Protein 2N50 (pdb70)

Nearest PDB structures (foldseek):
  2n50-assembly1_A  TM=1.007E+00  e=6.236E-12  Enterococcus faecalis V583
  2x2b-assembly1_A-2  TM=8.682E-01  e=6.413E-05  Bacillus subtilis subsp. subtilis str. 168
  2l0q-assembly1_A  TM=7.944E-01  e=1.481E-04  Vibrio harveyi 1DA3
  2n57-assembly1_A  TM=8.287E-01  e=3.223E-04  Brucella melitensis bv. 3 str. Ether
  2koq-assembly1_A  TM=7.714E-01  e=3.857E-04  Streptomyces coelicolor

Structure (mmCIF, N/CA/C/O backbone):
data_2N50
#
_entry.id   2N50
#
loop_
_atom_site.group_PDB
_atom_site.id
_atom_site.type_symbol
_atom_site.label_atom_id
_atom_site.label_alt_id
_atom_site.label_comp_id
_atom_site.label_asym_id
_atom_site.label_entity_id
_atom_site.label_seq_id
_atom_site.pdbx_PDB_ins_code
_atom_site.Cartn_x
_atom_site.Cartn_y
_atom_site.Cartn_z
_atom_site.occupancy
_atom_site.B_iso_or_equiv
_atom_site.auth_seq_id
_atom_site.auth_comp_id
_atom_site.auth_asym_id
_atom_site.auth_atom_id
_atom_site.pdbx_PDB_model_num
ATOM 1 N N . MET A 1 1 ? 1.329 0.000 0.000 1.00 0.00 1 MET A N 1
ATOM 2 C CA . MET A 1 1 ? 2.093 -0.001 -1.242 1.00 52.33 1 MET A CA 1
ATOM 3 C C . MET A 1 1 ? 1.432 0.893 -2.287 1.00 43.20 1 MET A C 1
ATOM 4 O O . MET A 1 1 ? 2.110 1.514 -3.107 1.00 23.40 1 MET A O 1
ATOM 18 N N . THR A 1 2 ? 0.105 0.955 -2.253 1.00 13.03 2 THR A N 1
ATOM 19 C CA . THR A 1 2 ? -0.647 1.772 -3.197 1.00 70.42 2 THR A CA 1
ATOM 20 C C . THR A 1 2 ? -0.834 3.190 -2.670 1.00 75.33 2 THR A C 1
ATOM 21 O O . THR A 1 2 ? -0.482 3.490 -1.529 1.00 75.33 2 THR A O 1
ATOM 32 N N . ARG A 1 3 ? -1.391 4.058 -3.508 1.00 14.42 3 ARG A N 1
ATOM 33 C CA . ARG A 1 3 ? -1.625 5.446 -3.126 1.00 31.23 3 ARG A CA 1
ATOM 34 C C . ARG A 1 3 ? -2.544 5.528 -1.910 1.00 63.41 3 ARG A C 1
ATOM 35 O O . ARG A 1 3 ? -2.386 6.402 -1.059 1.00 43.32 3 ARG A O 1
ATOM 56 N N . GLU A 1 4 ? -3.503 4.611 -1.837 1.00 74.41 4 GLU A N 1
ATOM 57 C CA . GLU A 1 4 ? -4.448 4.581 -0.726 1.00 63.23 4 GLU A CA 1
ATOM 58 C C . GLU A 1 4 ? -3.732 4.285 0.588 1.00 21.35 4 GLU A C 1
ATOM 59 O O . GLU A 1 4 ? -3.723 5.110 1.501 1.00 1.00 4 GLU A O 1
ATOM 71 N N . GLU A 1 5 ? -3.134 3.101 0.676 1.00 22.34 5 GLU A N 1
ATOM 72 C CA . GLU A 1 5 ? -2.417 2.695 1.880 1.00 41.33 5 GLU A CA 1
ATOM 73 C C . GLU A 1 5 ? -1.416 3.766 2.303 1.00 1.35 5 GLU A C 1
ATOM 74 O O . GLU A 1 5 ? -1.354 4.146 3.473 1.00 51.32 5 GLU A O 1
ATOM 86 N N . VAL A 1 6 ? -0.633 4.249 1.344 1.00 64.20 6 VAL A N 1
ATOM 87 C CA . VAL A 1 6 ? 0.366 5.276 1.616 1.00 15.12 6 VAL A CA 1
ATOM 88 C C . VAL A 1 6 ? -0.288 6.558 2.120 1.00 33.22 6 VAL A C 1
ATOM 89 O O . VAL A 1 6 ? 0.058 7.066 3.187 1.00 14.25 6 VAL A O 1
ATOM 102 N N . LEU A 1 7 ? -1.236 7.076 1.346 1.00 24.23 7 LEU A N 1
ATOM 103 C CA . LEU A 1 7 ? -1.940 8.299 1.714 1.00 1.31 7 LEU A CA 1
ATOM 104 C C . LEU A 1 7 ? -2.498 8.202 3.130 1.00 30.43 7 LEU A C 1
ATOM 105 O O . LEU A 1 7 ? -2.340 9.120 3.934 1.00 54.32 7 LEU A O 1
ATOM 121 N N . GLN A 1 8 ? -3.148 7.082 3.429 1.00 73.54 8 GLN A N 1
ATOM 122 C CA . GLN A 1 8 ? -3.728 6.864 4.749 1.00 71.24 8 GLN A CA 1
ATOM 123 C C . GLN A 1 8 ? -2.652 6.900 5.829 1.00 62.14 8 GLN A C 1
ATOM 124 O O . GLN A 1 8 ? -2.688 7.739 6.729 1.00 50.02 8 GLN A O 1
ATOM 138 N N . LYS A 1 9 ? -1.694 5.984 5.733 1.00 32.33 9 LYS A N 1
ATOM 139 C CA . LYS A 1 9 ? -0.606 5.910 6.701 1.00 50.10 9 LYS A CA 1
ATOM 140 C C . LYS A 1 9 ? -0.006 7.290 6.951 1.00 13.03 9 LYS A C 1
ATOM 141 O O . LYS A 1 9 ? -0.009 7.784 8.079 1.00 54.00 9 LYS A O 1
ATOM 160 N N . VAL A 1 10 ? 0.507 7.908 5.892 1.00 13.43 10 VAL A N 1
ATOM 161 C CA . VAL A 1 10 ? 1.107 9.233 5.997 1.00 25.21 10 VAL A CA 1
ATOM 162 C C . VAL A 1 10 ? 0.186 10.198 6.734 1.00 34.32 10 VAL A C 1
ATOM 163 O O . VAL A 1 10 ? 0.616 10.917 7.636 1.00 74.35 10 VAL A O 1
ATOM 176 N N . ALA A 1 11 ? -1.085 10.207 6.345 1.00 50.53 11 ALA A N 1
ATOM 177 C CA . ALA A 1 11 ? -2.069 11.082 6.970 1.00 10.21 11 ALA A CA 1
ATOM 178 C C . ALA A 1 11 ? -2.242 10.746 8.447 1.00 33.14 11 ALA A C 1
ATOM 179 O O . ALA A 1 11 ? -2.474 11.629 9.273 1.00 3.32 11 ALA A O 1
ATOM 186 N N . LYS A 1 12 ? -2.130 9.463 8.774 1.00 4.04 12 LYS A N 1
ATOM 187 C CA . LYS A 1 12 ? -2.273 9.009 10.152 1.00 31.25 12 LYS A CA 1
ATOM 188 C C . LYS A 1 12 ? -1.040 9.369 10.975 1.00 32.02 12 LYS A C 1
ATOM 189 O O . LYS A 1 12 ? -1.129 10.119 11.947 1.00 11.44 12 LYS A O 1
ATOM 208 N N . ILE A 1 13 ? 0.108 8.831 10.579 1.00 60.25 13 ILE A N 1
ATOM 209 C CA . ILE A 1 13 ? 1.358 9.098 11.278 1.00 4.32 13 ILE A CA 1
ATOM 210 C C . ILE A 1 13 ? 1.583 10.597 11.450 1.00 71.25 13 ILE A C 1
ATOM 211 O O . ILE A 1 13 ? 2.099 11.044 12.474 1.00 44.11 13 ILE A O 1
ATOM 227 N N . ILE A 1 14 ? 1.190 11.367 10.441 1.00 51.41 14 ILE A N 1
ATOM 228 C CA . ILE A 1 14 ? 1.346 12.816 10.481 1.00 14.14 14 ILE A CA 1
ATOM 229 C C . ILE A 1 14 ? 0.325 13.453 11.419 1.00 24.42 14 ILE A C 1
ATOM 230 O O . ILE A 1 14 ? 0.674 14.272 12.269 1.00 65.11 14 ILE A O 1
ATOM 246 N N . SER A 1 15 ? -0.937 13.069 11.260 1.00 71.52 15 SER A N 1
ATOM 247 C CA . SER A 1 15 ? -2.009 13.603 12.091 1.00 14.00 15 SER A CA 1
ATOM 248 C C . SER A 1 15 ? -1.859 13.139 13.537 1.00 72.35 15 SER A C 1
ATOM 249 O O . SER A 1 15 ? -2.503 13.669 14.440 1.00 12.34 15 SER A O 1
ATOM 257 N N . ASN A 1 16 ? -1.003 12.144 13.746 1.00 74.52 16 ASN A N 1
ATOM 258 C CA . ASN A 1 16 ? -0.768 11.606 15.081 1.00 42.01 16 ASN A CA 1
ATOM 259 C C . ASN A 1 16 ? 0.445 12.268 15.728 1.00 52.32 16 ASN A C 1
ATOM 260 O O . ASN A 1 16 ? 0.424 12.606 16.912 1.00 75.30 16 ASN A O 1
ATOM 271 N N . HIS A 1 17 ? 1.501 12.452 14.942 1.00 3.12 17 HIS A N 1
ATOM 272 C CA . HIS A 1 17 ? 2.723 13.075 15.438 1.00 43.42 17 HIS A CA 1
ATOM 273 C C . HIS A 1 17 ? 2.492 14.550 15.753 1.00 52.23 17 HIS A C 1
ATOM 274 O O . HIS A 1 17 ? 2.881 15.037 16.814 1.00 12.35 17 HIS A O 1
ATOM 288 N N . PHE A 1 18 ? 1.857 15.256 14.823 1.00 51.20 18 PHE A N 1
ATOM 289 C CA . PHE A 1 18 ? 1.575 16.676 15.001 1.00 63.13 18 PHE A CA 1
ATOM 290 C C . PHE A 1 18 ? 0.153 16.889 15.511 1.00 22.55 18 PHE A C 1
ATOM 291 O O . PHE A 1 18 ? -0.551 15.932 15.834 1.00 34.03 18 PHE A O 1
ATOM 308 N N . ASP A 1 19 ? -0.261 18.149 15.582 1.00 31.34 19 ASP A N 1
ATOM 309 C CA . ASP A 1 19 ? -1.599 18.488 16.053 1.00 2.33 19 ASP A CA 1
ATOM 310 C C . ASP A 1 19 ? -2.516 18.832 14.884 1.00 43.35 19 ASP A C 1
ATOM 311 O O . ASP A 1 19 ? -3.520 19.524 15.052 1.00 13.14 19 ASP A O 1
ATOM 320 N N . ILE A 1 20 ? -2.162 18.346 13.699 1.00 73.13 20 ILE A N 1
ATOM 321 C CA . ILE A 1 20 ? -2.953 18.602 12.502 1.00 54.05 20 ILE A CA 1
ATOM 322 C C . ILE A 1 20 ? -4.137 17.645 12.410 1.00 70.04 20 ILE A C 1
ATOM 323 O O . ILE A 1 20 ? -4.140 16.585 13.035 1.00 53.30 20 ILE A O 1
ATOM 339 N N . GLU A 1 21 ? -5.140 18.026 11.624 1.00 24.01 21 GLU A N 1
ATOM 340 C CA . GLU A 1 21 ? -6.329 17.200 11.450 1.00 43.33 21 GLU A CA 1
ATOM 341 C C . GLU A 1 21 ? -6.148 16.223 10.292 1.00 65.02 21 GLU A C 1
ATOM 342 O O . GLU A 1 21 ? -5.852 16.625 9.167 1.00 54.02 21 GLU A O 1
ATOM 354 N N . ALA A 1 22 ? -6.326 14.937 10.577 1.00 1.21 22 ALA A N 1
ATOM 355 C CA . ALA A 1 22 ? -6.184 13.902 9.560 1.00 2.45 22 ALA A CA 1
ATOM 356 C C . ALA A 1 22 ? -7.151 14.133 8.404 1.00 64.51 22 ALA A C 1
ATOM 357 O O . ALA A 1 22 ? -6.967 13.593 7.313 1.00 55.05 22 ALA A O 1
ATOM 364 N N . ASP A 1 23 ? -8.180 14.936 8.650 1.00 24.32 23 ASP A N 1
ATOM 365 C CA . ASP A 1 23 ? -9.176 15.237 7.629 1.00 44.54 23 ASP A CA 1
ATOM 366 C C . ASP A 1 23 ? -8.852 16.552 6.925 1.00 24.22 23 ASP A C 1
ATOM 367 O O . ASP A 1 23 ? -9.183 16.738 5.755 1.00 62.44 23 ASP A O 1
ATOM 376 N N . GLN A 1 24 ? -8.204 17.460 7.648 1.00 64.32 24 GLN A N 1
ATOM 377 C CA . GLN A 1 24 ? -7.837 18.757 7.093 1.00 41.22 24 GLN A CA 1
ATOM 378 C C . GLN A 1 24 ? -6.580 18.647 6.235 1.00 14.14 24 GLN A C 1
ATOM 379 O O . GLN A 1 24 ? -6.415 19.381 5.261 1.00 41.10 24 GLN A O 1
ATOM 393 N N . VAL A 1 25 ? -5.697 17.725 6.605 1.00 44.41 25 VAL A N 1
ATOM 394 C CA . VAL A 1 25 ? -4.455 17.519 5.869 1.00 21.52 25 VAL A CA 1
ATOM 395 C C . VAL A 1 25 ? -4.708 17.467 4.367 1.00 74.42 25 VAL A C 1
ATOM 396 O O . VAL A 1 25 ? -5.221 16.475 3.846 1.00 51.53 25 VAL A O 1
ATOM 409 N N . THR A 1 26 ? -4.345 18.541 3.673 1.00 12.23 26 THR A N 1
ATOM 410 C CA . THR A 1 26 ? -4.533 18.619 2.230 1.00 15.13 26 THR A CA 1
ATOM 411 C C . THR A 1 26 ? -3.215 18.898 1.518 1.00 1.10 26 THR A C 1
ATOM 412 O O . THR A 1 26 ? -2.245 19.336 2.137 1.00 64.42 26 THR A O 1
ATOM 423 N N . ASP A 1 27 ? -3.187 18.643 0.215 1.00 45.14 27 ASP A N 1
ATOM 424 C CA . ASP A 1 27 ? -1.987 18.869 -0.583 1.00 25.33 27 ASP A CA 1
ATOM 425 C C . ASP A 1 27 ? -1.617 20.349 -0.601 1.00 62.42 27 ASP A C 1
ATOM 426 O O . ASP A 1 27 ? -0.489 20.712 -0.935 1.00 31.54 27 ASP A O 1
ATOM 435 N N . GLN A 1 28 ? -2.575 21.197 -0.242 1.00 44.21 28 GLN A N 1
ATOM 436 C CA . GLN A 1 28 ? -2.349 22.638 -0.220 1.00 33.45 28 GLN A CA 1
ATOM 437 C C . GLN A 1 28 ? -2.035 23.117 1.194 1.00 54.53 28 GLN A C 1
ATOM 438 O O . GLN A 1 28 ? -2.092 24.314 1.481 1.00 31.25 28 GLN A O 1
ATOM 452 N N . LEU A 1 29 ? -1.705 22.178 2.072 1.00 23.43 29 LEU A N 1
ATOM 453 C CA . LEU A 1 29 ? -1.382 22.504 3.457 1.00 43.31 29 LEU A CA 1
ATOM 454 C C . LEU A 1 29 ? -0.143 21.745 3.921 1.00 60.21 29 LEU A C 1
ATOM 455 O O . LEU A 1 29 ? -0.242 20.775 4.672 1.00 53.35 29 LEU A O 1
ATOM 471 N N . ASN A 1 30 ? 1.024 22.194 3.470 1.00 12.20 30 ASN A N 1
ATOM 472 C CA . ASN A 1 30 ? 2.283 21.558 3.840 1.00 33.24 30 ASN A CA 1
ATOM 473 C C . ASN A 1 30 ? 2.430 21.486 5.357 1.00 22.32 30 ASN A C 1
ATOM 474 O O . ASN A 1 30 ? 2.326 22.499 6.050 1.00 70.52 30 ASN A O 1
ATOM 485 N N . ILE A 1 31 ? 2.674 20.283 5.866 1.00 73.31 31 ILE A N 1
ATOM 486 C CA . ILE A 1 31 ? 2.837 20.079 7.300 1.00 63.01 31 ILE A CA 1
ATOM 487 C C . ILE A 1 31 ? 4.112 20.743 7.808 1.00 45.45 31 ILE A C 1
ATOM 488 O O . ILE A 1 31 ? 4.114 21.393 8.854 1.00 73.43 31 ILE A O 1
ATOM 504 N N . LYS A 1 32 ? 5.197 20.578 7.059 1.00 45.44 32 LYS A N 1
ATOM 505 C CA . LYS A 1 32 ? 6.480 21.164 7.429 1.00 2.15 32 LYS A CA 1
ATOM 506 C C . LYS A 1 32 ? 6.318 22.631 7.814 1.00 55.44 32 LYS A C 1
ATOM 507 O O . LYS A 1 32 ? 6.882 23.089 8.808 1.00 73.33 32 LYS A O 1
ATOM 526 N N . ASP A 1 33 ? 5.543 23.363 7.021 1.00 55.22 33 ASP A N 1
ATOM 527 C CA . ASP A 1 33 ? 5.304 24.778 7.280 1.00 54.34 33 ASP A CA 1
ATOM 528 C C . ASP A 1 33 ? 4.121 24.966 8.224 1.00 33.24 33 ASP A C 1
ATOM 529 O O . ASP A 1 33 ? 4.253 25.571 9.288 1.00 1.12 33 ASP A O 1
ATOM 538 N N . ASP A 1 34 ? 2.965 24.444 7.828 1.00 22.11 34 ASP A N 1
ATOM 539 C CA . ASP A 1 34 ? 1.758 24.554 8.639 1.00 24.43 34 ASP A CA 1
ATOM 540 C C . ASP A 1 34 ? 2.052 24.220 10.099 1.00 44.14 34 ASP A C 1
ATOM 541 O O . ASP A 1 34 ? 1.811 25.032 10.993 1.00 72.00 34 ASP A O 1
ATOM 550 N N . LEU A 1 35 ? 2.574 23.021 10.333 1.00 72.14 35 LEU A N 1
ATOM 551 C CA . LEU A 1 35 ? 2.900 22.579 11.684 1.00 61.10 35 LEU A CA 1
ATOM 552 C C . LEU A 1 35 ? 4.238 23.154 12.137 1.00 64.13 35 LEU A C 1
ATOM 553 O O . LEU A 1 35 ? 4.535 23.196 13.330 1.00 42.12 35 LEU A O 1
ATOM 569 N N . ASN A 1 36 ? 5.042 23.597 11.175 1.00 13.42 36 ASN A N 1
ATOM 570 C CA . ASN A 1 36 ? 6.348 24.172 11.475 1.00 22.12 36 ASN A CA 1
ATOM 571 C C . ASN A 1 36 ? 7.289 23.115 12.046 1.00 42.15 36 ASN A C 1
ATOM 572 O O . ASN A 1 36 ? 8.200 23.429 12.811 1.00 32.45 36 ASN A O 1
ATOM 583 N N . ALA A 1 37 ? 7.062 21.862 11.666 1.00 63.21 37 ALA A N 1
ATOM 584 C CA . ALA A 1 37 ? 7.891 20.759 12.137 1.00 52.01 37 ALA A CA 1
ATOM 585 C C . ALA A 1 37 ? 9.373 21.083 11.986 1.00 23.22 37 ALA A C 1
ATOM 586 O O . ALA A 1 37 ? 9.783 21.723 11.018 1.00 42.22 37 ALA A O 1
ATOM 593 N N . ASP A 1 38 ? 10.172 20.637 12.949 1.00 2.34 38 ASP A N 1
ATOM 594 C CA . ASP A 1 38 ? 11.610 20.880 12.923 1.00 20.44 38 ASP A CA 1
ATOM 595 C C . ASP A 1 38 ? 12.247 20.237 11.695 1.00 2.32 38 ASP A C 1
ATOM 596 O O . ASP A 1 38 ? 11.588 19.514 10.949 1.00 63.44 38 ASP A O 1
ATOM 605 N N . SER A 1 39 ? 13.533 20.508 11.492 1.00 75.03 39 SER A N 1
ATOM 606 C CA . SER A 1 39 ? 14.258 19.960 10.351 1.00 13.52 39 SER A CA 1
ATOM 607 C C . SER A 1 39 ? 14.693 18.524 10.623 1.00 74.51 39 SER A C 1
ATOM 608 O O . SER A 1 39 ? 14.469 17.631 9.805 1.00 60.22 39 SER A O 1
ATOM 616 N N . ILE A 1 40 ? 15.315 18.309 11.777 1.00 31.31 40 ILE A N 1
ATOM 617 C CA . ILE A 1 40 ? 15.780 16.981 12.158 1.00 64.02 40 ILE A CA 1
ATOM 618 C C . ILE A 1 40 ? 14.673 15.944 12.000 1.00 3.22 40 ILE A C 1
ATOM 619 O O . ILE A 1 40 ? 14.898 14.858 11.467 1.00 74.25 40 ILE A O 1
ATOM 635 N N . SER A 1 41 ? 13.477 16.288 12.467 1.00 41.13 41 SER A N 1
ATOM 636 C CA . SER A 1 41 ? 12.334 15.386 12.379 1.00 5.44 41 SER A CA 1
ATOM 637 C C . SER A 1 41 ? 12.164 14.861 10.957 1.00 3.22 41 SER A C 1
ATOM 638 O O . SER A 1 41 ? 11.787 13.708 10.750 1.00 71.22 41 SER A O 1
ATOM 646 N N . VAL A 1 42 ? 12.446 15.717 9.979 1.00 35.25 42 VAL A N 1
ATOM 647 C CA . VAL A 1 42 ? 12.325 15.340 8.576 1.00 1.40 42 VAL A CA 1
ATOM 648 C C . VAL A 1 42 ? 13.133 14.083 8.273 1.00 15.20 42 VAL A C 1
ATOM 649 O O . VAL A 1 42 ? 12.702 13.228 7.500 1.00 51.45 42 VAL A O 1
ATOM 662 N N . MET A 1 43 ? 14.306 13.977 8.888 1.00 13.45 43 MET A N 1
ATOM 663 C CA . MET A 1 43 ? 15.173 12.823 8.686 1.00 62.23 43 MET A CA 1
ATOM 664 C C . MET A 1 43 ? 14.495 11.543 9.164 1.00 23.20 43 MET A C 1
ATOM 665 O O . MET A 1 43 ? 14.811 10.450 8.694 1.00 1.40 43 MET A O 1
ATOM 679 N N . GLU A 1 44 ? 13.563 11.686 10.101 1.00 3.40 44 GLU A N 1
ATOM 680 C CA . GLU A 1 44 ? 12.843 10.540 10.643 1.00 53.33 44 GLU A CA 1
ATOM 681 C C . GLU A 1 44 ? 11.634 10.199 9.777 1.00 75.14 44 GLU A C 1
ATOM 682 O O . GLU A 1 44 ? 11.451 9.051 9.371 1.00 34.12 44 GLU A O 1
ATOM 694 N N . PHE A 1 45 ? 10.810 11.204 9.497 1.00 4.24 45 PHE A N 1
ATOM 695 C CA . PHE A 1 45 ? 9.618 11.011 8.681 1.00 14.30 45 PHE A CA 1
ATOM 696 C C . PHE A 1 45 ? 9.984 10.469 7.303 1.00 72.14 45 PHE A C 1
ATOM 697 O O . PHE A 1 45 ? 9.323 9.571 6.781 1.00 60.32 45 PHE A O 1
ATOM 714 N N . VAL A 1 46 ? 11.042 11.022 6.718 1.00 73.44 46 VAL A N 1
ATOM 715 C CA . VAL A 1 46 ? 11.497 10.594 5.400 1.00 22.03 46 VAL A CA 1
ATOM 716 C C . VAL A 1 46 ? 11.998 9.155 5.433 1.00 65.44 46 VAL A C 1
ATOM 717 O O . VAL A 1 46 ? 12.051 8.480 4.403 1.00 11.40 46 VAL A O 1
ATOM 730 N N . LEU A 1 47 ? 12.366 8.689 6.621 1.00 33.41 47 LEU A N 1
ATOM 731 C CA . LEU A 1 47 ? 12.863 7.327 6.789 1.00 51.41 47 LEU A CA 1
ATOM 732 C C . LEU A 1 47 ? 11.709 6.333 6.871 1.00 24.33 47 LEU A C 1
ATOM 733 O O . LEU A 1 47 ? 11.641 5.382 6.093 1.00 50.10 47 LEU A O 1
ATOM 749 N N . GLU A 1 48 ? 10.805 6.561 7.818 1.00 34.52 48 GLU A N 1
ATOM 750 C CA . GLU A 1 48 ? 9.653 5.684 8.000 1.00 3.44 48 GLU A CA 1
ATOM 751 C C . GLU A 1 48 ? 8.923 5.463 6.679 1.00 44.34 48 GLU A C 1
ATOM 752 O O . GLU A 1 48 ? 8.585 4.333 6.325 1.00 52.13 48 GLU A O 1
ATOM 764 N N . LEU A 1 49 ? 8.683 6.550 5.953 1.00 5.03 49 LEU A N 1
ATOM 765 C CA . LEU A 1 49 ? 7.993 6.476 4.670 1.00 1.52 49 LEU A CA 1
ATOM 766 C C . LEU A 1 49 ? 8.795 5.653 3.667 1.00 54.30 49 LEU A C 1
ATOM 767 O O . LEU A 1 49 ? 8.228 4.904 2.872 1.00 43.32 49 LEU A O 1
ATOM 783 N N . GLU A 1 50 ? 10.115 5.797 3.712 1.00 25.35 50 GLU A N 1
ATOM 784 C CA . GLU A 1 50 ? 10.994 5.065 2.808 1.00 62.21 50 GLU A CA 1
ATOM 785 C C . GLU A 1 50 ? 11.058 3.588 3.187 1.00 12.14 50 GLU A C 1
ATOM 786 O O . GLU A 1 50 ? 11.280 2.727 2.337 1.00 62.54 50 GLU A O 1
ATOM 798 N N . ASP A 1 51 ? 10.861 3.304 4.470 1.00 5.22 51 ASP A N 1
ATOM 799 C CA . ASP A 1 51 ? 10.896 1.932 4.964 1.00 53.43 51 ASP A CA 1
ATOM 800 C C . ASP A 1 51 ? 9.553 1.242 4.743 1.00 24.12 51 ASP A C 1
ATOM 801 O O . ASP A 1 51 ? 9.471 0.237 4.038 1.00 32.44 51 ASP A O 1
ATOM 810 N N . GLU A 1 52 ? 8.505 1.788 5.352 1.00 44.43 52 GLU A N 1
ATOM 811 C CA . GLU A 1 52 ? 7.168 1.223 5.223 1.00 75.13 52 GLU A CA 1
ATOM 812 C C . GLU A 1 52 ? 6.814 0.992 3.756 1.00 33.55 52 GLU A C 1
ATOM 813 O O . GLU A 1 52 ? 6.547 -0.136 3.341 1.00 31.42 52 GLU A O 1
ATOM 825 N N . PHE A 1 53 ? 6.813 2.068 2.977 1.00 21.11 53 PHE A N 1
ATOM 826 C CA . PHE A 1 53 ? 6.491 1.984 1.557 1.00 33.35 53 PHE A CA 1
ATOM 827 C C . PHE A 1 53 ? 7.604 1.279 0.788 1.00 41.43 53 PHE A C 1
ATOM 828 O O . PHE A 1 53 ? 7.363 0.663 -0.249 1.00 41.14 53 PHE A O 1
ATOM 845 N N . GLY A 1 54 ? 8.826 1.377 1.304 1.00 34.41 54 GLY A N 1
ATOM 846 C CA . GLY A 1 54 ? 9.959 0.745 0.653 1.00 54.31 54 GLY A CA 1
ATOM 847 C C . GLY A 1 54 ? 10.390 1.480 -0.600 1.00 45.44 54 GLY A C 1
ATOM 848 O O . GLY A 1 54 ? 10.442 0.899 -1.685 1.00 22.44 54 GLY A O 1
ATOM 852 N N . THR A 1 55 ? 10.701 2.765 -0.454 1.00 74.12 55 THR A N 1
ATOM 853 C CA . THR A 1 55 ? 11.127 3.581 -1.583 1.00 42.54 55 THR A CA 1
ATOM 854 C C . THR A 1 55 ? 12.285 4.494 -1.196 1.00 13.55 55 THR A C 1
ATOM 855 O O . THR A 1 55 ? 12.363 4.963 -0.061 1.00 3.24 55 THR A O 1
ATOM 866 N N . GLU A 1 56 ? 13.180 4.743 -2.146 1.00 5.12 56 GLU A N 1
ATOM 867 C CA . GLU A 1 56 ? 14.334 5.601 -1.902 1.00 22.34 56 GLU A CA 1
ATOM 868 C C . GLU A 1 56 ? 13.977 7.068 -2.121 1.00 45.12 56 GLU A C 1
ATOM 869 O O . GLU A 1 56 ? 13.522 7.452 -3.199 1.00 13.33 56 GLU A O 1
ATOM 881 N N . ILE A 1 57 ? 14.188 7.882 -1.092 1.00 53.34 57 ILE A N 1
ATOM 882 C CA . ILE A 1 57 ? 13.889 9.307 -1.173 1.00 21.33 57 ILE A CA 1
ATOM 883 C C . ILE A 1 57 ? 15.168 10.132 -1.261 1.00 41.43 57 ILE A C 1
ATOM 884 O O . ILE A 1 57 ? 16.006 10.096 -0.360 1.00 42.14 57 ILE A O 1
ATOM 900 N N . SER A 1 58 ? 15.310 10.878 -2.353 1.00 25.34 58 SER A N 1
ATOM 901 C CA . SER A 1 58 ? 16.488 11.712 -2.560 1.00 64.23 58 SER A CA 1
ATOM 902 C C . SER A 1 58 ? 16.702 12.653 -1.379 1.00 44.41 58 SER A C 1
ATOM 903 O O . SER A 1 58 ? 15.800 12.865 -0.568 1.00 65.22 58 SER A O 1
ATOM 911 N N . ASP A 1 59 ? 17.903 13.216 -1.289 1.00 75.12 59 ASP A N 1
ATOM 912 C CA . ASP A 1 59 ? 18.237 14.136 -0.208 1.00 55.14 59 ASP A CA 1
ATOM 913 C C . ASP A 1 59 ? 17.707 15.536 -0.504 1.00 4.13 59 ASP A C 1
ATOM 914 O O . ASP A 1 59 ? 17.399 16.299 0.411 1.00 23.25 59 ASP A O 1
ATOM 923 N N . GLU A 1 60 ? 17.606 15.867 -1.787 1.00 62.54 60 GLU A N 1
ATOM 924 C CA . GLU A 1 60 ? 17.116 17.176 -2.202 1.00 63.22 60 GLU A CA 1
ATOM 925 C C . GLU A 1 60 ? 15.591 17.213 -2.194 1.00 53.42 60 GLU A C 1
ATOM 926 O O . GLU A 1 60 ? 14.982 17.993 -1.460 1.00 62.55 60 GLU A O 1
ATOM 938 N N . ASP A 1 61 ? 14.980 16.367 -3.016 1.00 32.35 61 ASP A N 1
ATOM 939 C CA . ASP A 1 61 ? 13.526 16.302 -3.104 1.00 34.24 61 ASP A CA 1
ATOM 940 C C . ASP A 1 61 ? 12.907 16.091 -1.725 1.00 54.24 61 ASP A C 1
ATOM 941 O O . ASP A 1 61 ? 11.779 16.513 -1.470 1.00 21.34 61 ASP A O 1
ATOM 950 N N . ALA A 1 62 ? 13.652 15.435 -0.842 1.00 13.34 62 ALA A N 1
ATOM 951 C CA . ALA A 1 62 ? 13.177 15.170 0.510 1.00 35.55 62 ALA A CA 1
ATOM 952 C C . ALA A 1 62 ? 12.813 16.464 1.229 1.00 2.52 62 ALA A C 1
ATOM 953 O O . ALA A 1 62 ? 12.095 16.449 2.228 1.00 3.44 62 ALA A O 1
ATOM 960 N N . GLU A 1 63 ? 13.314 17.583 0.714 1.00 64.32 63 GLU A N 1
ATOM 961 C CA . GLU A 1 63 ? 13.043 18.886 1.309 1.00 72.02 63 GLU A CA 1
ATOM 962 C C . GLU A 1 63 ? 11.741 19.470 0.768 1.00 13.14 63 GLU A C 1
ATOM 963 O O . GLU A 1 63 ? 11.113 20.315 1.408 1.00 60.35 63 GLU A O 1
ATOM 975 N N . LYS A 1 64 ? 11.341 19.014 -0.414 1.00 14.42 64 LYS A N 1
ATOM 976 C CA . LYS A 1 64 ? 10.114 19.489 -1.042 1.00 55.40 64 LYS A CA 1
ATOM 977 C C . LYS A 1 64 ? 8.951 18.547 -0.748 1.00 22.35 64 LYS A C 1
ATOM 978 O O . LYS A 1 64 ? 7.846 18.989 -0.432 1.00 22.25 64 LYS A O 1
ATOM 997 N N . ILE A 1 65 ? 9.208 17.247 -0.852 1.00 3.23 65 ILE A N 1
ATOM 998 C CA . ILE A 1 65 ? 8.184 16.243 -0.594 1.00 14.22 65 ILE A CA 1
ATOM 999 C C . ILE A 1 65 ? 7.907 16.111 0.900 1.00 52.50 65 ILE A C 1
ATOM 1000 O O . ILE A 1 65 ? 8.096 15.045 1.484 1.00 4.32 65 ILE A O 1
ATOM 1016 N N . GLU A 1 66 ? 7.456 17.202 1.511 1.00 15.42 66 GLU A N 1
ATOM 1017 C CA . GLU A 1 66 ? 7.151 17.208 2.937 1.00 24.43 66 GLU A CA 1
ATOM 1018 C C . GLU A 1 66 ? 5.698 17.603 3.182 1.00 30.22 66 GLU A C 1
ATOM 1019 O O . GLU A 1 66 ? 5.313 17.934 4.304 1.00 54.41 66 GLU A O 1
ATOM 1031 N N . THR A 1 67 ? 4.894 17.566 2.124 1.00 62.42 67 THR A N 1
ATOM 1032 C CA . THR A 1 67 ? 3.484 17.921 2.222 1.00 22.10 67 THR A CA 1
ATOM 1033 C C . THR A 1 67 ? 2.593 16.713 1.958 1.00 20.43 67 THR A C 1
ATOM 1034 O O . THR A 1 67 ? 3.041 15.707 1.408 1.00 72.50 67 THR A O 1
ATOM 1045 N N . VAL A 1 68 ? 1.328 16.818 2.354 1.00 44.21 68 VAL A N 1
ATOM 1046 C CA . VAL A 1 68 ? 0.373 15.734 2.158 1.00 2.25 68 VAL A CA 1
ATOM 1047 C C . VAL A 1 68 ? 0.410 15.221 0.723 1.00 25.14 68 VAL A C 1
ATOM 1048 O O . VAL A 1 68 ? 0.493 14.017 0.486 1.00 63.33 68 VAL A O 1
ATOM 1061 N N . GLY A 1 69 ? 0.349 16.144 -0.231 1.00 42.25 69 GLY A N 1
ATOM 1062 C CA . GLY A 1 69 ? 0.378 15.766 -1.632 1.00 73.32 69 GLY A CA 1
ATOM 1063 C C . GLY A 1 69 ? 1.786 15.524 -2.139 1.00 53.40 69 GLY A C 1
ATOM 1064 O O . GLY A 1 69 ? 2.033 14.566 -2.871 1.00 5.44 69 GLY A O 1
ATOM 1068 N N . ALA A 1 70 ? 2.710 16.397 -1.751 1.00 23.42 70 ALA A N 1
ATOM 1069 C CA . ALA A 1 70 ? 4.101 16.273 -2.170 1.00 53.44 70 ALA A CA 1
ATOM 1070 C C . ALA A 1 70 ? 4.700 14.952 -1.702 1.00 65.10 70 ALA A C 1
ATOM 1071 O O . ALA A 1 70 ? 5.735 14.516 -2.206 1.00 21.12 70 ALA A O 1
ATOM 1078 N N . ALA A 1 71 ? 4.044 14.319 -0.735 1.00 2.42 71 ALA A N 1
ATOM 1079 C CA . ALA A 1 71 ? 4.512 13.047 -0.200 1.00 24.03 71 ALA A CA 1
ATOM 1080 C C . ALA A 1 71 ? 3.974 11.877 -1.016 1.00 32.34 71 ALA A C 1
ATOM 1081 O O . ALA A 1 71 ? 4.733 11.160 -1.668 1.00 50.44 71 ALA A O 1
ATOM 1088 N N . VAL A 1 72 ? 2.659 11.688 -0.974 1.00 33.42 72 VAL A N 1
ATOM 1089 C CA . VAL A 1 72 ? 2.018 10.604 -1.710 1.00 3.02 72 VAL A CA 1
ATOM 1090 C C . VAL A 1 72 ? 2.359 10.672 -3.194 1.00 71.42 72 VAL A C 1
ATOM 1091 O O . VAL A 1 72 ? 2.605 9.648 -3.832 1.00 63.03 72 VAL A O 1
ATOM 1104 N N . ASP A 1 73 ? 2.372 11.884 -3.738 1.00 35.40 73 ASP A N 1
ATOM 1105 C CA . ASP A 1 73 ? 2.684 12.086 -5.148 1.00 72.20 73 ASP A CA 1
ATOM 1106 C C . ASP A 1 73 ? 4.083 11.573 -5.474 1.00 2.34 73 ASP A C 1
ATOM 1107 O O . ASP A 1 73 ? 4.380 11.235 -6.620 1.00 23.45 73 ASP A O 1
ATOM 1116 N N . TYR A 1 74 ? 4.939 11.520 -4.459 1.00 50.31 74 TYR A N 1
ATOM 1117 C CA . TYR A 1 74 ? 6.308 11.053 -4.638 1.00 64.40 74 TYR A CA 1
ATOM 1118 C C . TYR A 1 74 ? 6.399 9.543 -4.439 1.00 72.33 74 TYR A C 1
ATOM 1119 O O . TYR A 1 74 ? 6.899 8.821 -5.302 1.00 61.14 74 TYR A O 1
ATOM 1137 N N . ILE A 1 75 ? 5.911 9.073 -3.296 1.00 74.23 75 ILE A N 1
ATOM 1138 C CA . ILE A 1 75 ? 5.934 7.649 -2.984 1.00 41.31 75 ILE A CA 1
ATOM 1139 C C . ILE A 1 75 ? 5.203 6.840 -4.050 1.00 50.42 75 ILE A C 1
ATOM 1140 O O . ILE A 1 75 ? 5.670 5.782 -4.471 1.00 43.22 75 ILE A O 1
ATOM 1156 N N . VAL A 1 76 ? 4.053 7.347 -4.485 1.00 22.25 76 VAL A N 1
ATOM 1157 C CA . VAL A 1 76 ? 3.258 6.673 -5.504 1.00 40.33 76 VAL A CA 1
ATOM 1158 C C . VAL A 1 76 ? 3.948 6.725 -6.863 1.00 3.14 76 VAL A C 1
ATOM 1159 O O . VAL A 1 76 ? 4.273 5.691 -7.445 1.00 70.43 76 VAL A O 1
ATOM 1172 N N . SER A 1 77 ? 4.170 7.937 -7.362 1.00 23.14 77 SER A N 1
ATOM 1173 C CA . SER A 1 77 ? 4.820 8.124 -8.654 1.00 13.33 77 SER A CA 1
ATOM 1174 C C . SER A 1 77 ? 6.129 7.343 -8.722 1.00 55.43 77 SER A C 1
ATOM 1175 O O . SER A 1 77 ? 6.551 6.911 -9.794 1.00 14.30 77 SER A O 1
ATOM 1183 N N . ASN A 1 78 ? 6.766 7.167 -7.570 1.00 21.15 78 ASN A N 1
ATOM 1184 C CA . ASN A 1 78 ? 8.028 6.439 -7.497 1.00 74.34 78 ASN A CA 1
ATOM 1185 C C . ASN A 1 78 ? 7.784 4.935 -7.420 1.00 71.32 78 ASN A C 1
ATOM 1186 O O . ASN A 1 78 ? 8.533 4.144 -7.993 1.00 61.23 78 ASN A O 1
ATOM 1197 N N . SER A 1 79 ? 6.731 4.547 -6.708 1.00 55.21 79 SER A N 1
ATOM 1198 C CA . SER A 1 79 ? 6.389 3.138 -6.553 1.00 22.01 79 SER A CA 1
ATOM 1199 C C . SER A 1 79 ? 7.501 2.387 -5.826 1.00 72.35 79 SER A C 1
ATOM 1200 O O . SER A 1 79 ? 8.503 2.042 -6.450 1.00 44.21 79 SER A O 1
ATOM 1208 N N . MET A 1 1 ? 2.160 0.240 0.711 1.00 24.43 1 MET A N 2
ATOM 1209 C CA . MET A 1 1 ? 2.719 -0.095 -0.594 1.00 12.13 1 MET A CA 2
ATOM 1210 C C . MET A 1 1 ? 1.995 0.660 -1.704 1.00 61.23 1 MET A C 2
ATOM 1211 O O . MET A 1 1 ? 2.626 1.269 -2.569 1.00 60.31 1 MET A O 2
ATOM 1225 N N . THR A 1 2 ? 0.667 0.616 -1.676 1.00 34.25 2 THR A N 2
ATOM 1226 C CA . THR A 1 2 ? -0.142 1.294 -2.680 1.00 75.13 2 THR A CA 2
ATOM 1227 C C . THR A 1 2 ? -0.450 2.727 -2.263 1.00 2.42 2 THR A C 2
ATOM 1228 O O . THR A 1 2 ? -0.154 3.134 -1.139 1.00 31.41 2 THR A O 2
ATOM 1239 N N . ARG A 1 3 ? -1.045 3.489 -3.174 1.00 53.54 3 ARG A N 2
ATOM 1240 C CA . ARG A 1 3 ? -1.392 4.879 -2.900 1.00 73.31 3 ARG A CA 2
ATOM 1241 C C . ARG A 1 3 ? -2.311 4.980 -1.686 1.00 51.22 3 ARG A C 2
ATOM 1242 O O . ARG A 1 3 ? -2.230 5.934 -0.913 1.00 52.12 3 ARG A O 2
ATOM 1263 N N . GLU A 1 4 ? -3.184 3.990 -1.527 1.00 10.34 4 GLU A N 2
ATOM 1264 C CA . GLU A 1 4 ? -4.119 3.970 -0.408 1.00 24.24 4 GLU A CA 2
ATOM 1265 C C . GLU A 1 4 ? -3.377 3.830 0.919 1.00 64.55 4 GLU A C 2
ATOM 1266 O O . GLU A 1 4 ? -3.435 4.715 1.771 1.00 55.35 4 GLU A O 2
ATOM 1278 N N . GLU A 1 5 ? -2.680 2.710 1.084 1.00 23.34 5 GLU A N 2
ATOM 1279 C CA . GLU A 1 5 ? -1.928 2.453 2.307 1.00 64.21 5 GLU A CA 2
ATOM 1280 C C . GLU A 1 5 ? -1.026 3.635 2.649 1.00 5.13 5 GLU A C 2
ATOM 1281 O O . GLU A 1 5 ? -0.935 4.047 3.806 1.00 24.50 5 GLU A O 2
ATOM 1293 N N . VAL A 1 6 ? -0.359 4.177 1.635 1.00 74.04 6 VAL A N 2
ATOM 1294 C CA . VAL A 1 6 ? 0.535 5.312 1.827 1.00 44.03 6 VAL A CA 2
ATOM 1295 C C . VAL A 1 6 ? -0.225 6.532 2.334 1.00 33.33 6 VAL A C 2
ATOM 1296 O O . VAL A 1 6 ? 0.134 7.121 3.355 1.00 74.40 6 VAL A O 2
ATOM 1309 N N . LEU A 1 7 ? -1.278 6.906 1.616 1.00 13.33 7 LEU A N 2
ATOM 1310 C CA . LEU A 1 7 ? -2.092 8.057 1.994 1.00 62.21 7 LEU A CA 2
ATOM 1311 C C . LEU A 1 7 ? -2.550 7.947 3.445 1.00 42.22 7 LEU A C 2
ATOM 1312 O O . LEU A 1 7 ? -2.452 8.906 4.210 1.00 25.11 7 LEU A O 2
ATOM 1328 N N . GLN A 1 8 ? -3.048 6.772 3.815 1.00 10.14 8 GLN A N 2
ATOM 1329 C CA . GLN A 1 8 ? -3.519 6.537 5.175 1.00 14.41 8 GLN A CA 2
ATOM 1330 C C . GLN A 1 8 ? -2.392 6.731 6.183 1.00 4.43 8 GLN A C 2
ATOM 1331 O O . GLN A 1 8 ? -2.471 7.590 7.062 1.00 21.13 8 GLN A O 2
ATOM 1345 N N . LYS A 1 9 ? -1.342 5.928 6.051 1.00 44.11 9 LYS A N 2
ATOM 1346 C CA . LYS A 1 9 ? -0.196 6.011 6.949 1.00 31.02 9 LYS A CA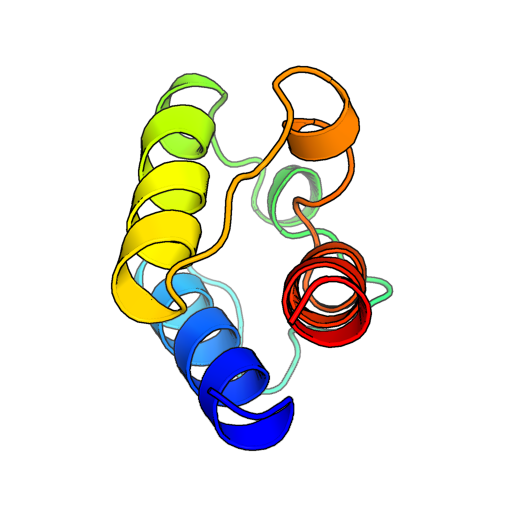 2
ATOM 1347 C C . LYS A 1 9 ? 0.254 7.458 7.125 1.00 34.23 9 LYS A C 2
ATOM 1348 O O . LYS A 1 9 ? 0.252 7.988 8.236 1.00 25.14 9 LYS A O 2
ATOM 1367 N N . VAL A 1 10 ? 0.636 8.092 6.022 1.00 45.42 10 VAL A N 2
ATOM 1368 C CA . VAL A 1 10 ? 1.086 9.479 6.054 1.00 21.12 10 VAL A CA 2
ATOM 1369 C C . VAL A 1 10 ? 0.101 10.358 6.816 1.00 50.41 10 VAL A C 2
ATOM 1370 O O . VAL A 1 10 ? 0.496 11.171 7.651 1.00 42.41 10 VAL A O 2
ATOM 1383 N N . ALA A 1 11 ? -1.184 10.189 6.523 1.00 51.35 11 ALA A N 2
ATOM 1384 C CA . ALA A 1 11 ? -2.227 10.966 7.182 1.00 62.24 11 ALA A CA 2
ATOM 1385 C C . ALA A 1 11 ? -2.261 10.680 8.679 1.00 24.11 11 ALA A C 2
ATOM 1386 O O . ALA A 1 11 ? -2.512 11.574 9.487 1.00 5.32 11 ALA A O 2
ATOM 1393 N N . LYS A 1 12 ? -2.007 9.428 9.043 1.00 31.45 12 LYS A N 2
ATOM 1394 C CA . LYS A 1 12 ? -2.008 9.023 10.444 1.00 23.32 12 LYS A CA 2
ATOM 1395 C C . LYS A 1 12 ? -0.765 9.541 11.161 1.00 51.20 12 LYS A C 2
ATOM 1396 O O . LYS A 1 12 ? -0.864 10.318 12.111 1.00 34.35 12 LYS A O 2
ATOM 1415 N N . ILE A 1 13 ? 0.403 9.108 10.699 1.00 51.44 13 ILE A N 2
ATOM 1416 C CA . ILE A 1 13 ? 1.664 9.532 11.295 1.00 60.45 13 ILE A CA 2
ATOM 1417 C C . ILE A 1 13 ? 1.729 11.050 11.424 1.00 33.43 13 ILE A C 2
ATOM 1418 O O . ILE A 1 13 ? 2.226 11.577 12.420 1.00 62.23 13 ILE A O 2
ATOM 1434 N N . ILE A 1 14 ? 1.221 11.746 10.413 1.00 3.41 14 ILE A N 2
ATOM 1435 C CA . ILE A 1 14 ? 1.219 13.204 10.416 1.00 72.03 14 ILE A CA 2
ATOM 1436 C C . ILE A 1 14 ? 0.192 13.750 11.402 1.00 53.24 14 ILE A C 2
ATOM 1437 O O . ILE A 1 14 ? 0.492 14.640 12.197 1.00 10.13 14 ILE A O 2
ATOM 1453 N N . SER A 1 15 ? -1.021 13.210 11.344 1.00 33.33 15 SER A N 2
ATOM 1454 C CA . SER A 1 15 ? -2.094 13.644 12.231 1.00 54.11 15 SER A CA 2
ATOM 1455 C C . SER A 1 15 ? -1.776 13.295 13.681 1.00 25.34 15 SER A C 2
ATOM 1456 O O . SER A 1 15 ? -2.384 13.828 14.608 1.00 40.31 15 SER A O 2
ATOM 1464 N N . ASN A 1 16 ? -0.816 12.394 13.869 1.00 13.04 16 ASN A N 2
ATOM 1465 C CA . ASN A 1 16 ? -0.416 11.972 15.207 1.00 62.23 16 ASN A CA 2
ATOM 1466 C C . ASN A 1 16 ? 0.770 12.793 15.704 1.00 12.02 16 ASN A C 2
ATOM 1467 O O . ASN A 1 16 ? 0.786 13.250 16.848 1.00 42.25 16 ASN A O 2
ATOM 1478 N N . HIS A 1 17 ? 1.761 12.977 14.837 1.00 14.03 17 HIS A N 2
ATOM 1479 C CA . HIS A 1 17 ? 2.950 13.744 15.188 1.00 45.52 17 HIS A CA 2
ATOM 1480 C C . HIS A 1 17 ? 2.609 15.219 15.379 1.00 40.24 17 HIS A C 2
ATOM 1481 O O . HIS A 1 17 ? 3.019 15.840 16.360 1.00 42.04 17 HIS A O 2
ATOM 1495 N N . PHE A 1 18 ? 1.857 15.774 14.434 1.00 14.34 18 PHE A N 2
ATOM 1496 C CA . PHE A 1 18 ? 1.462 17.177 14.498 1.00 75.43 18 PHE A CA 2
ATOM 1497 C C . PHE A 1 18 ? 0.078 17.324 15.124 1.00 1.23 18 PHE A C 2
ATOM 1498 O O . PHE A 1 18 ? -0.526 16.344 15.560 1.00 62.33 18 PHE A O 2
ATOM 1515 N N . ASP A 1 19 ? -0.417 18.556 15.167 1.00 51.24 19 ASP A N 2
ATOM 1516 C CA . ASP A 1 19 ? -1.729 18.834 15.739 1.00 33.42 19 ASP A CA 2
ATOM 1517 C C . ASP A 1 19 ? -2.774 19.013 14.642 1.00 20.11 19 ASP A C 2
ATOM 1518 O O . ASP A 1 19 ? -3.817 19.631 14.860 1.00 64.14 19 ASP A O 2
ATOM 1527 N N . ILE A 1 20 ? -2.487 18.470 13.464 1.00 24.31 20 ILE A N 2
ATOM 1528 C CA . ILE A 1 20 ? -3.401 18.570 12.334 1.00 73.13 20 ILE A CA 2
ATOM 1529 C C . ILE A 1 20 ? -4.496 17.512 12.417 1.00 14.12 20 ILE A C 2
ATOM 1530 O O . ILE A 1 20 ? -4.349 16.507 13.111 1.00 74.50 20 ILE A O 2
ATOM 1546 N N . GLU A 1 21 ? -5.593 17.746 11.704 1.00 54.13 21 GLU A N 2
ATOM 1547 C CA . GLU A 1 21 ? -6.713 16.812 11.697 1.00 51.01 21 GLU A CA 2
ATOM 1548 C C . GLU A 1 21 ? -6.547 15.772 10.592 1.00 13.15 21 GLU A C 2
ATOM 1549 O O . GLU A 1 21 ? -6.388 16.115 9.421 1.00 32.14 21 GLU A O 2
ATOM 1561 N N . ALA A 1 22 ? -6.585 14.500 10.975 1.00 33.12 22 ALA A N 2
ATOM 1562 C CA . ALA A 1 22 ? -6.441 13.410 10.019 1.00 61.34 22 ALA A CA 2
ATOM 1563 C C . ALA A 1 22 ? -7.502 13.493 8.927 1.00 75.00 22 ALA A C 2
ATOM 1564 O O . ALA A 1 22 ? -7.356 12.898 7.859 1.00 51.51 22 ALA A O 2
ATOM 1571 N N . ASP A 1 23 ? -8.571 14.233 9.202 1.00 4.24 23 ASP A N 2
ATOM 1572 C CA . ASP A 1 23 ? -9.657 14.394 8.243 1.00 11.42 23 ASP A CA 2
ATOM 1573 C C . ASP A 1 23 ? -9.476 15.669 7.426 1.00 44.54 23 ASP A C 2
ATOM 1574 O O . ASP A 1 23 ? -9.894 15.742 6.271 1.00 61.55 23 ASP A O 2
ATOM 1583 N N . GLN A 1 24 ? -8.850 16.672 8.034 1.00 53.32 24 GLN A N 2
ATOM 1584 C CA . GLN A 1 24 ? -8.616 17.945 7.362 1.00 4.02 24 GLN A CA 2
ATOM 1585 C C . GLN A 1 24 ? -7.397 17.862 6.449 1.00 3.13 24 GLN A C 2
ATOM 1586 O O . GLN A 1 24 ? -7.341 18.520 5.410 1.00 64.51 24 GLN A O 2
ATOM 1600 N N . VAL A 1 25 ? -6.421 17.050 6.845 1.00 74.13 25 VAL A N 2
ATOM 1601 C CA . VAL A 1 25 ? -5.203 16.880 6.062 1.00 52.33 25 VAL A CA 2
ATOM 1602 C C . VAL A 1 25 ? -5.523 16.683 4.584 1.00 24.22 25 VAL A C 2
ATOM 1603 O O . VAL A 1 25 ? -6.013 15.629 4.178 1.00 31.54 25 VAL A O 2
ATOM 1616 N N . THR A 1 26 ? -5.241 17.705 3.782 1.00 61.44 26 THR A N 2
ATOM 1617 C CA . THR A 1 26 ? -5.498 17.644 2.348 1.00 14.44 26 THR A CA 2
ATOM 1618 C C . THR A 1 26 ? -4.273 18.075 1.551 1.00 65.40 26 THR A C 2
ATOM 1619 O O . THR A 1 26 ? -3.339 18.662 2.098 1.00 53.40 26 THR A O 2
ATOM 1630 N N . ASP A 1 27 ? -4.281 17.779 0.256 1.00 74.20 27 ASP A N 2
ATOM 1631 C CA . ASP A 1 27 ? -3.170 18.137 -0.618 1.00 31.12 27 ASP A CA 2
ATOM 1632 C C . ASP A 1 27 ? -3.011 19.652 -0.702 1.00 33.21 27 ASP A C 2
ATOM 1633 O O . ASP A 1 27 ? -1.977 20.153 -1.142 1.00 30.22 27 ASP A O 2
ATOM 1642 N N . GLN A 1 28 ? -4.043 20.374 -0.278 1.00 53.32 28 GLN A N 2
ATOM 1643 C CA . GLN A 1 28 ? -4.018 21.832 -0.308 1.00 32.13 28 GLN A CA 2
ATOM 1644 C C . GLN A 1 28 ? -3.634 22.397 1.055 1.00 3.45 28 GLN A C 2
ATOM 1645 O O . GLN A 1 28 ? -3.820 23.586 1.321 1.00 23.34 28 GLN A O 2
ATOM 1659 N N . LEU A 1 29 ? -3.097 21.540 1.916 1.00 32.52 29 LEU A N 2
ATOM 1660 C CA . LEU A 1 29 ? -2.686 21.953 3.253 1.00 13.44 29 LEU A CA 2
ATOM 1661 C C . LEU A 1 29 ? -1.303 21.406 3.592 1.00 35.10 29 LEU A C 2
ATOM 1662 O O . LEU A 1 29 ? -1.174 20.448 4.353 1.00 3.21 29 LEU A O 2
ATOM 1678 N N . ASN A 1 30 ? -0.273 22.023 3.023 1.00 61.53 30 ASN A N 2
ATOM 1679 C CA . ASN A 1 30 ? 1.101 21.598 3.266 1.00 60.14 30 ASN A CA 2
ATOM 1680 C C . ASN A 1 30 ? 1.449 21.704 4.747 1.00 3.12 30 ASN A C 2
ATOM 1681 O O . ASN A 1 30 ? 1.428 22.792 5.324 1.00 50.04 30 ASN A O 2
ATOM 1692 N N . ILE A 1 31 ? 1.770 20.568 5.357 1.00 61.12 31 ILE A N 2
ATOM 1693 C CA . ILE A 1 31 ? 2.125 20.534 6.770 1.00 34.42 31 ILE A CA 2
ATOM 1694 C C . ILE A 1 31 ? 3.367 21.374 7.046 1.00 70.21 31 ILE A C 2
ATOM 1695 O O . ILE A 1 31 ? 3.476 22.018 8.089 1.00 14.24 31 ILE A O 2
ATOM 1711 N N . LYS A 1 32 ? 4.302 21.364 6.102 1.00 4.03 32 LYS A N 2
ATOM 1712 C CA . LYS A 1 32 ? 5.537 22.127 6.240 1.00 1.23 32 LYS A CA 2
ATOM 1713 C C . LYS A 1 32 ? 5.243 23.573 6.627 1.00 14.01 32 LYS A C 2
ATOM 1714 O O . LYS A 1 32 ? 5.785 24.086 7.606 1.00 12.30 32 LYS A O 2
ATOM 1733 N N . ASP A 1 33 ? 4.380 24.224 5.854 1.00 64.42 33 ASP A N 2
ATOM 1734 C CA . ASP A 1 33 ? 4.012 25.610 6.117 1.00 31.33 33 ASP A CA 2
ATOM 1735 C C . ASP A 1 33 ? 2.852 25.685 7.105 1.00 11.31 33 ASP A C 2
ATOM 1736 O O . ASP A 1 33 ? 2.960 26.315 8.157 1.00 13.24 33 ASP A O 2
ATOM 1745 N N . ASP A 1 34 ? 1.744 25.040 6.758 1.00 15.34 34 ASP A N 2
ATOM 1746 C CA . ASP A 1 34 ? 0.563 25.034 7.614 1.00 11.35 34 ASP A CA 2
ATOM 1747 C C . ASP A 1 34 ? 0.946 24.768 9.067 1.00 42.02 34 ASP A C 2
ATOM 1748 O O . ASP A 1 34 ? 0.632 25.559 9.958 1.00 65.41 34 ASP A O 2
ATOM 1757 N N . LEU A 1 35 ? 1.625 23.650 9.299 1.00 71.13 35 LEU A N 2
ATOM 1758 C CA . LEU A 1 35 ? 2.051 23.278 10.644 1.00 55.14 35 LEU A CA 2
ATOM 1759 C C . LEU A 1 35 ? 3.350 23.983 11.018 1.00 43.31 35 LEU A C 2
ATOM 1760 O O . LEU A 1 35 ? 3.711 24.059 12.192 1.00 51.35 35 LEU A O 2
ATOM 1776 N N . ASN A 1 36 ? 4.048 24.499 10.012 1.00 44.44 36 ASN A N 2
ATOM 1777 C CA . ASN A 1 36 ? 5.308 25.200 10.235 1.00 13.32 36 ASN A CA 2
ATOM 1778 C C . ASN A 1 36 ? 6.376 24.245 10.758 1.00 3.34 36 ASN A C 2
ATOM 1779 O O . ASN A 1 36 ? 7.319 24.661 11.432 1.00 72.04 36 ASN A O 2
ATOM 1790 N N . ALA A 1 37 ? 6.222 22.963 10.443 1.00 2.50 37 ALA A N 2
ATOM 1791 C CA . ALA A 1 37 ? 7.175 21.950 10.879 1.00 73.24 37 ALA A CA 2
ATOM 1792 C C . ALA A 1 37 ? 8.608 22.385 10.595 1.00 42.52 37 ALA A C 2
ATOM 1793 O O . ALA A 1 37 ? 8.878 23.055 9.597 1.00 33.23 37 ALA A O 2
ATOM 1800 N N . ASP A 1 38 ? 9.524 22.002 11.478 1.00 53.51 38 ASP A N 2
ATOM 1801 C CA . ASP A 1 38 ? 10.930 22.354 11.322 1.00 65.50 38 ASP A CA 2
ATOM 1802 C C . ASP A 1 38 ? 11.518 21.702 10.074 1.00 21.43 38 ASP A C 2
ATOM 1803 O O . ASP A 1 38 ? 10.895 20.833 9.464 1.00 64.12 38 ASP A O 2
ATOM 1812 N N . SER A 1 39 ? 12.720 22.128 9.701 1.00 64.25 39 SER A N 2
ATOM 1813 C CA . SER A 1 39 ? 13.390 21.589 8.523 1.00 43.14 39 SER A CA 2
ATOM 1814 C C . SER A 1 39 ? 14.022 20.235 8.829 1.00 63.31 39 SER A C 2
ATOM 1815 O O . SER A 1 39 ? 13.827 19.266 8.094 1.00 0.10 39 SER A O 2
ATOM 1823 N N . ILE A 1 40 ? 14.780 20.176 9.918 1.00 24.35 40 ILE A N 2
ATOM 1824 C CA . ILE A 1 40 ? 15.441 18.941 10.323 1.00 34.32 40 ILE A CA 2
ATOM 1825 C C . ILE A 1 40 ? 14.454 17.778 10.365 1.00 44.42 40 ILE A C 2
ATOM 1826 O O . ILE A 1 40 ? 14.756 16.678 9.902 1.00 53.43 40 ILE A O 2
ATOM 1842 N N . SER A 1 41 ? 13.274 18.031 10.921 1.00 31.42 41 SER A N 2
ATOM 1843 C CA . SER A 1 41 ? 12.243 17.005 11.025 1.00 30.42 41 SER A CA 2
ATOM 1844 C C . SER A 1 41 ? 12.005 16.334 9.675 1.00 4.44 41 SER A C 2
ATOM 1845 O O . SER A 1 41 ? 11.745 15.134 9.603 1.00 75.53 41 SER A O 2
ATOM 1853 N N . VAL A 1 42 ? 12.098 17.120 8.607 1.00 14.32 42 VAL A N 2
ATOM 1854 C CA . VAL A 1 42 ? 11.894 16.605 7.259 1.00 61.42 42 VAL A CA 2
ATOM 1855 C C . VAL A 1 42 ? 12.797 15.407 6.986 1.00 30.34 42 VAL A C 2
ATOM 1856 O O . VAL A 1 42 ? 12.393 14.449 6.327 1.00 12.33 42 VAL A O 2
ATOM 1869 N N . MET A 1 43 ? 14.022 15.467 7.499 1.00 53.31 43 MET A N 2
ATOM 1870 C CA . MET A 1 43 ? 14.982 14.386 7.312 1.00 21.12 43 MET A CA 2
ATOM 1871 C C . MET A 1 43 ? 14.472 13.092 7.938 1.00 71.41 43 MET A C 2
ATOM 1872 O O . MET A 1 43 ? 14.837 11.998 7.508 1.00 44.33 43 MET A O 2
ATOM 1886 N N . GLU A 1 44 ? 13.626 13.224 8.955 1.00 3.30 44 GLU A N 2
ATOM 1887 C CA . GLU A 1 44 ? 13.068 12.064 9.640 1.00 52.25 44 GLU A CA 2
ATOM 1888 C C . GLU A 1 44 ? 11.815 11.563 8.927 1.00 63.44 44 GLU A C 2
ATOM 1889 O O . GLU A 1 44 ? 11.706 10.381 8.597 1.00 12.42 44 GLU A O 2
ATOM 1901 N N . PHE A 1 45 ? 10.872 12.469 8.692 1.00 2.01 45 PHE A N 2
ATOM 1902 C CA . PHE A 1 45 ? 9.626 12.120 8.020 1.00 62.51 45 PHE A CA 2
ATOM 1903 C C . PHE A 1 45 ? 9.901 11.496 6.654 1.00 0.35 45 PHE A C 2
ATOM 1904 O O . PHE A 1 45 ? 9.208 10.571 6.231 1.00 51.43 45 PHE A O 2
ATOM 1921 N N . VAL A 1 46 ? 10.918 12.011 5.970 1.00 73.33 46 VAL A N 2
ATOM 1922 C CA . VAL A 1 46 ? 11.286 11.505 4.653 1.00 53.45 46 VAL A CA 2
ATOM 1923 C C . VAL A 1 46 ? 11.900 10.113 4.750 1.00 55.33 46 VAL A C 2
ATOM 1924 O O . VAL A 1 46 ? 11.909 9.358 3.777 1.00 64.21 46 VAL A O 2
ATOM 1937 N N . LEU A 1 47 ? 12.411 9.779 5.929 1.00 12.44 47 LEU A N 2
ATOM 1938 C CA . LEU A 1 47 ? 13.027 8.476 6.155 1.00 11.51 47 LEU A CA 2
ATOM 1939 C C . LEU A 1 47 ? 11.968 7.415 6.436 1.00 63.20 47 LEU A C 2
ATOM 1940 O O . LEU A 1 47 ? 11.970 6.347 5.825 1.00 71.21 47 LEU A O 2
ATOM 1956 N N . GLU A 1 48 ? 11.065 7.718 7.363 1.00 30.20 48 GLU A N 2
ATOM 1957 C CA . GLU A 1 48 ? 10.000 6.789 7.723 1.00 12.31 48 GLU A CA 2
ATOM 1958 C C . GLU A 1 48 ? 9.164 6.420 6.501 1.00 62.41 48 GLU A C 2
ATOM 1959 O O . GLU A 1 48 ? 8.803 5.257 6.310 1.00 45.43 48 GLU A O 2
ATOM 1971 N N . LEU A 1 49 ? 8.859 7.416 5.677 1.00 63.12 49 LEU A N 2
ATOM 1972 C CA . LEU A 1 49 ? 8.066 7.197 4.473 1.00 55.14 49 LEU A CA 2
ATOM 1973 C C . LEU A 1 49 ? 8.826 6.337 3.468 1.00 34.43 49 LEU A C 2
ATOM 1974 O O . LEU A 1 49 ? 8.352 5.276 3.062 1.00 52.21 49 LEU A O 2
ATOM 1990 N N . GLU A 1 50 ? 10.008 6.800 3.074 1.00 15.43 50 GLU A N 2
ATOM 1991 C CA . GLU A 1 50 ? 10.833 6.072 2.119 1.00 63.34 50 GLU A CA 2
ATOM 1992 C C . GLU A 1 50 ? 11.185 4.685 2.650 1.00 42.12 50 GLU A C 2
ATOM 1993 O O . GLU A 1 50 ? 11.535 3.786 1.885 1.00 75.21 50 GLU A O 2
ATOM 2005 N N . ASP A 1 51 ? 11.091 4.520 3.965 1.00 51.44 51 ASP A N 2
ATOM 2006 C CA . ASP A 1 51 ? 11.398 3.244 4.599 1.00 4.03 51 ASP A CA 2
ATOM 2007 C C . ASP A 1 51 ? 10.189 2.315 4.566 1.00 14.35 51 ASP A C 2
ATOM 2008 O O . ASP A 1 51 ? 10.225 1.256 3.942 1.00 60.21 51 ASP A O 2
ATOM 2017 N N . GLU A 1 52 ? 9.119 2.721 5.244 1.00 22.42 52 GLU A N 2
ATOM 2018 C CA . GLU A 1 52 ? 7.899 1.923 5.294 1.00 65.05 52 GLU A CA 2
ATOM 2019 C C . GLU A 1 52 ? 7.439 1.545 3.889 1.00 44.15 52 GLU A C 2
ATOM 2020 O O . GLU A 1 52 ? 7.251 0.368 3.580 1.00 11.05 52 GLU A O 2
ATOM 2032 N N . PHE A 1 53 ? 7.260 2.552 3.040 1.00 12.12 53 PHE A N 2
ATOM 2033 C CA . PHE A 1 53 ? 6.820 2.327 1.668 1.00 22.12 53 PHE A CA 2
ATOM 2034 C C . PHE A 1 53 ? 7.876 1.558 0.878 1.00 14.32 53 PHE A C 2
ATOM 2035 O O . PHE A 1 53 ? 7.558 0.845 -0.072 1.00 71.13 53 PHE A O 2
ATOM 2052 N N . GLY A 1 54 ? 9.134 1.711 1.279 1.00 21.45 54 GLY A N 2
ATOM 2053 C CA . GLY A 1 54 ? 10.218 1.026 0.599 1.00 53.13 54 GLY A CA 2
ATOM 2054 C C . GLY A 1 54 ? 10.523 1.629 -0.758 1.00 55.12 54 GLY A C 2
ATOM 2055 O O . GLY A 1 54 ? 10.490 0.937 -1.776 1.00 71.40 54 GLY A O 2
ATOM 2059 N N . THR A 1 55 ? 10.819 2.925 -0.775 1.00 53.13 55 THR A N 2
ATOM 2060 C CA . THR A 1 55 ? 11.128 3.622 -2.017 1.00 54.23 55 THR A CA 2
ATOM 2061 C C . THR A 1 55 ? 12.278 4.604 -1.825 1.00 63.54 55 THR A C 2
ATOM 2062 O O . THR A 1 55 ? 12.660 4.913 -0.697 1.00 53.13 55 THR A O 2
ATOM 2073 N N . GLU A 1 56 ? 12.827 5.090 -2.935 1.00 34.34 56 GLU A N 2
ATOM 2074 C CA . GLU A 1 56 ? 13.935 6.037 -2.887 1.00 35.54 56 GLU A CA 2
ATOM 2075 C C . GLU A 1 56 ? 13.441 7.464 -3.106 1.00 74.42 56 GLU A C 2
ATOM 2076 O O . GLU A 1 56 ? 12.834 7.771 -4.133 1.00 65.53 56 GLU A O 2
ATOM 2088 N N . ILE A 1 57 ? 13.704 8.331 -2.134 1.00 74.53 57 ILE A N 2
ATOM 2089 C CA . ILE A 1 57 ? 13.287 9.725 -2.221 1.00 73.52 57 ILE A CA 2
ATOM 2090 C C . ILE A 1 57 ? 14.475 10.637 -2.508 1.00 74.31 57 ILE A C 2
ATOM 2091 O O . ILE A 1 57 ? 15.393 10.751 -1.696 1.00 71.14 57 ILE A O 2
ATOM 2107 N N . SER A 1 58 ? 14.449 11.286 -3.668 1.00 33.14 58 SER A N 2
ATOM 2108 C CA . SER A 1 58 ? 15.524 12.187 -4.063 1.00 45.32 58 SER A CA 2
ATOM 2109 C C . SER A 1 58 ? 15.757 13.255 -2.999 1.00 2.41 58 SER A C 2
ATOM 2110 O O . SER A 1 58 ? 14.906 13.488 -2.140 1.00 71.23 58 SER A O 2
ATOM 2118 N N . ASP A 1 59 ? 16.916 13.902 -3.062 1.00 71.12 59 ASP A N 2
ATOM 2119 C CA . ASP A 1 59 ? 17.262 14.947 -2.105 1.00 71.43 59 ASP A CA 2
ATOM 2120 C C . ASP A 1 59 ? 16.624 16.276 -2.498 1.00 22.35 59 ASP A C 2
ATOM 2121 O O . ASP A 1 59 ? 16.485 17.176 -1.670 1.00 70.31 59 ASP A O 2
ATOM 2130 N N . GLU A 1 60 ? 16.240 16.391 -3.765 1.00 31.20 60 GLU A N 2
ATOM 2131 C CA . GLU A 1 60 ? 15.619 17.611 -4.266 1.00 51.14 60 GLU A CA 2
ATOM 2132 C C . GLU A 1 60 ? 14.114 17.598 -4.016 1.00 74.13 60 GLU A C 2
ATOM 2133 O O . GLU A 1 60 ? 13.585 18.450 -3.302 1.00 32.32 60 GLU A O 2
ATOM 2145 N N . ASP A 1 61 ? 13.430 16.626 -4.610 1.00 52.12 61 ASP A N 2
ATOM 2146 C CA . ASP A 1 61 ? 11.986 16.501 -4.452 1.00 75.33 61 ASP A CA 2
ATOM 2147 C C . ASP A 1 61 ? 11.610 16.359 -2.981 1.00 0.45 61 ASP A C 2
ATOM 2148 O O . ASP A 1 61 ? 10.485 16.662 -2.585 1.00 52.21 61 ASP A O 2
ATOM 2157 N N . ALA A 1 62 ? 12.560 15.896 -2.175 1.00 10.44 62 ALA A N 2
ATOM 2158 C CA . ALA A 1 62 ? 12.329 15.716 -0.747 1.00 22.23 62 ALA A CA 2
ATOM 2159 C C . ALA A 1 62 ? 11.759 16.983 -0.118 1.00 74.42 62 ALA A C 2
ATOM 2160 O O . ALA A 1 62 ? 11.123 16.932 0.934 1.00 22.42 62 ALA A O 2
ATOM 2167 N N . GLU A 1 63 ? 11.991 18.118 -0.770 1.00 73.54 63 GLU A N 2
ATOM 2168 C CA . GLU A 1 63 ? 11.500 19.398 -0.273 1.00 22.50 63 GLU A CA 2
ATOM 2169 C C . GLU A 1 63 ? 10.089 19.675 -0.784 1.00 3.22 63 GLU A C 2
ATOM 2170 O O . GLU A 1 63 ? 9.289 20.324 -0.110 1.00 11.12 63 GLU A O 2
ATOM 2182 N N . LYS A 1 64 ? 9.791 19.180 -1.980 1.00 64.30 64 LYS A N 2
ATOM 2183 C CA . LYS A 1 64 ? 8.478 19.372 -2.583 1.00 40.42 64 LYS A CA 2
ATOM 2184 C C . LYS A 1 64 ? 7.627 18.113 -2.449 1.00 4.45 64 LYS A C 2
ATOM 2185 O O . LYS A 1 64 ? 6.833 17.793 -3.333 1.00 20.51 64 LYS A O 2
ATOM 2204 N N . ILE A 1 65 ? 7.798 17.405 -1.337 1.00 44.51 65 ILE A N 2
ATOM 2205 C CA . ILE A 1 65 ? 7.044 16.184 -1.087 1.00 21.42 65 ILE A CA 2
ATOM 2206 C C . ILE A 1 65 ? 6.774 16.000 0.403 1.00 72.13 65 ILE A C 2
ATOM 2207 O O . ILE A 1 65 ? 6.779 14.879 0.910 1.00 21.03 65 ILE A O 2
ATOM 2223 N N . GLU A 1 66 ? 6.536 17.109 1.097 1.00 62.53 66 GLU A N 2
ATOM 2224 C CA . GLU A 1 66 ? 6.263 17.069 2.528 1.00 35.24 66 GLU A CA 2
ATOM 2225 C C . GLU A 1 66 ? 4.778 17.291 2.805 1.00 63.30 66 GLU A C 2
ATOM 2226 O O . GLU A 1 66 ? 4.328 17.205 3.948 1.00 73.21 66 GLU A O 2
ATOM 2238 N N . THR A 1 67 ? 4.022 17.578 1.750 1.00 61.42 67 THR A N 2
ATOM 2239 C CA . THR A 1 67 ? 2.590 17.814 1.878 1.00 74.14 67 THR A CA 2
ATOM 2240 C C . THR A 1 67 ? 1.798 16.533 1.642 1.00 71.21 67 THR A C 2
ATOM 2241 O O . THR A 1 67 ? 2.304 15.577 1.054 1.00 44.35 67 THR A O 2
ATOM 2252 N N . VAL A 1 68 ? 0.552 16.519 2.104 1.00 14.21 68 VAL A N 2
ATOM 2253 C CA . VAL A 1 68 ? -0.311 15.355 1.942 1.00 54.33 68 VAL A CA 2
ATOM 2254 C C . VAL A 1 68 ? -0.320 14.875 0.495 1.00 41.23 68 VAL A C 2
ATOM 2255 O O . VAL A 1 68 ? -0.171 13.684 0.224 1.00 53.41 68 VAL A O 2
ATOM 2268 N N . GLY A 1 69 ? -0.495 15.812 -0.433 1.00 23.40 69 GLY A N 2
ATOM 2269 C CA . GLY A 1 69 ? -0.519 15.465 -1.842 1.00 31.31 69 GLY A CA 2
ATOM 2270 C C . GLY A 1 69 ? 0.872 15.313 -2.426 1.00 15.22 69 GLY A C 2
ATOM 2271 O O . GLY A 1 69 ? 1.152 14.348 -3.136 1.00 51.43 69 GLY A O 2
ATOM 2275 N N . ALA A 1 70 ? 1.744 16.270 -2.127 1.00 64.12 70 ALA A N 2
ATOM 2276 C CA . ALA A 1 70 ? 3.113 16.238 -2.627 1.00 41.33 70 ALA A CA 2
ATOM 2277 C C . ALA A 1 70 ? 3.834 14.973 -2.175 1.00 73.33 70 ALA A C 2
ATOM 2278 O O . ALA A 1 70 ? 4.861 14.598 -2.739 1.00 25.54 70 ALA A O 2
ATOM 2285 N N . ALA A 1 71 ? 3.288 14.319 -1.155 1.00 1.12 71 ALA A N 2
ATOM 2286 C CA . ALA A 1 71 ? 3.879 13.095 -0.628 1.00 75.13 71 ALA A CA 2
ATOM 2287 C C . ALA A 1 71 ? 3.376 11.872 -1.388 1.00 41.04 71 ALA A C 2
ATOM 2288 O O . ALA A 1 71 ? 4.141 11.202 -2.081 1.00 64.44 71 ALA A O 2
ATOM 2295 N N . VAL A 1 72 ? 2.085 11.586 -1.253 1.00 51.34 72 VAL A N 2
ATOM 2296 C CA . VAL A 1 72 ? 1.480 10.444 -1.928 1.00 21.12 72 VAL A CA 2
ATOM 2297 C C . VAL A 1 72 ? 1.716 10.506 -3.433 1.00 11.23 72 VAL A C 2
ATOM 2298 O O . VAL A 1 72 ? 1.968 9.486 -4.075 1.00 1.43 72 VAL A O 2
ATOM 2311 N N . ASP A 1 73 ? 1.633 11.709 -3.990 1.00 13.44 73 ASP A N 2
ATOM 2312 C CA . ASP A 1 73 ? 1.839 11.906 -5.420 1.00 32.12 73 ASP A CA 2
ATOM 2313 C C . ASP A 1 73 ? 3.264 11.538 -5.819 1.00 44.11 73 ASP A C 2
ATOM 2314 O O . ASP A 1 73 ? 3.527 11.190 -6.970 1.00 42.05 73 ASP A O 2
ATOM 2323 N N . TYR A 1 74 ? 4.181 11.619 -4.861 1.00 31.40 74 TYR A N 2
ATOM 2324 C CA . TYR A 1 74 ? 5.581 11.298 -5.113 1.00 73.33 74 TYR A CA 2
ATOM 2325 C C . TYR A 1 74 ? 5.852 9.816 -4.872 1.00 72.25 74 TYR A C 2
ATOM 2326 O O . TYR A 1 74 ? 6.394 9.125 -5.735 1.00 64.42 74 TYR A O 2
ATOM 2344 N N . ILE A 1 75 ? 5.470 9.335 -3.694 1.00 54.12 75 ILE A N 2
ATOM 2345 C CA . ILE A 1 75 ? 5.669 7.935 -3.340 1.00 3.44 75 ILE A CA 2
ATOM 2346 C C . ILE A 1 75 ? 4.986 7.011 -4.342 1.00 13.53 75 ILE A C 2
ATOM 2347 O O . ILE A 1 75 ? 5.546 5.992 -4.745 1.00 52.11 75 ILE A O 2
ATOM 2363 N N . VAL A 1 76 ? 3.771 7.376 -4.742 1.00 24.24 76 VAL A N 2
ATOM 2364 C CA . VAL A 1 76 ? 3.012 6.582 -5.699 1.00 75.54 76 VAL A CA 2
ATOM 2365 C C . VAL A 1 76 ? 3.619 6.674 -7.095 1.00 10.14 76 VAL A C 2
ATOM 2366 O O . VAL A 1 76 ? 4.037 5.669 -7.669 1.00 32.31 76 VAL A O 2
ATOM 2379 N N . SER A 1 77 ? 3.665 7.888 -7.635 1.00 21.24 77 SER A N 2
ATOM 2380 C CA . SER A 1 77 ? 4.219 8.112 -8.965 1.00 12.01 77 SER A CA 2
ATOM 2381 C C . SER A 1 77 ? 5.601 7.479 -9.092 1.00 2.23 77 SER A C 2
ATOM 2382 O O . SER A 1 77 ? 6.004 7.054 -10.173 1.00 61.33 77 SER A O 2
ATOM 2390 N N . ASN A 1 78 ? 6.323 7.421 -7.977 1.00 41.42 78 ASN A N 2
ATOM 2391 C CA . ASN A 1 78 ? 7.661 6.841 -7.962 1.00 41.44 78 ASN A CA 2
ATOM 2392 C C . ASN A 1 78 ? 7.595 5.325 -7.806 1.00 40.23 78 ASN A C 2
ATOM 2393 O O . ASN A 1 78 ? 8.416 4.597 -8.364 1.00 2.12 78 ASN A O 2
ATOM 2404 N N . SER A 1 79 ? 6.612 4.856 -7.045 1.00 13.53 79 SER A N 2
ATOM 2405 C CA . SER A 1 79 ? 6.440 3.427 -6.812 1.00 53.22 79 SER A CA 2
ATOM 2406 C C . SER A 1 79 ? 7.701 2.820 -6.207 1.00 25.41 79 SER A C 2
ATOM 2407 O O . SER A 1 79 ? 8.015 1.666 -6.497 1.00 54.12 79 SER A O 2
ATOM 2415 N N . MET A 1 1 ? 2.185 0.569 0.258 1.00 44.45 1 MET A N 3
ATOM 2416 C CA . MET A 1 1 ? 2.882 0.484 -1.021 1.00 12.01 1 MET A CA 3
ATOM 2417 C C . MET A 1 1 ? 2.153 1.289 -2.092 1.00 13.11 1 MET A C 3
ATOM 2418 O O . MET A 1 1 ? 2.779 1.940 -2.929 1.00 23.20 1 MET A O 3
ATOM 2432 N N . THR A 1 2 ? 0.824 1.241 -2.061 1.00 24.23 2 THR A N 3
ATOM 2433 C CA . THR A 1 2 ? 0.010 1.964 -3.029 1.00 43.13 2 THR A CA 3
ATOM 2434 C C . THR A 1 2 ? -0.291 3.378 -2.547 1.00 14.30 2 THR A C 3
ATOM 2435 O O . THR A 1 2 ? 0.022 3.737 -1.412 1.00 11.13 2 THR A O 3
ATOM 2446 N N . ARG A 1 3 ? -0.902 4.177 -3.416 1.00 0.31 3 ARG A N 3
ATOM 2447 C CA . ARG A 1 3 ? -1.246 5.553 -3.078 1.00 4.21 3 ARG A CA 3
ATOM 2448 C C . ARG A 1 3 ? -2.164 5.601 -1.860 1.00 71.33 3 ARG A C 3
ATOM 2449 O O . ARG A 1 3 ? -2.078 6.515 -1.042 1.00 4.33 3 ARG A O 3
ATOM 2470 N N . GLU A 1 4 ? -3.043 4.609 -1.749 1.00 41.41 4 GLU A N 3
ATOM 2471 C CA . GLU A 1 4 ? -3.978 4.540 -0.632 1.00 62.13 4 GLU A CA 3
ATOM 2472 C C . GLU A 1 4 ? -3.236 4.341 0.687 1.00 51.55 4 GLU A C 3
ATOM 2473 O O . GLU A 1 4 ? -3.293 5.190 1.576 1.00 50.24 4 GLU A O 3
ATOM 2485 N N . GLU A 1 5 ? -2.542 3.214 0.804 1.00 3.04 5 GLU A N 3
ATOM 2486 C CA . GLU A 1 5 ? -1.790 2.904 2.015 1.00 72.42 5 GLU A CA 3
ATOM 2487 C C . GLU A 1 5 ? -0.887 4.069 2.408 1.00 25.41 5 GLU A C 3
ATOM 2488 O O . GLU A 1 5 ? -0.822 4.452 3.576 1.00 24.12 5 GLU A O 3
ATOM 2500 N N . VAL A 1 6 ? -0.190 4.628 1.424 1.00 63.22 6 VAL A N 3
ATOM 2501 C CA . VAL A 1 6 ? 0.710 5.749 1.665 1.00 2.35 6 VAL A CA 3
ATOM 2502 C C . VAL A 1 6 ? -0.050 6.960 2.194 1.00 14.04 6 VAL A C 3
ATOM 2503 O O . VAL A 1 6 ? 0.302 7.524 3.231 1.00 33.24 6 VAL A O 3
ATOM 2516 N N . LEU A 1 7 ? -1.095 7.355 1.476 1.00 54.32 7 LEU A N 3
ATOM 2517 C CA . LEU A 1 7 ? -1.908 8.500 1.873 1.00 41.13 7 LEU A CA 3
ATOM 2518 C C . LEU A 1 7 ? -2.399 8.348 3.309 1.00 60.43 7 LEU A C 3
ATOM 2519 O O . LEU A 1 7 ? -2.318 9.283 4.104 1.00 23.25 7 LEU A O 3
ATOM 2535 N N . GLN A 1 8 ? -2.906 7.163 3.633 1.00 71.54 8 GLN A N 3
ATOM 2536 C CA . GLN A 1 8 ? -3.409 6.888 4.974 1.00 64.25 8 GLN A CA 3
ATOM 2537 C C . GLN A 1 8 ? -2.305 7.056 6.013 1.00 34.32 8 GLN A C 3
ATOM 2538 O O . GLN A 1 8 ? -2.407 7.889 6.913 1.00 14.44 8 GLN A O 3
ATOM 2552 N N . LYS A 1 9 ? -1.251 6.258 5.884 1.00 42.04 9 LYS A N 3
ATOM 2553 C CA . LYS A 1 9 ? -0.127 6.318 6.811 1.00 70.13 9 LYS A CA 3
ATOM 2554 C C . LYS A 1 9 ? 0.316 7.760 7.036 1.00 21.02 9 LYS A C 3
ATOM 2555 O O . LYS A 1 9 ? 0.293 8.258 8.162 1.00 55.54 9 LYS A O 3
ATOM 2574 N N . VAL A 1 10 ? 0.719 8.426 5.959 1.00 53.05 10 VAL A N 3
ATOM 2575 C CA . VAL A 1 10 ? 1.165 9.812 6.039 1.00 75.14 10 VAL A CA 3
ATOM 2576 C C . VAL A 1 10 ? 0.163 10.668 6.806 1.00 24.34 10 VAL A C 3
ATOM 2577 O O . VAL A 1 10 ? 0.541 11.456 7.673 1.00 30.41 10 VAL A O 3
ATOM 2590 N N . ALA A 1 11 ? -1.115 10.507 6.482 1.00 34.13 11 ALA A N 3
ATOM 2591 C CA . ALA A 1 11 ? -2.172 11.263 7.143 1.00 21.02 11 ALA A CA 3
ATOM 2592 C C . ALA A 1 11 ? -2.240 10.927 8.629 1.00 32.01 11 ALA A C 3
ATOM 2593 O O . ALA A 1 11 ? -2.511 11.794 9.461 1.00 71.44 11 ALA A O 3
ATOM 2600 N N . LYS A 1 12 ? -1.994 9.663 8.957 1.00 5.20 12 LYS A N 3
ATOM 2601 C CA . LYS A 1 12 ? -2.026 9.212 10.343 1.00 32.40 12 LYS A CA 3
ATOM 2602 C C . LYS A 1 12 ? -0.807 9.716 11.108 1.00 22.54 12 LYS A C 3
ATOM 2603 O O . LYS A 1 12 ? -0.937 10.461 12.080 1.00 61.21 12 LYS A O 3
ATOM 2622 N N . ILE A 1 13 ? 0.376 9.305 10.664 1.00 42.43 13 ILE A N 3
ATOM 2623 C CA . ILE A 1 13 ? 1.618 9.718 11.306 1.00 70.02 13 ILE A CA 3
ATOM 2624 C C . ILE A 1 13 ? 1.675 11.233 11.470 1.00 32.15 13 ILE A C 3
ATOM 2625 O O . ILE A 1 13 ? 2.145 11.739 12.490 1.00 40.23 13 ILE A O 3
ATOM 2641 N N . ILE A 1 14 ? 1.191 11.951 10.462 1.00 23.42 14 ILE A N 3
ATOM 2642 C CA . ILE A 1 14 ? 1.184 13.408 10.497 1.00 64.22 14 ILE A CA 3
ATOM 2643 C C . ILE A 1 14 ? 0.137 13.929 11.475 1.00 43.50 14 ILE A C 3
ATOM 2644 O O . ILE A 1 14 ? 0.415 14.816 12.283 1.00 74.03 14 ILE A O 3
ATOM 2660 N N . SER A 1 15 ? -1.067 13.372 11.397 1.00 22.14 15 SER A N 3
ATOM 2661 C CA . SER A 1 15 ? -2.157 13.782 12.275 1.00 50.13 15 SER A CA 3
ATOM 2662 C C . SER A 1 15 ? -1.866 13.393 13.721 1.00 51.30 15 SER A C 3
ATOM 2663 O O . SER A 1 15 ? -2.490 13.904 14.650 1.00 50.21 15 SER A O 3
ATOM 2671 N N . ASN A 1 16 ? -0.913 12.485 13.903 1.00 72.34 16 ASN A N 3
ATOM 2672 C CA . ASN A 1 16 ? -0.539 12.026 15.235 1.00 23.33 16 ASN A CA 3
ATOM 2673 C C . ASN A 1 16 ? 0.662 12.805 15.762 1.00 44.44 16 ASN A C 3
ATOM 2674 O O . ASN A 1 16 ? 0.684 13.227 16.919 1.00 63.34 16 ASN A O 3
ATOM 2685 N N . HIS A 1 17 ? 1.660 12.994 14.904 1.00 43.40 17 HIS A N 3
ATOM 2686 C CA . HIS A 1 17 ? 2.865 13.725 15.282 1.00 60.22 17 HIS A CA 3
ATOM 2687 C C . HIS A 1 17 ? 2.556 15.201 15.510 1.00 41.43 17 HIS A C 3
ATOM 2688 O O . HIS A 1 17 ? 2.973 15.786 16.510 1.00 41.22 17 HIS A O 3
ATOM 2702 N N . PHE A 1 18 ? 1.824 15.799 14.576 1.00 73.24 18 PHE A N 3
ATOM 2703 C CA . PHE A 1 18 ? 1.461 17.208 14.674 1.00 75.32 18 PHE A CA 3
ATOM 2704 C C . PHE A 1 18 ? 0.063 17.369 15.264 1.00 54.13 18 PHE A C 3
ATOM 2705 O O . PHE A 1 18 ? -0.572 16.392 15.660 1.00 32.33 18 PHE A O 3
ATOM 2722 N N . ASP A 1 19 ? -0.410 18.609 15.318 1.00 11.45 19 ASP A N 3
ATOM 2723 C CA . ASP A 1 19 ? -1.733 18.900 15.859 1.00 2.43 19 ASP A CA 3
ATOM 2724 C C . ASP A 1 19 ? -2.734 19.158 14.737 1.00 1.14 19 ASP A C 3
ATOM 2725 O O . ASP A 1 19 ? -3.767 19.794 14.948 1.00 33.55 19 ASP A O 3
ATOM 2734 N N . ILE A 1 20 ? -2.420 18.662 13.546 1.00 63.15 20 ILE A N 3
ATOM 2735 C CA . ILE A 1 20 ? -3.292 18.839 12.391 1.00 23.30 20 ILE A CA 3
ATOM 2736 C C . ILE A 1 20 ? -4.418 17.811 12.391 1.00 73.05 20 ILE A C 3
ATOM 2737 O O . ILE A 1 20 ? -4.330 16.779 13.056 1.00 53.54 20 ILE A O 3
ATOM 2753 N N . GLU A 1 21 ? -5.475 18.100 11.638 1.00 14.01 21 GLU A N 3
ATOM 2754 C CA . GLU A 1 21 ? -6.619 17.200 11.550 1.00 31.45 21 GLU A CA 3
ATOM 2755 C C . GLU A 1 21 ? -6.443 16.206 10.406 1.00 50.35 21 GLU A C 3
ATOM 2756 O O . GLU A 1 21 ? -6.214 16.596 9.261 1.00 1.31 21 GLU A O 3
ATOM 2768 N N . ALA A 1 22 ? -6.551 14.920 10.724 1.00 54.53 22 ALA A N 3
ATOM 2769 C CA . ALA A 1 22 ? -6.406 13.871 9.723 1.00 62.03 22 ALA A CA 3
ATOM 2770 C C . ALA A 1 22 ? -7.408 14.052 8.587 1.00 4.54 22 ALA A C 3
ATOM 2771 O O . ALA A 1 22 ? -7.228 13.512 7.496 1.00 45.53 22 ALA A O 3
ATOM 2778 N N . ASP A 1 23 ? -8.463 14.815 8.852 1.00 22.31 23 ASP A N 3
ATOM 2779 C CA . ASP A 1 23 ? -9.494 15.068 7.852 1.00 64.41 23 ASP A CA 3
ATOM 2780 C C . ASP A 1 23 ? -9.238 16.386 7.129 1.00 4.42 23 ASP A C 3
ATOM 2781 O O . ASP A 1 23 ? -9.617 16.553 5.970 1.00 11.25 23 ASP A O 3
ATOM 2790 N N . GLN A 1 24 ? -8.593 17.320 7.822 1.00 21.41 24 GLN A N 3
ATOM 2791 C CA . GLN A 1 24 ? -8.288 18.624 7.246 1.00 13.01 24 GLN A CA 3
ATOM 2792 C C . GLN A 1 24 ? -7.056 18.549 6.351 1.00 50.43 24 GLN A C 3
ATOM 2793 O O . GLN A 1 24 ? -6.949 19.276 5.363 1.00 61.15 24 GLN A O 3
ATOM 2807 N N . VAL A 1 25 ? -6.127 17.666 6.703 1.00 0.41 25 VAL A N 3
ATOM 2808 C CA . VAL A 1 25 ? -4.902 17.496 5.931 1.00 1.20 25 VAL A CA 3
ATOM 2809 C C . VAL A 1 25 ? -5.201 17.407 4.439 1.00 42.43 25 VAL A C 3
ATOM 2810 O O . VAL A 1 25 ? -5.694 16.389 3.952 1.00 52.30 25 VAL A O 3
ATOM 2823 N N . THR A 1 26 ? -4.898 18.481 3.715 1.00 32.21 26 THR A N 3
ATOM 2824 C CA . THR A 1 26 ? -5.135 18.525 2.278 1.00 43.13 26 THR A CA 3
ATOM 2825 C C . THR A 1 26 ? -3.866 18.906 1.523 1.00 30.02 26 THR A C 3
ATOM 2826 O O . THR A 1 26 ? -2.918 19.430 2.108 1.00 20.25 26 THR A O 3
ATOM 2837 N N . ASP A 1 27 ? -3.855 18.640 0.222 1.00 52.43 27 ASP A N 3
ATOM 2838 C CA . ASP A 1 27 ? -2.703 18.957 -0.614 1.00 3.32 27 ASP A CA 3
ATOM 2839 C C . ASP A 1 27 ? -2.461 20.463 -0.657 1.00 62.15 27 ASP A C 3
ATOM 2840 O O . ASP A 1 27 ? -1.384 20.916 -1.044 1.00 52.54 27 ASP A O 3
ATOM 2849 N N . GLN A 1 28 ? -3.470 21.231 -0.259 1.00 43.03 28 GLN A N 3
ATOM 2850 C CA . GLN A 1 28 ? -3.366 22.685 -0.255 1.00 54.41 28 GLN A CA 3
ATOM 2851 C C . GLN A 1 28 ? -3.035 23.204 1.141 1.00 72.45 28 GLN A C 3
ATOM 2852 O O . GLN A 1 28 ? -3.188 24.392 1.425 1.00 2.34 28 GLN A O 3
ATOM 2866 N N . LEU A 1 29 ? -2.582 22.305 2.007 1.00 3.15 29 LEU A N 3
ATOM 2867 C CA . LEU A 1 29 ? -2.229 22.671 3.375 1.00 42.32 29 LEU A CA 3
ATOM 2868 C C . LEU A 1 29 ? -0.907 22.030 3.786 1.00 12.53 29 LEU A C 3
ATOM 2869 O O . LEU A 1 29 ? -0.886 21.061 4.543 1.00 5.14 29 LEU A O 3
ATOM 2885 N N . ASN A 1 30 ? 0.193 22.581 3.284 1.00 62.35 30 ASN A N 3
ATOM 2886 C CA . ASN A 1 30 ? 1.520 22.064 3.600 1.00 34.43 30 ASN A CA 3
ATOM 2887 C C . ASN A 1 30 ? 1.750 22.043 5.108 1.00 14.34 30 ASN A C 3
ATOM 2888 O O . ASN A 1 30 ? 1.590 23.060 5.784 1.00 3.24 30 ASN A O 3
ATOM 2899 N N . ILE A 1 31 ? 2.125 20.880 5.628 1.00 23.24 31 ILE A N 3
ATOM 2900 C CA . ILE A 1 31 ? 2.379 20.728 7.056 1.00 71.23 31 ILE A CA 3
ATOM 2901 C C . ILE A 1 31 ? 3.624 21.501 7.478 1.00 34.33 31 ILE A C 3
ATOM 2902 O O . ILE A 1 31 ? 3.632 22.170 8.512 1.00 73.04 31 ILE A O 3
ATOM 2918 N N . LYS A 1 32 ? 4.675 21.406 6.671 1.00 32.51 32 LYS A N 3
ATOM 2919 C CA . LYS A 1 32 ? 5.926 22.098 6.958 1.00 35.21 32 LYS A CA 3
ATOM 2920 C C . LYS A 1 32 ? 5.668 23.555 7.326 1.00 5.54 32 LYS A C 3
ATOM 2921 O O . LYS A 1 32 ? 6.252 24.078 8.277 1.00 72.44 32 LYS A O 3
ATOM 2940 N N . ASP A 1 33 ? 4.792 24.206 6.570 1.00 54.21 33 ASP A N 3
ATOM 2941 C CA . ASP A 1 33 ? 4.455 25.603 6.819 1.00 44.33 33 ASP A CA 3
ATOM 2942 C C . ASP A 1 33 ? 3.314 25.717 7.825 1.00 64.22 33 ASP A C 3
ATOM 2943 O O . ASP A 1 33 ? 3.454 26.357 8.867 1.00 10.00 33 ASP A O 3
ATOM 2952 N N . ASP A 1 34 ? 2.186 25.092 7.505 1.00 43.40 34 ASP A N 3
ATOM 2953 C CA . ASP A 1 34 ? 1.021 25.123 8.381 1.00 53.13 34 ASP A CA 3
ATOM 2954 C C . ASP A 1 34 ? 1.420 24.844 9.826 1.00 34.34 34 ASP A C 3
ATOM 2955 O O . ASP A 1 34 ? 1.161 25.651 10.720 1.00 20.11 34 ASP A O 3
ATOM 2964 N N . LEU A 1 35 ? 2.049 23.696 10.049 1.00 24.54 35 LEU A N 3
ATOM 2965 C CA . LEU A 1 35 ? 2.484 23.308 11.387 1.00 14.43 35 LEU A CA 3
ATOM 2966 C C . LEU A 1 35 ? 3.798 23.992 11.752 1.00 34.54 35 LEU A C 3
ATOM 2967 O O . LEU A 1 35 ? 4.160 24.076 12.925 1.00 34.10 35 LEU A O 3
ATOM 2983 N N . ASN A 1 36 ? 4.506 24.480 10.739 1.00 22.44 36 ASN A N 3
ATOM 2984 C CA . ASN A 1 36 ? 5.780 25.157 10.954 1.00 54.40 36 ASN A CA 3
ATOM 2985 C C . ASN A 1 36 ? 6.832 24.185 11.477 1.00 21.24 36 ASN A C 3
ATOM 2986 O O . ASN A 1 36 ? 7.767 24.581 12.173 1.00 40.15 36 ASN A O 3
ATOM 2997 N N . ALA A 1 37 ? 6.673 22.910 11.138 1.00 73.23 37 ALA A N 3
ATOM 2998 C CA . ALA A 1 37 ? 7.610 21.881 11.571 1.00 70.03 37 ALA A CA 3
ATOM 2999 C C . ALA A 1 37 ? 9.051 22.312 11.322 1.00 65.31 37 ALA A C 3
ATOM 3000 O O . ALA A 1 37 ? 9.340 23.020 10.357 1.00 61.51 37 ALA A O 3
ATOM 3007 N N . ASP A 1 38 ? 9.952 21.881 12.198 1.00 2.02 38 ASP A N 3
ATOM 3008 C CA . ASP A 1 38 ? 11.365 22.222 12.073 1.00 15.12 38 ASP A CA 3
ATOM 3009 C C . ASP A 1 38 ? 11.956 21.631 10.797 1.00 35.43 38 ASP A C 3
ATOM 3010 O O . ASP A 1 38 ? 11.383 20.718 10.201 1.00 1.41 38 ASP A O 3
ATOM 3019 N N . SER A 1 39 ? 13.104 22.157 10.384 1.00 72.04 39 SER A N 3
ATOM 3020 C CA . SER A 1 39 ? 13.770 21.684 9.176 1.00 41.54 39 SER A CA 3
ATOM 3021 C C . SER A 1 39 ? 14.374 20.300 9.394 1.00 14.41 39 SER A C 3
ATOM 3022 O O . SER A 1 39 ? 14.148 19.382 8.606 1.00 70.41 39 SER A O 3
ATOM 3030 N N . ILE A 1 40 ? 15.142 20.160 10.469 1.00 35.23 40 ILE A N 3
ATOM 3031 C CA . ILE A 1 40 ? 15.777 18.888 10.793 1.00 51.53 40 ILE A CA 3
ATOM 3032 C C . ILE A 1 40 ? 14.760 17.752 10.800 1.00 1.03 40 ILE A C 3
ATOM 3033 O O . ILE A 1 40 ? 15.041 16.651 10.327 1.00 52.02 40 ILE A O 3
ATOM 3049 N N . SER A 1 41 ? 13.577 18.028 11.340 1.00 71.52 41 SER A N 3
ATOM 3050 C CA . SER A 1 41 ? 12.518 17.028 11.411 1.00 71.40 41 SER A CA 3
ATOM 3051 C C . SER A 1 41 ? 12.283 16.387 10.046 1.00 14.43 41 SER A C 3
ATOM 3052 O O . SER A 1 41 ? 11.988 15.196 9.949 1.00 13.10 41 SER A O 3
ATOM 3060 N N . VAL A 1 42 ? 12.415 17.188 8.993 1.00 22.23 42 VAL A N 3
ATOM 3061 C CA . VAL A 1 42 ? 12.219 16.701 7.633 1.00 35.22 42 VAL A CA 3
ATOM 3062 C C . VAL A 1 42 ? 13.080 15.473 7.359 1.00 10.21 42 VAL A C 3
ATOM 3063 O O . VAL A 1 42 ? 12.652 14.542 6.678 1.00 62.03 42 VAL A O 3
ATOM 3076 N N . MET A 1 43 ? 14.296 15.479 7.895 1.00 21.11 43 MET A N 3
ATOM 3077 C CA . MET A 1 43 ? 15.218 14.364 7.709 1.00 12.24 43 MET A CA 3
ATOM 3078 C C . MET A 1 43 ? 14.642 13.079 8.296 1.00 1.21 43 MET A C 3
ATOM 3079 O O . MET A 1 43 ? 14.972 11.981 7.850 1.00 71.02 43 MET A O 3
ATOM 3093 N N . GLU A 1 44 ? 13.781 13.225 9.298 1.00 10.23 44 GLU A N 3
ATOM 3094 C CA . GLU A 1 44 ? 13.161 12.075 9.946 1.00 62.13 44 GLU A CA 3
ATOM 3095 C C . GLU A 1 44 ? 11.905 11.640 9.196 1.00 11.44 44 GLU A C 3
ATOM 3096 O O . GLU A 1 44 ? 11.756 10.472 8.837 1.00 51.45 44 GLU A O 3
ATOM 3108 N N . PHE A 1 45 ? 11.003 12.589 8.965 1.00 22.23 45 PHE A N 3
ATOM 3109 C CA . PHE A 1 45 ? 9.759 12.305 8.261 1.00 75.15 45 PHE A CA 3
ATOM 3110 C C . PHE A 1 45 ? 10.037 11.694 6.890 1.00 14.02 45 PHE A C 3
ATOM 3111 O O . PHE A 1 45 ? 9.295 10.830 6.421 1.00 44.41 45 PHE A O 3
ATOM 3128 N N . VAL A 1 46 ? 11.110 12.150 6.253 1.00 65.53 46 VAL A N 3
ATOM 3129 C CA . VAL A 1 46 ? 11.488 11.649 4.937 1.00 60.45 46 VAL A CA 3
ATOM 3130 C C . VAL A 1 46 ? 12.078 10.246 5.031 1.00 42.11 46 VAL A C 3
ATOM 3131 O O . VAL A 1 46 ? 12.095 9.500 4.051 1.00 42.44 46 VAL A O 3
ATOM 3144 N N . LEU A 1 47 ? 12.561 9.892 6.217 1.00 43.23 47 LEU A N 3
ATOM 3145 C CA . LEU A 1 47 ? 13.153 8.578 6.441 1.00 72.45 47 LEU A CA 3
ATOM 3146 C C . LEU A 1 47 ? 12.072 7.529 6.686 1.00 5.24 47 LEU A C 3
ATOM 3147 O O . LEU A 1 47 ? 12.130 6.426 6.144 1.00 5.22 47 LEU A O 3
ATOM 3163 N N . GLU A 1 48 ? 11.087 7.883 7.506 1.00 62.13 48 GLU A N 3
ATOM 3164 C CA . GLU A 1 48 ? 9.993 6.972 7.822 1.00 41.14 48 GLU A CA 3
ATOM 3165 C C . GLU A 1 48 ? 9.179 6.645 6.573 1.00 44.44 48 GLU A C 3
ATOM 3166 O O . GLU A 1 48 ? 8.755 5.506 6.374 1.00 4.04 48 GLU A O 3
ATOM 3178 N N . LEU A 1 49 ? 8.965 7.653 5.734 1.00 73.34 49 LEU A N 3
ATOM 3179 C CA . LEU A 1 49 ? 8.201 7.474 4.503 1.00 3.23 49 LEU A CA 3
ATOM 3180 C C . LEU A 1 49 ? 8.987 6.649 3.490 1.00 63.43 49 LEU A C 3
ATOM 3181 O O . LEU A 1 49 ? 8.493 5.646 2.976 1.00 61.23 49 LEU A O 3
ATOM 3197 N N . GLU A 1 50 ? 10.214 7.077 3.209 1.00 22.24 50 GLU A N 3
ATOM 3198 C CA . GLU A 1 50 ? 11.069 6.376 2.258 1.00 34.53 50 GLU A CA 3
ATOM 3199 C C . GLU A 1 50 ? 11.352 4.952 2.729 1.00 64.13 50 GLU A C 3
ATOM 3200 O O . GLU A 1 50 ? 11.674 4.074 1.927 1.00 15.32 50 GLU A O 3
ATOM 3212 N N . ASP A 1 51 ? 11.232 4.731 4.033 1.00 0.31 51 ASP A N 3
ATOM 3213 C CA . ASP A 1 51 ? 11.475 3.415 4.612 1.00 72.24 51 ASP A CA 3
ATOM 3214 C C . ASP A 1 51 ? 10.226 2.543 4.522 1.00 0.21 51 ASP A C 3
ATOM 3215 O O . ASP A 1 51 ? 10.228 1.507 3.859 1.00 30.53 51 ASP A O 3
ATOM 3224 N N . GLU A 1 52 ? 9.162 2.971 5.195 1.00 42.33 52 GLU A N 3
ATOM 3225 C CA . GLU A 1 52 ? 7.908 2.228 5.192 1.00 53.01 52 GLU A CA 3
ATOM 3226 C C . GLU A 1 52 ? 7.477 1.893 3.767 1.00 71.02 52 GLU A C 3
ATOM 3227 O O . GLU A 1 52 ? 7.285 0.727 3.423 1.00 74.45 52 GLU A O 3
ATOM 3239 N N . PHE A 1 53 ? 7.327 2.924 2.942 1.00 13.45 53 PHE A N 3
ATOM 3240 C CA . PHE A 1 53 ? 6.917 2.741 1.555 1.00 22.20 53 PHE A CA 3
ATOM 3241 C C . PHE A 1 53 ? 7.985 1.986 0.768 1.00 35.22 53 PHE A C 3
ATOM 3242 O O . PHE A 1 53 ? 7.683 1.300 -0.208 1.00 21.14 53 PHE A O 3
ATOM 3259 N N . GLY A 1 54 ? 9.235 2.118 1.201 1.00 51.32 54 GLY A N 3
ATOM 3260 C CA . GLY A 1 54 ? 10.329 1.444 0.526 1.00 53.31 54 GLY A CA 3
ATOM 3261 C C . GLY A 1 54 ? 10.666 2.079 -0.809 1.00 11.35 54 GLY A C 3
ATOM 3262 O O . GLY A 1 54 ? 10.651 1.413 -1.844 1.00 70.20 54 GLY A O 3
ATOM 3266 N N . THR A 1 55 ? 10.970 3.373 -0.787 1.00 11.45 55 THR A N 3
ATOM 3267 C CA . THR A 1 55 ? 11.309 4.100 -2.004 1.00 23.53 55 THR A CA 3
ATOM 3268 C C . THR A 1 55 ? 12.462 5.067 -1.763 1.00 42.32 55 THR A C 3
ATOM 3269 O O . THR A 1 55 ? 12.792 5.381 -0.620 1.00 50.51 55 THR A O 3
ATOM 3280 N N . GLU A 1 56 ? 13.071 5.537 -2.848 1.00 32.12 56 GLU A N 3
ATOM 3281 C CA . GLU A 1 56 ? 14.188 6.470 -2.753 1.00 33.43 56 GLU A CA 3
ATOM 3282 C C . GLU A 1 56 ? 13.711 7.909 -2.928 1.00 62.30 56 GLU A C 3
ATOM 3283 O O . GLU A 1 56 ? 13.138 8.262 -3.959 1.00 1.51 56 GLU A O 3
ATOM 3295 N N . ILE A 1 57 ? 13.952 8.733 -1.914 1.00 71.11 57 ILE A N 3
ATOM 3296 C CA . ILE A 1 57 ? 13.548 10.133 -1.956 1.00 63.10 57 ILE A CA 3
ATOM 3297 C C . ILE A 1 57 ? 14.744 11.042 -2.221 1.00 75.13 57 ILE A C 3
ATOM 3298 O O . ILE A 1 57 ? 15.648 11.153 -1.393 1.00 54.34 57 ILE A O 3
ATOM 3314 N N . SER A 1 58 ? 14.740 11.692 -3.381 1.00 21.40 58 SER A N 3
ATOM 3315 C CA . SER A 1 58 ? 15.825 12.590 -3.757 1.00 2.31 58 SER A CA 3
ATOM 3316 C C . SER A 1 58 ? 16.042 13.657 -2.688 1.00 41.00 58 SER A C 3
ATOM 3317 O O . SER A 1 58 ? 15.181 13.883 -1.837 1.00 44.13 58 SER A O 3
ATOM 3325 N N . ASP A 1 59 ? 17.198 14.309 -2.739 1.00 2.44 59 ASP A N 3
ATOM 3326 C CA . ASP A 1 59 ? 17.530 15.354 -1.776 1.00 74.40 59 ASP A CA 3
ATOM 3327 C C . ASP A 1 59 ? 16.888 16.680 -2.171 1.00 33.05 59 ASP A C 3
ATOM 3328 O O . ASP A 1 59 ? 16.639 17.536 -1.322 1.00 74.23 59 ASP A O 3
ATOM 3337 N N . GLU A 1 60 ? 16.624 16.843 -3.463 1.00 72.33 60 GLU A N 3
ATOM 3338 C CA . GLU A 1 60 ? 16.013 18.066 -3.969 1.00 53.14 60 GLU A CA 3
ATOM 3339 C C . GLU A 1 60 ? 14.506 18.062 -3.728 1.00 30.10 60 GLU A C 3
ATOM 3340 O O . GLU A 1 60 ? 13.978 18.917 -3.017 1.00 40.54 60 GLU A O 3
ATOM 3352 N N . ASP A 1 61 ? 13.820 17.093 -4.325 1.00 0.33 61 ASP A N 3
ATOM 3353 C CA . ASP A 1 61 ? 12.374 16.976 -4.175 1.00 1.40 61 ASP A CA 3
ATOM 3354 C C . ASP A 1 61 ? 11.989 16.850 -2.704 1.00 54.14 61 ASP A C 3
ATOM 3355 O O . ASP A 1 61 ? 10.861 17.158 -2.320 1.00 31.43 61 ASP A O 3
ATOM 3364 N N . ALA A 1 62 ? 12.933 16.395 -1.887 1.00 73.24 62 ALA A N 3
ATOM 3365 C CA . ALA A 1 62 ? 12.692 16.229 -0.459 1.00 62.34 62 ALA A CA 3
ATOM 3366 C C . ALA A 1 62 ? 12.098 17.495 0.148 1.00 34.31 62 ALA A C 3
ATOM 3367 O O . ALA A 1 62 ? 11.439 17.445 1.186 1.00 1.13 62 ALA A O 3
ATOM 3374 N N . GLU A 1 63 ? 12.335 18.627 -0.506 1.00 2.51 63 GLU A N 3
ATOM 3375 C CA . GLU A 1 63 ? 11.823 19.906 -0.028 1.00 5.52 63 GLU A CA 3
ATOM 3376 C C . GLU A 1 63 ? 10.418 20.165 -0.564 1.00 22.14 63 GLU A C 3
ATOM 3377 O O . GLU A 1 63 ? 9.592 20.789 0.103 1.00 60.05 63 GLU A O 3
ATOM 3389 N N . LYS A 1 64 ? 10.154 19.681 -1.773 1.00 22.14 64 LYS A N 3
ATOM 3390 C CA . LYS A 1 64 ? 8.850 19.858 -2.400 1.00 31.51 64 LYS A CA 3
ATOM 3391 C C . LYS A 1 64 ? 8.002 18.598 -2.256 1.00 61.45 64 LYS A C 3
ATOM 3392 O O . LYS A 1 64 ? 7.222 18.259 -3.147 1.00 31.22 64 LYS A O 3
ATOM 3411 N N . ILE A 1 65 ? 8.159 17.909 -1.131 1.00 4.10 65 ILE A N 3
ATOM 3412 C CA . ILE A 1 65 ? 7.406 16.689 -0.871 1.00 61.41 65 ILE A CA 3
ATOM 3413 C C . ILE A 1 65 ? 7.113 16.530 0.617 1.00 71.11 65 ILE A C 3
ATOM 3414 O O . ILE A 1 65 ? 7.096 15.416 1.140 1.00 15.53 65 ILE A O 3
ATOM 3430 N N . GLU A 1 66 ? 6.881 17.652 1.292 1.00 64.41 66 GLU A N 3
ATOM 3431 C CA . GLU A 1 66 ? 6.588 17.636 2.720 1.00 14.11 66 GLU A CA 3
ATOM 3432 C C . GLU A 1 66 ? 5.107 17.906 2.974 1.00 4.40 66 GLU A C 3
ATOM 3433 O O . GLU A 1 66 ? 4.652 17.912 4.118 1.00 2.04 66 GLU A O 3
ATOM 3445 N N . THR A 1 67 ? 4.360 18.131 1.898 1.00 54.20 67 THR A N 3
ATOM 3446 C CA . THR A 1 67 ? 2.932 18.404 2.003 1.00 51.12 67 THR A CA 3
ATOM 3447 C C . THR A 1 67 ? 2.111 17.145 1.749 1.00 23.44 67 THR A C 3
ATOM 3448 O O . THR A 1 67 ? 2.601 16.180 1.161 1.00 10.42 67 THR A O 3
ATOM 3459 N N . VAL A 1 68 ? 0.860 17.159 2.197 1.00 54.44 68 VAL A N 3
ATOM 3460 C CA . VAL A 1 68 ? -0.030 16.019 2.016 1.00 31.54 68 VAL A CA 3
ATOM 3461 C C . VAL A 1 68 ? -0.016 15.534 0.571 1.00 33.41 68 VAL A C 3
ATOM 3462 O O . VAL A 1 68 ? 0.120 14.340 0.307 1.00 34.21 68 VAL A O 3
ATOM 3475 N N . GLY A 1 69 ? -0.158 16.469 -0.363 1.00 4.41 69 GLY A N 3
ATOM 3476 C CA . GLY A 1 69 ? -0.158 16.118 -1.771 1.00 13.01 69 GLY A CA 3
ATOM 3477 C C . GLY A 1 69 ? 1.242 15.951 -2.327 1.00 52.15 69 GLY A C 3
ATOM 3478 O O . GLY A 1 69 ? 1.518 14.999 -3.057 1.00 34.04 69 GLY A O 3
ATOM 3482 N N . ALA A 1 70 ? 2.128 16.880 -1.984 1.00 51.34 70 ALA A N 3
ATOM 3483 C CA . ALA A 1 70 ? 3.507 16.831 -2.455 1.00 12.45 70 ALA A CA 3
ATOM 3484 C C . ALA A 1 70 ? 4.193 15.545 -2.009 1.00 63.33 70 ALA A C 3
ATOM 3485 O O . ALA A 1 70 ? 5.228 15.162 -2.554 1.00 23.21 70 ALA A O 3
ATOM 3492 N N . ALA A 1 71 ? 3.611 14.882 -1.016 1.00 34.14 71 ALA A N 3
ATOM 3493 C CA . ALA A 1 71 ? 4.166 13.637 -0.498 1.00 50.43 71 ALA A CA 3
ATOM 3494 C C . ALA A 1 71 ? 3.662 12.439 -1.295 1.00 23.53 71 ALA A C 3
ATOM 3495 O O . ALA A 1 71 ? 4.434 11.766 -1.979 1.00 40.51 71 ALA A O 3
ATOM 3502 N N . VAL A 1 72 ? 2.363 12.175 -1.201 1.00 12.14 72 VAL A N 3
ATOM 3503 C CA . VAL A 1 72 ? 1.756 11.057 -1.913 1.00 32.02 72 VAL A CA 3
ATOM 3504 C C . VAL A 1 72 ? 2.029 11.145 -3.410 1.00 5.51 72 VAL A C 3
ATOM 3505 O O . VAL A 1 72 ? 2.297 10.137 -4.063 1.00 64.11 72 VAL A O 3
ATOM 3518 N N . ASP A 1 73 ? 1.961 12.358 -3.947 1.00 53.35 73 ASP A N 3
ATOM 3519 C CA . ASP A 1 73 ? 2.203 12.580 -5.368 1.00 73.34 73 ASP A CA 3
ATOM 3520 C C . ASP A 1 73 ? 3.632 12.201 -5.742 1.00 23.43 73 ASP A C 3
ATOM 3521 O O . ASP A 1 73 ? 3.921 11.890 -6.898 1.00 23.04 73 ASP A O 3
ATOM 3530 N N . TYR A 1 74 ? 4.523 12.229 -4.757 1.00 12.25 74 TYR A N 3
ATOM 3531 C CA . TYR A 1 74 ? 5.923 11.892 -4.982 1.00 63.01 74 TYR A CA 3
ATOM 3532 C C . TYR A 1 74 ? 6.163 10.398 -4.785 1.00 55.13 74 TYR A C 3
ATOM 3533 O O . TYR A 1 74 ? 6.708 9.725 -5.660 1.00 42.22 74 TYR A O 3
ATOM 3551 N N . ILE A 1 75 ? 5.750 9.887 -3.631 1.00 34.35 75 ILE A N 3
ATOM 3552 C CA . ILE A 1 75 ? 5.917 8.473 -3.319 1.00 33.34 75 ILE A CA 3
ATOM 3553 C C . ILE A 1 75 ? 5.231 7.595 -4.360 1.00 41.12 75 ILE A C 3
ATOM 3554 O O . ILE A 1 75 ? 5.781 6.582 -4.794 1.00 12.54 75 ILE A O 3
ATOM 3570 N N . VAL A 1 76 ? 4.027 7.992 -4.760 1.00 32.51 76 VAL A N 3
ATOM 3571 C CA . VAL A 1 76 ? 3.266 7.243 -5.753 1.00 43.14 76 VAL A CA 3
ATOM 3572 C C . VAL A 1 76 ? 3.903 7.359 -7.134 1.00 34.40 76 VAL A C 3
ATOM 3573 O O . VAL A 1 76 ? 4.307 6.359 -7.728 1.00 3.31 76 VAL A O 3
ATOM 3586 N N . SER A 1 77 ? 3.988 8.585 -7.639 1.00 42.03 77 SER A N 3
ATOM 3587 C CA . SER A 1 77 ? 4.573 8.832 -8.952 1.00 73.33 77 SER A CA 3
ATOM 3588 C C . SER A 1 77 ? 5.945 8.176 -9.068 1.00 22.51 77 SER A C 3
ATOM 3589 O O . SER A 1 77 ? 6.365 7.777 -10.153 1.00 71.43 77 SER A O 3
ATOM 3597 N N . ASN A 1 78 ? 6.639 8.068 -7.940 1.00 25.33 78 ASN A N 3
ATOM 3598 C CA . ASN A 1 78 ? 7.965 7.461 -7.913 1.00 63.43 78 ASN A CA 3
ATOM 3599 C C . ASN A 1 78 ? 7.866 5.943 -7.793 1.00 23.01 78 ASN A C 3
ATOM 3600 O O . ASN A 1 78 ? 8.701 5.212 -8.326 1.00 71.03 78 ASN A O 3
ATOM 3611 N N . SER A 1 79 ? 6.840 5.476 -7.089 1.00 51.31 79 SER A N 3
ATOM 3612 C CA . SER A 1 79 ? 6.633 4.046 -6.896 1.00 20.23 79 SER A CA 3
ATOM 3613 C C . SER A 1 79 ? 6.615 3.314 -8.234 1.00 62.31 79 SER A C 3
ATOM 3614 O O . SER A 1 79 ? 6.138 3.872 -9.221 1.00 0.12 79 SER A O 3
ATOM 3622 N N . MET A 1 1 ? 1.724 -1.059 -0.716 1.00 64.25 1 MET A N 4
ATOM 3623 C CA . MET A 1 1 ? 2.472 0.148 -1.048 1.00 41.11 1 MET A CA 4
ATOM 3624 C C . MET A 1 1 ? 1.706 1.003 -2.053 1.00 2.02 1 MET A C 4
ATOM 3625 O O . MET A 1 1 ? 2.303 1.686 -2.885 1.00 44.53 1 MET A O 4
ATOM 3639 N N . THR A 1 2 ? 0.380 0.960 -1.970 1.00 50.42 2 THR A N 4
ATOM 3640 C CA . THR A 1 2 ? -0.467 1.730 -2.873 1.00 31.42 2 THR A CA 4
ATOM 3641 C C . THR A 1 2 ? -0.727 3.128 -2.325 1.00 11.12 2 THR A C 4
ATOM 3642 O O . THR A 1 2 ? -0.330 3.450 -1.205 1.00 21.22 2 THR A O 4
ATOM 3653 N N . ARG A 1 3 ? -1.397 3.955 -3.121 1.00 3.53 3 ARG A N 4
ATOM 3654 C CA . ARG A 1 3 ? -1.709 5.320 -2.715 1.00 11.44 3 ARG A CA 4
ATOM 3655 C C . ARG A 1 3 ? -2.551 5.330 -1.442 1.00 70.20 3 ARG A C 4
ATOM 3656 O O . ARG A 1 3 ? -2.370 6.182 -0.574 1.00 1.45 3 ARG A O 4
ATOM 3677 N N . GLU A 1 4 ? -3.472 4.376 -1.340 1.00 45.04 4 GLU A N 4
ATOM 3678 C CA . GLU A 1 4 ? -4.342 4.276 -0.175 1.00 3.34 4 GLU A CA 4
ATOM 3679 C C . GLU A 1 4 ? -3.529 4.012 1.090 1.00 52.22 4 GLU A C 4
ATOM 3680 O O . GLU A 1 4 ? -3.519 4.825 2.014 1.00 62.14 4 GLU A O 4
ATOM 3692 N N . GLU A 1 5 ? -2.851 2.870 1.122 1.00 24.52 5 GLU A N 4
ATOM 3693 C CA . GLU A 1 5 ? -2.037 2.498 2.274 1.00 64.35 5 GLU A CA 4
ATOM 3694 C C . GLU A 1 5 ? -1.099 3.635 2.667 1.00 1.41 5 GLU A C 4
ATOM 3695 O O . GLU A 1 5 ? -1.003 3.999 3.840 1.00 71.45 5 GLU A O 4
ATOM 3707 N N . VAL A 1 6 ? -0.408 4.194 1.678 1.00 20.13 6 VAL A N 4
ATOM 3708 C CA . VAL A 1 6 ? 0.522 5.291 1.920 1.00 60.42 6 VAL A CA 4
ATOM 3709 C C . VAL A 1 6 ? -0.197 6.503 2.500 1.00 10.20 6 VAL A C 4
ATOM 3710 O O . VAL A 1 6 ? 0.179 7.016 3.555 1.00 21.20 6 VAL A O 4
ATOM 3723 N N . LEU A 1 7 ? -1.234 6.958 1.805 1.00 62.31 7 LEU A N 4
ATOM 3724 C CA . LEU A 1 7 ? -2.008 8.111 2.251 1.00 4.11 7 LEU A CA 4
ATOM 3725 C C . LEU A 1 7 ? -2.491 7.921 3.685 1.00 21.23 7 LEU A C 4
ATOM 3726 O O . LEU A 1 7 ? -2.388 8.828 4.510 1.00 4.30 7 LEU A O 4
ATOM 3742 N N . GLN A 1 8 ? -3.016 6.735 3.975 1.00 73.22 8 GLN A N 4
ATOM 3743 C CA . GLN A 1 8 ? -3.514 6.426 5.310 1.00 23.41 8 GLN A CA 4
ATOM 3744 C C . GLN A 1 8 ? -2.404 6.554 6.348 1.00 44.41 8 GLN A C 4
ATOM 3745 O O . GLN A 1 8 ? -2.494 7.362 7.273 1.00 34.41 8 GLN A O 4
ATOM 3759 N N . LYS A 1 9 ? -1.356 5.753 6.189 1.00 43.25 9 LYS A N 4
ATOM 3760 C CA . LYS A 1 9 ? -0.226 5.777 7.111 1.00 54.24 9 LYS A CA 4
ATOM 3761 C C . LYS A 1 9 ? 0.220 7.209 7.387 1.00 50.30 9 LYS A C 4
ATOM 3762 O O . LYS A 1 9 ? 0.207 7.664 8.531 1.00 41.42 9 LYS A O 4
ATOM 3781 N N . VAL A 1 10 ? 0.613 7.916 6.332 1.00 63.10 10 VAL A N 4
ATOM 3782 C CA . VAL A 1 10 ? 1.061 9.297 6.461 1.00 40.50 10 VAL A CA 4
ATOM 3783 C C . VAL A 1 10 ? 0.069 10.123 7.272 1.00 1.14 10 VAL A C 4
ATOM 3784 O O . VAL A 1 10 ? 0.456 10.867 8.173 1.00 13.12 10 VAL A O 4
ATOM 3797 N N . ALA A 1 11 ? -1.212 9.986 6.947 1.00 52.20 11 ALA A N 4
ATOM 3798 C CA . ALA A 1 11 ? -2.261 10.718 7.647 1.00 24.53 11 ALA A CA 4
ATOM 3799 C C . ALA A 1 11 ? -2.324 10.314 9.116 1.00 32.34 11 ALA A C 4
ATOM 3800 O O . ALA A 1 11 ? -2.618 11.135 9.985 1.00 43.40 11 ALA A O 4
ATOM 3807 N N . LYS A 1 12 ? -2.048 9.043 9.388 1.00 31.23 12 LYS A N 4
ATOM 3808 C CA . LYS A 1 12 ? -2.073 8.529 10.753 1.00 71.25 12 LYS A CA 4
ATOM 3809 C C . LYS A 1 12 ? -0.850 8.999 11.533 1.00 21.54 12 LYS A C 4
ATOM 3810 O O . LYS A 1 12 ? -0.975 9.703 12.536 1.00 60.22 12 LYS A O 4
ATOM 3829 N N . ILE A 1 13 ? 0.331 8.606 11.067 1.00 33.43 13 ILE A N 4
ATOM 3830 C CA . ILE A 1 13 ? 1.576 8.989 11.721 1.00 13.22 13 ILE A CA 4
ATOM 3831 C C . ILE A 1 13 ? 1.641 10.497 11.937 1.00 1.34 13 ILE A C 4
ATOM 3832 O O . ILE A 1 13 ? 2.148 10.967 12.957 1.00 72.22 13 ILE A O 4
ATOM 3848 N N . ILE A 1 14 ? 1.124 11.251 10.973 1.00 72.31 14 ILE A N 4
ATOM 3849 C CA . ILE A 1 14 ? 1.121 12.706 11.059 1.00 32.34 14 ILE A CA 4
ATOM 3850 C C . ILE A 1 14 ? 0.087 13.194 12.068 1.00 2.35 14 ILE A C 4
ATOM 3851 O O . ILE A 1 14 ? 0.404 13.969 12.971 1.00 13.20 14 ILE A O 4
ATOM 3867 N N . SER A 1 15 ? -1.150 12.734 11.910 1.00 2.51 15 SER A N 4
ATOM 3868 C CA . SER A 1 15 ? -2.231 13.126 12.806 1.00 15.12 15 SER A CA 4
ATOM 3869 C C . SER A 1 15 ? -1.944 12.674 14.235 1.00 72.24 15 SER A C 4
ATOM 3870 O O . SER A 1 15 ? -2.542 13.172 15.187 1.00 13.11 15 SER A O 4
ATOM 3878 N N . ASN A 1 16 ? -1.024 11.725 14.374 1.00 4.34 16 ASN A N 4
ATOM 3879 C CA . ASN A 1 16 ? -0.656 11.204 15.686 1.00 12.21 16 ASN A CA 4
ATOM 3880 C C . ASN A 1 16 ? 0.566 11.931 16.237 1.00 5.34 16 ASN A C 4
ATOM 3881 O O . ASN A 1 16 ? 0.596 12.322 17.405 1.00 70.11 16 ASN A O 4
ATOM 3892 N N . HIS A 1 17 ? 1.574 12.110 15.389 1.00 2.31 17 HIS A N 4
ATOM 3893 C CA . HIS A 1 17 ? 2.800 12.792 15.791 1.00 74.13 17 HIS A CA 4
ATOM 3894 C C . HIS A 1 17 ? 2.536 14.271 16.057 1.00 64.01 17 HIS A C 4
ATOM 3895 O O . HIS A 1 17 ? 2.968 14.816 17.073 1.00 33.43 17 HIS A O 4
ATOM 3909 N N . PHE A 1 18 ? 1.827 14.916 15.137 1.00 72.33 18 PHE A N 4
ATOM 3910 C CA . PHE A 1 18 ? 1.508 16.332 15.271 1.00 13.22 18 PHE A CA 4
ATOM 3911 C C . PHE A 1 18 ? 0.129 16.522 15.896 1.00 12.24 18 PHE A C 4
ATOM 3912 O O . PHE A 1 18 ? -0.525 15.556 16.290 1.00 25.22 18 PHE A O 4
ATOM 3929 N N . ASP A 1 19 ? -0.307 17.774 15.984 1.00 3.15 19 ASP A N 4
ATOM 3930 C CA . ASP A 1 19 ? -1.608 18.092 16.561 1.00 2.21 19 ASP A CA 4
ATOM 3931 C C . ASP A 1 19 ? -2.625 18.405 15.468 1.00 2.30 19 ASP A C 4
ATOM 3932 O O . ASP A 1 19 ? -3.634 19.065 15.717 1.00 53.24 19 ASP A O 4
ATOM 3941 N N . ILE A 1 20 ? -2.351 17.929 14.258 1.00 31.44 20 ILE A N 4
ATOM 3942 C CA . ILE A 1 20 ? -3.242 18.158 13.128 1.00 72.21 20 ILE A CA 4
ATOM 3943 C C . ILE A 1 20 ? -4.396 17.161 13.127 1.00 54.22 20 ILE A C 4
ATOM 3944 O O . ILE A 1 20 ? -4.319 16.107 13.756 1.00 64.52 20 ILE A O 4
ATOM 3960 N N . GLU A 1 21 ? -5.466 17.503 12.414 1.00 25.14 21 GLU A N 4
ATOM 3961 C CA . GLU A 1 21 ? -6.636 16.637 12.331 1.00 64.32 21 GLU A CA 4
ATOM 3962 C C . GLU A 1 21 ? -6.511 15.665 11.161 1.00 40.24 21 GLU A C 4
ATOM 3963 O O . GLU A 1 21 ? -6.311 16.076 10.018 1.00 75.12 21 GLU A O 4
ATOM 3975 N N . ALA A 1 22 ? -6.630 14.375 11.455 1.00 25.24 22 ALA A N 4
ATOM 3976 C CA . ALA A 1 22 ? -6.532 13.345 10.429 1.00 62.41 22 ALA A CA 4
ATOM 3977 C C . ALA A 1 22 ? -7.562 13.568 9.327 1.00 31.11 22 ALA A C 4
ATOM 3978 O O . ALA A 1 22 ? -7.426 13.044 8.222 1.00 72.45 22 ALA A O 4
ATOM 3985 N N . ASP A 1 23 ? -8.592 14.348 9.636 1.00 20.01 23 ASP A N 4
ATOM 3986 C CA . ASP A 1 23 ? -9.646 14.641 8.672 1.00 63.15 23 ASP A CA 4
ATOM 3987 C C . ASP A 1 23 ? -9.377 15.962 7.957 1.00 22.32 23 ASP A C 4
ATOM 3988 O O . ASP A 1 23 ? -9.764 16.144 6.803 1.00 20.53 23 ASP A O 4
ATOM 3997 N N . GLN A 1 24 ? -8.712 16.880 8.652 1.00 74.32 24 GLN A N 4
ATOM 3998 C CA . GLN A 1 24 ? -8.394 18.184 8.084 1.00 42.23 24 GLN A CA 4
ATOM 3999 C C . GLN A 1 24 ? -7.170 18.099 7.177 1.00 54.10 24 GLN A C 4
ATOM 4000 O O . GLN A 1 24 ? -7.063 18.829 6.192 1.00 50.33 24 GLN A O 4
ATOM 4014 N N . VAL A 1 25 ? -6.249 17.203 7.517 1.00 73.23 25 VAL A N 4
ATOM 4015 C CA . VAL A 1 25 ? -5.033 17.021 6.733 1.00 54.51 25 VAL A CA 4
ATOM 4016 C C . VAL A 1 25 ? -5.345 16.962 5.242 1.00 64.44 25 VAL A C 4
ATOM 4017 O O . VAL A 1 25 ? -5.926 15.991 4.755 1.00 12.13 25 VAL A O 4
ATOM 4030 N N . THR A 1 26 ? -4.953 18.006 4.518 1.00 0.24 26 THR A N 4
ATOM 4031 C CA . THR A 1 26 ? -5.190 18.074 3.082 1.00 33.41 26 THR A CA 4
ATOM 4032 C C . THR A 1 26 ? -3.927 18.485 2.335 1.00 51.32 26 THR A C 4
ATOM 4033 O O . THR A 1 26 ? -2.987 19.012 2.929 1.00 4.23 26 THR A O 4
ATOM 4044 N N . ASP A 1 27 ? -3.912 18.242 1.029 1.00 54.42 27 ASP A N 4
ATOM 4045 C CA . ASP A 1 27 ? -2.764 18.590 0.199 1.00 34.04 27 ASP A CA 4
ATOM 4046 C C . ASP A 1 27 ? -2.535 20.098 0.193 1.00 54.21 27 ASP A C 4
ATOM 4047 O O . ASP A 1 27 ? -1.458 20.570 -0.170 1.00 72.21 27 ASP A O 4
ATOM 4056 N N . GLN A 1 28 ? -3.556 20.848 0.596 1.00 41.32 28 GLN A N 4
ATOM 4057 C CA . GLN A 1 28 ? -3.466 22.303 0.634 1.00 3.13 28 GLN A CA 4
ATOM 4058 C C . GLN A 1 28 ? -3.097 22.789 2.032 1.00 25.21 28 GLN A C 4
ATOM 4059 O O . GLN A 1 28 ? -3.229 23.973 2.344 1.00 23.04 28 GLN A O 4
ATOM 4073 N N . LEU A 1 29 ? -2.634 21.868 2.870 1.00 62.41 29 LEU A N 4
ATOM 4074 C CA . LEU A 1 29 ? -2.245 22.202 4.236 1.00 74.32 29 LEU A CA 4
ATOM 4075 C C . LEU A 1 29 ? -0.923 21.536 4.604 1.00 12.32 29 LEU A C 4
ATOM 4076 O O . LEU A 1 29 ? -0.897 20.553 5.342 1.00 22.54 29 LEU A O 4
ATOM 4092 N N . ASN A 1 30 ? 0.172 22.082 4.086 1.00 24.21 30 ASN A N 4
ATOM 4093 C CA . ASN A 1 30 ? 1.499 21.542 4.362 1.00 72.20 30 ASN A CA 4
ATOM 4094 C C . ASN A 1 30 ? 1.755 21.470 5.864 1.00 3.12 30 ASN A C 4
ATOM 4095 O O . ASN A 1 30 ? 1.623 22.467 6.575 1.00 42.12 30 ASN A O 4
ATOM 4106 N N . ILE A 1 31 ? 2.123 20.285 6.340 1.00 12.32 31 ILE A N 4
ATOM 4107 C CA . ILE A 1 31 ? 2.399 20.084 7.757 1.00 5.21 31 ILE A CA 4
ATOM 4108 C C . ILE A 1 31 ? 3.653 20.839 8.185 1.00 43.40 31 ILE A C 4
ATOM 4109 O O . ILE A 1 31 ? 3.678 21.479 9.236 1.00 12.45 31 ILE A O 4
ATOM 4125 N N . LYS A 1 32 ? 4.694 20.762 7.362 1.00 14.00 32 LYS A N 4
ATOM 4126 C CA . LYS A 1 32 ? 5.951 21.440 7.652 1.00 3.30 32 LYS A CA 4
ATOM 4127 C C . LYS A 1 32 ? 5.705 22.886 8.073 1.00 65.31 32 LYS A C 4
ATOM 4128 O O . LYS A 1 32 ? 6.302 23.372 9.033 1.00 3.54 32 LYS A O 4
ATOM 4147 N N . ASP A 1 33 ? 4.823 23.566 7.349 1.00 30.35 33 ASP A N 4
ATOM 4148 C CA . ASP A 1 33 ? 4.496 24.955 7.650 1.00 64.13 33 ASP A CA 4
ATOM 4149 C C . ASP A 1 33 ? 3.367 25.039 8.672 1.00 73.15 33 ASP A C 4
ATOM 4150 O O . ASP A 1 33 ? 3.523 25.637 9.736 1.00 33.13 33 ASP A O 4
ATOM 4159 N N . ASP A 1 34 ? 2.230 24.437 8.340 1.00 51.14 34 ASP A N 4
ATOM 4160 C CA . ASP A 1 34 ? 1.074 24.444 9.228 1.00 34.32 34 ASP A CA 4
ATOM 4161 C C . ASP A 1 34 ? 1.486 24.114 10.659 1.00 21.33 34 ASP A C 4
ATOM 4162 O O . ASP A 1 34 ? 1.246 24.894 11.582 1.00 41.14 34 ASP A O 4
ATOM 4171 N N . LEU A 1 35 ? 2.107 22.953 10.838 1.00 74.32 35 LEU A N 4
ATOM 4172 C CA . LEU A 1 35 ? 2.552 22.518 12.157 1.00 11.12 35 LEU A CA 4
ATOM 4173 C C . LEU A 1 35 ? 3.872 23.184 12.533 1.00 14.22 35 LEU A C 4
ATOM 4174 O O . LEU A 1 35 ? 4.241 23.234 13.706 1.00 51.44 35 LEU A O 4
ATOM 4190 N N . ASN A 1 36 ? 4.577 23.696 11.530 1.00 41.31 36 ASN A N 4
ATOM 4191 C CA . ASN A 1 36 ? 5.855 24.361 11.756 1.00 43.35 36 ASN A CA 4
ATOM 4192 C C . ASN A 1 36 ? 6.904 23.370 12.251 1.00 0.33 36 ASN A C 4
ATOM 4193 O O . ASN A 1 36 ? 7.837 23.742 12.962 1.00 2.30 36 ASN A O 4
ATOM 4204 N N . ALA A 1 37 ? 6.743 22.107 11.870 1.00 4.23 37 ALA A N 4
ATOM 4205 C CA . ALA A 1 37 ? 7.677 21.063 12.273 1.00 2.25 37 ALA A CA 4
ATOM 4206 C C . ALA A 1 37 ? 9.120 21.500 12.047 1.00 65.15 37 ALA A C 4
ATOM 4207 O O . ALA A 1 37 ? 9.423 22.200 11.080 1.00 75.01 37 ALA A O 4
ATOM 4214 N N . ASP A 1 38 ? 10.008 21.083 12.943 1.00 14.12 38 ASP A N 4
ATOM 4215 C CA . ASP A 1 38 ? 11.420 21.431 12.840 1.00 0.33 38 ASP A CA 4
ATOM 4216 C C . ASP A 1 38 ? 12.040 20.821 11.587 1.00 24.35 38 ASP A C 4
ATOM 4217 O O . ASP A 1 38 ? 11.390 20.064 10.866 1.00 1.23 38 ASP A O 4
ATOM 4226 N N . SER A 1 39 ? 13.302 21.156 11.334 1.00 35.32 39 SER A N 4
ATOM 4227 C CA . SER A 1 39 ? 14.008 20.644 10.166 1.00 43.43 39 SER A CA 4
ATOM 4228 C C . SER A 1 39 ? 14.507 19.223 10.411 1.00 53.40 39 SER A C 4
ATOM 4229 O O . SER A 1 39 ? 14.275 18.325 9.602 1.00 62.43 39 SER A O 4
ATOM 4237 N N . ILE A 1 40 ? 15.192 19.029 11.533 1.00 72.13 40 ILE A N 4
ATOM 4238 C CA . ILE A 1 40 ? 15.722 17.718 11.886 1.00 62.13 40 ILE A CA 4
ATOM 4239 C C . ILE A 1 40 ? 14.644 16.644 11.788 1.00 51.21 40 ILE A C 4
ATOM 4240 O O . ILE A 1 40 ? 14.878 15.562 11.251 1.00 62.33 40 ILE A O 4
ATOM 4256 N N . SER A 1 41 ? 13.461 16.952 12.309 1.00 13.24 41 SER A N 4
ATOM 4257 C CA . SER A 1 41 ? 12.346 16.013 12.283 1.00 73.21 41 SER A CA 4
ATOM 4258 C C . SER A 1 41 ? 12.130 15.466 10.875 1.00 33.31 41 SER A C 4
ATOM 4259 O O . SER A 1 41 ? 11.778 14.300 10.697 1.00 72.51 41 SER A O 4
ATOM 4267 N N . VAL A 1 42 ? 12.343 16.317 9.877 1.00 41.21 42 VAL A N 4
ATOM 4268 C CA . VAL A 1 42 ? 12.173 15.921 8.484 1.00 23.42 42 VAL A CA 4
ATOM 4269 C C . VAL A 1 42 ? 13.009 14.688 8.158 1.00 42.10 42 VAL A C 4
ATOM 4270 O O . VAL A 1 42 ? 12.569 13.803 7.425 1.00 53.31 42 VAL A O 4
ATOM 4283 N N . MET A 1 43 ? 14.218 14.637 8.708 1.00 11.20 43 MET A N 4
ATOM 4284 C CA . MET A 1 43 ? 15.116 13.511 8.477 1.00 54.43 43 MET A CA 4
ATOM 4285 C C . MET A 1 43 ? 14.508 12.214 9.001 1.00 15.53 43 MET A C 4
ATOM 4286 O O . MET A 1 43 ? 14.849 11.127 8.537 1.00 15.13 43 MET A O 4
ATOM 4300 N N . GLU A 1 44 ? 13.606 12.338 9.971 1.00 43.23 44 GLU A N 4
ATOM 4301 C CA . GLU A 1 44 ? 12.953 11.175 10.558 1.00 34.40 44 GLU A CA 4
ATOM 4302 C C . GLU A 1 44 ? 11.727 10.770 9.743 1.00 23.14 44 GLU A C 4
ATOM 4303 O O . GLU A 1 44 ? 11.585 9.612 9.349 1.00 14.23 44 GLU A O 4
ATOM 4315 N N . PHE A 1 45 ? 10.845 11.732 9.495 1.00 0.11 45 PHE A N 4
ATOM 4316 C CA . PHE A 1 45 ? 9.631 11.477 8.729 1.00 33.11 45 PHE A CA 4
ATOM 4317 C C . PHE A 1 45 ? 9.966 10.921 7.348 1.00 53.20 45 PHE A C 4
ATOM 4318 O O . PHE A 1 45 ? 9.335 9.975 6.877 1.00 33.44 45 PHE A O 4
ATOM 4335 N N . VAL A 1 46 ? 10.963 11.517 6.703 1.00 44.42 46 VAL A N 4
ATOM 4336 C CA . VAL A 1 46 ? 11.384 11.083 5.376 1.00 34.20 46 VAL A CA 4
ATOM 4337 C C . VAL A 1 46 ? 11.956 9.670 5.416 1.00 53.31 46 VAL A C 4
ATOM 4338 O O . VAL A 1 46 ? 12.001 8.978 4.398 1.00 30.12 46 VAL A O 4
ATOM 4351 N N . LEU A 1 47 ? 12.391 9.248 6.598 1.00 64.34 47 LEU A N 4
ATOM 4352 C CA . LEU A 1 47 ? 12.961 7.916 6.771 1.00 32.15 47 LEU A CA 4
ATOM 4353 C C . LEU A 1 47 ? 11.862 6.868 6.917 1.00 54.45 47 LEU A C 4
ATOM 4354 O O . LEU A 1 47 ? 11.851 5.865 6.205 1.00 75.41 47 LEU A O 4
ATOM 4370 N N . GLU A 1 48 ? 10.938 7.111 7.841 1.00 1.24 48 GLU A N 4
ATOM 4371 C CA . GLU A 1 48 ? 9.834 6.189 8.078 1.00 72.31 48 GLU A CA 4
ATOM 4372 C C . GLU A 1 48 ? 9.026 5.968 6.802 1.00 1.41 48 GLU A C 4
ATOM 4373 O O . GLU A 1 48 ? 8.611 4.848 6.502 1.00 13.22 48 GLU A O 4
ATOM 4385 N N . LEU A 1 49 ? 8.807 7.045 6.055 1.00 73.41 49 LEU A N 4
ATOM 4386 C CA . LEU A 1 49 ? 8.048 6.971 4.811 1.00 62.31 49 LEU A CA 4
ATOM 4387 C C . LEU A 1 49 ? 8.814 6.184 3.752 1.00 42.41 49 LEU A C 4
ATOM 4388 O O . LEU A 1 49 ? 8.322 5.183 3.232 1.00 4.35 49 LEU A O 4
ATOM 4404 N N . GLU A 1 50 ? 10.022 6.644 3.439 1.00 53.21 50 GLU A N 4
ATOM 4405 C CA . GLU A 1 50 ? 10.856 5.982 2.443 1.00 52.22 50 GLU A CA 4
ATOM 4406 C C . GLU A 1 50 ? 11.146 4.540 2.848 1.00 23.11 50 GLU A C 4
ATOM 4407 O O . GLU A 1 50 ? 11.477 3.702 2.008 1.00 13.53 50 GLU A O 4
ATOM 4419 N N . ASP A 1 51 ? 11.021 4.258 4.140 1.00 3.32 51 ASP A N 4
ATOM 4420 C CA . ASP A 1 51 ? 11.270 2.918 4.658 1.00 34.12 51 ASP A CA 4
ATOM 4421 C C . ASP A 1 51 ? 10.025 2.046 4.528 1.00 71.32 51 ASP A C 4
ATOM 4422 O O . ASP A 1 51 ? 10.029 1.046 3.810 1.00 13.22 51 ASP A O 4
ATOM 4431 N N . GLU A 1 52 ? 8.962 2.431 5.228 1.00 43.34 52 GLU A N 4
ATOM 4432 C CA . GLU A 1 52 ? 7.712 1.683 5.191 1.00 74.52 52 GLU A CA 4
ATOM 4433 C C . GLU A 1 52 ? 7.270 1.431 3.752 1.00 62.11 52 GLU A C 4
ATOM 4434 O O . GLU A 1 52 ? 7.064 0.287 3.345 1.00 14.41 52 GLU A O 4
ATOM 4446 N N . PHE A 1 53 ? 7.127 2.508 2.986 1.00 20.33 53 PHE A N 4
ATOM 4447 C CA . PHE A 1 53 ? 6.709 2.405 1.593 1.00 13.01 53 PHE A CA 4
ATOM 4448 C C . PHE A 1 53 ? 7.763 1.682 0.760 1.00 5.44 53 PHE A C 4
ATOM 4449 O O . PHE A 1 53 ? 7.450 1.056 -0.251 1.00 33.32 53 PHE A O 4
ATOM 4466 N N . GLY A 1 54 ? 9.017 1.776 1.194 1.00 62.34 54 GLY A N 4
ATOM 4467 C CA . GLY A 1 54 ? 10.100 1.127 0.477 1.00 52.40 54 GLY A CA 4
ATOM 4468 C C . GLY A 1 54 ? 10.435 1.828 -0.825 1.00 2.35 54 GLY A C 4
ATOM 4469 O O . GLY A 1 54 ? 10.407 1.217 -1.893 1.00 40.45 54 GLY A O 4
ATOM 4473 N N . THR A 1 55 ? 10.753 3.116 -0.737 1.00 14.44 55 THR A N 4
ATOM 4474 C CA . THR A 1 55 ? 11.092 3.902 -1.916 1.00 52.22 55 THR A CA 4
ATOM 4475 C C . THR A 1 55 ? 12.271 4.828 -1.640 1.00 13.14 55 THR A C 4
ATOM 4476 O O . THR A 1 55 ? 12.607 5.091 -0.486 1.00 11.24 55 THR A O 4
ATOM 4487 N N . GLU A 1 56 ? 12.894 5.320 -2.706 1.00 21.31 56 GLU A N 4
ATOM 4488 C CA . GLU A 1 56 ? 14.036 6.217 -2.576 1.00 63.11 56 GLU A CA 4
ATOM 4489 C C . GLU A 1 56 ? 13.601 7.674 -2.706 1.00 63.22 56 GLU A C 4
ATOM 4490 O O . GLU A 1 56 ? 13.067 8.083 -3.737 1.00 74.02 56 GLU A O 4
ATOM 4502 N N . ILE A 1 57 ? 13.834 8.451 -1.654 1.00 21.32 57 ILE A N 4
ATOM 4503 C CA . ILE A 1 57 ? 13.467 9.861 -1.650 1.00 41.43 57 ILE A CA 4
ATOM 4504 C C . ILE A 1 57 ? 14.702 10.751 -1.752 1.00 74.21 57 ILE A C 4
ATOM 4505 O O . ILE A 1 57 ? 15.582 10.710 -0.892 1.00 75.22 57 ILE A O 4
ATOM 4521 N N . SER A 1 58 ? 14.759 11.556 -2.808 1.00 71.44 58 SER A N 4
ATOM 4522 C CA . SER A 1 58 ? 15.887 12.455 -3.024 1.00 74.52 58 SER A CA 4
ATOM 4523 C C . SER A 1 58 ? 16.107 13.351 -1.809 1.00 61.24 58 SER A C 4
ATOM 4524 O O . SER A 1 58 ? 15.227 13.492 -0.961 1.00 14.53 58 SER A O 4
ATOM 4532 N N . ASP A 1 59 ? 17.288 13.954 -1.734 1.00 25.54 59 ASP A N 4
ATOM 4533 C CA . ASP A 1 59 ? 17.626 14.837 -0.624 1.00 1.50 59 ASP A CA 4
ATOM 4534 C C . ASP A 1 59 ? 17.043 16.230 -0.842 1.00 11.22 59 ASP A C 4
ATOM 4535 O O . ASP A 1 59 ? 16.765 16.953 0.114 1.00 35.35 59 ASP A O 4
ATOM 4544 N N . GLU A 1 60 ? 16.862 16.600 -2.106 1.00 22.40 60 GLU A N 4
ATOM 4545 C CA . GLU A 1 60 ? 16.314 17.907 -2.448 1.00 60.32 60 GLU A CA 4
ATOM 4546 C C . GLU A 1 60 ? 14.790 17.895 -2.371 1.00 20.20 60 GLU A C 4
ATOM 4547 O O . GLU A 1 60 ? 14.192 18.627 -1.582 1.00 61.12 60 GLU A O 4
ATOM 4559 N N . ASP A 1 61 ? 14.168 17.059 -3.196 1.00 5.05 61 ASP A N 4
ATOM 4560 C CA . ASP A 1 61 ? 12.714 16.950 -3.221 1.00 44.52 61 ASP A CA 4
ATOM 4561 C C . ASP A 1 61 ? 12.165 16.677 -1.824 1.00 41.55 61 ASP A C 4
ATOM 4562 O O . ASP A 1 61 ? 11.055 17.092 -1.491 1.00 62.45 61 ASP A O 4
ATOM 4571 N N . ALA A 1 62 ? 12.950 15.977 -1.012 1.00 73.11 62 ALA A N 4
ATOM 4572 C CA . ALA A 1 62 ? 12.542 15.649 0.349 1.00 43.45 62 ALA A CA 4
ATOM 4573 C C . ALA A 1 62 ? 12.231 16.911 1.147 1.00 30.40 62 ALA A C 4
ATOM 4574 O O . ALA A 1 62 ? 11.571 16.852 2.184 1.00 54.04 62 ALA A O 4
ATOM 4581 N N . GLU A 1 63 ? 12.712 18.049 0.657 1.00 14.34 63 GLU A N 4
ATOM 4582 C CA . GLU A 1 63 ? 12.485 19.324 1.328 1.00 51.33 63 GLU A CA 4
ATOM 4583 C C . GLU A 1 63 ? 11.162 19.943 0.887 1.00 55.02 63 GLU A C 4
ATOM 4584 O O . GLU A 1 63 ? 10.587 20.776 1.589 1.00 65.31 63 GLU A O 4
ATOM 4596 N N . LYS A 1 64 ? 10.683 19.530 -0.282 1.00 14.41 64 LYS A N 4
ATOM 4597 C CA . LYS A 1 64 ? 9.427 20.042 -0.818 1.00 61.15 64 LYS A CA 4
ATOM 4598 C C . LYS A 1 64 ? 8.277 19.086 -0.518 1.00 22.21 64 LYS A C 4
ATOM 4599 O O . LYS A 1 64 ? 7.192 19.511 -0.120 1.00 3.01 64 LYS A O 4
ATOM 4618 N N . ILE A 1 65 ? 8.522 17.794 -0.709 1.00 45.14 65 ILE A N 4
ATOM 4619 C CA . ILE A 1 65 ? 7.508 16.779 -0.456 1.00 31.30 65 ILE A CA 4
ATOM 4620 C C . ILE A 1 65 ? 7.300 16.571 1.040 1.00 20.33 65 ILE A C 4
ATOM 4621 O O . ILE A 1 65 ? 7.531 15.481 1.563 1.00 5.11 65 ILE A O 4
ATOM 4637 N N . GLU A 1 66 ? 6.860 17.623 1.723 1.00 2.21 66 GLU A N 4
ATOM 4638 C CA . GLU A 1 66 ? 6.620 17.555 3.160 1.00 70.23 66 GLU A CA 4
ATOM 4639 C C . GLU A 1 66 ? 5.156 17.843 3.481 1.00 62.21 66 GLU A C 4
ATOM 4640 O O . GLU A 1 66 ? 4.808 18.155 4.620 1.00 33.32 66 GLU A O 4
ATOM 4652 N N . THR A 1 67 ? 4.302 17.737 2.468 1.00 60.44 67 THR A N 4
ATOM 4653 C CA . THR A 1 67 ? 2.877 17.987 2.640 1.00 33.11 67 THR A CA 4
ATOM 4654 C C . THR A 1 67 ? 2.064 16.718 2.408 1.00 13.52 67 THR A C 4
ATOM 4655 O O . THR A 1 67 ? 2.548 15.760 1.806 1.00 21.15 67 THR A O 4
ATOM 4666 N N . VAL A 1 68 ? 0.824 16.719 2.889 1.00 43.32 68 VAL A N 4
ATOM 4667 C CA . VAL A 1 68 ? -0.057 15.569 2.732 1.00 72.51 68 VAL A CA 4
ATOM 4668 C C . VAL A 1 68 ? -0.069 15.078 1.289 1.00 64.34 68 VAL A C 4
ATOM 4669 O O . VAL A 1 68 ? 0.098 13.888 1.025 1.00 21.42 68 VAL A O 4
ATOM 4682 N N . GLY A 1 69 ? -0.266 16.004 0.356 1.00 53.24 69 GLY A N 4
ATOM 4683 C CA . GLY A 1 69 ? -0.295 15.647 -1.051 1.00 35.54 69 GLY A CA 4
ATOM 4684 C C . GLY A 1 69 ? 1.093 15.524 -1.646 1.00 71.35 69 GLY A C 4
ATOM 4685 O O . GLY A 1 69 ? 1.369 14.597 -2.408 1.00 0.21 69 GLY A O 4
ATOM 4689 N N . ALA A 1 70 ? 1.969 16.462 -1.301 1.00 35.21 70 ALA A N 4
ATOM 4690 C CA . ALA A 1 70 ? 3.336 16.454 -1.807 1.00 14.24 70 ALA A CA 4
ATOM 4691 C C . ALA A 1 70 ? 4.061 15.173 -1.409 1.00 1.42 70 ALA A C 4
ATOM 4692 O O . ALA A 1 70 ? 5.090 14.826 -1.988 1.00 74.12 70 ALA A O 4
ATOM 4699 N N . ALA A 1 71 ? 3.519 14.476 -0.416 1.00 71.41 71 ALA A N 4
ATOM 4700 C CA . ALA A 1 71 ? 4.114 13.232 0.058 1.00 2.51 71 ALA A CA 4
ATOM 4701 C C . ALA A 1 71 ? 3.613 12.041 -0.750 1.00 64.55 71 ALA A C 4
ATOM 4702 O O . ALA A 1 71 ? 4.380 11.398 -1.469 1.00 10.44 71 ALA A O 4
ATOM 4709 N N . VAL A 1 72 ? 2.322 11.749 -0.629 1.00 2.14 72 VAL A N 4
ATOM 4710 C CA . VAL A 1 72 ? 1.719 10.634 -1.349 1.00 12.14 72 VAL A CA 4
ATOM 4711 C C . VAL A 1 72 ? 1.954 10.757 -2.850 1.00 3.43 72 VAL A C 4
ATOM 4712 O O . VAL A 1 72 ? 2.237 9.769 -3.527 1.00 45.33 72 VAL A O 4
ATOM 4725 N N . ASP A 1 73 ? 1.836 11.977 -3.363 1.00 73.22 73 ASP A N 4
ATOM 4726 C CA . ASP A 1 73 ? 2.037 12.231 -4.785 1.00 63.41 73 ASP A CA 4
ATOM 4727 C C . ASP A 1 73 ? 3.453 11.853 -5.209 1.00 43.20 73 ASP A C 4
ATOM 4728 O O . ASP A 1 73 ? 3.705 11.561 -6.378 1.00 51.24 73 ASP A O 4
ATOM 4737 N N . TYR A 1 74 ? 4.374 11.862 -4.252 1.00 1.42 74 TYR A N 4
ATOM 4738 C CA . TYR A 1 74 ? 5.766 11.525 -4.526 1.00 74.55 74 TYR A CA 4
ATOM 4739 C C . TYR A 1 74 ? 6.004 10.026 -4.366 1.00 43.24 74 TYR A C 4
ATOM 4740 O O . TYR A 1 74 ? 6.510 9.367 -5.275 1.00 73.51 74 TYR A O 4
ATOM 4758 N N . ILE A 1 75 ? 5.636 9.496 -3.205 1.00 4.00 75 ILE A N 4
ATOM 4759 C CA . ILE A 1 75 ? 5.808 8.076 -2.925 1.00 62.25 75 ILE A CA 4
ATOM 4760 C C . ILE A 1 75 ? 5.078 7.221 -3.956 1.00 22.45 75 ILE A C 4
ATOM 4761 O O . ILE A 1 75 ? 5.612 6.223 -4.441 1.00 44.53 75 ILE A O 4
ATOM 4777 N N . VAL A 1 76 ? 3.854 7.618 -4.286 1.00 53.41 76 VAL A N 4
ATOM 4778 C CA . VAL A 1 76 ? 3.051 6.890 -5.261 1.00 55.41 76 VAL A CA 4
ATOM 4779 C C . VAL A 1 76 ? 3.638 7.018 -6.662 1.00 62.31 76 VAL A C 4
ATOM 4780 O O . VAL A 1 76 ? 4.012 6.022 -7.282 1.00 43.32 76 VAL A O 4
ATOM 4793 N N . SER A 1 77 ? 3.717 8.249 -7.155 1.00 41.52 77 SER A N 4
ATOM 4794 C CA . SER A 1 77 ? 4.257 8.507 -8.485 1.00 54.41 77 SER A CA 4
ATOM 4795 C C . SER A 1 77 ? 5.621 7.847 -8.655 1.00 62.33 77 SER A C 4
ATOM 4796 O O . SER A 1 77 ? 6.003 7.461 -9.759 1.00 73.14 77 SER A O 4
ATOM 4804 N N . ASN A 1 78 ? 6.352 7.720 -7.552 1.00 50.14 78 ASN A N 4
ATOM 4805 C CA . ASN A 1 78 ? 7.675 7.107 -7.578 1.00 71.23 78 ASN A CA 4
ATOM 4806 C C . ASN A 1 78 ? 7.569 5.585 -7.564 1.00 63.21 78 ASN A C 4
ATOM 4807 O O . ASN A 1 78 ? 8.320 4.894 -8.252 1.00 62.23 78 ASN A O 4
ATOM 4818 N N . SER A 1 79 ? 6.631 5.070 -6.776 1.00 23.53 79 SER A N 4
ATOM 4819 C CA . SER A 1 79 ? 6.429 3.629 -6.669 1.00 11.40 79 SER A CA 4
ATOM 4820 C C . SER A 1 79 ? 5.147 3.207 -7.380 1.00 62.25 79 SER A C 4
ATOM 4821 O O . SER A 1 79 ? 5.053 2.064 -7.825 1.00 33.33 79 SER A O 4
ATOM 4829 N N . MET A 1 1 ? 2.303 1.280 0.029 1.00 31.31 1 MET A N 5
ATOM 4830 C CA . MET A 1 1 ? 2.451 0.711 -1.306 1.00 11.33 1 MET A CA 5
ATOM 4831 C C . MET A 1 1 ? 1.740 1.572 -2.345 1.00 35.20 1 MET A C 5
ATOM 4832 O O . MET A 1 1 ? 2.380 2.227 -3.168 1.00 0.23 1 MET A O 5
ATOM 4846 N N . THR A 1 2 ? 0.411 1.566 -2.303 1.00 33.31 2 THR A N 5
ATOM 4847 C CA . THR A 1 2 ? -0.387 2.344 -3.242 1.00 13.25 2 THR A CA 5
ATOM 4848 C C . THR A 1 2 ? -0.631 3.755 -2.718 1.00 21.00 2 THR A C 5
ATOM 4849 O O . THR A 1 2 ? -0.295 4.070 -1.576 1.00 52.02 2 THR A O 5
ATOM 4860 N N . ARG A 1 3 ? -1.217 4.600 -3.559 1.00 53.33 3 ARG A N 5
ATOM 4861 C CA . ARG A 1 3 ? -1.505 5.978 -3.181 1.00 14.43 3 ARG A CA 5
ATOM 4862 C C . ARG A 1 3 ? -2.400 6.027 -1.945 1.00 44.33 3 ARG A C 5
ATOM 4863 O O . ARG A 1 3 ? -2.263 6.915 -1.104 1.00 33.20 3 ARG A O 5
ATOM 4884 N N . GLU A 1 4 ? -3.314 5.068 -1.845 1.00 31.44 4 GLU A N 5
ATOM 4885 C CA . GLU A 1 4 ? -4.231 5.003 -0.713 1.00 31.13 4 GLU A CA 5
ATOM 4886 C C . GLU A 1 4 ? -3.475 4.740 0.586 1.00 25.02 4 GLU A C 5
ATOM 4887 O O . GLU A 1 4 ? -3.483 5.565 1.499 1.00 52.11 4 GLU A O 5
ATOM 4899 N N . GLU A 1 5 ? -2.822 3.584 0.660 1.00 3.34 5 GLU A N 5
ATOM 4900 C CA . GLU A 1 5 ? -2.061 3.212 1.848 1.00 75.03 5 GLU A CA 5
ATOM 4901 C C . GLU A 1 5 ? -1.114 4.335 2.261 1.00 32.44 5 GLU A C 5
ATOM 4902 O O . GLU A 1 5 ? -1.009 4.670 3.441 1.00 2.12 5 GLU A O 5
ATOM 4914 N N . VAL A 1 6 ? -0.426 4.911 1.281 1.00 0.53 6 VAL A N 5
ATOM 4915 C CA . VAL A 1 6 ? 0.512 5.997 1.542 1.00 64.40 6 VAL A CA 5
ATOM 4916 C C . VAL A 1 6 ? -0.199 7.207 2.137 1.00 64.13 6 VAL A C 5
ATOM 4917 O O . VAL A 1 6 ? 0.191 7.714 3.189 1.00 12.25 6 VAL A O 5
ATOM 4930 N N . LEU A 1 7 ? -1.243 7.665 1.456 1.00 14.55 7 LEU A N 5
ATOM 4931 C CA . LEU A 1 7 ? -2.011 8.817 1.918 1.00 41.34 7 LEU A CA 5
ATOM 4932 C C . LEU A 1 7 ? -2.503 8.607 3.346 1.00 40.20 7 LEU A C 5
ATOM 4933 O O . LEU A 1 7 ? -2.404 9.503 4.184 1.00 54.11 7 LEU A O 5
ATOM 4949 N N . GLN A 1 8 ? -3.031 7.418 3.616 1.00 64.53 8 GLN A N 5
ATOM 4950 C CA . GLN A 1 8 ? -3.536 7.090 4.943 1.00 34.04 8 GLN A CA 5
ATOM 4951 C C . GLN A 1 8 ? -2.429 7.187 5.987 1.00 4.32 8 GLN A C 5
ATOM 4952 O O . GLN A 1 8 ? -2.514 7.978 6.927 1.00 32.33 8 GLN A O 5
ATOM 4966 N N . LYS A 1 9 ? -1.389 6.378 5.816 1.00 4.31 9 LYS A N 5
ATOM 4967 C CA . LYS A 1 9 ? -0.262 6.373 6.742 1.00 34.12 9 LYS A CA 5
ATOM 4968 C C . LYS A 1 9 ? 0.198 7.795 7.047 1.00 63.21 9 LYS A C 5
ATOM 4969 O O . LYS A 1 9 ? 0.180 8.231 8.198 1.00 31.31 9 LYS A O 5
ATOM 4988 N N . VAL A 1 10 ? 0.610 8.514 6.008 1.00 40.23 10 VAL A N 5
ATOM 4989 C CA . VAL A 1 10 ? 1.073 9.888 6.164 1.00 31.12 10 VAL A CA 5
ATOM 4990 C C . VAL A 1 10 ? 0.075 10.716 6.966 1.00 22.02 10 VAL A C 5
ATOM 4991 O O . VAL A 1 10 ? 0.455 11.462 7.868 1.00 44.01 10 VAL A O 5
ATOM 5004 N N . ALA A 1 11 ? -1.204 10.579 6.632 1.00 64.44 11 ALA A N 5
ATOM 5005 C CA . ALA A 1 11 ? -2.257 11.312 7.322 1.00 0.04 11 ALA A CA 5
ATOM 5006 C C . ALA A 1 11 ? -2.318 10.927 8.797 1.00 42.33 11 ALA A C 5
ATOM 5007 O O . ALA A 1 11 ? -2.539 11.775 9.662 1.00 64.01 11 ALA A O 5
ATOM 5014 N N . LYS A 1 12 ? -2.121 9.643 9.077 1.00 52.41 12 LYS A N 5
ATOM 5015 C CA . LYS A 1 12 ? -2.153 9.145 10.447 1.00 41.22 12 LYS A CA 5
ATOM 5016 C C . LYS A 1 12 ? -0.915 9.592 11.217 1.00 3.42 12 LYS A C 5
ATOM 5017 O O . LYS A 1 12 ? -1.018 10.302 12.218 1.00 40.51 12 LYS A O 5
ATOM 5036 N N . ILE A 1 13 ? 0.254 9.174 10.744 1.00 62.21 13 ILE A N 5
ATOM 5037 C CA . ILE A 1 13 ? 1.511 9.534 11.387 1.00 5.04 13 ILE A CA 5
ATOM 5038 C C . ILE A 1 13 ? 1.591 11.036 11.636 1.00 2.40 13 ILE A C 5
ATOM 5039 O O . ILE A 1 13 ? 2.099 11.479 12.667 1.00 72.11 13 ILE A O 5
ATOM 5055 N N . ILE A 1 14 ? 1.085 11.815 10.686 1.00 0.30 14 ILE A N 5
ATOM 5056 C CA . ILE A 1 14 ? 1.096 13.268 10.804 1.00 43.25 14 ILE A CA 5
ATOM 5057 C C . ILE A 1 14 ? 0.031 13.749 11.783 1.00 21.31 14 ILE A C 5
ATOM 5058 O O . ILE A 1 14 ? 0.266 14.664 12.572 1.00 24.55 14 ILE A O 5
ATOM 5074 N N . SER A 1 15 ? -1.141 13.124 11.728 1.00 50.34 15 SER A N 5
ATOM 5075 C CA . SER A 1 15 ? -2.244 13.489 12.609 1.00 51.32 15 SER A CA 5
ATOM 5076 C C . SER A 1 15 ? -1.930 13.117 14.055 1.00 53.13 15 SER A C 5
ATOM 5077 O O . SER A 1 15 ? -2.503 13.676 14.989 1.00 30.11 15 SER A O 5
ATOM 5085 N N . ASN A 1 16 ? -1.016 12.169 14.230 1.00 61.41 16 ASN A N 5
ATOM 5086 C CA . ASN A 1 16 ? -0.625 11.720 15.561 1.00 13.15 16 ASN A CA 5
ATOM 5087 C C . ASN A 1 16 ? 0.579 12.507 16.069 1.00 1.10 16 ASN A C 5
ATOM 5088 O O . ASN A 1 16 ? 0.604 12.953 17.217 1.00 65.42 16 ASN A O 5
ATOM 5099 N N . HIS A 1 17 ? 1.576 12.675 15.206 1.00 70.02 17 HIS A N 5
ATOM 5100 C CA . HIS A 1 17 ? 2.784 13.410 15.566 1.00 74.51 17 HIS A CA 5
ATOM 5101 C C . HIS A 1 17 ? 2.479 14.891 15.766 1.00 50.14 17 HIS A C 5
ATOM 5102 O O . HIS A 1 17 ? 2.902 15.495 16.752 1.00 73.21 17 HIS A O 5
ATOM 5116 N N . PHE A 1 18 ? 1.744 15.471 14.823 1.00 53.41 18 PHE A N 5
ATOM 5117 C CA . PHE A 1 18 ? 1.384 16.883 14.895 1.00 61.25 18 PHE A CA 5
ATOM 5118 C C . PHE A 1 18 ? 0.009 17.062 15.531 1.00 51.12 18 PHE A C 5
ATOM 5119 O O . PHE A 1 18 ? -0.645 16.089 15.907 1.00 62.24 18 PHE A O 5
ATOM 5136 N N . ASP A 1 19 ? -0.423 18.313 15.648 1.00 32.35 19 ASP A N 5
ATOM 5137 C CA . ASP A 1 19 ? -1.721 18.621 16.239 1.00 43.14 19 ASP A CA 5
ATOM 5138 C C . ASP A 1 19 ? -2.766 18.868 15.155 1.00 45.31 19 ASP A C 5
ATOM 5139 O O . ASP A 1 19 ? -3.815 19.458 15.414 1.00 32.32 19 ASP A O 5
ATOM 5148 N N . ILE A 1 20 ? -2.470 18.415 13.941 1.00 14.32 20 ILE A N 5
ATOM 5149 C CA . ILE A 1 20 ? -3.384 18.588 12.819 1.00 73.51 20 ILE A CA 5
ATOM 5150 C C . ILE A 1 20 ? -4.468 17.515 12.823 1.00 13.11 20 ILE A C 5
ATOM 5151 O O . ILE A 1 20 ? -4.311 16.462 13.440 1.00 4.33 20 ILE A O 5
ATOM 5167 N N . GLU A 1 21 ? -5.568 17.790 12.129 1.00 50.14 21 GLU A N 5
ATOM 5168 C CA . GLU A 1 21 ? -6.678 16.847 12.052 1.00 40.50 21 GLU A CA 5
ATOM 5169 C C . GLU A 1 21 ? -6.506 15.900 10.868 1.00 32.23 21 GLU A C 5
ATOM 5170 O O . GLU A 1 21 ? -6.278 16.334 9.740 1.00 52.32 21 GLU A O 5
ATOM 5182 N N . ALA A 1 22 ? -6.617 14.603 11.136 1.00 62.35 22 ALA A N 5
ATOM 5183 C CA . ALA A 1 22 ? -6.475 13.593 10.094 1.00 53.34 22 ALA A CA 5
ATOM 5184 C C . ALA A 1 22 ? -7.497 13.805 8.982 1.00 50.35 22 ALA A C 5
ATOM 5185 O O . ALA A 1 22 ? -7.338 13.292 7.874 1.00 55.12 22 ALA A O 5
ATOM 5192 N N . ASP A 1 23 ? -8.545 14.563 9.284 1.00 11.42 23 ASP A N 5
ATOM 5193 C CA . ASP A 1 23 ? -9.593 14.843 8.310 1.00 51.54 23 ASP A CA 5
ATOM 5194 C C . ASP A 1 23 ? -9.338 16.172 7.604 1.00 62.53 23 ASP A C 5
ATOM 5195 O O . ASP A 1 23 ? -9.759 16.370 6.465 1.00 61.05 23 ASP A O 5
ATOM 5204 N N . GLN A 1 24 ? -8.647 17.077 8.289 1.00 62.21 24 GLN A N 5
ATOM 5205 C CA . GLN A 1 24 ? -8.338 18.386 7.727 1.00 4.54 24 GLN A CA 5
ATOM 5206 C C . GLN A 1 24 ? -7.112 18.315 6.823 1.00 41.23 24 GLN A C 5
ATOM 5207 O O . GLN A 1 24 ? -7.011 19.047 5.838 1.00 42.20 24 GLN A O 5
ATOM 5221 N N . VAL A 1 25 ? -6.182 17.429 7.163 1.00 24.13 25 VAL A N 5
ATOM 5222 C CA . VAL A 1 25 ? -4.962 17.261 6.381 1.00 14.44 25 VAL A CA 5
ATOM 5223 C C . VAL A 1 25 ? -5.275 17.147 4.894 1.00 71.43 25 VAL A C 5
ATOM 5224 O O . VAL A 1 25 ? -5.748 16.111 4.425 1.00 74.21 25 VAL A O 5
ATOM 5237 N N . THR A 1 26 ? -5.007 18.218 4.154 1.00 50.22 26 THR A N 5
ATOM 5238 C CA . THR A 1 26 ? -5.260 18.239 2.719 1.00 71.23 26 THR A CA 5
ATOM 5239 C C . THR A 1 26 ? -4.046 18.753 1.954 1.00 70.04 26 THR A C 5
ATOM 5240 O O . THR A 1 26 ? -3.135 19.340 2.538 1.00 71.10 26 THR A O 5
ATOM 5251 N N . ASP A 1 27 ? -4.040 18.530 0.644 1.00 22.21 27 ASP A N 5
ATOM 5252 C CA . ASP A 1 27 ? -2.938 18.973 -0.202 1.00 25.42 27 ASP A CA 5
ATOM 5253 C C . ASP A 1 27 ? -2.837 20.495 -0.211 1.00 72.20 27 ASP A C 5
ATOM 5254 O O . ASP A 1 27 ? -1.823 21.056 -0.623 1.00 42.24 27 ASP A O 5
ATOM 5263 N N . GLN A 1 28 ? -3.897 21.155 0.245 1.00 5.31 28 GLN A N 5
ATOM 5264 C CA . GLN A 1 28 ? -3.928 22.612 0.287 1.00 4.53 28 GLN A CA 5
ATOM 5265 C C . GLN A 1 28 ? -3.548 23.125 1.673 1.00 53.24 28 GLN A C 5
ATOM 5266 O O . GLN A 1 28 ? -3.731 24.304 1.982 1.00 72.53 28 GLN A O 5
ATOM 5280 N N . LEU A 1 29 ? -3.020 22.234 2.504 1.00 61.33 29 LEU A N 5
ATOM 5281 C CA . LEU A 1 29 ? -2.615 22.596 3.858 1.00 62.25 29 LEU A CA 5
ATOM 5282 C C . LEU A 1 29 ? -1.249 22.006 4.193 1.00 21.33 29 LEU A C 5
ATOM 5283 O O . LEU A 1 29 ? -1.150 21.023 4.927 1.00 43.13 29 LEU A O 5
ATOM 5299 N N . ASN A 1 30 ? -0.198 22.614 3.653 1.00 51.22 30 ASN A N 5
ATOM 5300 C CA . ASN A 1 30 ? 1.163 22.150 3.896 1.00 32.15 30 ASN A CA 5
ATOM 5301 C C . ASN A 1 30 ? 1.446 22.056 5.393 1.00 51.52 30 ASN A C 5
ATOM 5302 O O . ASN A 1 30 ? 1.353 23.049 6.115 1.00 13.15 30 ASN A O 5
ATOM 5313 N N . ILE A 1 31 ? 1.792 20.858 5.850 1.00 64.01 31 ILE A N 5
ATOM 5314 C CA . ILE A 1 31 ? 2.091 20.635 7.259 1.00 12.52 31 ILE A CA 5
ATOM 5315 C C . ILE A 1 31 ? 3.378 21.344 7.667 1.00 11.12 31 ILE A C 5
ATOM 5316 O O . ILE A 1 31 ? 3.454 21.952 8.735 1.00 13.21 31 ILE A O 5
ATOM 5332 N N . LYS A 1 32 ? 4.389 21.263 6.809 1.00 52.33 32 LYS A N 5
ATOM 5333 C CA . LYS A 1 32 ? 5.673 21.899 7.077 1.00 44.15 32 LYS A CA 5
ATOM 5334 C C . LYS A 1 32 ? 5.482 23.344 7.527 1.00 70.21 32 LYS A C 5
ATOM 5335 O O . LYS A 1 32 ? 6.109 23.793 8.486 1.00 4.21 32 LYS A O 5
ATOM 5354 N N . ASP A 1 33 ? 4.611 24.065 6.830 1.00 43.51 33 ASP A N 5
ATOM 5355 C CA . ASP A 1 33 ? 4.335 25.459 7.160 1.00 63.10 33 ASP A CA 5
ATOM 5356 C C . ASP A 1 33 ? 3.233 25.561 8.209 1.00 35.31 33 ASP A C 5
ATOM 5357 O O . ASP A 1 33 ? 3.421 26.164 9.265 1.00 11.25 33 ASP A O 5
ATOM 5366 N N . ASP A 1 34 ? 2.082 24.968 7.910 1.00 60.12 34 ASP A N 5
ATOM 5367 C CA . ASP A 1 34 ? 0.948 24.992 8.827 1.00 64.31 34 ASP A CA 5
ATOM 5368 C C . ASP A 1 34 ? 1.390 24.645 10.245 1.00 34.44 34 ASP A C 5
ATOM 5369 O O . ASP A 1 34 ? 1.185 25.422 11.178 1.00 1.44 34 ASP A O 5
ATOM 5378 N N . LEU A 1 35 ? 1.994 23.472 10.401 1.00 45.20 35 LEU A N 5
ATOM 5379 C CA . LEU A 1 35 ? 2.464 23.021 11.706 1.00 21.13 35 LEU A CA 5
ATOM 5380 C C . LEU A 1 35 ? 3.813 23.647 12.046 1.00 32.02 35 LEU A C 5
ATOM 5381 O O . LEU A 1 35 ? 4.224 23.667 13.205 1.00 2.33 35 LEU A O 5
ATOM 5397 N N . ASN A 1 36 ? 4.495 24.159 11.027 1.00 24.21 36 ASN A N 5
ATOM 5398 C CA . ASN A 1 36 ? 5.797 24.787 11.218 1.00 4.51 36 ASN A CA 5
ATOM 5399 C C . ASN A 1 36 ? 6.839 23.760 11.652 1.00 40.52 36 ASN A C 5
ATOM 5400 O O . ASN A 1 36 ? 7.774 24.081 12.385 1.00 14.13 36 ASN A O 5
ATOM 5411 N N . ALA A 1 37 ? 6.671 22.525 11.192 1.00 33.24 37 ALA A N 5
ATOM 5412 C CA . ALA A 1 37 ? 7.597 21.451 11.530 1.00 1.42 37 ALA A CA 5
ATOM 5413 C C . ALA A 1 37 ? 9.044 21.897 11.347 1.00 10.02 37 ALA A C 5
ATOM 5414 O O . ALA A 1 37 ? 9.387 22.528 10.348 1.00 43.54 37 ALA A O 5
ATOM 5421 N N . ASP A 1 38 ? 9.888 21.565 12.318 1.00 15.12 38 ASP A N 5
ATOM 5422 C CA . ASP A 1 38 ? 11.298 21.931 12.264 1.00 41.12 38 ASP A CA 5
ATOM 5423 C C . ASP A 1 38 ? 11.975 21.305 11.048 1.00 4.45 38 ASP A C 5
ATOM 5424 O O . ASP A 1 38 ? 11.338 20.605 10.262 1.00 32.03 38 ASP A O 5
ATOM 5433 N N . SER A 1 39 ? 13.271 21.564 10.901 1.00 53.24 39 SER A N 5
ATOM 5434 C CA . SER A 1 39 ? 14.034 21.031 9.778 1.00 34.53 39 SER A CA 5
ATOM 5435 C C . SER A 1 39 ? 14.505 19.609 10.069 1.00 71.22 39 SER A C 5
ATOM 5436 O O . SER A 1 39 ? 14.298 18.699 9.266 1.00 71.43 39 SER A O 5
ATOM 5444 N N . ILE A 1 40 ? 15.139 19.427 11.222 1.00 63.31 40 ILE A N 5
ATOM 5445 C CA . ILE A 1 40 ? 15.639 18.117 11.620 1.00 63.44 40 ILE A CA 5
ATOM 5446 C C . ILE A 1 40 ? 14.552 17.054 11.501 1.00 13.15 40 ILE A C 5
ATOM 5447 O O . ILE A 1 40 ? 14.787 15.966 10.976 1.00 51.21 40 ILE A O 5
ATOM 5463 N N . SER A 1 41 ? 13.360 17.378 11.993 1.00 52.15 41 SER A N 5
ATOM 5464 C CA . SER A 1 41 ? 12.235 16.451 11.944 1.00 24.10 41 SER A CA 5
ATOM 5465 C C . SER A 1 41 ? 12.040 15.907 10.532 1.00 42.21 41 SER A C 5
ATOM 5466 O O . SER A 1 41 ? 11.655 14.753 10.346 1.00 32.34 41 SER A O 5
ATOM 5474 N N . VAL A 1 42 ? 12.309 16.748 9.538 1.00 0.23 42 VAL A N 5
ATOM 5475 C CA . VAL A 1 42 ? 12.165 16.353 8.142 1.00 15.42 42 VAL A CA 5
ATOM 5476 C C . VAL A 1 42 ? 13.010 15.124 7.828 1.00 2.34 42 VAL A C 5
ATOM 5477 O O . VAL A 1 42 ? 12.587 14.241 7.083 1.00 11.22 42 VAL A O 5
ATOM 5490 N N . MET A 1 43 ? 14.208 15.075 8.403 1.00 73.55 43 MET A N 5
ATOM 5491 C CA . MET A 1 43 ? 15.113 13.952 8.185 1.00 32.12 43 MET A CA 5
ATOM 5492 C C . MET A 1 43 ? 14.496 12.651 8.688 1.00 31.23 43 MET A C 5
ATOM 5493 O O . MET A 1 43 ? 14.841 11.568 8.217 1.00 30.34 43 MET A O 5
ATOM 5507 N N . GLU A 1 44 ? 13.583 12.766 9.647 1.00 15.04 44 GLU A N 5
ATOM 5508 C CA . GLU A 1 44 ? 12.919 11.598 10.214 1.00 24.51 44 GLU A CA 5
ATOM 5509 C C . GLU A 1 44 ? 11.698 11.210 9.385 1.00 23.52 44 GLU A C 5
ATOM 5510 O O . GLU A 1 44 ? 11.554 10.058 8.973 1.00 42.41 44 GLU A O 5
ATOM 5522 N N . PHE A 1 45 ? 10.821 12.179 9.145 1.00 21.54 45 PHE A N 5
ATOM 5523 C CA . PHE A 1 45 ? 9.611 11.939 8.367 1.00 2.24 45 PHE A CA 5
ATOM 5524 C C . PHE A 1 45 ? 9.953 11.397 6.983 1.00 44.44 45 PHE A C 5
ATOM 5525 O O . PHE A 1 45 ? 9.319 10.462 6.495 1.00 34.12 45 PHE A O 5
ATOM 5542 N N . VAL A 1 46 ? 10.961 11.993 6.353 1.00 25.02 46 VAL A N 5
ATOM 5543 C CA . VAL A 1 46 ? 11.389 11.571 5.025 1.00 65.02 46 VAL A CA 5
ATOM 5544 C C . VAL A 1 46 ? 11.940 10.150 5.051 1.00 71.55 46 VAL A C 5
ATOM 5545 O O . VAL A 1 46 ? 11.984 9.470 4.024 1.00 55.21 46 VAL A O 5
ATOM 5558 N N . LEU A 1 47 ? 12.359 9.705 6.230 1.00 70.30 47 LEU A N 5
ATOM 5559 C CA . LEU A 1 47 ? 12.907 8.362 6.391 1.00 52.23 47 LEU A CA 5
ATOM 5560 C C . LEU A 1 47 ? 11.791 7.330 6.518 1.00 12.33 47 LEU A C 5
ATOM 5561 O O . LEU A 1 47 ? 11.763 6.340 5.789 1.00 73.30 47 LEU A O 5
ATOM 5577 N N . GLU A 1 48 ? 10.872 7.572 7.448 1.00 21.44 48 GLU A N 5
ATOM 5578 C CA . GLU A 1 48 ? 9.753 6.663 7.670 1.00 41.23 48 GLU A CA 5
ATOM 5579 C C . GLU A 1 48 ? 8.952 6.464 6.386 1.00 22.22 48 GLU A C 5
ATOM 5580 O O . GLU A 1 48 ? 8.518 5.353 6.078 1.00 63.12 48 GLU A O 5
ATOM 5592 N N . LEU A 1 49 ? 8.759 7.547 5.642 1.00 44.10 49 LEU A N 5
ATOM 5593 C CA . LEU A 1 49 ? 8.010 7.493 4.391 1.00 22.14 49 LEU A CA 5
ATOM 5594 C C . LEU A 1 49 ? 8.768 6.692 3.337 1.00 14.11 49 LEU A C 5
ATOM 5595 O O . LEU A 1 49 ? 8.267 5.691 2.827 1.00 74.13 49 LEU A O 5
ATOM 5611 N N . GLU A 1 50 ? 9.978 7.140 3.018 1.00 60.31 50 GLU A N 5
ATOM 5612 C CA . GLU A 1 50 ? 10.805 6.463 2.025 1.00 13.23 50 GLU A CA 5
ATOM 5613 C C . GLU A 1 50 ? 11.071 5.017 2.434 1.00 41.15 50 GLU A C 5
ATOM 5614 O O . GLU A 1 50 ? 11.387 4.172 1.595 1.00 2.55 50 GLU A O 5
ATOM 5626 N N . ASP A 1 51 ? 10.942 4.740 3.726 1.00 12.43 51 ASP A N 5
ATOM 5627 C CA . ASP A 1 51 ? 11.168 3.397 4.247 1.00 12.10 51 ASP A CA 5
ATOM 5628 C C . ASP A 1 51 ? 9.909 2.545 4.116 1.00 24.33 51 ASP A C 5
ATOM 5629 O O . ASP A 1 51 ? 9.898 1.545 3.399 1.00 31.23 51 ASP A O 5
ATOM 5638 N N . GLU A 1 52 ? 8.853 2.948 4.815 1.00 34.51 52 GLU A N 5
ATOM 5639 C CA . GLU A 1 52 ? 7.590 2.219 4.778 1.00 61.21 52 GLU A CA 5
ATOM 5640 C C . GLU A 1 52 ? 7.152 1.962 3.339 1.00 41.53 52 GLU A C 5
ATOM 5641 O O . GLU A 1 52 ? 6.942 0.818 2.936 1.00 24.03 52 GLU A O 5
ATOM 5653 N N . PHE A 1 53 ? 7.015 3.036 2.568 1.00 3.40 53 PHE A N 5
ATOM 5654 C CA . PHE A 1 53 ? 6.601 2.929 1.174 1.00 14.11 53 PHE A CA 5
ATOM 5655 C C . PHE A 1 53 ? 7.655 2.199 0.348 1.00 62.14 53 PHE A C 5
ATOM 5656 O O . PHE A 1 53 ? 7.342 1.569 -0.662 1.00 21.03 53 PHE A O 5
ATOM 5673 N N . GLY A 1 54 ? 8.908 2.289 0.784 1.00 11.32 54 GLY A N 5
ATOM 5674 C CA . GLY A 1 54 ? 9.990 1.634 0.074 1.00 62.33 54 GLY A CA 5
ATOM 5675 C C . GLY A 1 54 ? 10.329 2.325 -1.232 1.00 60.11 54 GLY A C 5
ATOM 5676 O O . GLY A 1 54 ? 10.300 1.707 -2.297 1.00 24.20 54 GLY A O 5
ATOM 5680 N N . THR A 1 55 ? 10.650 3.613 -1.153 1.00 32.34 55 THR A N 5
ATOM 5681 C CA . THR A 1 55 ? 10.993 4.390 -2.337 1.00 75.41 55 THR A CA 5
ATOM 5682 C C . THR A 1 55 ? 12.180 5.306 -2.069 1.00 3.45 55 THR A C 5
ATOM 5683 O O . THR A 1 55 ? 12.535 5.555 -0.917 1.00 3.40 55 THR A O 5
ATOM 5694 N N . GLU A 1 56 ? 12.790 5.806 -3.139 1.00 2.22 56 GLU A N 5
ATOM 5695 C CA . GLU A 1 56 ? 13.939 6.696 -3.017 1.00 11.13 56 GLU A CA 5
ATOM 5696 C C . GLU A 1 56 ? 13.514 8.155 -3.155 1.00 41.22 56 GLU A C 5
ATOM 5697 O O . GLU A 1 56 ? 12.969 8.559 -4.183 1.00 31.20 56 GLU A O 5
ATOM 5709 N N . ILE A 1 57 ? 13.767 8.940 -2.114 1.00 1.34 57 ILE A N 5
ATOM 5710 C CA . ILE A 1 57 ? 13.412 10.354 -2.119 1.00 34.21 57 ILE A CA 5
ATOM 5711 C C . ILE A 1 57 ? 14.654 11.233 -2.220 1.00 73.44 57 ILE A C 5
ATOM 5712 O O . ILE A 1 57 ? 15.544 11.167 -1.373 1.00 64.43 57 ILE A O 5
ATOM 5728 N N . SER A 1 58 ? 14.705 12.057 -3.262 1.00 63.20 58 SER A N 5
ATOM 5729 C CA . SER A 1 58 ? 15.839 12.948 -3.476 1.00 2.31 58 SER A CA 5
ATOM 5730 C C . SER A 1 58 ? 16.086 13.818 -2.247 1.00 31.01 58 SER A C 5
ATOM 5731 O O . SER A 1 58 ? 15.280 13.840 -1.316 1.00 60.24 58 SER A O 5
ATOM 5739 N N . ASP A 1 59 ? 17.205 14.533 -2.251 1.00 43.23 59 ASP A N 5
ATOM 5740 C CA . ASP A 1 59 ? 17.559 15.406 -1.138 1.00 43.11 59 ASP A CA 5
ATOM 5741 C C . ASP A 1 59 ? 16.819 16.736 -1.234 1.00 11.41 59 ASP A C 5
ATOM 5742 O O . ASP A 1 59 ? 16.205 17.186 -0.267 1.00 55.12 59 ASP A O 5
ATOM 5751 N N . GLU A 1 60 ? 16.883 17.361 -2.406 1.00 24.13 60 GLU A N 5
ATOM 5752 C CA . GLU A 1 60 ? 16.220 18.641 -2.626 1.00 63.30 60 GLU A CA 5
ATOM 5753 C C . GLU A 1 60 ? 14.704 18.473 -2.635 1.00 14.33 60 GLU A C 5
ATOM 5754 O O . GLU A 1 60 ? 13.981 19.232 -1.989 1.00 11.25 60 GLU A O 5
ATOM 5766 N N . ASP A 1 61 ? 14.229 17.475 -3.372 1.00 12.24 61 ASP A N 5
ATOM 5767 C CA . ASP A 1 61 ? 12.798 17.207 -3.465 1.00 25.21 61 ASP A CA 5
ATOM 5768 C C . ASP A 1 61 ? 12.196 16.985 -2.081 1.00 72.42 61 ASP A C 5
ATOM 5769 O O . ASP A 1 61 ? 11.143 17.533 -1.757 1.00 30.33 61 ASP A O 5
ATOM 5778 N N . ALA A 1 62 ? 12.871 16.176 -1.270 1.00 54.14 62 ALA A N 5
ATOM 5779 C CA . ALA A 1 62 ? 12.402 15.882 0.078 1.00 3.23 62 ALA A CA 5
ATOM 5780 C C . ALA A 1 62 ? 12.261 17.159 0.901 1.00 75.54 62 ALA A C 5
ATOM 5781 O O . ALA A 1 62 ? 11.599 17.168 1.938 1.00 53.52 62 ALA A O 5
ATOM 5788 N N . GLU A 1 63 ? 12.887 18.233 0.430 1.00 20.34 63 GLU A N 5
ATOM 5789 C CA . GLU A 1 63 ? 12.831 19.514 1.125 1.00 71.24 63 GLU A CA 5
ATOM 5790 C C . GLU A 1 63 ? 11.586 20.298 0.719 1.00 2.13 63 GLU A C 5
ATOM 5791 O O . GLU A 1 63 ? 11.191 21.250 1.393 1.00 43.12 63 GLU A O 5
ATOM 5803 N N . LYS A 1 64 ? 10.972 19.892 -0.387 1.00 23.22 64 LYS A N 5
ATOM 5804 C CA . LYS A 1 64 ? 9.772 20.554 -0.884 1.00 1.13 64 LYS A CA 5
ATOM 5805 C C . LYS A 1 64 ? 8.539 19.685 -0.661 1.00 31.43 64 LYS A C 5
ATOM 5806 O O . LYS A 1 64 ? 7.506 20.165 -0.193 1.00 20.31 64 LYS A O 5
ATOM 5825 N N . ILE A 1 65 ? 8.655 18.404 -0.997 1.00 13.32 65 ILE A N 5
ATOM 5826 C CA . ILE A 1 65 ? 7.550 17.468 -0.830 1.00 53.44 65 ILE A CA 5
ATOM 5827 C C . ILE A 1 65 ? 7.304 17.164 0.644 1.00 65.14 65 ILE A C 5
ATOM 5828 O O . ILE A 1 65 ? 7.609 16.071 1.120 1.00 11.12 65 ILE A O 5
ATOM 5844 N N . GLU A 1 66 ? 6.751 18.138 1.359 1.00 34.33 66 GLU A N 5
ATOM 5845 C CA . GLU A 1 66 ? 6.464 17.973 2.779 1.00 35.54 66 GLU A CA 5
ATOM 5846 C C . GLU A 1 66 ? 4.970 18.121 3.053 1.00 34.22 66 GLU A C 5
ATOM 5847 O O . GLU A 1 66 ? 4.499 17.848 4.158 1.00 14.30 66 GLU A O 5
ATOM 5859 N N . THR A 1 67 ? 4.228 18.556 2.039 1.00 62.30 67 THR A N 5
ATOM 5860 C CA . THR A 1 67 ? 2.789 18.742 2.169 1.00 12.54 67 THR A CA 5
ATOM 5861 C C . THR A 1 67 ? 2.038 17.449 1.877 1.00 73.41 67 THR A C 5
ATOM 5862 O O . THR A 1 67 ? 2.555 16.558 1.202 1.00 34.24 67 THR A O 5
ATOM 5873 N N . VAL A 1 68 ? 0.814 17.351 2.388 1.00 5.30 68 VAL A N 5
ATOM 5874 C CA . VAL A 1 68 ? -0.009 16.166 2.180 1.00 40.22 68 VAL A CA 5
ATOM 5875 C C . VAL A 1 68 ? -0.042 15.772 0.708 1.00 72.24 68 VAL A C 5
ATOM 5876 O O . VAL A 1 68 ? 0.092 14.598 0.365 1.00 31.24 68 VAL A O 5
ATOM 5889 N N . GLY A 1 69 ? -0.222 16.762 -0.161 1.00 44.51 69 GLY A N 5
ATOM 5890 C CA . GLY A 1 69 ? -0.269 16.499 -1.587 1.00 61.14 69 GLY A CA 5
ATOM 5891 C C . GLY A 1 69 ? 1.111 16.335 -2.193 1.00 21.53 69 GLY A C 5
ATOM 5892 O O . GLY A 1 69 ? 1.353 15.403 -2.960 1.00 54.52 69 GLY A O 5
ATOM 5896 N N . ALA A 1 70 ? 2.019 17.242 -1.848 1.00 54.20 70 ALA A N 5
ATOM 5897 C CA . ALA A 1 70 ? 3.382 17.193 -2.362 1.00 55.35 70 ALA A CA 5
ATOM 5898 C C . ALA A 1 70 ? 4.068 15.887 -1.976 1.00 54.41 70 ALA A C 5
ATOM 5899 O O . ALA A 1 70 ? 5.078 15.508 -2.567 1.00 61.30 70 ALA A O 5
ATOM 5906 N N . ALA A 1 71 ? 3.512 15.205 -0.980 1.00 62.43 71 ALA A N 5
ATOM 5907 C CA . ALA A 1 71 ? 4.070 13.941 -0.516 1.00 63.43 71 ALA A CA 5
ATOM 5908 C C . ALA A 1 71 ? 3.526 12.769 -1.327 1.00 53.50 71 ALA A C 5
ATOM 5909 O O . ALA A 1 71 ? 4.265 12.111 -2.059 1.00 32.22 71 ALA A O 5
ATOM 5916 N N . VAL A 1 72 ? 2.228 12.514 -1.192 1.00 1.54 72 VAL A N 5
ATOM 5917 C CA . VAL A 1 72 ? 1.584 11.423 -1.912 1.00 63.41 72 VAL A CA 5
ATOM 5918 C C . VAL A 1 72 ? 1.818 11.542 -3.414 1.00 24.42 72 VAL A C 5
ATOM 5919 O O . VAL A 1 72 ? 2.027 10.542 -4.101 1.00 62.21 72 VAL A O 5
ATOM 5932 N N . ASP A 1 73 ? 1.783 12.771 -3.917 1.00 33.42 73 ASP A N 5
ATOM 5933 C CA . ASP A 1 73 ? 1.993 13.021 -5.338 1.00 14.50 73 ASP A CA 5
ATOM 5934 C C . ASP A 1 73 ? 3.408 12.633 -5.755 1.00 53.31 73 ASP A C 5
ATOM 5935 O O . ASP A 1 73 ? 3.659 12.321 -6.919 1.00 71.42 73 ASP A O 5
ATOM 5944 N N . TYR A 1 74 ? 4.328 12.657 -4.798 1.00 24.31 74 TYR A N 5
ATOM 5945 C CA . TYR A 1 74 ? 5.719 12.311 -5.066 1.00 61.34 74 TYR A CA 5
ATOM 5946 C C . TYR A 1 74 ? 5.954 10.815 -4.879 1.00 62.13 74 TYR A C 5
ATOM 5947 O O . TYR A 1 74 ? 6.484 10.143 -5.765 1.00 3.21 74 TYR A O 5
ATOM 5965 N N . ILE A 1 75 ? 5.556 10.300 -3.721 1.00 15.40 75 ILE A N 5
ATOM 5966 C CA . ILE A 1 75 ? 5.721 8.884 -3.417 1.00 53.44 75 ILE A CA 5
ATOM 5967 C C . ILE A 1 75 ? 5.015 8.014 -4.452 1.00 50.41 75 ILE A C 5
ATOM 5968 O O . ILE A 1 75 ? 5.548 6.994 -4.889 1.00 41.40 75 ILE A O 5
ATOM 5984 N N . VAL A 1 76 ? 3.812 8.426 -4.842 1.00 24.52 76 VAL A N 5
ATOM 5985 C CA . VAL A 1 76 ? 3.034 7.686 -5.828 1.00 30.31 76 VAL A CA 5
ATOM 5986 C C . VAL A 1 76 ? 3.642 7.817 -7.219 1.00 45.25 76 VAL A C 5
ATOM 5987 O O . VAL A 1 76 ? 4.029 6.824 -7.836 1.00 14.03 76 VAL A O 5
ATOM 6000 N N . SER A 1 77 ? 3.725 9.050 -7.709 1.00 43.20 77 SER A N 5
ATOM 6001 C CA . SER A 1 77 ? 4.284 9.312 -9.030 1.00 42.12 77 SER A CA 5
ATOM 6002 C C . SER A 1 77 ? 5.651 8.652 -9.182 1.00 62.04 77 SER A C 5
ATOM 6003 O O . SER A 1 77 ? 6.048 8.267 -10.281 1.00 52.35 77 SER A O 5
ATOM 6011 N N . ASN A 1 78 ? 6.367 8.525 -8.070 1.00 20.33 78 ASN A N 5
ATOM 6012 C CA . ASN A 1 78 ? 7.690 7.912 -8.078 1.00 64.22 78 ASN A CA 5
ATOM 6013 C C . ASN A 1 78 ? 7.588 6.395 -7.949 1.00 2.13 78 ASN A C 5
ATOM 6014 O O . ASN A 1 78 ? 8.402 5.658 -8.505 1.00 3.11 78 ASN A O 5
ATOM 6025 N N . SER A 1 79 ? 6.582 5.936 -7.211 1.00 62.03 79 SER A N 5
ATOM 6026 C CA . SER A 1 79 ? 6.375 4.507 -7.006 1.00 12.32 79 SER A CA 5
ATOM 6027 C C . SER A 1 79 ? 7.562 3.885 -6.277 1.00 42.32 79 SER A C 5
ATOM 6028 O O . SER A 1 79 ? 8.566 4.565 -6.071 1.00 25.23 79 SER A O 5
ATOM 6036 N N . MET A 1 1 ? 1.760 1.056 -0.060 1.00 64.21 1 MET A N 6
ATOM 6037 C CA . MET A 1 1 ? 2.129 0.522 -1.366 1.00 73.41 1 MET A CA 6
ATOM 6038 C C . MET A 1 1 ? 1.669 1.452 -2.484 1.00 14.34 1 MET A C 6
ATOM 6039 O O . MET A 1 1 ? 2.486 2.012 -3.215 1.00 55.55 1 MET A O 6
ATOM 6053 N N . THR A 1 2 ? 0.355 1.613 -2.611 1.00 0.43 2 THR A N 6
ATOM 6054 C CA . THR A 1 2 ? -0.213 2.475 -3.640 1.00 34.23 2 THR A CA 6
ATOM 6055 C C . THR A 1 2 ? -0.329 3.914 -3.150 1.00 21.20 2 THR A C 6
ATOM 6056 O O . THR A 1 2 ? -0.059 4.206 -1.985 1.00 13.41 2 THR A O 6
ATOM 6067 N N . ARG A 1 3 ? -0.732 4.808 -4.046 1.00 42.43 3 ARG A N 6
ATOM 6068 C CA . ARG A 1 3 ? -0.883 6.218 -3.705 1.00 25.33 3 ARG A CA 6
ATOM 6069 C C . ARG A 1 3 ? -1.888 6.398 -2.571 1.00 22.20 3 ARG A C 6
ATOM 6070 O O . ARG A 1 3 ? -1.702 7.239 -1.693 1.00 12.43 3 ARG A O 6
ATOM 6091 N N . GLU A 1 4 ? -2.952 5.602 -2.598 1.00 70.35 4 GLU A N 6
ATOM 6092 C CA . GLU A 1 4 ? -3.987 5.675 -1.574 1.00 3.04 4 GLU A CA 6
ATOM 6093 C C . GLU A 1 4 ? -3.419 5.324 -0.201 1.00 71.43 4 GLU A C 6
ATOM 6094 O O . GLU A 1 4 ? -3.413 6.151 0.709 1.00 12.31 4 GLU A O 6
ATOM 6106 N N . GLU A 1 5 ? -2.944 4.090 -0.062 1.00 64.03 5 GLU A N 6
ATOM 6107 C CA . GLU A 1 5 ? -2.375 3.629 1.199 1.00 74.31 5 GLU A CA 6
ATOM 6108 C C . GLU A 1 5 ? -1.340 4.620 1.724 1.00 73.50 5 GLU A C 6
ATOM 6109 O O . GLU A 1 5 ? -1.353 4.983 2.900 1.00 21.22 5 GLU A O 6
ATOM 6121 N N . VAL A 1 6 ? -0.444 5.053 0.843 1.00 71.41 6 VAL A N 6
ATOM 6122 C CA . VAL A 1 6 ? 0.598 6.002 1.216 1.00 21.51 6 VAL A CA 6
ATOM 6123 C C . VAL A 1 6 ? -0.003 7.326 1.674 1.00 23.44 6 VAL A C 6
ATOM 6124 O O . VAL A 1 6 ? 0.278 7.799 2.776 1.00 1.22 6 VAL A O 6
ATOM 6137 N N . LEU A 1 7 ? -0.831 7.919 0.822 1.00 14.15 7 LEU A N 6
ATOM 6138 C CA . LEU A 1 7 ? -1.474 9.190 1.140 1.00 62.14 7 LEU A CA 6
ATOM 6139 C C . LEU A 1 7 ? -2.182 9.120 2.489 1.00 53.24 7 LEU A C 6
ATOM 6140 O O . LEU A 1 7 ? -2.061 10.027 3.311 1.00 0.51 7 LEU A O 6
ATOM 6156 N N . GLN A 1 8 ? -2.920 8.037 2.709 1.00 62.55 8 GLN A N 6
ATOM 6157 C CA . GLN A 1 8 ? -3.646 7.848 3.959 1.00 52.33 8 GLN A CA 6
ATOM 6158 C C . GLN A 1 8 ? -2.690 7.830 5.147 1.00 42.14 8 GLN A C 6
ATOM 6159 O O . GLN A 1 8 ? -2.783 8.666 6.046 1.00 50.25 8 GLN A O 6
ATOM 6173 N N . LYS A 1 9 ? -1.770 6.871 5.145 1.00 52.13 9 LYS A N 6
ATOM 6174 C CA . LYS A 1 9 ? -0.795 6.743 6.221 1.00 11.21 9 LYS A CA 6
ATOM 6175 C C . LYS A 1 9 ? -0.167 8.094 6.550 1.00 73.02 9 LYS A C 6
ATOM 6176 O O . LYS A 1 9 ? -0.270 8.580 7.676 1.00 30.12 9 LYS A O 6
ATOM 6195 N N . VAL A 1 10 ? 0.482 8.697 5.559 1.00 70.43 10 VAL A N 6
ATOM 6196 C CA . VAL A 1 10 ? 1.124 9.993 5.742 1.00 21.31 10 VAL A CA 6
ATOM 6197 C C . VAL A 1 10 ? 0.170 10.993 6.386 1.00 71.45 10 VAL A C 6
ATOM 6198 O O . VAL A 1 10 ? 0.537 11.703 7.321 1.00 20.20 10 VAL A O 6
ATOM 6211 N N . ALA A 1 11 ? -1.057 11.042 5.878 1.00 53.02 11 ALA A N 6
ATOM 6212 C CA . ALA A 1 11 ? -2.066 11.953 6.405 1.00 42.15 11 ALA A CA 6
ATOM 6213 C C . ALA A 1 11 ? -2.400 11.623 7.855 1.00 4.14 11 ALA A C 6
ATOM 6214 O O . ALA A 1 11 ? -2.657 12.516 8.663 1.00 4.11 11 ALA A O 6
ATOM 6221 N N . LYS A 1 12 ? -2.395 10.335 8.180 1.00 23.34 12 LYS A N 6
ATOM 6222 C CA . LYS A 1 12 ? -2.696 9.886 9.534 1.00 33.44 12 LYS A CA 6
ATOM 6223 C C . LYS A 1 12 ? -1.534 10.181 10.477 1.00 14.53 12 LYS A C 6
ATOM 6224 O O . LYS A 1 12 ? -1.682 10.932 11.442 1.00 21.14 12 LYS A O 6
ATOM 6243 N N . ILE A 1 13 ? -0.380 9.589 10.191 1.00 73.32 13 ILE A N 6
ATOM 6244 C CA . ILE A 1 13 ? 0.807 9.792 11.012 1.00 33.42 13 ILE A CA 6
ATOM 6245 C C . ILE A 1 13 ? 1.081 11.276 11.225 1.00 14.51 13 ILE A C 6
ATOM 6246 O O . ILE A 1 13 ? 1.499 11.692 12.306 1.00 30.12 13 ILE A O 6
ATOM 6262 N N . ILE A 1 14 ? 0.840 12.071 10.188 1.00 44.41 14 ILE A N 6
ATOM 6263 C CA . ILE A 1 14 ? 1.058 13.511 10.263 1.00 64.34 14 ILE A CA 6
ATOM 6264 C C . ILE A 1 14 ? -0.023 14.188 11.098 1.00 62.10 14 ILE A C 6
ATOM 6265 O O . ILE A 1 14 ? 0.273 14.995 11.979 1.00 45.01 14 ILE A O 6
ATOM 6281 N N . SER A 1 15 ? -1.278 13.852 10.816 1.00 4.13 15 SER A N 6
ATOM 6282 C CA . SER A 1 15 ? -2.404 14.429 11.540 1.00 12.14 15 SER A CA 6
ATOM 6283 C C . SER A 1 15 ? -2.389 13.996 13.003 1.00 1.23 15 SER A C 6
ATOM 6284 O O . SER A 1 15 ? -3.044 14.604 13.849 1.00 43.33 15 SER A O 6
ATOM 6292 N N . ASN A 1 16 ? -1.636 12.940 13.293 1.00 2.24 16 ASN A N 6
ATOM 6293 C CA . ASN A 1 16 ? -1.535 12.424 14.654 1.00 44.13 16 ASN A CA 6
ATOM 6294 C C . ASN A 1 16 ? -0.296 12.975 15.354 1.00 14.50 16 ASN A C 6
ATOM 6295 O O . ASN A 1 16 ? -0.362 13.411 16.504 1.00 34.00 16 ASN A O 6
ATOM 6306 N N . HIS A 1 17 ? 0.832 12.954 14.652 1.00 5.14 17 HIS A N 6
ATOM 6307 C CA . HIS A 1 17 ? 2.086 13.453 15.206 1.00 3.10 17 HIS A CA 6
ATOM 6308 C C . HIS A 1 17 ? 2.033 14.966 15.395 1.00 13.03 17 HIS A C 6
ATOM 6309 O O . HIS A 1 17 ? 2.402 15.483 16.450 1.00 51.53 17 HIS A O 6
ATOM 6323 N N . PHE A 1 18 ? 1.571 15.670 14.367 1.00 44.10 18 PHE A N 6
ATOM 6324 C CA . PHE A 1 18 ? 1.471 17.124 14.419 1.00 2.04 18 PHE A CA 6
ATOM 6325 C C . PHE A 1 18 ? 0.067 17.558 14.830 1.00 22.03 18 PHE A C 6
ATOM 6326 O O . PHE A 1 18 ? -0.806 16.724 15.073 1.00 43.40 18 PHE A O 6
ATOM 6343 N N . ASP A 1 19 ? -0.142 18.868 14.907 1.00 61.43 19 ASP A N 6
ATOM 6344 C CA . ASP A 1 19 ? -1.439 19.414 15.288 1.00 73.24 19 ASP A CA 6
ATOM 6345 C C . ASP A 1 19 ? -2.225 19.857 14.057 1.00 22.13 19 ASP A C 6
ATOM 6346 O O . ASP A 1 19 ? -3.144 20.670 14.156 1.00 41.54 19 ASP A O 6
ATOM 6355 N N . ILE A 1 20 ? -1.856 19.317 12.900 1.00 11.53 20 ILE A N 6
ATOM 6356 C CA . ILE A 1 20 ? -2.526 19.658 11.651 1.00 33.54 20 ILE A CA 6
ATOM 6357 C C . ILE A 1 20 ? -3.810 18.853 11.480 1.00 60.55 20 ILE A C 6
ATOM 6358 O O . ILE A 1 20 ? -3.988 17.809 12.107 1.00 63.24 20 ILE A O 6
ATOM 6374 N N . GLU A 1 21 ? -4.701 19.345 10.624 1.00 23.32 21 GLU A N 6
ATOM 6375 C CA . GLU A 1 21 ? -5.968 18.670 10.369 1.00 21.33 21 GLU A CA 6
ATOM 6376 C C . GLU A 1 21 ? -5.820 17.636 9.257 1.00 45.04 21 GLU A C 6
ATOM 6377 O O . GLU A 1 21 ? -5.371 17.954 8.155 1.00 35.14 21 GLU A O 6
ATOM 6389 N N . ALA A 1 22 ? -6.199 16.397 9.553 1.00 4.34 22 ALA A N 6
ATOM 6390 C CA . ALA A 1 22 ? -6.109 15.317 8.579 1.00 75.01 22 ALA A CA 6
ATOM 6391 C C . ALA A 1 22 ? -6.896 15.651 7.316 1.00 72.41 22 ALA A C 6
ATOM 6392 O O . ALA A 1 22 ? -6.665 15.067 6.257 1.00 44.43 22 ALA A O 6
ATOM 6399 N N . ASP A 1 23 ? -7.827 16.591 7.435 1.00 2.04 23 ASP A N 6
ATOM 6400 C CA . ASP A 1 23 ? -8.648 17.003 6.303 1.00 61.53 23 ASP A CA 6
ATOM 6401 C C . ASP A 1 23 ? -8.058 18.235 5.623 1.00 33.43 23 ASP A C 6
ATOM 6402 O O . ASP A 1 23 ? -8.226 18.431 4.420 1.00 33.11 23 ASP A O 6
ATOM 6411 N N . GLN A 1 24 ? -7.369 19.061 6.403 1.00 24.00 24 GLN A N 6
ATOM 6412 C CA . GLN A 1 24 ? -6.756 20.275 5.876 1.00 31.22 24 GLN A CA 6
ATOM 6413 C C . GLN A 1 24 ? -5.438 19.960 5.176 1.00 30.25 24 GLN A C 6
ATOM 6414 O O . GLN A 1 24 ? -5.055 20.633 4.219 1.00 32.51 24 GLN A O 6
ATOM 6428 N N . VAL A 1 25 ? -4.747 18.933 5.661 1.00 71.20 25 VAL A N 6
ATOM 6429 C CA . VAL A 1 25 ? -3.472 18.528 5.082 1.00 62.03 25 VAL A CA 6
ATOM 6430 C C . VAL A 1 25 ? -3.559 18.448 3.562 1.00 74.22 25 VAL A C 6
ATOM 6431 O O . VAL A 1 25 ? -4.144 17.515 3.010 1.00 24.52 25 VAL A O 6
ATOM 6444 N N . THR A 1 26 ? -2.974 19.433 2.888 1.00 41.01 26 THR A N 6
ATOM 6445 C CA . THR A 1 26 ? -2.986 19.475 1.431 1.00 1.11 26 THR A CA 6
ATOM 6446 C C . THR A 1 26 ? -1.579 19.664 0.875 1.00 72.31 26 THR A C 6
ATOM 6447 O O . THR A 1 26 ? -0.663 20.055 1.598 1.00 41.41 26 THR A O 6
ATOM 6458 N N . ASP A 1 27 ? -1.415 19.383 -0.413 1.00 40.31 27 ASP A N 6
ATOM 6459 C CA . ASP A 1 27 ? -0.119 19.524 -1.067 1.00 71.01 27 ASP A CA 6
ATOM 6460 C C . ASP A 1 27 ? 0.343 20.978 -1.051 1.00 75.13 27 ASP A C 6
ATOM 6461 O O . ASP A 1 27 ? 1.519 21.267 -1.267 1.00 50.15 27 ASP A O 6
ATOM 6470 N N . GLN A 1 28 ? -0.592 21.887 -0.795 1.00 51.51 28 GLN A N 6
ATOM 6471 C CA . GLN A 1 28 ? -0.281 23.311 -0.753 1.00 45.32 28 GLN A CA 6
ATOM 6472 C C . GLN A 1 28 ? -0.017 23.769 0.677 1.00 25.14 28 GLN A C 6
ATOM 6473 O O . GLN A 1 28 ? -0.001 24.967 0.964 1.00 22.35 28 GLN A O 6
ATOM 6487 N N . LEU A 1 29 ? 0.190 22.809 1.572 1.00 61.43 29 LEU A N 6
ATOM 6488 C CA . LEU A 1 29 ? 0.453 23.113 2.974 1.00 24.20 29 LEU A CA 6
ATOM 6489 C C . LEU A 1 29 ? 1.599 22.261 3.510 1.00 23.32 29 LEU A C 6
ATOM 6490 O O . LEU A 1 29 ? 1.380 21.301 4.248 1.00 74.03 29 LEU A O 6
ATOM 6506 N N . ASN A 1 30 ? 2.823 22.620 3.136 1.00 52.35 30 ASN A N 6
ATOM 6507 C CA . ASN A 1 30 ? 4.004 21.889 3.580 1.00 10.52 30 ASN A CA 6
ATOM 6508 C C . ASN A 1 30 ? 4.070 21.837 5.104 1.00 52.34 30 ASN A C 6
ATOM 6509 O O . ASN A 1 30 ? 4.166 22.871 5.766 1.00 31.34 30 ASN A O 6
ATOM 6520 N N . ILE A 1 31 ? 4.018 20.628 5.651 1.00 22.04 31 ILE A N 6
ATOM 6521 C CA . ILE A 1 31 ? 4.074 20.441 7.096 1.00 52.20 31 ILE A CA 6
ATOM 6522 C C . ILE A 1 31 ? 5.376 20.987 7.671 1.00 25.30 31 ILE A C 6
ATOM 6523 O O . ILE A 1 31 ? 5.398 21.549 8.766 1.00 34.12 31 ILE A O 6
ATOM 6539 N N . LYS A 1 32 ? 6.463 20.819 6.924 1.00 34.43 32 LYS A N 6
ATOM 6540 C CA . LYS A 1 32 ? 7.770 21.296 7.357 1.00 45.32 32 LYS A CA 6
ATOM 6541 C C . LYS A 1 32 ? 7.681 22.726 7.882 1.00 63.32 32 LYS A C 6
ATOM 6542 O O . LYS A 1 32 ? 8.101 23.012 9.003 1.00 0.51 32 LYS A O 6
ATOM 6561 N N . ASP A 1 33 ? 7.131 23.618 7.065 1.00 24.43 33 ASP A N 6
ATOM 6562 C CA . ASP A 1 33 ? 6.985 25.017 7.449 1.00 72.03 33 ASP A CA 6
ATOM 6563 C C . ASP A 1 33 ? 5.680 25.239 8.207 1.00 74.14 33 ASP A C 6
ATOM 6564 O O . ASP A 1 33 ? 5.671 25.826 9.289 1.00 72.41 33 ASP A O 6
ATOM 6573 N N . ASP A 1 34 ? 4.580 24.767 7.630 1.00 14.15 34 ASP A N 6
ATOM 6574 C CA . ASP A 1 34 ? 3.268 24.914 8.251 1.00 22.14 34 ASP A CA 6
ATOM 6575 C C . ASP A 1 34 ? 3.322 24.543 9.730 1.00 25.11 34 ASP A C 6
ATOM 6576 O O . ASP A 1 34 ? 2.967 25.344 10.596 1.00 44.14 34 ASP A O 6
ATOM 6585 N N . LEU A 1 35 ? 3.768 23.324 10.013 1.00 71.32 35 LEU A N 6
ATOM 6586 C CA . LEU A 1 35 ? 3.868 22.845 11.387 1.00 11.43 35 LEU A CA 6
ATOM 6587 C C . LEU A 1 35 ? 5.201 23.249 12.009 1.00 51.31 35 LEU A C 6
ATOM 6588 O O . LEU A 1 35 ? 5.367 23.206 13.227 1.00 65.20 35 LEU A O 6
ATOM 6604 N N . ASN A 1 36 ? 6.147 23.644 11.163 1.00 50.11 36 ASN A N 6
ATOM 6605 C CA . ASN A 1 36 ? 7.465 24.058 11.629 1.00 23.25 36 ASN A CA 6
ATOM 6606 C C . ASN A 1 36 ? 8.224 22.879 12.230 1.00 25.43 36 ASN A C 6
ATOM 6607 O O . ASN A 1 36 ? 9.060 23.052 13.117 1.00 42.23 36 ASN A O 6
ATOM 6618 N N . ALA A 1 37 ? 7.927 21.679 11.741 1.00 45.43 37 ALA A N 6
ATOM 6619 C CA . ALA A 1 37 ? 8.583 20.472 12.227 1.00 63.11 37 ALA A CA 6
ATOM 6620 C C . ALA A 1 37 ? 10.095 20.658 12.296 1.00 43.13 37 ALA A C 6
ATOM 6621 O O . ALA A 1 37 ? 10.700 21.244 11.397 1.00 14.24 37 ALA A O 6
ATOM 6628 N N . ASP A 1 38 ? 10.700 20.157 13.367 1.00 61.21 38 ASP A N 6
ATOM 6629 C CA . ASP A 1 38 ? 12.142 20.268 13.553 1.00 63.23 38 ASP A CA 6
ATOM 6630 C C . ASP A 1 38 ? 12.891 19.642 12.380 1.00 50.41 38 ASP A C 6
ATOM 6631 O O . ASP A 1 38 ? 12.304 18.933 11.563 1.00 32.11 38 ASP A O 6
ATOM 6640 N N . SER A 1 39 ? 14.190 19.911 12.303 1.00 44.43 39 SER A N 6
ATOM 6641 C CA . SER A 1 39 ? 15.019 19.379 11.227 1.00 14.10 39 SER A CA 6
ATOM 6642 C C . SER A 1 39 ? 15.294 17.893 11.438 1.00 53.34 39 SER A C 6
ATOM 6643 O O . SER A 1 39 ? 14.975 17.065 10.584 1.00 50.01 39 SER A O 6
ATOM 6651 N N . ILE A 1 40 ? 15.887 17.564 12.580 1.00 43.12 40 ILE A N 6
ATOM 6652 C CA . ILE A 1 40 ? 16.205 16.179 12.904 1.00 75.23 40 ILE A CA 6
ATOM 6653 C C . ILE A 1 40 ? 14.982 15.282 12.738 1.00 24.13 40 ILE A C 6
ATOM 6654 O O . ILE A 1 40 ? 15.106 14.101 12.412 1.00 13.34 40 ILE A O 6
ATOM 6670 N N . SER A 1 41 ? 13.803 15.851 12.964 1.00 74.04 41 SER A N 6
ATOM 6671 C CA . SER A 1 41 ? 12.557 15.103 12.842 1.00 61.55 41 SER A CA 6
ATOM 6672 C C . SER A 1 41 ? 12.447 14.452 11.466 1.00 71.10 41 SER A C 6
ATOM 6673 O O . SER A 1 41 ? 12.002 13.311 11.340 1.00 61.11 41 SER A O 6
ATOM 6681 N N . VAL A 1 42 ? 12.856 15.187 10.436 1.00 35.43 42 VAL A N 6
ATOM 6682 C CA . VAL A 1 42 ? 12.804 14.682 9.069 1.00 4.32 42 VAL A CA 6
ATOM 6683 C C . VAL A 1 42 ? 13.524 13.344 8.950 1.00 63.20 42 VAL A C 6
ATOM 6684 O O . VAL A 1 42 ? 13.192 12.523 8.096 1.00 74.31 42 VAL A O 6
ATOM 6697 N N . MET A 1 43 ? 14.512 13.131 9.813 1.00 65.33 43 MET A N 6
ATOM 6698 C CA . MET A 1 43 ? 15.279 11.890 9.805 1.00 31.01 43 MET A CA 6
ATOM 6699 C C . MET A 1 43 ? 14.406 10.709 10.217 1.00 54.03 43 MET A C 6
ATOM 6700 O O . MET A 1 43 ? 14.625 9.581 9.777 1.00 50.02 43 MET A O 6
ATOM 6714 N N . GLU A 1 44 ? 13.416 10.977 11.063 1.00 71.11 44 GLU A N 6
ATOM 6715 C CA . GLU A 1 44 ? 12.511 9.935 11.534 1.00 62.22 44 GLU A CA 6
ATOM 6716 C C . GLU A 1 44 ? 11.352 9.740 10.560 1.00 25.43 44 GLU A C 6
ATOM 6717 O O . GLU A 1 44 ? 11.032 8.614 10.177 1.00 41.44 44 GLU A O 6
ATOM 6729 N N . PHE A 1 45 ? 10.727 10.844 10.165 1.00 62.40 45 PHE A N 6
ATOM 6730 C CA . PHE A 1 45 ? 9.603 10.795 9.238 1.00 71.04 45 PHE A CA 6
ATOM 6731 C C . PHE A 1 45 ? 10.014 10.150 7.917 1.00 4.52 45 PHE A C 6
ATOM 6732 O O . PHE A 1 45 ? 9.255 9.384 7.324 1.00 22.02 45 PHE A O 6
ATOM 6749 N N . VAL A 1 46 ? 11.222 10.468 7.462 1.00 63.32 46 VAL A N 6
ATOM 6750 C CA . VAL A 1 46 ? 11.736 9.920 6.212 1.00 4.12 46 VAL A CA 6
ATOM 6751 C C . VAL A 1 46 ? 12.017 8.427 6.341 1.00 41.13 46 VAL A C 6
ATOM 6752 O O . VAL A 1 46 ? 12.069 7.706 5.344 1.00 71.24 46 VAL A O 6
ATOM 6765 N N . LEU A 1 47 ? 12.197 7.969 7.574 1.00 22.24 47 LEU A N 6
ATOM 6766 C CA . LEU A 1 47 ? 12.472 6.560 7.835 1.00 44.03 47 LEU A CA 6
ATOM 6767 C C . LEU A 1 47 ? 11.184 5.744 7.830 1.00 31.30 47 LEU A C 6
ATOM 6768 O O . LEU A 1 47 ? 11.095 4.711 7.167 1.00 24.22 47 LEU A O 6
ATOM 6784 N N . GLU A 1 48 ? 10.187 6.216 8.572 1.00 3.03 48 GLU A N 6
ATOM 6785 C CA . GLU A 1 48 ? 8.903 5.530 8.652 1.00 62.32 48 GLU A CA 6
ATOM 6786 C C . GLU A 1 48 ? 8.270 5.399 7.270 1.00 72.34 48 GLU A C 6
ATOM 6787 O O . GLU A 1 48 ? 7.699 4.361 6.931 1.00 21.25 48 GLU A O 6
ATOM 6799 N N . LEU A 1 49 ? 8.374 6.458 6.475 1.00 51.10 49 LEU A N 6
ATOM 6800 C CA . LEU A 1 49 ? 7.811 6.463 5.129 1.00 3.20 49 LEU A CA 6
ATOM 6801 C C . LEU A 1 49 ? 8.579 5.514 4.214 1.00 33.25 49 LEU A C 6
ATOM 6802 O O . LEU A 1 49 ? 7.997 4.614 3.611 1.00 73.55 49 LEU A O 6
ATOM 6818 N N . GLU A 1 50 ? 9.888 5.721 4.120 1.00 44.02 50 GLU A N 6
ATOM 6819 C CA . GLU A 1 50 ? 10.735 4.882 3.280 1.00 40.02 50 GLU A CA 6
ATOM 6820 C C . GLU A 1 50 ? 10.678 3.426 3.732 1.00 34.30 50 GLU A C 6
ATOM 6821 O O . GLU A 1 50 ? 10.957 2.512 2.956 1.00 52.04 50 GLU A O 6
ATOM 6833 N N . ASP A 1 51 ? 10.314 3.218 4.993 1.00 63.02 51 ASP A N 6
ATOM 6834 C CA . ASP A 1 51 ? 10.219 1.873 5.550 1.00 44.55 51 ASP A CA 6
ATOM 6835 C C . ASP A 1 51 ? 8.862 1.251 5.238 1.00 62.23 51 ASP A C 6
ATOM 6836 O O . ASP A 1 51 ? 8.779 0.234 4.549 1.00 0.32 51 ASP A O 6
ATOM 6845 N N . GLU A 1 52 ? 7.802 1.867 5.750 1.00 11.54 52 GLU A N 6
ATOM 6846 C CA . GLU A 1 52 ? 6.449 1.372 5.528 1.00 72.44 52 GLU A CA 6
ATOM 6847 C C . GLU A 1 52 ? 6.197 1.126 4.043 1.00 51.23 52 GLU A C 6
ATOM 6848 O O . GLU A 1 52 ? 5.867 0.013 3.633 1.00 12.02 52 GLU A O 6
ATOM 6860 N N . PHE A 1 53 ? 6.354 2.174 3.241 1.00 44.22 53 PHE A N 6
ATOM 6861 C CA . PHE A 1 53 ? 6.143 2.074 1.801 1.00 12.15 53 PHE A CA 6
ATOM 6862 C C . PHE A 1 53 ? 7.176 1.151 1.163 1.00 43.03 53 PHE A C 6
ATOM 6863 O O . PHE A 1 53 ? 6.921 0.538 0.127 1.00 44.21 53 PHE A O 6
ATOM 6880 N N . GLY A 1 54 ? 8.345 1.058 1.789 1.00 25.11 54 GLY A N 6
ATOM 6881 C CA . GLY A 1 54 ? 9.401 0.209 1.268 1.00 73.21 54 GLY A CA 6
ATOM 6882 C C . GLY A 1 54 ? 10.051 0.788 0.027 1.00 31.31 54 GLY A C 6
ATOM 6883 O O . GLY A 1 54 ? 10.091 0.143 -1.021 1.00 72.24 54 GLY A O 6
ATOM 6887 N N . THR A 1 55 ? 10.562 2.010 0.143 1.00 34.35 55 THR A N 6
ATOM 6888 C CA . THR A 1 55 ? 11.210 2.677 -0.978 1.00 24.10 55 THR A CA 6
ATOM 6889 C C . THR A 1 55 ? 12.470 3.409 -0.528 1.00 71.34 55 THR A C 6
ATOM 6890 O O . THR A 1 55 ? 12.683 3.619 0.665 1.00 63.10 55 THR A O 6
ATOM 6901 N N . GLU A 1 56 ? 13.300 3.795 -1.492 1.00 64.31 56 GLU A N 6
ATOM 6902 C CA . GLU A 1 56 ? 14.539 4.503 -1.193 1.00 43.33 56 GLU A CA 6
ATOM 6903 C C . GLU A 1 56 ? 14.380 6.002 -1.433 1.00 63.13 56 GLU A C 6
ATOM 6904 O O . GLU A 1 56 ? 14.029 6.431 -2.533 1.00 1.23 56 GLU A O 6
ATOM 6916 N N . ILE A 1 57 ? 14.641 6.792 -0.397 1.00 74.21 57 ILE A N 6
ATOM 6917 C CA . ILE A 1 57 ? 14.527 8.242 -0.495 1.00 21.31 57 ILE A CA 6
ATOM 6918 C C . ILE A 1 57 ? 15.901 8.904 -0.471 1.00 33.51 57 ILE A C 6
ATOM 6919 O O . ILE A 1 57 ? 16.662 8.744 0.483 1.00 35.25 57 ILE A O 6
ATOM 6935 N N . SER A 1 58 ? 16.211 9.649 -1.527 1.00 31.21 58 SER A N 6
ATOM 6936 C CA . SER A 1 58 ? 17.494 10.334 -1.628 1.00 50.24 58 SER A CA 6
ATOM 6937 C C . SER A 1 58 ? 17.736 11.218 -0.409 1.00 13.24 58 SER A C 6
ATOM 6938 O O . SER A 1 58 ? 16.807 11.541 0.332 1.00 55.13 58 SER A O 6
ATOM 6946 N N . ASP A 1 59 ? 18.990 11.606 -0.206 1.00 61.13 59 ASP A N 6
ATOM 6947 C CA . ASP A 1 59 ? 19.356 12.453 0.923 1.00 53.53 59 ASP A CA 6
ATOM 6948 C C . ASP A 1 59 ? 19.060 13.919 0.620 1.00 12.10 59 ASP A C 6
ATOM 6949 O O . ASP A 1 59 ? 18.839 14.718 1.530 1.00 64.23 59 ASP A O 6
ATOM 6958 N N . GLU A 1 60 ? 19.058 14.264 -0.664 1.00 11.43 60 GLU A N 6
ATOM 6959 C CA . GLU A 1 60 ? 18.791 15.635 -1.085 1.00 70.31 60 GLU A CA 6
ATOM 6960 C C . GLU A 1 60 ? 17.291 15.882 -1.215 1.00 33.42 60 GLU A C 6
ATOM 6961 O O . GLU A 1 60 ? 16.728 16.728 -0.521 1.00 11.43 60 GLU A O 6
ATOM 6973 N N . ASP A 1 61 ? 16.650 15.137 -2.109 1.00 32.44 61 ASP A N 6
ATOM 6974 C CA . ASP A 1 61 ? 15.215 15.273 -2.330 1.00 51.31 61 ASP A CA 6
ATOM 6975 C C . ASP A 1 61 ? 14.448 15.147 -1.017 1.00 60.55 61 ASP A C 6
ATOM 6976 O O . ASP A 1 61 ? 13.388 15.748 -0.846 1.00 21.21 61 ASP A O 6
ATOM 6985 N N . ALA A 1 62 ? 14.991 14.359 -0.095 1.00 11.35 62 ALA A N 6
ATOM 6986 C CA . ALA A 1 62 ? 14.358 14.154 1.203 1.00 45.44 62 ALA A CA 6
ATOM 6987 C C . ALA A 1 62 ? 14.159 15.479 1.932 1.00 70.24 62 ALA A C 6
ATOM 6988 O O . ALA A 1 62 ? 13.365 15.569 2.867 1.00 32.31 62 ALA A O 6
ATOM 6995 N N . GLU A 1 63 ? 14.885 16.504 1.497 1.00 65.32 63 GLU A N 6
ATOM 6996 C CA . GLU A 1 63 ? 14.788 17.823 2.110 1.00 22.13 63 GLU A CA 6
ATOM 6997 C C . GLU A 1 63 ? 13.659 18.634 1.481 1.00 63.14 63 GLU A C 6
ATOM 6998 O O . GLU A 1 63 ? 13.150 19.581 2.080 1.00 32.24 63 GLU A O 6
ATOM 7010 N N . LYS A 1 64 ? 13.273 18.256 0.267 1.00 44.14 64 LYS A N 6
ATOM 7011 C CA . LYS A 1 64 ? 12.205 18.946 -0.446 1.00 72.14 64 LYS A CA 6
ATOM 7012 C C . LYS A 1 64 ? 10.881 18.204 -0.292 1.00 52.42 64 LYS A C 6
ATOM 7013 O O . LYS A 1 64 ? 9.839 18.818 -0.057 1.00 62.33 64 LYS A O 6
ATOM 7032 N N . ILE A 1 65 ? 10.929 16.883 -0.424 1.00 50.23 65 ILE A N 6
ATOM 7033 C CA . ILE A 1 65 ? 9.733 16.059 -0.297 1.00 5.12 65 ILE A CA 6
ATOM 7034 C C . ILE A 1 65 ? 9.296 15.946 1.160 1.00 43.43 65 ILE A C 6
ATOM 7035 O O . ILE A 1 65 ? 9.264 14.854 1.725 1.00 24.11 65 ILE A O 6
ATOM 7051 N N . GLU A 1 66 ? 8.959 17.083 1.760 1.00 15.33 66 GLU A N 6
ATOM 7052 C CA . GLU A 1 66 ? 8.522 17.111 3.151 1.00 11.13 66 GLU A CA 6
ATOM 7053 C C . GLU A 1 66 ? 7.107 17.671 3.266 1.00 10.12 66 GLU A C 6
ATOM 7054 O O . GLU A 1 66 ? 6.721 18.206 4.306 1.00 53.51 66 GLU A O 6
ATOM 7066 N N . THR A 1 67 ? 6.337 17.544 2.190 1.00 43.34 67 THR A N 6
ATOM 7067 C CA . THR A 1 67 ? 4.966 18.038 2.168 1.00 44.43 67 THR A CA 6
ATOM 7068 C C . THR A 1 67 ? 3.987 16.928 1.805 1.00 64.34 67 THR A C 6
ATOM 7069 O O . THR A 1 67 ? 4.380 15.890 1.272 1.00 62.23 67 THR A O 6
ATOM 7080 N N . VAL A 1 68 ? 2.710 17.153 2.096 1.00 70.43 68 VAL A N 6
ATOM 7081 C CA . VAL A 1 68 ? 1.674 16.171 1.798 1.00 52.00 68 VAL A CA 6
ATOM 7082 C C . VAL A 1 68 ? 1.783 15.675 0.360 1.00 3.25 68 VAL A C 6
ATOM 7083 O O . VAL A 1 68 ? 1.768 14.472 0.105 1.00 62.02 68 VAL A O 6
ATOM 7096 N N . GLY A 1 69 ? 1.894 16.612 -0.576 1.00 41.43 69 GLY A N 6
ATOM 7097 C CA . GLY A 1 69 ? 2.005 16.251 -1.977 1.00 50.25 69 GLY A CA 6
ATOM 7098 C C . GLY A 1 69 ? 3.421 15.879 -2.370 1.00 41.30 69 GLY A C 6
ATOM 7099 O O . GLY A 1 69 ? 3.638 14.901 -3.084 1.00 74.13 69 GLY A O 6
ATOM 7103 N N . ALA A 1 70 ? 4.388 16.663 -1.904 1.00 31.25 70 ALA A N 6
ATOM 7104 C CA . ALA A 1 70 ? 5.790 16.410 -2.210 1.00 4.31 70 ALA A CA 6
ATOM 7105 C C . ALA A 1 70 ? 6.223 15.036 -1.710 1.00 12.22 70 ALA A C 6
ATOM 7106 O O . ALA A 1 70 ? 7.248 14.505 -2.135 1.00 61.10 70 ALA A O 6
ATOM 7113 N N . ALA A 1 71 ? 5.435 14.466 -0.804 1.00 13.30 71 ALA A N 6
ATOM 7114 C CA . ALA A 1 71 ? 5.736 13.153 -0.247 1.00 51.41 71 ALA A CA 6
ATOM 7115 C C . ALA A 1 71 ? 5.156 12.042 -1.116 1.00 12.42 71 ALA A C 6
ATOM 7116 O O . ALA A 1 71 ? 5.894 11.263 -1.719 1.00 35.11 71 ALA A O 6
ATOM 7123 N N . VAL A 1 72 ? 3.830 11.975 -1.175 1.00 14.02 72 VAL A N 6
ATOM 7124 C CA . VAL A 1 72 ? 3.150 10.959 -1.970 1.00 43.32 72 VAL A CA 6
ATOM 7125 C C . VAL A 1 72 ? 3.614 10.998 -3.422 1.00 72.51 72 VAL A C 6
ATOM 7126 O O . VAL A 1 72 ? 3.822 9.957 -4.046 1.00 31.54 72 VAL A O 6
ATOM 7139 N N . ASP A 1 73 ? 3.774 12.204 -3.954 1.00 60.05 73 ASP A N 6
ATOM 7140 C CA . ASP A 1 73 ? 4.215 12.379 -5.334 1.00 31.35 73 ASP A CA 6
ATOM 7141 C C . ASP A 1 73 ? 5.587 11.747 -5.550 1.00 13.33 73 ASP A C 6
ATOM 7142 O O . ASP A 1 73 ? 5.940 11.375 -6.669 1.00 24.34 73 ASP A O 6
ATOM 7151 N N . TYR A 1 74 ? 6.355 11.631 -4.472 1.00 40.34 74 TYR A N 6
ATOM 7152 C CA . TYR A 1 74 ? 7.690 11.048 -4.545 1.00 15.34 74 TYR A CA 6
ATOM 7153 C C . TYR A 1 74 ? 7.637 9.538 -4.334 1.00 54.21 74 TYR A C 6
ATOM 7154 O O . TYR A 1 74 ? 8.132 8.768 -5.157 1.00 73.14 74 TYR A O 6
ATOM 7172 N N . ILE A 1 75 ? 7.032 9.123 -3.226 1.00 61.11 75 ILE A N 6
ATOM 7173 C CA . ILE A 1 75 ? 6.912 7.706 -2.907 1.00 62.33 75 ILE A CA 6
ATOM 7174 C C . ILE A 1 75 ? 6.185 6.952 -4.016 1.00 44.32 75 ILE A C 6
ATOM 7175 O O . ILE A 1 75 ? 6.585 5.853 -4.400 1.00 21.02 75 ILE A O 6
ATOM 7191 N N . VAL A 1 76 ? 5.116 7.552 -4.529 1.00 51.32 76 VAL A N 6
ATOM 7192 C CA . VAL A 1 76 ? 4.334 6.940 -5.597 1.00 22.13 76 VAL A CA 6
ATOM 7193 C C . VAL A 1 76 ? 5.117 6.912 -6.905 1.00 0.44 76 VAL A C 6
ATOM 7194 O O . VAL A 1 76 ? 5.388 5.845 -7.456 1.00 12.44 76 VAL A O 6
ATOM 7207 N N . SER A 1 77 ? 5.479 8.093 -7.397 1.00 14.15 77 SER A N 6
ATOM 7208 C CA . SER A 1 77 ? 6.228 8.205 -8.642 1.00 42.13 77 SER A CA 6
ATOM 7209 C C . SER A 1 77 ? 7.466 7.313 -8.614 1.00 12.43 77 SER A C 6
ATOM 7210 O O . SER A 1 77 ? 7.922 6.833 -9.650 1.00 72.32 77 SER A O 6
ATOM 7218 N N . ASN A 1 78 ? 8.004 7.097 -7.418 1.00 3.41 78 ASN A N 6
ATOM 7219 C CA . ASN A 1 78 ? 9.190 6.264 -7.253 1.00 13.13 78 ASN A CA 6
ATOM 7220 C C . ASN A 1 78 ? 8.813 4.787 -7.196 1.00 74.21 78 ASN A C 6
ATOM 7221 O O . ASN A 1 78 ? 9.515 3.935 -7.740 1.00 42.02 78 ASN A O 6
ATOM 7232 N N . SER A 1 79 ? 7.698 4.491 -6.534 1.00 45.04 79 SER A N 6
ATOM 7233 C CA . SER A 1 79 ? 7.229 3.117 -6.404 1.00 21.43 79 SER A CA 6
ATOM 7234 C C . SER A 1 79 ? 6.386 2.714 -7.610 1.00 32.44 79 SER A C 6
ATOM 7235 O O . SER A 1 79 ? 6.924 2.149 -8.560 1.00 61.25 79 SER A O 6
ATOM 7243 N N . MET A 1 1 ? 2.366 1.030 0.404 1.00 72.03 1 MET A N 7
ATOM 7244 C CA . MET A 1 1 ? 2.819 0.557 -0.899 1.00 61.31 1 MET A CA 7
ATOM 7245 C C . MET A 1 1 ? 2.174 1.360 -2.024 1.00 1.31 1 MET A C 7
ATOM 7246 O O . MET A 1 1 ? 2.865 1.960 -2.848 1.00 62.45 1 MET A O 7
ATOM 7260 N N . THR A 1 2 ? 0.845 1.369 -2.053 1.00 30.34 2 THR A N 7
ATOM 7261 C CA . THR A 1 2 ? 0.107 2.097 -3.077 1.00 2.12 2 THR A CA 7
ATOM 7262 C C . THR A 1 2 ? -0.177 3.529 -2.636 1.00 72.53 2 THR A C 7
ATOM 7263 O O . THR A 1 2 ? 0.068 3.894 -1.487 1.00 13.44 2 THR A O 7
ATOM 7274 N N . ARG A 1 3 ? -0.696 4.334 -3.557 1.00 41.13 3 ARG A N 7
ATOM 7275 C CA . ARG A 1 3 ? -1.013 5.726 -3.263 1.00 52.42 3 ARG A CA 7
ATOM 7276 C C . ARG A 1 3 ? -1.991 5.826 -2.096 1.00 53.33 3 ARG A C 7
ATOM 7277 O O . ARG A 1 3 ? -1.934 6.767 -1.306 1.00 14.52 3 ARG A O 7
ATOM 7298 N N . GLU A 1 4 ? -2.888 4.849 -1.997 1.00 5.53 4 GLU A N 7
ATOM 7299 C CA . GLU A 1 4 ? -3.879 4.829 -0.927 1.00 44.22 4 GLU A CA 7
ATOM 7300 C C . GLU A 1 4 ? -3.210 4.631 0.430 1.00 32.52 4 GLU A C 7
ATOM 7301 O O . GLU A 1 4 ? -3.285 5.495 1.302 1.00 11.32 4 GLU A O 7
ATOM 7313 N N . GLU A 1 5 ? -2.558 3.485 0.600 1.00 22.30 5 GLU A N 7
ATOM 7314 C CA . GLU A 1 5 ? -1.878 3.172 1.851 1.00 3.04 5 GLU A CA 7
ATOM 7315 C C . GLU A 1 5 ? -0.958 4.315 2.271 1.00 13.34 5 GLU A C 7
ATOM 7316 O O . GLU A 1 5 ? -0.905 4.685 3.445 1.00 63.25 5 GLU A O 7
ATOM 7328 N N . VAL A 1 6 ? -0.235 4.871 1.304 1.00 14.34 6 VAL A N 7
ATOM 7329 C CA . VAL A 1 6 ? 0.682 5.973 1.572 1.00 33.34 6 VAL A CA 7
ATOM 7330 C C . VAL A 1 6 ? -0.067 7.202 2.075 1.00 34.41 6 VAL A C 7
ATOM 7331 O O . VAL A 1 6 ? 0.266 7.761 3.121 1.00 41.14 6 VAL A O 7
ATOM 7344 N N . LEU A 1 7 ? -1.082 7.617 1.325 1.00 43.22 7 LEU A N 7
ATOM 7345 C CA . LEU A 1 7 ? -1.880 8.781 1.694 1.00 33.12 7 LEU A CA 7
ATOM 7346 C C . LEU A 1 7 ? -2.417 8.644 3.115 1.00 32.13 7 LEU A C 7
ATOM 7347 O O . LEU A 1 7 ? -2.330 9.576 3.914 1.00 51.32 7 LEU A O 7
ATOM 7363 N N . GLN A 1 8 ? -2.970 7.475 3.423 1.00 10.25 8 GLN A N 7
ATOM 7364 C CA . GLN A 1 8 ? -3.519 7.216 4.749 1.00 14.41 8 GLN A CA 7
ATOM 7365 C C . GLN A 1 8 ? -2.441 7.347 5.820 1.00 15.31 8 GLN A C 7
ATOM 7366 O O . GLN A 1 8 ? -2.542 8.183 6.719 1.00 72.22 8 GLN A O 7
ATOM 7380 N N . LYS A 1 9 ? -1.410 6.516 5.719 1.00 42.21 9 LYS A N 7
ATOM 7381 C CA . LYS A 1 9 ? -0.312 6.539 6.678 1.00 64.43 9 LYS A CA 7
ATOM 7382 C C . LYS A 1 9 ? 0.169 7.966 6.922 1.00 73.34 9 LYS A C 7
ATOM 7383 O O . LYS A 1 9 ? 0.126 8.462 8.047 1.00 13.03 9 LYS A O 7
ATOM 7402 N N . VAL A 1 10 ? 0.625 8.621 5.859 1.00 11.41 10 VAL A N 7
ATOM 7403 C CA . VAL A 1 10 ? 1.111 9.993 5.957 1.00 32.45 10 VAL A CA 7
ATOM 7404 C C . VAL A 1 10 ? 0.108 10.880 6.687 1.00 25.32 10 VAL A C 7
ATOM 7405 O O . VAL A 1 10 ? 0.479 11.665 7.559 1.00 50.52 10 VAL A O 7
ATOM 7418 N N . ALA A 1 11 ? -1.163 10.748 6.325 1.00 35.11 11 ALA A N 7
ATOM 7419 C CA . ALA A 1 11 ? -2.220 11.536 6.947 1.00 34.31 11 ALA A CA 7
ATOM 7420 C C . ALA A 1 11 ? -2.334 11.223 8.435 1.00 14.43 11 ALA A C 7
ATOM 7421 O O . ALA A 1 11 ? -2.563 12.116 9.252 1.00 34.20 11 ALA A O 7
ATOM 7428 N N . LYS A 1 12 ? -2.174 9.951 8.782 1.00 30.20 12 LYS A N 7
ATOM 7429 C CA . LYS A 1 12 ? -2.258 9.520 10.172 1.00 33.43 12 LYS A CA 7
ATOM 7430 C C . LYS A 1 12 ? -1.039 9.986 10.961 1.00 22.53 12 LYS A C 7
ATOM 7431 O O . LYS A 1 12 ? -1.164 10.742 11.925 1.00 24.31 12 LYS A O 7
ATOM 7450 N N . ILE A 1 13 ? 0.138 9.531 10.545 1.00 24.14 13 ILE A N 7
ATOM 7451 C CA . ILE A 1 13 ? 1.380 9.904 11.212 1.00 33.12 13 ILE A CA 7
ATOM 7452 C C . ILE A 1 13 ? 1.477 11.416 11.387 1.00 31.44 13 ILE A C 7
ATOM 7453 O O . ILE A 1 13 ? 1.932 11.903 12.423 1.00 61.53 13 ILE A O 7
ATOM 7469 N N . ILE A 1 14 ? 1.045 12.153 10.370 1.00 73.53 14 ILE A N 7
ATOM 7470 C CA . ILE A 1 14 ? 1.080 13.609 10.413 1.00 43.14 14 ILE A CA 7
ATOM 7471 C C . ILE A 1 14 ? 0.005 14.158 11.344 1.00 3.04 14 ILE A C 7
ATOM 7472 O O . ILE A 1 14 ? 0.247 15.096 12.104 1.00 45.13 14 ILE A O 7
ATOM 7488 N N . SER A 1 15 ? -1.183 13.566 11.282 1.00 21.41 15 SER A N 7
ATOM 7489 C CA . SER A 1 15 ? -2.297 13.996 12.119 1.00 3.41 15 SER A CA 7
ATOM 7490 C C . SER A 1 15 ? -2.055 13.624 13.579 1.00 42.42 15 SER A C 7
ATOM 7491 O O . SER A 1 15 ? -2.705 14.151 14.481 1.00 42.13 15 SER A O 7
ATOM 7499 N N . ASN A 1 16 ? -1.114 12.712 13.802 1.00 14.24 16 ASN A N 7
ATOM 7500 C CA . ASN A 1 16 ? -0.786 12.268 15.152 1.00 1.12 16 ASN A CA 7
ATOM 7501 C C . ASN A 1 16 ? 0.408 13.042 15.704 1.00 34.21 16 ASN A C 7
ATOM 7502 O O . ASN A 1 16 ? 0.390 13.498 16.848 1.00 65.02 16 ASN A O 7
ATOM 7513 N N . HIS A 1 17 ? 1.443 13.186 14.883 1.00 1.21 17 HIS A N 7
ATOM 7514 C CA . HIS A 1 17 ? 2.645 13.906 15.288 1.00 23.03 17 HIS A CA 7
ATOM 7515 C C . HIS A 1 17 ? 2.355 15.393 15.464 1.00 13.35 17 HIS A C 7
ATOM 7516 O O . HIS A 1 17 ? 2.744 15.998 16.464 1.00 52.33 17 HIS A O 7
ATOM 7530 N N . PHE A 1 18 ? 1.669 15.977 14.487 1.00 1.12 18 PHE A N 7
ATOM 7531 C CA . PHE A 1 18 ? 1.328 17.394 14.533 1.00 11.24 18 PHE A CA 7
ATOM 7532 C C . PHE A 1 18 ? -0.074 17.598 15.101 1.00 63.20 18 PHE A C 7
ATOM 7533 O O . PHE A 1 18 ? -0.762 16.636 15.445 1.00 42.45 18 PHE A O 7
ATOM 7550 N N . ASP A 1 19 ? -0.489 18.856 15.197 1.00 75.12 19 ASP A N 7
ATOM 7551 C CA . ASP A 1 19 ? -1.809 19.187 15.722 1.00 1.21 19 ASP A CA 7
ATOM 7552 C C . ASP A 1 19 ? -2.802 19.422 14.588 1.00 1.22 19 ASP A C 7
ATOM 7553 O O . ASP A 1 19 ? -3.846 20.045 14.784 1.00 71.13 19 ASP A O 7
ATOM 7562 N N . ILE A 1 20 ? -2.469 18.921 13.404 1.00 42.15 20 ILE A N 7
ATOM 7563 C CA . ILE A 1 20 ? -3.331 19.077 12.239 1.00 74.21 20 ILE A CA 7
ATOM 7564 C C . ILE A 1 20 ? -4.441 18.030 12.233 1.00 45.35 20 ILE A C 7
ATOM 7565 O O . ILE A 1 20 ? -4.340 17.001 12.899 1.00 5.24 20 ILE A O 7
ATOM 7581 N N . GLU A 1 21 ? -5.498 18.301 11.473 1.00 65.21 21 GLU A N 7
ATOM 7582 C CA . GLU A 1 21 ? -6.625 17.381 11.379 1.00 13.22 21 GLU A CA 7
ATOM 7583 C C . GLU A 1 21 ? -6.450 16.423 10.205 1.00 63.22 21 GLU A C 7
ATOM 7584 O O . GLU A 1 21 ? -6.168 16.844 9.083 1.00 34.32 21 GLU A O 7
ATOM 7596 N N . ALA A 1 22 ? -6.617 15.132 10.472 1.00 34.22 22 ALA A N 7
ATOM 7597 C CA . ALA A 1 22 ? -6.479 14.113 9.439 1.00 51.44 22 ALA A CA 7
ATOM 7598 C C . ALA A 1 22 ? -7.458 14.356 8.295 1.00 62.24 22 ALA A C 7
ATOM 7599 O O . ALA A 1 22 ? -7.286 13.828 7.196 1.00 43.55 22 ALA A O 7
ATOM 7606 N N . ASP A 1 23 ? -8.485 15.156 8.560 1.00 24.33 23 ASP A N 7
ATOM 7607 C CA . ASP A 1 23 ? -9.491 15.468 7.552 1.00 11.24 23 ASP A CA 7
ATOM 7608 C C . ASP A 1 23 ? -9.168 16.784 6.851 1.00 24.20 23 ASP A C 7
ATOM 7609 O O . ASP A 1 23 ? -9.523 16.982 5.690 1.00 63.25 23 ASP A O 7
ATOM 7618 N N . GLN A 1 24 ? -8.493 17.679 7.565 1.00 12.03 24 GLN A N 7
ATOM 7619 C CA . GLN A 1 24 ? -8.124 18.976 7.011 1.00 1.22 24 GLN A CA 7
ATOM 7620 C C . GLN A 1 24 ? -6.882 18.860 6.134 1.00 24.12 24 GLN A C 7
ATOM 7621 O O . GLN A 1 24 ? -6.732 19.586 5.152 1.00 54.35 24 GLN A O 7
ATOM 7635 N N . VAL A 1 25 ? -5.991 17.941 6.496 1.00 15.43 25 VAL A N 7
ATOM 7636 C CA . VAL A 1 25 ? -4.762 17.729 5.742 1.00 1.30 25 VAL A CA 7
ATOM 7637 C C . VAL A 1 25 ? -5.044 17.634 4.247 1.00 61.51 25 VAL A C 7
ATOM 7638 O O . VAL A 1 25 ? -5.548 16.620 3.762 1.00 60.11 25 VAL A O 7
ATOM 7651 N N . THR A 1 26 ? -4.715 18.696 3.519 1.00 41.22 26 THR A N 7
ATOM 7652 C CA . THR A 1 26 ? -4.933 18.733 2.078 1.00 11.13 26 THR A CA 7
ATOM 7653 C C . THR A 1 26 ? -3.643 19.061 1.335 1.00 12.01 26 THR A C 7
ATOM 7654 O O . THR A 1 26 ? -2.687 19.564 1.925 1.00 43.44 26 THR A O 7
ATOM 7665 N N . ASP A 1 27 ? -3.624 18.773 0.038 1.00 2.53 27 ASP A N 7
ATOM 7666 C CA . ASP A 1 27 ? -2.451 19.040 -0.786 1.00 61.14 27 ASP A CA 7
ATOM 7667 C C . ASP A 1 27 ? -2.157 20.536 -0.846 1.00 72.44 27 ASP A C 7
ATOM 7668 O O . ASP A 1 27 ? -1.064 20.947 -1.233 1.00 41.34 27 ASP A O 7
ATOM 7677 N N . GLN A 1 28 ? -3.141 21.343 -0.462 1.00 22.40 28 GLN A N 7
ATOM 7678 C CA . GLN A 1 28 ? -2.987 22.793 -0.474 1.00 74.41 28 GLN A CA 7
ATOM 7679 C C . GLN A 1 28 ? -2.674 23.319 0.923 1.00 63.53 28 GLN A C 7
ATOM 7680 O O . GLN A 1 28 ? -2.820 24.511 1.196 1.00 32.41 28 GLN A O 7
ATOM 7694 N N . LEU A 1 29 ? -2.242 22.423 1.803 1.00 30.34 29 LEU A N 7
ATOM 7695 C CA . LEU A 1 29 ? -1.907 22.796 3.173 1.00 15.34 29 LEU A CA 7
ATOM 7696 C C . LEU A 1 29 ? -0.598 22.148 3.610 1.00 3.12 29 LEU A C 7
ATOM 7697 O O . LEU A 1 29 ? -0.596 21.184 4.374 1.00 65.31 29 LEU A O 7
ATOM 7713 N N . ASN A 1 30 ? 0.515 22.686 3.121 1.00 11.43 30 ASN A N 7
ATOM 7714 C CA . ASN A 1 30 ? 1.832 22.161 3.463 1.00 50.34 30 ASN A CA 7
ATOM 7715 C C . ASN A 1 30 ? 2.058 22.197 4.971 1.00 12.40 30 ASN A C 7
ATOM 7716 O O . ASN A 1 30 ? 2.026 23.263 5.588 1.00 34.52 30 ASN A O 7
ATOM 7727 N N . ILE A 1 31 ? 2.287 21.027 5.558 1.00 53.44 31 ILE A N 7
ATOM 7728 C CA . ILE A 1 31 ? 2.520 20.926 6.993 1.00 73.51 31 ILE A CA 7
ATOM 7729 C C . ILE A 1 31 ? 3.793 21.662 7.397 1.00 74.42 31 ILE A C 7
ATOM 7730 O O . ILE A 1 31 ? 3.861 22.265 8.468 1.00 40.34 31 ILE A O 7
ATOM 7746 N N . LYS A 1 32 ? 4.800 21.609 6.532 1.00 54.04 32 LYS A N 7
ATOM 7747 C CA . LYS A 1 32 ? 6.071 22.273 6.795 1.00 12.01 32 LYS A CA 7
ATOM 7748 C C . LYS A 1 32 ? 5.849 23.712 7.249 1.00 40.30 32 LYS A C 7
ATOM 7749 O O . LYS A 1 32 ? 6.368 24.134 8.282 1.00 5.24 32 LYS A O 7
ATOM 7768 N N . ASP A 1 33 ? 5.074 24.460 6.471 1.00 1.24 33 ASP A N 7
ATOM 7769 C CA . ASP A 1 33 ? 4.781 25.852 6.795 1.00 24.31 33 ASP A CA 7
ATOM 7770 C C . ASP A 1 33 ? 3.579 25.951 7.729 1.00 51.15 33 ASP A C 7
ATOM 7771 O O . ASP A 1 33 ? 3.631 26.630 8.754 1.00 1.11 33 ASP A O 7
ATOM 7780 N N . ASP A 1 34 ? 2.497 25.271 7.366 1.00 41.05 34 ASP A N 7
ATOM 7781 C CA . ASP A 1 34 ? 1.281 25.283 8.170 1.00 30.43 34 ASP A CA 7
ATOM 7782 C C . ASP A 1 34 ? 1.600 25.033 9.641 1.00 2.20 34 ASP A C 7
ATOM 7783 O O . ASP A 1 34 ? 1.249 25.834 10.508 1.00 13.22 34 ASP A O 7
ATOM 7792 N N . LEU A 1 35 ? 2.267 23.918 9.915 1.00 21.43 35 LEU A N 7
ATOM 7793 C CA . LEU A 1 35 ? 2.633 23.561 11.282 1.00 43.42 35 LEU A CA 7
ATOM 7794 C C . LEU A 1 35 ? 3.963 24.197 11.672 1.00 5.45 35 LEU A C 7
ATOM 7795 O O . LEU A 1 35 ? 4.306 24.269 12.852 1.00 54.21 35 LEU A O 7
ATOM 7811 N N . ASN A 1 36 ? 4.709 24.659 10.674 1.00 54.54 36 ASN A N 7
ATOM 7812 C CA . ASN A 1 36 ? 6.001 25.291 10.913 1.00 51.50 36 ASN A CA 7
ATOM 7813 C C . ASN A 1 36 ? 7.008 24.282 11.456 1.00 70.04 36 ASN A C 7
ATOM 7814 O O . ASN A 1 36 ? 7.932 24.642 12.185 1.00 75.11 36 ASN A O 7
ATOM 7825 N N . ALA A 1 37 ? 6.823 23.017 11.094 1.00 73.33 37 ALA A N 7
ATOM 7826 C CA . ALA A 1 37 ? 7.716 21.955 11.542 1.00 51.43 37 ALA A CA 7
ATOM 7827 C C . ALA A 1 37 ? 9.176 22.343 11.334 1.00 61.31 37 ALA A C 7
ATOM 7828 O O . ALA A 1 37 ? 9.518 23.011 10.358 1.00 22.21 37 ALA A O 7
ATOM 7835 N N . ASP A 1 38 ? 10.032 21.920 12.257 1.00 25.22 38 ASP A N 7
ATOM 7836 C CA . ASP A 1 38 ? 11.457 22.222 12.175 1.00 53.22 38 ASP A CA 7
ATOM 7837 C C . ASP A 1 38 ? 12.085 21.553 10.956 1.00 13.13 38 ASP A C 7
ATOM 7838 O O . ASP A 1 38 ? 11.451 20.736 10.289 1.00 31.51 38 ASP A O 7
ATOM 7847 N N . SER A 1 39 ? 13.334 21.907 10.671 1.00 31.24 39 SER A N 7
ATOM 7848 C CA . SER A 1 39 ? 14.046 21.344 9.530 1.00 3.31 39 SER A CA 7
ATOM 7849 C C . SER A 1 39 ? 14.545 19.936 9.841 1.00 1.52 39 SER A C 7
ATOM 7850 O O . SER A 1 39 ? 14.345 19.008 9.057 1.00 10.14 39 SER A O 7
ATOM 7858 N N . ILE A 1 40 ? 15.195 19.787 10.990 1.00 23.52 40 ILE A N 7
ATOM 7859 C CA . ILE A 1 40 ? 15.722 18.493 11.406 1.00 20.41 40 ILE A CA 7
ATOM 7860 C C . ILE A 1 40 ? 14.653 17.409 11.314 1.00 64.31 40 ILE A C 7
ATOM 7861 O O . ILE A 1 40 ? 14.909 16.311 10.819 1.00 41.11 40 ILE A O 7
ATOM 7877 N N . SER A 1 41 ? 13.454 17.725 11.792 1.00 4.25 41 SER A N 7
ATOM 7878 C CA . SER A 1 41 ? 12.346 16.778 11.766 1.00 24.40 41 SER A CA 7
ATOM 7879 C C . SER A 1 41 ? 12.170 16.187 10.370 1.00 31.15 41 SER A C 7
ATOM 7880 O O . SER A 1 41 ? 11.825 15.015 10.219 1.00 61.12 41 SER A O 7
ATOM 7888 N N . VAL A 1 42 ? 12.409 17.008 9.353 1.00 71.13 42 VAL A N 7
ATOM 7889 C CA . VAL A 1 42 ? 12.278 16.568 7.969 1.00 51.23 42 VAL A CA 7
ATOM 7890 C C . VAL A 1 42 ? 13.103 15.313 7.711 1.00 63.34 42 VAL A C 7
ATOM 7891 O O . VAL A 1 42 ? 12.668 14.407 7.000 1.00 22.13 42 VAL A O 7
ATOM 7904 N N . MET A 1 43 ? 14.297 15.266 8.293 1.00 61.02 43 MET A N 7
ATOM 7905 C CA . MET A 1 43 ? 15.183 14.120 8.127 1.00 64.21 43 MET A CA 7
ATOM 7906 C C . MET A 1 43 ? 14.536 12.849 8.668 1.00 50.10 43 MET A C 7
ATOM 7907 O O . MET A 1 43 ? 14.845 11.746 8.220 1.00 61.33 43 MET A O 7
ATOM 7921 N N . GLU A 1 44 ? 13.637 13.013 9.634 1.00 61.03 44 GLU A N 7
ATOM 7922 C CA . GLU A 1 44 ? 12.948 11.878 10.236 1.00 71.45 44 GLU A CA 7
ATOM 7923 C C . GLU A 1 44 ? 11.706 11.506 9.431 1.00 51.14 44 GLU A C 7
ATOM 7924 O O . GLU A 1 44 ? 11.523 10.350 9.049 1.00 53.02 44 GLU A O 7
ATOM 7936 N N . PHE A 1 45 ? 10.855 12.495 9.177 1.00 70.22 45 PHE A N 7
ATOM 7937 C CA . PHE A 1 45 ? 9.629 12.273 8.419 1.00 61.32 45 PHE A CA 7
ATOM 7938 C C . PHE A 1 45 ? 9.936 11.656 7.057 1.00 13.21 45 PHE A C 7
ATOM 7939 O O . PHE A 1 45 ? 9.157 10.859 6.535 1.00 61.54 45 PHE A O 7
ATOM 7956 N N . VAL A 1 46 ? 11.076 12.032 6.487 1.00 2.41 46 VAL A N 7
ATOM 7957 C CA . VAL A 1 46 ? 11.487 11.517 5.187 1.00 43.14 46 VAL A CA 7
ATOM 7958 C C . VAL A 1 46 ? 12.058 10.109 5.309 1.00 22.21 46 VAL A C 7
ATOM 7959 O O . VAL A 1 46 ? 12.096 9.355 4.335 1.00 13.34 46 VAL A O 7
ATOM 7972 N N . LEU A 1 47 ? 12.502 9.759 6.511 1.00 32.13 47 LEU A N 7
ATOM 7973 C CA . LEU A 1 47 ? 13.071 8.439 6.763 1.00 41.44 47 LEU A CA 7
ATOM 7974 C C . LEU A 1 47 ? 11.972 7.406 6.988 1.00 61.04 47 LEU A C 7
ATOM 7975 O O . LEU A 1 47 ? 12.091 6.257 6.563 1.00 43.32 47 LEU A O 7
ATOM 7991 N N . GLU A 1 48 ? 10.902 7.824 7.657 1.00 71.34 48 GLU A N 7
ATOM 7992 C CA . GLU A 1 48 ? 9.781 6.934 7.936 1.00 22.32 48 GLU A CA 7
ATOM 7993 C C . GLU A 1 48 ? 9.009 6.614 6.660 1.00 72.24 48 GLU A C 7
ATOM 7994 O O . GLU A 1 48 ? 8.560 5.484 6.458 1.00 3.42 48 GLU A O 7
ATOM 8006 N N . LEU A 1 49 ? 8.857 7.616 5.801 1.00 71.44 49 LEU A N 7
ATOM 8007 C CA . LEU A 1 49 ? 8.138 7.443 4.543 1.00 63.32 49 LEU A CA 7
ATOM 8008 C C . LEU A 1 49 ? 8.947 6.595 3.566 1.00 51.11 49 LEU A C 7
ATOM 8009 O O . LEU A 1 49 ? 8.437 5.629 2.999 1.00 24.25 49 LEU A O 7
ATOM 8025 N N . GLU A 1 50 ? 10.210 6.963 3.376 1.00 40.33 50 GLU A N 7
ATOM 8026 C CA . GLU A 1 50 ? 11.089 6.235 2.468 1.00 11.11 50 GLU A CA 7
ATOM 8027 C C . GLU A 1 50 ? 11.299 4.802 2.948 1.00 61.34 50 GLU A C 7
ATOM 8028 O O . GLU A 1 50 ? 11.564 3.902 2.150 1.00 24.25 50 GLU A O 7
ATOM 8040 N N . ASP A 1 51 ? 11.179 4.598 4.255 1.00 42.12 51 ASP A N 7
ATOM 8041 C CA . ASP A 1 51 ? 11.355 3.275 4.842 1.00 63.22 51 ASP A CA 7
ATOM 8042 C C . ASP A 1 51 ? 10.061 2.471 4.768 1.00 61.34 51 ASP A C 7
ATOM 8043 O O . ASP A 1 51 ? 10.022 1.394 4.173 1.00 10.11 51 ASP A O 7
ATOM 8052 N N . GLU A 1 52 ? 9.005 3.001 5.376 1.00 11.21 52 GLU A N 7
ATOM 8053 C CA . GLU A 1 52 ? 7.710 2.331 5.380 1.00 51.00 52 GLU A CA 7
ATOM 8054 C C . GLU A 1 52 ? 7.296 1.939 3.964 1.00 11.05 52 GLU A C 7
ATOM 8055 O O . GLU A 1 52 ? 7.087 0.762 3.670 1.00 20.13 52 GLU A O 7
ATOM 8067 N N . PHE A 1 53 ? 7.179 2.934 3.092 1.00 53.23 53 PHE A N 7
ATOM 8068 C CA . PHE A 1 53 ? 6.788 2.695 1.707 1.00 21.12 53 PHE A CA 7
ATOM 8069 C C . PHE A 1 53 ? 7.859 1.896 0.970 1.00 2.03 53 PHE A C 7
ATOM 8070 O O . PHE A 1 53 ? 7.566 1.174 0.018 1.00 11.32 53 PHE A O 7
ATOM 8087 N N . GLY A 1 54 ? 9.104 2.032 1.419 1.00 73.24 54 GLY A N 7
ATOM 8088 C CA . GLY A 1 54 ? 10.200 1.318 0.791 1.00 43.23 54 GLY A CA 7
ATOM 8089 C C . GLY A 1 54 ? 10.588 1.913 -0.548 1.00 42.34 54 GLY A C 7
ATOM 8090 O O . GLY A 1 54 ? 10.588 1.222 -1.568 1.00 1.13 54 GLY A O 7
ATOM 8094 N N . THR A 1 55 ? 10.919 3.201 -0.549 1.00 12.14 55 THR A N 7
ATOM 8095 C CA . THR A 1 55 ? 11.307 3.890 -1.773 1.00 4.14 55 THR A CA 7
ATOM 8096 C C . THR A 1 55 ? 12.443 4.873 -1.513 1.00 50.42 55 THR A C 7
ATOM 8097 O O . THR A 1 55 ? 12.699 5.252 -0.371 1.00 14.23 55 THR A O 7
ATOM 8108 N N . GLU A 1 56 ? 13.120 5.283 -2.581 1.00 44.30 56 GLU A N 7
ATOM 8109 C CA . GLU A 1 56 ? 14.229 6.223 -2.467 1.00 3.31 56 GLU A CA 7
ATOM 8110 C C . GLU A 1 56 ? 13.756 7.655 -2.702 1.00 35.25 56 GLU A C 7
ATOM 8111 O O . GLU A 1 56 ? 13.116 7.950 -3.712 1.00 4.33 56 GLU A O 7
ATOM 8123 N N . ILE A 1 57 ? 14.073 8.538 -1.761 1.00 41.33 57 ILE A N 7
ATOM 8124 C CA . ILE A 1 57 ? 13.681 9.938 -1.866 1.00 13.34 57 ILE A CA 7
ATOM 8125 C C . ILE A 1 57 ? 14.894 10.833 -2.096 1.00 55.41 57 ILE A C 7
ATOM 8126 O O . ILE A 1 57 ? 15.797 10.898 -1.263 1.00 2.52 57 ILE A O 7
ATOM 8142 N N . SER A 1 58 ? 14.905 11.524 -3.232 1.00 65.50 58 SER A N 7
ATOM 8143 C CA . SER A 1 58 ? 16.008 12.414 -3.574 1.00 3.33 58 SER A CA 7
ATOM 8144 C C . SER A 1 58 ? 16.241 13.440 -2.468 1.00 72.23 58 SER A C 7
ATOM 8145 O O . SER A 1 58 ? 15.421 13.589 -1.562 1.00 55.25 58 SER A O 7
ATOM 8153 N N . ASP A 1 59 ? 17.364 14.144 -2.550 1.00 65.40 59 ASP A N 7
ATOM 8154 C CA . ASP A 1 59 ? 17.706 15.156 -1.558 1.00 2.40 59 ASP A CA 7
ATOM 8155 C C . ASP A 1 59 ? 16.980 16.467 -1.847 1.00 25.31 59 ASP A C 7
ATOM 8156 O O . ASP A 1 59 ? 16.376 17.062 -0.955 1.00 62.43 59 ASP A O 7
ATOM 8165 N N . GLU A 1 60 ? 17.046 16.910 -3.098 1.00 41.34 60 GLU A N 7
ATOM 8166 C CA . GLU A 1 60 ? 16.397 18.151 -3.503 1.00 55.42 60 GLU A CA 7
ATOM 8167 C C . GLU A 1 60 ? 14.882 18.047 -3.353 1.00 34.14 60 GLU A C 7
ATOM 8168 O O . GLU A 1 60 ? 14.243 18.925 -2.773 1.00 54.31 60 GLU A O 7
ATOM 8180 N N . ASP A 1 61 ? 14.314 16.967 -3.879 1.00 11.32 61 ASP A N 7
ATOM 8181 C CA . ASP A 1 61 ? 12.874 16.746 -3.803 1.00 44.52 61 ASP A CA 7
ATOM 8182 C C . ASP A 1 61 ? 12.410 16.680 -2.351 1.00 65.35 61 ASP A C 7
ATOM 8183 O O . ASP A 1 61 ? 11.274 17.030 -2.036 1.00 73.12 61 ASP A O 7
ATOM 8192 N N . ALA A 1 62 ? 13.298 16.227 -1.472 1.00 61.42 62 ALA A N 7
ATOM 8193 C CA . ALA A 1 62 ? 12.980 16.115 -0.054 1.00 71.41 62 ALA A CA 7
ATOM 8194 C C . ALA A 1 62 ? 12.414 17.423 0.486 1.00 15.24 62 ALA A C 7
ATOM 8195 O O . ALA A 1 62 ? 11.719 17.436 1.502 1.00 2.32 62 ALA A O 7
ATOM 8202 N N . GLU A 1 63 ? 12.716 18.521 -0.199 1.00 55.51 63 GLU A N 7
ATOM 8203 C CA . GLU A 1 63 ? 12.237 19.835 0.215 1.00 52.24 63 GLU A CA 7
ATOM 8204 C C . GLU A 1 63 ? 10.863 20.126 -0.382 1.00 12.31 63 GLU A C 7
ATOM 8205 O O . GLU A 1 63 ? 10.043 20.817 0.224 1.00 23.35 63 GLU A O 7
ATOM 8217 N N . LYS A 1 64 ? 10.618 19.595 -1.575 1.00 13.11 64 LYS A N 7
ATOM 8218 C CA . LYS A 1 64 ? 9.344 19.796 -2.255 1.00 72.22 64 LYS A CA 7
ATOM 8219 C C . LYS A 1 64 ? 8.448 18.570 -2.105 1.00 40.35 64 LYS A C 7
ATOM 8220 O O . LYS A 1 64 ? 7.688 18.231 -3.013 1.00 13.42 64 LYS A O 7
ATOM 8239 N N . ILE A 1 65 ? 8.542 17.911 -0.956 1.00 1.34 65 ILE A N 7
ATOM 8240 C CA . ILE A 1 65 ? 7.738 16.726 -0.687 1.00 61.53 65 ILE A CA 7
ATOM 8241 C C . ILE A 1 65 ? 7.400 16.615 0.796 1.00 72.35 65 ILE A C 7
ATOM 8242 O O . ILE A 1 65 ? 7.345 15.517 1.349 1.00 44.11 65 ILE A O 7
ATOM 8258 N N . GLU A 1 66 ? 7.172 17.759 1.432 1.00 14.31 66 GLU A N 7
ATOM 8259 C CA . GLU A 1 66 ? 6.837 17.790 2.851 1.00 22.11 66 GLU A CA 7
ATOM 8260 C C . GLU A 1 66 ? 5.374 18.172 3.057 1.00 22.22 66 GLU A C 7
ATOM 8261 O O . GLU A 1 66 ? 4.984 18.626 4.133 1.00 2.04 66 GLU A O 7
ATOM 8273 N N . THR A 1 67 ? 4.568 17.985 2.017 1.00 34.30 67 THR A N 7
ATOM 8274 C CA . THR A 1 67 ? 3.149 18.311 2.082 1.00 74.40 67 THR A CA 7
ATOM 8275 C C . THR A 1 67 ? 2.289 17.090 1.771 1.00 45.43 67 THR A C 7
ATOM 8276 O O . THR A 1 67 ? 2.769 16.110 1.202 1.00 62.40 67 THR A O 7
ATOM 8287 N N . VAL A 1 68 ? 1.016 17.158 2.146 1.00 21.53 68 VAL A N 7
ATOM 8288 C CA . VAL A 1 68 ? 0.089 16.058 1.905 1.00 0.33 68 VAL A CA 7
ATOM 8289 C C . VAL A 1 68 ? 0.167 15.580 0.460 1.00 45.12 68 VAL A C 7
ATOM 8290 O O . VAL A 1 68 ? 0.305 14.386 0.196 1.00 13.34 68 VAL A O 7
ATOM 8303 N N . GLY A 1 69 ? 0.080 16.522 -0.475 1.00 73.40 69 GLY A N 7
ATOM 8304 C CA . GLY A 1 69 ? 0.143 16.177 -1.883 1.00 62.13 69 GLY A CA 7
ATOM 8305 C C . GLY A 1 69 ? 1.567 16.002 -2.374 1.00 33.02 69 GLY A C 7
ATOM 8306 O O . GLY A 1 69 ? 1.868 15.056 -3.101 1.00 52.12 69 GLY A O 7
ATOM 8310 N N . ALA A 1 70 ? 2.445 16.917 -1.976 1.00 54.23 70 ALA A N 7
ATOM 8311 C CA . ALA A 1 70 ? 3.844 16.859 -2.380 1.00 10.41 70 ALA A CA 7
ATOM 8312 C C . ALA A 1 70 ? 4.489 15.550 -1.938 1.00 42.32 70 ALA A C 7
ATOM 8313 O O . ALA A 1 70 ? 5.540 15.162 -2.448 1.00 53.02 70 ALA A O 7
ATOM 8320 N N . ALA A 1 71 ? 3.854 14.874 -0.986 1.00 52.44 71 ALA A N 7
ATOM 8321 C CA . ALA A 1 71 ? 4.366 13.608 -0.477 1.00 53.22 71 ALA A CA 7
ATOM 8322 C C . ALA A 1 71 ? 3.871 12.437 -1.320 1.00 45.51 71 ALA A C 7
ATOM 8323 O O . ALA A 1 71 ? 4.656 11.771 -1.995 1.00 71.41 71 ALA A O 7
ATOM 8330 N N . VAL A 1 72 ? 2.566 12.192 -1.276 1.00 52.11 72 VAL A N 7
ATOM 8331 C CA . VAL A 1 72 ? 1.967 11.102 -2.036 1.00 72.43 72 VAL A CA 7
ATOM 8332 C C . VAL A 1 72 ? 2.298 11.219 -3.520 1.00 22.02 72 VAL A C 7
ATOM 8333 O O . VAL A 1 72 ? 2.602 10.225 -4.179 1.00 61.40 72 VAL A O 7
ATOM 8346 N N . ASP A 1 73 ? 2.238 12.440 -4.039 1.00 10.32 73 ASP A N 7
ATOM 8347 C CA . ASP A 1 73 ? 2.533 12.689 -5.445 1.00 64.11 73 ASP A CA 7
ATOM 8348 C C . ASP A 1 73 ? 3.966 12.286 -5.779 1.00 5.33 73 ASP A C 7
ATOM 8349 O O . ASP A 1 73 ? 4.285 11.982 -6.929 1.00 11.24 73 ASP A O 7
ATOM 8358 N N . TYR A 1 74 ? 4.827 12.288 -4.767 1.00 33.24 74 TYR A N 7
ATOM 8359 C CA . TYR A 1 74 ? 6.227 11.926 -4.953 1.00 11.20 74 TYR A CA 7
ATOM 8360 C C . TYR A 1 74 ? 6.432 10.427 -4.762 1.00 24.41 74 TYR A C 7
ATOM 8361 O O . TYR A 1 74 ? 6.991 9.751 -5.626 1.00 25.50 74 TYR A O 7
ATOM 8379 N N . ILE A 1 75 ? 5.976 9.914 -3.624 1.00 73.24 75 ILE A N 7
ATOM 8380 C CA . ILE A 1 75 ? 6.107 8.495 -3.320 1.00 23.53 75 ILE A CA 7
ATOM 8381 C C . ILE A 1 75 ? 5.435 7.638 -4.388 1.00 10.44 75 ILE A C 7
ATOM 8382 O O . ILE A 1 75 ? 5.967 6.606 -4.797 1.00 50.51 75 ILE A O 7
ATOM 8398 N N . VAL A 1 76 ? 4.262 8.075 -4.836 1.00 63.34 76 VAL A N 7
ATOM 8399 C CA . VAL A 1 76 ? 3.518 7.350 -5.859 1.00 52.25 76 VAL A CA 7
ATOM 8400 C C . VAL A 1 76 ? 4.196 7.468 -7.220 1.00 22.33 76 VAL A C 7
ATOM 8401 O O . VAL A 1 76 ? 4.600 6.467 -7.812 1.00 1.01 76 VAL A O 7
ATOM 8414 N N . SER A 1 77 ? 4.319 8.697 -7.710 1.00 13.35 77 SER A N 7
ATOM 8415 C CA . SER A 1 77 ? 4.946 8.946 -9.002 1.00 53.13 77 SER A CA 7
ATOM 8416 C C . SER A 1 77 ? 6.309 8.266 -9.085 1.00 31.12 77 SER A C 7
ATOM 8417 O O . SER A 1 77 ? 6.751 7.867 -10.161 1.00 63.11 77 SER A O 7
ATOM 8425 N N . ASN A 1 78 ? 6.970 8.138 -7.939 1.00 35.33 78 ASN A N 7
ATOM 8426 C CA . ASN A 1 78 ? 8.283 7.506 -7.880 1.00 50.51 78 ASN A CA 7
ATOM 8427 C C . ASN A 1 78 ? 8.153 5.992 -7.749 1.00 63.02 78 ASN A C 7
ATOM 8428 O O . ASN A 1 78 ? 8.989 5.241 -8.252 1.00 3.30 78 ASN A O 7
ATOM 8439 N N . SER A 1 79 ? 7.099 5.550 -7.071 1.00 0.21 79 SER A N 7
ATOM 8440 C CA . SER A 1 79 ? 6.861 4.126 -6.871 1.00 30.42 79 SER A CA 7
ATOM 8441 C C . SER A 1 79 ? 6.885 3.379 -8.201 1.00 21.30 79 SER A C 7
ATOM 8442 O O . SER A 1 79 ? 6.676 3.997 -9.244 1.00 35.34 79 SER A O 7
ATOM 8450 N N . MET A 1 1 ? 2.241 0.752 1.128 1.00 53.33 1 MET A N 8
ATOM 8451 C CA . MET A 1 1 ? 2.554 0.018 -0.093 1.00 33.44 1 MET A CA 8
ATOM 8452 C C . MET A 1 1 ? 1.989 0.731 -1.317 1.00 5.52 1 MET A C 8
ATOM 8453 O O . MET A 1 1 ? 2.738 1.223 -2.162 1.00 61.44 1 MET A O 8
ATOM 8467 N N . THR A 1 2 ? 0.664 0.786 -1.406 1.00 61.35 2 THR A N 8
ATOM 8468 C CA . THR A 1 2 ? 0.000 1.438 -2.528 1.00 31.02 2 THR A CA 8
ATOM 8469 C C . THR A 1 2 ? -0.278 2.906 -2.224 1.00 61.30 2 THR A C 8
ATOM 8470 O O . THR A 1 2 ? -0.059 3.370 -1.105 1.00 34.21 2 THR A O 8
ATOM 8481 N N . ARG A 1 3 ? -0.761 3.632 -3.227 1.00 34.51 3 ARG A N 8
ATOM 8482 C CA . ARG A 1 3 ? -1.069 5.048 -3.066 1.00 63.43 3 ARG A CA 8
ATOM 8483 C C . ARG A 1 3 ? -2.027 5.267 -1.899 1.00 43.11 3 ARG A C 8
ATOM 8484 O O . ARG A 1 3 ? -1.848 6.187 -1.102 1.00 4.11 3 ARG A O 8
ATOM 8505 N N . GLU A 1 4 ? -3.044 4.416 -1.807 1.00 23.23 4 GLU A N 8
ATOM 8506 C CA . GLU A 1 4 ? -4.030 4.518 -0.738 1.00 11.53 4 GLU A CA 8
ATOM 8507 C C . GLU A 1 4 ? -3.367 4.381 0.630 1.00 60.43 4 GLU A C 8
ATOM 8508 O O . GLU A 1 4 ? -3.432 5.290 1.456 1.00 32.34 4 GLU A O 8
ATOM 8520 N N . GLU A 1 5 ? -2.730 3.237 0.859 1.00 21.43 5 GLU A N 8
ATOM 8521 C CA . GLU A 1 5 ? -2.056 2.979 2.127 1.00 53.33 5 GLU A CA 8
ATOM 8522 C C . GLU A 1 5 ? -1.142 4.142 2.503 1.00 62.43 5 GLU A C 8
ATOM 8523 O O . GLU A 1 5 ? -1.077 4.544 3.664 1.00 5.32 5 GLU A O 8
ATOM 8535 N N . VAL A 1 6 ? -0.436 4.676 1.511 1.00 12.52 6 VAL A N 8
ATOM 8536 C CA . VAL A 1 6 ? 0.474 5.793 1.736 1.00 24.33 6 VAL A CA 8
ATOM 8537 C C . VAL A 1 6 ? -0.271 7.011 2.270 1.00 22.21 6 VAL A C 8
ATOM 8538 O O . VAL A 1 6 ? 0.099 7.577 3.300 1.00 71.41 6 VAL A O 8
ATOM 8551 N N . LEU A 1 7 ? -1.323 7.410 1.564 1.00 43.12 7 LEU A N 8
ATOM 8552 C CA . LEU A 1 7 ? -2.122 8.562 1.967 1.00 51.14 7 LEU A CA 8
ATOM 8553 C C . LEU A 1 7 ? -2.625 8.402 3.398 1.00 50.33 7 LEU A C 8
ATOM 8554 O O . LEU A 1 7 ? -2.557 9.336 4.197 1.00 63.41 7 LEU A O 8
ATOM 8570 N N . GLN A 1 8 ? -3.128 7.213 3.713 1.00 2.25 8 GLN A N 8
ATOM 8571 C CA . GLN A 1 8 ? -3.641 6.931 5.049 1.00 4.41 8 GLN A CA 8
ATOM 8572 C C . GLN A 1 8 ? -2.541 7.074 6.096 1.00 43.52 8 GLN A C 8
ATOM 8573 O O . GLN A 1 8 ? -2.630 7.910 6.996 1.00 61.12 8 GLN A O 8
ATOM 8587 N N . LYS A 1 9 ? -1.503 6.254 5.973 1.00 72.44 9 LYS A N 8
ATOM 8588 C CA . LYS A 1 9 ? -0.384 6.288 6.907 1.00 53.11 9 LYS A CA 8
ATOM 8589 C C . LYS A 1 9 ? 0.120 7.715 7.099 1.00 30.23 9 LYS A C 8
ATOM 8590 O O . LYS A 1 9 ? 0.198 8.210 8.224 1.00 50.03 9 LYS A O 8
ATOM 8609 N N . VAL A 1 10 ? 0.460 8.371 5.995 1.00 41.53 10 VAL A N 8
ATOM 8610 C CA . VAL A 1 10 ? 0.954 9.742 6.042 1.00 43.41 10 VAL A CA 8
ATOM 8611 C C . VAL A 1 10 ? 0.044 10.626 6.887 1.00 53.11 10 VAL A C 8
ATOM 8612 O O . VAL A 1 10 ? 0.492 11.268 7.836 1.00 34.15 10 VAL A O 8
ATOM 8625 N N . ALA A 1 11 ? -1.238 10.654 6.535 1.00 64.31 11 ALA A N 8
ATOM 8626 C CA . ALA A 1 11 ? -2.213 11.457 7.262 1.00 25.35 11 ALA A CA 8
ATOM 8627 C C . ALA A 1 11 ? -2.272 11.050 8.731 1.00 74.11 11 ALA A C 8
ATOM 8628 O O . ALA A 1 11 ? -2.353 11.899 9.619 1.00 44.24 11 ALA A O 8
ATOM 8635 N N . LYS A 1 12 ? -2.234 9.745 8.981 1.00 41.44 12 LYS A N 8
ATOM 8636 C CA . LYS A 1 12 ? -2.283 9.225 10.342 1.00 72.33 12 LYS A CA 8
ATOM 8637 C C . LYS A 1 12 ? -1.087 9.710 11.154 1.00 44.14 12 LYS A C 8
ATOM 8638 O O . LYS A 1 12 ? -1.247 10.409 12.155 1.00 24.50 12 LYS A O 8
ATOM 8657 N N . ILE A 1 13 ? 0.111 9.337 10.715 1.00 72.02 13 ILE A N 8
ATOM 8658 C CA . ILE A 1 13 ? 1.334 9.737 11.400 1.00 74.01 13 ILE A CA 8
ATOM 8659 C C . ILE A 1 13 ? 1.424 11.254 11.523 1.00 14.21 13 ILE A C 8
ATOM 8660 O O . ILE A 1 13 ? 2.021 11.776 12.465 1.00 43.23 13 ILE A O 8
ATOM 8676 N N . ILE A 1 14 ? 0.825 11.956 10.567 1.00 12.42 14 ILE A N 8
ATOM 8677 C CA . ILE A 1 14 ? 0.835 13.414 10.570 1.00 32.04 14 ILE A CA 8
ATOM 8678 C C . ILE A 1 14 ? -0.133 13.968 11.610 1.00 13.11 14 ILE A C 8
ATOM 8679 O O . ILE A 1 14 ? 0.198 14.894 12.350 1.00 12.32 14 ILE A O 8
ATOM 8695 N N . SER A 1 15 ? -1.331 13.393 11.661 1.00 3.34 15 SER A N 8
ATOM 8696 C CA . SER A 1 15 ? -2.349 13.831 12.609 1.00 24.25 15 SER A CA 8
ATOM 8697 C C . SER A 1 15 ? -1.941 13.491 14.040 1.00 43.12 15 SER A C 8
ATOM 8698 O O . SER A 1 15 ? -2.359 14.152 14.990 1.00 60.35 15 SER A O 8
ATOM 8706 N N . ASN A 1 16 ? -1.121 12.455 14.184 1.00 4.23 16 ASN A N 8
ATOM 8707 C CA . ASN A 1 16 ? -0.656 12.026 15.498 1.00 5.13 16 ASN A CA 8
ATOM 8708 C C . ASN A 1 16 ? 0.599 12.791 15.908 1.00 64.03 16 ASN A C 8
ATOM 8709 O O . ASN A 1 16 ? 0.719 13.245 17.046 1.00 1.31 16 ASN A O 8
ATOM 8720 N N . HIS A 1 17 ? 1.533 12.930 14.972 1.00 51.24 17 HIS A N 8
ATOM 8721 C CA . HIS A 1 17 ? 2.779 13.641 15.234 1.00 10.43 17 HIS A CA 8
ATOM 8722 C C . HIS A 1 17 ? 2.523 15.133 15.429 1.00 34.33 17 HIS A C 8
ATOM 8723 O O . HIS A 1 17 ? 3.017 15.739 16.380 1.00 34.34 17 HIS A O 8
ATOM 8737 N N . PHE A 1 18 ? 1.748 15.719 14.522 1.00 21.43 18 PHE A N 8
ATOM 8738 C CA . PHE A 1 18 ? 1.428 17.139 14.594 1.00 53.54 18 PHE A CA 8
ATOM 8739 C C . PHE A 1 18 ? 0.061 17.357 15.237 1.00 42.22 18 PHE A C 8
ATOM 8740 O O . PHE A 1 18 ? -0.604 16.405 15.644 1.00 72.34 18 PHE A O 8
ATOM 8757 N N . ASP A 1 19 ? -0.350 18.617 15.325 1.00 10.33 19 ASP A N 8
ATOM 8758 C CA . ASP A 1 19 ? -1.637 18.962 15.918 1.00 31.43 19 ASP A CA 8
ATOM 8759 C C . ASP A 1 19 ? -2.699 19.152 14.840 1.00 62.03 19 ASP A C 8
ATOM 8760 O O . ASP A 1 19 ? -3.765 19.711 15.097 1.00 53.22 19 ASP A O 8
ATOM 8769 N N . ILE A 1 20 ? -2.399 18.684 13.633 1.00 50.44 20 ILE A N 8
ATOM 8770 C CA . ILE A 1 20 ? -3.328 18.803 12.516 1.00 42.45 20 ILE A CA 8
ATOM 8771 C C . ILE A 1 20 ? -4.375 17.696 12.551 1.00 33.22 20 ILE A C 8
ATOM 8772 O O . ILE A 1 20 ? -4.166 16.651 13.166 1.00 35.23 20 ILE A O 8
ATOM 8788 N N . GLU A 1 21 ? -5.502 17.932 11.886 1.00 43.32 21 GLU A N 8
ATOM 8789 C CA . GLU A 1 21 ? -6.581 16.953 11.841 1.00 55.40 21 GLU A CA 8
ATOM 8790 C C . GLU A 1 21 ? -6.329 15.914 10.752 1.00 11.42 21 GLU A C 8
ATOM 8791 O O . GLU A 1 21 ? -6.079 16.258 9.597 1.00 0.24 21 GLU A O 8
ATOM 8803 N N . ALA A 1 22 ? -6.396 14.642 11.130 1.00 73.02 22 ALA A N 8
ATOM 8804 C CA . ALA A 1 22 ? -6.177 13.553 10.187 1.00 62.44 22 ALA A CA 8
ATOM 8805 C C . ALA A 1 22 ? -7.088 13.686 8.972 1.00 53.45 22 ALA A C 8
ATOM 8806 O O . ALA A 1 22 ? -6.796 13.150 7.902 1.00 12.54 22 ALA A O 8
ATOM 8813 N N . ASP A 1 23 ? -8.193 14.404 9.143 1.00 33.40 23 ASP A N 8
ATOM 8814 C CA . ASP A 1 23 ? -9.148 14.608 8.060 1.00 41.13 23 ASP A CA 8
ATOM 8815 C C . ASP A 1 23 ? -8.854 15.906 7.314 1.00 0.11 23 ASP A C 8
ATOM 8816 O O . ASP A 1 23 ? -9.176 16.041 6.134 1.00 63.10 23 ASP A O 8
ATOM 8825 N N . GLN A 1 24 ? -8.242 16.858 8.012 1.00 72.23 24 GLN A N 8
ATOM 8826 C CA . GLN A 1 24 ? -7.907 18.146 7.415 1.00 20.55 24 GLN A CA 8
ATOM 8827 C C . GLN A 1 24 ? -6.637 18.043 6.578 1.00 44.42 24 GLN A C 8
ATOM 8828 O O . GLN A 1 24 ? -6.490 18.730 5.567 1.00 52.51 24 GLN A O 8
ATOM 8842 N N . VAL A 1 25 ? -5.719 17.181 7.005 1.00 15.33 25 VAL A N 8
ATOM 8843 C CA . VAL A 1 25 ? -4.461 16.989 6.294 1.00 32.53 25 VAL A CA 8
ATOM 8844 C C . VAL A 1 25 ? -4.705 16.588 4.844 1.00 55.33 25 VAL A C 8
ATOM 8845 O O . VAL A 1 25 ? -5.278 15.534 4.566 1.00 14.02 25 VAL A O 8
ATOM 8858 N N . THR A 1 26 ? -4.267 17.437 3.919 1.00 5.03 26 THR A N 8
ATOM 8859 C CA . THR A 1 26 ? -4.438 17.173 2.496 1.00 24.13 26 THR A CA 8
ATOM 8860 C C . THR A 1 26 ? -3.287 17.759 1.686 1.00 31.10 26 THR A C 8
ATOM 8861 O O . THR A 1 26 ? -2.425 18.453 2.226 1.00 55.21 26 THR A O 8
ATOM 8872 N N . ASP A 1 27 ? -3.279 17.476 0.388 1.00 33.12 27 ASP A N 8
ATOM 8873 C CA . ASP A 1 27 ? -2.235 17.977 -0.498 1.00 23.15 27 ASP A CA 8
ATOM 8874 C C . ASP A 1 27 ? -2.280 19.499 -0.584 1.00 43.31 27 ASP A C 8
ATOM 8875 O O . ASP A 1 27 ? -1.289 20.139 -0.935 1.00 51.43 27 ASP A O 8
ATOM 8884 N N . GLN A 1 28 ? -3.436 20.071 -0.263 1.00 4.34 28 GLN A N 8
ATOM 8885 C CA . GLN A 1 28 ? -3.609 21.518 -0.306 1.00 54.41 28 GLN A CA 8
ATOM 8886 C C . GLN A 1 28 ? -3.167 22.159 1.005 1.00 43.50 28 GLN A C 8
ATOM 8887 O O . GLN A 1 28 ? -3.363 23.356 1.221 1.00 53.24 28 GLN A O 8
ATOM 8901 N N . LEU A 1 29 ? -2.569 21.356 1.878 1.00 2.51 29 LEU A N 8
ATOM 8902 C CA . LEU A 1 29 ? -2.098 21.845 3.169 1.00 10.34 29 LEU A CA 8
ATOM 8903 C C . LEU A 1 29 ? -0.712 21.294 3.488 1.00 43.53 29 LEU A C 8
ATOM 8904 O O . LEU A 1 29 ? -0.567 20.381 4.299 1.00 13.43 29 LEU A O 8
ATOM 8920 N N . ASN A 1 30 ? 0.305 21.858 2.844 1.00 64.22 30 ASN A N 8
ATOM 8921 C CA . ASN A 1 30 ? 1.681 21.424 3.060 1.00 40.14 30 ASN A CA 8
ATOM 8922 C C . ASN A 1 30 ? 2.043 21.481 4.541 1.00 63.25 30 ASN A C 8
ATOM 8923 O O . ASN A 1 30 ? 2.144 22.560 5.124 1.00 14.43 30 ASN A O 8
ATOM 8934 N N . ILE A 1 31 ? 2.239 20.312 5.141 1.00 31.03 31 ILE A N 8
ATOM 8935 C CA . ILE A 1 31 ? 2.592 20.229 6.553 1.00 32.11 31 ILE A CA 8
ATOM 8936 C C . ILE A 1 31 ? 3.783 21.125 6.876 1.00 70.43 31 ILE A C 8
ATOM 8937 O O . ILE A 1 31 ? 3.840 21.743 7.939 1.00 74.30 31 ILE A O 8
ATOM 8953 N N . LYS A 1 32 ? 4.734 21.192 5.950 1.00 75.33 32 LYS A N 8
ATOM 8954 C CA . LYS A 1 32 ? 5.923 22.014 6.132 1.00 5.33 32 LYS A CA 8
ATOM 8955 C C . LYS A 1 32 ? 5.556 23.388 6.684 1.00 11.01 32 LYS A C 8
ATOM 8956 O O . LYS A 1 32 ? 5.999 23.772 7.767 1.00 65.44 32 LYS A O 8
ATOM 8975 N N . ASP A 1 33 ? 4.743 24.123 5.934 1.00 15.31 33 ASP A N 8
ATOM 8976 C CA . ASP A 1 33 ? 4.313 25.454 6.350 1.00 62.43 33 ASP A CA 8
ATOM 8977 C C . ASP A 1 33 ? 3.068 25.373 7.227 1.00 12.30 33 ASP A C 8
ATOM 8978 O O . ASP A 1 33 ? 3.013 25.973 8.301 1.00 62.21 33 ASP A O 8
ATOM 8987 N N . ASP A 1 34 ? 2.070 24.630 6.762 1.00 52.11 34 ASP A N 8
ATOM 8988 C CA . ASP A 1 34 ? 0.825 24.471 7.504 1.00 55.21 34 ASP A CA 8
ATOM 8989 C C . ASP A 1 34 ? 1.102 24.192 8.978 1.00 70.23 34 ASP A C 8
ATOM 8990 O O . ASP A 1 34 ? 0.626 24.911 9.857 1.00 34.54 34 ASP A O 8
ATOM 8999 N N . LEU A 1 35 ? 1.874 23.143 9.241 1.00 41.25 35 LEU A N 8
ATOM 9000 C CA . LEU A 1 35 ? 2.215 22.767 10.608 1.00 14.54 35 LEU A CA 8
ATOM 9001 C C . LEU A 1 35 ? 3.496 23.461 11.061 1.00 54.02 35 LEU A C 8
ATOM 9002 O O . LEU A 1 35 ? 3.827 23.463 12.245 1.00 30.45 35 LEU A O 8
ATOM 9018 N N . ASN A 1 36 ? 4.211 24.051 10.109 1.00 53.44 36 ASN A N 8
ATOM 9019 C CA . ASN A 1 36 ? 5.455 24.750 10.410 1.00 51.34 36 ASN A CA 8
ATOM 9020 C C . ASN A 1 36 ? 6.532 23.771 10.866 1.00 1.34 36 ASN A C 8
ATOM 9021 O O . ASN A 1 36 ? 7.438 24.135 11.615 1.00 25.11 36 ASN A O 8
ATOM 9032 N N . ALA A 1 37 ? 6.426 22.528 10.410 1.00 72.33 37 ALA A N 8
ATOM 9033 C CA . ALA A 1 37 ? 7.392 21.497 10.769 1.00 73.10 37 ALA A CA 8
ATOM 9034 C C . ALA A 1 37 ? 8.821 21.998 10.592 1.00 50.10 37 ALA A C 8
ATOM 9035 O O . ALA A 1 37 ? 9.121 22.724 9.644 1.00 3.43 37 ALA A O 8
ATOM 9042 N N . ASP A 1 38 ? 9.698 21.607 11.510 1.00 60.33 38 ASP A N 8
ATOM 9043 C CA . ASP A 1 38 ? 11.097 22.016 11.455 1.00 54.34 38 ASP A CA 8
ATOM 9044 C C . ASP A 1 38 ? 11.794 21.407 10.243 1.00 60.44 38 ASP A C 8
ATOM 9045 O O . ASP A 1 38 ? 11.188 20.658 9.477 1.00 73.43 38 ASP A O 8
ATOM 9054 N N . SER A 1 39 ? 13.071 21.734 10.075 1.00 63.34 39 SER A N 8
ATOM 9055 C CA . SER A 1 39 ? 13.850 21.222 8.953 1.00 42.32 39 SER A CA 8
ATOM 9056 C C . SER A 1 39 ? 14.390 19.828 9.257 1.00 0.10 39 SER A C 8
ATOM 9057 O O . SER A 1 39 ? 14.169 18.886 8.496 1.00 32.42 39 SER A O 8
ATOM 9065 N N . ILE A 1 40 ? 15.099 19.706 10.374 1.00 32.13 40 ILE A N 8
ATOM 9066 C CA . ILE A 1 40 ? 15.669 18.428 10.780 1.00 25.42 40 ILE A CA 8
ATOM 9067 C C . ILE A 1 40 ? 14.614 17.327 10.770 1.00 25.44 40 ILE A C 8
ATOM 9068 O O . ILE A 1 40 ? 14.876 16.206 10.333 1.00 20.14 40 ILE A O 8
ATOM 9084 N N . SER A 1 41 ? 13.420 17.654 11.254 1.00 44.45 41 SER A N 8
ATOM 9085 C CA . SER A 1 41 ? 12.325 16.693 11.302 1.00 22.23 41 SER A CA 8
ATOM 9086 C C . SER A 1 41 ? 12.129 16.024 9.945 1.00 31.34 41 SER A C 8
ATOM 9087 O O . SER A 1 41 ? 11.809 14.838 9.866 1.00 73.45 41 SER A O 8
ATOM 9095 N N . VAL A 1 42 ? 12.323 16.794 8.879 1.00 24.43 42 VAL A N 8
ATOM 9096 C CA . VAL A 1 42 ? 12.169 16.277 7.525 1.00 62.33 42 VAL A CA 8
ATOM 9097 C C . VAL A 1 42 ? 13.010 15.022 7.316 1.00 12.12 42 VAL A C 8
ATOM 9098 O O . VAL A 1 42 ? 12.584 14.082 6.646 1.00 30.11 42 VAL A O 8
ATOM 9111 N N . MET A 1 43 ? 14.206 15.015 7.895 1.00 31.15 43 MET A N 8
ATOM 9112 C CA . MET A 1 43 ? 15.106 13.874 7.774 1.00 3.14 43 MET A CA 8
ATOM 9113 C C . MET A 1 43 ? 14.470 12.615 8.355 1.00 0.32 43 MET A C 8
ATOM 9114 O O . MET A 1 43 ? 14.789 11.501 7.942 1.00 41.11 43 MET A O 8
ATOM 9128 N N . GLU A 1 44 ? 13.570 12.801 9.315 1.00 15.53 44 GLU A N 8
ATOM 9129 C CA . GLU A 1 44 ? 12.890 11.680 9.953 1.00 63.54 44 GLU A CA 8
ATOM 9130 C C . GLU A 1 44 ? 11.659 11.264 9.153 1.00 32.11 44 GLU A C 8
ATOM 9131 O O . GLU A 1 44 ? 11.514 10.101 8.775 1.00 15.12 44 GLU A O 8
ATOM 9143 N N . PHE A 1 45 ? 10.774 12.222 8.900 1.00 50.44 45 PHE A N 8
ATOM 9144 C CA . PHE A 1 45 ? 9.554 11.957 8.147 1.00 73.24 45 PHE A CA 8
ATOM 9145 C C . PHE A 1 45 ? 9.874 11.314 6.800 1.00 24.35 45 PHE A C 8
ATOM 9146 O O . PHE A 1 45 ? 9.173 10.409 6.349 1.00 34.42 45 PHE A O 8
ATOM 9163 N N . VAL A 1 46 ? 10.940 11.789 6.163 1.00 31.23 46 VAL A N 8
ATOM 9164 C CA . VAL A 1 46 ? 11.355 11.261 4.869 1.00 21.01 46 VAL A CA 8
ATOM 9165 C C . VAL A 1 46 ? 11.858 9.827 4.996 1.00 51.40 46 VAL A C 8
ATOM 9166 O O . VAL A 1 46 ? 11.878 9.076 4.020 1.00 0.11 46 VAL A O 8
ATOM 9179 N N . LEU A 1 47 ? 12.263 9.453 6.205 1.00 41.35 47 LEU A N 8
ATOM 9180 C CA . LEU A 1 47 ? 12.766 8.108 6.461 1.00 42.15 47 LEU A CA 8
ATOM 9181 C C . LEU A 1 47 ? 11.617 7.128 6.670 1.00 73.42 47 LEU A C 8
ATOM 9182 O O . LEU A 1 47 ? 11.556 6.082 6.025 1.00 60.44 47 LEU A O 8
ATOM 9198 N N . GLU A 1 48 ? 10.707 7.475 7.574 1.00 35.14 48 GLU A N 8
ATOM 9199 C CA . GLU A 1 48 ? 9.558 6.625 7.867 1.00 42.12 48 GLU A CA 8
ATOM 9200 C C . GLU A 1 48 ? 8.757 6.339 6.600 1.00 34.22 48 GLU A C 8
ATOM 9201 O O . GLU A 1 48 ? 8.245 5.234 6.412 1.00 14.41 48 GLU A O 8
ATOM 9213 N N . LEU A 1 49 ? 8.651 7.341 5.735 1.00 43.22 49 LEU A N 8
ATOM 9214 C CA . LEU A 1 49 ? 7.912 7.199 4.485 1.00 33.25 49 LEU A CA 8
ATOM 9215 C C . LEU A 1 49 ? 8.645 6.272 3.521 1.00 20.12 49 LEU A C 8
ATOM 9216 O O . LEU A 1 49 ? 8.117 5.236 3.119 1.00 55.11 49 LEU A O 8
ATOM 9232 N N . GLU A 1 50 ? 9.866 6.651 3.157 1.00 52.54 50 GLU A N 8
ATOM 9233 C CA . GLU A 1 50 ? 10.672 5.853 2.241 1.00 74.24 50 GLU A CA 8
ATOM 9234 C C . GLU A 1 50 ? 10.889 4.446 2.792 1.00 51.52 50 GLU A C 8
ATOM 9235 O O . GLU A 1 50 ? 11.161 3.509 2.041 1.00 11.23 50 GLU A O 8
ATOM 9247 N N . ASP A 1 51 ? 10.767 4.308 4.107 1.00 22.13 51 ASP A N 8
ATOM 9248 C CA . ASP A 1 51 ? 10.950 3.017 4.760 1.00 35.32 51 ASP A CA 8
ATOM 9249 C C . ASP A 1 51 ? 9.657 2.207 4.734 1.00 52.12 51 ASP A C 8
ATOM 9250 O O . ASP A 1 51 ? 9.595 1.139 4.126 1.00 50.35 51 ASP A O 8
ATOM 9259 N N . GLU A 1 52 ? 8.628 2.723 5.399 1.00 53.03 52 GLU A N 8
ATOM 9260 C CA . GLU A 1 52 ? 7.337 2.046 5.452 1.00 2.24 52 GLU A CA 8
ATOM 9261 C C . GLU A 1 52 ? 6.865 1.663 4.053 1.00 51.53 52 GLU A C 8
ATOM 9262 O O . GLU A 1 52 ? 6.540 0.505 3.790 1.00 45.22 52 GLU A O 8
ATOM 9274 N N . PHE A 1 53 ? 6.829 2.645 3.158 1.00 55.31 53 PHE A N 8
ATOM 9275 C CA . PHE A 1 53 ? 6.395 2.413 1.785 1.00 14.02 53 PHE A CA 8
ATOM 9276 C C . PHE A 1 53 ? 7.364 1.486 1.058 1.00 72.40 53 PHE A C 8
ATOM 9277 O O . PHE A 1 53 ? 6.998 0.826 0.086 1.00 31.23 53 PHE A O 8
ATOM 9294 N N . GLY A 1 54 ? 8.604 1.442 1.537 1.00 74.24 54 GLY A N 8
ATOM 9295 C CA . GLY A 1 54 ? 9.607 0.594 0.920 1.00 21.44 54 GLY A CA 8
ATOM 9296 C C . GLY A 1 54 ? 10.095 1.142 -0.406 1.00 12.12 54 GLY A C 8
ATOM 9297 O O . GLY A 1 54 ? 10.022 0.465 -1.432 1.00 35.22 54 GLY A O 8
ATOM 9301 N N . THR A 1 55 ? 10.593 2.374 -0.388 1.00 4.44 55 THR A N 8
ATOM 9302 C CA . THR A 1 55 ? 11.092 3.015 -1.598 1.00 4.02 55 THR A CA 8
ATOM 9303 C C . THR A 1 55 ? 12.250 3.956 -1.285 1.00 11.24 55 THR A C 8
ATOM 9304 O O . THR A 1 55 ? 12.530 4.244 -0.121 1.00 54.14 55 THR A O 8
ATOM 9315 N N . GLU A 1 56 ? 12.919 4.433 -2.330 1.00 33.30 56 GLU A N 8
ATOM 9316 C CA . GLU A 1 56 ? 14.047 5.342 -2.164 1.00 74.04 56 GLU A CA 8
ATOM 9317 C C . GLU A 1 56 ? 13.650 6.771 -2.523 1.00 44.33 56 GLU A C 8
ATOM 9318 O O . GLU A 1 56 ? 12.963 7.005 -3.518 1.00 64.32 56 GLU A O 8
ATOM 9330 N N . ILE A 1 57 ? 14.088 7.723 -1.706 1.00 40.11 57 ILE A N 8
ATOM 9331 C CA . ILE A 1 57 ? 13.780 9.129 -1.937 1.00 71.12 57 ILE A CA 8
ATOM 9332 C C . ILE A 1 57 ? 15.054 9.950 -2.107 1.00 14.23 57 ILE A C 8
ATOM 9333 O O . ILE A 1 57 ? 15.889 10.012 -1.205 1.00 64.52 57 ILE A O 8
ATOM 9349 N N . SER A 1 58 ? 15.194 10.582 -3.268 1.00 31.41 58 SER A N 8
ATOM 9350 C CA . SER A 1 58 ? 16.367 11.398 -3.557 1.00 13.50 58 SER A CA 8
ATOM 9351 C C . SER A 1 58 ? 16.559 12.470 -2.489 1.00 11.54 58 SER A C 8
ATOM 9352 O O . SER A 1 58 ? 15.663 12.730 -1.685 1.00 75.25 58 SER A O 8
ATOM 9360 N N . ASP A 1 59 ? 17.734 13.090 -2.486 1.00 21.22 59 ASP A N 8
ATOM 9361 C CA . ASP A 1 59 ? 18.045 14.135 -1.518 1.00 23.15 59 ASP A CA 8
ATOM 9362 C C . ASP A 1 59 ? 17.467 15.475 -1.960 1.00 43.52 59 ASP A C 8
ATOM 9363 O O . ASP A 1 59 ? 17.232 16.361 -1.139 1.00 51.44 59 ASP A O 8
ATOM 9372 N N . GLU A 1 60 ? 17.242 15.616 -3.263 1.00 4.22 60 GLU A N 8
ATOM 9373 C CA . GLU A 1 60 ? 16.694 16.850 -3.814 1.00 31.22 60 GLU A CA 8
ATOM 9374 C C . GLU A 1 60 ? 15.181 16.904 -3.626 1.00 35.12 60 GLU A C 8
ATOM 9375 O O . GLU A 1 60 ? 14.659 17.795 -2.956 1.00 10.42 60 GLU A O 8
ATOM 9387 N N . ASP A 1 61 ? 14.482 15.945 -4.222 1.00 73.54 61 ASP A N 8
ATOM 9388 C CA . ASP A 1 61 ? 13.028 15.882 -4.121 1.00 63.51 61 ASP A CA 8
ATOM 9389 C C . ASP A 1 61 ? 12.588 15.816 -2.662 1.00 75.01 61 ASP A C 8
ATOM 9390 O O . ASP A 1 61 ? 11.459 16.174 -2.328 1.00 13.31 61 ASP A O 8
ATOM 9399 N N . ALA A 1 62 ? 13.486 15.355 -1.798 1.00 71.01 62 ALA A N 8
ATOM 9400 C CA . ALA A 1 62 ? 13.190 15.243 -0.375 1.00 41.32 62 ALA A CA 8
ATOM 9401 C C . ALA A 1 62 ? 12.616 16.546 0.170 1.00 14.40 62 ALA A C 8
ATOM 9402 O O . ALA A 1 62 ? 11.918 16.551 1.183 1.00 35.03 62 ALA A O 8
ATOM 9409 N N . GLU A 1 63 ? 12.915 17.650 -0.509 1.00 32.43 63 GLU A N 8
ATOM 9410 C CA . GLU A 1 63 ? 12.428 18.959 -0.090 1.00 24.10 63 GLU A CA 8
ATOM 9411 C C . GLU A 1 63 ? 11.056 19.247 -0.691 1.00 51.33 63 GLU A C 8
ATOM 9412 O O . GLU A 1 63 ? 10.227 19.922 -0.080 1.00 52.15 63 GLU A O 8
ATOM 9424 N N . LYS A 1 64 ? 10.823 18.732 -1.893 1.00 60.55 64 LYS A N 8
ATOM 9425 C CA . LYS A 1 64 ? 9.552 18.932 -2.579 1.00 70.53 64 LYS A CA 8
ATOM 9426 C C . LYS A 1 64 ? 8.655 17.707 -2.430 1.00 72.04 64 LYS A C 8
ATOM 9427 O O . LYS A 1 64 ? 7.900 17.365 -3.341 1.00 61.32 64 LYS A O 8
ATOM 9446 N N . ILE A 1 65 ? 8.741 17.053 -1.277 1.00 63.52 65 ILE A N 8
ATOM 9447 C CA . ILE A 1 65 ? 7.935 15.868 -1.009 1.00 41.13 65 ILE A CA 8
ATOM 9448 C C . ILE A 1 65 ? 7.565 15.777 0.467 1.00 4.23 65 ILE A C 8
ATOM 9449 O O . ILE A 1 65 ? 7.478 14.686 1.029 1.00 71.22 65 ILE A O 8
ATOM 9465 N N . GLU A 1 66 ? 7.348 16.932 1.089 1.00 31.35 66 GLU A N 8
ATOM 9466 C CA . GLU A 1 66 ? 6.986 16.982 2.501 1.00 23.42 66 GLU A CA 8
ATOM 9467 C C . GLU A 1 66 ? 5.485 17.194 2.671 1.00 34.51 66 GLU A C 8
ATOM 9468 O O . GLU A 1 66 ? 4.949 17.074 3.774 1.00 62.43 66 GLU A O 8
ATOM 9480 N N . THR A 1 67 ? 4.809 17.510 1.571 1.00 43.34 67 THR A N 8
ATOM 9481 C CA . THR A 1 67 ? 3.371 17.741 1.597 1.00 54.15 67 THR A CA 8
ATOM 9482 C C . THR A 1 67 ? 2.602 16.455 1.314 1.00 3.04 67 THR A C 8
ATOM 9483 O O . THR A 1 67 ? 3.136 15.519 0.719 1.00 60.00 67 THR A O 8
ATOM 9494 N N . VAL A 1 68 ? 1.345 16.415 1.745 1.00 3.41 68 VAL A N 8
ATOM 9495 C CA . VAL A 1 68 ? 0.502 15.244 1.537 1.00 45.00 68 VAL A CA 8
ATOM 9496 C C . VAL A 1 68 ? 0.539 14.792 0.081 1.00 25.05 68 VAL A C 8
ATOM 9497 O O . VAL A 1 68 ? 0.696 13.606 -0.208 1.00 14.45 68 VAL A O 8
ATOM 9510 N N . GLY A 1 69 ? 0.395 15.746 -0.833 1.00 0.40 69 GLY A N 8
ATOM 9511 C CA . GLY A 1 69 ? 0.415 15.427 -2.248 1.00 61.24 69 GLY A CA 8
ATOM 9512 C C . GLY A 1 69 ? 1.821 15.223 -2.777 1.00 2.12 69 GLY A C 8
ATOM 9513 O O . GLY A 1 69 ? 2.095 14.244 -3.471 1.00 12.33 69 GLY A O 8
ATOM 9517 N N . ALA A 1 70 ? 2.715 16.151 -2.449 1.00 71.44 70 ALA A N 8
ATOM 9518 C CA . ALA A 1 70 ? 4.100 16.068 -2.896 1.00 21.15 70 ALA A CA 8
ATOM 9519 C C . ALA A 1 70 ? 4.758 14.781 -2.409 1.00 74.11 70 ALA A C 8
ATOM 9520 O O . ALA A 1 70 ? 5.790 14.364 -2.933 1.00 3.14 70 ALA A O 8
ATOM 9527 N N . ALA A 1 71 ? 4.153 14.156 -1.404 1.00 52.20 71 ALA A N 8
ATOM 9528 C CA . ALA A 1 71 ? 4.679 12.916 -0.848 1.00 62.10 71 ALA A CA 8
ATOM 9529 C C . ALA A 1 71 ? 4.145 11.705 -1.605 1.00 64.32 71 ALA A C 8
ATOM 9530 O O . ALA A 1 71 ? 4.899 10.996 -2.273 1.00 34.44 71 ALA A O 8
ATOM 9537 N N . VAL A 1 72 ? 2.841 11.472 -1.497 1.00 0.43 72 VAL A N 8
ATOM 9538 C CA . VAL A 1 72 ? 2.206 10.347 -2.172 1.00 22.34 72 VAL A CA 8
ATOM 9539 C C . VAL A 1 72 ? 2.491 10.372 -3.669 1.00 51.21 72 VAL A C 8
ATOM 9540 O O . VAL A 1 72 ? 2.752 9.335 -4.279 1.00 44.55 72 VAL A O 8
ATOM 9553 N N . ASP A 1 73 ? 2.439 11.563 -4.255 1.00 52.23 73 ASP A N 8
ATOM 9554 C CA . ASP A 1 73 ? 2.693 11.725 -5.682 1.00 72.22 73 ASP A CA 8
ATOM 9555 C C . ASP A 1 73 ? 4.114 11.295 -6.033 1.00 52.13 73 ASP A C 8
ATOM 9556 O O . ASP A 1 73 ? 4.397 10.924 -7.173 1.00 3.24 73 ASP A O 8
ATOM 9565 N N . TYR A 1 74 ? 5.003 11.349 -5.048 1.00 31.20 74 TYR A N 8
ATOM 9566 C CA . TYR A 1 74 ? 6.395 10.969 -5.254 1.00 25.54 74 TYR A CA 8
ATOM 9567 C C . TYR A 1 74 ? 6.599 9.481 -4.985 1.00 62.42 74 TYR A C 8
ATOM 9568 O O . TYR A 1 74 ? 7.128 8.754 -5.827 1.00 22.44 74 TYR A O 8
ATOM 9586 N N . ILE A 1 75 ? 6.175 9.035 -3.807 1.00 40.14 75 ILE A N 8
ATOM 9587 C CA . ILE A 1 75 ? 6.309 7.634 -3.428 1.00 13.21 75 ILE A CA 8
ATOM 9588 C C . ILE A 1 75 ? 5.598 6.724 -4.424 1.00 45.44 75 ILE A C 8
ATOM 9589 O O . ILE A 1 75 ? 6.127 5.685 -4.819 1.00 21.11 75 ILE A O 8
ATOM 9605 N N . VAL A 1 76 ? 4.397 7.124 -4.830 1.00 20.42 76 VAL A N 8
ATOM 9606 C CA . VAL A 1 76 ? 3.615 6.346 -5.783 1.00 55.12 76 VAL A CA 8
ATOM 9607 C C . VAL A 1 76 ? 4.250 6.374 -7.168 1.00 44.35 76 VAL A C 8
ATOM 9608 O O . VAL A 1 76 ? 4.623 5.335 -7.713 1.00 40.20 76 VAL A O 8
ATOM 9621 N N . SER A 1 77 ? 4.372 7.571 -7.734 1.00 12.34 77 SER A N 8
ATOM 9622 C CA . SER A 1 77 ? 4.960 7.735 -9.058 1.00 10.32 77 SER A CA 8
ATOM 9623 C C . SER A 1 77 ? 6.315 7.040 -9.140 1.00 64.31 77 SER A C 8
ATOM 9624 O O . SER A 1 77 ? 6.726 6.580 -10.205 1.00 14.21 77 SER A O 8
ATOM 9632 N N . ASN A 1 78 ? 7.006 6.967 -8.007 1.00 32.12 78 ASN A N 8
ATOM 9633 C CA . ASN A 1 78 ? 8.316 6.328 -7.949 1.00 53.25 78 ASN A CA 8
ATOM 9634 C C . ASN A 1 78 ? 8.178 4.818 -7.785 1.00 34.32 78 ASN A C 8
ATOM 9635 O O . ASN A 1 78 ? 8.956 4.048 -8.347 1.00 61.13 78 ASN A O 8
ATOM 9646 N N . SER A 1 79 ? 7.181 4.401 -7.010 1.00 41.01 79 SER A N 8
ATOM 9647 C CA . SER A 1 79 ? 6.942 2.983 -6.768 1.00 63.14 79 SER A CA 8
ATOM 9648 C C . SER A 1 79 ? 5.497 2.740 -6.345 1.00 72.21 79 SER A C 8
ATOM 9649 O O . SER A 1 79 ? 4.885 1.780 -6.811 1.00 23.42 79 SER A O 8
ATOM 9657 N N . MET A 1 1 ? 1.640 0.927 0.160 1.00 71.20 1 MET A N 9
ATOM 9658 C CA . MET A 1 1 ? 2.004 0.368 -1.137 1.00 54.52 1 MET A CA 9
ATOM 9659 C C . MET A 1 1 ? 1.495 1.252 -2.271 1.00 53.35 1 MET A C 9
ATOM 9660 O O . MET A 1 1 ? 2.279 1.780 -3.061 1.00 75.25 1 MET A O 9
ATOM 9674 N N . THR A 1 2 ? 0.177 1.410 -2.347 1.00 52.32 2 THR A N 9
ATOM 9675 C CA . THR A 1 2 ? -0.436 2.229 -3.385 1.00 74.25 2 THR A CA 9
ATOM 9676 C C . THR A 1 2 ? -0.550 3.683 -2.943 1.00 54.24 2 THR A C 9
ATOM 9677 O O . THR A 1 2 ? -0.252 4.019 -1.797 1.00 64.42 2 THR A O 9
ATOM 9688 N N . ARG A 1 3 ? -0.985 4.543 -3.859 1.00 61.20 3 ARG A N 9
ATOM 9689 C CA . ARG A 1 3 ? -1.138 5.962 -3.563 1.00 2.11 3 ARG A CA 9
ATOM 9690 C C . ARG A 1 3 ? -2.113 6.175 -2.409 1.00 33.30 3 ARG A C 9
ATOM 9691 O O . ARG A 1 3 ? -1.914 7.053 -1.570 1.00 35.51 3 ARG A O 9
ATOM 9712 N N . GLU A 1 4 ? -3.167 5.365 -2.375 1.00 54.30 4 GLU A N 9
ATOM 9713 C CA . GLU A 1 4 ? -4.174 5.467 -1.325 1.00 21.42 4 GLU A CA 9
ATOM 9714 C C . GLU A 1 4 ? -3.564 5.177 0.043 1.00 24.15 4 GLU A C 9
ATOM 9715 O O . GLU A 1 4 ? -3.542 6.040 0.920 1.00 54.42 4 GLU A O 9
ATOM 9727 N N . GLU A 1 5 ? -3.069 3.955 0.218 1.00 40.32 5 GLU A N 9
ATOM 9728 C CA . GLU A 1 5 ? -2.460 3.551 1.480 1.00 43.54 5 GLU A CA 9
ATOM 9729 C C . GLU A 1 5 ? -1.419 4.572 1.932 1.00 21.52 5 GLU A C 9
ATOM 9730 O O . GLU A 1 5 ? -1.397 4.979 3.094 1.00 43.14 5 GLU A O 9
ATOM 9742 N N . VAL A 1 6 ? -0.557 4.980 1.006 1.00 21.51 6 VAL A N 9
ATOM 9743 C CA . VAL A 1 6 ? 0.487 5.952 1.308 1.00 34.14 6 VAL A CA 9
ATOM 9744 C C . VAL A 1 6 ? -0.113 7.284 1.743 1.00 52.51 6 VAL A C 9
ATOM 9745 O O . VAL A 1 6 ? 0.217 7.809 2.807 1.00 32.25 6 VAL A O 9
ATOM 9758 N N . LEU A 1 7 ? -0.997 7.828 0.913 1.00 64.12 7 LEU A N 9
ATOM 9759 C CA . LEU A 1 7 ? -1.644 9.101 1.211 1.00 74.40 7 LEU A CA 9
ATOM 9760 C C . LEU A 1 7 ? -2.310 9.065 2.583 1.00 61.50 7 LEU A C 9
ATOM 9761 O O . LEU A 1 7 ? -2.181 10.002 3.370 1.00 22.41 7 LEU A O 9
ATOM 9777 N N . GLN A 1 8 ? -3.020 7.976 2.862 1.00 4.13 8 GLN A N 9
ATOM 9778 C CA . GLN A 1 8 ? -3.704 7.818 4.140 1.00 22.12 8 GLN A CA 9
ATOM 9779 C C . GLN A 1 8 ? -2.711 7.854 5.297 1.00 10.13 8 GLN A C 9
ATOM 9780 O O . GLN A 1 8 ? -2.788 8.720 6.169 1.00 34.12 8 GLN A O 9
ATOM 9794 N N . LYS A 1 9 ? -1.778 6.908 5.300 1.00 72.12 9 LYS A N 9
ATOM 9795 C CA . LYS A 1 9 ? -0.769 6.831 6.349 1.00 64.21 9 LYS A CA 9
ATOM 9796 C C . LYS A 1 9 ? -0.155 8.202 6.615 1.00 21.32 9 LYS A C 9
ATOM 9797 O O . LYS A 1 9 ? -0.236 8.724 7.727 1.00 24.42 9 LYS A O 9
ATOM 9816 N N . VAL A 1 10 ? 0.457 8.781 5.587 1.00 23.12 10 VAL A N 9
ATOM 9817 C CA . VAL A 1 10 ? 1.082 10.092 5.710 1.00 42.43 10 VAL A CA 9
ATOM 9818 C C . VAL A 1 10 ? 0.128 11.099 6.343 1.00 70.21 10 VAL A C 9
ATOM 9819 O O . VAL A 1 10 ? 0.508 11.850 7.240 1.00 1.32 10 VAL A O 9
ATOM 9832 N N . ALA A 1 11 ? -1.114 11.107 5.870 1.00 42.25 11 ALA A N 9
ATOM 9833 C CA . ALA A 1 11 ? -2.124 12.020 6.391 1.00 61.50 11 ALA A CA 9
ATOM 9834 C C . ALA A 1 11 ? -2.406 11.743 7.864 1.00 63.21 11 ALA A C 9
ATOM 9835 O O . ALA A 1 11 ? -2.652 12.663 8.644 1.00 43.45 11 ALA A O 9
ATOM 9842 N N . LYS A 1 12 ? -2.369 10.469 8.239 1.00 20.32 12 LYS A N 9
ATOM 9843 C CA . LYS A 1 12 ? -2.620 10.070 9.619 1.00 63.50 12 LYS A CA 9
ATOM 9844 C C . LYS A 1 12 ? -1.430 10.414 10.510 1.00 73.23 12 LYS A C 9
ATOM 9845 O O . LYS A 1 12 ? -1.555 11.198 11.451 1.00 45.12 12 LYS A O 9
ATOM 9864 N N . ILE A 1 13 ? -0.279 9.824 10.206 1.00 51.12 13 ILE A N 9
ATOM 9865 C CA . ILE A 1 13 ? 0.932 10.071 10.978 1.00 44.33 13 ILE A CA 9
ATOM 9866 C C . ILE A 1 13 ? 1.189 11.566 11.135 1.00 53.21 13 ILE A C 9
ATOM 9867 O O . ILE A 1 13 ? 1.644 12.021 12.185 1.00 55.11 13 ILE A O 9
ATOM 9883 N N . ILE A 1 14 ? 0.892 12.325 10.085 1.00 3.24 14 ILE A N 9
ATOM 9884 C CA . ILE A 1 14 ? 1.088 13.769 10.108 1.00 11.51 14 ILE A CA 9
ATOM 9885 C C . ILE A 1 14 ? 0.016 14.456 10.948 1.00 51.25 14 ILE A C 9
ATOM 9886 O O . ILE A 1 14 ? 0.319 15.304 11.787 1.00 52.00 14 ILE A O 9
ATOM 9902 N N . SER A 1 15 ? -1.239 14.083 10.716 1.00 24.10 15 SER A N 9
ATOM 9903 C CA . SER A 1 15 ? -2.357 14.664 11.450 1.00 41.15 15 SER A CA 9
ATOM 9904 C C . SER A 1 15 ? -2.277 14.310 12.931 1.00 11.45 15 SER A C 9
ATOM 9905 O O . SER A 1 15 ? -2.886 14.971 13.772 1.00 4.20 15 SER A O 9
ATOM 9913 N N . ASN A 1 16 ? -1.522 13.262 13.243 1.00 5.44 16 ASN A N 9
ATOM 9914 C CA . ASN A 1 16 ? -1.362 12.819 14.624 1.00 44.14 16 ASN A CA 9
ATOM 9915 C C . ASN A 1 16 ? -0.115 13.435 15.252 1.00 61.34 16 ASN A C 9
ATOM 9916 O O . ASN A 1 16 ? -0.152 13.924 16.381 1.00 35.43 16 ASN A O 9
ATOM 9927 N N . HIS A 1 17 ? 0.989 13.408 14.511 1.00 31.34 17 HIS A N 9
ATOM 9928 C CA . HIS A 1 17 ? 2.247 13.964 14.995 1.00 4.21 17 HIS A CA 9
ATOM 9929 C C . HIS A 1 17 ? 2.160 15.483 15.114 1.00 31.20 17 HIS A C 9
ATOM 9930 O O . HIS A 1 17 ? 2.555 16.060 16.127 1.00 3.21 17 HIS A O 9
ATOM 9944 N N . PHE A 1 18 ? 1.640 16.124 14.073 1.00 42.14 18 PHE A N 9
ATOM 9945 C CA . PHE A 1 18 ? 1.502 17.576 14.060 1.00 65.23 18 PHE A CA 9
ATOM 9946 C C . PHE A 1 18 ? 0.103 17.993 14.501 1.00 12.33 18 PHE A C 9
ATOM 9947 O O . PHE A 1 18 ? -0.725 17.153 14.852 1.00 35.24 18 PHE A O 9
ATOM 9964 N N . ASP A 1 19 ? -0.153 19.297 14.481 1.00 30.42 19 ASP A N 9
ATOM 9965 C CA . ASP A 1 19 ? -1.452 19.827 14.879 1.00 40.13 19 ASP A CA 9
ATOM 9966 C C . ASP A 1 19 ? -2.289 20.189 13.655 1.00 23.25 19 ASP A C 9
ATOM 9967 O O . ASP A 1 19 ? -3.229 20.979 13.746 1.00 30.42 19 ASP A O 9
ATOM 9976 N N . ILE A 1 20 ? -1.939 19.607 12.513 1.00 35.01 20 ILE A N 9
ATOM 9977 C CA . ILE A 1 20 ? -2.658 19.868 11.272 1.00 14.34 20 ILE A CA 9
ATOM 9978 C C . ILE A 1 20 ? -3.920 19.017 11.178 1.00 11.03 20 ILE A C 9
ATOM 9979 O O . ILE A 1 20 ? -4.049 18.004 11.864 1.00 21.34 20 ILE A O 9
ATOM 9995 N N . GLU A 1 21 ? -4.847 19.436 10.323 1.00 75.43 21 GLU A N 9
ATOM 9996 C CA . GLU A 1 21 ? -6.099 18.710 10.138 1.00 1.24 21 GLU A CA 9
ATOM 9997 C C . GLU A 1 21 ? -5.963 17.662 9.037 1.00 14.52 21 GLU A C 9
ATOM 9998 O O . GLU A 1 21 ? -5.560 17.973 7.917 1.00 61.21 21 GLU A O 9
ATOM 10010 N N . ALA A 1 22 ? -6.303 16.420 9.366 1.00 52.35 22 ALA A N 9
ATOM 10011 C CA . ALA A 1 22 ? -6.221 15.327 8.405 1.00 32.22 22 ALA A CA 9
ATOM 10012 C C . ALA A 1 22 ? -7.056 15.623 7.164 1.00 64.24 22 ALA A C 9
ATOM 10013 O O . ALA A 1 22 ? -6.847 15.026 6.107 1.00 34.33 22 ALA A O 9
ATOM 10020 N N . ASP A 1 23 ? -8.000 16.547 7.298 1.00 33.01 23 ASP A N 9
ATOM 10021 C CA . ASP A 1 23 ? -8.866 16.922 6.186 1.00 14.45 23 ASP A CA 9
ATOM 10022 C C . ASP A 1 23 ? -8.329 18.159 5.473 1.00 51.03 23 ASP A C 9
ATOM 10023 O O . ASP A 1 23 ? -8.554 18.343 4.277 1.00 51.11 23 ASP A O 9
ATOM 10032 N N . GLN A 1 24 ? -7.620 19.003 6.215 1.00 64.11 24 GLN A N 9
ATOM 10033 C CA . GLN A 1 24 ? -7.052 20.223 5.653 1.00 73.24 24 GLN A CA 9
ATOM 10034 C C . GLN A 1 24 ? -5.761 19.925 4.898 1.00 3.13 24 GLN A C 9
ATOM 10035 O O . GLN A 1 24 ? -5.437 20.590 3.914 1.00 73.43 24 GLN A O 9
ATOM 10049 N N . VAL A 1 25 ? -5.025 18.922 5.367 1.00 72.10 25 VAL A N 9
ATOM 10050 C CA . VAL A 1 25 ? -3.769 18.535 4.736 1.00 3.53 25 VAL A CA 9
ATOM 10051 C C . VAL A 1 25 ? -3.921 18.436 3.223 1.00 52.53 25 VAL A C 9
ATOM 10052 O O . VAL A 1 25 ? -4.511 17.486 2.707 1.00 1.12 25 VAL A O 9
ATOM 10065 N N . THR A 1 26 ? -3.385 19.425 2.513 1.00 31.13 26 THR A N 9
ATOM 10066 C CA . THR A 1 26 ? -3.462 19.450 1.058 1.00 3.22 26 THR A CA 9
ATOM 10067 C C . THR A 1 26 ? -2.079 19.613 0.438 1.00 61.35 26 THR A C 9
ATOM 10068 O O . THR A 1 26 ? -1.130 20.019 1.109 1.00 34.33 26 THR A O 9
ATOM 10079 N N . ASP A 1 27 ? -1.971 19.294 -0.848 1.00 13.24 27 ASP A N 9
ATOM 10080 C CA . ASP A 1 27 ? -0.704 19.407 -1.560 1.00 23.12 27 ASP A CA 9
ATOM 10081 C C . ASP A 1 27 ? -0.238 20.859 -1.615 1.00 35.43 27 ASP A C 9
ATOM 10082 O O . ASP A 1 27 ? 0.927 21.136 -1.898 1.00 74.00 27 ASP A O 9
ATOM 10091 N N . GLN A 1 28 ? -1.157 21.780 -1.343 1.00 32.20 28 GLN A N 9
ATOM 10092 C CA . GLN A 1 28 ? -0.841 23.203 -1.364 1.00 4.04 28 GLN A CA 9
ATOM 10093 C C . GLN A 1 28 ? -0.568 23.721 0.045 1.00 33.50 28 GLN A C 9
ATOM 10094 O O . GLN A 1 28 ? -0.565 24.929 0.284 1.00 31.11 28 GLN A O 9
ATOM 10108 N N . LEU A 1 29 ? -0.341 22.799 0.975 1.00 44.25 29 LEU A N 9
ATOM 10109 C CA . LEU A 1 29 ? -0.067 23.162 2.361 1.00 54.32 29 LEU A CA 9
ATOM 10110 C C . LEU A 1 29 ? 1.096 22.349 2.918 1.00 65.45 29 LEU A C 9
ATOM 10111 O O . LEU A 1 29 ? 0.899 21.417 3.696 1.00 31.11 29 LEU A O 9
ATOM 10127 N N . ASN A 1 30 ? 2.310 22.709 2.514 1.00 44.21 30 ASN A N 9
ATOM 10128 C CA . ASN A 1 30 ? 3.507 22.013 2.974 1.00 52.51 30 ASN A CA 9
ATOM 10129 C C . ASN A 1 30 ? 3.578 22.003 4.498 1.00 50.01 30 ASN A C 9
ATOM 10130 O O . ASN A 1 30 ? 3.504 23.051 5.140 1.00 52.22 30 ASN A O 9
ATOM 10141 N N . ILE A 1 31 ? 3.723 20.812 5.070 1.00 53.53 31 ILE A N 9
ATOM 10142 C CA . ILE A 1 31 ? 3.806 20.666 6.518 1.00 53.04 31 ILE A CA 9
ATOM 10143 C C . ILE A 1 31 ? 5.097 21.270 7.058 1.00 3.00 31 ILE A C 9
ATOM 10144 O O . ILE A 1 31 ? 5.094 21.965 8.075 1.00 75.44 31 ILE A O 9
ATOM 10160 N N . LYS A 1 32 ? 6.202 21.002 6.370 1.00 2.23 32 LYS A N 9
ATOM 10161 C CA . LYS A 1 32 ? 7.502 21.521 6.778 1.00 4.20 32 LYS A CA 9
ATOM 10162 C C . LYS A 1 32 ? 7.418 23.011 7.096 1.00 24.41 32 LYS A C 9
ATOM 10163 O O . LYS A 1 32 ? 7.969 23.474 8.095 1.00 32.42 32 LYS A O 9
ATOM 10182 N N . ASP A 1 33 ? 6.726 23.755 6.241 1.00 14.14 33 ASP A N 9
ATOM 10183 C CA . ASP A 1 33 ? 6.567 25.192 6.433 1.00 4.11 33 ASP A CA 9
ATOM 10184 C C . ASP A 1 33 ? 5.355 25.493 7.309 1.00 41.33 33 ASP A C 9
ATOM 10185 O O . ASP A 1 33 ? 5.475 26.136 8.352 1.00 33.31 33 ASP A O 9
ATOM 10194 N N . ASP A 1 34 ? 4.189 25.026 6.876 1.00 0.25 34 ASP A N 9
ATOM 10195 C CA . ASP A 1 34 ? 2.954 25.245 7.621 1.00 43.42 34 ASP A CA 9
ATOM 10196 C C . ASP A 1 34 ? 3.156 24.957 9.105 1.00 31.41 34 ASP A C 9
ATOM 10197 O O . ASP A 1 34 ? 2.926 25.820 9.953 1.00 23.23 34 ASP A O 9
ATOM 10206 N N . LEU A 1 35 ? 3.585 23.738 9.412 1.00 23.42 35 LEU A N 9
ATOM 10207 C CA . LEU A 1 35 ? 3.817 23.334 10.795 1.00 61.23 35 LEU A CA 9
ATOM 10208 C C . LEU A 1 35 ? 5.168 23.840 11.291 1.00 71.24 35 LEU A C 9
ATOM 10209 O O . LEU A 1 35 ? 5.410 23.914 12.494 1.00 22.44 35 LEU A O 9
ATOM 10225 N N . ASN A 1 36 ? 6.043 24.189 10.354 1.00 44.24 36 ASN A N 9
ATOM 10226 C CA . ASN A 1 36 ? 7.370 24.690 10.696 1.00 53.35 36 ASN A CA 9
ATOM 10227 C C . ASN A 1 36 ? 8.208 23.602 11.358 1.00 24.40 36 ASN A C 9
ATOM 10228 O O . ASN A 1 36 ? 9.099 23.890 12.157 1.00 34.24 36 ASN A O 9
ATOM 10239 N N . ALA A 1 37 ? 7.918 22.350 11.019 1.00 32.11 37 ALA A N 9
ATOM 10240 C CA . ALA A 1 37 ? 8.646 21.218 11.578 1.00 4.15 37 ALA A CA 9
ATOM 10241 C C . ALA A 1 37 ? 10.152 21.448 11.512 1.00 24.02 37 ALA A C 9
ATOM 10242 O O . ALA A 1 37 ? 10.657 22.053 10.566 1.00 73.22 37 ALA A O 9
ATOM 10249 N N . ASP A 1 38 ? 10.865 20.963 12.523 1.00 62.53 38 ASP A N 9
ATOM 10250 C CA . ASP A 1 38 ? 12.314 21.115 12.579 1.00 64.11 38 ASP A CA 9
ATOM 10251 C C . ASP A 1 38 ? 12.985 20.360 11.435 1.00 31.25 38 ASP A C 9
ATOM 10252 O O . ASP A 1 38 ? 12.317 19.705 10.635 1.00 42.21 38 ASP A O 9
ATOM 10261 N N . SER A 1 39 ? 14.309 20.457 11.365 1.00 33.30 39 SER A N 9
ATOM 10262 C CA . SER A 1 39 ? 15.069 19.787 10.317 1.00 64.14 39 SER A CA 9
ATOM 10263 C C . SER A 1 39 ? 15.324 18.327 10.679 1.00 72.35 39 SER A C 9
ATOM 10264 O O . SER A 1 39 ? 15.046 17.423 9.890 1.00 40.04 39 SER A O 9
ATOM 10272 N N . ILE A 1 40 ? 15.854 18.104 11.877 1.00 52.55 40 ILE A N 9
ATOM 10273 C CA . ILE A 1 40 ? 16.145 16.755 12.344 1.00 30.10 40 ILE A CA 9
ATOM 10274 C C . ILE A 1 40 ? 14.936 15.841 12.174 1.00 51.42 40 ILE A C 9
ATOM 10275 O O . ILE A 1 40 ? 15.062 14.706 11.714 1.00 3.52 40 ILE A O 9
ATOM 10291 N N . SER A 1 41 ? 13.764 16.345 12.546 1.00 35.01 41 SER A N 9
ATOM 10292 C CA . SER A 1 41 ? 12.531 15.574 12.437 1.00 72.34 41 SER A CA 9
ATOM 10293 C C . SER A 1 41 ? 12.382 14.983 11.038 1.00 50.12 41 SER A C 9
ATOM 10294 O O . SER A 1 41 ? 11.885 13.869 10.871 1.00 15.42 41 SER A O 9
ATOM 10302 N N . VAL A 1 42 ? 12.817 15.738 10.034 1.00 1.21 42 VAL A N 9
ATOM 10303 C CA . VAL A 1 42 ? 12.734 15.291 8.649 1.00 71.21 42 VAL A CA 9
ATOM 10304 C C . VAL A 1 42 ? 13.413 13.938 8.467 1.00 73.12 42 VAL A C 9
ATOM 10305 O O . VAL A 1 42 ? 12.929 13.085 7.724 1.00 60.44 42 VAL A O 9
ATOM 10318 N N . MET A 1 43 ? 14.536 13.749 9.151 1.00 64.01 43 MET A N 9
ATOM 10319 C CA . MET A 1 43 ? 15.281 12.498 9.066 1.00 43.12 43 MET A CA 9
ATOM 10320 C C . MET A 1 43 ? 14.445 11.331 9.580 1.00 14.01 43 MET A C 9
ATOM 10321 O O . MET A 1 43 ? 14.675 10.181 9.209 1.00 34.41 43 MET A O 9
ATOM 10335 N N . GLU A 1 44 ? 13.474 11.636 10.436 1.00 41.01 44 GLU A N 9
ATOM 10336 C CA . GLU A 1 44 ? 12.605 10.611 11.001 1.00 32.21 44 GLU A CA 9
ATOM 10337 C C . GLU A 1 44 ? 11.424 10.329 10.077 1.00 71.43 44 GLU A C 9
ATOM 10338 O O . GLU A 1 44 ? 11.152 9.178 9.732 1.00 40.40 44 GLU A O 9
ATOM 10350 N N . PHE A 1 45 ? 10.725 11.387 9.679 1.00 22.24 45 PHE A N 9
ATOM 10351 C CA . PHE A 1 45 ? 9.572 11.254 8.796 1.00 3.14 45 PHE A CA 9
ATOM 10352 C C . PHE A 1 45 ? 9.965 10.575 7.487 1.00 0.35 45 PHE A C 9
ATOM 10353 O O . PHE A 1 45 ? 9.248 9.711 6.984 1.00 72.24 45 PHE A O 9
ATOM 10370 N N . VAL A 1 46 ? 11.109 10.974 6.941 1.00 25.12 46 VAL A N 9
ATOM 10371 C CA . VAL A 1 46 ? 11.599 10.405 5.691 1.00 21.34 46 VAL A CA 9
ATOM 10372 C C . VAL A 1 46 ? 11.953 8.931 5.860 1.00 53.42 46 VAL A C 9
ATOM 10373 O O . VAL A 1 46 ? 12.005 8.179 4.886 1.00 20.20 46 VAL A O 9
ATOM 10386 N N . LEU A 1 47 ? 12.194 8.525 7.101 1.00 24.12 47 LEU A N 9
ATOM 10387 C CA . LEU A 1 47 ? 12.543 7.140 7.399 1.00 71.14 47 LEU A CA 9
ATOM 10388 C C . LEU A 1 47 ? 11.294 6.268 7.470 1.00 33.54 47 LEU A C 9
ATOM 10389 O O . LEU A 1 47 ? 11.212 5.230 6.814 1.00 54.13 47 LEU A O 9
ATOM 10405 N N . GLU A 1 48 ? 10.323 6.697 8.271 1.00 41.22 48 GLU A N 9
ATOM 10406 C CA . GLU A 1 48 ? 9.078 5.955 8.426 1.00 14.14 48 GLU A CA 9
ATOM 10407 C C . GLU A 1 48 ? 8.391 5.756 7.078 1.00 20.32 48 GLU A C 9
ATOM 10408 O O . GLU A 1 48 ? 7.856 4.683 6.794 1.00 54.41 48 GLU A O 9
ATOM 10420 N N . LEU A 1 49 ? 8.410 6.796 6.252 1.00 61.41 49 LEU A N 9
ATOM 10421 C CA . LEU A 1 49 ? 7.789 6.736 4.933 1.00 3.41 49 LEU A CA 9
ATOM 10422 C C . LEU A 1 49 ? 8.542 5.774 4.020 1.00 74.22 49 LEU A C 9
ATOM 10423 O O . LEU A 1 49 ? 7.969 4.811 3.511 1.00 31.35 49 LEU A O 9
ATOM 10439 N N . GLU A 1 50 ? 9.828 6.041 3.818 1.00 23.34 50 GLU A N 9
ATOM 10440 C CA . GLU A 1 50 ? 10.659 5.197 2.967 1.00 33.34 50 GLU A CA 9
ATOM 10441 C C . GLU A 1 50 ? 10.692 3.763 3.489 1.00 12.13 50 GLU A C 9
ATOM 10442 O O . GLU A 1 50 ? 10.982 2.827 2.745 1.00 64.42 50 GLU A O 9
ATOM 10454 N N . ASP A 1 51 ? 10.393 3.600 4.773 1.00 14.33 51 ASP A N 9
ATOM 10455 C CA . ASP A 1 51 ? 10.387 2.282 5.396 1.00 62.30 51 ASP A CA 9
ATOM 10456 C C . ASP A 1 51 ? 9.050 1.582 5.174 1.00 20.45 51 ASP A C 9
ATOM 10457 O O . ASP A 1 51 ? 8.985 0.539 4.524 1.00 3.10 51 ASP A O 9
ATOM 10466 N N . GLU A 1 52 ? 7.986 2.162 5.721 1.00 22.10 52 GLU A N 9
ATOM 10467 C CA . GLU A 1 52 ? 6.651 1.592 5.584 1.00 21.21 52 GLU A CA 9
ATOM 10468 C C . GLU A 1 52 ? 6.337 1.288 4.122 1.00 33.42 52 GLU A C 9
ATOM 10469 O O . GLU A 1 52 ? 6.023 0.151 3.766 1.00 10.53 52 GLU A O 9
ATOM 10481 N N . PHE A 1 53 ? 6.422 2.311 3.279 1.00 5.43 53 PHE A N 9
ATOM 10482 C CA . PHE A 1 53 ? 6.146 2.155 1.856 1.00 11.31 53 PHE A CA 9
ATOM 10483 C C . PHE A 1 53 ? 7.178 1.245 1.198 1.00 25.30 53 PHE A C 9
ATOM 10484 O O . PHE A 1 53 ? 6.894 0.586 0.199 1.00 62.22 53 PHE A O 9
ATOM 10501 N N . GLY A 1 54 ? 8.380 1.214 1.767 1.00 40.33 54 GLY A N 9
ATOM 10502 C CA . GLY A 1 54 ? 9.438 0.383 1.222 1.00 35.24 54 GLY A CA 9
ATOM 10503 C C . GLY A 1 54 ? 10.000 0.934 -0.073 1.00 33.10 54 GLY A C 9
ATOM 10504 O O . GLY A 1 54 ? 10.005 0.250 -1.097 1.00 44.44 54 GLY A O 9
ATOM 10508 N N . THR A 1 55 ? 10.473 2.175 -0.030 1.00 43.41 55 THR A N 9
ATOM 10509 C CA . THR A 1 55 ? 11.037 2.819 -1.209 1.00 45.45 55 THR A CA 9
ATOM 10510 C C . THR A 1 55 ? 12.309 3.586 -0.862 1.00 72.54 55 THR A C 9
ATOM 10511 O O . THR A 1 55 ? 12.572 3.871 0.305 1.00 43.40 55 THR A O 9
ATOM 10522 N N . GLU A 1 56 ? 13.093 3.916 -1.884 1.00 30.40 56 GLU A N 9
ATOM 10523 C CA . GLU A 1 56 ? 14.337 4.649 -1.685 1.00 4.10 56 GLU A CA 9
ATOM 10524 C C . GLU A 1 56 ? 14.140 6.139 -1.952 1.00 34.53 56 GLU A C 9
ATOM 10525 O O . GLU A 1 56 ? 13.794 6.540 -3.063 1.00 41.13 56 GLU A O 9
ATOM 10537 N N . ILE A 1 57 ? 14.361 6.952 -0.925 1.00 34.14 57 ILE A N 9
ATOM 10538 C CA . ILE A 1 57 ? 14.207 8.396 -1.048 1.00 3.23 57 ILE A CA 9
ATOM 10539 C C . ILE A 1 57 ? 15.563 9.095 -1.051 1.00 31.43 57 ILE A C 9
ATOM 10540 O O . ILE A 1 57 ? 16.331 8.985 -0.095 1.00 42.02 57 ILE A O 9
ATOM 10556 N N . SER A 1 58 ? 15.849 9.814 -2.131 1.00 3.32 58 SER A N 9
ATOM 10557 C CA . SER A 1 58 ? 17.113 10.530 -2.260 1.00 24.25 58 SER A CA 9
ATOM 10558 C C . SER A 1 58 ? 17.335 11.460 -1.071 1.00 15.04 58 SER A C 9
ATOM 10559 O O . SER A 1 58 ? 16.435 11.669 -0.256 1.00 63.02 58 SER A O 9
ATOM 10567 N N . ASP A 1 59 ? 18.538 12.016 -0.978 1.00 74.43 59 ASP A N 9
ATOM 10568 C CA . ASP A 1 59 ? 18.878 12.925 0.110 1.00 65.32 59 ASP A CA 9
ATOM 10569 C C . ASP A 1 59 ? 18.353 14.329 -0.170 1.00 54.05 59 ASP A C 9
ATOM 10570 O O . ASP A 1 59 ? 17.704 14.940 0.678 1.00 20.44 59 ASP A O 9
ATOM 10579 N N . GLU A 1 60 ? 18.638 14.835 -1.366 1.00 62.23 60 GLU A N 9
ATOM 10580 C CA . GLU A 1 60 ? 18.195 16.168 -1.757 1.00 2.03 60 GLU A CA 9
ATOM 10581 C C . GLU A 1 60 ? 16.679 16.211 -1.921 1.00 53.11 60 GLU A C 9
ATOM 10582 O O . GLU A 1 60 ? 16.014 17.116 -1.416 1.00 43.33 60 GLU A O 9
ATOM 10594 N N . ASP A 1 61 ? 16.139 15.227 -2.631 1.00 74.20 61 ASP A N 9
ATOM 10595 C CA . ASP A 1 61 ? 14.701 15.151 -2.862 1.00 73.24 61 ASP A CA 9
ATOM 10596 C C . ASP A 1 61 ? 13.939 15.109 -1.541 1.00 42.03 61 ASP A C 9
ATOM 10597 O O . ASP A 1 61 ? 12.922 15.782 -1.378 1.00 51.05 61 ASP A O 9
ATOM 10606 N N . ALA A 1 62 ? 14.438 14.313 -0.601 1.00 45.32 62 ALA A N 9
ATOM 10607 C CA . ALA A 1 62 ? 13.806 14.184 0.706 1.00 51.44 62 ALA A CA 9
ATOM 10608 C C . ALA A 1 62 ? 13.707 15.537 1.403 1.00 21.45 62 ALA A C 9
ATOM 10609 O O . ALA A 1 62 ? 12.941 15.701 2.352 1.00 32.41 62 ALA A O 9
ATOM 10616 N N . GLU A 1 63 ? 14.488 16.502 0.928 1.00 71.45 63 GLU A N 9
ATOM 10617 C CA . GLU A 1 63 ? 14.488 17.839 1.508 1.00 2.22 63 GLU A CA 9
ATOM 10618 C C . GLU A 1 63 ? 13.391 18.701 0.890 1.00 33.23 63 GLU A C 9
ATOM 10619 O O . GLU A 1 63 ? 12.988 19.716 1.459 1.00 61.11 63 GLU A O 9
ATOM 10631 N N . LYS A 1 64 ? 12.911 18.289 -0.278 1.00 73.22 64 LYS A N 9
ATOM 10632 C CA . LYS A 1 64 ? 11.860 19.021 -0.975 1.00 35.51 64 LYS A CA 9
ATOM 10633 C C . LYS A 1 64 ? 10.511 18.329 -0.805 1.00 14.15 64 LYS A C 9
ATOM 10634 O O . LYS A 1 64 ? 9.501 18.978 -0.529 1.00 31.45 64 LYS A O 9
ATOM 10653 N N . ILE A 1 65 ? 10.502 17.011 -0.969 1.00 72.42 65 ILE A N 9
ATOM 10654 C CA . ILE A 1 65 ? 9.277 16.232 -0.831 1.00 2.23 65 ILE A CA 9
ATOM 10655 C C . ILE A 1 65 ? 8.854 16.129 0.631 1.00 54.15 65 ILE A C 9
ATOM 10656 O O . ILE A 1 65 ? 8.879 15.049 1.219 1.00 31.11 65 ILE A O 9
ATOM 10672 N N . GLU A 1 66 ? 8.463 17.261 1.209 1.00 31.50 66 GLU A N 9
ATOM 10673 C CA . GLU A 1 66 ? 8.032 17.297 2.602 1.00 64.53 66 GLU A CA 9
ATOM 10674 C C . GLU A 1 66 ? 6.597 17.803 2.715 1.00 45.42 66 GLU A C 9
ATOM 10675 O O . GLU A 1 66 ? 6.158 18.225 3.785 1.00 13.01 66 GLU A O 9
ATOM 10687 N N . THR A 1 67 ? 5.871 17.760 1.602 1.00 22.31 67 THR A N 9
ATOM 10688 C CA . THR A 1 67 ? 4.487 18.215 1.574 1.00 2.54 67 THR A CA 9
ATOM 10689 C C . THR A 1 67 ? 3.534 17.061 1.289 1.00 73.13 67 THR A C 9
ATOM 10690 O O . THR A 1 67 ? 3.942 16.017 0.779 1.00 54.32 67 THR A O 9
ATOM 10701 N N . VAL A 1 68 ? 2.261 17.255 1.620 1.00 60.40 68 VAL A N 9
ATOM 10702 C CA . VAL A 1 68 ? 1.248 16.229 1.397 1.00 5.51 68 VAL A CA 9
ATOM 10703 C C . VAL A 1 68 ? 1.329 15.677 -0.021 1.00 60.24 68 VAL A C 9
ATOM 10704 O O . VAL A 1 68 ? 1.324 14.464 -0.228 1.00 25.15 68 VAL A O 9
ATOM 10717 N N . GLY A 1 69 ? 1.403 16.576 -0.998 1.00 43.10 69 GLY A N 9
ATOM 10718 C CA . GLY A 1 69 ? 1.484 16.159 -2.386 1.00 3.33 69 GLY A CA 9
ATOM 10719 C C . GLY A 1 69 ? 2.896 15.792 -2.799 1.00 74.13 69 GLY A C 9
ATOM 10720 O O . GLY A 1 69 ? 3.108 14.791 -3.483 1.00 5.11 69 GLY A O 9
ATOM 10724 N N . ALA A 1 70 ? 3.862 16.605 -2.385 1.00 63.54 70 ALA A N 9
ATOM 10725 C CA . ALA A 1 70 ? 5.260 16.359 -2.717 1.00 4.42 70 ALA A CA 9
ATOM 10726 C C . ALA A 1 70 ? 5.723 15.009 -2.180 1.00 4.44 70 ALA A C 9
ATOM 10727 O O . ALA A 1 70 ? 6.743 14.475 -2.614 1.00 24.14 70 ALA A O 9
ATOM 10734 N N . ALA A 1 71 ? 4.967 14.464 -1.233 1.00 25.25 71 ALA A N 9
ATOM 10735 C CA . ALA A 1 71 ? 5.300 13.176 -0.637 1.00 61.42 71 ALA A CA 9
ATOM 10736 C C . ALA A 1 71 ? 4.716 12.027 -1.453 1.00 21.15 71 ALA A C 9
ATOM 10737 O O . ALA A 1 71 ? 5.451 11.238 -2.047 1.00 73.02 71 ALA A O 9
ATOM 10744 N N . VAL A 1 72 ? 3.390 11.938 -1.476 1.00 30.03 72 VAL A N 9
ATOM 10745 C CA . VAL A 1 72 ? 2.707 10.885 -2.219 1.00 2.54 72 VAL A CA 9
ATOM 10746 C C . VAL A 1 72 ? 3.135 10.879 -3.682 1.00 4.23 72 VAL A C 9
ATOM 10747 O O . VAL A 1 72 ? 3.326 9.820 -4.279 1.00 34.40 72 VAL A O 9
ATOM 10760 N N . ASP A 1 73 ? 3.286 12.069 -4.253 1.00 73.24 73 ASP A N 9
ATOM 10761 C CA . ASP A 1 73 ? 3.693 12.201 -5.647 1.00 43.33 73 ASP A CA 9
ATOM 10762 C C . ASP A 1 73 ? 5.073 11.589 -5.871 1.00 12.55 73 ASP A C 9
ATOM 10763 O O . ASP A 1 73 ? 5.405 11.171 -6.980 1.00 4.32 73 ASP A O 9
ATOM 10772 N N . TYR A 1 74 ? 5.871 11.541 -4.810 1.00 45.43 74 TYR A N 9
ATOM 10773 C CA . TYR A 1 74 ? 7.216 10.984 -4.891 1.00 44.11 74 TYR A CA 9
ATOM 10774 C C . TYR A 1 74 ? 7.203 9.485 -4.610 1.00 75.43 74 TYR A C 9
ATOM 10775 O O . TYR A 1 74 ? 7.707 8.689 -5.403 1.00 24.12 74 TYR A O 9
ATOM 10793 N N . ILE A 1 75 ? 6.620 9.107 -3.477 1.00 44.01 75 ILE A N 9
ATOM 10794 C CA . ILE A 1 75 ? 6.539 7.704 -3.092 1.00 35.34 75 ILE A CA 9
ATOM 10795 C C . ILE A 1 75 ? 5.813 6.884 -4.153 1.00 33.43 75 ILE A C 9
ATOM 10796 O O . ILE A 1 75 ? 6.229 5.775 -4.488 1.00 61.23 75 ILE A O 9
ATOM 10812 N N . VAL A 1 76 ? 4.725 7.437 -4.679 1.00 50.34 76 VAL A N 9
ATOM 10813 C CA . VAL A 1 76 ? 3.942 6.759 -5.705 1.00 70.12 76 VAL A CA 9
ATOM 10814 C C . VAL A 1 76 ? 4.702 6.698 -7.026 1.00 35.13 76 VAL A C 9
ATOM 10815 O O . VAL A 1 76 ? 4.992 5.617 -7.537 1.00 23.40 76 VAL A O 9
ATOM 10828 N N . SER A 1 77 ? 5.021 7.866 -7.573 1.00 13.40 77 SER A N 9
ATOM 10829 C CA . SER A 1 77 ? 5.744 7.946 -8.836 1.00 43.45 77 SER A CA 9
ATOM 10830 C C . SER A 1 77 ? 7.002 7.084 -8.798 1.00 4.34 77 SER A C 9
ATOM 10831 O O . SER A 1 77 ? 7.444 6.565 -9.822 1.00 1.33 77 SER A O 9
ATOM 10839 N N . ASN A 1 78 ? 7.575 6.937 -7.607 1.00 74.01 78 ASN A N 9
ATOM 10840 C CA . ASN A 1 78 ? 8.783 6.139 -7.433 1.00 74.42 78 ASN A CA 9
ATOM 10841 C C . ASN A 1 78 ? 8.438 4.664 -7.248 1.00 31.11 78 ASN A C 9
ATOM 10842 O O . ASN A 1 78 ? 9.191 3.783 -7.663 1.00 31.01 78 ASN A O 9
ATOM 10853 N N . SER A 1 79 ? 7.295 4.403 -6.622 1.00 55.13 79 SER A N 9
ATOM 10854 C CA . SER A 1 79 ? 6.851 3.035 -6.379 1.00 0.51 79 SER A CA 9
ATOM 10855 C C . SER A 1 79 ? 7.855 2.285 -5.509 1.00 1.41 79 SER A C 9
ATOM 10856 O O . SER A 1 79 ? 8.848 1.782 -6.031 1.00 62.25 79 SER A O 9
ATOM 10864 N N . MET A 1 1 ? 1.836 0.550 0.267 1.00 52.11 1 MET A N 10
ATOM 10865 C CA . MET A 1 1 ? 2.166 0.008 -1.046 1.00 32.40 1 MET A CA 10
ATOM 10866 C C . MET A 1 1 ? 1.663 0.926 -2.156 1.00 32.54 1 MET A C 10
ATOM 10867 O O . MET A 1 1 ? 2.450 1.464 -2.935 1.00 73.01 1 MET A O 10
ATOM 10881 N N . THR A 1 2 ? 0.347 1.100 -2.222 1.00 55.12 2 THR A N 10
ATOM 10882 C CA . THR A 1 2 ? -0.261 1.951 -3.237 1.00 52.40 2 THR A CA 10
ATOM 10883 C C . THR A 1 2 ? -0.381 3.390 -2.748 1.00 11.21 2 THR A C 10
ATOM 10884 O O . THR A 1 2 ? -0.096 3.687 -1.588 1.00 11.14 2 THR A O 10
ATOM 10895 N N . ARG A 1 3 ? -0.805 4.280 -3.639 1.00 50.04 3 ARG A N 10
ATOM 10896 C CA . ARG A 1 3 ? -0.962 5.689 -3.298 1.00 31.42 3 ARG A CA 10
ATOM 10897 C C . ARG A 1 3 ? -1.950 5.862 -2.148 1.00 1.22 3 ARG A C 10
ATOM 10898 O O . ARG A 1 3 ? -1.768 6.721 -1.286 1.00 12.50 3 ARG A O 10
ATOM 10919 N N . GLU A 1 4 ? -2.995 5.041 -2.143 1.00 30.41 4 GLU A N 10
ATOM 10920 C CA . GLU A 1 4 ? -4.012 5.105 -1.100 1.00 3.14 4 GLU A CA 10
ATOM 10921 C C . GLU A 1 4 ? -3.413 4.775 0.265 1.00 41.13 4 GLU A C 10
ATOM 10922 O O . GLU A 1 4 ? -3.402 5.611 1.167 1.00 13.23 4 GLU A O 10
ATOM 10934 N N . GLU A 1 5 ? -2.916 3.550 0.406 1.00 53.02 5 GLU A N 10
ATOM 10935 C CA . GLU A 1 5 ? -2.317 3.109 1.660 1.00 13.10 5 GLU A CA 10
ATOM 10936 C C . GLU A 1 5 ? -1.279 4.115 2.150 1.00 35.44 5 GLU A C 10
ATOM 10937 O O . GLU A 1 5 ? -1.254 4.474 3.328 1.00 74.14 5 GLU A O 10
ATOM 10949 N N . VAL A 1 6 ? -0.423 4.565 1.239 1.00 74.14 6 VAL A N 10
ATOM 10950 C CA . VAL A 1 6 ? 0.617 5.529 1.577 1.00 53.12 6 VAL A CA 10
ATOM 10951 C C . VAL A 1 6 ? 0.012 6.850 2.040 1.00 62.22 6 VAL A C 10
ATOM 10952 O O . VAL A 1 6 ? 0.324 7.341 3.126 1.00 53.25 6 VAL A O 10
ATOM 10965 N N . LEU A 1 7 ? -0.854 7.420 1.210 1.00 14.42 7 LEU A N 10
ATOM 10966 C CA . LEU A 1 7 ? -1.505 8.685 1.534 1.00 5.53 7 LEU A CA 10
ATOM 10967 C C . LEU A 1 7 ? -2.193 8.611 2.893 1.00 15.22 7 LEU A C 10
ATOM 10968 O O . LEU A 1 7 ? -2.052 9.511 3.721 1.00 60.03 7 LEU A O 10
ATOM 10984 N N . GLN A 1 8 ? -2.937 7.532 3.116 1.00 50.33 8 GLN A N 10
ATOM 10985 C CA . GLN A 1 8 ? -3.646 7.340 4.375 1.00 13.52 8 GLN A CA 10
ATOM 10986 C C . GLN A 1 8 ? -2.672 7.298 5.548 1.00 41.13 8 GLN A C 10
ATOM 10987 O O . GLN A 1 8 ? -2.742 8.124 6.458 1.00 54.42 8 GLN A O 10
ATOM 11001 N N . LYS A 1 9 ? -1.763 6.330 5.520 1.00 24.32 9 LYS A N 10
ATOM 11002 C CA . LYS A 1 9 ? -0.772 6.179 6.580 1.00 74.12 9 LYS A CA 10
ATOM 11003 C C . LYS A 1 9 ? -0.135 7.521 6.924 1.00 15.43 9 LYS A C 10
ATOM 11004 O O . LYS A 1 9 ? -0.223 7.988 8.060 1.00 23.12 9 LYS A O 10
ATOM 11023 N N . VAL A 1 10 ? 0.504 8.139 5.936 1.00 20.10 10 VAL A N 10
ATOM 11024 C CA . VAL A 1 10 ? 1.153 9.429 6.134 1.00 3.32 10 VAL A CA 10
ATOM 11025 C C . VAL A 1 10 ? 0.205 10.426 6.791 1.00 4.23 10 VAL A C 10
ATOM 11026 O O . VAL A 1 10 ? 0.578 11.124 7.734 1.00 21.32 10 VAL A O 10
ATOM 11039 N N . ALA A 1 11 ? -1.023 10.488 6.287 1.00 64.41 11 ALA A N 10
ATOM 11040 C CA . ALA A 1 11 ? -2.025 11.397 6.826 1.00 15.44 11 ALA A CA 10
ATOM 11041 C C . ALA A 1 11 ? -2.326 11.079 8.287 1.00 11.32 11 ALA A C 10
ATOM 11042 O O . ALA A 1 11 ? -2.541 11.980 9.098 1.00 4.34 11 ALA A O 10
ATOM 11049 N N . LYS A 1 12 ? -2.341 9.792 8.617 1.00 41.24 12 LYS A N 10
ATOM 11050 C CA . LYS A 1 12 ? -2.615 9.354 9.980 1.00 23.00 12 LYS A CA 10
ATOM 11051 C C . LYS A 1 12 ? -1.420 9.625 10.889 1.00 12.40 12 LYS A C 10
ATOM 11052 O O . LYS A 1 12 ? -1.526 10.374 11.861 1.00 21.11 12 LYS A O 10
ATOM 11071 N N . ILE A 1 13 ? -0.286 9.014 10.566 1.00 44.22 13 ILE A N 10
ATOM 11072 C CA . ILE A 1 13 ? 0.929 9.193 11.352 1.00 34.22 13 ILE A CA 10
ATOM 11073 C C . ILE A 1 13 ? 1.205 10.670 11.609 1.00 41.33 13 ILE A C 10
ATOM 11074 O O . ILE A 1 13 ? 1.662 11.048 12.688 1.00 14.40 13 ILE A O 10
ATOM 11090 N N . ILE A 1 14 ? 0.924 11.501 10.611 1.00 50.14 14 ILE A N 10
ATOM 11091 C CA . ILE A 1 14 ? 1.140 12.938 10.729 1.00 34.34 14 ILE A CA 10
ATOM 11092 C C . ILE A 1 14 ? 0.045 13.591 11.566 1.00 34.41 14 ILE A C 10
ATOM 11093 O O . ILE A 1 14 ? 0.321 14.433 12.420 1.00 53.21 14 ILE A O 10
ATOM 11109 N N . SER A 1 15 ? -1.199 13.194 11.316 1.00 13.40 15 SER A N 10
ATOM 11110 C CA . SER A 1 15 ? -2.337 13.742 12.045 1.00 52.31 15 SER A CA 10
ATOM 11111 C C . SER A 1 15 ? -2.272 13.361 13.521 1.00 61.44 15 SER A C 10
ATOM 11112 O O . SER A 1 15 ? -2.853 14.031 14.373 1.00 52.14 15 SER A O 10
ATOM 11120 N N . ASN A 1 16 ? -1.559 12.278 13.814 1.00 34.32 16 ASN A N 10
ATOM 11121 C CA . ASN A 1 16 ? -1.418 11.805 15.187 1.00 64.04 16 ASN A CA 10
ATOM 11122 C C . ASN A 1 16 ? -0.173 12.398 15.840 1.00 32.14 16 ASN A C 10
ATOM 11123 O O . ASN A 1 16 ? -0.207 12.817 16.998 1.00 44.12 16 ASN A O 10
ATOM 11134 N N . HIS A 1 17 ? 0.924 12.430 15.091 1.00 41.22 17 HIS A N 10
ATOM 11135 C CA . HIS A 1 17 ? 2.180 12.973 15.597 1.00 51.03 17 HIS A CA 10
ATOM 11136 C C . HIS A 1 17 ? 2.074 14.480 15.810 1.00 53.13 17 HIS A C 10
ATOM 11137 O O . HIS A 1 17 ? 2.472 14.999 16.853 1.00 52.54 17 HIS A O 10
ATOM 11151 N N . PHE A 1 18 ? 1.535 15.177 14.815 1.00 70.13 18 PHE A N 10
ATOM 11152 C CA . PHE A 1 18 ? 1.378 16.625 14.892 1.00 21.44 18 PHE A CA 10
ATOM 11153 C C . PHE A 1 18 ? -0.025 16.995 15.364 1.00 2.15 18 PHE A C 10
ATOM 11154 O O . PHE A 1 18 ? -0.819 16.127 15.726 1.00 74.25 18 PHE A O 10
ATOM 11171 N N . ASP A 1 19 ? -0.321 18.290 15.359 1.00 34.01 19 ASP A N 10
ATOM 11172 C CA . ASP A 1 19 ? -1.628 18.777 15.786 1.00 31.20 19 ASP A CA 10
ATOM 11173 C C . ASP A 1 19 ? -2.502 19.114 14.582 1.00 12.11 19 ASP A C 10
ATOM 11174 O O . ASP A 1 19 ? -3.475 19.860 14.699 1.00 71.12 19 ASP A O 10
ATOM 11183 N N . ILE A 1 20 ? -2.148 18.561 13.427 1.00 12.00 20 ILE A N 10
ATOM 11184 C CA . ILE A 1 20 ? -2.901 18.803 12.202 1.00 5.53 20 ILE A CA 10
ATOM 11185 C C . ILE A 1 20 ? -4.126 17.899 12.121 1.00 25.15 20 ILE A C 10
ATOM 11186 O O . ILE A 1 20 ? -4.199 16.876 12.802 1.00 54.24 20 ILE A O 10
ATOM 11202 N N . GLU A 1 21 ? -5.084 18.283 11.284 1.00 64.24 21 GLU A N 10
ATOM 11203 C CA . GLU A 1 21 ? -6.305 17.505 11.113 1.00 13.03 21 GLU A CA 10
ATOM 11204 C C . GLU A 1 21 ? -6.160 16.507 9.968 1.00 42.20 21 GLU A C 10
ATOM 11205 O O . GLU A 1 21 ? -5.809 16.878 8.848 1.00 3.24 21 GLU A O 10
ATOM 11217 N N . ALA A 1 22 ? -6.432 15.239 10.258 1.00 42.02 22 ALA A N 10
ATOM 11218 C CA . ALA A 1 22 ? -6.333 14.188 9.253 1.00 21.30 22 ALA A CA 10
ATOM 11219 C C . ALA A 1 22 ? -7.228 14.487 8.055 1.00 10.03 22 ALA A C 10
ATOM 11220 O O . ALA A 1 22 ? -7.037 13.934 6.972 1.00 34.42 22 ALA A O 10
ATOM 11227 N N . ASP A 1 23 ? -8.205 15.365 8.257 1.00 24.43 23 ASP A N 10
ATOM 11228 C CA . ASP A 1 23 ? -9.129 15.738 7.193 1.00 34.33 23 ASP A CA 10
ATOM 11229 C C . ASP A 1 23 ? -8.678 17.023 6.507 1.00 41.02 23 ASP A C 10
ATOM 11230 O O . ASP A 1 23 ? -8.945 17.232 5.324 1.00 62.13 23 ASP A O 10
ATOM 11239 N N . GLN A 1 24 ? -7.994 17.880 7.258 1.00 51.33 24 GLN A N 10
ATOM 11240 C CA . GLN A 1 24 ? -7.508 19.146 6.721 1.00 25.22 24 GLN A CA 10
ATOM 11241 C C . GLN A 1 24 ? -6.223 18.941 5.924 1.00 13.43 24 GLN A C 10
ATOM 11242 O O . GLN A 1 24 ? -5.965 19.650 4.951 1.00 70.40 24 GLN A O 10
ATOM 11256 N N . VAL A 1 25 ? -5.421 17.968 6.344 1.00 43.41 25 VAL A N 10
ATOM 11257 C CA . VAL A 1 25 ? -4.163 17.670 5.669 1.00 52.10 25 VAL A CA 10
ATOM 11258 C C . VAL A 1 25 ? -4.344 17.649 4.155 1.00 24.43 25 VAL A C 10
ATOM 11259 O O . VAL A 1 25 ? -5.016 16.772 3.611 1.00 63.03 25 VAL A O 10
ATOM 11272 N N . THR A 1 26 ? -3.738 18.620 3.479 1.00 73.03 26 THR A N 10
ATOM 11273 C CA . THR A 1 26 ? -3.832 18.714 2.027 1.00 32.34 26 THR A CA 10
ATOM 11274 C C . THR A 1 26 ? -2.466 18.975 1.404 1.00 41.12 26 THR A C 10
ATOM 11275 O O . THR A 1 26 ? -1.532 19.396 2.086 1.00 23.14 26 THR A O 10
ATOM 11286 N N . ASP A 1 27 ? -2.356 18.724 0.104 1.00 74.00 27 ASP A N 10
ATOM 11287 C CA . ASP A 1 27 ? -1.104 18.934 -0.612 1.00 43.24 27 ASP A CA 10
ATOM 11288 C C . ASP A 1 27 ? -0.707 20.407 -0.593 1.00 1.04 27 ASP A C 10
ATOM 11289 O O . ASP A 1 27 ? 0.448 20.751 -0.841 1.00 4.15 27 ASP A O 10
ATOM 11298 N N . GLN A 1 28 ? -1.673 21.271 -0.297 1.00 63.11 28 GLN A N 10
ATOM 11299 C CA . GLN A 1 28 ? -1.424 22.707 -0.247 1.00 64.30 28 GLN A CA 10
ATOM 11300 C C . GLN A 1 28 ? -1.190 23.169 1.187 1.00 14.15 28 GLN A C 10
ATOM 11301 O O . GLN A 1 28 ? -1.255 24.363 1.484 1.00 24.25 28 GLN A O 10
ATOM 11315 N N . LEU A 1 29 ? -0.920 22.217 2.074 1.00 42.32 29 LEU A N 10
ATOM 11316 C CA . LEU A 1 29 ? -0.677 22.527 3.479 1.00 70.34 29 LEU A CA 10
ATOM 11317 C C . LEU A 1 29 ? 0.525 21.751 4.007 1.00 5.21 29 LEU A C 10
ATOM 11318 O O . LEU A 1 29 ? 0.373 20.775 4.740 1.00 4.34 29 LEU A O 10
ATOM 11334 N N . ASN A 1 30 ? 1.721 22.194 3.631 1.00 53.14 30 ASN A N 10
ATOM 11335 C CA . ASN A 1 30 ? 2.950 21.543 4.068 1.00 31.51 30 ASN A CA 10
ATOM 11336 C C . ASN A 1 30 ? 3.019 21.478 5.591 1.00 44.52 30 ASN A C 10
ATOM 11337 O O . ASN A 1 30 ? 2.898 22.498 6.271 1.00 22.31 30 ASN A O 10
ATOM 11348 N N . ILE A 1 31 ? 3.216 20.275 6.118 1.00 33.15 31 ILE A N 10
ATOM 11349 C CA . ILE A 1 31 ? 3.303 20.078 7.560 1.00 1.41 31 ILE A CA 10
ATOM 11350 C C . ILE A 1 31 ? 4.597 20.663 8.117 1.00 32.21 31 ILE A C 10
ATOM 11351 O O . ILE A 1 31 ? 4.588 21.371 9.124 1.00 4.31 31 ILE A O 10
ATOM 11367 N N . LYS A 1 32 ? 5.709 20.363 7.454 1.00 34.34 32 LYS A N 10
ATOM 11368 C CA . LYS A 1 32 ? 7.011 20.860 7.880 1.00 45.01 32 LYS A CA 10
ATOM 11369 C C . LYS A 1 32 ? 6.959 22.360 8.152 1.00 41.14 32 LYS A C 10
ATOM 11370 O O . LYS A 1 32 ? 7.554 22.848 9.113 1.00 61.42 32 LYS A O 10
ATOM 11389 N N . ASP A 1 33 ? 6.243 23.086 7.300 1.00 10.12 33 ASP A N 10
ATOM 11390 C CA . ASP A 1 33 ? 6.111 24.531 7.450 1.00 32.42 33 ASP A CA 10
ATOM 11391 C C . ASP A 1 33 ? 4.948 24.877 8.375 1.00 30.20 33 ASP A C 10
ATOM 11392 O O . ASP A 1 33 ? 5.131 25.534 9.400 1.00 43.24 33 ASP A O 10
ATOM 11401 N N . ASP A 1 34 ? 3.752 24.431 8.006 1.00 63.11 34 ASP A N 10
ATOM 11402 C CA . ASP A 1 34 ? 2.559 24.693 8.802 1.00 1.41 34 ASP A CA 10
ATOM 11403 C C . ASP A 1 34 ? 2.810 24.386 10.275 1.00 22.40 34 ASP A C 10
ATOM 11404 O O . ASP A 1 34 ? 2.642 25.248 11.138 1.00 10.20 34 ASP A O 10
ATOM 11413 N N . LEU A 1 35 ? 3.212 23.151 10.556 1.00 44.02 35 LEU A N 10
ATOM 11414 C CA . LEU A 1 35 ? 3.486 22.728 11.925 1.00 52.30 35 LEU A CA 10
ATOM 11415 C C . LEU A 1 35 ? 4.866 23.197 12.374 1.00 22.21 35 LEU A C 10
ATOM 11416 O O . LEU A 1 35 ? 5.169 23.214 13.566 1.00 22.53 35 LEU A O 10
ATOM 11432 N N . ASN A 1 36 ? 5.698 23.579 11.411 1.00 63.34 36 ASN A N 10
ATOM 11433 C CA . ASN A 1 36 ? 7.046 24.049 11.707 1.00 4.52 36 ASN A CA 10
ATOM 11434 C C . ASN A 1 36 ? 7.909 22.918 12.256 1.00 25.51 36 ASN A C 10
ATOM 11435 O O . ASN A 1 36 ? 8.806 23.144 13.068 1.00 14.54 36 ASN A O 10
ATOM 11446 N N . ALA A 1 37 ? 7.633 21.698 11.806 1.00 52.11 37 ALA A N 10
ATOM 11447 C CA . ALA A 1 37 ? 8.385 20.531 12.249 1.00 1.14 37 ALA A CA 10
ATOM 11448 C C . ALA A 1 37 ? 9.887 20.785 12.173 1.00 31.52 37 ALA A C 10
ATOM 11449 O O . ALA A 1 37 ? 10.374 21.403 11.227 1.00 43.20 37 ALA A O 10
ATOM 11456 N N . ASP A 1 38 ? 10.615 20.303 13.175 1.00 52.51 38 ASP A N 10
ATOM 11457 C CA . ASP A 1 38 ? 12.062 20.478 13.221 1.00 71.21 38 ASP A CA 10
ATOM 11458 C C . ASP A 1 38 ? 12.733 19.758 12.055 1.00 3.04 38 ASP A C 10
ATOM 11459 O O . ASP A 1 38 ? 12.085 19.025 11.309 1.00 55.43 38 ASP A O 10
ATOM 11468 N N . SER A 1 39 ? 14.036 19.973 11.905 1.00 24.14 39 SER A N 10
ATOM 11469 C CA . SER A 1 39 ? 14.795 19.349 10.828 1.00 60.42 39 SER A CA 10
ATOM 11470 C C . SER A 1 39 ? 15.128 17.899 11.167 1.00 5.02 39 SER A C 10
ATOM 11471 O O . SER A 1 39 ? 14.902 16.994 10.363 1.00 4.22 39 SER A O 10
ATOM 11479 N N . ILE A 1 40 ? 15.667 17.687 12.363 1.00 3.01 40 ILE A N 10
ATOM 11480 C CA . ILE A 1 40 ? 16.031 16.348 12.810 1.00 42.20 40 ILE A CA 10
ATOM 11481 C C . ILE A 1 40 ? 14.873 15.373 12.626 1.00 41.44 40 ILE A C 10
ATOM 11482 O O . ILE A 1 40 ? 15.060 14.254 12.149 1.00 24.13 40 ILE A O 10
ATOM 11498 N N . SER A 1 41 ? 13.675 15.808 13.004 1.00 23.55 41 SER A N 10
ATOM 11499 C CA . SER A 1 41 ? 12.486 14.973 12.883 1.00 70.42 41 SER A CA 10
ATOM 11500 C C . SER A 1 41 ? 12.366 14.400 11.474 1.00 51.23 41 SER A C 10
ATOM 11501 O O . SER A 1 41 ? 11.922 13.267 11.287 1.00 13.31 41 SER A O 10
ATOM 11509 N N . VAL A 1 42 ? 12.765 15.192 10.484 1.00 44.41 42 VAL A N 10
ATOM 11510 C CA . VAL A 1 42 ? 12.704 14.766 9.091 1.00 22.30 42 VAL A CA 10
ATOM 11511 C C . VAL A 1 42 ? 13.443 13.448 8.887 1.00 32.31 42 VAL A C 10
ATOM 11512 O O . VAL A 1 42 ? 13.000 12.588 8.127 1.00 73.35 42 VAL A O 10
ATOM 11525 N N . MET A 1 43 ? 14.571 13.296 9.572 1.00 4.03 43 MET A N 10
ATOM 11526 C CA . MET A 1 43 ? 15.371 12.081 9.467 1.00 1.15 43 MET A CA 10
ATOM 11527 C C . MET A 1 43 ? 14.577 10.865 9.934 1.00 53.31 43 MET A C 10
ATOM 11528 O O . MET A 1 43 ? 14.828 9.743 9.496 1.00 43.54 43 MET A O 10
ATOM 11542 N N . GLU A 1 44 ? 13.618 11.097 10.825 1.00 33.21 44 GLU A N 10
ATOM 11543 C CA . GLU A 1 44 ? 12.788 10.019 11.351 1.00 61.02 44 GLU A CA 10
ATOM 11544 C C . GLU A 1 44 ? 11.591 9.760 10.440 1.00 2.03 44 GLU A C 10
ATOM 11545 O O . GLU A 1 44 ? 11.337 8.624 10.038 1.00 2.51 44 GLU A O 10
ATOM 11557 N N . PHE A 1 45 ? 10.859 10.821 10.120 1.00 54.42 45 PHE A N 10
ATOM 11558 C CA . PHE A 1 45 ? 9.687 10.710 9.258 1.00 23.03 45 PHE A CA 10
ATOM 11559 C C . PHE A 1 45 ? 10.063 10.116 7.904 1.00 72.11 45 PHE A C 10
ATOM 11560 O O . PHE A 1 45 ? 9.310 9.330 7.328 1.00 65.01 45 PHE A O 10
ATOM 11577 N N . VAL A 1 46 ? 11.232 10.498 7.400 1.00 2.15 46 VAL A N 10
ATOM 11578 C CA . VAL A 1 46 ? 11.709 10.004 6.114 1.00 22.24 46 VAL A CA 10
ATOM 11579 C C . VAL A 1 46 ? 12.071 8.525 6.194 1.00 5.11 46 VAL A C 10
ATOM 11580 O O . VAL A 1 46 ? 12.103 7.827 5.180 1.00 71.31 46 VAL A O 10
ATOM 11593 N N . LEU A 1 47 ? 12.344 8.053 7.405 1.00 0.05 47 LEU A N 10
ATOM 11594 C CA . LEU A 1 47 ? 12.704 6.656 7.619 1.00 60.51 47 LEU A CA 10
ATOM 11595 C C . LEU A 1 47 ? 11.460 5.775 7.677 1.00 54.44 47 LEU A C 10
ATOM 11596 O O . LEU A 1 47 ? 11.353 4.788 6.950 1.00 35.14 47 LEU A O 10
ATOM 11612 N N . GLU A 1 48 ? 10.521 6.142 8.544 1.00 41.33 48 GLU A N 10
ATOM 11613 C CA . GLU A 1 48 ? 9.283 5.386 8.694 1.00 4.13 48 GLU A CA 10
ATOM 11614 C C . GLU A 1 48 ? 8.607 5.175 7.343 1.00 62.42 48 GLU A C 10
ATOM 11615 O O . GLU A 1 48 ? 8.109 4.087 7.048 1.00 1.23 48 GLU A O 10
ATOM 11627 N N . LEU A 1 49 ? 8.593 6.221 6.525 1.00 11.40 49 LEU A N 10
ATOM 11628 C CA . LEU A 1 49 ? 7.978 6.152 5.204 1.00 15.01 49 LEU A CA 10
ATOM 11629 C C . LEU A 1 49 ? 8.780 5.246 4.276 1.00 24.13 49 LEU A C 10
ATOM 11630 O O . LEU A 1 49 ? 8.214 4.523 3.457 1.00 22.02 49 LEU A O 10
ATOM 11646 N N . GLU A 1 50 ? 10.102 5.289 4.413 1.00 41.41 50 GLU A N 10
ATOM 11647 C CA . GLU A 1 50 ? 10.982 4.471 3.587 1.00 20.31 50 GLU A CA 10
ATOM 11648 C C . GLU A 1 50 ? 10.881 2.999 3.978 1.00 52.04 50 GLU A C 10
ATOM 11649 O O . GLU A 1 50 ? 11.019 2.112 3.136 1.00 73.55 50 GLU A O 10
ATOM 11661 N N . ASP A 1 51 ? 10.640 2.749 5.260 1.00 73.43 51 ASP A N 10
ATOM 11662 C CA . ASP A 1 51 ? 10.519 1.385 5.763 1.00 44.21 51 ASP A CA 10
ATOM 11663 C C . ASP A 1 51 ? 9.115 0.840 5.525 1.00 73.15 51 ASP A C 10
ATOM 11664 O O . ASP A 1 51 ? 8.943 -0.205 4.898 1.00 31.22 51 ASP A O 10
ATOM 11673 N N . GLU A 1 52 ? 8.114 1.555 6.029 1.00 21.14 52 GLU A N 10
ATOM 11674 C CA . GLU A 1 52 ? 6.725 1.141 5.872 1.00 31.34 52 GLU A CA 10
ATOM 11675 C C . GLU A 1 52 ? 6.408 0.842 4.410 1.00 62.22 52 GLU A C 10
ATOM 11676 O O . GLU A 1 52 ? 6.022 -0.274 4.062 1.00 32.32 52 GLU A O 10
ATOM 11688 N N . PHE A 1 53 ? 6.574 1.848 3.557 1.00 23.52 53 PHE A N 10
ATOM 11689 C CA . PHE A 1 53 ? 6.305 1.694 2.132 1.00 10.12 53 PHE A CA 10
ATOM 11690 C C . PHE A 1 53 ? 7.391 0.858 1.460 1.00 14.35 53 PHE A C 10
ATOM 11691 O O . PHE A 1 53 ? 7.146 0.197 0.453 1.00 74.24 53 PHE A O 10
ATOM 11708 N N . GLY A 1 54 ? 8.593 0.895 2.027 1.00 31.33 54 GLY A N 10
ATOM 11709 C CA . GLY A 1 54 ? 9.699 0.138 1.470 1.00 32.22 54 GLY A CA 10
ATOM 11710 C C . GLY A 1 54 ? 10.249 0.762 0.203 1.00 12.12 54 GLY A C 10
ATOM 11711 O O . GLY A 1 54 ? 10.300 0.117 -0.845 1.00 4.33 54 GLY A O 10
ATOM 11715 N N . THR A 1 55 ? 10.660 2.023 0.297 1.00 62.12 55 THR A N 10
ATOM 11716 C CA . THR A 1 55 ? 11.206 2.736 -0.851 1.00 63.10 55 THR A CA 10
ATOM 11717 C C . THR A 1 55 ? 12.382 3.617 -0.443 1.00 34.41 55 THR A C 10
ATOM 11718 O O . THR A 1 55 ? 12.465 4.064 0.700 1.00 4.22 55 THR A O 10
ATOM 11729 N N . GLU A 1 56 ? 13.287 3.862 -1.385 1.00 72.22 56 GLU A N 10
ATOM 11730 C CA . GLU A 1 56 ? 14.458 4.690 -1.122 1.00 32.23 56 GLU A CA 10
ATOM 11731 C C . GLU A 1 56 ? 14.142 6.166 -1.347 1.00 64.33 56 GLU A C 10
ATOM 11732 O O . GLU A 1 56 ? 13.636 6.549 -2.402 1.00 74.53 56 GLU A O 10
ATOM 11744 N N . ILE A 1 57 ? 14.445 6.989 -0.349 1.00 63.41 57 ILE A N 10
ATOM 11745 C CA . ILE A 1 57 ? 14.195 8.422 -0.438 1.00 70.25 57 ILE A CA 10
ATOM 11746 C C . ILE A 1 57 ? 15.500 9.201 -0.558 1.00 0.40 57 ILE A C 10
ATOM 11747 O O . ILE A 1 57 ? 16.313 9.217 0.366 1.00 31.43 57 ILE A O 10
ATOM 11763 N N . SER A 1 58 ? 15.693 9.850 -1.702 1.00 61.42 58 SER A N 10
ATOM 11764 C CA . SER A 1 58 ? 16.901 10.631 -1.944 1.00 74.40 58 SER A CA 10
ATOM 11765 C C . SER A 1 58 ? 17.106 11.668 -0.844 1.00 60.22 58 SER A C 10
ATOM 11766 O O . SER A 1 58 ? 16.186 11.976 -0.087 1.00 13.23 58 SER A O 10
ATOM 11774 N N . ASP A 1 59 ? 18.319 12.202 -0.763 1.00 45.21 59 ASP A N 10
ATOM 11775 C CA . ASP A 1 59 ? 18.647 13.206 0.243 1.00 63.21 59 ASP A CA 10
ATOM 11776 C C . ASP A 1 59 ? 18.185 14.590 -0.200 1.00 12.41 59 ASP A C 10
ATOM 11777 O O . ASP A 1 59 ? 17.910 15.457 0.629 1.00 44.41 59 ASP A O 10
ATOM 11786 N N . GLU A 1 60 ? 18.102 14.790 -1.512 1.00 21.23 60 GLU A N 10
ATOM 11787 C CA . GLU A 1 60 ? 17.675 16.070 -2.064 1.00 34.04 60 GLU A CA 10
ATOM 11788 C C . GLU A 1 60 ? 16.158 16.218 -1.982 1.00 41.51 60 GLU A C 10
ATOM 11789 O O . GLU A 1 60 ? 15.647 17.120 -1.318 1.00 52.42 60 GLU A O 10
ATOM 11801 N N . ASP A 1 61 ? 15.445 15.328 -2.662 1.00 61.43 61 ASP A N 10
ATOM 11802 C CA . ASP A 1 61 ? 13.987 15.358 -2.667 1.00 41.13 61 ASP A CA 10
ATOM 11803 C C . ASP A 1 61 ? 13.437 15.259 -1.248 1.00 74.30 61 ASP A C 10
ATOM 11804 O O . ASP A 1 61 ? 12.312 15.680 -0.977 1.00 25.51 61 ASP A O 10
ATOM 11813 N N . ALA A 1 62 ? 14.236 14.698 -0.347 1.00 3.34 62 ALA A N 10
ATOM 11814 C CA . ALA A 1 62 ? 13.830 14.544 1.045 1.00 53.43 62 ALA A CA 10
ATOM 11815 C C . ALA A 1 62 ? 13.317 15.862 1.616 1.00 45.21 62 ALA A C 10
ATOM 11816 O O . ALA A 1 62 ? 12.554 15.875 2.581 1.00 52.34 62 ALA A O 10
ATOM 11823 N N . GLU A 1 63 ? 13.744 16.968 1.014 1.00 12.32 63 GLU A N 10
ATOM 11824 C CA . GLU A 1 63 ? 13.328 18.291 1.465 1.00 4.25 63 GLU A CA 10
ATOM 11825 C C . GLU A 1 63 ? 12.024 18.710 0.794 1.00 14.22 63 GLU A C 10
ATOM 11826 O O . GLU A 1 63 ? 11.214 19.430 1.379 1.00 0.12 63 GLU A O 10
ATOM 11838 N N . LYS A 1 64 ? 11.826 18.255 -0.438 1.00 65.23 64 LYS A N 10
ATOM 11839 C CA . LYS A 1 64 ? 10.621 18.580 -1.191 1.00 51.31 64 LYS A CA 10
ATOM 11840 C C . LYS A 1 64 ? 9.630 17.421 -1.160 1.00 64.32 64 LYS A C 10
ATOM 11841 O O . LYS A 1 64 ? 8.915 17.177 -2.132 1.00 40.44 64 LYS A O 10
ATOM 11860 N N . ILE A 1 65 ? 9.594 16.710 -0.038 1.00 75.12 65 ILE A N 10
ATOM 11861 C CA . ILE A 1 65 ? 8.689 15.578 0.119 1.00 14.01 65 ILE A CA 10
ATOM 11862 C C . ILE A 1 65 ? 8.230 15.438 1.567 1.00 63.33 65 ILE A C 10
ATOM 11863 O O . ILE A 1 65 ? 8.041 14.328 2.063 1.00 71.43 65 ILE A O 10
ATOM 11879 N N . GLU A 1 66 ? 8.052 16.571 2.238 1.00 43.20 66 GLU A N 10
ATOM 11880 C CA . GLU A 1 66 ? 7.615 16.574 3.629 1.00 72.20 66 GLU A CA 10
ATOM 11881 C C . GLU A 1 66 ? 6.151 16.992 3.738 1.00 3.42 66 GLU A C 10
ATOM 11882 O O . GLU A 1 66 ? 5.578 17.011 4.828 1.00 60.00 66 GLU A O 10
ATOM 11894 N N . THR A 1 67 ? 5.552 17.329 2.600 1.00 35.34 67 THR A N 10
ATOM 11895 C CA . THR A 1 67 ? 4.156 17.749 2.567 1.00 64.21 67 THR A CA 10
ATOM 11896 C C . THR A 1 67 ? 3.241 16.586 2.202 1.00 14.03 67 THR A C 10
ATOM 11897 O O . THR A 1 67 ? 3.687 15.582 1.646 1.00 15.15 67 THR A O 10
ATOM 11908 N N . VAL A 1 68 ? 1.957 16.728 2.518 1.00 62.11 68 VAL A N 10
ATOM 11909 C CA . VAL A 1 68 ? 0.978 15.689 2.222 1.00 54.55 68 VAL A CA 10
ATOM 11910 C C . VAL A 1 68 ? 1.091 15.224 0.774 1.00 11.22 68 VAL A C 10
ATOM 11911 O O . VAL A 1 68 ? 1.131 14.026 0.498 1.00 41.14 68 VAL A O 10
ATOM 11924 N N . GLY A 1 69 ? 1.142 16.181 -0.147 1.00 45.43 69 GLY A N 10
ATOM 11925 C CA . GLY A 1 69 ? 1.251 15.850 -1.556 1.00 21.10 69 GLY A CA 10
ATOM 11926 C C . GLY A 1 69 ? 2.676 15.542 -1.971 1.00 42.50 69 GLY A C 10
ATOM 11927 O O . GLY A 1 69 ? 2.924 14.581 -2.698 1.00 44.21 69 GLY A O 10
ATOM 11931 N N . ALA A 1 70 ? 3.615 16.362 -1.509 1.00 62.04 70 ALA A N 10
ATOM 11932 C CA . ALA A 1 70 ? 5.023 16.172 -1.837 1.00 12.51 70 ALA A CA 10
ATOM 11933 C C . ALA A 1 70 ? 5.520 14.814 -1.355 1.00 65.01 70 ALA A C 10
ATOM 11934 O O . ALA A 1 70 ? 6.562 14.331 -1.798 1.00 40.23 70 ALA A O 10
ATOM 11941 N N . ALA A 1 71 ? 4.770 14.203 -0.445 1.00 34.32 71 ALA A N 10
ATOM 11942 C CA . ALA A 1 71 ? 5.134 12.899 0.096 1.00 42.20 71 ALA A CA 10
ATOM 11943 C C . ALA A 1 71 ? 4.595 11.772 -0.778 1.00 63.12 71 ALA A C 10
ATOM 11944 O O . ALA A 1 71 ? 5.361 11.029 -1.392 1.00 70.42 71 ALA A O 10
ATOM 11951 N N . VAL A 1 72 ? 3.273 11.650 -0.830 1.00 33.22 72 VAL A N 10
ATOM 11952 C CA . VAL A 1 72 ? 2.631 10.613 -1.629 1.00 62.13 72 VAL A CA 10
ATOM 11953 C C . VAL A 1 72 ? 3.075 10.689 -3.086 1.00 13.10 72 VAL A C 10
ATOM 11954 O O . VAL A 1 72 ? 3.295 9.665 -3.733 1.00 12.11 72 VAL A O 10
ATOM 11967 N N . ASP A 1 73 ? 3.204 11.909 -3.596 1.00 24.20 73 ASP A N 10
ATOM 11968 C CA . ASP A 1 73 ? 3.624 12.120 -4.977 1.00 34.43 73 ASP A CA 10
ATOM 11969 C C . ASP A 1 73 ? 5.032 11.580 -5.205 1.00 41.34 73 ASP A C 10
ATOM 11970 O O . ASP A 1 73 ? 5.407 11.253 -6.332 1.00 2.24 73 ASP A O 10
ATOM 11979 N N . TYR A 1 74 ? 5.808 11.491 -4.131 1.00 15.23 74 TYR A N 10
ATOM 11980 C CA . TYR A 1 74 ? 7.176 10.995 -4.215 1.00 30.05 74 TYR A CA 10
ATOM 11981 C C . TYR A 1 74 ? 7.218 9.480 -4.041 1.00 73.20 74 TYR A C 10
ATOM 11982 O O . TYR A 1 74 ? 7.770 8.763 -4.877 1.00 14.33 74 TYR A O 10
ATOM 12000 N N . ILE A 1 75 ? 6.630 8.999 -2.951 1.00 13.54 75 ILE A N 10
ATOM 12001 C CA . ILE A 1 75 ? 6.598 7.570 -2.667 1.00 55.04 75 ILE A CA 10
ATOM 12002 C C . ILE A 1 75 ? 5.939 6.799 -3.806 1.00 61.32 75 ILE A C 10
ATOM 12003 O O . ILE A 1 75 ? 6.431 5.752 -4.227 1.00 63.25 75 ILE A O 10
ATOM 12019 N N . VAL A 1 76 ? 4.823 7.324 -4.302 1.00 44.12 76 VAL A N 10
ATOM 12020 C CA . VAL A 1 76 ? 4.098 6.687 -5.395 1.00 23.01 76 VAL A CA 10
ATOM 12021 C C . VAL A 1 76 ? 4.895 6.749 -6.693 1.00 63.50 76 VAL A C 10
ATOM 12022 O O . VAL A 1 76 ? 5.246 5.718 -7.268 1.00 31.13 76 VAL A O 10
ATOM 12035 N N . SER A 1 77 ? 5.179 7.964 -7.150 1.00 10.12 77 SER A N 10
ATOM 12036 C CA . SER A 1 77 ? 5.932 8.161 -8.383 1.00 25.23 77 SER A CA 10
ATOM 12037 C C . SER A 1 77 ? 7.225 7.350 -8.365 1.00 12.12 77 SER A C 10
ATOM 12038 O O . SER A 1 77 ? 7.717 6.923 -9.408 1.00 51.22 77 SER A O 10
ATOM 12046 N N . ASN A 1 78 ? 7.769 7.143 -7.170 1.00 61.51 78 ASN A N 10
ATOM 12047 C CA . ASN A 1 78 ? 9.005 6.384 -7.015 1.00 32.33 78 ASN A CA 10
ATOM 12048 C C . ASN A 1 78 ? 8.726 4.884 -7.016 1.00 31.33 78 ASN A C 10
ATOM 12049 O O . ASN A 1 78 ? 9.520 4.095 -7.527 1.00 70.45 78 ASN A O 10
ATOM 12060 N N . SER A 1 79 ? 7.592 4.498 -6.439 1.00 70.25 79 SER A N 10
ATOM 12061 C CA . SER A 1 79 ? 7.209 3.092 -6.371 1.00 1.52 79 SER A CA 10
ATOM 12062 C C . SER A 1 79 ? 5.864 2.862 -7.052 1.00 53.03 79 SER A C 10
ATOM 12063 O O . SER A 1 79 ? 5.664 1.807 -7.652 1.00 63.13 79 SER A O 10
ATOM 12071 N N . MET A 1 1 ? 1.608 0.805 0.215 1.00 3.14 1 MET A N 11
ATOM 12072 C CA . MET A 1 1 ? 1.740 0.143 -1.077 1.00 42.34 1 MET A CA 11
ATOM 12073 C C . MET A 1 1 ? 1.234 1.041 -2.202 1.00 11.12 1 MET A C 11
ATOM 12074 O O . MET A 1 1 ? 2.019 1.572 -2.988 1.00 70.24 1 MET A O 11
ATOM 12088 N N . THR A 1 2 ? -0.083 1.207 -2.273 1.00 53.22 2 THR A N 11
ATOM 12089 C CA . THR A 1 2 ? -0.694 2.039 -3.302 1.00 51.30 2 THR A CA 11
ATOM 12090 C C . THR A 1 2 ? -0.750 3.499 -2.867 1.00 10.20 2 THR A C 11
ATOM 12091 O O . THR A 1 2 ? -0.412 3.831 -1.731 1.00 0.52 2 THR A O 11
ATOM 12102 N N . ARG A 1 3 ? -1.179 4.367 -3.777 1.00 53.13 3 ARG A N 11
ATOM 12103 C CA . ARG A 1 3 ? -1.279 5.792 -3.487 1.00 1.30 3 ARG A CA 11
ATOM 12104 C C . ARG A 1 3 ? -2.214 6.043 -2.308 1.00 34.22 3 ARG A C 11
ATOM 12105 O O . ARG A 1 3 ? -1.958 6.911 -1.474 1.00 53.03 3 ARG A O 11
ATOM 12126 N N . GLU A 1 4 ? -3.299 5.277 -2.246 1.00 60.52 4 GLU A N 11
ATOM 12127 C CA . GLU A 1 4 ? -4.273 5.417 -1.170 1.00 3.22 4 GLU A CA 11
ATOM 12128 C C . GLU A 1 4 ? -3.635 5.117 0.184 1.00 61.45 4 GLU A C 11
ATOM 12129 O O . GLU A 1 4 ? -3.565 5.984 1.054 1.00 61.41 4 GLU A O 11
ATOM 12141 N N . GLU A 1 5 ? -3.172 3.882 0.352 1.00 71.21 5 GLU A N 11
ATOM 12142 C CA . GLU A 1 5 ? -2.542 3.467 1.599 1.00 24.54 5 GLU A CA 11
ATOM 12143 C C . GLU A 1 5 ? -1.459 4.457 2.018 1.00 41.11 5 GLU A C 11
ATOM 12144 O O . GLU A 1 5 ? -1.399 4.877 3.174 1.00 40.04 5 GLU A O 11
ATOM 12156 N N . VAL A 1 6 ? -0.604 4.826 1.069 1.00 0.22 6 VAL A N 11
ATOM 12157 C CA . VAL A 1 6 ? 0.477 5.767 1.338 1.00 54.41 6 VAL A CA 11
ATOM 12158 C C . VAL A 1 6 ? -0.070 7.117 1.790 1.00 62.11 6 VAL A C 11
ATOM 12159 O O . VAL A 1 6 ? 0.246 7.593 2.881 1.00 2.21 6 VAL A O 11
ATOM 12172 N N . LEU A 1 7 ? -0.892 7.729 0.945 1.00 42.11 7 LEU A N 11
ATOM 12173 C CA . LEU A 1 7 ? -1.484 9.025 1.257 1.00 11.22 7 LEU A CA 11
ATOM 12174 C C . LEU A 1 7 ? -2.153 9.002 2.628 1.00 43.30 7 LEU A C 11
ATOM 12175 O O . LEU A 1 7 ? -1.969 9.914 3.433 1.00 2.44 7 LEU A O 11
ATOM 12191 N N . GLN A 1 8 ? -2.927 7.953 2.886 1.00 43.04 8 GLN A N 11
ATOM 12192 C CA . GLN A 1 8 ? -3.621 7.811 4.160 1.00 51.21 8 GLN A CA 11
ATOM 12193 C C . GLN A 1 8 ? -2.630 7.775 5.319 1.00 72.13 8 GLN A C 11
ATOM 12194 O O . GLN A 1 8 ? -2.668 8.625 6.209 1.00 61.50 8 GLN A O 11
ATOM 12208 N N . LYS A 1 9 ? -1.744 6.785 5.302 1.00 42.22 9 LYS A N 11
ATOM 12209 C CA . LYS A 1 9 ? -0.741 6.637 6.350 1.00 12.42 9 LYS A CA 11
ATOM 12210 C C . LYS A 1 9 ? -0.083 7.977 6.666 1.00 64.51 9 LYS A C 11
ATOM 12211 O O . LYS A 1 9 ? -0.152 8.463 7.795 1.00 60.03 9 LYS A O 11
ATOM 12230 N N . VAL A 1 10 ? 0.555 8.569 5.661 1.00 22.32 10 VAL A N 11
ATOM 12231 C CA . VAL A 1 10 ? 1.224 9.853 5.831 1.00 11.13 10 VAL A CA 11
ATOM 12232 C C . VAL A 1 10 ? 0.293 10.877 6.472 1.00 23.53 10 VAL A C 11
ATOM 12233 O O . VAL A 1 10 ? 0.681 11.589 7.398 1.00 72.20 10 VAL A O 11
ATOM 12246 N N . ALA A 1 11 ? -0.937 10.944 5.974 1.00 63.35 11 ALA A N 11
ATOM 12247 C CA . ALA A 1 11 ? -1.924 11.878 6.499 1.00 11.31 11 ALA A CA 11
ATOM 12248 C C . ALA A 1 11 ? -2.208 11.606 7.973 1.00 44.44 11 ALA A C 11
ATOM 12249 O O . ALA A 1 11 ? -2.352 12.534 8.769 1.00 32.24 11 ALA A O 11
ATOM 12256 N N . LYS A 1 12 ? -2.287 10.329 8.329 1.00 24.21 12 LYS A N 11
ATOM 12257 C CA . LYS A 1 12 ? -2.552 9.934 9.707 1.00 33.42 12 LYS A CA 11
ATOM 12258 C C . LYS A 1 12 ? -1.343 10.208 10.595 1.00 43.41 12 LYS A C 11
ATOM 12259 O O . LYS A 1 12 ? -1.424 10.985 11.547 1.00 44.31 12 LYS A O 11
ATOM 12278 N N . ILE A 1 13 ? -0.223 9.568 10.276 1.00 20.03 13 ILE A N 11
ATOM 12279 C CA . ILE A 1 13 ? 1.003 9.746 11.044 1.00 43.22 13 ILE A CA 11
ATOM 12280 C C . ILE A 1 13 ? 1.298 11.225 11.274 1.00 70.43 13 ILE A C 11
ATOM 12281 O O . ILE A 1 13 ? 1.764 11.616 12.344 1.00 30.33 13 ILE A O 11
ATOM 12297 N N . ILE A 1 14 ? 1.022 12.041 10.263 1.00 54.42 14 ILE A N 11
ATOM 12298 C CA . ILE A 1 14 ? 1.254 13.477 10.356 1.00 3.30 14 ILE A CA 11
ATOM 12299 C C . ILE A 1 14 ? 0.154 14.161 11.161 1.00 43.43 14 ILE A C 11
ATOM 12300 O O . ILE A 1 14 ? 0.417 15.088 11.927 1.00 14.20 14 ILE A O 11
ATOM 12316 N N . SER A 1 15 ? -1.078 13.697 10.982 1.00 31.42 15 SER A N 11
ATOM 12317 C CA . SER A 1 15 ? -2.219 14.265 11.690 1.00 33.32 15 SER A CA 11
ATOM 12318 C C . SER A 1 15 ? -2.143 13.954 13.182 1.00 62.31 15 SER A C 11
ATOM 12319 O O . SER A 1 15 ? -2.722 14.661 14.005 1.00 73.11 15 SER A O 11
ATOM 12327 N N . ASN A 1 16 ? -1.423 12.889 13.522 1.00 41.41 16 ASN A N 11
ATOM 12328 C CA . ASN A 1 16 ? -1.270 12.483 14.914 1.00 32.11 16 ASN A CA 11
ATOM 12329 C C . ASN A 1 16 ? -0.016 13.100 15.526 1.00 33.35 16 ASN A C 11
ATOM 12330 O O . ASN A 1 16 ? -0.037 13.579 16.660 1.00 14.45 16 ASN A O 11
ATOM 12341 N N . HIS A 1 17 ? 1.075 13.084 14.768 1.00 43.00 17 HIS A N 11
ATOM 12342 C CA . HIS A 1 17 ? 2.339 13.643 15.235 1.00 30.12 17 HIS A CA 11
ATOM 12343 C C . HIS A 1 17 ? 2.247 15.160 15.366 1.00 14.22 17 HIS A C 11
ATOM 12344 O O . HIS A 1 17 ? 2.654 15.732 16.378 1.00 52.14 17 HIS A O 11
ATOM 12358 N N . PHE A 1 18 ? 1.710 15.806 14.337 1.00 55.53 18 PHE A N 11
ATOM 12359 C CA . PHE A 1 18 ? 1.565 17.258 14.336 1.00 24.40 18 PHE A CA 11
ATOM 12360 C C . PHE A 1 18 ? 0.168 17.666 14.794 1.00 23.41 18 PHE A C 11
ATOM 12361 O O . PHE A 1 18 ? -0.643 16.822 15.175 1.00 71.55 18 PHE A O 11
ATOM 12378 N N . ASP A 1 19 ? -0.104 18.965 14.755 1.00 13.22 19 ASP A N 11
ATOM 12379 C CA . ASP A 1 19 ? -1.403 19.487 15.165 1.00 20.45 19 ASP A CA 11
ATOM 12380 C C . ASP A 1 19 ? -2.271 19.800 13.951 1.00 51.11 19 ASP A C 11
ATOM 12381 O O . ASP A 1 19 ? -3.235 20.561 14.044 1.00 3.04 19 ASP A O 11
ATOM 12390 N N . ILE A 1 20 ? -1.922 19.210 12.813 1.00 75.33 20 ILE A N 11
ATOM 12391 C CA . ILE A 1 20 ? -2.670 19.426 11.580 1.00 1.32 20 ILE A CA 11
ATOM 12392 C C . ILE A 1 20 ? -3.904 18.532 11.521 1.00 0.44 20 ILE A C 11
ATOM 12393 O O . ILE A 1 20 ? -3.991 17.531 12.231 1.00 63.20 20 ILE A O 11
ATOM 12409 N N . GLU A 1 21 ? -4.855 18.901 10.669 1.00 13.33 21 GLU A N 11
ATOM 12410 C CA . GLU A 1 21 ? -6.084 18.132 10.517 1.00 33.54 21 GLU A CA 11
ATOM 12411 C C . GLU A 1 21 ? -5.924 17.056 9.447 1.00 41.02 21 GLU A C 11
ATOM 12412 O O . GLU A 1 21 ? -5.555 17.348 8.309 1.00 34.44 21 GLU A O 11
ATOM 12424 N N . ALA A 1 22 ? -6.203 15.811 9.820 1.00 2.52 22 ALA A N 11
ATOM 12425 C CA . ALA A 1 22 ? -6.091 14.692 8.893 1.00 52.52 22 ALA A CA 11
ATOM 12426 C C . ALA A 1 22 ? -6.955 14.916 7.656 1.00 35.35 22 ALA A C 11
ATOM 12427 O O . ALA A 1 22 ? -6.737 14.297 6.615 1.00 40.23 22 ALA A O 11
ATOM 12434 N N . ASP A 1 23 ? -7.937 15.802 7.779 1.00 12.21 23 ASP A N 11
ATOM 12435 C CA . ASP A 1 23 ? -8.835 16.107 6.671 1.00 43.31 23 ASP A CA 11
ATOM 12436 C C . ASP A 1 23 ? -8.360 17.342 5.911 1.00 11.35 23 ASP A C 11
ATOM 12437 O O . ASP A 1 23 ? -8.605 17.477 4.713 1.00 14.21 23 ASP A O 11
ATOM 12446 N N . GLN A 1 24 ? -7.681 18.240 6.618 1.00 50.32 24 GLN A N 11
ATOM 12447 C CA . GLN A 1 24 ? -7.174 19.465 6.010 1.00 71.10 24 GLN A CA 11
ATOM 12448 C C . GLN A 1 24 ? -5.877 19.200 5.253 1.00 51.34 24 GLN A C 11
ATOM 12449 O O . GLN A 1 24 ? -5.590 19.849 4.247 1.00 41.43 24 GLN A O 11
ATOM 12463 N N . VAL A 1 25 ? -5.096 18.243 5.743 1.00 72.44 25 VAL A N 11
ATOM 12464 C CA . VAL A 1 25 ? -3.830 17.891 5.112 1.00 44.44 25 VAL A CA 11
ATOM 12465 C C . VAL A 1 25 ? -3.992 17.735 3.604 1.00 64.02 25 VAL A C 11
ATOM 12466 O O . VAL A 1 25 ? -4.546 16.744 3.126 1.00 4.05 25 VAL A O 11
ATOM 12479 N N . THR A 1 26 ? -3.504 18.720 2.856 1.00 3.32 26 THR A N 11
ATOM 12480 C CA . THR A 1 26 ? -3.595 18.693 1.402 1.00 45.11 26 THR A CA 11
ATOM 12481 C C . THR A 1 26 ? -2.234 18.943 0.761 1.00 21.53 26 THR A C 11
ATOM 12482 O O . THR A 1 26 ? -1.307 19.421 1.416 1.00 73.51 26 THR A O 11
ATOM 12493 N N . ASP A 1 27 ? -2.121 18.617 -0.521 1.00 63.35 27 ASP A N 11
ATOM 12494 C CA . ASP A 1 27 ? -0.873 18.807 -1.252 1.00 3.35 27 ASP A CA 11
ATOM 12495 C C . ASP A 1 27 ? -0.511 20.287 -1.332 1.00 41.11 27 ASP A C 11
ATOM 12496 O O . ASP A 1 27 ? 0.630 20.641 -1.630 1.00 35.01 27 ASP A O 11
ATOM 12505 N N . GLN A 1 28 ? -1.490 21.146 -1.066 1.00 21.20 28 GLN A N 11
ATOM 12506 C CA . GLN A 1 28 ? -1.274 22.587 -1.110 1.00 51.25 28 GLN A CA 11
ATOM 12507 C C . GLN A 1 28 ? -0.977 23.136 0.281 1.00 51.30 28 GLN A C 11
ATOM 12508 O O . GLN A 1 28 ? -1.007 24.348 0.501 1.00 24.12 28 GLN A O 11
ATOM 12522 N N . LEU A 1 29 ? -0.691 22.238 1.217 1.00 14.43 29 LEU A N 11
ATOM 12523 C CA . LEU A 1 29 ? -0.389 22.633 2.589 1.00 60.22 29 LEU A CA 11
ATOM 12524 C C . LEU A 1 29 ? 0.819 21.869 3.121 1.00 32.45 29 LEU A C 11
ATOM 12525 O O . LEU A 1 29 ? 0.677 20.942 3.918 1.00 3.14 29 LEU A O 11
ATOM 12541 N N . ASN A 1 30 ? 2.007 22.265 2.677 1.00 52.32 30 ASN A N 11
ATOM 12542 C CA . ASN A 1 30 ? 3.240 21.619 3.110 1.00 21.42 30 ASN A CA 11
ATOM 12543 C C . ASN A 1 30 ? 3.335 21.593 4.633 1.00 41.33 30 ASN A C 11
ATOM 12544 O O . ASN A 1 30 ? 3.321 22.639 5.283 1.00 63.11 30 ASN A O 11
ATOM 12555 N N . ILE A 1 31 ? 3.432 20.393 5.194 1.00 60.10 31 ILE A N 11
ATOM 12556 C CA . ILE A 1 31 ? 3.531 20.232 6.639 1.00 21.33 31 ILE A CA 11
ATOM 12557 C C . ILE A 1 31 ? 4.859 20.769 7.162 1.00 20.45 31 ILE A C 11
ATOM 12558 O O . ILE A 1 31 ? 4.908 21.437 8.195 1.00 12.13 31 ILE A O 11
ATOM 12574 N N . LYS A 1 32 ? 5.936 20.473 6.442 1.00 55.22 32 LYS A N 11
ATOM 12575 C CA . LYS A 1 32 ? 7.265 20.928 6.830 1.00 3.11 32 LYS A CA 11
ATOM 12576 C C . LYS A 1 32 ? 7.254 22.415 7.168 1.00 3.44 32 LYS A C 11
ATOM 12577 O O . LYS A 1 32 ? 7.828 22.838 8.172 1.00 23.43 32 LYS A O 11
ATOM 12596 N N . ASP A 1 33 ? 6.597 23.204 6.326 1.00 51.25 33 ASP A N 11
ATOM 12597 C CA . ASP A 1 33 ? 6.509 24.644 6.537 1.00 40.51 33 ASP A CA 11
ATOM 12598 C C . ASP A 1 33 ? 5.324 24.991 7.433 1.00 21.10 33 ASP A C 11
ATOM 12599 O O . ASP A 1 33 ? 5.486 25.624 8.476 1.00 4.23 33 ASP A O 11
ATOM 12608 N N . ASP A 1 34 ? 4.133 24.572 7.019 1.00 44.44 34 ASP A N 11
ATOM 12609 C CA . ASP A 1 34 ? 2.921 24.838 7.784 1.00 53.33 34 ASP A CA 11
ATOM 12610 C C . ASP A 1 34 ? 3.135 24.539 9.264 1.00 64.51 34 ASP A C 11
ATOM 12611 O O . ASP A 1 34 ? 2.949 25.407 10.118 1.00 71.34 34 ASP A O 11
ATOM 12620 N N . LEU A 1 35 ? 3.527 23.305 9.562 1.00 62.45 35 LEU A N 11
ATOM 12621 C CA . LEU A 1 35 ? 3.766 22.889 10.939 1.00 5.23 35 LEU A CA 11
ATOM 12622 C C . LEU A 1 35 ? 5.151 23.325 11.407 1.00 65.02 35 LEU A C 11
ATOM 12623 O O . LEU A 1 35 ? 5.429 23.365 12.605 1.00 53.34 35 LEU A O 11
ATOM 12639 N N . ASN A 1 36 ? 6.017 23.652 10.452 1.00 14.44 36 ASN A N 11
ATOM 12640 C CA . ASN A 1 36 ? 7.373 24.087 10.767 1.00 52.25 36 ASN A CA 11
ATOM 12641 C C . ASN A 1 36 ? 8.182 22.947 11.378 1.00 53.23 36 ASN A C 11
ATOM 12642 O O . ASN A 1 36 ? 9.034 23.169 12.237 1.00 63.30 36 ASN A O 11
ATOM 12653 N N . ALA A 1 37 ? 7.908 21.727 10.927 1.00 2.14 37 ALA A N 11
ATOM 12654 C CA . ALA A 1 37 ? 8.612 20.553 11.427 1.00 31.35 37 ALA A CA 11
ATOM 12655 C C . ALA A 1 37 ? 10.118 20.789 11.463 1.00 11.03 37 ALA A C 11
ATOM 12656 O O . ALA A 1 37 ? 10.703 21.273 10.494 1.00 1.34 37 ALA A O 11
ATOM 12663 N N . ASP A 1 38 ? 10.739 20.445 12.586 1.00 64.02 38 ASP A N 11
ATOM 12664 C CA . ASP A 1 38 ? 12.178 20.620 12.748 1.00 62.54 38 ASP A CA 11
ATOM 12665 C C . ASP A 1 38 ? 12.942 19.876 11.656 1.00 11.12 38 ASP A C 11
ATOM 12666 O O . ASP A 1 38 ? 12.344 19.229 10.797 1.00 35.30 38 ASP A O 11
ATOM 12675 N N . SER A 1 39 ? 14.267 19.975 11.696 1.00 32.30 39 SER A N 11
ATOM 12676 C CA . SER A 1 39 ? 15.112 19.316 10.708 1.00 64.24 39 SER A CA 11
ATOM 12677 C C . SER A 1 39 ? 15.360 17.859 11.089 1.00 54.34 39 SER A C 11
ATOM 12678 O O . SER A 1 39 ? 15.157 16.952 10.281 1.00 54.21 39 SER A O 11
ATOM 12686 N N . ILE A 1 40 ? 15.799 17.644 12.324 1.00 71.11 40 ILE A N 11
ATOM 12687 C CA . ILE A 1 40 ? 16.073 16.298 12.813 1.00 11.40 40 ILE A CA 11
ATOM 12688 C C . ILE A 1 40 ? 14.890 15.370 12.561 1.00 15.31 40 ILE A C 11
ATOM 12689 O O . ILE A 1 40 ? 15.058 14.249 12.083 1.00 70.32 40 ILE A O 11
ATOM 12705 N N . SER A 1 41 ? 13.692 15.847 12.885 1.00 75.43 41 SER A N 11
ATOM 12706 C CA . SER A 1 41 ? 12.479 15.059 12.695 1.00 21.14 41 SER A CA 11
ATOM 12707 C C . SER A 1 41 ? 12.413 14.495 11.279 1.00 23.34 41 SER A C 11
ATOM 12708 O O . SER A 1 41 ? 11.913 13.391 11.061 1.00 50.31 41 SER A O 11
ATOM 12716 N N . VAL A 1 42 ? 12.923 15.261 10.320 1.00 74.33 42 VAL A N 11
ATOM 12717 C CA . VAL A 1 42 ? 12.923 14.838 8.924 1.00 5.42 42 VAL A CA 11
ATOM 12718 C C . VAL A 1 42 ? 13.600 13.482 8.761 1.00 43.21 42 VAL A C 11
ATOM 12719 O O . VAL A 1 42 ? 13.137 12.634 7.999 1.00 45.13 42 VAL A O 11
ATOM 12732 N N . MET A 1 43 ? 14.699 13.284 9.483 1.00 53.55 43 MET A N 11
ATOM 12733 C CA . MET A 1 43 ? 15.439 12.030 9.419 1.00 71.43 43 MET A CA 11
ATOM 12734 C C . MET A 1 43 ? 14.569 10.862 9.873 1.00 22.24 43 MET A C 11
ATOM 12735 O O . MET A 1 43 ? 14.790 9.720 9.472 1.00 74.32 43 MET A O 11
ATOM 12749 N N . GLU A 1 44 ? 13.582 11.157 10.713 1.00 74.30 44 GLU A N 11
ATOM 12750 C CA . GLU A 1 44 ? 12.680 10.130 11.222 1.00 24.41 44 GLU A CA 11
ATOM 12751 C C . GLU A 1 44 ? 11.515 9.904 10.263 1.00 11.42 44 GLU A C 11
ATOM 12752 O O . GLU A 1 44 ? 11.203 8.769 9.903 1.00 11.13 44 GLU A O 11
ATOM 12764 N N . PHE A 1 45 ? 10.874 10.994 9.854 1.00 45.45 45 PHE A N 11
ATOM 12765 C CA . PHE A 1 45 ? 9.742 10.917 8.938 1.00 63.03 45 PHE A CA 11
ATOM 12766 C C . PHE A 1 45 ? 10.156 10.280 7.614 1.00 11.31 45 PHE A C 11
ATOM 12767 O O . PHE A 1 45 ? 9.439 9.445 7.063 1.00 54.31 45 PHE A O 11
ATOM 12784 N N . VAL A 1 46 ? 11.318 10.681 7.109 1.00 42.40 46 VAL A N 11
ATOM 12785 C CA . VAL A 1 46 ? 11.829 10.151 5.851 1.00 72.34 46 VAL A CA 11
ATOM 12786 C C . VAL A 1 46 ? 12.158 8.667 5.973 1.00 11.12 46 VAL A C 11
ATOM 12787 O O . VAL A 1 46 ? 12.217 7.949 4.974 1.00 25.55 46 VAL A O 11
ATOM 12800 N N . LEU A 1 47 ? 12.371 8.214 7.204 1.00 74.24 47 LEU A N 11
ATOM 12801 C CA . LEU A 1 47 ? 12.693 6.814 7.458 1.00 4.11 47 LEU A CA 11
ATOM 12802 C C . LEU A 1 47 ? 11.431 5.958 7.472 1.00 22.10 47 LEU A C 11
ATOM 12803 O O . L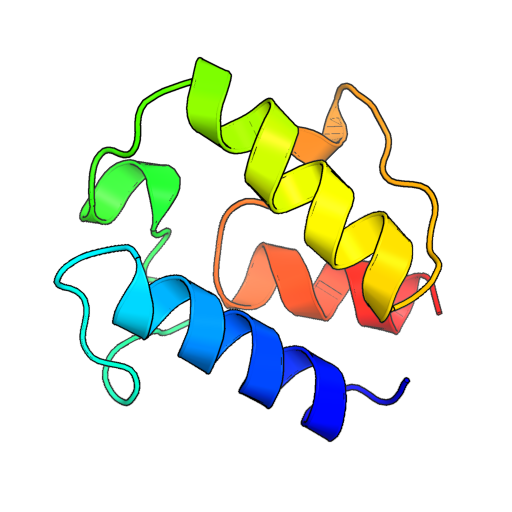EU A 1 47 ? 11.316 4.994 6.716 1.00 31.34 47 LEU A O 11
ATOM 12819 N N . GLU A 1 48 ? 10.487 6.319 8.335 1.00 12.12 48 GLU A N 11
ATOM 12820 C CA . GLU A 1 48 ? 9.232 5.584 8.446 1.00 63.04 48 GLU A CA 11
ATOM 12821 C C . GLU A 1 48 ? 8.596 5.384 7.073 1.00 64.41 48 GLU A C 11
ATOM 12822 O O . GLU A 1 48 ? 8.191 4.275 6.719 1.00 3.35 48 GLU A O 11
ATOM 12834 N N . LEU A 1 49 ? 8.512 6.463 6.304 1.00 54.33 49 LEU A N 11
ATOM 12835 C CA . LEU A 1 49 ? 7.925 6.408 4.969 1.00 33.23 49 LEU A CA 11
ATOM 12836 C C . LEU A 1 49 ? 8.686 5.430 4.080 1.00 42.44 49 LEU A C 11
ATOM 12837 O O . LEU A 1 49 ? 8.085 4.663 3.329 1.00 62.21 49 LEU A O 11
ATOM 12853 N N . GLU A 1 50 ? 10.012 5.464 4.172 1.00 60.13 50 GLU A N 11
ATOM 12854 C CA . GLU A 1 50 ? 10.855 4.580 3.376 1.00 71.43 50 GLU A CA 11
ATOM 12855 C C . GLU A 1 50 ? 10.709 3.131 3.833 1.00 11.25 50 GLU A C 11
ATOM 12856 O O . GLU A 1 50 ? 10.849 2.201 3.039 1.00 34.13 50 GLU A O 11
ATOM 12868 N N . ASP A 1 51 ? 10.428 2.949 5.119 1.00 72.10 51 ASP A N 11
ATOM 12869 C CA . ASP A 1 51 ? 10.262 1.615 5.684 1.00 62.33 51 ASP A CA 11
ATOM 12870 C C . ASP A 1 51 ? 8.879 1.057 5.364 1.00 71.14 51 ASP A C 11
ATOM 12871 O O . ASP A 1 51 ? 8.752 0.050 4.668 1.00 55.23 51 ASP A O 11
ATOM 12880 N N . GLU A 1 52 ? 7.846 1.718 5.877 1.00 23.04 52 GLU A N 11
ATOM 12881 C CA . GLU A 1 52 ? 6.473 1.286 5.647 1.00 13.22 52 GLU A CA 11
ATOM 12882 C C . GLU A 1 52 ? 6.222 1.037 4.163 1.00 42.24 52 GLU A C 11
ATOM 12883 O O . GLU A 1 52 ? 5.874 -0.072 3.758 1.00 71.12 52 GLU A O 11
ATOM 12895 N N . PHE A 1 53 ? 6.401 2.078 3.356 1.00 65.12 53 PHE A N 11
ATOM 12896 C CA . PHE A 1 53 ? 6.194 1.974 1.916 1.00 33.32 53 PHE A CA 11
ATOM 12897 C C . PHE A 1 53 ? 7.261 1.092 1.275 1.00 31.40 53 PHE A C 11
ATOM 12898 O O . PHE A 1 53 ? 7.028 0.471 0.239 1.00 65.14 53 PHE A O 11
ATOM 12915 N N . GLY A 1 54 ? 8.433 1.042 1.900 1.00 5.12 54 GLY A N 11
ATOM 12916 C CA . GLY A 1 54 ? 9.520 0.235 1.377 1.00 73.42 54 GLY A CA 11
ATOM 12917 C C . GLY A 1 54 ? 10.110 0.811 0.105 1.00 4.24 54 GLY A C 11
ATOM 12918 O O . GLY A 1 54 ? 10.155 0.142 -0.927 1.00 61.04 54 GLY A O 11
ATOM 12922 N N . THR A 1 55 ? 10.564 2.059 0.178 1.00 25.33 55 THR A N 11
ATOM 12923 C CA . THR A 1 55 ? 11.152 2.727 -0.976 1.00 25.42 55 THR A CA 11
ATOM 12924 C C . THR A 1 55 ? 12.349 3.578 -0.568 1.00 23.14 55 THR A C 11
ATOM 12925 O O . THR A 1 55 ? 12.418 4.067 0.559 1.00 3.32 55 THR A O 11
ATOM 12936 N N . GLU A 1 56 ? 13.289 3.751 -1.491 1.00 65.35 56 GLU A N 11
ATOM 12937 C CA . GLU A 1 56 ? 14.484 4.544 -1.226 1.00 20.32 56 GLU A CA 11
ATOM 12938 C C . GLU A 1 56 ? 14.247 6.014 -1.560 1.00 73.42 56 GLU A C 11
ATOM 12939 O O . GLU A 1 56 ? 13.834 6.349 -2.671 1.00 2.53 56 GLU A O 11
ATOM 12951 N N . ILE A 1 57 ? 14.510 6.884 -0.592 1.00 14.44 57 ILE A N 11
ATOM 12952 C CA . ILE A 1 57 ? 14.325 8.318 -0.783 1.00 24.41 57 ILE A CA 11
ATOM 12953 C C . ILE A 1 57 ? 15.665 9.045 -0.810 1.00 2.33 57 ILE A C 11
ATOM 12954 O O . ILE A 1 57 ? 16.452 8.954 0.133 1.00 54.41 57 ILE A O 11
ATOM 12970 N N . SER A 1 58 ? 15.918 9.769 -1.896 1.00 32.13 58 SER A N 11
ATOM 12971 C CA . SER A 1 58 ? 17.164 10.512 -2.047 1.00 34.52 58 SER A CA 11
ATOM 12972 C C . SER A 1 58 ? 17.386 11.447 -0.862 1.00 74.20 58 SER A C 11
ATOM 12973 O O . SER A 1 58 ? 16.493 11.645 -0.038 1.00 30.24 58 SER A O 11
ATOM 12981 N N . ASP A 1 59 ? 18.582 12.019 -0.784 1.00 70.14 59 ASP A N 11
ATOM 12982 C CA . ASP A 1 59 ? 18.923 12.935 0.298 1.00 32.53 59 ASP A CA 11
ATOM 12983 C C . ASP A 1 59 ? 18.374 14.331 0.022 1.00 33.23 59 ASP A C 11
ATOM 12984 O O . ASP A 1 59 ? 17.721 14.931 0.876 1.00 71.44 59 ASP A O 11
ATOM 12993 N N . GLU A 1 60 ? 18.644 14.842 -1.175 1.00 22.31 60 GLU A N 11
ATOM 12994 C CA . GLU A 1 60 ? 18.178 16.168 -1.562 1.00 4.25 60 GLU A CA 11
ATOM 12995 C C . GLU A 1 60 ? 16.661 16.187 -1.720 1.00 52.13 60 GLU A C 11
ATOM 12996 O O . GLU A 1 60 ? 15.983 17.076 -1.205 1.00 0.14 60 GLU A O 11
ATOM 13008 N N . ASP A 1 61 ? 16.135 15.200 -2.438 1.00 12.53 61 ASP A N 11
ATOM 13009 C CA . ASP A 1 61 ? 14.698 15.102 -2.665 1.00 14.32 61 ASP A CA 11
ATOM 13010 C C . ASP A 1 61 ? 13.945 14.991 -1.343 1.00 12.34 61 ASP A C 11
ATOM 13011 O O . ASP A 1 61 ? 12.864 15.557 -1.183 1.00 52.22 61 ASP A O 11
ATOM 13020 N N . ALA A 1 62 ? 14.524 14.257 -0.398 1.00 14.31 62 ALA A N 11
ATOM 13021 C CA . ALA A 1 62 ? 13.908 14.073 0.910 1.00 21.34 62 ALA A CA 11
ATOM 13022 C C . ALA A 1 62 ? 13.674 15.412 1.601 1.00 54.03 62 ALA A C 11
ATOM 13023 O O . ALA A 1 62 ? 12.894 15.503 2.548 1.00 3.45 62 ALA A O 11
ATOM 13030 N N . GLU A 1 63 ? 14.354 16.448 1.119 1.00 34.11 63 GLU A N 11
ATOM 13031 C CA . GLU A 1 63 ? 14.219 17.782 1.692 1.00 22.03 63 GLU A CA 11
ATOM 13032 C C . GLU A 1 63 ? 13.044 18.527 1.066 1.00 11.23 63 GLU A C 11
ATOM 13033 O O . GLU A 1 63 ? 12.538 19.498 1.630 1.00 41.13 63 GLU A O 11
ATOM 13045 N N . LYS A 1 64 ? 12.614 18.066 -0.103 1.00 42.25 64 LYS A N 11
ATOM 13046 C CA . LYS A 1 64 ? 11.499 18.687 -0.808 1.00 35.22 64 LYS A CA 11
ATOM 13047 C C . LYS A 1 64 ? 10.222 17.871 -0.631 1.00 60.30 64 LYS A C 11
ATOM 13048 O O . LYS A 1 64 ? 9.154 18.422 -0.366 1.00 15.40 64 LYS A O 11
ATOM 13067 N N . ILE A 1 65 ? 10.341 16.556 -0.778 1.00 31.50 65 ILE A N 11
ATOM 13068 C CA . ILE A 1 65 ? 9.197 15.664 -0.632 1.00 13.53 65 ILE A CA 11
ATOM 13069 C C . ILE A 1 65 ? 8.787 15.531 0.831 1.00 2.21 65 ILE A C 11
ATOM 13070 O O . ILE A 1 65 ? 8.893 14.456 1.419 1.00 23.35 65 ILE A O 11
ATOM 13086 N N . GLU A 1 66 ? 8.317 16.631 1.411 1.00 5.22 66 GLU A N 11
ATOM 13087 C CA . GLU A 1 66 ? 7.891 16.636 2.806 1.00 51.14 66 GLU A CA 11
ATOM 13088 C C . GLU A 1 66 ? 6.418 17.018 2.923 1.00 70.34 66 GLU A C 11
ATOM 13089 O O . GLU A 1 66 ? 5.817 16.903 3.992 1.00 45.13 66 GLU A O 11
ATOM 13101 N N . THR A 1 67 ? 5.841 17.473 1.815 1.00 72.11 67 THR A N 11
ATOM 13102 C CA . THR A 1 67 ? 4.440 17.873 1.792 1.00 14.42 67 THR A CA 11
ATOM 13103 C C . THR A 1 67 ? 3.532 16.683 1.506 1.00 61.44 67 THR A C 11
ATOM 13104 O O . THR A 1 67 ? 3.976 15.664 0.977 1.00 64.34 67 THR A O 11
ATOM 13115 N N . VAL A 1 68 ? 2.257 16.818 1.858 1.00 63.35 68 VAL A N 11
ATOM 13116 C CA . VAL A 1 68 ? 1.286 15.753 1.636 1.00 1.11 68 VAL A CA 11
ATOM 13117 C C . VAL A 1 68 ? 1.363 15.227 0.207 1.00 2.32 68 VAL A C 11
ATOM 13118 O O . VAL A 1 68 ? 1.378 14.018 -0.021 1.00 11.53 68 VAL A O 11
ATOM 13131 N N . GLY A 1 69 ? 1.413 16.145 -0.754 1.00 13.24 69 GLY A N 11
ATOM 13132 C CA . GLY A 1 69 ? 1.488 15.755 -2.149 1.00 61.23 69 GLY A CA 11
ATOM 13133 C C . GLY A 1 69 ? 2.898 15.395 -2.575 1.00 74.42 69 GLY A C 11
ATOM 13134 O O . GLY A 1 69 ? 3.109 14.397 -3.264 1.00 41.33 69 GLY A O 11
ATOM 13138 N N . ALA A 1 70 ? 3.864 16.209 -2.166 1.00 3.44 70 ALA A N 11
ATOM 13139 C CA . ALA A 1 70 ? 5.261 15.971 -2.509 1.00 13.22 70 ALA A CA 11
ATOM 13140 C C . ALA A 1 70 ? 5.737 14.626 -1.971 1.00 14.15 70 ALA A C 11
ATOM 13141 O O . ALA A 1 70 ? 6.759 14.099 -2.407 1.00 3.01 70 ALA A O 11
ATOM 13148 N N . ALA A 1 71 ? 4.988 14.076 -1.020 1.00 4.44 71 ALA A N 11
ATOM 13149 C CA . ALA A 1 71 ? 5.334 12.792 -0.423 1.00 15.11 71 ALA A CA 11
ATOM 13150 C C . ALA A 1 71 ? 4.752 11.637 -1.231 1.00 51.21 71 ALA A C 11
ATOM 13151 O O . ALA A 1 71 ? 5.488 10.848 -1.823 1.00 20.40 71 ALA A O 11
ATOM 13158 N N . VAL A 1 72 ? 3.426 11.544 -1.251 1.00 60.33 72 VAL A N 11
ATOM 13159 C CA . VAL A 1 72 ? 2.745 10.485 -1.987 1.00 44.04 72 VAL A CA 11
ATOM 13160 C C . VAL A 1 72 ? 3.167 10.476 -3.452 1.00 71.15 72 VAL A C 11
ATOM 13161 O O . VAL A 1 72 ? 3.379 9.416 -4.041 1.00 64.23 72 VAL A O 11
ATOM 13174 N N . ASP A 1 73 ? 3.286 11.664 -4.035 1.00 65.42 73 ASP A N 11
ATOM 13175 C CA . ASP A 1 73 ? 3.684 11.793 -5.432 1.00 45.32 73 ASP A CA 11
ATOM 13176 C C . ASP A 1 73 ? 5.063 11.183 -5.663 1.00 63.23 73 ASP A C 11
ATOM 13177 O O . ASP A 1 73 ? 5.397 10.783 -6.779 1.00 3.11 73 ASP A O 11
ATOM 13186 N N . TYR A 1 74 ? 5.860 11.115 -4.602 1.00 52.15 74 TYR A N 11
ATOM 13187 C CA . TYR A 1 74 ? 7.204 10.557 -4.690 1.00 71.33 74 TYR A CA 11
ATOM 13188 C C . TYR A 1 74 ? 7.188 9.054 -4.427 1.00 11.11 74 TYR A C 11
ATOM 13189 O O . TYR A 1 74 ? 7.678 8.266 -5.236 1.00 25.23 74 TYR A O 11
ATOM 13207 N N . ILE A 1 75 ? 6.620 8.665 -3.290 1.00 50.43 75 ILE A N 11
ATOM 13208 C CA . ILE A 1 75 ? 6.538 7.258 -2.920 1.00 52.02 75 ILE A CA 11
ATOM 13209 C C . ILE A 1 75 ? 5.804 6.451 -3.986 1.00 43.22 75 ILE A C 11
ATOM 13210 O O . ILE A 1 75 ? 6.197 5.331 -4.312 1.00 34.55 75 ILE A O 11
ATOM 13226 N N . VAL A 1 76 ? 4.737 7.030 -4.529 1.00 24.54 76 VAL A N 11
ATOM 13227 C CA . VAL A 1 76 ? 3.950 6.366 -5.561 1.00 31.03 76 VAL A CA 11
ATOM 13228 C C . VAL A 1 76 ? 4.705 6.321 -6.884 1.00 50.24 76 VAL A C 11
ATOM 13229 O O . VAL A 1 76 ? 4.994 5.246 -7.410 1.00 55.32 76 VAL A O 11
ATOM 13242 N N . SER A 1 77 ? 5.023 7.496 -7.418 1.00 51.40 77 SER A N 11
ATOM 13243 C CA . SER A 1 77 ? 5.742 7.592 -8.683 1.00 22.02 77 SER A CA 11
ATOM 13244 C C . SER A 1 77 ? 7.002 6.732 -8.658 1.00 31.52 77 SER A C 11
ATOM 13245 O O . SER A 1 77 ? 7.446 6.232 -9.690 1.00 74.55 77 SER A O 11
ATOM 13253 N N . ASN A 1 78 ? 7.573 6.564 -7.469 1.00 50.14 78 ASN A N 11
ATOM 13254 C CA . ASN A 1 78 ? 8.782 5.765 -7.308 1.00 62.23 78 ASN A CA 11
ATOM 13255 C C . ASN A 1 78 ? 8.438 4.292 -7.108 1.00 1.00 78 ASN A C 11
ATOM 13256 O O . ASN A 1 78 ? 9.186 3.407 -7.523 1.00 4.11 78 ASN A O 11
ATOM 13267 N N . SER A 1 79 ? 7.300 4.037 -6.470 1.00 3.33 79 SER A N 11
ATOM 13268 C CA . SER A 1 79 ? 6.858 2.672 -6.211 1.00 51.12 79 SER A CA 11
ATOM 13269 C C . SER A 1 79 ? 5.469 2.661 -5.580 1.00 52.44 79 SER A C 11
ATOM 13270 O O . SER A 1 79 ? 4.850 1.601 -5.501 1.00 43.15 79 SER A O 11
ATOM 13278 N N . MET A 1 1 ? 1.926 0.887 0.493 1.00 3.04 1 MET A N 12
ATOM 13279 C CA . MET A 1 1 ? 2.108 0.182 -0.770 1.00 42.33 1 MET A CA 12
ATOM 13280 C C . MET A 1 1 ? 1.586 1.015 -1.937 1.00 64.11 1 MET A C 12
ATOM 13281 O O . MET A 1 1 ? 2.361 1.506 -2.759 1.00 2.44 1 MET A O 12
ATOM 13295 N N . THR A 1 2 ? 0.268 1.170 -2.005 1.00 33.11 2 THR A N 12
ATOM 13296 C CA . THR A 1 2 ? -0.357 1.942 -3.072 1.00 33.53 2 THR A CA 12
ATOM 13297 C C . THR A 1 2 ? -0.488 3.410 -2.684 1.00 42.01 2 THR A C 12
ATOM 13298 O O . THR A 1 2 ? -0.201 3.790 -1.549 1.00 3.01 2 THR A O 12
ATOM 13309 N N . ARG A 1 3 ? -0.923 4.231 -3.634 1.00 11.41 3 ARG A N 12
ATOM 13310 C CA . ARG A 1 3 ? -1.091 5.659 -3.391 1.00 51.22 3 ARG A CA 12
ATOM 13311 C C . ARG A 1 3 ? -2.066 5.904 -2.243 1.00 41.52 3 ARG A C 12
ATOM 13312 O O . ARG A 1 3 ? -1.886 6.829 -1.451 1.00 73.13 3 ARG A O 12
ATOM 13333 N N . GLU A 1 4 ? -3.098 5.070 -2.161 1.00 43.23 4 GLU A N 12
ATOM 13334 C CA . GLU A 1 4 ? -4.101 5.198 -1.111 1.00 52.30 4 GLU A CA 12
ATOM 13335 C C . GLU A 1 4 ? -3.482 4.967 0.264 1.00 3.33 4 GLU A C 12
ATOM 13336 O O . GLU A 1 4 ? -3.470 5.862 1.109 1.00 44.34 4 GLU A O 12
ATOM 13348 N N . GLU A 1 5 ? -2.969 3.760 0.481 1.00 72.11 5 GLU A N 12
ATOM 13349 C CA . GLU A 1 5 ? -2.350 3.411 1.754 1.00 63.11 5 GLU A CA 12
ATOM 13350 C C . GLU A 1 5 ? -1.323 4.462 2.166 1.00 41.14 5 GLU A C 12
ATOM 13351 O O . GLU A 1 5 ? -1.281 4.887 3.320 1.00 33.34 5 GLU A O 12
ATOM 13363 N N . VAL A 1 6 ? -0.495 4.877 1.212 1.00 0.41 6 VAL A N 12
ATOM 13364 C CA . VAL A 1 6 ? 0.532 5.879 1.474 1.00 33.11 6 VAL A CA 12
ATOM 13365 C C . VAL A 1 6 ? -0.090 7.206 1.895 1.00 64.02 6 VAL A C 12
ATOM 13366 O O . VAL A 1 6 ? 0.268 7.771 2.929 1.00 14.23 6 VAL A O 12
ATOM 13379 N N . LEU A 1 7 ? -1.022 7.699 1.087 1.00 70.40 7 LEU A N 12
ATOM 13380 C CA . LEU A 1 7 ? -1.695 8.960 1.375 1.00 11.42 7 LEU A CA 12
ATOM 13381 C C . LEU A 1 7 ? -2.328 8.935 2.763 1.00 42.41 7 LEU A C 12
ATOM 13382 O O . LEU A 1 7 ? -2.195 9.886 3.533 1.00 43.33 7 LEU A O 12
ATOM 13398 N N . GLN A 1 8 ? -3.014 7.841 3.075 1.00 30.21 8 GLN A N 12
ATOM 13399 C CA . GLN A 1 8 ? -3.666 7.692 4.371 1.00 3.10 8 GLN A CA 12
ATOM 13400 C C . GLN A 1 8 ? -2.648 7.766 5.504 1.00 5.51 8 GLN A C 12
ATOM 13401 O O . GLN A 1 8 ? -2.722 8.645 6.364 1.00 73.41 8 GLN A O 12
ATOM 13415 N N . LYS A 1 9 ? -1.696 6.839 5.500 1.00 50.14 9 LYS A N 12
ATOM 13416 C CA . LYS A 1 9 ? -0.661 6.799 6.526 1.00 32.01 9 LYS A CA 12
ATOM 13417 C C . LYS A 1 9 ? -0.067 8.185 6.754 1.00 42.11 9 LYS A C 12
ATOM 13418 O O . LYS A 1 9 ? -0.133 8.726 7.858 1.00 51.34 9 LYS A O 12
ATOM 13437 N N . VAL A 1 10 ? 0.513 8.756 5.702 1.00 31.44 10 VAL A N 12
ATOM 13438 C CA . VAL A 1 10 ? 1.117 10.080 5.787 1.00 13.14 10 VAL A CA 12
ATOM 13439 C C . VAL A 1 10 ? 0.159 11.081 6.424 1.00 30.33 10 VAL A C 12
ATOM 13440 O O . VAL A 1 10 ? 0.548 11.863 7.291 1.00 44.13 10 VAL A O 12
ATOM 13453 N N . ALA A 1 11 ? -1.096 11.049 5.989 1.00 14.41 11 ALA A N 12
ATOM 13454 C CA . ALA A 1 11 ? -2.111 11.952 6.519 1.00 71.05 11 ALA A CA 12
ATOM 13455 C C . ALA A 1 11 ? -2.338 11.711 8.007 1.00 21.50 11 ALA A C 12
ATOM 13456 O O . ALA A 1 11 ? -2.539 12.651 8.776 1.00 72.12 11 ALA A O 12
ATOM 13463 N N . LYS A 1 12 ? -2.305 10.444 8.408 1.00 41.21 12 LYS A N 12
ATOM 13464 C CA . LYS A 1 12 ? -2.506 10.078 9.805 1.00 72.12 12 LYS A CA 12
ATOM 13465 C C . LYS A 1 12 ? -1.291 10.454 10.646 1.00 21.15 12 LYS A C 12
ATOM 13466 O O . LYS A 1 12 ? -1.391 11.259 11.573 1.00 32.52 12 LYS A O 12
ATOM 13485 N N . ILE A 1 13 ? -0.145 9.868 10.317 1.00 4.21 13 ILE A N 12
ATOM 13486 C CA . ILE A 1 13 ? 1.090 10.144 11.041 1.00 13.55 13 ILE A CA 12
ATOM 13487 C C . ILE A 1 13 ? 1.324 11.645 11.176 1.00 11.21 13 ILE A C 12
ATOM 13488 O O . ILE A 1 13 ? 1.786 12.121 12.213 1.00 25.25 13 ILE A O 12
ATOM 13504 N N . ILE A 1 14 ? 1.000 12.386 10.122 1.00 70.14 14 ILE A N 12
ATOM 13505 C CA . ILE A 1 14 ? 1.172 13.833 10.123 1.00 4.34 14 ILE A CA 12
ATOM 13506 C C . ILE A 1 14 ? 0.100 14.514 10.968 1.00 24.51 14 ILE A C 12
ATOM 13507 O O . ILE A 1 14 ? 0.391 15.428 11.739 1.00 32.13 14 ILE A O 12
ATOM 13523 N N . SER A 1 15 ? -1.140 14.060 10.818 1.00 22.31 15 SER A N 12
ATOM 13524 C CA . SER A 1 15 ? -2.257 14.626 11.566 1.00 65.42 15 SER A CA 12
ATOM 13525 C C . SER A 1 15 ? -2.109 14.345 13.058 1.00 3.52 15 SER A C 12
ATOM 13526 O O . SER A 1 15 ? -2.680 15.047 13.892 1.00 72.41 15 SER A O 12
ATOM 13534 N N . ASN A 1 16 ? -1.337 13.314 13.387 1.00 40.43 16 ASN A N 12
ATOM 13535 C CA . ASN A 1 16 ? -1.113 12.940 14.778 1.00 34.23 16 ASN A CA 12
ATOM 13536 C C . ASN A 1 16 ? 0.123 13.636 15.337 1.00 5.53 16 ASN A C 12
ATOM 13537 O O . ASN A 1 16 ? 0.096 14.185 16.439 1.00 34.15 16 ASN A O 12
ATOM 13548 N N . HIS A 1 17 ? 1.208 13.611 14.569 1.00 1.21 17 HIS A N 12
ATOM 13549 C CA . HIS A 1 17 ? 2.455 14.241 14.987 1.00 45.44 17 HIS A CA 12
ATOM 13550 C C . HIS A 1 17 ? 2.311 15.760 15.025 1.00 71.22 17 HIS A C 12
ATOM 13551 O O . HIS A 1 17 ? 2.706 16.407 15.995 1.00 45.15 17 HIS A O 12
ATOM 13565 N N . PHE A 1 18 ? 1.742 16.322 13.963 1.00 4.14 18 PHE A N 12
ATOM 13566 C CA . PHE A 1 18 ? 1.547 17.764 13.875 1.00 43.52 18 PHE A CA 12
ATOM 13567 C C . PHE A 1 18 ? 0.152 18.155 14.353 1.00 72.11 18 PHE A C 12
ATOM 13568 O O . PHE A 1 18 ? -0.659 17.297 14.702 1.00 20.14 18 PHE A O 12
ATOM 13585 N N . ASP A 1 19 ? -0.120 19.455 14.366 1.00 51.13 19 ASP A N 12
ATOM 13586 C CA . ASP A 1 19 ? -1.417 19.961 14.800 1.00 32.31 19 ASP A CA 12
ATOM 13587 C C . ASP A 1 19 ? -2.318 20.246 13.603 1.00 72.44 19 ASP A C 12
ATOM 13588 O O . ASP A 1 19 ? -3.287 20.998 13.708 1.00 53.02 19 ASP A O 12
ATOM 13597 N N . ILE A 1 20 ? -1.991 19.641 12.466 1.00 75.53 20 ILE A N 12
ATOM 13598 C CA . ILE A 1 20 ? -2.771 19.829 11.249 1.00 53.42 20 ILE A CA 12
ATOM 13599 C C . ILE A 1 20 ? -3.999 18.925 11.237 1.00 52.31 20 ILE A C 12
ATOM 13600 O O . ILE A 1 20 ? -4.055 17.928 11.956 1.00 5.51 20 ILE A O 12
ATOM 13616 N N . GLU A 1 21 ? -4.981 19.280 10.414 1.00 41.33 21 GLU A N 12
ATOM 13617 C CA . GLU A 1 21 ? -6.208 18.500 10.308 1.00 61.43 21 GLU A CA 12
ATOM 13618 C C . GLU A 1 21 ? -6.057 17.387 9.274 1.00 31.34 21 GLU A C 12
ATOM 13619 O O . GLU A 1 21 ? -5.717 17.640 8.119 1.00 23.13 21 GLU A O 12
ATOM 13631 N N . ALA A 1 22 ? -6.313 16.154 9.700 1.00 64.11 22 ALA A N 12
ATOM 13632 C CA . ALA A 1 22 ? -6.207 15.002 8.812 1.00 0.35 22 ALA A CA 12
ATOM 13633 C C . ALA A 1 22 ? -7.096 15.172 7.585 1.00 30.32 22 ALA A C 12
ATOM 13634 O O . ALA A 1 22 ? -6.887 14.521 6.561 1.00 12.01 22 ALA A O 12
ATOM 13641 N N . ASP A 1 23 ? -8.088 16.048 7.696 1.00 41.45 23 ASP A N 12
ATOM 13642 C CA . ASP A 1 23 ? -9.009 16.303 6.594 1.00 10.41 23 ASP A CA 12
ATOM 13643 C C . ASP A 1 23 ? -8.562 17.515 5.782 1.00 75.13 23 ASP A C 12
ATOM 13644 O O . ASP A 1 23 ? -8.846 17.612 4.588 1.00 22.40 23 ASP A O 12
ATOM 13653 N N . GLN A 1 24 ? -7.864 18.436 6.438 1.00 53.23 24 GLN A N 12
ATOM 13654 C CA . GLN A 1 24 ? -7.381 19.642 5.776 1.00 43.20 24 GLN A CA 12
ATOM 13655 C C . GLN A 1 24 ? -6.092 19.363 5.010 1.00 60.04 24 GLN A C 12
ATOM 13656 O O . GLN A 1 24 ? -5.827 19.976 3.975 1.00 34.12 24 GLN A O 12
ATOM 13670 N N . VAL A 1 25 ? -5.293 18.434 5.524 1.00 24.12 25 VAL A N 12
ATOM 13671 C CA . VAL A 1 25 ? -4.031 18.073 4.888 1.00 34.20 25 VAL A CA 12
ATOM 13672 C C . VAL A 1 25 ? -4.215 17.849 3.391 1.00 12.12 25 VAL A C 12
ATOM 13673 O O . VAL A 1 25 ? -4.758 16.828 2.966 1.00 3.41 25 VAL A O 12
ATOM 13686 N N . THR A 1 26 ? -3.759 18.811 2.594 1.00 31.52 26 THR A N 12
ATOM 13687 C CA . THR A 1 26 ? -3.873 18.720 1.144 1.00 35.42 26 THR A CA 12
ATOM 13688 C C . THR A 1 26 ? -2.543 19.029 0.467 1.00 12.12 26 THR A C 12
ATOM 13689 O O . THR A 1 26 ? -1.630 19.570 1.091 1.00 64.23 26 THR A O 12
ATOM 13700 N N . ASP A 1 27 ? -2.441 18.684 -0.811 1.00 60.24 27 ASP A N 12
ATOM 13701 C CA . ASP A 1 27 ? -1.222 18.927 -1.574 1.00 21.30 27 ASP A CA 12
ATOM 13702 C C . ASP A 1 27 ? -0.944 20.422 -1.692 1.00 25.02 27 ASP A C 12
ATOM 13703 O O . ASP A 1 27 ? 0.165 20.831 -2.035 1.00 24.31 27 ASP A O 12
ATOM 13712 N N . GLN A 1 28 ? -1.958 21.232 -1.406 1.00 61.10 28 GLN A N 12
ATOM 13713 C CA . GLN A 1 28 ? -1.822 22.682 -1.482 1.00 70.30 28 GLN A CA 12
ATOM 13714 C C . GLN A 1 28 ? -1.493 23.270 -0.114 1.00 11.10 28 GLN A C 12
ATOM 13715 O O . GLN A 1 28 ? -1.565 24.483 0.085 1.00 11.53 28 GLN A O 12
ATOM 13729 N N . LEU A 1 29 ? -1.133 22.403 0.826 1.00 44.40 29 LEU A N 12
ATOM 13730 C CA . LEU A 1 29 ? -0.793 22.837 2.177 1.00 44.03 29 LEU A CA 12
ATOM 13731 C C . LEU A 1 29 ? 0.469 22.137 2.672 1.00 11.10 29 LEU A C 12
ATOM 13732 O O . LEU A 1 29 ? 0.401 21.215 3.484 1.00 51.31 29 LEU A O 12
ATOM 13748 N N . ASN A 1 30 ? 1.620 22.583 2.179 1.00 55.34 30 ASN A N 12
ATOM 13749 C CA . ASN A 1 30 ? 2.897 22.001 2.572 1.00 22.44 30 ASN A CA 12
ATOM 13750 C C . ASN A 1 30 ? 3.056 22.014 4.090 1.00 64.33 30 ASN A C 12
ATOM 13751 O O . ASN A 1 30 ? 3.031 23.073 4.717 1.00 23.23 30 ASN A O 12
ATOM 13762 N N . ILE A 1 31 ? 3.221 20.831 4.672 1.00 34.30 31 ILE A N 12
ATOM 13763 C CA . ILE A 1 31 ? 3.386 20.706 6.115 1.00 53.41 31 ILE A CA 12
ATOM 13764 C C . ILE A 1 31 ? 4.710 21.309 6.571 1.00 41.34 31 ILE A C 12
ATOM 13765 O O . ILE A 1 31 ? 4.773 22.003 7.586 1.00 31.20 31 ILE A O 12
ATOM 13781 N N . LYS A 1 32 ? 5.768 21.042 5.812 1.00 33.11 32 LYS A N 12
ATOM 13782 C CA . LYS A 1 32 ? 7.092 21.560 6.135 1.00 71.23 32 LYS A CA 12
ATOM 13783 C C . LYS A 1 32 ? 7.030 23.050 6.455 1.00 62.03 32 LYS A C 12
ATOM 13784 O O . LYS A 1 32 ? 7.627 23.511 7.428 1.00 33.42 32 LYS A O 12
ATOM 13803 N N . ASP A 1 33 ? 6.305 23.798 5.631 1.00 75.33 33 ASP A N 12
ATOM 13804 C CA . ASP A 1 33 ? 6.163 25.236 5.828 1.00 72.32 33 ASP A CA 12
ATOM 13805 C C . ASP A 1 33 ? 4.995 25.544 6.759 1.00 32.04 33 ASP A C 12
ATOM 13806 O O . ASP A 1 33 ? 5.164 26.202 7.786 1.00 13.11 33 ASP A O 12
ATOM 13815 N N . ASP A 1 34 ? 3.811 25.065 6.394 1.00 51.23 34 ASP A N 12
ATOM 13816 C CA . ASP A 1 34 ? 2.614 25.290 7.197 1.00 63.55 34 ASP A CA 12
ATOM 13817 C C . ASP A 1 34 ? 2.893 25.025 8.673 1.00 50.21 34 ASP A C 12
ATOM 13818 O O . ASP A 1 34 ? 2.701 25.900 9.518 1.00 4.42 34 ASP A O 12
ATOM 13827 N N . LEU A 1 35 ? 3.345 23.814 8.977 1.00 60.45 35 LEU A N 12
ATOM 13828 C CA . LEU A 1 35 ? 3.649 23.433 10.352 1.00 64.15 35 LEU A CA 12
ATOM 13829 C C . LEU A 1 35 ? 5.026 23.943 10.766 1.00 52.31 35 LEU A C 12
ATOM 13830 O O . LEU A 1 35 ? 5.332 24.036 11.954 1.00 43.34 35 LEU A O 12
ATOM 13846 N N . ASN A 1 36 ? 5.850 24.275 9.778 1.00 65.23 36 ASN A N 12
ATOM 13847 C CA . ASN A 1 36 ? 7.194 24.778 10.040 1.00 61.22 36 ASN A CA 12
ATOM 13848 C C . ASN A 1 36 ? 8.062 23.701 10.684 1.00 40.11 36 ASN A C 12
ATOM 13849 O O . ASN A 1 36 ? 8.962 24.002 11.467 1.00 23.42 36 ASN A O 12
ATOM 13860 N N . ALA A 1 37 ? 7.785 22.446 10.347 1.00 32.45 37 ALA A N 12
ATOM 13861 C CA . ALA A 1 37 ? 8.541 21.324 10.890 1.00 4.45 37 ALA A CA 12
ATOM 13862 C C . ALA A 1 37 ? 10.041 21.590 10.823 1.00 45.22 37 ALA A C 12
ATOM 13863 O O . ALA A 1 37 ? 10.545 22.109 9.826 1.00 23.14 37 ALA A O 12
ATOM 13870 N N . ASP A 1 38 ? 10.750 21.232 11.888 1.00 15.43 38 ASP A N 12
ATOM 13871 C CA . ASP A 1 38 ? 12.193 21.432 11.950 1.00 52.15 38 ASP A CA 12
ATOM 13872 C C . ASP A 1 38 ? 12.894 20.674 10.827 1.00 24.53 38 ASP A C 12
ATOM 13873 O O . ASP A 1 38 ? 12.267 19.908 10.096 1.00 63.43 38 ASP A O 12
ATOM 13882 N N . SER A 1 39 ? 14.199 20.893 10.697 1.00 71.00 39 SER A N 12
ATOM 13883 C CA . SER A 1 39 ? 14.985 20.234 9.661 1.00 61.13 39 SER A CA 12
ATOM 13884 C C . SER A 1 39 ? 15.204 18.762 9.998 1.00 12.22 39 SER A C 12
ATOM 13885 O O . SER A 1 39 ? 14.838 17.876 9.225 1.00 4.11 39 SER A O 12
ATOM 13893 N N . ILE A 1 40 ? 15.802 18.510 11.157 1.00 2.25 40 ILE A N 12
ATOM 13894 C CA . ILE A 1 40 ? 16.069 17.147 11.598 1.00 31.34 40 ILE A CA 12
ATOM 13895 C C . ILE A 1 40 ? 14.811 16.288 11.522 1.00 50.14 40 ILE A C 12
ATOM 13896 O O . ILE A 1 40 ? 14.876 15.100 11.207 1.00 64.11 40 ILE A O 12
ATOM 13912 N N . SER A 1 41 ? 13.666 16.899 11.810 1.00 71.44 41 SER A N 12
ATOM 13913 C CA . SER A 1 41 ? 12.392 16.190 11.775 1.00 21.21 41 SER A CA 12
ATOM 13914 C C . SER A 1 41 ? 12.221 15.444 10.455 1.00 31.02 41 SER A C 12
ATOM 13915 O O . SER A 1 41 ? 11.724 14.318 10.425 1.00 61.02 41 SER A O 12
ATOM 13923 N N . VAL A 1 42 ? 12.636 16.081 9.365 1.00 62.22 42 VAL A N 12
ATOM 13924 C CA . VAL A 1 42 ? 12.531 15.479 8.041 1.00 34.20 42 VAL A CA 12
ATOM 13925 C C . VAL A 1 42 ? 13.327 14.181 7.962 1.00 12.04 42 VAL A C 12
ATOM 13926 O O . VAL A 1 42 ? 12.933 13.240 7.273 1.00 1.44 42 VAL A O 12
ATOM 13939 N N . MET A 1 43 ? 14.449 14.138 8.673 1.00 33.44 43 MET A N 12
ATOM 13940 C CA . MET A 1 43 ? 15.300 12.954 8.685 1.00 21.43 43 MET A CA 12
ATOM 13941 C C . MET A 1 43 ? 14.542 11.745 9.225 1.00 25.32 43 MET A C 12
ATOM 13942 O O . MET A 1 43 ? 14.822 10.607 8.848 1.00 4.34 43 MET A O 12
ATOM 13956 N N . GLU A 1 44 ? 13.583 12.000 10.109 1.00 30.44 44 GLU A N 12
ATOM 13957 C CA . GLU A 1 44 ? 12.787 10.931 10.701 1.00 32.20 44 GLU A CA 12
ATOM 13958 C C . GLU A 1 44 ? 11.588 10.593 9.819 1.00 1.31 44 GLU A C 12
ATOM 13959 O O . GLU A 1 44 ? 11.359 9.432 9.482 1.00 72.42 44 GLU A O 12
ATOM 13971 N N . PHE A 1 45 ? 10.826 11.617 9.450 1.00 50.34 45 PHE A N 12
ATOM 13972 C CA . PHE A 1 45 ? 9.650 11.430 8.608 1.00 14.34 45 PHE A CA 12
ATOM 13973 C C . PHE A 1 45 ? 10.020 10.731 7.303 1.00 14.25 45 PHE A C 12
ATOM 13974 O O . PHE A 1 45 ? 9.281 9.877 6.812 1.00 0.53 45 PHE A O 12
ATOM 13991 N N . VAL A 1 46 ? 11.169 11.100 6.746 1.00 13.44 46 VAL A N 12
ATOM 13992 C CA . VAL A 1 46 ? 11.638 10.509 5.499 1.00 2.50 46 VAL A CA 12
ATOM 13993 C C . VAL A 1 46 ? 12.010 9.044 5.691 1.00 23.43 46 VAL A C 12
ATOM 13994 O O . VAL A 1 46 ? 12.041 8.269 4.734 1.00 21.32 46 VAL A O 12
ATOM 14007 N N . LEU A 1 47 ? 12.292 8.669 6.934 1.00 31.41 47 LEU A N 12
ATOM 14008 C CA . LEU A 1 47 ? 12.662 7.294 7.253 1.00 13.04 47 LEU A CA 12
ATOM 14009 C C . LEU A 1 47 ? 11.423 6.413 7.383 1.00 3.13 47 LEU A C 12
ATOM 14010 O O . LEU A 1 47 ? 11.332 5.358 6.757 1.00 45.15 47 LEU A O 12
ATOM 14026 N N . GLU A 1 48 ? 10.472 6.855 8.199 1.00 13.35 48 GLU A N 12
ATOM 14027 C CA . GLU A 1 48 ? 9.238 6.107 8.410 1.00 60.23 48 GLU A CA 12
ATOM 14028 C C . GLU A 1 48 ? 8.518 5.862 7.087 1.00 61.13 48 GLU A C 12
ATOM 14029 O O . GLU A 1 48 ? 7.981 4.779 6.850 1.00 13.03 48 GLU A O 12
ATOM 14041 N N . LEU A 1 49 ? 8.511 6.875 6.228 1.00 51.23 49 LEU A N 12
ATOM 14042 C CA . LEU A 1 49 ? 7.857 6.772 4.928 1.00 72.42 49 LEU A CA 12
ATOM 14043 C C . LEU A 1 49 ? 8.586 5.779 4.029 1.00 63.33 49 LEU A C 12
ATOM 14044 O O . LEU A 1 49 ? 8.007 4.789 3.583 1.00 33.13 49 LEU A O 12
ATOM 14060 N N . GLU A 1 50 ? 9.861 6.050 3.768 1.00 4.02 50 GLU A N 12
ATOM 14061 C CA . GLU A 1 50 ? 10.670 5.179 2.923 1.00 32.13 50 GLU A CA 12
ATOM 14062 C C . GLU A 1 50 ? 10.729 3.766 3.497 1.00 12.22 50 GLU A C 12
ATOM 14063 O O . GLU A 1 50 ? 11.012 2.805 2.781 1.00 13.35 50 GLU A O 12
ATOM 14075 N N . ASP A 1 51 ? 10.460 3.649 4.793 1.00 64.11 51 ASP A N 12
ATOM 14076 C CA . ASP A 1 51 ? 10.482 2.354 5.464 1.00 1.41 51 ASP A CA 12
ATOM 14077 C C . ASP A 1 51 ? 9.148 1.634 5.299 1.00 55.12 51 ASP A C 12
ATOM 14078 O O . ASP A 1 51 ? 9.080 0.566 4.692 1.00 34.33 51 ASP A O 12
ATOM 14087 N N . GLU A 1 52 ? 8.089 2.227 5.843 1.00 25.34 52 GLU A N 12
ATOM 14088 C CA . GLU A 1 52 ? 6.757 1.640 5.757 1.00 24.33 52 GLU A CA 12
ATOM 14089 C C . GLU A 1 52 ? 6.412 1.284 4.314 1.00 30.22 52 GLU A C 12
ATOM 14090 O O . GLU A 1 52 ? 6.079 0.139 4.008 1.00 23.40 52 GLU A O 12
ATOM 14102 N N . PHE A 1 53 ? 6.493 2.274 3.431 1.00 32.33 53 PHE A N 12
ATOM 14103 C CA . PHE A 1 53 ? 6.187 2.067 2.020 1.00 24.35 53 PHE A CA 12
ATOM 14104 C C . PHE A 1 53 ? 7.195 1.116 1.380 1.00 52.43 53 PHE A C 12
ATOM 14105 O O . PHE A 1 53 ? 6.883 0.423 0.412 1.00 14.35 53 PHE A O 12
ATOM 14122 N N . GLY A 1 54 ? 8.406 1.091 1.927 1.00 24.31 54 GLY A N 12
ATOM 14123 C CA . GLY A 1 54 ? 9.442 0.223 1.396 1.00 11.44 54 GLY A CA 12
ATOM 14124 C C . GLY A 1 54 ? 9.991 0.719 0.073 1.00 21.33 54 GLY A C 12
ATOM 14125 O O . GLY A 1 54 ? 9.971 -0.002 -0.926 1.00 14.55 54 GLY A O 12
ATOM 14129 N N . THR A 1 55 ? 10.483 1.954 0.063 1.00 21.25 55 THR A N 12
ATOM 14130 C CA . THR A 1 55 ? 11.038 2.546 -1.147 1.00 54.12 55 THR A CA 12
ATOM 14131 C C . THR A 1 55 ? 12.278 3.376 -0.835 1.00 72.32 55 THR A C 12
ATOM 14132 O O . THR A 1 55 ? 12.554 3.684 0.324 1.00 74.43 55 THR A O 12
ATOM 14143 N N . GLU A 1 56 ? 13.021 3.735 -1.877 1.00 64.10 56 GLU A N 12
ATOM 14144 C CA . GLU A 1 56 ? 14.233 4.529 -1.712 1.00 51.52 56 GLU A CA 12
ATOM 14145 C C . GLU A 1 56 ? 13.973 5.994 -2.053 1.00 4.22 56 GLU A C 12
ATOM 14146 O O . GLU A 1 56 ? 13.533 6.317 -3.157 1.00 22.05 56 GLU A O 12
ATOM 14158 N N . ILE A 1 57 ? 14.249 6.875 -1.097 1.00 52.31 57 ILE A N 12
ATOM 14159 C CA . ILE A 1 57 ? 14.046 8.305 -1.296 1.00 11.05 57 ILE A CA 12
ATOM 14160 C C . ILE A 1 57 ? 15.378 9.044 -1.373 1.00 73.33 57 ILE A C 12
ATOM 14161 O O . ILE A 1 57 ? 16.184 8.991 -0.444 1.00 54.04 57 ILE A O 12
ATOM 14177 N N . SER A 1 58 ? 15.601 9.734 -2.487 1.00 63.42 58 SER A N 12
ATOM 14178 C CA . SER A 1 58 ? 16.837 10.482 -2.688 1.00 15.23 58 SER A CA 12
ATOM 14179 C C . SER A 1 58 ? 17.071 11.460 -1.540 1.00 43.25 58 SER A C 12
ATOM 14180 O O . SER A 1 58 ? 16.151 11.788 -0.791 1.00 71.14 58 SER A O 12
ATOM 14188 N N . ASP A 1 59 ? 18.310 11.922 -1.410 1.00 12.52 59 ASP A N 12
ATOM 14189 C CA . ASP A 1 59 ? 18.667 12.864 -0.355 1.00 42.01 59 ASP A CA 12
ATOM 14190 C C . ASP A 1 59 ? 18.291 14.289 -0.749 1.00 1.24 59 ASP A C 12
ATOM 14191 O O . ASP A 1 59 ? 18.053 15.138 0.110 1.00 24.54 59 ASP A O 12
ATOM 14200 N N . GLU A 1 60 ? 18.241 14.544 -2.052 1.00 54.13 60 GLU A N 12
ATOM 14201 C CA . GLU A 1 60 ? 17.895 15.867 -2.558 1.00 44.34 60 GLU A CA 12
ATOM 14202 C C . GLU A 1 60 ? 16.381 16.050 -2.617 1.00 25.50 60 GLU A C 12
ATOM 14203 O O . GLU A 1 60 ? 15.827 16.939 -1.972 1.00 2.45 60 GLU A O 12
ATOM 14215 N N . ASP A 1 61 ? 15.719 15.201 -3.395 1.00 62.14 61 ASP A N 12
ATOM 14216 C CA . ASP A 1 61 ? 14.269 15.267 -3.539 1.00 25.12 61 ASP A CA 12
ATOM 14217 C C . ASP A 1 61 ? 13.587 15.237 -2.175 1.00 74.10 61 ASP A C 12
ATOM 14218 O O . ASP A 1 61 ? 12.590 15.924 -1.954 1.00 2.34 61 ASP A O 12
ATOM 14227 N N . ALA A 1 62 ? 14.129 14.435 -1.265 1.00 22.22 62 ALA A N 12
ATOM 14228 C CA . ALA A 1 62 ? 13.573 14.316 0.077 1.00 20.23 62 ALA A CA 12
ATOM 14229 C C . ALA A 1 62 ? 13.527 15.671 0.775 1.00 42.23 62 ALA A C 12
ATOM 14230 O O . ALA A 1 62 ? 12.845 15.836 1.785 1.00 32.03 62 ALA A O 12
ATOM 14237 N N . GLU A 1 63 ? 14.258 16.638 0.228 1.00 23.25 63 GLU A N 12
ATOM 14238 C CA . GLU A 1 63 ? 14.301 17.978 0.801 1.00 42.34 63 GLU A CA 12
ATOM 14239 C C . GLU A 1 63 ? 13.143 18.828 0.284 1.00 22.52 63 GLU A C 12
ATOM 14240 O O . GLU A 1 63 ? 12.773 19.831 0.894 1.00 23.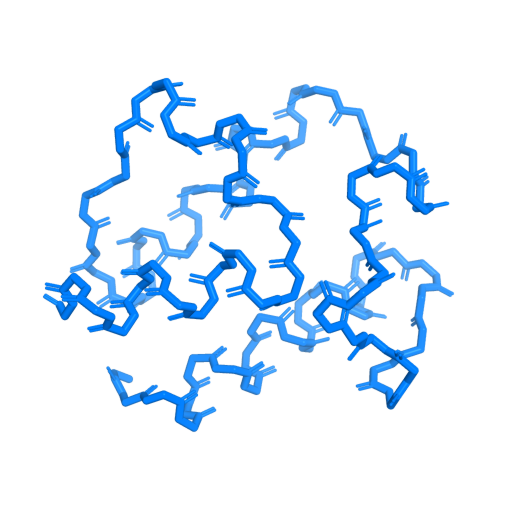14 63 GLU A O 12
ATOM 14252 N N . LYS A 1 64 ? 12.575 18.418 -0.845 1.00 11.40 64 LYS A N 12
ATOM 14253 C CA . LYS A 1 64 ? 11.459 19.139 -1.445 1.00 54.22 64 LYS A CA 12
ATOM 14254 C C . LYS A 1 64 ? 10.149 18.385 -1.237 1.00 0.21 64 LYS A C 12
ATOM 14255 O O . LYS A 1 64 ? 9.136 18.975 -0.861 1.00 12.15 64 LYS A O 12
ATOM 14274 N N . ILE A 1 65 ? 10.178 17.080 -1.482 1.00 72.34 65 ILE A N 12
ATOM 14275 C CA . ILE A 1 65 ? 8.993 16.246 -1.319 1.00 24.11 65 ILE A CA 12
ATOM 14276 C C . ILE A 1 65 ? 8.636 16.081 0.154 1.00 1.44 65 ILE A C 12
ATOM 14277 O O . ILE A 1 65 ? 8.823 15.011 0.732 1.00 3.43 65 ILE A O 12
ATOM 14293 N N . GLU A 1 66 ? 8.119 17.149 0.755 1.00 22.31 66 GLU A N 12
ATOM 14294 C CA . GLU A 1 66 ? 7.734 17.121 2.161 1.00 5.54 66 GLU A CA 12
ATOM 14295 C C . GLU A 1 66 ? 6.254 17.450 2.327 1.00 55.32 66 GLU A C 12
ATOM 14296 O O . GLU A 1 66 ? 5.691 17.309 3.413 1.00 23.43 66 GLU A O 12
ATOM 14308 N N . THR A 1 67 ? 5.626 17.891 1.241 1.00 43.33 67 THR A N 12
ATOM 14309 C CA . THR A 1 67 ? 4.212 18.242 1.264 1.00 10.24 67 THR A CA 12
ATOM 14310 C C . THR A 1 67 ? 3.338 17.019 1.012 1.00 13.25 67 THR A C 12
ATOM 14311 O O . THR A 1 67 ? 3.797 16.017 0.464 1.00 3.24 67 THR A O 12
ATOM 14322 N N . VAL A 1 68 ? 2.074 17.108 1.415 1.00 20.44 68 VAL A N 12
ATOM 14323 C CA . VAL A 1 68 ? 1.134 16.008 1.231 1.00 2.24 68 VAL A CA 12
ATOM 14324 C C . VAL A 1 68 ? 1.162 15.496 -0.204 1.00 62.31 68 VAL A C 12
ATOM 14325 O O . VAL A 1 68 ? 1.172 14.289 -0.444 1.00 12.14 68 VAL A O 12
ATOM 14338 N N . GLY A 1 69 ? 1.176 16.423 -1.158 1.00 34.55 69 GLY A N 12
ATOM 14339 C CA . GLY A 1 69 ? 1.203 16.045 -2.559 1.00 12.14 69 GLY A CA 12
ATOM 14340 C C . GLY A 1 69 ? 2.599 15.704 -3.040 1.00 60.21 69 GLY A C 12
ATOM 14341 O O . GLY A 1 69 ? 2.801 14.692 -3.711 1.00 43.43 69 GLY A O 12
ATOM 14345 N N . ALA A 1 70 ? 3.565 16.550 -2.698 1.00 53.41 70 ALA A N 12
ATOM 14346 C CA . ALA A 1 70 ? 4.949 16.333 -3.100 1.00 31.03 70 ALA A CA 12
ATOM 14347 C C . ALA A 1 70 ? 5.477 15.010 -2.556 1.00 32.31 70 ALA A C 12
ATOM 14348 O O . ALA A 1 70 ? 6.485 14.489 -3.034 1.00 14.54 70 ALA A O 12
ATOM 14355 N N . ALA A 1 71 ? 4.790 14.471 -1.554 1.00 30.21 71 ALA A N 12
ATOM 14356 C CA . ALA A 1 71 ? 5.189 13.208 -0.946 1.00 64.43 71 ALA A CA 12
ATOM 14357 C C . ALA A 1 71 ? 4.594 12.023 -1.700 1.00 41.32 71 ALA A C 12
ATOM 14358 O O . ALA A 1 71 ? 5.317 11.239 -2.315 1.00 32.11 71 ALA A O 12
ATOM 14365 N N . VAL A 1 72 ? 3.272 11.899 -1.648 1.00 74.13 72 VAL A N 12
ATOM 14366 C CA . VAL A 1 72 ? 2.579 10.810 -2.327 1.00 11.12 72 VAL A CA 12
ATOM 14367 C C . VAL A 1 72 ? 2.936 10.770 -3.808 1.00 64.12 72 VAL A C 12
ATOM 14368 O O . VAL A 1 72 ? 3.102 9.697 -4.389 1.00 34.24 72 VAL A O 12
ATOM 14381 N N . ASP A 1 73 ? 3.055 11.946 -4.415 1.00 32.15 73 ASP A N 12
ATOM 14382 C CA . ASP A 1 73 ? 3.395 12.046 -5.829 1.00 53.02 73 ASP A CA 12
ATOM 14383 C C . ASP A 1 73 ? 4.776 11.457 -6.099 1.00 52.32 73 ASP A C 12
ATOM 14384 O O . ASP A 1 73 ? 5.059 10.993 -7.204 1.00 52.31 73 ASP A O 12
ATOM 14393 N N . TYR A 1 74 ? 5.632 11.480 -5.084 1.00 11.42 74 TYR A N 12
ATOM 14394 C CA . TYR A 1 74 ? 6.985 10.952 -5.213 1.00 12.24 74 TYR A CA 12
ATOM 14395 C C . TYR A 1 74 ? 7.026 9.469 -4.859 1.00 25.24 74 TYR A C 12
ATOM 14396 O O . TYR A 1 74 ? 7.542 8.652 -5.622 1.00 31.50 74 TYR A O 12
ATOM 14414 N N . ILE A 1 75 ? 6.480 9.129 -3.696 1.00 53.22 75 ILE A N 12
ATOM 14415 C CA . ILE A 1 75 ? 6.452 7.745 -3.241 1.00 23.20 75 ILE A CA 12
ATOM 14416 C C . ILE A 1 75 ? 5.719 6.853 -4.237 1.00 15.02 75 ILE A C 12
ATOM 14417 O O . ILE A 1 75 ? 6.139 5.728 -4.507 1.00 4.12 75 ILE A O 12
ATOM 14433 N N . VAL A 1 76 ? 4.619 7.364 -4.782 1.00 61.10 76 VAL A N 12
ATOM 14434 C CA . VAL A 1 76 ? 3.827 6.615 -5.751 1.00 5.40 76 VAL A CA 12
ATOM 14435 C C . VAL A 1 76 ? 4.539 6.535 -7.097 1.00 12.00 76 VAL A C 12
ATOM 14436 O O . VAL A 1 76 ? 4.841 5.447 -7.587 1.00 74.02 76 VAL A O 12
ATOM 14449 N N . SER A 1 77 ? 4.805 7.695 -7.690 1.00 34.42 77 SER A N 12
ATOM 14450 C CA . SER A 1 77 ? 5.478 7.756 -8.982 1.00 22.13 77 SER A CA 12
ATOM 14451 C C . SER A 1 77 ? 6.763 6.933 -8.964 1.00 41.50 77 SER A C 12
ATOM 14452 O O . SER A 1 77 ? 7.183 6.396 -9.988 1.00 34.42 77 SER A O 12
ATOM 14460 N N . ASN A 1 78 ? 7.383 6.841 -7.792 1.00 0.20 78 ASN A N 12
ATOM 14461 C CA . ASN A 1 78 ? 8.621 6.085 -7.640 1.00 12.15 78 ASN A CA 12
ATOM 14462 C C . ASN A 1 78 ? 8.329 4.613 -7.368 1.00 32.51 78 ASN A C 12
ATOM 14463 O O . ASN A 1 78 ? 9.057 3.731 -7.822 1.00 62.55 78 ASN A O 12
ATOM 14474 N N . SER A 1 79 ? 7.258 4.355 -6.624 1.00 73.41 79 SER A N 12
ATOM 14475 C CA . SER A 1 79 ? 6.871 2.989 -6.289 1.00 14.30 79 SER A CA 12
ATOM 14476 C C . SER A 1 79 ? 7.983 2.282 -5.521 1.00 1.33 79 SER A C 12
ATOM 14477 O O . SER A 1 79 ? 8.012 1.053 -5.497 1.00 23.23 79 SER A O 12
ATOM 14485 N N . MET A 1 1 ? 2.174 0.599 0.215 1.00 1.24 1 MET A N 13
ATOM 14486 C CA . MET A 1 1 ? 2.388 0.121 -1.145 1.00 71.35 1 MET A CA 13
ATOM 14487 C C . MET A 1 1 ? 1.612 0.969 -2.148 1.00 72.42 1 MET A C 13
ATOM 14488 O O . MET A 1 1 ? 2.201 1.663 -2.977 1.00 54.42 1 MET A O 13
ATOM 14502 N N . THR A 1 2 ? 0.286 0.907 -2.068 1.00 1.33 2 THR A N 13
ATOM 14503 C CA . THR A 1 2 ? -0.570 1.668 -2.969 1.00 33.02 2 THR A CA 13
ATOM 14504 C C . THR A 1 2 ? -0.816 3.075 -2.436 1.00 52.14 2 THR A C 13
ATOM 14505 O O . THR A 1 2 ? -0.409 3.408 -1.323 1.00 71.41 2 THR A O 13
ATOM 14516 N N . ARG A 1 3 ? -1.485 3.898 -3.238 1.00 61.50 3 ARG A N 13
ATOM 14517 C CA . ARG A 1 3 ? -1.784 5.270 -2.847 1.00 35.31 3 ARG A CA 13
ATOM 14518 C C . ARG A 1 3 ? -2.603 5.302 -1.559 1.00 61.45 3 ARG A C 13
ATOM 14519 O O . ARG A 1 3 ? -2.378 6.144 -0.691 1.00 54.23 3 ARG A O 13
ATOM 14540 N N . GLU A 1 4 ? -3.553 4.378 -1.445 1.00 5.42 4 GLU A N 13
ATOM 14541 C CA . GLU A 1 4 ? -4.405 4.303 -0.264 1.00 62.31 4 GLU A CA 13
ATOM 14542 C C . GLU A 1 4 ? -3.575 4.044 0.990 1.00 31.31 4 GLU A C 13
ATOM 14543 O O . GLU A 1 4 ? -3.541 4.866 1.904 1.00 10.54 4 GLU A O 13
ATOM 14555 N N . GLU A 1 5 ? -2.908 2.894 1.025 1.00 53.14 5 GLU A N 13
ATOM 14556 C CA . GLU A 1 5 ? -2.080 2.526 2.167 1.00 51.20 5 GLU A CA 13
ATOM 14557 C C . GLU A 1 5 ? -1.134 3.664 2.542 1.00 34.42 5 GLU A C 13
ATOM 14558 O O . GLU A 1 5 ? -1.031 4.040 3.710 1.00 43.24 5 GLU A O 13
ATOM 14570 N N . VAL A 1 6 ? -0.446 4.207 1.543 1.00 23.43 6 VAL A N 13
ATOM 14571 C CA . VAL A 1 6 ? 0.491 5.301 1.767 1.00 42.11 6 VAL A CA 13
ATOM 14572 C C . VAL A 1 6 ? -0.215 6.517 2.355 1.00 1.52 6 VAL A C 13
ATOM 14573 O O . VAL A 1 6 ? 0.155 7.008 3.423 1.00 71.30 6 VAL A O 13
ATOM 14586 N N . LEU A 1 7 ? -1.234 7.000 1.653 1.00 44.45 7 LEU A N 13
ATOM 14587 C CA . LEU A 1 7 ? -1.994 8.160 2.105 1.00 3.42 7 LEU A CA 13
ATOM 14588 C C . LEU A 1 7 ? -2.478 7.968 3.539 1.00 54.34 7 LEU A C 13
ATOM 14589 O O . LEU A 1 7 ? -2.375 8.874 4.365 1.00 51.41 7 LEU A O 13
ATOM 14605 N N . GLN A 1 8 ? -3.005 6.782 3.826 1.00 51.23 8 GLN A N 13
ATOM 14606 C CA . GLN A 1 8 ? -3.504 6.471 5.160 1.00 11.41 8 GLN A CA 13
ATOM 14607 C C . GLN A 1 8 ? -2.394 6.593 6.199 1.00 43.05 8 GLN A C 13
ATOM 14608 O O . GLN A 1 8 ? -2.482 7.398 7.126 1.00 21.43 8 GLN A O 13
ATOM 14622 N N . LYS A 1 9 ? -1.349 5.789 6.037 1.00 64.22 9 LYS A N 13
ATOM 14623 C CA . LYS A 1 9 ? -0.219 5.806 6.959 1.00 34.11 9 LYS A CA 13
ATOM 14624 C C . LYS A 1 9 ? 0.228 7.236 7.245 1.00 61.13 9 LYS A C 13
ATOM 14625 O O . LYS A 1 9 ? 0.210 7.686 8.391 1.00 74.44 9 LYS A O 13
ATOM 14644 N N . VAL A 1 10 ? 0.629 7.947 6.195 1.00 33.33 10 VAL A N 13
ATOM 14645 C CA . VAL A 1 10 ? 1.078 9.327 6.333 1.00 23.24 10 VAL A CA 13
ATOM 14646 C C . VAL A 1 10 ? 0.076 10.154 7.130 1.00 11.21 10 VAL A C 13
ATOM 14647 O O . VAL A 1 10 ? 0.452 10.914 8.022 1.00 25.21 10 VAL A O 13
ATOM 14660 N N . ALA A 1 11 ? -1.203 10.001 6.802 1.00 2.10 11 ALA A N 13
ATOM 14661 C CA . ALA A 1 11 ? -2.260 10.732 7.489 1.00 54.23 11 ALA A CA 13
ATOM 14662 C C . ALA A 1 11 ? -2.313 10.362 8.967 1.00 1.21 11 ALA A C 13
ATOM 14663 O O . ALA A 1 11 ? -2.526 11.219 9.825 1.00 32.13 11 ALA A O 13
ATOM 14670 N N . LYS A 1 12 ? -2.118 9.081 9.259 1.00 63.32 12 LYS A N 13
ATOM 14671 C CA . LYS A 1 12 ? -2.142 8.596 10.634 1.00 51.13 12 LYS A CA 13
ATOM 14672 C C . LYS A 1 12 ? -0.909 9.067 11.398 1.00 32.05 12 LYS A C 13
ATOM 14673 O O . LYS A 1 12 ? -1.021 9.783 12.394 1.00 40.21 12 LYS A O 13
ATOM 14692 N N . ILE A 1 13 ? 0.265 8.662 10.926 1.00 32.44 13 ILE A N 13
ATOM 14693 C CA . ILE A 1 13 ? 1.518 9.045 11.565 1.00 71.32 13 ILE A CA 13
ATOM 14694 C C . ILE A 1 13 ? 1.576 10.550 11.803 1.00 34.24 13 ILE A C 13
ATOM 14695 O O . ILE A 1 13 ? 2.054 11.006 12.842 1.00 21.34 13 ILE A O 13
ATOM 14711 N N . ILE A 1 14 ? 1.084 11.316 10.836 1.00 74.13 14 ILE A N 13
ATOM 14712 C CA . ILE A 1 14 ? 1.077 12.770 10.942 1.00 75.40 14 ILE A CA 13
ATOM 14713 C C . ILE A 1 14 ? 0.007 13.244 11.920 1.00 2.11 14 ILE A C 13
ATOM 14714 O O . ILE A 1 14 ? 0.228 14.177 12.692 1.00 33.14 14 ILE A O 13
ATOM 14730 N N . SER A 1 15 ? -1.152 12.594 11.883 1.00 44.13 15 SER A N 13
ATOM 14731 C CA . SER A 1 15 ? -2.257 12.951 12.765 1.00 61.54 15 SER A CA 13
ATOM 14732 C C . SER A 1 15 ? -1.950 12.558 14.206 1.00 21.54 15 SER A C 13
ATOM 14733 O O . SER A 1 15 ? -2.577 13.051 15.143 1.00 74.44 15 SER A O 13
ATOM 14741 N N . ASN A 1 16 ? -0.979 11.665 14.376 1.00 13.41 16 ASN A N 13
ATOM 14742 C CA . ASN A 1 16 ? -0.588 11.205 15.703 1.00 33.44 16 ASN A CA 13
ATOM 14743 C C . ASN A 1 16 ? 0.596 12.008 16.231 1.00 2.42 16 ASN A C 13
ATOM 14744 O O . ASN A 1 16 ? 0.598 12.450 17.381 1.00 70.31 16 ASN A O 13
ATOM 14755 N N . HIS A 1 17 ? 1.603 12.195 15.383 1.00 14.21 17 HIS A N 13
ATOM 14756 C CA . HIS A 1 17 ? 2.793 12.947 15.763 1.00 2.24 17 HIS A CA 13
ATOM 14757 C C . HIS A 1 17 ? 2.462 14.423 15.966 1.00 21.32 17 HIS A C 13
ATOM 14758 O O . HIS A 1 17 ? 2.860 15.027 16.962 1.00 15.43 17 HIS A O 13
ATOM 14772 N N . PHE A 1 18 ? 1.733 14.997 15.015 1.00 32.41 18 PHE A N 13
ATOM 14773 C CA . PHE A 1 18 ? 1.350 16.402 15.089 1.00 72.25 18 PHE A CA 13
ATOM 14774 C C . PHE A 1 18 ? -0.034 16.557 15.714 1.00 65.44 18 PHE A C 13
ATOM 14775 O O . PHE A 1 18 ? -0.713 15.569 15.995 1.00 13.41 18 PHE A O 13
ATOM 14792 N N . ASP A 1 19 ? -0.443 17.802 15.928 1.00 20.13 19 ASP A N 13
ATOM 14793 C CA . ASP A 1 19 ? -1.745 18.087 16.520 1.00 51.44 19 ASP A CA 13
ATOM 14794 C C . ASP A 1 19 ? -2.801 18.291 15.437 1.00 23.32 19 ASP A C 13
ATOM 14795 O O . ASP A 1 19 ? -3.885 18.810 15.704 1.00 42.23 19 ASP A O 13
ATOM 14804 N N . ILE A 1 20 ? -2.476 17.879 14.216 1.00 23.14 20 ILE A N 13
ATOM 14805 C CA . ILE A 1 20 ? -3.396 18.016 13.094 1.00 20.04 20 ILE A CA 13
ATOM 14806 C C . ILE A 1 20 ? -4.413 16.880 13.075 1.00 21.25 20 ILE A C 13
ATOM 14807 O O . ILE A 1 20 ? -4.190 15.825 13.668 1.00 21.13 20 ILE A O 13
ATOM 14823 N N . GLU A 1 21 ? -5.529 17.103 12.389 1.00 51.31 21 GLU A N 13
ATOM 14824 C CA . GLU A 1 21 ? -6.580 16.097 12.292 1.00 0.01 21 GLU A CA 13
ATOM 14825 C C . GLU A 1 21 ? -6.423 15.267 11.021 1.00 13.20 21 GLU A C 13
ATOM 14826 O O . GLU A 1 21 ? -6.108 15.797 9.956 1.00 1.22 21 GLU A O 13
ATOM 14838 N N . ALA A 1 22 ? -6.646 13.963 11.142 1.00 23.41 22 ALA A N 13
ATOM 14839 C CA . ALA A 1 22 ? -6.531 13.059 10.004 1.00 41.32 22 ALA A CA 13
ATOM 14840 C C . ALA A 1 22 ? -7.607 13.349 8.963 1.00 61.43 22 ALA A C 13
ATOM 14841 O O . ALA A 1 22 ? -7.553 12.840 7.843 1.00 52.12 22 ALA A O 13
ATOM 14848 N N . ASP A 1 23 ? -8.583 14.167 9.339 1.00 1.24 23 ASP A N 13
ATOM 14849 C CA . ASP A 1 23 ? -9.672 14.524 8.438 1.00 41.43 23 ASP A CA 13
ATOM 14850 C C . ASP A 1 23 ? -9.392 15.856 7.749 1.00 51.44 23 ASP A C 13
ATOM 14851 O O . ASP A 1 23 ? -9.787 16.067 6.602 1.00 5.11 23 ASP A O 13
ATOM 14860 N N . GLN A 1 24 ? -8.710 16.751 8.456 1.00 14.34 24 GLN A N 13
ATOM 14861 C CA . GLN A 1 24 ? -8.380 18.063 7.913 1.00 40.31 24 GLN A CA 13
ATOM 14862 C C . GLN A 1 24 ? -7.171 17.980 6.987 1.00 3.22 24 GLN A C 13
ATOM 14863 O O . GLN A 1 24 ? -7.066 18.731 6.017 1.00 62.30 24 GLN A O 13
ATOM 14877 N N . VAL A 1 25 ? -6.259 17.063 7.294 1.00 62.12 25 VAL A N 13
ATOM 14878 C CA . VAL A 1 25 ? -5.057 16.881 6.489 1.00 3.00 25 VAL A CA 13
ATOM 14879 C C . VAL A 1 25 ? -5.393 16.830 5.003 1.00 42.51 25 VAL A C 13
ATOM 14880 O O . VAL A 1 25 ? -5.912 15.831 4.505 1.00 33.25 25 VAL A O 13
ATOM 14893 N N . THR A 1 26 ? -5.092 17.916 4.296 1.00 15.04 26 THR A N 13
ATOM 14894 C CA . THR A 1 26 ? -5.363 17.996 2.867 1.00 50.54 26 THR A CA 13
ATOM 14895 C C . THR A 1 26 ? -4.113 18.399 2.092 1.00 31.24 26 THR A C 13
ATOM 14896 O O . THR A 1 26 ? -3.163 18.934 2.664 1.00 51.54 26 THR A O 13
ATOM 14907 N N . ASP A 1 27 ? -4.120 18.138 0.790 1.00 54.22 27 ASP A N 13
ATOM 14908 C CA . ASP A 1 27 ? -2.987 18.475 -0.064 1.00 0.32 27 ASP A CA 13
ATOM 14909 C C . ASP A 1 27 ? -2.763 19.984 -0.099 1.00 24.24 27 ASP A C 13
ATOM 14910 O O . ASP A 1 27 ? -1.698 20.453 -0.500 1.00 72.34 27 ASP A O 13
ATOM 14919 N N . GLN A 1 28 ? -3.773 20.737 0.324 1.00 42.11 28 GLN A N 13
ATOM 14920 C CA . GLN A 1 28 ? -3.686 22.193 0.339 1.00 64.51 28 GLN A CA 13
ATOM 14921 C C . GLN A 1 28 ? -3.328 22.702 1.731 1.00 11.12 28 GLN A C 13
ATOM 14922 O O . GLN A 1 28 ? -3.482 23.888 2.028 1.00 31.55 28 GLN A O 13
ATOM 14936 N N . LEU A 1 29 ? -2.851 21.800 2.581 1.00 23.23 29 LEU A N 13
ATOM 14937 C CA . LEU A 1 29 ? -2.471 22.158 3.944 1.00 72.23 29 LEU A CA 13
ATOM 14938 C C . LEU A 1 29 ? -1.136 21.525 4.321 1.00 44.00 29 LEU A C 13
ATOM 14939 O O . LEU A 1 29 ? -1.089 20.549 5.068 1.00 32.03 29 LEU A O 13
ATOM 14955 N N . ASN A 1 30 ? -0.051 22.090 3.800 1.00 20.31 30 ASN A N 13
ATOM 14956 C CA . ASN A 1 30 ? 1.286 21.582 4.084 1.00 63.43 30 ASN A CA 13
ATOM 14957 C C . ASN A 1 30 ? 1.550 21.554 5.586 1.00 23.41 30 ASN A C 13
ATOM 14958 O O . ASN A 1 30 ? 1.410 22.568 6.270 1.00 22.00 30 ASN A O 13
ATOM 14969 N N . ILE A 1 31 ? 1.933 20.386 6.092 1.00 3.33 31 ILE A N 13
ATOM 14970 C CA . ILE A 1 31 ? 2.218 20.227 7.513 1.00 65.12 31 ILE A CA 13
ATOM 14971 C C . ILE A 1 31 ? 3.468 21.004 7.913 1.00 21.22 31 ILE A C 13
ATOM 14972 O O . ILE A 1 31 ? 3.501 21.652 8.959 1.00 3.14 31 ILE A O 13
ATOM 14988 N N . LYS A 1 32 ? 4.495 20.936 7.073 1.00 71.23 32 LYS A N 13
ATOM 14989 C CA . LYS A 1 32 ? 5.747 21.635 7.336 1.00 61.13 32 LYS A CA 13
ATOM 14990 C C . LYS A 1 32 ? 5.489 23.091 7.710 1.00 42.05 32 LYS A C 13
ATOM 14991 O O . LYS A 1 32 ? 6.082 23.614 8.654 1.00 73.33 32 LYS A O 13
ATOM 15010 N N . ASP A 1 33 ? 4.601 23.740 6.964 1.00 23.14 33 ASP A N 13
ATOM 15011 C CA . ASP A 1 33 ? 4.263 25.135 7.219 1.00 0.35 33 ASP A CA 13
ATOM 15012 C C . ASP A 1 33 ? 3.135 25.243 8.241 1.00 41.11 33 ASP A C 13
ATOM 15013 O O . ASP A 1 33 ? 3.295 25.861 9.294 1.00 54.03 33 ASP A O 13
ATOM 15022 N N . ASP A 1 34 ? 1.996 24.639 7.922 1.00 13.02 34 ASP A N 13
ATOM 15023 C CA . ASP A 1 34 ? 0.841 24.667 8.812 1.00 74.11 34 ASP A CA 13
ATOM 15024 C C . ASP A 1 34 ? 1.250 24.336 10.244 1.00 54.31 34 ASP A C 13
ATOM 15025 O O . ASP A 1 34 ? 1.022 25.124 11.163 1.00 25.24 34 ASP A O 13
ATOM 15034 N N . LEU A 1 35 ? 1.853 23.167 10.426 1.00 34.23 35 LEU A N 13
ATOM 15035 C CA . LEU A 1 35 ? 2.293 22.731 11.747 1.00 73.40 35 LEU A CA 13
ATOM 15036 C C . LEU A 1 35 ? 3.601 23.410 12.137 1.00 44.32 35 LEU A C 13
ATOM 15037 O O . LEU A 1 35 ? 3.955 23.469 13.313 1.00 23.35 35 LEU A O 13
ATOM 15053 N N . ASN A 1 36 ? 4.315 23.925 11.140 1.00 32.33 36 ASN A N 13
ATOM 15054 C CA . ASN A 1 36 ? 5.584 24.602 11.379 1.00 11.32 36 ASN A CA 13
ATOM 15055 C C . ASN A 1 36 ? 6.637 23.622 11.887 1.00 71.12 36 ASN A C 13
ATOM 15056 O O . ASN A 1 36 ? 7.563 24.005 12.602 1.00 74.44 36 ASN A O 13
ATOM 15067 N N . ALA A 1 37 ? 6.488 22.356 11.511 1.00 24.33 37 ALA A N 13
ATOM 15068 C CA . ALA A 1 37 ? 7.427 21.321 11.926 1.00 65.12 37 ALA A CA 13
ATOM 15069 C C . ALA A 1 37 ? 8.869 21.763 11.695 1.00 75.34 37 ALA A C 13
ATOM 15070 O O . ALA A 1 37 ? 9.171 22.433 10.707 1.00 5.14 37 ALA A O 13
ATOM 15077 N N . ASP A 1 38 ? 9.753 21.384 12.611 1.00 73.54 38 ASP A N 13
ATOM 15078 C CA . ASP A 1 38 ? 11.163 21.741 12.506 1.00 32.40 38 ASP A CA 13
ATOM 15079 C C . ASP A 1 38 ? 11.798 21.093 11.280 1.00 71.24 38 ASP A C 13
ATOM 15080 O O . ASP A 1 38 ? 11.149 20.332 10.561 1.00 5.02 38 ASP A O 13
ATOM 15089 N N . SER A 1 39 ? 13.070 21.401 11.046 1.00 73.43 39 SER A N 13
ATOM 15090 C CA . SER A 1 39 ? 13.791 20.852 9.903 1.00 2.33 39 SER A CA 13
ATOM 15091 C C . SER A 1 39 ? 14.292 19.443 10.203 1.00 62.32 39 SER A C 13
ATOM 15092 O O . SER A 1 39 ? 14.085 18.519 9.416 1.00 61.51 39 SER A O 13
ATOM 15100 N N . ILE A 1 40 ? 14.952 19.287 11.346 1.00 60.45 40 ILE A N 13
ATOM 15101 C CA . ILE A 1 40 ? 15.482 17.990 11.750 1.00 12.31 40 ILE A CA 13
ATOM 15102 C C . ILE A 1 40 ? 14.413 16.906 11.657 1.00 43.41 40 ILE A C 13
ATOM 15103 O O . ILE A 1 40 ? 14.664 15.816 11.144 1.00 21.44 40 ILE A O 13
ATOM 15119 N N . SER A 1 41 ? 13.220 17.215 12.154 1.00 0.04 41 SER A N 13
ATOM 15120 C CA . SER A 1 41 ? 12.113 16.266 12.129 1.00 13.52 41 SER A CA 13
ATOM 15121 C C . SER A 1 41 ? 11.918 15.695 10.728 1.00 44.41 41 SER A C 13
ATOM 15122 O O . SER A 1 41 ? 11.576 14.524 10.564 1.00 2.31 41 SER A O 13
ATOM 15130 N N . VAL A 1 42 ? 12.139 16.532 9.719 1.00 43.12 42 VAL A N 13
ATOM 15131 C CA . VAL A 1 42 ? 11.990 16.112 8.331 1.00 50.03 42 VAL A CA 13
ATOM 15132 C C . VAL A 1 42 ? 12.860 14.898 8.027 1.00 24.33 42 VAL A C 13
ATOM 15133 O O . VAL A 1 42 ? 12.453 13.997 7.295 1.00 35.52 42 VAL A O 13
ATOM 15146 N N . MET A 1 43 ? 14.062 14.881 8.596 1.00 74.32 43 MET A N 13
ATOM 15147 C CA . MET A 1 43 ? 14.990 13.775 8.387 1.00 14.33 43 MET A CA 13
ATOM 15148 C C . MET A 1 43 ? 14.408 12.469 8.919 1.00 52.30 43 MET A C 13
ATOM 15149 O O . MET A 1 43 ? 14.775 11.386 8.465 1.00 1.21 43 MET A O 13
ATOM 15163 N N . GLU A 1 44 ? 13.499 12.580 9.883 1.00 2.40 44 GLU A N 13
ATOM 15164 C CA . GLU A 1 44 ? 12.868 11.407 10.476 1.00 5.12 44 GLU A CA 13
ATOM 15165 C C . GLU A 1 44 ? 11.654 10.972 9.661 1.00 21.32 44 GLU A C 13
ATOM 15166 O O . GLU A 1 44 ? 11.537 9.809 9.274 1.00 33.10 44 GLU A O 13
ATOM 15178 N N . PHE A 1 45 ? 10.752 11.914 9.405 1.00 63.41 45 PHE A N 13
ATOM 15179 C CA . PHE A 1 45 ? 9.546 11.628 8.638 1.00 54.14 45 PHE A CA 13
ATOM 15180 C C . PHE A 1 45 ? 9.896 11.080 7.257 1.00 33.44 45 PHE A C 13
ATOM 15181 O O . PHE A 1 45 ? 9.283 10.123 6.783 1.00 21.23 45 PHE A O 13
ATOM 15198 N N . VAL A 1 46 ? 10.886 11.694 6.617 1.00 74.51 46 VAL A N 13
ATOM 15199 C CA . VAL A 1 46 ? 11.319 11.268 5.291 1.00 32.44 46 VAL A CA 13
ATOM 15200 C C . VAL A 1 46 ? 11.916 9.865 5.333 1.00 53.45 46 VAL A C 13
ATOM 15201 O O . VAL A 1 46 ? 11.976 9.174 4.315 1.00 55.02 46 VAL A O 13
ATOM 15214 N N . LEU A 1 47 ? 12.356 9.451 6.515 1.00 21.51 47 LEU A N 13
ATOM 15215 C CA . LEU A 1 47 ? 12.949 8.129 6.690 1.00 33.02 47 LEU A CA 13
ATOM 15216 C C . LEU A 1 47 ? 11.868 7.062 6.835 1.00 51.41 47 LEU A C 13
ATOM 15217 O O . LEU A 1 47 ? 11.873 6.060 6.121 1.00 11.13 47 LEU A O 13
ATOM 15233 N N . GLU A 1 48 ? 10.942 7.287 7.762 1.00 52.42 48 GLU A N 13
ATOM 15234 C CA . GLU A 1 48 ? 9.854 6.346 7.998 1.00 30.42 48 GLU A CA 13
ATOM 15235 C C . GLU A 1 48 ? 9.056 6.105 6.720 1.00 33.42 48 GLU A C 13
ATOM 15236 O O . GLU A 1 48 ? 8.677 4.973 6.415 1.00 30.22 48 GLU A O 13
ATOM 15248 N N . LEU A 1 49 ? 8.803 7.176 5.977 1.00 51.12 49 LEU A N 13
ATOM 15249 C CA . LEU A 1 49 ? 8.049 7.083 4.731 1.00 30.24 49 LEU A CA 13
ATOM 15250 C C . LEU A 1 49 ? 8.831 6.305 3.678 1.00 23.43 49 LEU A C 13
ATOM 15251 O O . LEU A 1 49 ? 8.362 5.288 3.169 1.00 73.31 49 LEU A O 13
ATOM 15267 N N . GLU A 1 50 ? 10.027 6.789 3.359 1.00 25.12 50 GLU A N 13
ATOM 15268 C CA . GLU A 1 50 ? 10.875 6.137 2.368 1.00 41.13 50 GLU A CA 13
ATOM 15269 C C . GLU A 1 50 ? 11.192 4.703 2.782 1.00 64.13 50 GLU A C 13
ATOM 15270 O O . GLU A 1 50 ? 11.543 3.868 1.948 1.00 61.03 50 GLU A O 13
ATOM 15282 N N . ASP A 1 51 ? 11.067 4.425 4.075 1.00 41.43 51 ASP A N 13
ATOM 15283 C CA . ASP A 1 51 ? 11.340 3.093 4.601 1.00 73.25 51 ASP A CA 13
ATOM 15284 C C . ASP A 1 51 ? 10.115 2.194 4.464 1.00 71.42 51 ASP A C 13
ATOM 15285 O O . ASP A 1 51 ? 10.146 1.191 3.751 1.00 43.20 51 ASP A O 13
ATOM 15294 N N . GLU A 1 52 ? 9.038 2.560 5.153 1.00 64.43 52 GLU A N 13
ATOM 15295 C CA . GLU A 1 52 ? 7.804 1.784 5.109 1.00 43.21 52 GLU A CA 13
ATOM 15296 C C . GLU A 1 52 ? 7.377 1.522 3.667 1.00 2.25 52 GLU A C 13
ATOM 15297 O O . GLU A 1 52 ? 7.192 0.375 3.262 1.00 65.52 52 GLU A O 13
ATOM 15309 N N . PHE A 1 53 ? 7.222 2.595 2.899 1.00 74.25 53 PHE A N 13
ATOM 15310 C CA . PHE A 1 53 ? 6.815 2.482 1.503 1.00 52.23 53 PHE A CA 13
ATOM 15311 C C . PHE A 1 53 ? 7.888 1.778 0.678 1.00 24.23 53 PHE A C 13
ATOM 15312 O O . PHE A 1 53 ? 7.593 1.144 -0.334 1.00 22.02 53 PHE A O 13
ATOM 15329 N N . GLY A 1 54 ? 9.137 1.895 1.120 1.00 61.20 54 GLY A N 13
ATOM 15330 C CA . GLY A 1 54 ? 10.236 1.265 0.412 1.00 44.41 54 GLY A CA 13
ATOM 15331 C C . GLY A 1 54 ? 10.563 1.966 -0.892 1.00 4.42 54 GLY A C 13
ATOM 15332 O O . GLY A 1 54 ? 10.553 1.349 -1.957 1.00 44.35 54 GLY A O 13
ATOM 15336 N N . THR A 1 55 ? 10.853 3.261 -0.809 1.00 50.34 55 THR A N 13
ATOM 15337 C CA . THR A 1 55 ? 11.181 4.048 -1.992 1.00 24.24 55 THR A CA 13
ATOM 15338 C C . THR A 1 55 ? 12.341 4.998 -1.715 1.00 61.22 55 THR A C 13
ATOM 15339 O O . THR A 1 55 ? 12.662 5.280 -0.561 1.00 62.24 55 THR A O 13
ATOM 15350 N N . GLU A 1 56 ? 12.965 5.488 -2.782 1.00 2.44 56 GLU A N 13
ATOM 15351 C CA . GLU A 1 56 ? 14.090 6.407 -2.652 1.00 10.31 56 GLU A CA 13
ATOM 15352 C C . GLU A 1 56 ? 13.628 7.855 -2.788 1.00 0.30 56 GLU A C 13
ATOM 15353 O O . GLU A 1 56 ? 13.105 8.256 -3.828 1.00 63.25 56 GLU A O 13
ATOM 15365 N N . ILE A 1 57 ? 13.824 8.635 -1.730 1.00 23.42 57 ILE A N 13
ATOM 15366 C CA . ILE A 1 57 ? 13.429 10.037 -1.731 1.00 13.51 57 ILE A CA 13
ATOM 15367 C C . ILE A 1 57 ? 14.644 10.951 -1.842 1.00 43.33 57 ILE A C 13
ATOM 15368 O O . ILE A 1 57 ? 15.523 10.941 -0.980 1.00 14.11 57 ILE A O 13
ATOM 15384 N N . SER A 1 58 ? 14.687 11.742 -2.910 1.00 4.33 58 SER A N 13
ATOM 15385 C CA . SER A 1 58 ? 15.796 12.662 -3.135 1.00 64.25 58 SER A CA 13
ATOM 15386 C C . SER A 1 58 ? 15.995 13.579 -1.932 1.00 63.25 58 SER A C 13
ATOM 15387 O O . SER A 1 58 ? 15.110 13.714 -1.088 1.00 31.33 58 SER A O 13
ATOM 15395 N N . ASP A 1 59 ? 17.164 14.207 -1.862 1.00 72.32 59 ASP A N 13
ATOM 15396 C CA . ASP A 1 59 ? 17.480 15.112 -0.764 1.00 3.32 59 ASP A CA 13
ATOM 15397 C C . ASP A 1 59 ? 16.868 16.489 -1.001 1.00 42.33 59 ASP A C 13
ATOM 15398 O O . ASP A 1 59 ? 16.561 17.213 -0.055 1.00 53.30 59 ASP A O 13
ATOM 15407 N N . GLU A 1 60 ? 16.696 16.844 -2.271 1.00 34.21 60 GLU A N 13
ATOM 15408 C CA . GLU A 1 60 ? 16.122 18.135 -2.632 1.00 1.05 60 GLU A CA 13
ATOM 15409 C C . GLU A 1 60 ? 14.598 18.093 -2.557 1.00 44.43 60 GLU A C 13
ATOM 15410 O O . GLU A 1 60 ? 13.984 18.823 -1.779 1.00 21.12 60 GLU A O 13
ATOM 15422 N N . ASP A 1 61 ? 13.996 17.235 -3.373 1.00 13.41 61 ASP A N 13
ATOM 15423 C CA . ASP A 1 61 ? 12.544 17.097 -3.400 1.00 42.33 61 ASP A CA 13
ATOM 15424 C C . ASP A 1 61 ? 11.997 16.832 -2.001 1.00 61.23 61 ASP A C 13
ATOM 15425 O O . ASP A 1 61 ? 10.876 17.222 -1.678 1.00 52.52 61 ASP A O 13
ATOM 15434 N N . ALA A 1 62 ? 12.796 16.164 -1.176 1.00 24.12 62 ALA A N 13
ATOM 15435 C CA . ALA A 1 62 ? 12.393 15.847 0.188 1.00 33.14 62 ALA A CA 13
ATOM 15436 C C . ALA A 1 62 ? 12.046 17.112 0.966 1.00 21.24 62 ALA A C 13
ATOM 15437 O O . ALA A 1 62 ? 11.383 17.052 2.001 1.00 10.21 62 ALA A O 13
ATOM 15444 N N . GLU A 1 63 ? 12.500 18.255 0.461 1.00 32.23 63 GLU A N 13
ATOM 15445 C CA . GLU A 1 63 ? 12.238 19.534 1.111 1.00 21.42 63 GLU A CA 13
ATOM 15446 C C . GLU A 1 63 ? 10.902 20.112 0.655 1.00 14.12 63 GLU A C 13
ATOM 15447 O O . GLU A 1 63 ? 10.303 20.939 1.343 1.00 14.11 63 GLU A O 13
ATOM 15459 N N . LYS A 1 64 ? 10.440 19.672 -0.510 1.00 71.33 64 LYS A N 13
ATOM 15460 C CA . LYS A 1 64 ? 9.175 20.144 -1.060 1.00 74.41 64 LYS A CA 13
ATOM 15461 C C . LYS A 1 64 ? 8.047 19.166 -0.746 1.00 14.01 64 LYS A C 13
ATOM 15462 O O . LYS A 1 64 ? 6.950 19.573 -0.360 1.00 61.41 64 LYS A O 13
ATOM 15481 N N . ILE A 1 65 ? 8.323 17.877 -0.912 1.00 43.20 65 ILE A N 13
ATOM 15482 C CA . ILE A 1 65 ? 7.332 16.843 -0.643 1.00 62.33 65 ILE A CA 13
ATOM 15483 C C . ILE A 1 65 ? 7.125 16.656 0.856 1.00 52.21 65 ILE A C 13
ATOM 15484 O O . ILE A 1 65 ? 7.379 15.581 1.398 1.00 10.31 65 ILE A O 13
ATOM 15500 N N . GLU A 1 66 ? 6.660 17.710 1.519 1.00 12.31 66 GLU A N 13
ATOM 15501 C CA . GLU A 1 66 ? 6.417 17.662 2.956 1.00 22.42 66 GLU A CA 13
ATOM 15502 C C . GLU A 1 66 ? 4.947 17.926 3.269 1.00 21.40 66 GLU A C 13
ATOM 15503 O O . GLU A 1 66 ? 4.588 18.240 4.404 1.00 22.45 66 GLU A O 13
ATOM 15515 N N . THR A 1 67 ? 4.099 17.797 2.253 1.00 64.30 67 THR A N 13
ATOM 15516 C CA . THR A 1 67 ? 2.669 18.023 2.418 1.00 61.34 67 THR A CA 13
ATOM 15517 C C . THR A 1 67 ? 1.881 16.736 2.203 1.00 31.30 67 THR A C 13
ATOM 15518 O O . THR A 1 67 ? 2.384 15.778 1.616 1.00 43.04 67 THR A O 13
ATOM 15529 N N . VAL A 1 68 ? 0.641 16.720 2.682 1.00 21.42 68 VAL A N 13
ATOM 15530 C CA . VAL A 1 68 ? -0.218 15.550 2.541 1.00 40.00 68 VAL A CA 13
ATOM 15531 C C . VAL A 1 68 ? -0.219 15.039 1.105 1.00 52.34 68 VAL A C 13
ATOM 15532 O O . VAL A 1 68 ? -0.034 13.848 0.858 1.00 54.21 68 VAL A O 13
ATOM 15545 N N . GLY A 1 69 ? -0.429 15.950 0.158 1.00 24.24 69 GLY A N 13
ATOM 15546 C CA . GLY A 1 69 ? -0.450 15.572 -1.243 1.00 4.43 69 GLY A CA 13
ATOM 15547 C C . GLY A 1 69 ? 0.942 15.463 -1.834 1.00 74.25 69 GLY A C 13
ATOM 15548 O O . GLY A 1 69 ? 1.233 14.530 -2.583 1.00 4.43 69 GLY A O 13
ATOM 15552 N N . ALA A 1 70 ? 1.802 16.419 -1.500 1.00 62.21 70 ALA A N 13
ATOM 15553 C CA . ALA A 1 70 ? 3.170 16.425 -2.003 1.00 42.34 70 ALA A CA 13
ATOM 15554 C C . ALA A 1 70 ? 3.916 15.163 -1.583 1.00 12.30 70 ALA A C 13
ATOM 15555 O O . ALA A 1 70 ? 4.953 14.825 -2.153 1.00 34.21 70 ALA A O 13
ATOM 15562 N N . ALA A 1 71 ? 3.381 14.472 -0.582 1.00 24.41 71 ALA A N 13
ATOM 15563 C CA . ALA A 1 71 ? 3.996 13.246 -0.086 1.00 51.33 71 ALA A CA 13
ATOM 15564 C C . ALA A 1 71 ? 3.521 12.034 -0.880 1.00 34.12 71 ALA A C 13
ATOM 15565 O O . ALA A 1 71 ? 4.302 11.395 -1.584 1.00 43.14 71 ALA A O 13
ATOM 15572 N N . VAL A 1 72 ? 2.234 11.721 -0.760 1.00 42.41 72 VAL A N 13
ATOM 15573 C CA . VAL A 1 72 ? 1.655 10.585 -1.467 1.00 15.33 72 VAL A CA 13
ATOM 15574 C C . VAL A 1 72 ? 1.895 10.692 -2.968 1.00 75.45 72 VAL A C 13
ATOM 15575 O O . VAL A 1 72 ? 2.203 9.700 -3.630 1.00 2.21 72 VAL A O 13
ATOM 15588 N N . ASP A 1 73 ? 1.751 11.900 -3.501 1.00 2.33 73 ASP A N 13
ATOM 15589 C CA . ASP A 1 73 ? 1.954 12.137 -4.925 1.00 50.42 73 ASP A CA 13
ATOM 15590 C C . ASP A 1 73 ? 3.379 11.781 -5.338 1.00 74.10 73 ASP A C 13
ATOM 15591 O O . ASP A 1 73 ? 3.642 11.481 -6.503 1.00 14.31 73 ASP A O 13
ATOM 15600 N N . TYR A 1 74 ? 4.294 11.817 -4.376 1.00 61.42 74 TYR A N 13
ATOM 15601 C CA . TYR A 1 74 ? 5.693 11.501 -4.640 1.00 71.13 74 TYR A CA 13
ATOM 15602 C C . TYR A 1 74 ? 5.957 10.009 -4.464 1.00 23.24 74 TYR A C 13
ATOM 15603 O O . TYR A 1 74 ? 6.476 9.348 -5.364 1.00 53.12 74 TYR A O 13
ATOM 15621 N N . ILE A 1 75 ? 5.597 9.485 -3.297 1.00 34.10 75 ILE A N 13
ATOM 15622 C CA . ILE A 1 75 ? 5.793 8.071 -3.002 1.00 13.13 75 ILE A CA 13
ATOM 15623 C C . ILE A 1 75 ? 5.081 7.192 -4.024 1.00 55.02 75 ILE A C 13
ATOM 15624 O O . ILE A 1 75 ? 5.635 6.202 -4.502 1.00 4.41 75 ILE A O 13
ATOM 15640 N N . VAL A 1 76 ? 3.848 7.561 -4.358 1.00 12.34 76 VAL A N 13
ATOM 15641 C CA . VAL A 1 76 ? 3.060 6.808 -5.326 1.00 52.41 76 VAL A CA 13
ATOM 15642 C C . VAL A 1 76 ? 3.650 6.928 -6.727 1.00 11.33 76 VAL A C 13
ATOM 15643 O O . VAL A 1 76 ? 4.042 5.932 -7.334 1.00 35.31 76 VAL A O 13
ATOM 15656 N N . SER A 1 77 ? 3.711 8.155 -7.234 1.00 51.31 77 SER A N 13
ATOM 15657 C CA . SER A 1 77 ? 4.251 8.406 -8.565 1.00 74.04 77 SER A CA 13
ATOM 15658 C C . SER A 1 77 ? 5.627 7.768 -8.723 1.00 23.54 77 SER A C 13
ATOM 15659 O O . SER A 1 77 ? 6.020 7.376 -9.821 1.00 1.13 77 SER A O 13
ATOM 15667 N N . ASN A 1 78 ? 6.356 7.667 -7.615 1.00 74.54 78 ASN A N 13
ATOM 15668 C CA . ASN A 1 78 ? 7.689 7.076 -7.629 1.00 42.41 78 ASN A CA 13
ATOM 15669 C C . ASN A 1 78 ? 7.612 5.555 -7.549 1.00 34.23 78 ASN A C 13
ATOM 15670 O O . ASN A 1 78 ? 8.425 4.849 -8.145 1.00 3.14 78 ASN A O 13
ATOM 15681 N N . SER A 1 79 ? 6.627 5.056 -6.808 1.00 52.22 79 SER A N 13
ATOM 15682 C CA . SER A 1 79 ? 6.444 3.619 -6.647 1.00 22.50 79 SER A CA 13
ATOM 15683 C C . SER A 1 79 ? 7.657 2.990 -5.968 1.00 61.40 79 SER A C 13
ATOM 15684 O O . SER A 1 79 ? 8.045 1.881 -6.332 1.00 71.35 79 SER A O 13
ATOM 15692 N N . MET A 1 1 ? 1.635 0.277 0.738 1.00 24.04 1 MET A N 14
ATOM 15693 C CA . MET A 1 1 ? 2.156 -0.153 -0.554 1.00 53.45 1 MET A CA 14
ATOM 15694 C C . MET A 1 1 ? 1.581 0.699 -1.682 1.00 71.10 1 MET A C 14
ATOM 15695 O O . MET A 1 1 ? 2.322 1.318 -2.447 1.00 33.41 1 MET A O 14
ATOM 15709 N N . THR A 1 2 ? 0.255 0.726 -1.780 1.00 43.43 2 THR A N 14
ATOM 15710 C CA . THR A 1 2 ? -0.419 1.501 -2.815 1.00 65.50 2 THR A CA 14
ATOM 15711 C C . THR A 1 2 ? -0.582 2.956 -2.394 1.00 3.51 2 THR A C 14
ATOM 15712 O O . THR A 1 2 ? -0.293 3.319 -1.253 1.00 64.34 2 THR A O 14
ATOM 15723 N N . ARG A 1 3 ? -1.047 3.787 -3.321 1.00 40.21 3 ARG A N 14
ATOM 15724 C CA . ARG A 1 3 ? -1.248 5.205 -3.045 1.00 71.43 3 ARG A CA 14
ATOM 15725 C C . ARG A 1 3 ? -2.200 5.400 -1.869 1.00 74.22 3 ARG A C 14
ATOM 15726 O O . ARG A 1 3 ? -2.029 6.316 -1.066 1.00 32.13 3 ARG A O 14
ATOM 15747 N N . GLU A 1 4 ? -3.204 4.532 -1.776 1.00 44.52 4 GLU A N 14
ATOM 15748 C CA . GLU A 1 4 ? -4.183 4.611 -0.699 1.00 53.31 4 GLU A CA 14
ATOM 15749 C C . GLU A 1 4 ? -3.523 4.372 0.656 1.00 60.34 4 GLU A C 14
ATOM 15750 O O . GLU A 1 4 ? -3.517 5.249 1.518 1.00 43.51 4 GLU A O 14
ATOM 15762 N N . GLU A 1 5 ? -2.969 3.176 0.834 1.00 11.53 5 GLU A N 14
ATOM 15763 C CA . GLU A 1 5 ? -2.308 2.821 2.084 1.00 23.12 5 GLU A CA 14
ATOM 15764 C C . GLU A 1 5 ? -1.302 3.894 2.492 1.00 61.22 5 GLU A C 14
ATOM 15765 O O . GLU A 1 5 ? -1.233 4.285 3.657 1.00 41.41 5 GLU A O 14
ATOM 15777 N N . VAL A 1 6 ? -0.523 4.365 1.523 1.00 23.23 6 VAL A N 14
ATOM 15778 C CA . VAL A 1 6 ? 0.479 5.392 1.780 1.00 43.42 6 VAL A CA 14
ATOM 15779 C C . VAL A 1 6 ? -0.169 6.681 2.275 1.00 62.55 6 VAL A C 14
ATOM 15780 O O . VAL A 1 6 ? 0.177 7.193 3.340 1.00 13.00 6 VAL A O 14
ATOM 15793 N N . LEU A 1 7 ? -1.111 7.200 1.495 1.00 62.42 7 LEU A N 14
ATOM 15794 C CA . LEU A 1 7 ? -1.809 8.429 1.853 1.00 12.15 7 LEU A CA 14
ATOM 15795 C C . LEU A 1 7 ? -2.412 8.325 3.251 1.00 52.03 7 LEU A C 14
ATOM 15796 O O . LEU A 1 7 ? -2.285 9.242 4.061 1.00 2.32 7 LEU A O 14
ATOM 15812 N N . GLN A 1 8 ? -3.067 7.201 3.525 1.00 4.20 8 GLN A N 14
ATOM 15813 C CA . GLN A 1 8 ? -3.688 6.977 4.825 1.00 5.31 8 GLN A CA 14
ATOM 15814 C C . GLN A 1 8 ? -2.647 7.019 5.940 1.00 53.13 8 GLN A C 14
ATOM 15815 O O . GLN A 1 8 ? -2.724 7.851 6.844 1.00 31.45 8 GLN A O 14
ATOM 15829 N N . LYS A 1 9 ? -1.675 6.117 5.869 1.00 62.53 9 LYS A N 14
ATOM 15830 C CA . LYS A 1 9 ? -0.618 6.050 6.871 1.00 64.24 9 LYS A CA 14
ATOM 15831 C C . LYS A 1 9 ? -0.064 7.439 7.170 1.00 25.03 9 LYS A C 14
ATOM 15832 O O . LYS A 1 9 ? -0.123 7.910 8.306 1.00 53.40 9 LYS A O 14
ATOM 15851 N N . VAL A 1 10 ? 0.474 8.091 6.144 1.00 24.32 10 VAL A N 14
ATOM 15852 C CA . VAL A 1 10 ? 1.037 9.427 6.297 1.00 13.24 10 VAL A CA 14
ATOM 15853 C C . VAL A 1 10 ? 0.054 10.360 6.996 1.00 30.03 10 VAL A C 14
ATOM 15854 O O . VAL A 1 10 ? 0.426 11.101 7.906 1.00 35.31 10 VAL A O 14
ATOM 15867 N N . ALA A 1 11 ? -1.202 10.318 6.565 1.00 73.20 11 ALA A N 14
ATOM 15868 C CA . ALA A 1 11 ? -2.240 11.157 7.151 1.00 42.41 11 ALA A CA 14
ATOM 15869 C C . ALA A 1 11 ? -2.413 10.859 8.636 1.00 13.44 11 ALA A C 14
ATOM 15870 O O . ALA A 1 11 ? -2.600 11.769 9.445 1.00 33.41 11 ALA A O 14
ATOM 15877 N N . LYS A 1 12 ? -2.351 9.580 8.990 1.00 42.04 12 LYS A N 14
ATOM 15878 C CA . LYS A 1 12 ? -2.500 9.161 10.378 1.00 33.11 12 LYS A CA 14
ATOM 15879 C C . LYS A 1 12 ? -1.264 9.526 11.193 1.00 44.31 12 LYS A C 14
ATOM 15880 O O . LYS A 1 12 ? -1.347 10.286 12.158 1.00 52.40 12 LYS A O 14
ATOM 15899 N N . ILE A 1 13 ? -0.118 8.982 10.797 1.00 30.43 13 ILE A N 14
ATOM 15900 C CA . ILE A 1 13 ? 1.136 9.253 11.490 1.00 74.02 13 ILE A CA 14
ATOM 15901 C C . ILE A 1 13 ? 1.320 10.748 11.727 1.00 32.15 13 ILE A C 14
ATOM 15902 O O . ILE A 1 13 ? 1.821 11.163 12.773 1.00 44.24 13 ILE A O 14
ATOM 15918 N N . ILE A 1 14 ? 0.910 11.551 10.752 1.00 15.41 14 ILE A N 14
ATOM 15919 C CA . ILE A 1 14 ? 1.027 13.001 10.857 1.00 73.44 14 ILE A CA 14
ATOM 15920 C C . ILE A 1 14 ? -0.077 13.579 11.735 1.00 55.53 14 ILE A C 14
ATOM 15921 O O . ILE A 1 14 ? 0.156 14.503 12.515 1.00 74.50 14 ILE A O 14
ATOM 15937 N N . SER A 1 15 ? -1.280 13.029 11.603 1.00 54.41 15 SER A N 14
ATOM 15938 C CA . SER A 1 15 ? -2.422 13.492 12.383 1.00 11.31 15 SER A CA 14
ATOM 15939 C C . SER A 1 15 ? -2.229 13.183 13.864 1.00 32.25 15 SER A C 14
ATOM 15940 O O . SER A 1 15 ? -2.796 13.851 14.728 1.00 32.41 15 SER A O 14
ATOM 15948 N N . ASN A 1 16 ? -1.424 12.165 14.150 1.00 70.52 16 ASN A N 14
ATOM 15949 C CA . ASN A 1 16 ? -1.156 11.765 15.527 1.00 62.25 16 ASN A CA 14
ATOM 15950 C C . ASN A 1 16 ? 0.088 12.467 16.064 1.00 33.42 16 ASN A C 14
ATOM 15951 O O . ASN A 1 16 ? 0.110 12.924 17.207 1.00 2.13 16 ASN A O 14
ATOM 15962 N N . HIS A 1 17 ? 1.121 12.548 15.232 1.00 51.41 17 HIS A N 14
ATOM 15963 C CA . HIS A 1 17 ? 2.368 13.196 15.623 1.00 62.41 17 HIS A CA 14
ATOM 15964 C C . HIS A 1 17 ? 2.170 14.699 15.793 1.00 20.24 17 HIS A C 14
ATOM 15965 O O . HIS A 1 17 ? 2.604 15.284 16.786 1.00 64.11 17 HIS A O 14
ATOM 15979 N N . PHE A 1 18 ? 1.512 15.318 14.819 1.00 2.30 18 PHE A N 14
ATOM 15980 C CA . PHE A 1 18 ? 1.258 16.754 14.861 1.00 62.35 18 PHE A CA 14
ATOM 15981 C C . PHE A 1 18 ? -0.139 17.043 15.402 1.00 3.31 18 PHE A C 14
ATOM 15982 O O . PHE A 1 18 ? -0.867 16.130 15.790 1.00 14.02 18 PHE A O 14
ATOM 15999 N N . ASP A 1 19 ? -0.504 18.320 15.425 1.00 14.13 19 ASP A N 14
ATOM 16000 C CA . ASP A 1 19 ? -1.814 18.732 15.919 1.00 63.44 19 ASP A CA 14
ATOM 16001 C C . ASP A 1 19 ? -2.769 19.005 14.761 1.00 10.22 19 ASP A C 14
ATOM 16002 O O . ASP A 1 19 ? -3.784 19.683 14.928 1.00 24.31 19 ASP A O 14
ATOM 16011 N N . ILE A 1 20 ? -2.437 18.475 13.589 1.00 52.01 20 ILE A N 14
ATOM 16012 C CA . ILE A 1 20 ? -3.266 18.662 12.404 1.00 3.34 20 ILE A CA 14
ATOM 16013 C C . ILE A 1 20 ? -4.427 17.674 12.384 1.00 64.34 20 ILE A C 14
ATOM 16014 O O . ILE A 1 20 ? -4.394 16.650 13.065 1.00 71.52 20 ILE A O 14
ATOM 16030 N N . GLU A 1 21 ? -5.450 17.988 11.596 1.00 72.23 21 GLU A N 14
ATOM 16031 C CA . GLU A 1 21 ? -6.621 17.126 11.486 1.00 72.23 21 GLU A CA 14
ATOM 16032 C C . GLU A 1 21 ? -6.426 16.079 10.392 1.00 4.34 21 GLU A C 14
ATOM 16033 O O . GLU A 1 21 ? -6.136 16.413 9.244 1.00 60.01 21 GLU A O 14
ATOM 16045 N N . ALA A 1 22 ? -6.586 14.812 10.759 1.00 3.01 22 ALA A N 14
ATOM 16046 C CA . ALA A 1 22 ? -6.428 13.717 9.811 1.00 75.55 22 ALA A CA 14
ATOM 16047 C C . ALA A 1 22 ? -7.372 13.879 8.624 1.00 60.54 22 ALA A C 14
ATOM 16048 O O . ALA A 1 22 ? -7.159 13.289 7.564 1.00 30.42 22 ALA A O 14
ATOM 16055 N N . ASP A 1 23 ? -8.415 14.680 8.808 1.00 2.50 23 ASP A N 14
ATOM 16056 C CA . ASP A 1 23 ? -9.391 14.920 7.752 1.00 53.23 23 ASP A CA 14
ATOM 16057 C C . ASP A 1 23 ? -9.059 16.196 6.984 1.00 13.01 23 ASP A C 14
ATOM 16058 O O . ASP A 1 23 ? -9.385 16.324 5.804 1.00 21.42 23 ASP A O 14
ATOM 16067 N N . GLN A 1 24 ? -8.411 17.137 7.663 1.00 42.12 24 GLN A N 14
ATOM 16068 C CA . GLN A 1 24 ? -8.037 18.404 7.044 1.00 22.54 24 GLN A CA 14
ATOM 16069 C C . GLN A 1 24 ? -6.769 18.249 6.211 1.00 73.25 24 GLN A C 14
ATOM 16070 O O . GLN A 1 24 ? -6.594 18.926 5.197 1.00 23.24 24 GLN A O 14
ATOM 16084 N N . VAL A 1 25 ? -5.887 17.353 6.644 1.00 54.43 25 VAL A N 14
ATOM 16085 C CA . VAL A 1 25 ? -4.636 17.109 5.937 1.00 41.12 25 VAL A CA 14
ATOM 16086 C C . VAL A 1 25 ? -4.875 16.932 4.442 1.00 62.15 25 VAL A C 14
ATOM 16087 O O . VAL A 1 25 ? -5.354 15.888 3.997 1.00 52.21 25 VAL A O 14
ATOM 16100 N N . THR A 1 26 ? -4.537 17.959 3.668 1.00 61.11 26 THR A N 14
ATOM 16101 C CA . THR A 1 26 ? -4.715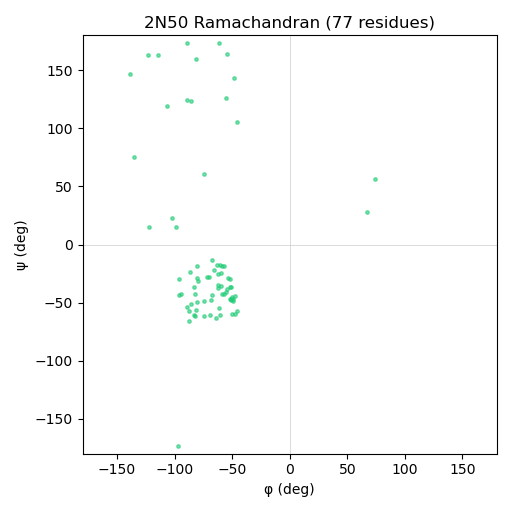 17.918 2.222 1.00 61.40 26 THR A CA 14
ATOM 16102 C C . THR A 1 26 ? -3.425 18.286 1.498 1.00 1.34 26 THR A C 14
ATOM 16103 O O . THR A 1 26 ? -2.488 18.806 2.105 1.00 13.13 26 THR A O 14
ATOM 16114 N N . ASP A 1 27 ? -3.383 18.015 0.199 1.00 62.33 27 ASP A N 14
ATOM 16115 C CA . ASP A 1 27 ? -2.207 18.320 -0.608 1.00 72.15 27 ASP A CA 14
ATOM 16116 C C . ASP A 1 27 ? -1.968 19.825 -0.673 1.00 11.11 27 ASP A C 14
ATOM 16117 O O . ASP A 1 27 ? -0.890 20.275 -1.060 1.00 52.22 27 ASP A O 14
ATOM 16126 N N . GLN A 1 28 ? -2.981 20.597 -0.292 1.00 61.10 28 GLN A N 14
ATOM 16127 C CA . GLN A 1 28 ? -2.881 22.051 -0.309 1.00 5.54 28 GLN A CA 14
ATOM 16128 C C . GLN A 1 28 ? -2.554 22.590 1.080 1.00 1.52 28 GLN A C 14
ATOM 16129 O O . GLN A 1 28 ? -2.671 23.790 1.336 1.00 74.32 28 GLN A O 14
ATOM 16143 N N . LEU A 1 29 ? -2.144 21.698 1.974 1.00 22.33 29 LEU A N 14
ATOM 16144 C CA . LEU A 1 29 ? -1.800 22.084 3.339 1.00 71.44 29 LEU A CA 14
ATOM 16145 C C . LEU A 1 29 ? -0.506 21.411 3.785 1.00 30.11 29 LEU A C 14
ATOM 16146 O O . LEU A 1 29 ? -0.527 20.452 4.555 1.00 33.22 29 LEU A O 14
ATOM 16162 N N . ASN A 1 30 ? 0.620 21.922 3.297 1.00 14.43 30 ASN A N 14
ATOM 16163 C CA . ASN A 1 30 ? 1.924 21.372 3.648 1.00 71.04 30 ASN A CA 14
ATOM 16164 C C . ASN A 1 30 ? 2.108 21.331 5.161 1.00 5.35 30 ASN A C 14
ATOM 16165 O O . ASN A 1 30 ? 2.032 22.360 5.834 1.00 63.00 30 ASN A O 14
ATOM 16176 N N . ILE A 1 31 ? 2.352 20.137 5.690 1.00 31.13 31 ILE A N 14
ATOM 16177 C CA . ILE A 1 31 ? 2.549 19.963 7.124 1.00 60.40 31 ILE A CA 14
ATOM 16178 C C . ILE A 1 31 ? 3.854 20.606 7.582 1.00 71.44 31 ILE A C 14
ATOM 16179 O O . ILE A 1 31 ? 3.899 21.282 8.609 1.00 12.32 31 ILE A O 14
ATOM 16195 N N . LYS A 1 32 ? 4.915 20.391 6.811 1.00 52.21 32 LYS A N 14
ATOM 16196 C CA . LYS A 1 32 ? 6.221 20.952 7.134 1.00 65.32 32 LYS A CA 14
ATOM 16197 C C . LYS A 1 32 ? 6.109 22.435 7.470 1.00 1.23 32 LYS A C 14
ATOM 16198 O O . LYS A 1 32 ? 6.719 22.912 8.428 1.00 53.13 32 LYS A O 14
ATOM 16217 N N . ASP A 1 33 ? 5.326 23.159 6.678 1.00 33.14 33 ASP A N 14
ATOM 16218 C CA . ASP A 1 33 ? 5.131 24.588 6.894 1.00 4.12 33 ASP A CA 14
ATOM 16219 C C . ASP A 1 33 ? 3.988 24.839 7.872 1.00 1.53 33 ASP A C 14
ATOM 16220 O O . ASP A 1 33 ? 4.175 25.472 8.912 1.00 50.44 33 ASP A O 14
ATOM 16229 N N . ASP A 1 34 ? 2.805 24.341 7.532 1.00 72.21 34 ASP A N 14
ATOM 16230 C CA . ASP A 1 34 ? 1.631 24.511 8.380 1.00 53.21 34 ASP A CA 14
ATOM 16231 C C . ASP A 1 34 ? 1.965 24.211 9.838 1.00 41.23 34 ASP A C 14
ATOM 16232 O O . ASP A 1 34 ? 1.779 25.056 10.715 1.00 63.30 34 ASP A O 14
ATOM 16241 N N . LEU A 1 35 ? 2.458 23.004 10.090 1.00 70.42 35 LEU A N 14
ATOM 16242 C CA . LEU A 1 35 ? 2.818 22.591 11.442 1.00 13.01 35 LEU A CA 14
ATOM 16243 C C . LEU A 1 35 ? 4.187 23.137 11.832 1.00 45.12 35 LEU A C 14
ATOM 16244 O O . LEU A 1 35 ? 4.533 23.189 13.011 1.00 22.13 35 LEU A O 14
ATOM 16260 N N . ASN A 1 36 ? 4.962 23.545 10.832 1.00 4.41 36 ASN A N 14
ATOM 16261 C CA . ASN A 1 36 ? 6.294 24.090 11.071 1.00 62.34 36 ASN A CA 14
ATOM 16262 C C . ASN A 1 36 ? 7.231 23.016 11.614 1.00 25.42 36 ASN A C 14
ATOM 16263 O O . ASN A 1 36 ? 8.120 23.301 12.416 1.00 30.13 36 ASN A O 14
ATOM 16274 N N . ALA A 1 37 ? 7.026 21.780 11.171 1.00 65.42 37 ALA A N 14
ATOM 16275 C CA . ALA A 1 37 ? 7.854 20.663 11.610 1.00 2.23 37 ALA A CA 14
ATOM 16276 C C . ALA A 1 37 ? 9.335 21.021 11.551 1.00 3.31 37 ALA A C 14
ATOM 16277 O O . ALA A 1 37 ? 9.812 21.570 10.557 1.00 13.44 37 ALA A O 14
ATOM 16284 N N . ASP A 1 38 ? 10.058 20.708 12.621 1.00 61.14 38 ASP A N 14
ATOM 16285 C CA . ASP A 1 38 ? 11.486 20.996 12.690 1.00 51.51 38 ASP A CA 14
ATOM 16286 C C . ASP A 1 38 ? 12.210 20.457 11.460 1.00 54.40 38 ASP A C 14
ATOM 16287 O O . ASP A 1 38 ? 11.708 19.567 10.773 1.00 44.40 38 ASP A O 14
ATOM 16296 N N . SER A 1 39 ? 13.390 21.003 11.188 1.00 45.42 39 SER A N 14
ATOM 16297 C CA . SER A 1 39 ? 14.181 20.581 10.038 1.00 62.13 39 SER A CA 14
ATOM 16298 C C . SER A 1 39 ? 14.621 19.128 10.186 1.00 65.45 39 SER A C 14
ATOM 16299 O O . SER A 1 39 ? 14.309 18.284 9.344 1.00 14.44 39 SER A O 14
ATOM 16307 N N . ILE A 1 40 ? 15.349 18.843 11.260 1.00 1.02 40 ILE A N 14
ATOM 16308 C CA . ILE A 1 40 ? 15.832 17.492 11.520 1.00 53.35 40 ILE A CA 14
ATOM 16309 C C . ILE A 1 40 ? 14.685 16.487 11.507 1.00 63.14 40 ILE A C 14
ATOM 16310 O O . ILE A 1 40 ? 14.877 15.316 11.180 1.00 30.43 40 ILE A O 14
ATOM 16326 N N . SER A 1 41 ? 13.492 16.953 11.862 1.00 5.22 41 SER A N 14
ATOM 16327 C CA . SER A 1 41 ? 12.314 16.094 11.893 1.00 3.55 41 SER A CA 14
ATOM 16328 C C . SER A 1 41 ? 12.134 15.370 10.563 1.00 44.32 41 SER A C 14
ATOM 16329 O O . SER A 1 41 ? 11.755 14.200 10.526 1.00 24.51 41 SER A O 14
ATOM 16337 N N . VAL A 1 42 ? 12.409 16.076 9.470 1.00 23.13 42 VAL A N 14
ATOM 16338 C CA . VAL A 1 42 ? 12.279 15.502 8.136 1.00 24.44 42 VAL A CA 14
ATOM 16339 C C . VAL A 1 42 ? 13.159 14.266 7.982 1.00 32.11 42 VAL A C 14
ATOM 16340 O O . VAL A 1 42 ? 12.851 13.366 7.201 1.00 14.03 42 VAL A O 14
ATOM 16353 N N . MET A 1 43 ? 14.255 14.229 8.732 1.00 1.14 43 MET A N 14
ATOM 16354 C CA . MET A 1 43 ? 15.179 13.102 8.680 1.00 1.11 43 MET A CA 14
ATOM 16355 C C . MET A 1 43 ? 14.520 11.834 9.212 1.00 32.50 43 MET A C 14
ATOM 16356 O O . MET A 1 43 ? 14.843 10.728 8.779 1.00 35.11 43 MET A O 14
ATOM 16370 N N . GLU A 1 44 ? 13.596 12.002 10.153 1.00 74.23 44 GLU A N 14
ATOM 16371 C CA . GLU A 1 44 ? 12.893 10.869 10.743 1.00 33.04 44 GLU A CA 14
ATOM 16372 C C . GLU A 1 44 ? 11.668 10.496 9.913 1.00 33.15 44 GLU A C 14
ATOM 16373 O O . GLU A 1 44 ? 11.460 9.328 9.583 1.00 41.21 44 GLU A O 14
ATOM 16385 N N . PHE A 1 45 ? 10.859 11.496 9.581 1.00 52.33 45 PHE A N 14
ATOM 16386 C CA . PHE A 1 45 ? 9.653 11.274 8.791 1.00 43.32 45 PHE A CA 14
ATOM 16387 C C . PHE A 1 45 ? 9.995 10.658 7.438 1.00 64.33 45 PHE A C 14
ATOM 16388 O O . PHE A 1 45 ? 9.268 9.804 6.930 1.00 52.43 45 PHE A O 14
ATOM 16405 N N . VAL A 1 46 ? 11.108 11.097 6.858 1.00 25.35 46 VAL A N 14
ATOM 16406 C CA . VAL A 1 46 ? 11.549 10.589 5.565 1.00 74.43 46 VAL A CA 14
ATOM 16407 C C . VAL A 1 46 ? 11.998 9.136 5.669 1.00 60.51 46 VAL A C 14
ATOM 16408 O O . VAL A 1 46 ? 12.009 8.405 4.677 1.00 32.24 46 VAL A O 14
ATOM 16421 N N . LEU A 1 47 ? 12.368 8.722 6.876 1.00 61.22 47 LEU A N 14
ATOM 16422 C CA . LEU A 1 47 ? 12.818 7.354 7.111 1.00 5.30 47 LEU A CA 14
ATOM 16423 C C . LEU A 1 47 ? 11.631 6.410 7.274 1.00 4.53 47 LEU A C 14
ATOM 16424 O O . LEU A 1 47 ? 11.532 5.398 6.583 1.00 64.44 47 LEU A O 14
ATOM 16440 N N . GLU A 1 48 ? 10.732 6.752 8.192 1.00 23.22 48 GLU A N 14
ATOM 16441 C CA . GLU A 1 48 ? 9.551 5.935 8.444 1.00 22.34 48 GLU A CA 14
ATOM 16442 C C . GLU A 1 48 ? 8.811 5.633 7.145 1.00 73.14 48 GLU A C 14
ATOM 16443 O O . GLU A 1 48 ? 8.374 4.505 6.913 1.00 62.40 48 GLU A O 14
ATOM 16455 N N . LEU A 1 49 ? 8.672 6.649 6.300 1.00 24.11 49 LEU A N 14
ATOM 16456 C CA . LEU A 1 49 ? 7.984 6.494 5.023 1.00 23.00 49 LEU A CA 14
ATOM 16457 C C . LEU A 1 49 ? 8.768 5.577 4.090 1.00 62.31 49 LEU A C 14
ATOM 16458 O O . LEU A 1 49 ? 8.188 4.754 3.383 1.00 63.44 49 LEU A O 14
ATOM 16474 N N . GLU A 1 50 ? 10.089 5.724 4.096 1.00 64.10 50 GLU A N 14
ATOM 16475 C CA . GLU A 1 50 ? 10.952 4.907 3.251 1.00 43.14 50 GLU A CA 14
ATOM 16476 C C . GLU A 1 50 ? 10.941 3.451 3.708 1.00 42.24 50 GLU A C 14
ATOM 16477 O O . GLU A 1 50 ? 11.063 2.534 2.896 1.00 72.32 50 GLU A O 14
ATOM 16489 N N . ASP A 1 51 ? 10.795 3.248 5.012 1.00 3.13 51 ASP A N 14
ATOM 16490 C CA . ASP A 1 51 ? 10.768 1.904 5.579 1.00 53.55 51 ASP A CA 14
ATOM 16491 C C . ASP A 1 51 ? 9.388 1.275 5.416 1.00 32.45 51 ASP A C 14
ATOM 16492 O O . ASP A 1 51 ? 9.249 0.208 4.819 1.00 31.24 51 ASP A O 14
ATOM 16501 N N . GLU A 1 52 ? 8.371 1.942 5.953 1.00 3.33 52 GLU A N 14
ATOM 16502 C CA . GLU A 1 52 ? 7.003 1.446 5.869 1.00 32.13 52 GLU A CA 14
ATOM 16503 C C . GLU A 1 52 ? 6.640 1.092 4.430 1.00 52.00 52 GLU A C 14
ATOM 16504 O O . GLU A 1 52 ? 6.306 -0.053 4.126 1.00 72.33 52 GLU A O 14
ATOM 16516 N N . PHE A 1 53 ? 6.707 2.084 3.548 1.00 22.11 53 PHE A N 14
ATOM 16517 C CA . PHE A 1 53 ? 6.384 1.879 2.141 1.00 64.11 53 PHE A CA 14
ATOM 16518 C C . PHE A 1 53 ? 7.466 1.054 1.449 1.00 1.33 53 PHE A C 14
ATOM 16519 O O . PHE A 1 53 ? 7.200 0.355 0.473 1.00 72.12 53 PHE A O 14
ATOM 16536 N N . GLY A 1 54 ? 8.689 1.143 1.964 1.00 61.24 54 GLY A N 14
ATOM 16537 C CA . GLY A 1 54 ? 9.793 0.401 1.383 1.00 3.14 54 GLY A CA 14
ATOM 16538 C C . GLY A 1 54 ? 10.253 0.985 0.062 1.00 20.31 54 GLY A C 14
ATOM 16539 O O . GLY A 1 54 ? 10.277 0.293 -0.957 1.00 12.23 54 GLY A O 14
ATOM 16543 N N . THR A 1 55 ? 10.618 2.263 0.076 1.00 24.15 55 THR A N 14
ATOM 16544 C CA . THR A 1 55 ? 11.077 2.940 -1.130 1.00 13.43 55 THR A CA 14
ATOM 16545 C C . THR A 1 55 ? 12.218 3.903 -0.820 1.00 73.30 55 THR A C 14
ATOM 16546 O O . THR A 1 55 ? 12.332 4.405 0.298 1.00 73.54 55 THR A O 14
ATOM 16557 N N . GLU A 1 56 ? 13.059 4.156 -1.817 1.00 65.23 56 GLU A N 14
ATOM 16558 C CA . GLU A 1 56 ? 14.192 5.059 -1.649 1.00 61.25 56 GLU A CA 14
ATOM 16559 C C . GLU A 1 56 ? 13.788 6.500 -1.948 1.00 31.33 56 GLU A C 14
ATOM 16560 O O . GLU A 1 56 ? 13.273 6.801 -3.025 1.00 70.41 56 GLU A O 14
ATOM 16572 N N . ILE A 1 57 ? 14.025 7.385 -0.986 1.00 15.41 57 ILE A N 14
ATOM 16573 C CA . ILE A 1 57 ? 13.686 8.794 -1.145 1.00 50.23 57 ILE A CA 14
ATOM 16574 C C . ILE A 1 57 ? 14.937 9.639 -1.364 1.00 74.34 57 ILE A C 14
ATOM 16575 O O . ILE A 1 57 ? 15.802 9.723 -0.493 1.00 32.12 57 ILE A O 14
ATOM 16591 N N . SER A 1 58 ? 15.024 10.264 -2.534 1.00 2.31 58 SER A N 14
ATOM 16592 C CA . SER A 1 58 ? 16.170 11.102 -2.869 1.00 21.41 58 SER A CA 14
ATOM 16593 C C . SER A 1 58 ? 16.384 12.179 -1.810 1.00 22.43 58 SER A C 14
ATOM 16594 O O . SER A 1 58 ? 15.491 12.467 -1.013 1.00 2.40 58 SER A O 14
ATOM 16602 N N . ASP A 1 59 ? 17.574 12.769 -1.808 1.00 23.24 59 ASP A N 14
ATOM 16603 C CA . ASP A 1 59 ? 17.907 13.815 -0.848 1.00 22.14 59 ASP A CA 14
ATOM 16604 C C . ASP A 1 59 ? 17.359 15.164 -1.302 1.00 71.02 59 ASP A C 14
ATOM 16605 O O . ASP A 1 59 ? 17.031 16.019 -0.481 1.00 11.42 59 ASP A O 14
ATOM 16614 N N . GLU A 1 60 ? 17.264 15.346 -2.616 1.00 11.44 60 GLU A N 14
ATOM 16615 C CA . GLU A 1 60 ? 16.757 16.593 -3.178 1.00 62.54 60 GLU A CA 14
ATOM 16616 C C . GLU A 1 60 ? 15.240 16.677 -3.035 1.00 4.31 60 GLU A C 14
ATOM 16617 O O . GLU A 1 60 ? 14.718 17.575 -2.374 1.00 31.24 60 GLU A O 14
ATOM 16629 N N . ASP A 1 61 ? 14.540 15.737 -3.659 1.00 53.23 61 ASP A N 14
ATOM 16630 C CA . ASP A 1 61 ? 13.083 15.704 -3.602 1.00 11.25 61 ASP A CA 14
ATOM 16631 C C . ASP A 1 61 ? 12.598 15.623 -2.157 1.00 60.44 61 ASP A C 14
ATOM 16632 O O . ASP A 1 61 ? 11.467 15.997 -1.850 1.00 51.21 61 ASP A O 14
ATOM 16641 N N . ALA A 1 62 ? 13.461 15.129 -1.276 1.00 4.33 62 ALA A N 14
ATOM 16642 C CA . ALA A 1 62 ? 13.122 14.999 0.136 1.00 54.32 62 ALA A CA 14
ATOM 16643 C C . ALA A 1 62 ? 12.576 16.310 0.692 1.00 54.00 62 ALA A C 14
ATOM 16644 O O . ALA A 1 62 ? 11.862 16.319 1.694 1.00 12.42 62 ALA A O 14
ATOM 16651 N N . GLU A 1 63 ? 12.917 17.414 0.035 1.00 1.21 63 GLU A N 14
ATOM 16652 C CA . GLU A 1 63 ? 12.461 18.731 0.466 1.00 24.54 63 GLU A CA 14
ATOM 16653 C C . GLU A 1 63 ? 11.102 19.062 -0.142 1.00 35.34 63 GLU A C 14
ATOM 16654 O O . GLU A 1 63 ? 10.287 19.754 0.469 1.00 1.04 63 GLU A O 14
ATOM 16666 N N . LYS A 1 64 ? 10.863 18.563 -1.350 1.00 31.33 64 LYS A N 14
ATOM 16667 C CA . LYS A 1 64 ? 9.603 18.804 -2.042 1.00 74.53 64 LYS A CA 14
ATOM 16668 C C . LYS A 1 64 ? 8.681 17.593 -1.931 1.00 51.23 64 LYS A C 14
ATOM 16669 O O . LYS A 1 64 ? 7.935 17.282 -2.861 1.00 3.24 64 LYS A O 14
ATOM 16688 N N . ILE A 1 65 ? 8.736 16.916 -0.790 1.00 25.33 65 ILE A N 14
ATOM 16689 C CA . ILE A 1 65 ? 7.905 15.742 -0.558 1.00 35.45 65 ILE A CA 14
ATOM 16690 C C . ILE A 1 65 ? 7.553 15.601 0.919 1.00 34.55 65 ILE A C 14
ATOM 16691 O O . ILE A 1 65 ? 7.509 14.493 1.454 1.00 71.13 65 ILE A O 14
ATOM 16707 N N . GLU A 1 66 ? 7.301 16.731 1.573 1.00 71.41 66 GLU A N 14
ATOM 16708 C CA . GLU A 1 66 ? 6.952 16.732 2.989 1.00 55.04 66 GLU A CA 14
ATOM 16709 C C . GLU A 1 66 ? 5.461 16.994 3.181 1.00 54.52 66 GLU A C 14
ATOM 16710 O O . GLU A 1 66 ? 4.917 16.789 4.266 1.00 35.04 66 GLU A O 14
ATOM 16722 N N . THR A 1 67 ? 4.804 17.451 2.119 1.00 62.15 67 THR A N 14
ATOM 16723 C CA . THR A 1 67 ? 3.377 17.744 2.169 1.00 24.44 67 THR A CA 14
ATOM 16724 C C . THR A 1 67 ? 2.550 16.496 1.883 1.00 53.14 67 THR A C 14
ATOM 16725 O O . THR A 1 67 ? 3.045 15.530 1.302 1.00 51.23 67 THR A O 14
ATOM 16736 N N . VAL A 1 68 ? 1.286 16.523 2.293 1.00 74.11 68 VAL A N 14
ATOM 16737 C CA . VAL A 1 68 ? 0.388 15.394 2.078 1.00 11.21 68 VAL A CA 14
ATOM 16738 C C . VAL A 1 68 ? 0.434 14.923 0.629 1.00 42.32 68 VAL A C 14
ATOM 16739 O O . VAL A 1 68 ? 0.551 13.729 0.356 1.00 4.45 68 VAL A O 14
ATOM 16752 N N . GLY A 1 69 ? 0.342 15.871 -0.299 1.00 54.21 69 GLY A N 14
ATOM 16753 C CA . GLY A 1 69 ? 0.375 15.534 -1.710 1.00 62.21 69 GLY A CA 14
ATOM 16754 C C . GLY A 1 69 ? 1.784 15.297 -2.216 1.00 62.32 69 GLY A C 14
ATOM 16755 O O . GLY A 1 69 ? 2.040 14.326 -2.928 1.00 40.11 69 GLY A O 14
ATOM 16759 N N . ALA A 1 70 ? 2.701 16.187 -1.849 1.00 74.44 70 ALA A N 14
ATOM 16760 C CA . ALA A 1 70 ? 4.091 16.069 -2.271 1.00 0.33 70 ALA A CA 14
ATOM 16761 C C . ALA A 1 70 ? 4.703 14.760 -1.785 1.00 61.31 70 ALA A C 14
ATOM 16762 O O . ALA A 1 70 ? 5.739 14.324 -2.287 1.00 12.00 70 ALA A O 14
ATOM 16769 N N . ALA A 1 71 ? 4.056 14.137 -0.805 1.00 43.12 71 ALA A N 14
ATOM 16770 C CA . ALA A 1 71 ? 4.537 12.877 -0.253 1.00 33.31 71 ALA A CA 14
ATOM 16771 C C . ALA A 1 71 ? 4.010 11.690 -1.053 1.00 43.44 71 ALA A C 14
ATOM 16772 O O . ALA A 1 71 ? 4.777 10.973 -1.697 1.00 11.42 71 ALA A O 14
ATOM 16779 N N . VAL A 1 72 ? 2.697 11.488 -1.009 1.00 42.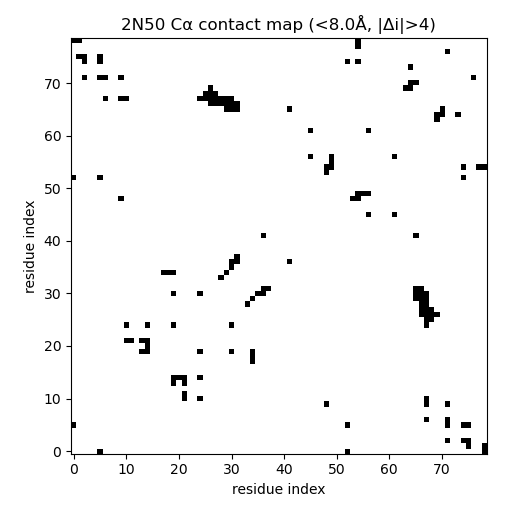20 72 VAL A N 14
ATOM 16780 C CA . VAL A 1 72 ? 2.068 10.389 -1.731 1.00 21.43 72 VAL A CA 14
ATOM 16781 C C . VAL A 1 72 ? 2.407 10.441 -3.216 1.00 52.22 72 VAL A C 14
ATOM 16782 O O . VAL A 1 72 ? 2.634 9.409 -3.849 1.00 12.55 72 VAL A O 14
ATOM 16795 N N . ASP A 1 73 ? 2.440 11.649 -3.767 1.00 55.44 73 ASP A N 14
ATOM 16796 C CA . ASP A 1 73 ? 2.752 11.838 -5.179 1.00 63.53 73 ASP A CA 14
ATOM 16797 C C . ASP A 1 73 ? 4.167 11.360 -5.491 1.00 22.23 73 ASP A C 14
ATOM 16798 O O . ASP A 1 73 ? 4.476 11.002 -6.627 1.00 62.45 73 ASP A O 14
ATOM 16807 N N . TYR A 1 74 ? 5.023 11.358 -4.474 1.00 54.25 74 TYR A N 14
ATOM 16808 C CA . TYR A 1 74 ? 6.406 10.928 -4.640 1.00 52.04 74 TYR A CA 14
ATOM 16809 C C . TYR A 1 74 ? 6.542 9.427 -4.403 1.00 53.12 74 TYR A C 14
ATOM 16810 O O . TYR A 1 74 ? 7.095 8.704 -5.232 1.00 40.14 74 TYR A O 14
ATOM 16828 N N . ILE A 1 75 ? 6.032 8.966 -3.266 1.00 4.11 75 ILE A N 14
ATOM 16829 C CA . ILE A 1 75 ? 6.095 7.552 -2.919 1.00 73.45 75 ILE A CA 14
ATOM 16830 C C . ILE A 1 75 ? 5.418 6.695 -3.984 1.00 33.43 75 ILE A C 14
ATOM 16831 O O . ILE A 1 75 ? 5.906 5.621 -4.335 1.00 23.53 75 ILE A O 14
ATOM 16847 N N . VAL A 1 76 ? 4.290 7.178 -4.495 1.00 70.35 76 VAL A N 14
ATOM 16848 C CA . VAL A 1 76 ? 3.546 6.458 -5.522 1.00 65.25 76 VAL A CA 14
ATOM 16849 C C . VAL A 1 76 ? 4.259 6.528 -6.868 1.00 45.01 76 VAL A C 14
ATOM 16850 O O . VAL A 1 76 ? 4.636 5.503 -7.437 1.00 2.41 76 VAL A O 14
ATOM 16863 N N . SER A 1 77 ? 4.442 7.744 -7.372 1.00 41.31 77 SER A N 14
ATOM 16864 C CA . SER A 1 77 ? 5.107 7.949 -8.653 1.00 64.15 77 SER A CA 14
ATOM 16865 C C . SER A 1 77 ? 6.445 7.216 -8.694 1.00 72.22 77 SER A C 14
ATOM 16866 O O . SER A 1 77 ? 6.899 6.790 -9.755 1.00 63.20 77 SER A O 14
ATOM 16874 N N . ASN A 1 78 ? 7.070 7.073 -7.530 1.00 11.10 78 ASN A N 14
ATOM 16875 C CA . ASN A 1 78 ? 8.356 6.392 -7.431 1.00 51.34 78 ASN A CA 14
ATOM 16876 C C . ASN A 1 78 ? 8.163 4.889 -7.259 1.00 25.34 78 ASN A C 14
ATOM 16877 O O . ASN A 1 78 ? 8.960 4.090 -7.751 1.00 23.11 78 ASN A O 14
ATOM 16888 N N . SER A 1 79 ? 7.100 4.510 -6.557 1.00 1.44 79 SER A N 14
ATOM 16889 C CA . SER A 1 79 ? 6.804 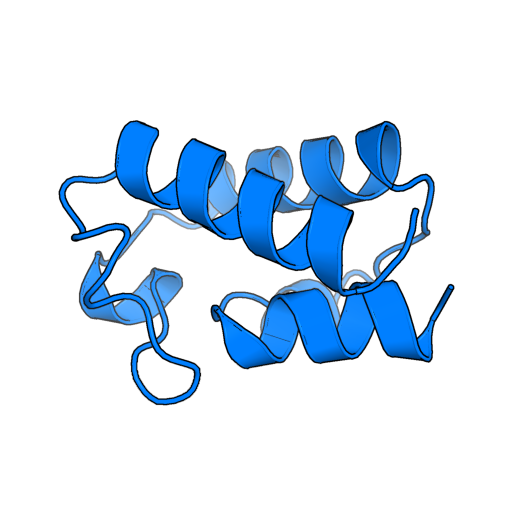3.103 -6.316 1.00 1.01 79 SER A CA 14
ATOM 16890 C C . SER A 1 79 ? 7.945 2.430 -5.559 1.00 61.42 79 SER A C 14
ATOM 16891 O O . SER A 1 79 ? 7.955 1.205 -5.449 1.00 24.43 79 SER A O 14
ATOM 16899 N N . MET A 1 1 ? 3.825 0.198 -1.340 1.00 51.50 1 MET A N 15
ATOM 16900 C CA . MET A 1 1 ? 2.418 0.488 -1.085 1.00 64.53 1 MET A CA 15
ATOM 16901 C C . MET A 1 1 ? 1.826 1.335 -2.207 1.00 11.14 1 MET A C 15
ATOM 16902 O O . MET A 1 1 ? 2.552 1.875 -3.041 1.00 44.34 1 MET A O 15
ATOM 16916 N N . THR A 1 2 ? 0.501 1.448 -2.221 1.00 22.33 2 THR A N 15
ATOM 16917 C CA . THR A 1 2 ? -0.189 2.228 -3.240 1.00 63.01 2 THR A CA 15
ATOM 16918 C C . THR A 1 2 ? -0.364 3.676 -2.799 1.00 15.45 2 THR A C 15
ATOM 16919 O O . THR A 1 2 ? -0.060 4.029 -1.659 1.00 43.11 2 THR A O 15
ATOM 16930 N N . ARG A 1 3 ? -0.858 4.511 -3.707 1.00 13.30 3 ARG A N 15
ATOM 16931 C CA . ARG A 1 3 ? -1.074 5.922 -3.410 1.00 52.35 3 ARG A CA 15
ATOM 16932 C C . ARG A 1 3 ? -2.017 6.090 -2.222 1.00 50.25 3 ARG A C 15
ATOM 16933 O O . ARG A 1 3 ? -1.815 6.960 -1.376 1.00 43.00 3 ARG A O 15
ATOM 16954 N N . GLU A 1 4 ? -3.047 5.252 -2.168 1.00 32.31 4 GLU A N 15
ATOM 16955 C CA . GLU A 1 4 ? -4.021 5.309 -1.084 1.00 53.04 4 GLU A CA 15
ATOM 16956 C C . GLU A 1 4 ? -3.353 5.051 0.263 1.00 45.42 4 GLU A C 15
ATOM 16957 O O . GLU A 1 4 ? -3.345 5.916 1.138 1.00 4.02 4 GLU A O 15
ATOM 16969 N N . GLU A 1 5 ? -2.793 3.856 0.420 1.00 31.32 5 GLU A N 15
ATOM 16970 C CA . GLU A 1 5 ? -2.123 3.484 1.661 1.00 73.22 5 GLU A CA 15
ATOM 16971 C C . GLU A 1 5 ? -1.123 4.556 2.082 1.00 44.45 5 GLU A C 15
ATOM 16972 O O . GLU A 1 5 ? -1.066 4.945 3.248 1.00 23.13 5 GLU A O 15
ATOM 16984 N N . VAL A 1 6 ? -0.334 5.031 1.122 1.00 31.32 6 VAL A N 15
ATOM 16985 C CA . VAL A 1 6 ? 0.664 6.058 1.392 1.00 44.44 6 VAL A CA 15
ATOM 16986 C C . VAL A 1 6 ? 0.009 7.348 1.873 1.00 4.21 6 VAL A C 15
ATOM 16987 O O . VAL A 1 6 ? 0.362 7.881 2.926 1.00 43.31 6 VAL A O 15
ATOM 17000 N N . LEU A 1 7 ? -0.947 7.845 1.096 1.00 3.22 7 LEU A N 15
ATOM 17001 C CA . LEU A 1 7 ? -1.653 9.074 1.443 1.00 31.43 7 LEU A CA 15
ATOM 17002 C C . LEU A 1 7 ? -2.259 8.977 2.840 1.00 42.42 7 LEU A C 15
ATOM 17003 O O . LEU A 1 7 ? -2.138 9.902 3.643 1.00 35.22 7 LEU A O 15
ATOM 17019 N N . GLN A 1 8 ? -2.908 7.852 3.122 1.00 42.34 8 GLN A N 15
ATOM 17020 C CA . GLN A 1 8 ? -3.531 7.635 4.422 1.00 43.40 8 GLN A CA 15
ATOM 17021 C C . GLN A 1 8 ? -2.495 7.701 5.539 1.00 22.24 8 GLN A C 15
ATOM 17022 O O . GLN A 1 8 ? -2.583 8.542 6.434 1.00 33.34 8 GLN A O 15
ATOM 17036 N N . LYS A 1 9 ? -1.513 6.808 5.482 1.00 22.41 9 LYS A N 15
ATOM 17037 C CA . LYS A 1 9 ? -0.458 6.763 6.488 1.00 14.32 9 LYS A CA 15
ATOM 17038 C C . LYS A 1 9 ? 0.089 8.160 6.765 1.00 60.05 9 LYS A C 15
ATOM 17039 O O . LYS A 1 9 ? 0.023 8.652 7.891 1.00 14.00 9 LYS A O 15
ATOM 17058 N N . VAL A 1 10 ? 0.629 8.795 5.729 1.00 72.32 10 VAL A N 15
ATOM 17059 C CA . VAL A 1 10 ? 1.185 10.136 5.860 1.00 42.04 10 VAL A CA 15
ATOM 17060 C C . VAL A 1 10 ? 0.202 11.074 6.551 1.00 21.22 10 VAL A C 15
ATOM 17061 O O . VAL A 1 10 ? 0.576 11.831 7.447 1.00 72.25 10 VAL A O 15
ATOM 17074 N N . ALA A 1 11 ? -1.057 11.017 6.130 1.00 51.52 11 ALA A N 15
ATOM 17075 C CA . ALA A 1 11 ? -2.095 11.860 6.710 1.00 33.13 11 ALA A CA 15
ATOM 17076 C C . ALA A 1 11 ? -2.278 11.562 8.195 1.00 70.24 11 ALA A C 15
ATOM 17077 O O . ALA A 1 11 ? -2.467 12.471 9.003 1.00 50.33 11 ALA A O 15
ATOM 17084 N N . LYS A 1 12 ? -2.221 10.282 8.548 1.00 53.14 12 LYS A N 15
ATOM 17085 C CA . LYS A 1 12 ? -2.380 9.863 9.935 1.00 21.11 12 LYS A CA 15
ATOM 17086 C C . LYS A 1 12 ? -1.158 10.248 10.763 1.00 51.11 12 LYS A C 15
ATOM 17087 O O . LYS A 1 12 ? -1.262 11.017 11.719 1.00 11.10 12 LYS A O 15
ATOM 17106 N N . ILE A 1 13 ? -0.002 9.710 10.389 1.00 51.43 13 ILE A N 15
ATOM 17107 C CA . ILE A 1 13 ? 1.239 10.001 11.096 1.00 62.35 13 ILE A CA 15
ATOM 17108 C C . ILE A 1 13 ? 1.425 11.502 11.287 1.00 14.10 13 ILE A C 15
ATOM 17109 O O . ILE A 1 13 ? 1.916 11.950 12.324 1.00 71.33 13 ILE A O 15
ATOM 17125 N N . ILE A 1 14 ? 1.027 12.275 10.282 1.00 71.31 14 ILE A N 15
ATOM 17126 C CA . ILE A 1 14 ? 1.147 13.726 10.341 1.00 15.10 14 ILE A CA 15
ATOM 17127 C C . ILE A 1 14 ? 0.049 14.333 11.208 1.00 52.31 14 ILE A C 15
ATOM 17128 O O . ILE A 1 14 ? 0.282 15.296 11.939 1.00 20.31 14 ILE A O 15
ATOM 17144 N N . SER A 1 15 ? -1.149 13.763 11.122 1.00 2.12 15 SER A N 15
ATOM 17145 C CA . SER A 1 15 ? -2.284 14.249 11.897 1.00 12.24 15 SER A CA 15
ATOM 17146 C C . SER A 1 15 ? -2.104 13.937 13.380 1.00 64.32 15 SER A C 15
ATOM 17147 O O . SER A 1 15 ? -2.700 14.585 14.239 1.00 64.31 15 SER A O 15
ATOM 17155 N N . ASN A 1 16 ? -1.276 12.938 13.671 1.00 52.11 16 ASN A N 15
ATOM 17156 C CA . ASN A 1 16 ? -1.016 12.538 15.049 1.00 34.11 16 ASN A CA 15
ATOM 17157 C C . ASN A 1 16 ? 0.215 13.250 15.599 1.00 4.25 16 ASN A C 15
ATOM 17158 O O . ASN A 1 16 ? 0.210 13.739 16.730 1.00 62.50 16 ASN A O 15
ATOM 17169 N N . HIS A 1 17 ? 1.270 13.306 14.792 1.00 11.21 17 HIS A N 15
ATOM 17170 C CA . HIS A 1 17 ? 2.509 13.960 15.197 1.00 2.15 17 HIS A CA 15
ATOM 17171 C C . HIS A 1 17 ? 2.312 15.468 15.322 1.00 63.01 17 HIS A C 15
ATOM 17172 O O . HIS A 1 17 ? 2.724 16.079 16.308 1.00 24.23 17 HIS A O 15
ATOM 17186 N N . PHE A 1 18 ? 1.681 16.062 14.315 1.00 52.40 18 PHE A N 15
ATOM 17187 C CA . PHE A 1 18 ? 1.431 17.499 14.311 1.00 40.11 18 PHE A CA 15
ATOM 17188 C C . PHE A 1 18 ? 0.038 17.810 14.849 1.00 13.44 18 PHE A C 15
ATOM 17189 O O . PHE A 1 18 ? -0.711 16.908 15.225 1.00 65.43 18 PHE A O 15
ATOM 17206 N N . ASP A 1 19 ? -0.303 19.094 14.885 1.00 70.13 19 ASP A N 15
ATOM 17207 C CA . ASP A 1 19 ? -1.606 19.526 15.377 1.00 72.23 19 ASP A CA 15
ATOM 17208 C C . ASP A 1 19 ? -2.562 19.795 14.219 1.00 51.23 19 ASP A C 15
ATOM 17209 O O . ASP A 1 19 ? -3.571 20.483 14.381 1.00 22.41 19 ASP A O 15
ATOM 17218 N N . ILE A 1 20 ? -2.237 19.251 13.051 1.00 33.51 20 ILE A N 15
ATOM 17219 C CA . ILE A 1 20 ? -3.067 19.432 11.867 1.00 52.43 20 ILE A CA 15
ATOM 17220 C C . ILE A 1 20 ? -4.237 18.454 11.860 1.00 51.43 20 ILE A C 15
ATOM 17221 O O . ILE A 1 20 ? -4.211 17.436 12.550 1.00 61.02 20 ILE A O 15
ATOM 17237 N N . GLU A 1 21 ? -5.261 18.771 11.073 1.00 33.25 21 GLU A N 15
ATOM 17238 C CA . GLU A 1 21 ? -6.440 17.919 10.976 1.00 35.41 21 GLU A CA 15
ATOM 17239 C C . GLU A 1 21 ? -6.258 16.859 9.893 1.00 30.13 21 GLU A C 15
ATOM 17240 O O . GLU A 1 21 ? -5.975 17.178 8.739 1.00 0.11 21 GLU A O 15
ATOM 17252 N N . ALA A 1 22 ? -6.422 15.597 10.276 1.00 62.45 22 ALA A N 15
ATOM 17253 C CA . ALA A 1 22 ? -6.277 14.490 9.338 1.00 22.33 22 ALA A CA 15
ATOM 17254 C C . ALA A 1 22 ? -7.212 14.655 8.145 1.00 44.02 22 ALA A C 15
ATOM 17255 O O . ALA A 1 22 ? -6.995 14.062 7.088 1.00 41.22 22 ALA A O 15
ATOM 17262 N N . ASP A 1 23 ? -8.251 15.463 8.321 1.00 11.01 23 ASP A N 15
ATOM 17263 C CA . ASP A 1 23 ? -9.219 15.706 7.258 1.00 52.41 23 ASP A CA 15
ATOM 17264 C C . ASP A 1 23 ? -8.874 16.979 6.490 1.00 75.41 23 ASP A C 15
ATOM 17265 O O . ASP A 1 23 ? -9.216 17.117 5.316 1.00 50.12 23 ASP A O 15
ATOM 17274 N N . GLN A 1 24 ? -8.197 17.904 7.162 1.00 52.23 24 GLN A N 15
ATOM 17275 C CA . GLN A 1 24 ? -7.808 19.166 6.542 1.00 34.51 24 GLN A CA 15
ATOM 17276 C C . GLN A 1 24 ? -6.532 19.000 5.724 1.00 21.42 24 GLN A C 15
ATOM 17277 O O . GLN A 1 24 ? -6.339 19.672 4.711 1.00 15.12 24 GLN A O 15
ATOM 17291 N N . VAL A 1 25 ? -5.661 18.100 6.171 1.00 75.41 25 VAL A N 15
ATOM 17292 C CA . VAL A 1 25 ? -4.403 17.845 5.480 1.00 71.40 25 VAL A CA 15
ATOM 17293 C C . VAL A 1 25 ? -4.623 17.681 3.980 1.00 1.13 25 VAL A C 15
ATOM 17294 O O . VAL A 1 25 ? -5.117 16.650 3.522 1.00 11.31 25 VAL A O 15
ATOM 17307 N N . THR A 1 26 ? -4.252 18.705 3.218 1.00 0.31 26 THR A N 15
ATOM 17308 C CA . THR A 1 26 ? -4.409 18.676 1.769 1.00 2.24 26 THR A CA 15
ATOM 17309 C C . THR A 1 26 ? -3.113 19.067 1.068 1.00 11.31 26 THR A C 15
ATOM 17310 O O . THR A 1 26 ? -2.210 19.635 1.683 1.00 30.32 26 THR A O 15
ATOM 17321 N N . ASP A 1 27 ? -3.028 18.761 -0.222 1.00 14.32 27 ASP A N 15
ATOM 17322 C CA . ASP A 1 27 ? -1.843 19.083 -1.008 1.00 22.23 27 ASP A CA 15
ATOM 17323 C C . ASP A 1 27 ? -1.637 20.592 -1.088 1.00 52.23 27 ASP A C 15
ATOM 17324 O O . ASP A 1 27 ? -0.554 21.062 -1.435 1.00 51.32 27 ASP A O 15
ATOM 17333 N N . GLN A 1 28 ? -2.684 21.345 -0.767 1.00 33.03 28 GLN A N 15
ATOM 17334 C CA . GLN A 1 28 ? -2.618 22.801 -0.805 1.00 13.12 28 GLN A CA 15
ATOM 17335 C C . GLN A 1 28 ? -2.287 23.367 0.572 1.00 14.21 28 GLN A C 15
ATOM 17336 O O . GLN A 1 28 ? -2.416 24.569 0.808 1.00 2.41 28 GLN A O 15
ATOM 17350 N N . LEU A 1 29 ? -1.861 22.494 1.478 1.00 14.33 29 LEU A N 15
ATOM 17351 C CA . LEU A 1 29 ? -1.512 22.907 2.833 1.00 1.02 29 LEU A CA 15
ATOM 17352 C C . LEU A 1 29 ? -0.209 22.254 3.282 1.00 5.22 29 LEU A C 15
ATOM 17353 O O . LEU A 1 29 ? -0.215 21.314 4.076 1.00 40.32 29 LEU A O 15
ATOM 17369 N N . ASN A 1 30 ? 0.908 22.761 2.770 1.00 3.21 30 ASN A N 15
ATOM 17370 C CA . ASN A 1 30 ? 2.220 22.228 3.120 1.00 41.42 30 ASN A CA 15
ATOM 17371 C C . ASN A 1 30 ? 2.409 22.197 4.633 1.00 35.25 30 ASN A C 15
ATOM 17372 O O . ASN A 1 30 ? 2.338 23.230 5.299 1.00 13.25 30 ASN A O 15
ATOM 17383 N N . ILE A 1 31 ? 2.649 21.005 5.169 1.00 2.14 31 ILE A N 15
ATOM 17384 C CA . ILE A 1 31 ? 2.850 20.839 6.604 1.00 54.43 31 ILE A CA 15
ATOM 17385 C C . ILE A 1 31 ? 4.159 21.479 7.053 1.00 31.13 31 ILE A C 15
ATOM 17386 O O . ILE A 1 31 ? 4.217 22.136 8.093 1.00 64.21 31 ILE A O 15
ATOM 17402 N N . LYS A 1 32 ? 5.208 21.284 6.262 1.00 24.11 32 LYS A N 15
ATOM 17403 C CA . LYS A 1 32 ? 6.518 21.844 6.575 1.00 32.44 32 LYS A CA 15
ATOM 17404 C C . LYS A 1 32 ? 6.405 23.320 6.942 1.00 60.02 32 LYS A C 15
ATOM 17405 O O . LYS A 1 32 ? 7.010 23.776 7.912 1.00 43.51 32 LYS A O 15
ATOM 17424 N N . ASP A 1 33 ? 5.626 24.061 6.161 1.00 20.43 33 ASP A N 15
ATOM 17425 C CA . ASP A 1 33 ? 5.432 25.485 6.405 1.00 12.15 33 ASP A CA 15
ATOM 17426 C C . ASP A 1 33 ? 4.283 25.717 7.382 1.00 5.45 33 ASP A C 15
ATOM 17427 O O . ASP A 1 33 ? 4.455 26.365 8.415 1.00 25.13 33 ASP A O 15
ATOM 17436 N N . ASP A 1 34 ? 3.113 25.186 7.048 1.00 32.14 34 ASP A N 15
ATOM 17437 C CA . ASP A 1 34 ? 1.936 25.335 7.896 1.00 14.11 34 ASP A CA 15
ATOM 17438 C C . ASP A 1 34 ? 2.273 25.032 9.353 1.00 52.14 34 ASP A C 15
ATOM 17439 O O . ASP A 1 34 ? 2.073 25.869 10.234 1.00 34.54 34 ASP A O 15
ATOM 17448 N N . LEU A 1 35 ? 2.784 23.831 9.598 1.00 3.05 35 LEU A N 15
ATOM 17449 C CA . LEU A 1 35 ? 3.149 23.416 10.949 1.00 53.42 35 LEU A CA 15
ATOM 17450 C C . LEU A 1 35 ? 4.518 23.965 11.336 1.00 43.00 35 LEU A C 15
ATOM 17451 O O . LEU A 1 35 ? 4.867 24.014 12.515 1.00 44.35 35 LEU A O 15
ATOM 17467 N N . ASN A 1 36 ? 5.289 24.378 10.335 1.00 0.31 36 ASN A N 15
ATOM 17468 C CA . ASN A 1 36 ? 6.620 24.925 10.571 1.00 1.41 36 ASN A CA 15
ATOM 17469 C C . ASN A 1 36 ? 7.562 23.852 11.108 1.00 62.03 36 ASN A C 15
ATOM 17470 O O . ASN A 1 36 ? 8.481 24.144 11.872 1.00 45.21 36 ASN A O 15
ATOM 17481 N N . ALA A 1 37 ? 7.327 22.609 10.701 1.00 33.21 37 ALA A N 15
ATOM 17482 C CA . ALA A 1 37 ? 8.155 21.492 11.138 1.00 2.24 37 ALA A CA 15
ATOM 17483 C C . ALA A 1 37 ? 9.638 21.826 11.012 1.00 12.10 37 ALA A C 15
ATOM 17484 O O . ALA A 1 37 ? 10.080 22.356 9.992 1.00 33.04 37 ALA A O 15
ATOM 17491 N N . ASP A 1 38 ? 10.401 21.514 12.054 1.00 75.22 38 ASP A N 15
ATOM 17492 C CA . ASP A 1 38 ? 11.834 21.781 12.059 1.00 22.30 38 ASP A CA 15
ATOM 17493 C C . ASP A 1 38 ? 12.529 21.038 10.922 1.00 24.23 38 ASP A C 15
ATOM 17494 O O . ASP A 1 38 ? 11.888 20.327 10.149 1.00 63.33 38 ASP A O 15
ATOM 17503 N N . SER A 1 39 ? 13.844 21.209 10.827 1.00 21.11 39 SER A N 15
ATOM 17504 C CA . SER A 1 39 ? 14.626 20.559 9.782 1.00 72.31 39 SER A CA 15
ATOM 17505 C C . SER A 1 39 ? 14.983 19.130 10.180 1.00 73.31 39 SER A C 15
ATOM 17506 O O . SER A 1 39 ? 14.775 18.190 9.412 1.00 64.13 39 SER A O 15
ATOM 17514 N N . ILE A 1 40 ? 15.520 18.975 11.385 1.00 23.20 40 ILE A N 15
ATOM 17515 C CA . ILE A 1 40 ? 15.905 17.661 11.886 1.00 2.21 40 ILE A CA 15
ATOM 17516 C C . ILE A 1 40 ? 14.763 16.661 11.740 1.00 25.03 40 ILE A C 15
ATOM 17517 O O . ILE A 1 40 ? 14.964 15.537 11.281 1.00 23.45 40 ILE A O 15
ATOM 17533 N N . SER A 1 41 ? 13.564 17.079 12.133 1.00 62.05 41 SER A N 15
ATOM 17534 C CA . SER A 1 41 ? 12.390 16.219 12.048 1.00 55.15 41 SER A CA 15
ATOM 17535 C C . SER A 1 41 ? 12.253 15.622 10.650 1.00 24.12 41 SER A C 15
ATOM 17536 O O . SER A 1 41 ? 11.808 14.486 10.489 1.00 74.23 41 SER A O 15
ATOM 17544 N N . VAL A 1 42 ? 12.641 16.397 9.642 1.00 71.20 42 VAL A N 15
ATOM 17545 C CA . VAL A 1 42 ? 12.564 15.946 8.258 1.00 72.43 42 VAL A CA 15
ATOM 17546 C C . VAL A 1 42 ? 13.349 14.655 8.056 1.00 61.41 42 VAL A C 15
ATOM 17547 O O . VAL A 1 42 ? 12.921 13.764 7.322 1.00 42.31 42 VAL A O 15
ATOM 17560 N N . MET A 1 43 ? 14.500 14.560 8.713 1.00 64.11 43 MET A N 15
ATOM 17561 C CA . MET A 1 43 ? 15.345 13.376 8.607 1.00 63.01 43 MET A CA 15
ATOM 17562 C C . MET A 1 43 ? 14.616 12.139 9.122 1.00 14.50 43 MET A C 15
ATOM 17563 O O . MET A 1 43 ? 14.910 11.018 8.710 1.00 3.02 43 MET A O 15
ATOM 17577 N N . GLU A 1 44 ? 13.663 12.353 10.025 1.00 62.24 44 GLU A N 15
ATOM 17578 C CA . GLU A 1 44 ? 12.893 11.254 10.596 1.00 42.11 44 GLU A CA 15
ATOM 17579 C C . GLU A 1 44 ? 11.691 10.918 9.718 1.00 62.11 44 GLU A C 15
ATOM 17580 O O . GLU A 1 44 ? 11.481 9.762 9.350 1.00 60.10 44 GLU A O 15
ATOM 17592 N N . PHE A 1 45 ? 10.905 11.937 9.386 1.00 32.53 45 PHE A N 15
ATOM 17593 C CA . PHE A 1 45 ? 9.723 11.750 8.553 1.00 13.00 45 PHE A CA 15
ATOM 17594 C C . PHE A 1 45 ? 10.095 11.119 7.214 1.00 11.05 45 PHE A C 15
ATOM 17595 O O . PHE A 1 45 ? 9.395 10.238 6.714 1.00 12.53 45 PHE A O 15
ATOM 17612 N N . VAL A 1 46 ? 11.202 11.577 6.639 1.00 63.42 46 VAL A N 15
ATOM 17613 C CA . VAL A 1 46 ? 11.669 11.058 5.359 1.00 71.43 46 VAL A CA 15
ATOM 17614 C C . VAL A 1 46 ? 12.105 9.602 5.482 1.00 70.01 46 VAL A C 15
ATOM 17615 O O . VAL A 1 46 ? 12.150 8.870 4.492 1.00 32.12 46 VAL A O 15
ATOM 17628 N N . LEU A 1 47 ? 12.425 9.188 6.703 1.00 63.44 47 LEU A N 15
ATOM 17629 C CA . LEU A 1 47 ? 12.858 7.818 6.957 1.00 72.44 47 LEU A CA 15
ATOM 17630 C C . LEU A 1 47 ? 11.660 6.880 7.070 1.00 53.45 47 LEU A C 15
ATOM 17631 O O . LEU A 1 47 ? 11.599 5.852 6.396 1.00 12.41 47 LEU A O 15
ATOM 17647 N N . GLU A 1 48 ? 10.708 7.244 7.924 1.00 45.51 48 GLU A N 15
ATOM 17648 C CA . GLU A 1 48 ? 9.511 6.436 8.123 1.00 4.01 48 GLU A CA 15
ATOM 17649 C C . GLU A 1 48 ? 8.778 6.215 6.803 1.00 10.42 48 GLU A C 15
ATOM 17650 O O . GLU A 1 48 ? 8.280 5.122 6.532 1.00 50.03 48 GLU A O 15
ATOM 17662 N N . LEU A 1 49 ? 8.715 7.261 5.986 1.00 0.25 49 LEU A N 15
ATOM 17663 C CA . LEU A 1 49 ? 8.042 7.183 4.694 1.00 2.44 49 LEU A CA 15
ATOM 17664 C C . LEU A 1 49 ? 8.800 6.265 3.740 1.00 15.25 49 LEU A C 15
ATOM 17665 O O . LEU A 1 49 ? 8.256 5.272 3.258 1.00 2.12 49 LEU A O 15
ATOM 17681 N N . GLU A 1 50 ? 10.057 6.604 3.475 1.00 24.20 50 GLU A N 15
ATOM 17682 C CA . GLU A 1 50 ? 10.889 5.808 2.580 1.00 42.22 50 GLU A CA 15
ATOM 17683 C C . GLU A 1 50 ? 11.020 4.376 3.089 1.00 62.55 50 GLU A C 15
ATOM 17684 O O . GLU A 1 50 ? 11.325 3.460 2.324 1.00 30.44 50 GLU A O 15
ATOM 17696 N N . ASP A 1 51 ? 10.789 4.190 4.383 1.00 15.44 51 ASP A N 15
ATOM 17697 C CA . ASP A 1 51 ? 10.880 2.870 4.995 1.00 32.14 51 ASP A CA 15
ATOM 17698 C C . ASP A 1 51 ? 9.572 2.102 4.829 1.00 41.21 51 ASP A C 15
ATOM 17699 O O . ASP A 1 51 ? 9.532 1.061 4.174 1.00 1.30 51 ASP A O 15
ATOM 17708 N N . GLU A 1 52 ? 8.505 2.623 5.427 1.00 5.43 52 GLU A N 15
ATOM 17709 C CA . GLU A 1 52 ? 7.197 1.985 5.346 1.00 11.12 52 GLU A CA 15
ATOM 17710 C C . GLU A 1 52 ? 6.836 1.665 3.898 1.00 2.44 52 GLU A C 15
ATOM 17711 O O . GLU A 1 52 ? 6.569 0.514 3.553 1.00 0.21 52 GLU A O 15
ATOM 17723 N N . PHE A 1 53 ? 6.830 2.693 3.056 1.00 63.14 53 PHE A N 15
ATOM 17724 C CA . PHE A 1 53 ? 6.501 2.523 1.645 1.00 20.12 53 PHE A CA 15
ATOM 17725 C C . PHE A 1 53 ? 7.550 1.667 0.941 1.00 1.31 53 PHE A C 15
ATOM 17726 O O . PHE A 1 53 ? 7.257 0.993 -0.045 1.00 50.24 53 PHE A O 15
ATOM 17743 N N . GLY A 1 54 ? 8.776 1.701 1.456 1.00 35.11 54 GLY A N 15
ATOM 17744 C CA . GLY A 1 54 ? 9.850 0.926 0.865 1.00 63.34 54 GLY A CA 15
ATOM 17745 C C . GLY A 1 54 ? 10.323 1.503 -0.455 1.00 24.03 54 GLY A C 15
ATOM 17746 O O . GLY A 1 54 ? 10.318 0.819 -1.479 1.00 15.11 54 GLY A O 15
ATOM 17750 N N . THR A 1 55 ? 10.734 2.767 -0.433 1.00 13.44 55 THR A N 15
ATOM 17751 C CA . THR A 1 55 ? 11.209 3.438 -1.636 1.00 64.31 55 THR A CA 15
ATOM 17752 C C . THR A 1 55 ? 12.429 4.303 -1.338 1.00 72.42 55 THR A C 15
ATOM 17753 O O . THR A 1 55 ? 12.727 4.592 -0.180 1.00 64.31 55 THR A O 15
ATOM 17764 N N . GLU A 1 56 ? 13.129 4.713 -2.391 1.00 61.11 56 GLU A N 15
ATOM 17765 C CA . GLU A 1 56 ? 14.317 5.545 -2.240 1.00 52.33 56 GLU A CA 15
ATOM 17766 C C . GLU A 1 56 ? 13.999 7.006 -2.545 1.00 45.53 56 GLU A C 15
ATOM 17767 O O . GLU A 1 56 ? 13.482 7.330 -3.615 1.00 33.22 56 GLU A O 15
ATOM 17779 N N . ILE A 1 57 ? 14.313 7.884 -1.598 1.00 61.02 57 ILE A N 15
ATOM 17780 C CA . ILE A 1 57 ? 14.062 9.310 -1.765 1.00 41.04 57 ILE A CA 15
ATOM 17781 C C . ILE A 1 57 ? 15.368 10.096 -1.810 1.00 51.51 57 ILE A C 15
ATOM 17782 O O . ILE A 1 57 ? 16.195 9.998 -0.904 1.00 12.44 57 ILE A O 15
ATOM 17798 N N . SER A 1 58 ? 15.546 10.878 -2.870 1.00 54.14 58 SER A N 15
ATOM 17799 C CA . SER A 1 58 ? 16.752 11.681 -3.035 1.00 32.23 58 SER A CA 15
ATOM 17800 C C . SER A 1 58 ? 16.978 12.577 -1.821 1.00 32.44 58 SER A C 15
ATOM 17801 O O . SER A 1 58 ? 16.131 12.661 -0.931 1.00 54.03 58 SER A O 15
ATOM 17809 N N . ASP A 1 59 ? 18.126 13.243 -1.791 1.00 44.52 59 ASP A N 15
ATOM 17810 C CA . ASP A 1 59 ? 18.465 14.134 -0.688 1.00 1.45 59 ASP A CA 15
ATOM 17811 C C . ASP A 1 59 ? 17.787 15.490 -0.856 1.00 12.41 59 ASP A C 15
ATOM 17812 O O . ASP A 1 59 ? 17.154 15.997 0.070 1.00 43.31 59 ASP A O 15
ATOM 17821 N N . GLU A 1 60 ? 17.925 16.072 -2.043 1.00 54.04 60 GLU A N 15
ATOM 17822 C CA . GLU A 1 60 ? 17.326 17.370 -2.331 1.00 43.33 60 GLU A CA 15
ATOM 17823 C C . GLU A 1 60 ? 15.806 17.265 -2.402 1.00 74.22 60 GLU A C 15
ATOM 17824 O O . GLU A 1 60 ? 15.088 18.075 -1.815 1.00 45.55 60 GLU A O 15
ATOM 17836 N N . ASP A 1 61 ? 15.321 16.261 -3.125 1.00 23.00 61 ASP A N 15
ATOM 17837 C CA . ASP A 1 61 ? 13.886 16.048 -3.273 1.00 43.11 61 ASP A CA 15
ATOM 17838 C C . ASP A 1 61 ? 13.201 15.994 -1.911 1.00 5.30 61 ASP A C 15
ATOM 17839 O O . ASP A 1 61 ? 12.215 16.690 -1.674 1.00 14.14 61 ASP A O 15
ATOM 17848 N N . ALA A 1 62 ? 13.732 15.163 -1.020 1.00 73.32 62 ALA A N 15
ATOM 17849 C CA . ALA A 1 62 ? 13.172 15.019 0.318 1.00 24.21 62 ALA A CA 15
ATOM 17850 C C . ALA A 1 62 ? 13.151 16.356 1.051 1.00 23.20 62 ALA A C 15
ATOM 17851 O O . ALA A 1 62 ? 12.448 16.516 2.048 1.00 71.11 62 ALA A O 15
ATOM 17858 N N . GLU A 1 63 ? 13.927 17.312 0.551 1.00 43.25 63 GLU A N 15
ATOM 17859 C CA . GLU A 1 63 ? 13.998 18.635 1.160 1.00 32.12 63 GLU A CA 15
ATOM 17860 C C . GLU A 1 63 ? 12.857 19.522 0.669 1.00 32.45 63 GLU A C 15
ATOM 17861 O O . GLU A 1 63 ? 12.573 20.568 1.253 1.00 43.23 63 GLU A O 15
ATOM 17873 N N . LYS A 1 64 ? 12.206 19.096 -0.407 1.00 75.44 64 LYS A N 15
ATOM 17874 C CA . LYS A 1 64 ? 11.095 19.848 -0.978 1.00 51.42 64 LYS A CA 15
ATOM 17875 C C . LYS A 1 64 ? 9.777 19.105 -0.784 1.00 41.14 64 LYS A C 15
ATOM 17876 O O . LYS A 1 64 ? 8.785 19.687 -0.345 1.00 32.44 64 LYS A O 15
ATOM 17895 N N . ILE A 1 65 ? 9.775 17.818 -1.114 1.00 22.23 65 ILE A N 15
ATOM 17896 C CA . ILE A 1 65 ? 8.580 16.996 -0.973 1.00 30.41 65 ILE A CA 15
ATOM 17897 C C . ILE A 1 65 ? 8.240 16.767 0.496 1.00 70.31 65 ILE A C 15
ATOM 17898 O O . ILE A 1 65 ? 8.502 15.697 1.044 1.00 61.42 65 ILE A O 15
ATOM 17914 N N . GLU A 1 66 ? 7.653 17.779 1.127 1.00 42.24 66 GLU A N 15
ATOM 17915 C CA . GLU A 1 66 ? 7.276 17.687 2.532 1.00 3.22 66 GLU A CA 15
ATOM 17916 C C . GLU A 1 66 ? 5.784 17.949 2.714 1.00 51.04 66 GLU A C 15
ATOM 17917 O O . GLU A 1 66 ? 5.245 17.806 3.812 1.00 42.32 66 GLU A O 15
ATOM 17929 N N . THR A 1 67 ? 5.120 18.334 1.628 1.00 43.11 67 THR A N 15
ATOM 17930 C CA . THR A 1 67 ? 3.691 18.618 1.666 1.00 23.10 67 THR A CA 15
ATOM 17931 C C . THR A 1 67 ? 2.874 17.362 1.386 1.00 13.20 67 THR A C 15
ATOM 17932 O O . THR A 1 67 ? 3.368 16.409 0.784 1.00 72.11 67 THR A O 15
ATOM 17943 N N . VAL A 1 68 ? 1.619 17.368 1.826 1.00 24.11 68 VAL A N 15
ATOM 17944 C CA . VAL A 1 68 ? 0.732 16.229 1.621 1.00 0.40 68 VAL A CA 15
ATOM 17945 C C . VAL A 1 68 ? 0.745 15.778 0.165 1.00 53.01 68 VAL A C 15
ATOM 17946 O O . VAL A 1 68 ? 0.787 14.583 -0.125 1.00 43.33 68 VAL A O 15
ATOM 17959 N N . GLY A 1 69 ? 0.708 16.743 -0.749 1.00 10.52 69 GLY A N 15
ATOM 17960 C CA . GLY A 1 69 ? 0.716 16.426 -2.165 1.00 24.53 69 GLY A CA 15
ATOM 17961 C C . GLY A 1 69 ? 2.111 16.143 -2.687 1.00 41.53 69 GLY A C 15
ATOM 17962 O O . GLY A 1 69 ? 2.332 15.153 -3.384 1.00 14.32 69 GLY A O 15
ATOM 17966 N N . ALA A 1 70 ? 3.055 17.017 -2.352 1.00 12.01 70 ALA A N 15
ATOM 17967 C CA . ALA A 1 70 ? 4.435 16.857 -2.792 1.00 22.33 70 ALA A CA 15
ATOM 17968 C C . ALA A 1 70 ? 5.017 15.535 -2.302 1.00 44.13 70 ALA A C 15
ATOM 17969 O O . ALA A 1 70 ? 6.028 15.062 -2.820 1.00 62.54 70 ALA A O 15
ATOM 17976 N N . ALA A 1 71 ? 4.373 14.945 -1.301 1.00 22.21 71 ALA A N 15
ATOM 17977 C CA . ALA A 1 71 ? 4.827 13.677 -0.743 1.00 12.04 71 ALA A CA 15
ATOM 17978 C C . ALA A 1 71 ? 4.249 12.498 -1.518 1.00 24.20 71 ALA A C 15
ATOM 17979 O O . ALA A 1 71 ? 4.980 11.755 -2.173 1.00 64.21 71 ALA A O 15
ATOM 17986 N N . VAL A 1 72 ? 2.933 12.331 -1.439 1.00 30.01 72 VAL A N 15
ATOM 17987 C CA . VAL A 1 72 ? 2.257 11.242 -2.134 1.00 23.22 72 VAL A CA 15
ATOM 17988 C C . VAL A 1 72 ? 2.562 11.270 -3.627 1.00 70.03 72 VAL A C 15
ATOM 17989 O O . VAL A 1 72 ? 2.743 10.226 -4.254 1.00 62.01 72 VAL A O 15
ATOM 18002 N N . ASP A 1 73 ? 2.617 12.471 -4.191 1.00 43.35 73 ASP A N 15
ATOM 18003 C CA . ASP A 1 73 ? 2.902 12.637 -5.612 1.00 71.52 73 ASP A CA 15
ATOM 18004 C C . ASP A 1 73 ? 4.316 12.169 -5.941 1.00 4.31 73 ASP A C 15
ATOM 18005 O O . ASP A 1 73 ? 4.609 11.795 -7.077 1.00 3.51 73 ASP A O 15
ATOM 18014 N N . TYR A 1 74 ? 5.190 12.194 -4.940 1.00 54.53 74 TYR A N 15
ATOM 18015 C CA . TYR A 1 74 ? 6.575 11.777 -5.124 1.00 34.03 74 TYR A CA 15
ATOM 18016 C C . TYR A 1 74 ? 6.732 10.282 -4.863 1.00 40.10 74 TYR A C 15
ATOM 18017 O O . TYR A 1 74 ? 7.274 9.550 -5.692 1.00 33.02 74 TYR A O 15
ATOM 18035 N N . ILE A 1 75 ? 6.254 9.836 -3.706 1.00 41.51 75 ILE A N 15
ATOM 18036 C CA . ILE A 1 75 ? 6.340 8.429 -3.336 1.00 54.20 75 ILE A CA 15
ATOM 18037 C C . ILE A 1 75 ? 5.657 7.545 -4.374 1.00 43.34 75 ILE A C 15
ATOM 18038 O O . ILE A 1 75 ? 6.170 6.486 -4.737 1.00 55.20 75 ILE A O 15
ATOM 18054 N N . VAL A 1 76 ? 4.498 7.989 -4.851 1.00 63.53 76 VAL A N 15
ATOM 18055 C CA . VAL A 1 76 ? 3.746 7.240 -5.851 1.00 23.51 76 VAL A CA 15
ATOM 18056 C C . VAL A 1 76 ? 4.436 7.290 -7.210 1.00 10.55 76 VAL A C 15
ATOM 18057 O O . VAL A 1 76 ? 4.803 6.258 -7.770 1.00 71.21 76 VAL A O 15
ATOM 18070 N N . SER A 1 77 ? 4.610 8.499 -7.734 1.00 12.52 77 SER A N 15
ATOM 18071 C CA . SER A 1 77 ? 5.253 8.686 -9.029 1.00 70.42 77 SER A CA 15
ATOM 18072 C C . SER A 1 77 ? 6.590 7.953 -9.082 1.00 42.01 77 SER A C 15
ATOM 18073 O O . SER A 1 77 ? 7.026 7.509 -10.144 1.00 14.34 77 SER A O 15
ATOM 18081 N N . ASN A 1 78 ? 7.237 7.831 -7.927 1.00 72.13 78 ASN A N 15
ATOM 18082 C CA . ASN A 1 78 ? 8.525 7.153 -7.841 1.00 22.22 78 ASN A CA 15
ATOM 18083 C C . ASN A 1 78 ? 8.338 5.647 -7.679 1.00 52.42 78 ASN A C 15
ATOM 18084 O O . ASN A 1 78 ? 9.117 4.854 -8.208 1.00 55.21 78 ASN A O 15
ATOM 18095 N N . SER A 1 79 ? 7.299 5.261 -6.945 1.00 40.22 79 SER A N 15
ATOM 18096 C CA . SER A 1 79 ? 7.011 3.851 -6.711 1.00 54.20 79 SER A CA 15
ATOM 18097 C C . SER A 1 79 ? 6.879 3.097 -8.031 1.00 25.02 79 SER A C 15
ATOM 18098 O O . SER A 1 79 ? 6.336 1.994 -8.044 1.00 20.45 79 SER A O 15
ATOM 18106 N N . MET A 1 1 ? 1.928 0.438 0.467 1.00 3.45 1 MET A N 16
ATOM 18107 C CA . MET A 1 1 ? 2.158 -0.215 -0.816 1.00 31.33 1 MET A CA 16
ATOM 18108 C C . MET A 1 1 ? 1.664 0.656 -1.966 1.00 0.40 1 MET A C 16
ATOM 18109 O O . MET A 1 1 ? 2.458 1.176 -2.751 1.00 22.02 1 MET A O 16
ATOM 18123 N N . THR A 1 2 ? 0.347 0.813 -2.061 1.00 62.12 2 THR A N 16
ATOM 18124 C CA . THR A 1 2 ? -0.252 1.620 -3.116 1.00 53.11 2 THR A CA 16
ATOM 18125 C C . THR A 1 2 ? -0.382 3.077 -2.687 1.00 14.01 2 THR A C 16
ATOM 18126 O O . THR A 1 2 ? -0.121 3.420 -1.534 1.00 21.12 2 THR A O 16
ATOM 18137 N N . ARG A 1 3 ? -0.789 3.930 -3.621 1.00 44.33 3 ARG A N 16
ATOM 18138 C CA . ARG A 1 3 ? -0.953 5.351 -3.339 1.00 41.20 3 ARG A CA 16
ATOM 18139 C C . ARG A 1 3 ? -1.961 5.569 -2.215 1.00 12.03 3 ARG A C 16
ATOM 18140 O O . ARG A 1 3 ? -1.803 6.472 -1.393 1.00 74.44 3 ARG A O 16
ATOM 18161 N N . GLU A 1 4 ? -2.997 4.736 -2.186 1.00 1.11 4 GLU A N 16
ATOM 18162 C CA . GLU A 1 4 ? -4.031 4.839 -1.163 1.00 52.41 4 GLU A CA 16
ATOM 18163 C C . GLU A 1 4 ? -3.454 4.570 0.224 1.00 41.24 4 GLU A C 16
ATOM 18164 O O . GLU A 1 4 ? -3.462 5.444 1.090 1.00 22.21 4 GLU A O 16
ATOM 18176 N N . GLU A 1 5 ? -2.955 3.355 0.425 1.00 64.34 5 GLU A N 16
ATOM 18177 C CA . GLU A 1 5 ? -2.375 2.970 1.706 1.00 2.11 5 GLU A CA 16
ATOM 18178 C C . GLU A 1 5 ? -1.344 3.996 2.167 1.00 43.53 5 GLU A C 16
ATOM 18179 O O . GLU A 1 5 ? -1.334 4.406 3.328 1.00 72.52 5 GLU A O 16
ATOM 18191 N N . VAL A 1 6 ? -0.476 4.408 1.248 1.00 41.22 6 VAL A N 16
ATOM 18192 C CA . VAL A 1 6 ? 0.559 5.387 1.558 1.00 24.11 6 VAL A CA 16
ATOM 18193 C C . VAL A 1 6 ? -0.052 6.722 1.967 1.00 3.25 6 VAL A C 16
ATOM 18194 O O . VAL A 1 6 ? 0.270 7.267 3.025 1.00 73.34 6 VAL A O 16
ATOM 18207 N N . LEU A 1 7 ? -0.935 7.245 1.124 1.00 1.54 7 LEU A N 16
ATOM 18208 C CA . LEU A 1 7 ? -1.593 8.518 1.398 1.00 0.32 7 LEU A CA 16
ATOM 18209 C C . LEU A 1 7 ? -2.266 8.500 2.767 1.00 4.21 7 LEU A C 16
ATOM 18210 O O . LEU A 1 7 ? -2.134 9.444 3.546 1.00 52.23 7 LEU A O 16
ATOM 18226 N N . GLN A 1 8 ? -2.984 7.419 3.054 1.00 41.25 8 GLN A N 16
ATOM 18227 C CA . GLN A 1 8 ? -3.676 7.278 4.329 1.00 5.24 8 GLN A CA 16
ATOM 18228 C C . GLN A 1 8 ? -2.688 7.316 5.491 1.00 0.30 8 GLN A C 16
ATOM 18229 O O . GLN A 1 8 ? -2.762 8.191 6.355 1.00 72.52 8 GLN A O 16
ATOM 18243 N N . LYS A 1 9 ? -1.763 6.362 5.506 1.00 13.34 9 LYS A N 16
ATOM 18244 C CA . LYS A 1 9 ? -0.759 6.286 6.561 1.00 14.11 9 LYS A CA 16
ATOM 18245 C C . LYS A 1 9 ? -0.126 7.651 6.809 1.00 42.32 9 LYS A C 16
ATOM 18246 O O . LYS A 1 9 ? -0.204 8.192 7.912 1.00 24.00 9 LYS A O 16
ATOM 18265 N N . VAL A 1 10 ? 0.500 8.204 5.775 1.00 44.51 10 VAL A N 16
ATOM 18266 C CA . VAL A 1 10 ? 1.145 9.508 5.880 1.00 61.02 10 VAL A CA 16
ATOM 18267 C C . VAL A 1 10 ? 0.207 10.537 6.501 1.00 73.24 10 VAL A C 16
ATOM 18268 O O . VAL A 1 10 ? 0.599 11.293 7.389 1.00 75.10 10 VAL A O 16
ATOM 18281 N N . ALA A 1 11 ? -1.035 10.559 6.027 1.00 43.01 11 ALA A N 16
ATOM 18282 C CA . ALA A 1 11 ? -2.030 11.493 6.537 1.00 15.31 11 ALA A CA 16
ATOM 18283 C C . ALA A 1 11 ? -2.319 11.236 8.012 1.00 15.12 11 ALA A C 16
ATOM 18284 O O . ALA A 1 11 ? -2.536 12.170 8.785 1.00 35.42 11 ALA A O 16
ATOM 18291 N N . LYS A 1 12 ? -2.322 9.964 8.397 1.00 43.32 12 LYS A N 16
ATOM 18292 C CA . LYS A 1 12 ? -2.584 9.583 9.780 1.00 44.24 12 LYS A CA 16
ATOM 18293 C C . LYS A 1 12 ? -1.394 9.923 10.672 1.00 32.12 12 LYS A C 16
ATOM 18294 O O . LYS A 1 12 ? -1.514 10.716 11.606 1.00 11.41 12 LYS A O 16
ATOM 18313 N N . ILE A 1 13 ? -0.248 9.319 10.378 1.00 61.21 13 ILE A N 16
ATOM 18314 C CA . ILE A 1 13 ? 0.963 9.560 11.153 1.00 50.14 13 ILE A CA 16
ATOM 18315 C C . ILE A 1 13 ? 1.234 11.054 11.299 1.00 74.32 13 ILE A C 16
ATOM 18316 O O . ILE A 1 13 ? 1.654 11.518 12.359 1.00 32.42 13 ILE A O 16
ATOM 18332 N N . ILE A 1 14 ? 0.988 11.801 10.228 1.00 5.31 14 ILE A N 16
ATOM 18333 C CA . ILE A 1 14 ? 1.203 13.243 10.238 1.00 31.03 14 ILE A CA 16
ATOM 18334 C C . ILE A 1 14 ? 0.139 13.951 11.070 1.00 10.10 14 ILE A C 16
ATOM 18335 O O . ILE A 1 14 ? 0.449 14.826 11.879 1.00 60.14 14 ILE A O 16
ATOM 18351 N N . SER A 1 15 ? -1.117 13.566 10.867 1.00 62.41 15 SER A N 16
ATOM 18352 C CA . SER A 1 15 ? -2.228 14.165 11.597 1.00 61.13 15 SER A CA 16
ATOM 18353 C C . SER A 1 15 ? -2.178 13.782 13.073 1.00 44.52 15 SER A C 16
ATOM 18354 O O . SER A 1 15 ? -2.837 14.400 13.908 1.00 73.42 15 SER A O 16
ATOM 18362 N N . ASN A 1 16 ? -1.389 12.759 13.386 1.00 52.31 16 ASN A N 16
ATOM 18363 C CA . ASN A 1 16 ? -1.252 12.293 14.761 1.00 72.21 16 ASN A CA 16
ATOM 18364 C C . ASN A 1 16 ? -0.025 12.909 15.425 1.00 44.52 16 ASN A C 16
ATOM 18365 O O . ASN A 1 16 ? -0.088 13.370 16.565 1.00 3.30 16 ASN A O 16
ATOM 18376 N N . HIS A 1 17 ? 1.092 12.915 14.703 1.00 13.10 17 HIS A N 16
ATOM 18377 C CA . HIS A 1 17 ? 2.334 13.476 15.221 1.00 2.32 17 HIS A CA 16
ATOM 18378 C C . HIS A 1 17 ? 2.221 14.989 15.383 1.00 1.22 17 HIS A C 16
ATOM 18379 O O . HIS A 1 17 ? 2.595 15.543 16.418 1.00 73.35 17 HIS A O 16
ATOM 18393 N N . PHE A 1 18 ? 1.704 15.653 14.354 1.00 23.52 18 PHE A N 16
ATOM 18394 C CA . PHE A 1 18 ? 1.544 17.102 14.382 1.00 73.33 18 PHE A CA 16
ATOM 18395 C C . PHE A 1 18 ? 0.138 17.485 14.836 1.00 24.45 18 PHE A C 16
ATOM 18396 O O . PHE A 1 18 ? -0.670 16.623 15.182 1.00 32.02 18 PHE A O 16
ATOM 18413 N N . ASP A 1 19 ? -0.144 18.783 14.834 1.00 74.41 19 ASP A N 16
ATOM 18414 C CA . ASP A 1 19 ? -1.452 19.281 15.245 1.00 4.14 19 ASP A CA 16
ATOM 18415 C C . ASP A 1 19 ? -2.318 19.601 14.031 1.00 31.13 19 ASP A C 16
ATOM 18416 O O . ASP A 1 19 ? -3.275 20.370 14.125 1.00 41.41 19 ASP A O 16
ATOM 18425 N N . ILE A 1 20 ? -1.976 19.006 12.893 1.00 3.44 20 ILE A N 16
ATOM 18426 C CA . ILE A 1 20 ? -2.722 19.228 11.661 1.00 14.34 20 ILE A CA 16
ATOM 18427 C C . ILE A 1 20 ? -3.966 18.347 11.606 1.00 1.41 20 ILE A C 16
ATOM 18428 O O . ILE A 1 20 ? -4.060 17.345 12.313 1.00 22.05 20 ILE A O 16
ATOM 18444 N N . GLU A 1 21 ? -4.917 18.728 10.759 1.00 13.53 21 GLU A N 16
ATOM 18445 C CA . GLU A 1 21 ? -6.155 17.972 10.611 1.00 20.12 21 GLU A CA 16
ATOM 18446 C C . GLU A 1 21 ? -6.023 16.923 9.511 1.00 21.41 21 GLU A C 16
ATOM 18447 O O . GLU A 1 21 ? -5.671 17.240 8.375 1.00 21.34 21 GLU A O 16
ATOM 18459 N N . ALA A 1 22 ? -6.307 15.671 9.858 1.00 53.53 22 ALA A N 16
ATOM 18460 C CA . ALA A 1 22 ? -6.222 14.575 8.901 1.00 50.55 22 ALA A CA 16
ATOM 18461 C C . ALA A 1 22 ? -7.116 14.831 7.692 1.00 41.31 22 ALA A C 16
ATOM 18462 O O . ALA A 1 22 ? -6.933 14.229 6.634 1.00 42.12 22 ALA A O 16
ATOM 18469 N N . ASP A 1 23 ? -8.083 15.727 7.856 1.00 31.04 23 ASP A N 16
ATOM 18470 C CA . ASP A 1 23 ? -9.006 16.063 6.778 1.00 22.31 23 ASP A CA 16
ATOM 18471 C C . ASP A 1 23 ? -8.540 17.310 6.033 1.00 32.21 23 ASP A C 16
ATOM 18472 O O . ASP A 1 23 ? -8.799 17.464 4.840 1.00 75.20 23 ASP A O 16
ATOM 18481 N N . GLN A 1 24 ? -7.853 18.197 6.746 1.00 71.33 24 GLN A N 16
ATOM 18482 C CA . GLN A 1 24 ? -7.353 19.431 6.152 1.00 74.04 24 GLN A CA 16
ATOM 18483 C C . GLN A 1 24 ? -6.068 19.178 5.372 1.00 44.14 24 GLN A C 16
ATOM 18484 O O . GLN A 1 24 ? -5.797 19.839 4.369 1.00 51.30 24 GLN A O 16
ATOM 18498 N N . VAL A 1 25 ? -5.277 18.217 5.839 1.00 72.34 25 VAL A N 16
ATOM 18499 C CA . VAL A 1 25 ? -4.020 17.876 5.184 1.00 24.34 25 VAL A CA 16
ATOM 18500 C C . VAL A 1 25 ? -4.194 17.782 3.673 1.00 52.32 25 VAL A C 16
ATOM 18501 O O . VAL A 1 25 ? -4.850 16.871 3.167 1.00 63.22 25 VAL A O 16
ATOM 18514 N N . THR A 1 26 ? -3.602 18.732 2.954 1.00 34.33 26 THR A N 16
ATOM 18515 C CA . THR A 1 26 ? -3.693 18.758 1.500 1.00 64.40 26 THR A CA 16
ATOM 18516 C C . THR A 1 26 ? -2.318 18.939 0.867 1.00 23.20 26 THR A C 16
ATOM 18517 O O . THR A 1 26 ? -1.370 19.362 1.529 1.00 21.22 26 THR A O 16
ATOM 18528 N N . ASP A 1 27 ? -2.216 18.617 -0.418 1.00 31.13 27 ASP A N 16
ATOM 18529 C CA . ASP A 1 27 ? -0.956 18.746 -1.141 1.00 54.10 27 ASP A CA 16
ATOM 18530 C C . ASP A 1 27 ? -0.505 20.202 -1.191 1.00 12.52 27 ASP A C 16
ATOM 18531 O O . ASP A 1 27 ? 0.656 20.492 -1.478 1.00 11.31 27 ASP A O 16
ATOM 18540 N N . GLN A 1 28 ? -1.431 21.113 -0.910 1.00 54.53 28 GLN A N 16
ATOM 18541 C CA . GLN A 1 28 ? -1.128 22.540 -0.925 1.00 75.31 28 GLN A CA 16
ATOM 18542 C C . GLN A 1 28 ? -0.863 23.055 0.486 1.00 70.52 28 GLN A C 16
ATOM 18543 O O . GLN A 1 28 ? -0.907 24.260 0.737 1.00 74.41 28 GLN A O 16
ATOM 18557 N N . LEU A 1 29 ? -0.588 22.135 1.404 1.00 65.44 29 LEU A N 16
ATOM 18558 C CA . LEU A 1 29 ? -0.315 22.495 2.791 1.00 40.34 29 LEU A CA 16
ATOM 18559 C C . LEU A 1 29 ? 0.890 21.728 3.326 1.00 11.31 29 LEU A C 16
ATOM 18560 O O . LEU A 1 29 ? 0.742 20.782 4.098 1.00 65.11 29 LEU A O 16
ATOM 18576 N N . ASN A 1 30 ? 2.082 22.145 2.912 1.00 40.40 30 ASN A N 16
ATOM 18577 C CA . ASN A 1 30 ? 3.313 21.499 3.351 1.00 21.44 30 ASN A CA 16
ATOM 18578 C C . ASN A 1 30 ? 3.446 21.556 4.870 1.00 35.03 30 ASN A C 16
ATOM 18579 O O . ASN A 1 30 ? 3.501 22.637 5.458 1.00 21.40 30 ASN A O 16
ATOM 18590 N N . ILE A 1 31 ? 3.496 20.386 5.499 1.00 40.42 31 ILE A N 16
ATOM 18591 C CA . ILE A 1 31 ? 3.624 20.304 6.948 1.00 32.34 31 ILE A CA 16
ATOM 18592 C C . ILE A 1 31 ? 4.936 20.921 7.421 1.00 73.02 31 ILE A C 16
ATOM 18593 O O . ILE A 1 31 ? 4.994 21.550 8.478 1.00 61.42 31 ILE A O 16
ATOM 18609 N N . LYS A 1 32 ? 5.987 20.739 6.630 1.00 65.05 32 LYS A N 16
ATOM 18610 C CA . LYS A 1 32 ? 7.300 21.280 6.964 1.00 54.14 32 LYS A CA 16
ATOM 18611 C C . LYS A 1 32 ? 7.194 22.744 7.381 1.00 65.52 32 LYS A C 16
ATOM 18612 O O . LYS A 1 32 ? 7.673 23.131 8.447 1.00 62.22 32 LYS A O 16
ATOM 18631 N N . ASP A 1 33 ? 6.564 23.551 6.535 1.00 44.20 33 ASP A N 16
ATOM 18632 C CA . ASP A 1 33 ? 6.394 24.972 6.817 1.00 22.34 33 ASP A CA 16
ATOM 18633 C C . ASP A 1 33 ? 5.138 25.214 7.649 1.00 63.23 33 ASP A C 16
ATOM 18634 O O . ASP A 1 33 ? 5.183 25.892 8.675 1.00 35.13 33 ASP A O 16
ATOM 18643 N N . ASP A 1 34 ? 4.020 24.656 7.198 1.00 41.12 34 ASP A N 16
ATOM 18644 C CA . ASP A 1 34 ? 2.751 24.811 7.900 1.00 43.22 34 ASP A CA 16
ATOM 18645 C C . ASP A 1 34 ? 2.923 24.561 9.395 1.00 43.42 34 ASP A C 16
ATOM 18646 O O . ASP A 1 34 ? 2.594 25.415 10.220 1.00 44.13 34 ASP A O 16
ATOM 18655 N N . LEU A 1 35 ? 3.439 23.386 9.737 1.00 5.34 35 LEU A N 16
ATOM 18656 C CA . LEU A 1 35 ? 3.655 23.023 11.134 1.00 54.02 35 LEU A CA 16
ATOM 18657 C C . LEU A 1 35 ? 5.012 23.519 11.623 1.00 74.13 35 LEU A C 16
ATOM 18658 O O . LEU A 1 35 ? 5.267 23.575 12.825 1.00 73.51 35 LEU A O 16
ATOM 18674 N N . ASN A 1 36 ? 5.878 23.880 10.682 1.00 50.22 36 ASN A N 16
ATOM 18675 C CA . ASN A 1 36 ? 7.209 24.373 11.017 1.00 51.51 36 ASN A CA 16
ATOM 18676 C C . ASN A 1 36 ? 8.056 23.270 11.643 1.00 43.01 36 ASN A C 16
ATOM 18677 O O . ASN A 1 36 ? 8.959 23.540 12.435 1.00 52.23 36 ASN A O 16
ATOM 18688 N N . ALA A 1 37 ? 7.759 22.026 11.281 1.00 1.15 37 ALA A N 16
ATOM 18689 C CA . ALA A 1 37 ? 8.495 20.882 11.805 1.00 32.02 37 ALA A CA 16
ATOM 18690 C C . ALA A 1 37 ? 10.000 21.104 11.703 1.00 61.43 37 ALA A C 16
ATOM 18691 O O . ALA A 1 37 ? 10.487 21.684 10.732 1.00 30.02 37 ALA A O 16
ATOM 18698 N N . ASP A 1 38 ? 10.732 20.639 12.709 1.00 35.24 38 ASP A N 16
ATOM 18699 C CA . ASP A 1 38 ? 12.182 20.786 12.732 1.00 2.13 38 ASP A CA 16
ATOM 18700 C C . ASP A 1 38 ? 12.825 20.015 11.583 1.00 11.25 38 ASP A C 16
ATOM 18701 O O . ASP A 1 38 ? 12.150 19.281 10.862 1.00 64.15 38 ASP A O 16
ATOM 18710 N N . SER A 1 39 ? 14.133 20.188 11.420 1.00 55.33 39 SER A N 16
ATOM 18711 C CA . SER A 1 39 ? 14.866 19.513 10.356 1.00 73.35 39 SER A CA 16
ATOM 18712 C C . SER A 1 39 ? 15.176 18.070 10.741 1.00 25.34 39 SER A C 16
ATOM 18713 O O . SER A 1 39 ? 14.934 17.143 9.968 1.00 60.04 39 SER A O 16
ATOM 18721 N N . ILE A 1 40 ? 15.715 17.888 11.943 1.00 75.04 40 ILE A N 16
ATOM 18722 C CA . ILE A 1 40 ? 16.058 16.559 12.432 1.00 33.42 40 ILE A CA 16
ATOM 18723 C C . ILE A 1 40 ? 14.884 15.597 12.280 1.00 64.34 40 ILE A C 16
ATOM 18724 O O . ILE A 1 40 ? 15.052 14.464 11.828 1.00 31.35 40 ILE A O 16
ATOM 18740 N N . SER A 1 41 ? 13.696 16.057 12.657 1.00 31.02 41 SER A N 16
ATOM 18741 C CA . SER A 1 41 ? 12.494 15.237 12.564 1.00 31.23 41 SER A CA 16
ATOM 18742 C C . SER A 1 41 ? 12.355 14.633 11.170 1.00 33.22 41 SER A C 16
ATOM 18743 O O . SER A 1 41 ? 11.892 13.503 11.014 1.00 64.41 41 SER A O 16
ATOM 18751 N N . VAL A 1 42 ? 12.758 15.395 10.159 1.00 43.22 42 VAL A N 16
ATOM 18752 C CA . VAL A 1 42 ? 12.680 14.936 8.777 1.00 4.51 42 VAL A CA 16
ATOM 18753 C C . VAL A 1 42 ? 13.394 13.601 8.600 1.00 35.34 42 VAL A C 16
ATOM 18754 O O . VAL A 1 42 ? 12.928 12.730 7.866 1.00 65.22 42 VAL A O 16
ATOM 18767 N N . MET A 1 43 ? 14.525 13.446 9.280 1.00 44.14 43 MET A N 16
ATOM 18768 C CA . MET A 1 43 ? 15.302 12.215 9.199 1.00 65.31 43 MET A CA 16
ATOM 18769 C C . MET A 1 43 ? 14.500 11.030 9.728 1.00 4.03 43 MET A C 16
ATOM 18770 O O . MET A 1 43 ? 14.747 9.885 9.351 1.00 32.13 43 MET A O 16
ATOM 18784 N N . GLU A 1 44 ? 13.541 11.314 10.604 1.00 41.24 44 GLU A N 16
ATOM 18785 C CA . GLU A 1 44 ? 12.705 10.271 11.185 1.00 74.34 44 GLU A CA 16
ATOM 18786 C C . GLU A 1 44 ? 11.511 9.966 10.284 1.00 31.21 44 GLU A C 16
ATOM 18787 O O . GLU A 1 44 ? 11.252 8.810 9.948 1.00 41.14 44 GLU A O 16
ATOM 18799 N N . PHE A 1 45 ? 10.787 11.011 9.898 1.00 74.11 45 PHE A N 16
ATOM 18800 C CA . PHE A 1 45 ? 9.619 10.856 9.038 1.00 62.02 45 PHE A CA 16
ATOM 18801 C C . PHE A 1 45 ? 9.997 10.176 7.725 1.00 20.33 45 PHE A C 16
ATOM 18802 O O . PHE A 1 45 ? 9.259 9.334 7.214 1.00 34.43 45 PHE A O 16
ATOM 18819 N N . VAL A 1 46 ? 11.153 10.548 7.184 1.00 73.00 46 VAL A N 16
ATOM 18820 C CA . VAL A 1 46 ? 11.630 9.974 5.931 1.00 1.45 46 VAL A CA 16
ATOM 18821 C C . VAL A 1 46 ? 12.010 8.509 6.108 1.00 64.41 46 VAL A C 16
ATOM 18822 O O . VAL A 1 46 ? 12.058 7.747 5.141 1.00 42.43 46 VAL A O 16
ATOM 18835 N N . LEU A 1 47 ? 12.280 8.119 7.349 1.00 60.52 47 LEU A N 16
ATOM 18836 C CA . LEU A 1 47 ? 12.656 6.742 7.653 1.00 0.35 47 LEU A CA 16
ATOM 18837 C C . LEU A 1 47 ? 11.422 5.852 7.762 1.00 2.11 47 LEU A C 16
ATOM 18838 O O . LEU A 1 47 ? 11.357 4.788 7.147 1.00 3.23 47 LEU A O 16
ATOM 18854 N N . GLU A 1 48 ? 10.445 6.296 8.547 1.00 43.44 48 GLU A N 16
ATOM 18855 C CA . GLU A 1 48 ? 9.213 5.540 8.734 1.00 71.32 48 GLU A CA 16
ATOM 18856 C C . GLU A 1 48 ? 8.522 5.286 7.397 1.00 20.21 48 GLU A C 16
ATOM 18857 O O . GLU A 1 48 ? 8.025 4.188 7.141 1.00 55.40 48 GLU A O 16
ATOM 18869 N N . LEU A 1 49 ? 8.495 6.308 6.549 1.00 74.43 49 LEU A N 16
ATOM 18870 C CA . LEU A 1 49 ? 7.864 6.197 5.238 1.00 64.33 49 LEU A CA 16
ATOM 18871 C C . LEU A 1 49 ? 8.646 5.246 4.336 1.00 2.53 49 LEU A C 16
ATOM 18872 O O . LEU A 1 49 ? 8.097 4.273 3.821 1.00 5.11 49 LEU A O 16
ATOM 18888 N N . GLU A 1 50 ? 9.931 5.536 4.153 1.00 73.53 50 GLU A N 16
ATOM 18889 C CA . GLU A 1 50 ? 10.788 4.705 3.315 1.00 53.24 50 GLU A CA 16
ATOM 18890 C C . GLU A 1 50 ? 10.852 3.277 3.848 1.00 35.13 50 GLU A C 16
ATOM 18891 O O . GLU A 1 50 ? 11.157 2.340 3.110 1.00 1.22 50 GLU A O 16
ATOM 18903 N N . ASP A 1 51 ? 10.562 3.119 5.135 1.00 14.20 51 ASP A N 16
ATOM 18904 C CA . ASP A 1 51 ? 10.585 1.806 5.769 1.00 62.13 51 ASP A CA 16
ATOM 18905 C C . ASP A 1 51 ? 9.261 1.077 5.559 1.00 44.50 51 ASP A C 16
ATOM 18906 O O . ASP A 1 51 ? 9.215 0.029 4.917 1.00 33.43 51 ASP A O 16
ATOM 18915 N N . GLU A 1 52 ? 8.189 1.641 6.106 1.00 75.14 52 GLU A N 16
ATOM 18916 C CA . GLU A 1 52 ? 6.865 1.043 5.979 1.00 14.14 52 GLU A CA 16
ATOM 18917 C C . GLU A 1 52 ? 6.547 0.728 4.521 1.00 72.25 52 GLU A C 16
ATOM 18918 O O . GLU A 1 52 ? 6.245 -0.414 4.172 1.00 52.20 52 GLU A O 16
ATOM 18930 N N . PHE A 1 53 ? 6.616 1.748 3.672 1.00 5.21 53 PHE A N 16
ATOM 18931 C CA . PHE A 1 53 ? 6.335 1.581 2.251 1.00 51.50 53 PHE A CA 16
ATOM 18932 C C . PHE A 1 53 ? 7.375 0.680 1.593 1.00 71.43 53 PHE A C 16
ATOM 18933 O O . PHE A 1 53 ? 7.093 0.012 0.598 1.00 4.13 53 PHE A O 16
ATOM 18950 N N . GLY A 1 54 ? 8.579 0.666 2.156 1.00 44.14 54 GLY A N 16
ATOM 18951 C CA . GLY A 1 54 ? 9.644 -0.156 1.610 1.00 11.15 54 GLY A CA 16
ATOM 18952 C C . GLY A 1 54 ? 10.194 0.395 0.310 1.00 51.21 54 GLY A C 16
ATOM 18953 O O . GLY A 1 54 ? 10.202 -0.293 -0.711 1.00 40.14 54 GLY A O 16
ATOM 18957 N N . THR A 1 55 ? 10.654 1.642 0.345 1.00 42.02 55 THR A N 16
ATOM 18958 C CA . THR A 1 55 ? 11.206 2.287 -0.840 1.00 72.42 55 THR A CA 16
ATOM 18959 C C . THR A 1 55 ? 12.435 3.119 -0.492 1.00 33.51 55 THR A C 16
ATOM 18960 O O . THR A 1 55 ? 12.675 3.428 0.674 1.00 21.15 55 THR A O 16
ATOM 18971 N N . GLU A 1 56 ? 13.209 3.478 -1.511 1.00 73.13 56 GLU A N 16
ATOM 18972 C CA . GLU A 1 56 ? 14.413 4.275 -1.311 1.00 25.41 56 GLU A CA 16
ATOM 18973 C C . GLU A 1 56 ? 14.134 5.755 -1.557 1.00 22.41 56 GLU A C 16
ATOM 18974 O O . GLU A 1 56 ? 13.705 6.144 -2.644 1.00 20.45 56 GLU A O 16
ATOM 18986 N N . ILE A 1 57 ? 14.380 6.574 -0.540 1.00 63.13 57 ILE A N 16
ATOM 18987 C CA . ILE A 1 57 ? 14.156 8.010 -0.646 1.00 1.31 57 ILE A CA 16
ATOM 18988 C C . ILE A 1 57 ? 15.472 8.761 -0.820 1.00 61.35 57 ILE A C 16
ATOM 18989 O O . ILE A 1 57 ? 16.322 8.759 0.070 1.00 42.32 57 ILE A O 16
ATOM 19005 N N . SER A 1 58 ? 15.633 9.403 -1.973 1.00 75.32 58 SER A N 16
ATOM 19006 C CA . SER A 1 58 ? 16.846 10.156 -2.266 1.00 0.41 58 SER A CA 16
ATOM 19007 C C . SER A 1 58 ? 17.118 11.192 -1.179 1.00 53.21 58 SER A C 16
ATOM 19008 O O . SER A 1 58 ? 16.267 11.453 -0.328 1.00 40.13 58 SER A O 16
ATOM 19016 N N . ASP A 1 59 ? 18.309 11.779 -1.215 1.00 30.14 59 ASP A N 16
ATOM 19017 C CA . ASP A 1 59 ? 18.694 12.787 -0.234 1.00 42.21 59 ASP A CA 16
ATOM 19018 C C . ASP A 1 59 ? 18.122 14.152 -0.604 1.00 73.14 59 ASP A C 16
ATOM 19019 O O . ASP A 1 59 ? 17.525 14.832 0.230 1.00 72.42 59 ASP A O 16
ATOM 19028 N N . GLU A 1 60 ? 18.309 14.546 -1.860 1.00 63.11 60 GLU A N 16
ATOM 19029 C CA . GLU A 1 60 ? 17.813 15.830 -2.339 1.00 52.52 60 GLU A CA 16
ATOM 19030 C C . GLU A 1 60 ? 16.288 15.870 -2.308 1.00 53.21 60 GLU A C 16
ATOM 19031 O O . GLU A 1 60 ? 15.691 16.819 -1.799 1.00 40.33 60 GLU A O 16
ATOM 19043 N N . ASP A 1 61 ? 15.664 14.833 -2.856 1.00 54.53 61 ASP A N 16
ATOM 19044 C CA . ASP A 1 61 ? 14.208 14.748 -2.892 1.00 2.55 61 ASP A CA 16
ATOM 19045 C C . ASP A 1 61 ? 13.628 14.767 -1.481 1.00 25.44 61 ASP A C 16
ATOM 19046 O O . ASP A 1 61 ? 12.517 15.248 -1.262 1.00 22.23 61 ASP A O 16
ATOM 19055 N N . ALA A 1 62 ? 14.389 14.238 -0.527 1.00 53.12 62 ALA A N 16
ATOM 19056 C CA . ALA A 1 62 ? 13.951 14.194 0.862 1.00 10.55 62 ALA A CA 16
ATOM 19057 C C . ALA A 1 62 ? 13.490 15.569 1.336 1.00 35.41 62 ALA A C 16
ATOM 19058 O O . ALA A 1 62 ? 12.723 15.680 2.292 1.00 74.11 62 ALA A O 16
ATOM 19065 N N . GLU A 1 63 ? 13.963 16.612 0.661 1.00 34.23 63 GLU A N 16
ATOM 19066 C CA . GLU A 1 63 ? 13.599 17.979 1.016 1.00 74.44 63 GLU A CA 16
ATOM 19067 C C . GLU A 1 63 ? 12.316 18.402 0.305 1.00 63.21 63 GLU A C 16
ATOM 19068 O O . GLU A 1 63 ? 11.531 19.189 0.833 1.00 35.10 63 GLU A O 16
ATOM 19080 N N . LYS A 1 64 ? 12.111 17.874 -0.897 1.00 44.12 64 LYS A N 16
ATOM 19081 C CA . LYS A 1 64 ? 10.925 18.195 -1.682 1.00 62.21 64 LYS A CA 16
ATOM 19082 C C . LYS A 1 64 ? 9.893 17.076 -1.589 1.00 55.15 64 LYS A C 16
ATOM 19083 O O . LYS A 1 64 ? 9.173 16.802 -2.550 1.00 61.05 64 LYS A O 16
ATOM 19102 N N . ILE A 1 65 ? 9.824 16.435 -0.428 1.00 22.13 65 ILE A N 16
ATOM 19103 C CA . ILE A 1 65 ? 8.877 15.348 -0.210 1.00 45.20 65 ILE A CA 16
ATOM 19104 C C . ILE A 1 65 ? 8.413 15.307 1.242 1.00 73.43 65 ILE A C 16
ATOM 19105 O O . ILE A 1 65 ? 8.197 14.233 1.803 1.00 14.45 65 ILE A O 16
ATOM 19121 N N . GLU A 1 66 ? 8.259 16.483 1.842 1.00 24.33 66 GLU A N 16
ATOM 19122 C CA . GLU A 1 66 ? 7.819 16.580 3.229 1.00 71.20 66 GLU A CA 16
ATOM 19123 C C . GLU A 1 66 ? 6.393 17.117 3.310 1.00 33.44 66 GLU A C 16
ATOM 19124 O O . GLU A 1 66 ? 5.962 17.614 4.351 1.00 2.33 66 GLU A O 16
ATOM 19136 N N . THR A 1 67 ? 5.663 17.013 2.204 1.00 63.53 67 THR A N 16
ATOM 19137 C CA . THR A 1 67 ? 4.287 17.488 2.148 1.00 51.31 67 THR A CA 16
ATOM 19138 C C . THR A 1 67 ? 3.329 16.358 1.789 1.00 13.25 67 THR A C 16
ATOM 19139 O O . THR A 1 67 ? 3.744 15.315 1.286 1.00 62.34 67 THR A O 16
ATOM 19150 N N . VAL A 1 68 ? 2.043 16.573 2.052 1.00 63.21 68 VAL A N 16
ATOM 19151 C CA . VAL A 1 68 ? 1.025 15.572 1.755 1.00 41.30 68 VAL A CA 16
ATOM 19152 C C . VAL A 1 68 ? 1.157 15.061 0.325 1.00 41.53 68 VAL A C 16
ATOM 19153 O O . VAL A 1 68 ? 1.171 13.855 0.084 1.00 10.10 68 VAL A O 16
ATOM 19166 N N . GLY A 1 69 ? 1.255 15.989 -0.623 1.00 14.21 69 GLY A N 16
ATOM 19167 C CA . GLY A 1 69 ? 1.385 15.613 -2.018 1.00 51.35 69 GLY A CA 16
ATOM 19168 C C . GLY A 1 69 ? 2.811 15.260 -2.393 1.00 54.12 69 GLY A C 16
ATOM 19169 O O . GLY A 1 69 ? 3.052 14.261 -3.069 1.00 62.32 69 GLY A O 16
ATOM 19173 N N . ALA A 1 70 ? 3.757 16.083 -1.954 1.00 43.24 70 ALA A N 16
ATOM 19174 C CA . ALA A 1 70 ? 5.166 15.852 -2.248 1.00 3.24 70 ALA A CA 16
ATOM 19175 C C . ALA A 1 70 ? 5.622 14.496 -1.719 1.00 52.14 70 ALA A C 16
ATOM 19176 O O . ALA A 1 70 ? 6.655 13.973 -2.135 1.00 22.11 70 ALA A O 16
ATOM 19183 N N . ALA A 1 71 ? 4.844 13.932 -0.801 1.00 1.41 71 ALA A N 16
ATOM 19184 C CA . ALA A 1 71 ? 5.167 12.637 -0.217 1.00 64.41 71 ALA A CA 16
ATOM 19185 C C . ALA A 1 71 ? 4.605 11.498 -1.062 1.00 2.31 71 ALA A C 16
ATOM 19186 O O . ALA A 1 71 ? 5.355 10.723 -1.656 1.00 2.34 71 ALA A O 16
ATOM 19193 N N . VAL A 1 72 ? 3.280 11.402 -1.111 1.00 43.50 72 VAL A N 16
ATOM 19194 C CA . VAL A 1 72 ? 2.617 10.359 -1.884 1.00 24.34 72 VAL A CA 16
ATOM 19195 C C . VAL A 1 72 ? 3.071 10.380 -3.339 1.00 2.11 72 VAL A C 16
ATOM 19196 O O . VAL A 1 72 ? 3.291 9.332 -3.947 1.00 15.31 72 VAL A O 16
ATOM 19209 N N . ASP A 1 73 ? 3.210 11.580 -3.892 1.00 24.13 73 ASP A N 16
ATOM 19210 C CA . ASP A 1 73 ? 3.640 11.739 -5.276 1.00 60.32 73 ASP A CA 16
ATOM 19211 C C . ASP A 1 73 ? 5.045 11.178 -5.477 1.00 54.31 73 ASP A C 16
ATOM 19212 O O . ASP A 1 73 ? 5.418 10.794 -6.586 1.00 32.24 73 ASP A O 16
ATOM 19221 N N . TYR A 1 74 ? 5.819 11.136 -4.399 1.00 12.24 74 TYR A N 16
ATOM 19222 C CA . TYR A 1 74 ? 7.184 10.626 -4.457 1.00 14.41 74 TYR A CA 16
ATOM 19223 C C . TYR A 1 74 ? 7.215 9.123 -4.201 1.00 32.32 74 TYR A C 16
ATOM 19224 O O . TYR A 1 74 ? 7.770 8.359 -4.991 1.00 71.31 74 TYR A O 16
ATOM 19242 N N . ILE A 1 75 ? 6.614 8.706 -3.091 1.00 63.33 75 ILE A N 16
ATOM 19243 C CA . ILE A 1 75 ? 6.571 7.294 -2.731 1.00 62.00 75 ILE A CA 16
ATOM 19244 C C . ILE A 1 75 ? 5.911 6.466 -3.829 1.00 4.42 75 ILE A C 16
ATOM 19245 O O . ILE A 1 75 ? 6.380 5.380 -4.169 1.00 20.13 75 ILE A O 16
ATOM 19261 N N . VAL A 1 76 ? 4.821 6.988 -4.382 1.00 1.54 76 VAL A N 16
ATOM 19262 C CA . VAL A 1 76 ? 4.098 6.300 -5.444 1.00 32.32 76 VAL A CA 16
ATOM 19263 C C . VAL A 1 76 ? 4.899 6.296 -6.741 1.00 33.51 76 VAL A C 16
ATOM 19264 O O . VAL A 1 76 ? 5.237 5.237 -7.270 1.00 64.00 76 VAL A O 16
ATOM 19277 N N . SER A 1 77 ? 5.199 7.487 -7.248 1.00 61.24 77 SER A N 16
ATOM 19278 C CA . SER A 1 77 ? 5.958 7.621 -8.486 1.00 50.13 77 SER A CA 16
ATOM 19279 C C . SER A 1 77 ? 7.242 6.800 -8.428 1.00 23.41 77 SER A C 16
ATOM 19280 O O . SER A 1 77 ? 7.735 6.324 -9.450 1.00 13.10 77 SER A O 16
ATOM 19288 N N . ASN A 1 78 ? 7.779 6.638 -7.223 1.00 25.20 78 ASN A N 16
ATOM 19289 C CA . ASN A 1 78 ? 9.007 5.875 -7.030 1.00 21.53 78 ASN A CA 16
ATOM 19290 C C . ASN A 1 78 ? 8.707 4.383 -6.910 1.00 45.44 78 ASN A C 16
ATOM 19291 O O . ASN A 1 78 ? 9.461 3.547 -7.408 1.00 73.41 78 ASN A O 16
ATOM 19302 N N . SER A 1 79 ? 7.602 4.059 -6.248 1.00 30.44 79 SER A N 16
ATOM 19303 C CA . SER A 1 79 ? 7.204 2.668 -6.060 1.00 12.41 79 SER A CA 16
ATOM 19304 C C . SER A 1 79 ? 5.713 2.567 -5.752 1.00 51.24 79 SER A C 16
ATOM 19305 O O . SER A 1 79 ? 5.164 1.467 -5.782 1.00 62.31 79 SER A O 16
ATOM 19313 N N . MET A 1 1 ? 2.761 0.675 0.489 1.00 25.53 1 MET A N 17
ATOM 19314 C CA . MET A 1 1 ? 2.985 0.161 -0.857 1.00 74.12 1 MET A CA 17
ATOM 19315 C C . MET A 1 1 ? 2.187 0.960 -1.883 1.00 31.21 1 MET A C 17
ATOM 19316 O O . MET A 1 1 ? 2.756 1.682 -2.702 1.00 60.03 1 MET A O 17
ATOM 19330 N N . THR A 1 2 ? 0.865 0.826 -1.833 1.00 61.21 2 THR A N 17
ATOM 19331 C CA . THR A 1 2 ? -0.010 1.534 -2.759 1.00 33.25 2 THR A CA 17
ATOM 19332 C C . THR A 1 2 ? -0.353 2.924 -2.237 1.00 2.44 2 THR A C 17
ATOM 19333 O O . THR A 1 2 ? 0.000 3.280 -1.112 1.00 31.11 2 THR A O 17
ATOM 19344 N N . ARG A 1 3 ? -1.042 3.707 -3.060 1.00 15.10 3 ARG A N 17
ATOM 19345 C CA . ARG A 1 3 ? -1.432 5.060 -2.681 1.00 32.12 3 ARG A CA 17
ATOM 19346 C C . ARG A 1 3 ? -2.292 5.045 -1.421 1.00 35.34 3 ARG A C 17
ATOM 19347 O O . ARG A 1 3 ? -2.179 5.927 -0.570 1.00 72.22 3 ARG A O 17
ATOM 19368 N N . GLU A 1 4 ? -3.152 4.037 -1.309 1.00 71.21 4 GLU A N 17
ATOM 19369 C CA . GLU A 1 4 ? -4.032 3.909 -0.153 1.00 71.54 4 GLU A CA 17
ATOM 19370 C C . GLU A 1 4 ? -3.224 3.711 1.126 1.00 34.51 4 GLU A C 17
ATOM 19371 O O . GLU A 1 4 ? -3.272 4.537 2.036 1.00 14.31 4 GLU A O 17
ATOM 19383 N N . GLU A 1 5 ? -2.484 2.608 1.187 1.00 42.21 5 GLU A N 17
ATOM 19384 C CA . GLU A 1 5 ? -1.667 2.301 2.355 1.00 31.12 5 GLU A CA 17
ATOM 19385 C C . GLU A 1 5 ? -0.797 3.494 2.739 1.00 25.14 5 GLU A C 17
ATOM 19386 O O . GLU A 1 5 ? -0.700 3.854 3.913 1.00 63.13 5 GLU A O 17
ATOM 19398 N N . VAL A 1 6 ? -0.164 4.103 1.742 1.00 42.14 6 VAL A N 17
ATOM 19399 C CA . VAL A 1 6 ? 0.698 5.256 1.974 1.00 65.35 6 VAL A CA 17
ATOM 19400 C C . VAL A 1 6 ? -0.094 6.431 2.534 1.00 31.04 6 VAL A C 17
ATOM 19401 O O . VAL A 1 6 ? 0.250 6.984 3.580 1.00 62.11 6 VAL A O 17
ATOM 19414 N N . LEU A 1 7 ? -1.158 6.808 1.834 1.00 44.34 7 LEU A N 17
ATOM 19415 C CA . LEU A 1 7 ? -2.001 7.919 2.262 1.00 73.25 7 LEU A CA 17
ATOM 19416 C C . LEU A 1 7 ? -2.447 7.738 3.709 1.00 71.40 7 LEU A C 17
ATOM 19417 O O . LEU A 1 7 ? -2.354 8.661 4.517 1.00 44.32 7 LEU A O 17
ATOM 19433 N N . GLN A 1 8 ? -2.930 6.541 4.029 1.00 44.22 8 GLN A N 17
ATOM 19434 C CA . GLN A 1 8 ? -3.388 6.239 5.380 1.00 52.24 8 GLN A CA 17
ATOM 19435 C C . GLN A 1 8 ? -2.255 6.398 6.387 1.00 24.25 8 GLN A C 17
ATOM 19436 O O . GLN A 1 8 ? -2.336 7.213 7.306 1.00 1.33 8 GLN A O 17
ATOM 19450 N N . LYS A 1 9 ? -1.197 5.613 6.210 1.00 74.12 9 LYS A N 17
ATOM 19451 C CA . LYS A 1 9 ? -0.046 5.666 7.102 1.00 22.25 9 LYS A CA 17
ATOM 19452 C C . LYS A 1 9 ? 0.380 7.108 7.356 1.00 43.41 9 LYS A C 17
ATOM 19453 O O . LYS A 1 9 ? 0.382 7.575 8.495 1.00 32.22 9 LYS A O 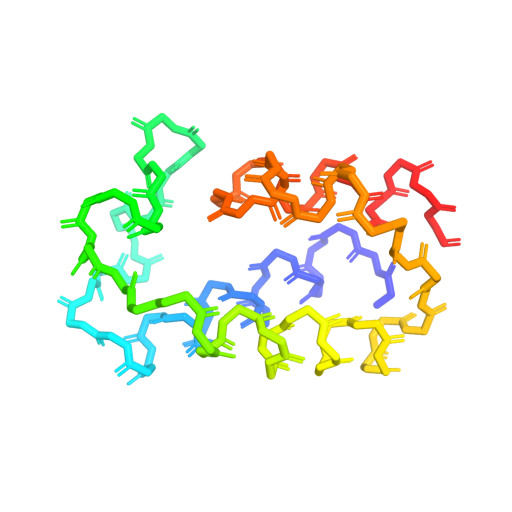17
ATOM 19472 N N . VAL A 1 10 ? 0.740 7.811 6.286 1.00 1.04 10 VAL A N 17
ATOM 19473 C CA . VAL A 1 10 ? 1.166 9.202 6.393 1.00 75.51 10 VAL A CA 17
ATOM 19474 C C . VAL A 1 10 ? 0.162 10.023 7.194 1.00 50.52 10 VAL A C 17
ATOM 19475 O O . VAL A 1 10 ? 0.539 10.795 8.075 1.00 1.11 10 VAL A O 17
ATOM 19488 N N . ALA A 1 11 ? -1.118 9.852 6.881 1.00 13.13 11 ALA A N 17
ATOM 19489 C CA . ALA A 1 11 ? -2.177 10.576 7.574 1.00 52.14 11 ALA A CA 17
ATOM 19490 C C . ALA A 1 11 ? -2.199 10.230 9.059 1.00 63.15 11 ALA A C 17
ATOM 19491 O O . ALA A 1 11 ? -2.470 11.085 9.902 1.00 22.43 11 ALA A O 17
ATOM 19498 N N . LYS A 1 12 ? -1.912 8.971 9.372 1.00 70.10 12 LYS A N 17
ATOM 19499 C CA . LYS A 1 12 ? -1.898 8.511 10.755 1.00 23.44 12 LYS A CA 17
ATOM 19500 C C . LYS A 1 12 ? -0.655 9.014 11.483 1.00 34.14 12 LYS A C 17
ATOM 19501 O O . LYS A 1 12 ? -0.756 9.752 12.464 1.00 22.43 12 LYS A O 17
ATOM 19520 N N . ILE A 1 13 ? 0.514 8.612 10.996 1.00 33.05 13 ILE A N 17
ATOM 19521 C CA . ILE A 1 13 ? 1.775 9.025 11.600 1.00 74.01 13 ILE A CA 17
ATOM 19522 C C . ILE A 1 13 ? 1.814 10.535 11.811 1.00 25.44 13 ILE A C 17
ATOM 19523 O O . ILE A 1 13 ? 2.343 11.017 12.813 1.00 4.32 13 ILE A O 17
ATOM 19539 N N . ILE A 1 14 ? 1.250 11.274 10.863 1.00 45.43 14 ILE A N 17
ATOM 19540 C CA . ILE A 1 14 ? 1.219 12.729 10.947 1.00 51.32 14 ILE A CA 17
ATOM 19541 C C . ILE A 1 14 ? 0.176 13.199 11.956 1.00 44.24 14 ILE A C 17
ATOM 19542 O O . ILE A 1 14 ? 0.455 14.049 12.801 1.00 13.40 14 ILE A O 17
ATOM 19558 N N . SER A 1 15 ? -1.025 12.638 11.861 1.00 11.44 15 SER A N 17
ATOM 19559 C CA . SER A 1 15 ? -2.111 13.001 12.765 1.00 41.14 15 SER A CA 17
ATOM 19560 C C . SER A 1 15 ? -1.776 12.612 14.201 1.00 24.12 15 SER A C 17
ATOM 19561 O O . SER A 1 15 ? -2.398 13.092 15.147 1.00 11.22 15 SER A O 17
ATOM 19569 N N . ASN A 1 16 ? -0.787 11.737 14.355 1.00 4.41 16 ASN A N 17
ATOM 19570 C CA . ASN A 1 16 ? -0.368 11.282 15.676 1.00 44.03 16 ASN A CA 17
ATOM 19571 C C . ASN A 1 16 ? 0.810 12.106 16.187 1.00 10.21 16 ASN A C 17
ATOM 19572 O O . ASN A 1 16 ? 0.855 12.484 17.358 1.00 1.33 16 ASN A O 17
ATOM 19583 N N . HIS A 1 17 ? 1.762 12.382 15.301 1.00 74.12 17 HIS A N 17
ATOM 19584 C CA . HIS A 1 17 ? 2.940 13.163 15.662 1.00 75.32 17 HIS A CA 17
ATOM 19585 C C . HIS A 1 17 ? 2.562 14.611 15.957 1.00 13.13 17 HIS A C 17
ATOM 19586 O O . HIS A 1 17 ? 2.982 15.180 16.965 1.00 65.11 17 HIS A O 17
ATOM 19600 N N . PHE A 1 18 ? 1.766 15.202 15.072 1.00 3.41 18 PHE A N 17
ATOM 19601 C CA . PHE A 1 18 ? 1.333 16.585 15.237 1.00 2.02 18 PHE A CA 17
ATOM 19602 C C . PHE A 1 18 ? -0.064 16.648 15.848 1.00 43.20 18 PHE A C 17
ATOM 19603 O O . PHE A 1 18 ? -0.644 15.623 16.203 1.00 35.54 18 PHE A O 17
ATOM 19620 N N . ASP A 1 19 ? -0.596 17.859 15.967 1.00 13.30 19 ASP A N 17
ATOM 19621 C CA . ASP A 1 19 ? -1.925 18.058 16.534 1.00 31.22 19 ASP A CA 17
ATOM 19622 C C . ASP A 1 19 ? -2.963 18.247 15.433 1.00 74.43 19 ASP A C 17
ATOM 19623 O O . ASP A 1 19 ? -4.026 18.826 15.661 1.00 42.04 19 ASP A O 17
ATOM 19632 N N . ILE A 1 20 ? -2.648 17.755 14.239 1.00 13.11 20 ILE A N 17
ATOM 19633 C CA . ILE A 1 20 ? -3.554 17.870 13.103 1.00 71.01 20 ILE A CA 17
ATOM 19634 C C . ILE A 1 20 ? -4.618 16.778 13.136 1.00 52.34 20 ILE A C 17
ATOM 19635 O O . ILE A 1 20 ? -4.446 15.750 13.789 1.00 61.10 20 ILE A O 17
ATOM 19651 N N . GLU A 1 21 ? -5.717 17.009 12.425 1.00 55.44 21 GLU A N 17
ATOM 19652 C CA . GLU A 1 21 ? -6.809 16.044 12.372 1.00 53.31 21 GLU A CA 17
ATOM 19653 C C . GLU A 1 21 ? -6.621 15.073 11.210 1.00 30.44 21 GLU A C 17
ATOM 19654 O O . GLU A 1 21 ? -6.472 15.485 10.061 1.00 73.25 21 GLU A O 17
ATOM 19666 N N . ALA A 1 22 ? -6.628 13.780 11.521 1.00 52.33 22 ALA A N 17
ATOM 19667 C CA . ALA A 1 22 ? -6.460 12.750 10.504 1.00 61.32 22 ALA A CA 17
ATOM 19668 C C . ALA A 1 22 ? -7.535 12.860 9.428 1.00 64.44 22 ALA A C 17
ATOM 19669 O O . ALA A 1 22 ? -7.381 12.329 8.327 1.00 33.24 22 ALA A O 17
ATOM 19676 N N . ASP A 1 23 ? -8.622 13.550 9.752 1.00 3.52 23 ASP A N 17
ATOM 19677 C CA . ASP A 1 23 ? -9.722 13.730 8.813 1.00 54.24 23 ASP A CA 17
ATOM 19678 C C . ASP A 1 23 ? -9.599 15.062 8.079 1.00 3.00 23 ASP A C 17
ATOM 19679 O O . ASP A 1 23 ? -10.030 15.192 6.934 1.00 44.23 23 ASP A O 17
ATOM 19688 N N . GLN A 1 24 ? -9.009 16.047 8.748 1.00 44.53 24 GLN A N 17
ATOM 19689 C CA . GLN A 1 24 ? -8.830 17.370 8.159 1.00 34.42 24 GLN A CA 17
ATOM 19690 C C . GLN A 1 24 ? -7.627 17.391 7.223 1.00 60.15 24 GLN A C 17
ATOM 19691 O O . GLN A 1 24 ? -7.613 18.118 6.230 1.00 41.45 24 GLN A O 17
ATOM 19705 N N . VAL A 1 25 ? -6.618 16.588 7.545 1.00 4.45 25 VAL A N 17
ATOM 19706 C CA . VAL A 1 25 ? -5.410 16.514 6.733 1.00 45.54 25 VAL A CA 17
ATOM 19707 C C . VAL A 1 25 ? -5.749 16.448 5.248 1.00 53.31 25 VAL A C 17
ATOM 19708 O O . VAL A 1 25 ? -6.211 15.421 4.750 1.00 63.13 25 VAL A O 17
ATOM 19721 N N . THR A 1 26 ? -5.518 17.552 4.544 1.00 62.15 26 THR A N 17
ATOM 19722 C CA . THR A 1 26 ? -5.800 17.620 3.115 1.00 3.33 26 THR A CA 17
ATOM 19723 C C . THR A 1 26 ? -4.579 18.094 2.336 1.00 45.51 26 THR A C 17
ATOM 19724 O O . THR A 1 26 ? -3.618 18.602 2.916 1.00 34.32 26 THR A O 17
ATOM 19735 N N . ASP A 1 27 ? -4.622 17.927 1.019 1.00 44.02 27 ASP A N 17
ATOM 19736 C CA . ASP A 1 27 ? -3.518 18.340 0.159 1.00 14.01 27 ASP A CA 17
ATOM 19737 C C . ASP A 1 27 ? -3.344 19.855 0.189 1.00 2.23 27 ASP A C 17
ATOM 19738 O O . ASP A 1 27 ? -2.318 20.379 -0.243 1.00 42.34 27 ASP A O 17
ATOM 19747 N N . GLN A 1 28 ? -4.353 20.552 0.702 1.00 62.01 28 GLN A N 17
ATOM 19748 C CA . GLN A 1 28 ? -4.311 22.007 0.786 1.00 4.04 28 GLN A CA 17
ATOM 19749 C C . GLN A 1 28 ? -3.893 22.459 2.182 1.00 50.53 28 GLN A C 17
ATOM 19750 O O . GLN A 1 28 ? -4.009 23.637 2.525 1.00 71.21 28 GLN A O 17
ATOM 19764 N N . LEU A 1 29 ? -3.407 21.518 2.983 1.00 72.32 29 LEU A N 17
ATOM 19765 C CA . LEU A 1 29 ? -2.972 21.819 4.342 1.00 11.22 29 LEU A CA 17
ATOM 19766 C C . LEU A 1 29 ? -1.581 21.252 4.607 1.00 32.02 29 LEU A C 17
ATOM 19767 O O . LEU A 1 29 ? -1.434 20.232 5.279 1.00 1.23 29 LEU A O 17
ATOM 19783 N N . ASN A 1 30 ? -0.564 21.922 4.076 1.00 65.43 30 ASN A N 17
ATOM 19784 C CA . ASN A 1 30 ? 0.816 21.485 4.256 1.00 2.03 30 ASN A CA 17
ATOM 19785 C C . ASN A 1 30 ? 1.212 21.528 5.729 1.00 2.31 30 ASN A C 17
ATOM 19786 O O . ASN A 1 30 ? 1.250 22.596 6.341 1.00 54.31 30 ASN A O 17
ATOM 19797 N N . ILE A 1 31 ? 1.507 20.361 6.291 1.00 1.13 31 ILE A N 17
ATOM 19798 C CA . ILE A 1 31 ? 1.902 20.266 7.691 1.00 11.12 31 ILE A CA 17
ATOM 19799 C C . ILE A 1 31 ? 3.143 21.107 7.971 1.00 54.32 31 ILE A C 17
ATOM 19800 O O . ILE A 1 31 ? 3.274 21.704 9.040 1.00 63.31 31 ILE A O 17
ATOM 19816 N N . LYS A 1 32 ? 4.051 21.153 7.002 1.00 74.42 32 LYS A N 17
ATOM 19817 C CA . LYS A 1 32 ? 5.281 21.923 7.141 1.00 54.34 32 LYS A CA 17
ATOM 19818 C C . LYS A 1 32 ? 4.981 23.349 7.593 1.00 42.04 32 LYS A C 17
ATOM 19819 O O . LYS A 1 32 ? 5.526 23.821 8.591 1.00 51.13 32 LYS A O 17
ATOM 19838 N N . ASP A 1 33 ? 4.112 24.029 6.853 1.00 30.12 33 ASP A N 17
ATOM 19839 C CA . ASP A 1 33 ? 3.738 25.400 7.180 1.00 42.22 33 ASP A CA 17
ATOM 19840 C C . ASP A 1 33 ? 2.586 25.426 8.179 1.00 52.00 33 ASP A C 17
ATOM 19841 O O . ASP A 1 33 ? 2.705 25.993 9.265 1.00 4.31 33 ASP A O 17
ATOM 19850 N N . ASP A 1 34 ? 1.471 24.809 7.804 1.00 54.41 34 ASP A N 17
ATOM 19851 C CA . ASP A 1 34 ? 0.296 24.761 8.667 1.00 40.50 34 ASP A CA 17
ATOM 19852 C C . ASP A 1 34 ? 0.689 24.416 10.100 1.00 15.11 34 ASP A C 17
ATOM 19853 O O . ASP A 1 34 ? 0.390 25.162 11.034 1.00 71.02 34 ASP A O 17
ATOM 19862 N N . LEU A 1 35 ? 1.358 23.281 10.267 1.00 1.14 35 LEU A N 17
ATOM 19863 C CA . LEU A 1 35 ? 1.791 22.836 11.587 1.00 21.44 35 LEU A CA 17
ATOM 19864 C C . LEU A 1 35 ? 3.085 23.530 11.999 1.00 23.10 35 LEU A C 17
ATOM 19865 O O . LEU A 1 35 ? 3.439 23.557 13.177 1.00 62.31 35 LEU A O 17
ATOM 19881 N N . ASN A 1 36 ? 3.786 24.092 11.020 1.00 43.51 36 ASN A N 17
ATOM 19882 C CA . ASN A 1 36 ? 5.041 24.789 11.281 1.00 71.12 36 ASN A CA 17
ATOM 19883 C C . ASN A 1 36 ? 6.115 23.815 11.757 1.00 14.42 36 ASN A C 17
ATOM 19884 O O . ASN A 1 36 ? 7.040 24.198 12.472 1.00 24.20 36 ASN A O 17
ATOM 19895 N N . ALA A 1 37 ? 5.984 22.555 11.355 1.00 15.44 37 ALA A N 17
ATOM 19896 C CA . ALA A 1 37 ? 6.943 21.528 11.739 1.00 64.43 37 ALA A CA 17
ATOM 19897 C C . ALA A 1 37 ? 8.375 22.000 11.509 1.00 51.04 37 ALA A C 17
ATOM 19898 O O . ALA A 1 37 ? 8.657 22.707 10.541 1.00 64.42 37 ALA A O 17
ATOM 19905 N N . ASP A 1 38 ? 9.274 21.606 12.404 1.00 51.23 38 ASP A N 17
ATOM 19906 C CA . ASP A 1 38 ? 10.677 21.989 12.298 1.00 50.42 38 ASP A CA 17
ATOM 19907 C C . ASP A 1 38 ? 11.285 21.471 10.998 1.00 1.51 38 ASP A C 17
ATOM 19908 O O . ASP A 1 38 ? 10.705 20.619 10.326 1.00 14.10 38 ASP A O 17
ATOM 19917 N N . SER A 1 39 ? 12.457 21.993 10.650 1.00 51.31 39 SER A N 17
ATOM 19918 C CA . SER A 1 39 ? 13.142 21.587 9.428 1.00 14.30 39 SER A CA 17
ATOM 19919 C C . SER A 1 39 ? 13.828 20.237 9.613 1.00 54.13 39 SER A C 17
ATOM 19920 O O . SER A 1 39 ? 13.643 19.320 8.812 1.00 50.33 39 SER A O 17
ATOM 19928 N N . ILE A 1 40 ? 14.619 20.123 10.674 1.00 45.34 40 ILE A N 17
ATOM 19929 C CA . ILE A 1 40 ? 15.332 18.886 10.965 1.00 65.33 40 ILE A CA 17
ATOM 19930 C C . ILE A 1 40 ? 14.385 17.691 10.958 1.00 61.23 40 ILE A C 17
ATOM 19931 O O . ILE A 1 40 ? 14.715 16.628 10.432 1.00 35.41 40 ILE A O 17
ATOM 19947 N N . SER A 1 41 ? 13.206 17.874 11.543 1.00 21.13 41 SER A N 17
ATOM 19948 C CA . SER A 1 41 ? 12.211 16.810 11.606 1.00 14.25 41 SER A CA 17
ATOM 19949 C C . SER A 1 41 ? 11.974 16.205 10.226 1.00 24.43 41 SER A C 17
ATOM 19950 O O . SER A 1 41 ? 11.751 15.001 10.094 1.00 54.35 41 SER A O 17
ATOM 19958 N N . VAL A 1 42 ? 12.026 17.048 9.200 1.00 12.01 42 VAL A N 17
ATOM 19959 C CA . VAL A 1 42 ? 11.819 16.597 7.829 1.00 12.50 42 VAL A CA 17
ATOM 19960 C C . VAL A 1 42 ? 12.751 15.442 7.484 1.00 60.33 42 VAL A C 17
ATOM 19961 O O . VAL A 1 42 ? 12.371 14.518 6.765 1.00 33.34 42 VAL A O 17
ATOM 19974 N N . MET A 1 43 ? 13.974 15.500 8.001 1.00 51.32 43 MET A N 17
ATOM 19975 C CA . MET A 1 43 ? 14.961 14.457 7.748 1.00 32.33 43 MET A CA 17
ATOM 19976 C C . MET A 1 43 ? 14.487 13.116 8.300 1.00 61.34 43 MET A C 17
ATOM 19977 O O . MET A 1 43 ? 14.876 12.059 7.803 1.00 33.13 43 MET A O 17
ATOM 19991 N N . GLU A 1 44 ? 13.646 13.167 9.328 1.00 3.21 44 GLU A N 17
ATOM 19992 C CA . GLU A 1 44 ? 13.122 11.955 9.946 1.00 14.33 44 GLU A CA 17
ATOM 19993 C C . GLU A 1 44 ? 11.877 11.465 9.212 1.00 14.34 44 GLU A C 17
ATOM 19994 O O . GLU A 1 44 ? 11.789 10.300 8.826 1.00 73.33 44 GLU A O 17
ATOM 20006 N N . PHE A 1 45 ? 10.916 12.364 9.025 1.00 73.24 45 PHE A N 17
ATOM 20007 C CA . PHE A 1 45 ? 9.675 12.024 8.339 1.00 74.23 45 PHE A CA 17
ATOM 20008 C C . PHE A 1 45 ? 9.956 11.502 6.933 1.00 75.33 45 PHE A C 17
ATOM 20009 O O . PHE A 1 45 ? 9.288 10.585 6.454 1.00 62.32 45 PHE A O 17
ATOM 20026 N N . VAL A 1 46 ? 10.948 12.093 6.276 1.00 42.24 46 VAL A N 17
ATOM 20027 C CA . VAL A 1 46 ? 11.319 11.689 4.925 1.00 71.42 46 VAL A CA 17
ATOM 20028 C C . VAL A 1 46 ? 11.956 10.304 4.921 1.00 30.54 46 VAL A C 17
ATOM 20029 O O . VAL A 1 46 ? 11.968 9.616 3.899 1.00 33.04 46 VAL A O 17
ATOM 20042 N N . LEU A 1 47 ? 12.485 9.899 6.071 1.00 72.12 47 LEU A N 17
ATOM 20043 C CA . LEU A 1 47 ? 13.124 8.594 6.202 1.00 41.14 47 LEU A CA 17
ATOM 20044 C C . LEU A 1 47 ? 12.086 7.498 6.420 1.00 14.52 47 LEU A C 17
ATOM 20045 O O . LEU A 1 47 ? 12.057 6.505 5.695 1.00 33.32 47 LEU A O 17
ATOM 20061 N N . GLU A 1 48 ? 11.234 7.689 7.423 1.00 72.01 48 GLU A N 17
ATOM 20062 C CA . GLU A 1 48 ? 10.193 6.717 7.735 1.00 32.21 48 GLU A CA 17
ATOM 20063 C C . GLU A 1 48 ? 9.378 6.373 6.491 1.00 4.31 48 GLU A C 17
ATOM 20064 O O . GLU A 1 48 ? 9.056 5.210 6.248 1.00 64.53 48 GLU A O 17
ATOM 20076 N N . LEU A 1 49 ? 9.048 7.394 5.707 1.00 21.44 49 LEU A N 17
ATOM 20077 C CA . LEU A 1 49 ? 8.271 7.201 4.488 1.00 15.41 49 LEU A CA 17
ATOM 20078 C C . LEU A 1 49 ? 9.081 6.448 3.439 1.00 60.44 49 LEU A C 17
ATOM 20079 O O . LEU A 1 49 ? 8.543 5.626 2.698 1.00 75.13 49 LEU A O 17
ATOM 20095 N N . GLU A 1 50 ? 10.378 6.732 3.383 1.00 4.23 50 GLU A N 17
ATOM 20096 C CA . GLU A 1 50 ? 11.263 6.079 2.425 1.00 11.52 50 GLU A CA 17
ATOM 20097 C C . GLU A 1 50 ? 11.490 4.618 2.802 1.00 2.44 50 GLU A C 17
ATOM 20098 O O . GLU A 1 50 ? 11.667 3.763 1.935 1.00 23.32 50 GLU A O 17
ATOM 20110 N N . ASP A 1 51 ? 11.484 4.341 4.102 1.00 44.44 51 ASP A N 17
ATOM 20111 C CA . ASP A 1 51 ? 11.689 2.984 4.595 1.00 43.41 51 ASP A CA 17
ATOM 20112 C C . ASP A 1 51 ? 10.391 2.185 4.543 1.00 12.40 51 ASP A C 17
ATOM 20113 O O . ASP A 1 51 ? 10.330 1.122 3.927 1.00 22.13 51 ASP A O 17
ATOM 20122 N N . GLU A 1 52 ? 9.355 2.706 5.195 1.00 64.53 52 GLU A N 17
ATOM 20123 C CA . GLU A 1 52 ? 8.059 2.039 5.224 1.00 71.23 52 GLU A CA 17
ATOM 20124 C C . GLU A 1 52 ? 7.600 1.680 3.813 1.00 13.33 52 GLU A C 17
ATOM 20125 O O . GLU A 1 52 ? 7.382 0.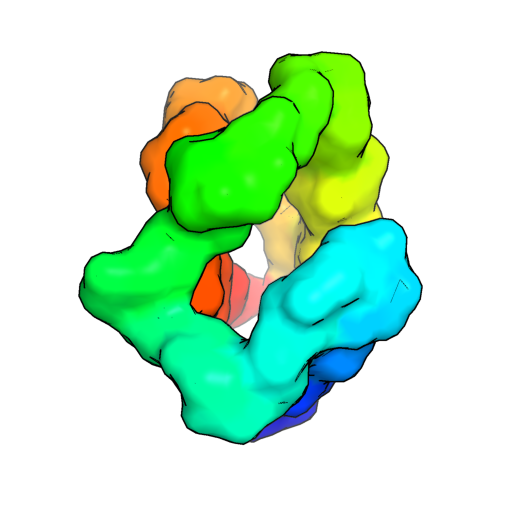510 3.498 1.00 40.32 52 GLU A O 17
ATOM 20137 N N . PHE A 1 53 ? 7.454 2.696 2.969 1.00 70.02 53 PHE A N 17
ATOM 20138 C CA . PHE A 1 53 ? 7.019 2.489 1.592 1.00 2.43 53 PHE A CA 17
ATOM 20139 C C . PHE A 1 53 ? 8.132 1.861 0.759 1.00 43.22 53 PHE A C 17
ATOM 20140 O O . PHE A 1 53 ? 7.871 1.161 -0.219 1.00 3.34 53 PHE A O 17
ATOM 20157 N N . GLY A 1 54 ? 9.376 2.118 1.153 1.00 31.14 54 GLY A N 17
ATOM 20158 C CA . GLY A 1 54 ? 10.511 1.571 0.432 1.00 14.43 54 GLY A CA 17
ATOM 20159 C C . GLY A 1 54 ? 10.756 2.280 -0.885 1.00 72.53 54 GLY A C 17
ATOM 20160 O O . GLY A 1 54 ? 10.777 1.650 -1.943 1.00 61.24 54 GLY A O 17
ATOM 20164 N N . THR A 1 55 ? 10.940 3.595 -0.823 1.00 61.34 55 THR A N 17
ATOM 20165 C CA . THR A 1 55 ? 11.182 4.390 -2.021 1.00 30.24 55 THR A CA 17
ATOM 20166 C C . THR A 1 55 ? 12.239 5.459 -1.767 1.00 34.25 55 THR A C 17
ATOM 20167 O O . THR A 1 55 ? 12.402 5.927 -0.640 1.00 53.35 55 THR A O 17
ATOM 20178 N N . GLU A 1 56 ? 12.953 5.840 -2.821 1.00 3.34 56 GLU A N 17
ATOM 20179 C CA . GLU A 1 56 ? 13.995 6.855 -2.710 1.00 32.22 56 GLU A CA 17
ATOM 20180 C C . GLU A 1 56 ? 13.409 8.255 -2.863 1.00 15.43 56 GLU A C 17
ATOM 20181 O O . GLU A 1 56 ? 12.709 8.544 -3.834 1.00 35.22 56 GLU A O 17
ATOM 20193 N N . ILE A 1 57 ? 13.699 9.121 -1.897 1.00 61.41 57 ILE A N 17
ATOM 20194 C CA . ILE A 1 57 ? 13.202 10.490 -1.924 1.00 53.43 57 ILE A CA 17
ATOM 20195 C C . ILE A 1 57 ? 14.331 11.480 -2.191 1.00 54.14 57 ILE A C 17
ATOM 20196 O O . ILE A 1 57 ? 15.236 11.640 -1.373 1.00 41.30 57 ILE A O 17
ATOM 20212 N N . SER A 1 58 ? 14.269 12.143 -3.342 1.00 2.23 58 SER A N 17
ATOM 20213 C CA . SER A 1 58 ? 15.288 13.117 -3.718 1.00 75.43 58 SER A CA 17
ATOM 20214 C C . SER A 1 58 ? 15.447 14.181 -2.637 1.00 42.44 58 SER A C 17
ATOM 20215 O O . SER A 1 58 ? 14.595 14.324 -1.760 1.00 62.12 58 SER A O 17
ATOM 20223 N N . ASP A 1 59 ? 16.545 14.927 -2.708 1.00 33.44 59 ASP A N 17
ATOM 20224 C CA . ASP A 1 59 ? 16.817 15.980 -1.736 1.00 63.25 59 ASP A CA 17
ATOM 20225 C C . ASP A 1 59 ? 16.056 17.254 -2.089 1.00 3.11 59 ASP A C 17
ATOM 20226 O O . ASP A 1 59 ? 15.764 18.074 -1.219 1.00 22.20 59 ASP A O 17
ATOM 20235 N N . GLU A 1 60 ? 15.740 17.413 -3.370 1.00 52.32 60 GLU A N 17
ATOM 20236 C CA . GLU A 1 60 ? 15.015 18.589 -3.837 1.00 14.12 60 GLU A CA 17
ATOM 20237 C C . GLU A 1 60 ? 13.522 18.456 -3.551 1.00 14.52 60 GLU A C 17
ATOM 20238 O O . GLU A 1 60 ? 12.947 19.254 -2.809 1.00 45.12 60 GLU A O 17
ATOM 20250 N N . ASP A 1 61 ? 12.899 17.444 -4.145 1.00 3.23 61 ASP A N 17
ATOM 20251 C CA . ASP A 1 61 ? 11.473 17.206 -3.954 1.00 62.23 61 ASP A CA 17
ATOM 20252 C C . ASP A 1 61 ? 11.147 17.015 -2.476 1.00 72.14 61 ASP A C 17
ATOM 20253 O O . ASP A 1 61 ? 10.016 17.241 -2.046 1.00 63.01 61 ASP A O 17
ATOM 20262 N N . ALA A 1 62 ? 12.145 16.596 -1.705 1.00 15.45 62 ALA A N 17
ATOM 20263 C CA . ALA A 1 62 ? 11.964 16.376 -0.275 1.00 73.01 62 ALA A CA 17
ATOM 20264 C C . ALA A 1 62 ? 11.314 17.585 0.389 1.00 1.20 62 ALA A C 17
ATOM 20265 O O . ALA A 1 62 ? 10.692 17.465 1.444 1.00 51.12 62 ALA A O 17
ATOM 20272 N N . GLU A 1 63 ? 11.464 18.749 -0.235 1.00 51.24 63 GLU A N 17
ATOM 20273 C CA . GLU A 1 63 ? 10.892 19.980 0.298 1.00 43.35 63 GLU A CA 17
ATOM 20274 C C . GLU A 1 63 ? 9.456 20.166 -0.183 1.00 71.20 63 GLU A C 17
ATOM 20275 O O . GLU A 1 63 ? 8.615 20.713 0.531 1.00 25.14 63 GLU A O 17
ATOM 20287 N N . LYS A 1 64 ? 9.181 19.707 -1.399 1.00 62.42 64 LYS A N 17
ATOM 20288 C CA . LYS A 1 64 ? 7.847 19.820 -1.977 1.00 65.03 64 LYS A CA 17
ATOM 20289 C C . LYS A 1 64 ? 7.075 18.513 -1.825 1.00 4.33 64 LYS A C 17
ATOM 20290 O O . LYS A 1 64 ? 6.288 18.142 -2.695 1.00 73.12 64 LYS A O 17
ATOM 20309 N N . ILE A 1 65 ? 7.306 17.822 -0.714 1.00 34.33 65 ILE A N 17
ATOM 20310 C CA . ILE A 1 65 ? 6.629 16.558 -0.447 1.00 43.30 65 ILE A CA 17
ATOM 20311 C C . ILE A 1 65 ? 6.401 16.362 1.048 1.00 54.02 65 ILE A C 17
ATOM 20312 O O . ILE A 1 65 ? 6.428 15.238 1.547 1.00 62.30 65 ILE A O 17
ATOM 20328 N N . GLU A 1 66 ? 6.173 17.464 1.756 1.00 63.11 66 GLU A N 17
ATOM 20329 C CA . GLU A 1 66 ? 5.939 17.412 3.194 1.00 34.02 66 GLU A CA 17
ATOM 20330 C C . GLU A 1 66 ? 4.472 17.684 3.516 1.00 0.33 66 GLU A C 17
ATOM 20331 O O . GLU A 1 66 ? 4.128 18.045 4.642 1.00 12.42 66 GLU A O 17
ATOM 20343 N N . THR A 1 67 ? 3.611 17.509 2.519 1.00 54.22 67 THR A N 17
ATOM 20344 C CA . THR A 1 67 ? 2.182 17.737 2.694 1.00 51.31 67 THR A CA 17
ATOM 20345 C C . THR A 1 67 ? 1.385 16.467 2.419 1.00 13.35 67 THR A C 17
ATOM 20346 O O . THR A 1 67 ? 1.893 15.521 1.818 1.00 21.25 67 THR A O 17
ATOM 20357 N N . VAL A 1 68 ? 0.132 16.453 2.863 1.00 54.20 68 VAL A N 17
ATOM 20358 C CA . VAL A 1 68 ? -0.737 15.299 2.663 1.00 11.43 68 VAL A CA 17
ATOM 20359 C C . VAL A 1 68 ? -0.702 14.830 1.213 1.00 34.34 68 VAL A C 17
ATOM 20360 O O . VAL A 1 68 ? -0.464 13.655 0.936 1.00 44.32 68 VAL A O 17
ATOM 20373 N N . GLY A 1 69 ? -0.942 15.757 0.291 1.00 71.33 69 GLY A N 17
ATOM 20374 C CA . GLY A 1 69 ? -0.933 15.418 -1.121 1.00 13.45 69 GLY A CA 17
ATOM 20375 C C . GLY A 1 69 ? 0.467 15.385 -1.700 1.00 30.31 69 GLY A C 17
ATOM 20376 O O . GLY A 1 69 ? 0.804 14.490 -2.474 1.00 61.42 69 GLY A O 17
ATOM 20380 N N . ALA A 1 70 ? 1.284 16.364 -1.326 1.00 23.54 70 ALA A N 17
ATOM 20381 C CA . ALA A 1 70 ? 2.656 16.442 -1.813 1.00 73.00 70 ALA A CA 17
ATOM 20382 C C . ALA A 1 70 ? 3.443 15.190 -1.441 1.00 1.33 70 ALA A C 17
ATOM 20383 O O . ALA A 1 70 ? 4.493 14.911 -2.019 1.00 3.55 70 ALA A O 17
ATOM 20390 N N . ALA A 1 71 ? 2.929 14.440 -0.472 1.00 2.04 71 ALA A N 17
ATOM 20391 C CA . ALA A 1 71 ? 3.584 13.217 -0.023 1.00 41.43 71 ALA A CA 17
ATOM 20392 C C . ALA A 1 71 ? 3.155 12.023 -0.869 1.00 43.21 71 ALA A C 17
ATOM 20393 O O . ALA A 1 71 ? 3.962 11.443 -1.597 1.00 14.44 71 ALA A O 17
ATOM 20400 N N . VAL A 1 72 ? 1.881 11.660 -0.768 1.00 73.53 72 VAL A N 17
ATOM 20401 C CA . VAL A 1 72 ? 1.345 10.534 -1.525 1.00 14.15 72 VAL A CA 17
ATOM 20402 C C . VAL A 1 72 ? 1.586 10.711 -3.019 1.00 45.43 72 VAL A C 17
ATOM 20403 O O . VAL A 1 72 ? 1.930 9.759 -3.720 1.00 53.32 72 VAL A O 17
ATOM 20416 N N . ASP A 1 73 ? 1.406 11.936 -3.501 1.00 14.11 73 ASP A N 17
ATOM 20417 C CA . ASP A 1 73 ? 1.606 12.240 -4.913 1.00 74.42 73 ASP A CA 17
ATOM 20418 C C . ASP A 1 73 ? 3.041 11.941 -5.335 1.00 72.43 73 ASP A C 17
ATOM 20419 O O . ASP A 1 73 ? 3.312 11.681 -6.508 1.00 24.33 73 ASP A O 17
ATOM 20428 N N . TYR A 1 74 ? 3.955 11.980 -4.373 1.00 4.42 74 TYR A N 17
ATOM 20429 C CA . TYR A 1 74 ? 5.363 11.717 -4.645 1.00 44.31 74 TYR A CA 17
ATOM 20430 C C . TYR A 1 74 ? 5.676 10.230 -4.508 1.00 3.45 74 TYR A C 17
ATOM 20431 O O . TYR A 1 74 ? 6.221 9.612 -5.423 1.00 12.22 74 TYR A O 17
ATOM 20449 N N . ILE A 1 75 ? 5.328 9.663 -3.358 1.00 15.23 75 ILE A N 17
ATOM 20450 C CA . ILE A 1 75 ? 5.569 8.249 -3.100 1.00 10.00 75 ILE A CA 17
ATOM 20451 C C . ILE A 1 75 ? 4.893 7.375 -4.151 1.00 52.41 75 ILE A C 17
ATOM 20452 O O . ILE A 1 75 ? 5.476 6.406 -4.637 1.00 42.55 75 ILE A O 17
ATOM 20468 N N . VAL A 1 76 ? 3.659 7.726 -4.499 1.00 73.31 76 VAL A N 17
ATOM 20469 C CA . VAL A 1 76 ? 2.903 6.976 -5.495 1.00 62.42 76 VAL A CA 17
ATOM 20470 C C . VAL A 1 76 ? 3.494 7.162 -6.888 1.00 50.22 76 VAL A C 17
ATOM 20471 O O . VAL A 1 76 ? 3.925 6.201 -7.525 1.00 24.14 76 VAL A O 17
ATOM 20484 N N . SER A 1 77 ? 3.511 8.406 -7.356 1.00 53.21 77 SER A N 17
ATOM 20485 C CA . SER A 1 77 ? 4.046 8.719 -8.676 1.00 12.30 77 SER A CA 17
ATOM 20486 C C . SER A 1 77 ? 5.443 8.132 -8.849 1.00 5.33 77 SER A C 17
ATOM 20487 O O . SER A 1 77 ? 5.851 7.789 -9.957 1.00 64.32 77 SER A O 17
ATOM 20495 N N . ASN A 1 78 ? 6.172 8.021 -7.743 1.00 24.01 78 ASN A N 17
ATOM 20496 C CA . ASN A 1 78 ? 7.525 7.476 -7.771 1.00 0.32 78 ASN A CA 17
ATOM 20497 C C . ASN A 1 78 ? 7.499 5.952 -7.714 1.00 31.15 78 ASN A C 17
ATOM 20498 O O . ASN A 1 78 ? 8.343 5.284 -8.311 1.00 34.53 78 ASN A O 17
ATOM 20509 N N . SER A 1 79 ? 6.524 5.409 -6.991 1.00 61.12 79 SER A N 17
ATOM 20510 C CA . SER A 1 79 ? 6.389 3.964 -6.853 1.00 63.40 79 SER A CA 17
ATOM 20511 C C . SER A 1 79 ? 6.353 3.288 -8.221 1.00 12.14 79 SER A C 17
ATOM 20512 O O . SER A 1 79 ? 6.454 2.064 -8.292 1.00 13.32 79 SER A O 17
ATOM 20520 N N . MET A 1 1 ? 2.496 0.844 0.480 1.00 70.03 1 MET A N 18
ATOM 20521 C CA . MET A 1 1 ? 2.723 0.262 -0.838 1.00 23.21 1 MET A CA 18
ATOM 20522 C C . MET A 1 1 ? 2.013 1.070 -1.919 1.00 73.42 1 MET A C 18
ATOM 20523 O O . MET A 1 1 ? 2.654 1.715 -2.749 1.00 71.03 1 MET A O 18
ATOM 20537 N N . THR A 1 2 ? 0.684 1.030 -1.904 1.00 71.14 2 THR A N 18
ATOM 20538 C CA . THR A 1 2 ? -0.113 1.757 -2.884 1.00 74.22 2 THR A CA 18
ATOM 20539 C C . THR A 1 2 ? -0.394 3.181 -2.418 1.00 24.33 2 THR A C 18
ATOM 20540 O O . THR A 1 2 ? -0.063 3.551 -1.291 1.00 42.33 2 THR A O 18
ATOM 20551 N N . ARG A 1 3 ? -1.006 3.975 -3.290 1.00 63.32 3 ARG A N 18
ATOM 20552 C CA . ARG A 1 3 ? -1.330 5.359 -2.967 1.00 20.20 3 ARG A CA 18
ATOM 20553 C C . ARG A 1 3 ? -2.242 5.433 -1.746 1.00 24.44 3 ARG A C 18
ATOM 20554 O O . ARG A 1 3 ? -2.118 6.338 -0.922 1.00 13.14 3 ARG A O 18
ATOM 20575 N N . GLU A 1 4 ? -3.156 4.474 -1.637 1.00 72.12 4 GLU A N 18
ATOM 20576 C CA . GLU A 1 4 ? -4.089 4.432 -0.517 1.00 50.02 4 GLU A CA 18
ATOM 20577 C C . GLU A 1 4 ? -3.347 4.232 0.801 1.00 34.43 4 GLU A C 18
ATOM 20578 O O . GLU A 1 4 ? -3.384 5.090 1.682 1.00 33.01 4 GLU A O 18
ATOM 20590 N N . GLU A 1 5 ? -2.676 3.091 0.928 1.00 5.52 5 GLU A N 18
ATOM 20591 C CA . GLU A 1 5 ? -1.927 2.778 2.139 1.00 23.34 5 GLU A CA 18
ATOM 20592 C C . GLU A 1 5 ? -1.002 3.930 2.521 1.00 0.02 5 GLU A C 18
ATOM 20593 O O . GLU A 1 5 ? -0.936 4.329 3.684 1.00 53.10 5 GLU A O 18
ATOM 20605 N N . VAL A 1 6 ? -0.288 4.460 1.533 1.00 10.43 6 VAL A N 18
ATOM 20606 C CA . VAL A 1 6 ? 0.633 5.567 1.764 1.00 31.02 6 VAL A CA 18
ATOM 20607 C C . VAL A 1 6 ? -0.108 6.805 2.257 1.00 71.13 6 VAL A C 18
ATOM 20608 O O . VAL A 1 6 ? 0.239 7.380 3.289 1.00 43.31 6 VAL A O 18
ATOM 20621 N N . LEU A 1 7 ? -1.131 7.210 1.513 1.00 51.35 7 LEU A N 18
ATOM 20622 C CA . LEU A 1 7 ? -1.923 8.381 1.873 1.00 33.14 7 LEU A CA 18
ATOM 20623 C C . LEU A 1 7 ? -2.436 8.271 3.306 1.00 72.13 7 LEU A C 18
ATOM 20624 O O . LEU A 1 7 ? -2.347 9.222 4.081 1.00 0.41 7 LEU A O 18
ATOM 20640 N N . GLN A 1 8 ? -2.971 7.104 3.649 1.00 22.33 8 GLN A N 18
ATOM 20641 C CA . GLN A 1 8 ? -3.496 6.870 4.989 1.00 32.52 8 GLN A CA 18
ATOM 20642 C C . GLN A 1 8 ? -2.398 7.016 6.038 1.00 55.43 8 GLN A C 18
ATOM 20643 O O . GLN A 1 8 ? -2.480 7.869 6.922 1.00 3.12 8 GLN A O 18
ATOM 20657 N N . LYS A 1 9 ? -1.372 6.179 5.934 1.00 41.35 9 LYS A N 18
ATOM 20658 C CA . LYS A 1 9 ? -0.256 6.215 6.872 1.00 53.43 9 LYS A CA 18
ATOM 20659 C C . LYS A 1 9 ? 0.233 7.645 7.080 1.00 64.01 9 LYS A C 18
ATOM 20660 O O . LYS A 1 9 ? 0.214 8.162 8.197 1.00 30.11 9 LYS A O 18
ATOM 20679 N N . VAL A 1 10 ? 0.671 8.280 5.997 1.00 72.40 10 VAL A N 18
ATOM 20680 C CA . VAL A 1 10 ? 1.163 9.651 6.061 1.00 70.42 10 VAL A CA 18
ATOM 20681 C C . VAL A 1 10 ? 0.173 10.557 6.785 1.00 63.45 10 VAL A C 18
ATOM 20682 O O . VAL A 1 10 ? 0.556 11.351 7.643 1.00 23.30 10 VAL A O 18
ATOM 20695 N N . ALA A 1 11 ? -1.102 10.431 6.432 1.00 10.41 11 ALA A N 18
ATOM 20696 C CA . ALA A 1 11 ? -2.148 11.237 7.050 1.00 41.22 11 ALA A CA 18
ATOM 20697 C C . ALA A 1 11 ? -2.247 10.955 8.545 1.00 34.20 11 ALA A C 18
ATOM 20698 O O . ALA A 1 11 ? -2.510 11.856 9.342 1.00 75.13 11 ALA A O 18
ATOM 20705 N N . LYS A 1 12 ? -2.036 9.698 8.920 1.00 32.23 12 LYS A N 18
ATOM 20706 C CA . LYS A 1 12 ? -2.101 9.296 10.320 1.00 34.43 12 LYS A CA 18
ATOM 20707 C C . LYS A 1 12 ? -0.869 9.773 11.081 1.00 24.34 12 LYS A C 18
ATOM 20708 O O . LYS A 1 12 ? -0.976 10.551 12.030 1.00 70.22 12 LYS A O 18
ATOM 20727 N N . ILE A 1 13 ? 0.300 9.303 10.659 1.00 23.12 13 ILE A N 18
ATOM 20728 C CA . ILE A 1 13 ? 1.553 9.684 11.300 1.00 52.20 13 ILE A CA 18
ATOM 20729 C C . ILE A 1 13 ? 1.658 11.199 11.443 1.00 64.34 13 ILE A C 18
ATOM 20730 O O . ILE A 1 13 ? 2.165 11.704 12.445 1.00 70.01 13 ILE A O 18
ATOM 20746 N N . ILE A 1 14 ? 1.176 11.917 10.435 1.00 55.52 14 ILE A N 18
ATOM 20747 C CA . ILE A 1 14 ? 1.213 13.375 10.450 1.00 70.55 14 ILE A CA 18
ATOM 20748 C C . ILE A 1 14 ? 0.160 13.942 11.395 1.00 53.00 14 ILE A C 18
ATOM 20749 O O . ILE A 1 14 ? 0.450 14.817 12.211 1.00 52.14 14 ILE A O 18
ATOM 20765 N N . SER A 1 15 ? -1.064 13.436 11.281 1.00 53.34 15 SER A N 18
ATOM 20766 C CA . SER A 1 15 ? -2.162 13.894 12.124 1.00 53.11 15 SER A CA 18
ATOM 20767 C C . SER A 1 15 ? -1.918 13.522 13.583 1.00 2.53 15 SER A C 18
ATOM 20768 O O . SER A 1 15 ? -2.569 14.047 14.486 1.00 61.41 15 SER A O 18
ATOM 20776 N N . ASN A 1 16 ? -0.974 12.614 13.806 1.00 62.32 16 ASN A N 18
ATOM 20777 C CA . ASN A 1 16 ? -0.642 12.170 15.155 1.00 14.41 16 ASN A CA 18
ATOM 20778 C C . ASN A 1 16 ? 0.557 12.939 15.701 1.00 62.10 16 ASN A C 18
ATOM 20779 O O . ASN A 1 16 ? 0.569 13.351 16.861 1.00 34.14 16 ASN A O 18
ATOM 20790 N N . HIS A 1 17 ? 1.566 13.129 14.856 1.00 33.21 17 HIS A N 18
ATOM 20791 C CA . HIS A 1 17 ? 2.770 13.849 15.253 1.00 3.11 17 HIS A CA 18
ATOM 20792 C C . HIS A 1 17 ? 2.468 15.326 15.489 1.00 75.21 17 HIS A C 18
ATOM 20793 O O . HIS A 1 17 ? 2.875 15.900 16.499 1.00 44.14 17 HIS A O 18
ATOM 20807 N N . PHE A 1 18 ? 1.750 15.935 14.550 1.00 25.04 18 PHE A N 18
ATOM 20808 C CA . PHE A 1 18 ? 1.395 17.345 14.655 1.00 14.22 18 PHE A CA 18
ATOM 20809 C C . PHE A 1 18 ? -0.020 17.510 15.204 1.00 63.02 18 PHE A C 18
ATOM 20810 O O . PHE A 1 18 ? -0.676 16.532 15.561 1.00 74.32 18 PHE A O 18
ATOM 20827 N N . ASP A 1 19 ? -0.481 18.754 15.268 1.00 34.13 19 ASP A N 18
ATOM 20828 C CA . ASP A 1 19 ? -1.818 19.048 15.773 1.00 43.23 19 ASP A CA 18
ATOM 20829 C C . ASP A 1 19 ? -2.799 19.254 14.623 1.00 13.33 19 ASP A C 18
ATOM 20830 O O . ASP A 1 19 ? -3.841 19.890 14.790 1.00 23.21 19 ASP A O 18
ATOM 20839 N N . ILE A 1 20 ? -2.459 18.714 13.458 1.00 55.12 20 ILE A N 18
ATOM 20840 C CA . ILE A 1 20 ? -3.311 18.839 12.281 1.00 21.04 20 ILE A CA 18
ATOM 20841 C C . ILE A 1 20 ? -4.428 17.801 12.298 1.00 25.42 20 ILE A C 18
ATOM 20842 O O . ILE A 1 20 ? -4.334 16.786 12.988 1.00 61.01 20 ILE A O 18
ATOM 20858 N N . GLU A 1 21 ? -5.483 18.062 11.533 1.00 65.44 21 GLU A N 18
ATOM 20859 C CA . GLU A 1 21 ? -6.617 17.148 11.459 1.00 1.32 21 GLU A CA 18
ATOM 20860 C C . GLU A 1 21 ? -6.445 16.159 10.310 1.00 34.01 21 GLU A C 18
ATOM 20861 O O . GLU A 1 21 ? -6.195 16.552 9.171 1.00 23.22 21 GLU A O 18
ATOM 20873 N N . ALA A 1 22 ? -6.582 14.874 10.619 1.00 71.55 22 ALA A N 18
ATOM 20874 C CA . ALA A 1 22 ? -6.444 13.828 9.613 1.00 70.34 22 ALA A CA 18
ATOM 20875 C C . ALA A 1 22 ? -7.468 14.002 8.496 1.00 64.42 22 ALA A C 18
ATOM 20876 O O . ALA A 1 22 ? -7.324 13.430 7.415 1.00 51.33 22 ALA A O 18
ATOM 20883 N N . ASP A 1 23 ? -8.500 14.793 8.764 1.00 34.23 23 ASP A N 18
ATOM 20884 C CA . ASP A 1 23 ? -9.548 15.042 7.781 1.00 15.14 23 ASP A CA 18
ATOM 20885 C C . ASP A 1 23 ? -9.275 16.329 7.010 1.00 42.41 23 ASP A C 18
ATOM 20886 O O . ASP A 1 23 ? -9.643 16.454 5.842 1.00 22.22 23 ASP A O 18
ATOM 20895 N N . GLN A 1 24 ? -8.628 17.284 7.671 1.00 31.44 24 GLN A N 18
ATOM 20896 C CA . GLN A 1 24 ? -8.307 18.562 7.048 1.00 72.14 24 GLN A CA 18
ATOM 20897 C C . GLN A 1 24 ? -7.068 18.442 6.167 1.00 41.01 24 GLN A C 18
ATOM 20898 O O . GLN A 1 24 ? -6.938 19.141 5.162 1.00 60.23 24 GLN A O 18
ATOM 20912 N N . VAL A 1 25 ? -6.159 17.552 6.551 1.00 23.32 25 VAL A N 18
ATOM 20913 C CA . VAL A 1 25 ? -4.930 17.340 5.796 1.00 24.41 25 VAL A CA 18
ATOM 20914 C C . VAL A 1 25 ? -5.212 17.253 4.300 1.00 24.13 25 VAL A C 18
ATOM 20915 O O . VAL A 1 25 ? -5.734 16.250 3.812 1.00 13.42 25 VAL A O 18
ATOM 20928 N N . THR A 1 26 ? -4.861 18.311 3.575 1.00 34.13 26 THR A N 18
ATOM 20929 C CA . THR A 1 26 ? -5.077 18.356 2.135 1.00 70.53 26 THR A CA 18
ATOM 20930 C C . THR A 1 26 ? -3.792 18.713 1.397 1.00 23.21 26 THR A C 18
ATOM 20931 O O . THR A 1 26 ? -2.827 19.180 2.002 1.00 1.24 26 THR A O 18
ATOM 20942 N N . ASP A 1 27 ? -3.786 18.491 0.087 1.00 25.24 27 ASP A N 18
ATOM 20943 C CA . ASP A 1 27 ? -2.618 18.791 -0.734 1.00 13.45 27 ASP A CA 18
ATOM 20944 C C . ASP A 1 27 ? -2.341 20.291 -0.756 1.00 12.33 27 ASP A C 18
ATOM 20945 O O . ASP A 1 27 ? -1.263 20.726 -1.158 1.00 5.34 27 ASP A O 18
ATOM 20954 N N . GLN A 1 28 ? -3.323 21.076 -0.322 1.00 63.32 28 GLN A N 18
ATOM 20955 C CA . GLN A 1 28 ? -3.184 22.527 -0.294 1.00 74.04 28 GLN A CA 18
ATOM 20956 C C . GLN A 1 28 ? -2.821 23.012 1.105 1.00 12.50 28 GLN A C 18
ATOM 20957 O O . GLN A 1 28 ? -2.882 24.208 1.394 1.00 11.31 28 GLN A O 18
ATOM 20971 N N . LEU A 1 29 ? -2.444 22.078 1.970 1.00 3.04 29 LEU A N 18
ATOM 20972 C CA . LEU A 1 29 ? -2.070 22.410 3.341 1.00 15.40 29 LEU A CA 18
ATOM 20973 C C . LEU A 1 29 ? -0.730 21.782 3.708 1.00 32.42 29 LEU A C 18
ATOM 20974 O O . LEU A 1 29 ? -0.677 20.784 4.426 1.00 15.00 29 LEU A O 18
ATOM 20990 N N . ASN A 1 30 ? 0.351 22.374 3.212 1.00 62.11 30 ASN A N 18
ATOM 20991 C CA . ASN A 1 30 ? 1.692 21.873 3.489 1.00 24.43 30 ASN A CA 18
ATOM 20992 C C . ASN A 1 30 ? 2.002 21.944 4.981 1.00 1.05 30 ASN A C 18
ATOM 20993 O O . ASN A 1 30 ? 2.061 23.028 5.562 1.00 10.31 30 ASN A O 18
ATOM 21004 N N . ILE A 1 31 ? 2.200 20.782 5.595 1.00 15.33 31 ILE A N 18
ATOM 21005 C CA . ILE A 1 31 ? 2.505 20.713 7.019 1.00 51.31 31 ILE A CA 18
ATOM 21006 C C . ILE A 1 31 ? 3.772 21.495 7.348 1.00 51.31 31 ILE A C 18
ATOM 21007 O O . ILE A 1 31 ? 3.875 22.117 8.406 1.00 75.22 31 ILE A O 18
ATOM 21023 N N . LYS A 1 32 ? 4.735 21.462 6.434 1.00 64.15 32 LYS A N 18
ATOM 21024 C CA . LYS A 1 32 ? 5.996 22.170 6.623 1.00 31.33 32 LYS A CA 18
ATOM 21025 C C . LYS A 1 32 ? 5.750 23.624 7.011 1.00 1.31 32 LYS A C 18
ATOM 21026 O O . LYS A 1 32 ? 6.261 24.101 8.025 1.00 55.01 32 LYS A O 18
ATOM 21045 N N . ASP A 1 33 ? 4.965 24.324 6.199 1.00 31.52 33 ASP A N 18
ATOM 21046 C CA . ASP A 1 33 ? 4.649 25.723 6.459 1.00 3.41 33 ASP A CA 18
ATOM 21047 C C . ASP A 1 33 ? 3.442 25.846 7.384 1.00 23.30 33 ASP A C 18
ATOM 21048 O O . ASP A 1 33 ? 3.529 26.440 8.459 1.00 50.24 33 ASP A O 18
ATOM 21057 N N . ASP A 1 34 ? 2.318 25.280 6.959 1.00 51.43 34 ASP A N 18
ATOM 21058 C CA . ASP A 1 34 ? 1.093 25.326 7.749 1.00 71.14 34 ASP A CA 18
ATOM 21059 C C . ASP A 1 34 ? 1.378 25.007 9.213 1.00 63.12 34 ASP A C 18
ATOM 21060 O O . ASP A 1 34 ? 1.068 25.799 10.104 1.00 71.12 34 ASP A O 18
ATOM 21069 N N . LEU A 1 35 ? 1.970 23.842 9.455 1.00 51.43 35 LEU A N 18
ATOM 21070 C CA . LEU A 1 35 ? 2.297 23.417 10.812 1.00 54.54 35 LEU A CA 18
ATOM 21071 C C . LEU A 1 35 ? 3.605 24.046 11.279 1.00 43.31 35 LEU A C 18
ATOM 21072 O O . LEU A 1 35 ? 3.899 24.076 12.473 1.00 2.21 35 LEU A O 18
ATOM 21088 N N . ASN A 1 36 ? 4.387 24.550 10.329 1.00 75.43 36 ASN A N 18
ATOM 21089 C CA . ASN A 1 36 ? 5.664 25.180 10.643 1.00 34.33 36 ASN A CA 18
ATOM 21090 C C . ASN A 1 36 ? 6.651 24.159 11.201 1.00 41.14 36 ASN A C 18
ATOM 21091 O O . ASN A 1 36 ? 7.568 24.509 11.943 1.00 62.11 36 ASN A O 18
ATOM 21102 N N . ALA A 1 37 ? 6.457 22.896 10.836 1.00 33.25 37 ALA A N 18
ATOM 21103 C CA . ALA A 1 37 ? 7.331 21.825 11.297 1.00 22.35 37 ALA A CA 18
ATOM 21104 C C . ALA A 1 37 ? 8.799 22.200 11.122 1.00 53.21 37 ALA A C 18
ATOM 21105 O O . ALA A 1 37 ? 9.174 22.831 10.133 1.00 20.43 37 ALA A O 18
ATOM 21112 N N . ASP A 1 38 ? 9.624 21.810 12.087 1.00 31.10 38 ASP A N 18
ATOM 21113 C CA . ASP A 1 38 ? 11.051 22.105 12.039 1.00 41.53 38 ASP A CA 18
ATOM 21114 C C . ASP A 1 38 ? 11.692 21.489 10.799 1.00 0.12 38 ASP A C 18
ATOM 21115 O O . ASP A 1 38 ? 11.059 20.717 10.080 1.00 73.05 38 ASP A O 18
ATOM 21124 N N . SER A 1 39 ? 12.952 21.837 10.556 1.00 73.44 39 SER A N 18
ATOM 21125 C CA . SER A 1 39 ? 13.677 21.321 9.400 1.00 0.43 39 SER A CA 18
ATOM 21126 C C . SER A 1 39 ? 14.246 19.936 9.690 1.00 65.11 39 SER A C 18
ATOM 21127 O O . SER A 1 39 ? 14.062 19.002 8.909 1.00 35.55 39 SER A O 18
ATOM 21135 N N . ILE A 1 40 ? 14.940 19.812 10.817 1.00 75.13 40 ILE A N 18
ATOM 21136 C CA . ILE A 1 40 ? 15.535 18.541 11.210 1.00 3.25 40 ILE A CA 18
ATOM 21137 C C . ILE A 1 40 ? 14.513 17.412 11.148 1.00 35.24 40 ILE A C 18
ATOM 21138 O O . ILE A 1 40 ? 14.802 16.325 10.648 1.00 41.23 40 ILE A O 18
ATOM 21154 N N . SER A 1 41 ? 13.314 17.677 11.659 1.00 43.21 41 SER A N 18
ATOM 21155 C CA . SER A 1 41 ? 12.248 16.682 11.663 1.00 0.54 41 SER A CA 18
ATOM 21156 C C . SER A 1 41 ? 12.055 16.087 10.272 1.00 33.01 41 SER A C 18
ATOM 21157 O O . SER A 1 41 ? 11.761 14.900 10.127 1.00 14.34 41 SER A O 18
ATOM 21165 N N . VAL A 1 42 ? 12.222 16.920 9.250 1.00 2.31 42 VAL A N 18
ATOM 21166 C CA . VAL A 1 42 ? 12.068 16.478 7.870 1.00 75.25 42 VAL A CA 18
ATOM 21167 C C . VAL A 1 42 ? 12.946 15.266 7.579 1.00 34.34 42 VAL A C 18
ATOM 21168 O O . VAL A 1 42 ? 12.541 14.351 6.862 1.00 43.42 42 VAL A O 18
ATOM 21181 N N . MET A 1 43 ? 14.149 15.266 8.143 1.00 64.34 43 MET A N 18
ATOM 21182 C CA . MET A 1 43 ? 15.085 14.164 7.945 1.00 12.35 43 MET A CA 18
ATOM 21183 C C . MET A 1 43 ? 14.518 12.863 8.505 1.00 5.32 43 MET A C 18
ATOM 21184 O O . MET A 1 43 ? 14.879 11.776 8.056 1.00 33.22 43 MET A O 18
ATOM 21198 N N . GLU A 1 44 ? 13.631 12.984 9.488 1.00 60.53 44 GLU A N 18
ATOM 21199 C CA . GLU A 1 44 ? 13.017 11.816 10.109 1.00 72.35 44 GLU A CA 18
ATOM 21200 C C . GLU A 1 44 ? 11.788 11.366 9.324 1.00 34.11 44 GLU A C 18
ATOM 21201 O O . GLU A 1 44 ? 11.657 10.193 8.972 1.00 14.34 44 GLU A O 18
ATOM 21213 N N . PHE A 1 45 ? 10.889 12.307 9.054 1.00 74.42 45 PHE A N 18
ATOM 21214 C CA . PHE A 1 45 ? 9.669 12.008 8.313 1.00 72.04 45 PHE A CA 18
ATOM 21215 C C . PHE A 1 45 ? 9.995 11.414 6.945 1.00 32.04 45 PHE A C 18
ATOM 21216 O O . PHE A 1 45 ? 9.324 10.492 6.480 1.00 10.43 45 PHE A O 18
ATOM 21233 N N . VAL A 1 46 ? 11.030 11.949 6.306 1.00 51.32 46 VAL A N 18
ATOM 21234 C CA . VAL A 1 46 ? 11.446 11.473 4.992 1.00 3.02 46 VAL A CA 18
ATOM 21235 C C . VAL A 1 46 ? 12.017 10.062 5.075 1.00 75.42 46 VAL A C 18
ATOM 21236 O O . VAL A 1 46 ? 12.052 9.335 4.081 1.00 53.13 46 VAL A O 18
ATOM 21249 N N . LEU A 1 47 ? 12.462 9.678 6.266 1.00 10.42 47 LEU A N 18
ATOM 21250 C CA . LEU A 1 47 ? 13.031 8.352 6.480 1.00 51.10 47 LEU A CA 18
ATOM 21251 C C . LEU A 1 47 ? 11.931 7.313 6.677 1.00 5.44 47 LEU A C 18
ATOM 21252 O O . LEU A 1 47 ? 11.881 6.308 5.970 1.00 72.01 47 LEU A O 18
ATOM 21268 N N . GLU A 1 48 ? 11.052 7.566 7.642 1.00 25.53 48 GLU A N 18
ATOM 21269 C CA . GLU A 1 48 ? 9.953 6.652 7.931 1.00 41.10 48 GLU A CA 18
ATOM 21270 C C . GLU A 1 48 ? 9.186 6.304 6.658 1.00 2.33 48 GLU A C 18
ATOM 21271 O O . GLU A 1 48 ? 8.875 5.139 6.406 1.00 43.51 48 GLU A O 18
ATOM 21283 N N . LEU A 1 49 ? 8.884 7.322 5.860 1.00 12.33 49 LEU A N 18
ATOM 21284 C CA . LEU A 1 49 ? 8.153 7.126 4.613 1.00 33.13 49 LEU A CA 18
ATOM 21285 C C . LEU A 1 49 ? 8.951 6.259 3.645 1.00 40.23 49 LEU A C 18
ATOM 21286 O O . LEU A 1 49 ? 8.394 5.399 2.964 1.00 70.21 49 LEU A O 18
ATOM 21302 N N . GLU A 1 50 ? 10.259 6.492 3.591 1.00 72.43 50 GLU A N 18
ATOM 21303 C CA . GLU A 1 50 ? 11.133 5.730 2.706 1.00 3.52 50 GLU A CA 18
ATOM 21304 C C . GLU A 1 50 ? 11.260 4.285 3.179 1.00 44.02 50 GLU A C 18
ATOM 21305 O O . GLU A 1 50 ? 11.428 3.370 2.373 1.00 71.33 50 GLU A O 18
ATOM 21317 N N . ASP A 1 51 ? 11.180 4.088 4.490 1.00 2.51 51 ASP A N 18
ATOM 21318 C CA . ASP A 1 51 ? 11.286 2.755 5.071 1.00 15.13 51 ASP A CA 18
ATOM 21319 C C . ASP A 1 51 ? 9.966 2.000 4.942 1.00 2.33 51 ASP A C 18
ATOM 21320 O O . ASP A 1 51 ? 9.904 0.945 4.313 1.00 33.55 51 ASP A O 18
ATOM 21329 N N . GLU A 1 52 ? 8.915 2.549 5.543 1.00 11.21 52 GLU A N 18
ATOM 21330 C CA . GLU A 1 52 ? 7.598 1.926 5.496 1.00 34.23 52 GLU A CA 18
ATOM 21331 C C . GLU A 1 52 ? 7.210 1.580 4.061 1.00 13.44 52 GLU A C 18
ATOM 21332 O O . GLU A 1 52 ? 6.975 0.417 3.733 1.00 55.41 52 GLU A O 18
ATOM 21344 N N . PHE A 1 53 ? 7.144 2.599 3.211 1.00 43.31 53 PHE A N 18
ATOM 21345 C CA . PHE A 1 53 ? 6.784 2.405 1.811 1.00 15.04 53 PHE A CA 18
ATOM 21346 C C . PHE A 1 53 ? 7.888 1.665 1.063 1.00 61.13 53 PHE A C 18
ATOM 21347 O O . PHE A 1 53 ? 7.630 0.972 0.079 1.00 0.41 53 PHE A O 18
ATOM 21364 N N . GLY A 1 54 ? 9.121 1.818 1.536 1.00 21.44 54 GLY A N 18
ATOM 21365 C CA . GLY A 1 54 ? 10.247 1.159 0.900 1.00 0.12 54 GLY A CA 18
ATOM 21366 C C . GLY A 1 54 ? 10.599 1.777 -0.439 1.00 31.53 54 GLY A C 18
ATOM 21367 O O . GLY A 1 54 ? 10.623 1.090 -1.461 1.00 1.20 54 GLY A O 18
ATOM 21371 N N . THR A 1 55 ? 10.871 3.078 -0.435 1.00 63.24 55 THR A N 18
ATOM 21372 C CA . THR A 1 55 ? 11.221 3.789 -1.659 1.00 34.41 55 THR A CA 18
ATOM 21373 C C . THR A 1 55 ? 12.322 4.811 -1.405 1.00 44.13 55 THR A C 18
ATOM 21374 O O . THR A 1 55 ? 12.439 5.350 -0.306 1.00 2.55 55 THR A O 18
ATOM 21385 N N . GLU A 1 56 ? 13.128 5.073 -2.430 1.00 54.11 56 GLU A N 18
ATOM 21386 C CA . GLU A 1 56 ? 14.220 6.032 -2.316 1.00 65.23 56 GLU A CA 18
ATOM 21387 C C . GLU A 1 56 ? 13.734 7.449 -2.607 1.00 33.44 56 GLU A C 18
ATOM 21388 O O . GLU A 1 56 ? 13.177 7.719 -3.671 1.00 73.31 56 GLU A O 18
ATOM 21400 N N . ILE A 1 57 ? 13.948 8.348 -1.653 1.00 15.34 57 ILE A N 18
ATOM 21401 C CA . ILE A 1 57 ? 13.531 9.737 -1.806 1.00 24.13 57 ILE A CA 18
ATOM 21402 C C . ILE A 1 57 ? 14.730 10.645 -2.062 1.00 74.31 57 ILE A C 18
ATOM 21403 O O . ILE A 1 57 ? 15.633 10.747 -1.232 1.00 71.21 57 ILE A O 18
ATOM 21419 N N . SER A 1 58 ? 14.729 11.304 -3.216 1.00 64.13 58 SER A N 18
ATOM 21420 C CA . SER A 1 58 ? 15.817 12.203 -3.584 1.00 25.55 58 SER A CA 18
ATOM 21421 C C . SER A 1 58 ? 16.040 13.257 -2.503 1.00 73.50 58 SER A C 18
ATOM 21422 O O . SER A 1 58 ? 15.227 13.407 -1.591 1.00 13.31 58 SER A O 18
ATOM 21430 N N . ASP A 1 59 ? 17.146 13.983 -2.613 1.00 43.11 59 ASP A N 18
ATOM 21431 C CA . ASP A 1 59 ? 17.477 15.024 -1.647 1.00 14.30 59 ASP A CA 18
ATOM 21432 C C . ASP A 1 59 ? 16.714 16.310 -1.951 1.00 74.32 59 ASP A C 18
ATOM 21433 O O . ASP A 1 59 ? 16.103 16.904 -1.064 1.00 10.42 59 ASP A O 18
ATOM 21442 N N . GLU A 1 60 ? 16.755 16.732 -3.211 1.00 13.40 60 GLU A N 18
ATOM 21443 C CA . GLU A 1 60 ? 16.068 17.949 -3.631 1.00 24.43 60 GLU A CA 18
ATOM 21444 C C . GLU A 1 60 ? 14.558 17.808 -3.460 1.00 65.45 60 GLU A C 18
ATOM 21445 O O . GLU A 1 60 ? 13.903 18.680 -2.891 1.00 1.40 60 GLU A O 18
ATOM 21457 N N . ASP A 1 61 ? 14.014 16.703 -3.959 1.00 14.32 61 ASP A N 18
ATOM 21458 C CA . ASP A 1 61 ? 12.581 16.447 -3.862 1.00 63.42 61 ASP A CA 18
ATOM 21459 C C . ASP A 1 61 ? 12.134 16.402 -2.404 1.00 44.23 61 ASP A C 18
ATOM 21460 O O . ASP A 1 61 ? 10.994 16.735 -2.084 1.00 51.50 61 ASP A O 18
ATOM 21469 N N . ALA A 1 62 ? 13.041 15.987 -1.525 1.00 53.22 62 ALA A N 18
ATOM 21470 C CA . ALA A 1 62 ? 12.740 15.900 -0.102 1.00 21.14 62 ALA A CA 18
ATOM 21471 C C . ALA A 1 62 ? 12.136 17.202 0.413 1.00 42.22 62 ALA A C 18
ATOM 21472 O O . ALA A 1 62 ? 11.444 17.216 1.430 1.00 53.12 62 ALA A O 18
ATOM 21479 N N . GLU A 1 63 ? 12.404 18.294 -0.296 1.00 43.33 63 GLU A N 18
ATOM 21480 C CA . GLU A 1 63 ? 11.888 19.602 0.091 1.00 33.31 63 GLU A CA 18
ATOM 21481 C C . GLU A 1 63 ? 10.499 19.835 -0.498 1.00 64.52 63 GLU A C 18
ATOM 21482 O O . GLU A 1 63 ? 9.654 20.487 0.114 1.00 35.32 63 GLU A O 18
ATOM 21494 N N . LYS A 1 64 ? 10.272 19.297 -1.692 1.00 1.01 64 LYS A N 18
ATOM 21495 C CA . LYS A 1 64 ? 8.988 19.444 -2.366 1.00 15.13 64 LYS A CA 18
ATOM 21496 C C . LYS A 1 64 ? 8.126 18.200 -2.172 1.00 51.51 64 LYS A C 18
ATOM 21497 O O . LYS A 1 64 ? 7.369 17.814 -3.063 1.00 62.51 64 LYS A O 18
ATOM 21516 N N . ILE A 1 65 ? 8.245 17.580 -1.003 1.00 51.01 65 ILE A N 18
ATOM 21517 C CA . ILE A 1 65 ? 7.475 16.382 -0.693 1.00 13.12 65 ILE A CA 18
ATOM 21518 C C . ILE A 1 65 ? 7.170 16.295 0.799 1.00 44.31 65 ILE A C 18
ATOM 21519 O O . ILE A 1 65 ? 7.143 15.208 1.374 1.00 21.10 65 ILE A O 18
ATOM 21535 N N . GLU A 1 66 ? 6.941 17.449 1.419 1.00 74.24 66 GLU A N 18
ATOM 21536 C CA . GLU A 1 66 ? 6.637 17.502 2.844 1.00 51.22 66 GLU A CA 18
ATOM 21537 C C . GLU A 1 66 ? 5.174 17.869 3.075 1.00 32.10 66 GLU A C 18
ATOM 21538 O O . GLU A 1 66 ? 4.793 18.296 4.166 1.00 41.25 66 GLU A O 18
ATOM 21550 N N . THR A 1 67 ? 4.357 17.699 2.040 1.00 14.42 67 THR A N 18
ATOM 21551 C CA . THR A 1 67 ? 2.936 18.014 2.128 1.00 22.55 67 THR A CA 18
ATOM 21552 C C . THR A 1 67 ? 2.082 16.781 1.855 1.00 24.44 67 THR A C 18
ATOM 21553 O O . THR A 1 67 ? 2.560 15.793 1.296 1.00 3.51 67 THR A O 18
ATOM 21564 N N . VAL A 1 68 ? 0.815 16.844 2.253 1.00 65.20 68 VAL A N 18
ATOM 21565 C CA . VAL A 1 68 ? -0.106 15.733 2.049 1.00 31.52 68 VAL A CA 18
ATOM 21566 C C . VAL A 1 68 ? -0.043 15.222 0.614 1.00 41.30 68 VAL A C 18
ATOM 21567 O O . VAL A 1 68 ? 0.111 14.025 0.376 1.00 41.22 68 VAL A O 18
ATOM 21580 N N . GLY A 1 69 ? -0.162 16.140 -0.341 1.00 15.14 69 GLY A N 18
ATOM 21581 C CA . GLY A 1 69 ? -0.116 15.764 -1.741 1.00 70.15 69 GLY A CA 18
ATOM 21582 C C . GLY A 1 69 ? 1.302 15.598 -2.250 1.00 61.44 69 GLY A C 18
ATOM 21583 O O . GLY A 1 69 ? 1.602 14.648 -2.973 1.00 52.05 69 GLY A O 18
ATOM 21587 N N . ALA A 1 70 ? 2.177 16.524 -1.874 1.00 12.54 70 ALA A N 18
ATOM 21588 C CA . ALA A 1 70 ? 3.571 16.476 -2.296 1.00 70.13 70 ALA A CA 18
ATOM 21589 C C . ALA A 1 70 ? 4.236 15.180 -1.846 1.00 64.10 70 ALA A C 18
ATOM 21590 O O . ALA A 1 70 ? 5.285 14.797 -2.365 1.00 35.45 70 ALA A O 18
ATOM 21597 N N . ALA A 1 71 ? 3.621 14.510 -0.877 1.00 71.34 71 ALA A N 18
ATOM 21598 C CA . ALA A 1 71 ? 4.153 13.256 -0.358 1.00 64.04 71 ALA A CA 18
ATOM 21599 C C . ALA A 1 71 ? 3.662 12.069 -1.180 1.00 63.01 71 ALA A C 18
ATOM 21600 O O . ALA A 1 71 ? 4.447 11.400 -1.853 1.00 34.32 71 ALA A O 18
ATOM 21607 N N . VAL A 1 72 ? 2.359 11.812 -1.121 1.00 4.44 72 VAL A N 18
ATOM 21608 C CA . VAL A 1 72 ? 1.764 10.706 -1.860 1.00 35.13 72 VAL A CA 18
ATOM 21609 C C . VAL A 1 72 ? 2.079 10.806 -3.348 1.00 11.01 72 VAL A C 18
ATOM 21610 O O . VAL A 1 72 ? 2.381 9.805 -3.998 1.00 33.13 72 VAL A O 18
ATOM 21623 N N . ASP A 1 73 ? 2.007 12.020 -3.882 1.00 4.44 73 ASP A N 18
ATOM 21624 C CA . ASP A 1 73 ? 2.287 12.253 -5.294 1.00 30.41 73 ASP A CA 18
ATOM 21625 C C . ASP A 1 73 ? 3.715 11.843 -5.640 1.00 22.23 73 ASP A C 18
ATOM 21626 O O . ASP A 1 73 ? 4.018 11.520 -6.788 1.00 62.25 73 ASP A O 18
ATOM 21635 N N . TYR A 1 74 ? 4.589 11.860 -4.639 1.00 35.40 74 TYR A N 18
ATOM 21636 C CA . TYR A 1 74 ? 5.986 11.493 -4.838 1.00 12.32 74 TYR A CA 18
ATOM 21637 C C . TYR A 1 74 ? 6.191 9.996 -4.631 1.00 61.31 74 TYR A C 18
ATOM 21638 O O . TYR A 1 74 ? 6.742 9.309 -5.492 1.00 74.21 74 TYR A O 18
ATOM 21656 N N . ILE A 1 75 ? 5.744 9.497 -3.484 1.00 31.23 75 ILE A N 18
ATOM 21657 C CA . ILE A 1 75 ? 5.876 8.081 -3.164 1.00 23.04 75 ILE A CA 18
ATOM 21658 C C . ILE A 1 75 ? 5.190 7.214 -4.213 1.00 63.54 75 ILE A C 18
ATOM 21659 O O . ILE A 1 75 ? 5.725 6.187 -4.633 1.00 4.15 75 ILE A O 18
ATOM 21675 N N . VAL A 1 76 ? 4.002 7.634 -4.636 1.00 42.02 76 VAL A N 18
ATOM 21676 C CA . VAL A 1 76 ? 3.243 6.898 -5.640 1.00 23.52 76 VAL A CA 18
ATOM 21677 C C . VAL A 1 76 ? 3.907 6.992 -7.009 1.00 70.41 76 VAL A C 18
ATOM 21678 O O . VAL A 1 76 ? 4.298 5.980 -7.591 1.00 45.23 76 VAL A O 18
ATOM 21691 N N . SER A 1 77 ? 4.031 8.213 -7.518 1.00 12.21 77 SER A N 18
ATOM 21692 C CA . SER A 1 77 ? 4.645 8.440 -8.821 1.00 74.11 77 SER A CA 18
ATOM 21693 C C . SER A 1 77 ? 6.004 7.754 -8.908 1.00 24.41 77 SER A C 18
ATOM 21694 O O . SER A 1 77 ? 6.435 7.339 -9.983 1.00 72.30 77 SER A O 18
ATOM 21702 N N . ASN A 1 78 ? 6.676 7.638 -7.767 1.00 12.23 78 ASN A N 18
ATOM 21703 C CA . ASN A 1 78 ? 7.987 7.003 -7.712 1.00 65.15 78 ASN A CA 18
ATOM 21704 C C . ASN A 1 78 ? 7.854 5.488 -7.591 1.00 74.01 78 ASN A C 18
ATOM 21705 O O . ASN A 1 78 ? 8.681 4.738 -8.108 1.00 63.13 78 ASN A O 18
ATOM 21716 N N . SER A 1 79 ? 6.805 5.045 -6.905 1.00 1.24 79 SER A N 18
ATOM 21717 C CA . SER A 1 79 ? 6.564 3.620 -6.712 1.00 71.12 79 SER A CA 18
ATOM 21718 C C . SER A 1 79 ? 6.588 2.880 -8.046 1.00 61.02 79 SER A C 18
ATOM 21719 O O . SER A 1 79 ? 6.087 1.760 -8.124 1.00 34.53 79 SER A O 18
ATOM 21727 N N . MET A 1 1 ? 2.037 -1.321 0.147 1.00 63.32 1 MET A N 19
ATOM 21728 C CA . MET A 1 1 ? 2.793 -0.197 -0.394 1.00 60.53 1 MET A CA 19
ATOM 21729 C C . MET A 1 1 ? 1.997 0.521 -1.479 1.00 51.10 1 MET A C 19
ATOM 21730 O O . MET A 1 1 ? 2.569 1.096 -2.406 1.00 73.32 1 MET A O 19
ATOM 21744 N N . THR A 1 2 ? 0.673 0.485 -1.358 1.00 4.02 2 THR A N 19
ATOM 21745 C CA . THR A 1 2 ? -0.201 1.131 -2.328 1.00 41.24 2 THR A CA 19
ATOM 21746 C C . THR A 1 2 ? -0.506 2.568 -1.922 1.00 52.41 2 THR A C 19
ATOM 21747 O O . THR A 1 2 ? -0.137 3.007 -0.832 1.00 74.05 2 THR A O 19
ATOM 21758 N N . ARG A 1 3 ? -1.182 3.297 -2.804 1.00 75.23 3 ARG A N 19
ATOM 21759 C CA . ARG A 1 3 ? -1.537 4.685 -2.537 1.00 0.52 3 ARG A CA 19
ATOM 21760 C C . ARG A 1 3 ? -2.397 4.795 -1.281 1.00 61.10 3 ARG A C 19
ATOM 21761 O O . ARG A 1 3 ? -2.280 5.755 -0.520 1.00 34.42 3 ARG A O 19
ATOM 21782 N N . GLU A 1 4 ? -3.260 3.805 -1.073 1.00 3.33 4 GLU A N 19
ATOM 21783 C CA . GLU A 1 4 ? -4.140 3.792 0.090 1.00 42.11 4 GLU A CA 19
ATOM 21784 C C . GLU A 1 4 ? -3.333 3.693 1.382 1.00 73.44 4 GLU A C 19
ATOM 21785 O O . GLU A 1 4 ? -3.363 4.598 2.215 1.00 73.43 4 GLU A O 19
ATOM 21797 N N . GLU A 1 5 ? -2.614 2.586 1.540 1.00 70.25 5 GLU A N 19
ATOM 21798 C CA . GLU A 1 5 ? -1.801 2.368 2.730 1.00 22.51 5 GLU A CA 19
ATOM 21799 C C . GLU A 1 5 ? -0.900 3.569 3.002 1.00 53.13 5 GLU A C 19
ATOM 21800 O O . GLU A 1 5 ? -0.796 4.037 4.136 1.00 44.04 5 GLU A O 19
ATOM 21812 N N . VAL A 1 6 ? -0.251 4.064 1.953 1.00 70.25 6 VAL A N 19
ATOM 21813 C CA . VAL A 1 6 ? 0.640 5.211 2.076 1.00 24.14 6 VAL A CA 19
ATOM 21814 C C . VAL A 1 6 ? -0.119 6.450 2.537 1.00 30.12 6 VAL A C 19
ATOM 21815 O O . VAL A 1 6 ? 0.266 7.102 3.509 1.00 71.12 6 VAL A O 19
ATOM 21828 N N . LEU A 1 7 ? -1.200 6.770 1.835 1.00 71.44 7 LEU A N 19
ATOM 21829 C CA . LEU A 1 7 ? -2.016 7.931 2.172 1.00 43.25 7 LEU A CA 19
ATOM 21830 C C . LEU A 1 7 ? -2.479 7.868 3.623 1.00 13.44 7 LEU A C 19
ATOM 21831 O O . LEU A 1 7 ? -2.409 8.859 4.350 1.00 24.01 7 LEU A O 19
ATOM 21847 N N . GLN A 1 8 ? -2.951 6.697 4.038 1.00 10.24 8 GLN A N 19
ATOM 21848 C CA . GLN A 1 8 ? -3.424 6.506 5.404 1.00 34.42 8 GLN A CA 19
ATOM 21849 C C . GLN A 1 8 ? -2.310 6.775 6.410 1.00 42.45 8 GLN A C 19
ATOM 21850 O O . GLN A 1 8 ? -2.420 7.669 7.250 1.00 64.42 8 GLN A O 19
ATOM 21864 N N . LYS A 1 9 ? -1.237 5.997 6.318 1.00 5.44 9 LYS A N 19
ATOM 21865 C CA . LYS A 1 9 ? -0.100 6.152 7.219 1.00 72.01 9 LYS A CA 19
ATOM 21866 C C . LYS A 1 9 ? 0.305 7.618 7.336 1.00 24.34 9 LYS A C 19
ATOM 21867 O O . LYS A 1 9 ? 0.283 8.193 8.425 1.00 41.14 9 LYS A O 19
ATOM 21886 N N . VAL A 1 10 ? 0.675 8.217 6.209 1.00 54.21 10 VAL A N 19
ATOM 21887 C CA . VAL A 1 10 ? 1.083 9.617 6.185 1.00 34.33 10 VAL A CA 19
ATOM 21888 C C . VAL A 1 10 ? 0.070 10.497 6.909 1.00 74.32 10 VAL A C 19
ATOM 21889 O O . VAL A 1 10 ? 0.438 11.355 7.710 1.00 20.45 10 VAL A O 19
ATOM 21902 N N . ALA A 1 11 ? -1.209 10.277 6.620 1.00 11.54 11 ALA A N 19
ATOM 21903 C CA . ALA A 1 11 ? -2.276 11.049 7.246 1.00 73.25 11 ALA A CA 19
ATOM 21904 C C . ALA A 1 11 ? -2.311 10.817 8.752 1.00 2.34 11 ALA A C 19
ATOM 21905 O O . ALA A 1 11 ? -2.603 11.730 9.525 1.00 43.51 11 ALA A O 19
ATOM 21912 N N . LYS A 1 12 ? -2.012 9.590 9.165 1.00 42.13 12 LYS A N 19
ATOM 21913 C CA . LYS A 1 12 ? -2.008 9.238 10.580 1.00 62.45 12 LYS A CA 19
ATOM 21914 C C . LYS A 1 12 ? -0.786 9.821 11.282 1.00 12.22 12 LYS A C 19
ATOM 21915 O O . LYS A 1 12 ? -0.915 10.631 12.201 1.00 52.02 12 LYS A O 19
ATOM 21934 N N . ILE A 1 13 ? 0.397 9.406 10.844 1.00 44.22 13 ILE A N 19
ATOM 21935 C CA . ILE A 1 13 ? 1.641 9.890 11.430 1.00 42.44 13 ILE A CA 19
ATOM 21936 C C . ILE A 1 13 ? 1.663 11.414 11.491 1.00 23.11 13 ILE A C 19
ATOM 21937 O O . ILE A 1 13 ? 2.155 11.999 12.457 1.00 61.05 13 ILE A O 19
ATOM 21953 N N . ILE A 1 14 ? 1.126 12.050 10.456 1.00 42.13 14 ILE A N 19
ATOM 21954 C CA . ILE A 1 14 ? 1.082 13.506 10.394 1.00 73.34 14 ILE A CA 19
ATOM 21955 C C . ILE A 1 14 ? 0.036 14.065 11.353 1.00 43.24 14 ILE A C 19
ATOM 21956 O O . ILE A 1 14 ? 0.313 14.987 12.120 1.00 40.33 14 ILE A O 19
ATOM 21972 N N . SER A 1 15 ? -1.166 13.500 11.305 1.00 64.34 15 SER A N 19
ATOM 21973 C CA . SER A 1 15 ? -2.254 13.943 12.168 1.00 50.11 15 SER A CA 19
ATOM 21974 C C . SER A 1 15 ? -1.916 13.700 13.636 1.00 54.42 15 SER A C 19
ATOM 21975 O O . SER A 1 15 ? -2.495 14.319 14.528 1.00 53.35 15 SER A O 19
ATOM 21983 N N . ASN A 1 16 ? -0.975 12.794 13.878 1.00 42.21 16 ASN A N 19
ATOM 21984 C CA . ASN A 1 16 ? -0.559 12.468 15.237 1.00 13.03 16 ASN A CA 19
ATOM 21985 C C . ASN A 1 16 ? 0.648 13.304 15.653 1.00 73.35 16 ASN A C 19
ATOM 21986 O O . ASN A 1 16 ? 0.689 13.848 16.756 1.00 5.13 16 ASN A O 19
ATOM 21997 N N . HIS A 1 17 ? 1.628 13.401 14.760 1.00 1.52 17 HIS A N 19
ATOM 21998 C CA . HIS A 1 17 ? 2.836 14.172 15.033 1.00 2.01 17 HIS A CA 19
ATOM 21999 C C . HIS A 1 17 ? 2.524 15.663 15.109 1.00 53.51 17 HIS A C 19
ATOM 22000 O O . HIS A 1 17 ? 2.959 16.353 16.031 1.00 45.41 17 HIS A O 19
ATOM 22014 N N . PHE A 1 18 ? 1.767 16.155 14.133 1.00 30.13 18 PHE A N 19
ATOM 22015 C CA . PHE A 1 18 ? 1.398 17.565 14.089 1.00 73.14 18 PHE A CA 19
ATOM 22016 C C . PHE A 1 18 ? 0.028 17.789 14.723 1.00 23.14 18 PHE A C 19
ATOM 22017 O O . PHE A 1 18 ? -0.596 16.854 15.225 1.00 62.32 18 PHE A O 19
ATOM 22034 N N . ASP A 1 19 ? -0.432 19.035 14.698 1.00 21.21 19 ASP A N 19
ATOM 22035 C CA . ASP A 1 19 ? -1.727 19.383 15.270 1.00 13.12 19 ASP A CA 19
ATOM 22036 C C . ASP A 1 19 ? -2.783 19.525 14.178 1.00 32.14 19 ASP A C 19
ATOM 22037 O O . ASP A 1 19 ? -3.817 20.163 14.380 1.00 30.54 19 ASP A O 19
ATOM 22046 N N . ILE A 1 20 ? -2.515 18.928 13.022 1.00 31.41 20 ILE A N 19
ATOM 22047 C CA . ILE A 1 20 ? -3.442 18.988 11.899 1.00 72.31 20 ILE A CA 19
ATOM 22048 C C . ILE A 1 20 ? -4.547 17.947 12.042 1.00 73.30 20 ILE A C 19
ATOM 22049 O O . ILE A 1 20 ? -4.405 16.974 12.782 1.00 2.45 20 ILE A O 19
ATOM 22065 N N . GLU A 1 21 ? -5.648 18.158 11.327 1.00 63.45 21 GLU A N 19
ATOM 22066 C CA . GLU A 1 21 ? -6.777 17.236 11.374 1.00 41.14 21 GLU A CA 19
ATOM 22067 C C . GLU A 1 21 ? -6.628 16.139 10.323 1.00 12.30 21 GLU A C 19
ATOM 22068 O O . GLU A 1 21 ? -6.464 16.420 9.136 1.00 13.12 21 GLU A O 19
ATOM 22080 N N . ALA A 1 22 ? -6.686 14.889 10.769 1.00 31.14 22 ALA A N 19
ATOM 22081 C CA . ALA A 1 22 ? -6.559 13.750 9.869 1.00 75.30 22 ALA A CA 19
ATOM 22082 C C . ALA A 1 22 ? -7.616 13.798 8.770 1.00 1.24 22 ALA A C 19
ATOM 22083 O O . ALA A 1 22 ? -7.474 13.154 7.731 1.00 74.20 22 ALA A O 19
ATOM 22090 N N . ASP A 1 23 ? -8.674 14.565 9.007 1.00 13.25 23 ASP A N 19
ATOM 22091 C CA . ASP A 1 23 ? -9.755 14.698 8.037 1.00 31.04 23 ASP A CA 19
ATOM 22092 C C . ASP A 1 23 ? -9.560 15.939 7.173 1.00 43.53 23 ASP A C 19
ATOM 22093 O O . ASP A 1 23 ? -9.987 15.977 6.019 1.00 32.13 23 ASP A O 19
ATOM 22102 N N . GLN A 1 24 ? -8.912 16.953 7.739 1.00 74.21 24 GLN A N 19
ATOM 22103 C CA . GLN A 1 24 ? -8.663 18.196 7.020 1.00 44.43 24 GLN A CA 19
ATOM 22104 C C . GLN A 1 24 ? -7.460 18.057 6.092 1.00 21.42 24 GLN A C 19
ATOM 22105 O O . GLN A 1 24 ? -7.410 18.670 5.026 1.00 14.21 24 GLN A O 19
ATOM 22119 N N . VAL A 1 25 ? -6.491 17.245 6.505 1.00 12.44 25 VAL A N 19
ATOM 22120 C CA . VAL A 1 25 ? -5.289 17.024 5.711 1.00 4.44 25 VAL A CA 19
ATOM 22121 C C . VAL A 1 25 ? -5.634 16.785 4.246 1.00 42.42 25 VAL A C 19
ATOM 22122 O O . VAL A 1 25 ? -6.231 15.767 3.894 1.00 1.25 25 VAL A O 19
ATOM 22135 N N . THR A 1 26 ? -5.254 17.731 3.392 1.00 1.11 26 THR A N 19
ATOM 22136 C CA . THR A 1 26 ? -5.523 17.625 1.964 1.00 75.52 26 THR A CA 19
ATOM 22137 C C . THR A 1 26 ? -4.305 18.029 1.143 1.00 43.35 26 THR A C 19
ATOM 22138 O O . THR A 1 26 ? -3.383 18.666 1.654 1.00 73.21 26 THR A O 19
ATOM 22149 N N . ASP A 1 27 ? -4.306 17.657 -0.133 1.00 33.14 27 ASP A N 19
ATOM 22150 C CA . ASP A 1 27 ? -3.201 17.983 -1.026 1.00 3.12 27 ASP A CA 19
ATOM 22151 C C . ASP A 1 27 ? -3.069 19.493 -1.199 1.00 11.12 27 ASP A C 19
ATOM 22152 O O . ASP A 1 27 ? -2.037 19.987 -1.652 1.00 12.20 27 ASP A O 19
ATOM 22161 N N . GLN A 1 28 ? -4.122 20.219 -0.836 1.00 5.14 28 GLN A N 19
ATOM 22162 C CA . GLN A 1 28 ? -4.123 21.672 -0.953 1.00 14.52 28 GLN A CA 19
ATOM 22163 C C . GLN A 1 28 ? -3.759 22.326 0.376 1.00 11.11 28 GLN A C 19
ATOM 22164 O O . GLN A 1 28 ? -3.961 23.526 0.566 1.00 41.44 28 GLN A O 19
ATOM 22178 N N . LEU A 1 29 ? -3.222 21.530 1.294 1.00 72.22 29 LEU A N 19
ATOM 22179 C CA . LEU A 1 29 ? -2.830 22.031 2.606 1.00 24.24 29 LEU A CA 19
ATOM 22180 C C . LEU A 1 29 ? -1.460 21.493 3.007 1.00 22.33 29 LEU A C 19
ATOM 22181 O O . LEU A 1 29 ? -1.355 20.597 3.844 1.00 4.33 29 LEU A O 19
ATOM 22197 N N . ASN A 1 30 ? -0.413 22.047 2.405 1.00 4.02 30 ASN A N 19
ATOM 22198 C CA . ASN A 1 30 ? 0.951 21.624 2.701 1.00 64.22 30 ASN A CA 19
ATOM 22199 C C . ASN A 1 30 ? 1.229 21.691 4.199 1.00 21.14 30 ASN A C 19
ATOM 22200 O O . ASN A 1 30 ? 1.011 22.722 4.836 1.00 50.33 30 ASN A O 19
ATOM 22211 N N . ILE A 1 31 ? 1.712 20.585 4.756 1.00 13.22 31 ILE A N 19
ATOM 22212 C CA . ILE A 1 31 ? 2.021 20.519 6.179 1.00 12.21 31 ILE A CA 19
ATOM 22213 C C . ILE A 1 31 ? 3.241 21.369 6.517 1.00 62.15 31 ILE A C 19
ATOM 22214 O O . ILE A 1 31 ? 3.226 22.145 7.472 1.00 43.52 31 ILE A O 19
ATOM 22230 N N . LYS A 1 32 ? 4.298 21.218 5.725 1.00 75.12 32 LYS A N 19
ATOM 22231 C CA . LYS A 1 32 ? 5.527 21.973 5.936 1.00 12.11 32 LYS A CA 19
ATOM 22232 C C . LYS A 1 32 ? 5.227 23.454 6.145 1.00 35.14 32 LYS A C 19
ATOM 22233 O O . LYS A 1 32 ? 5.842 24.109 6.987 1.00 72.20 32 LYS A O 19
ATOM 22252 N N . ASP A 1 33 ? 4.277 23.975 5.376 1.00 61.30 33 ASP A N 19
ATOM 22253 C CA . ASP A 1 33 ? 3.893 25.378 5.479 1.00 24.21 33 ASP A CA 19
ATOM 22254 C C . ASP A 1 33 ? 2.808 25.568 6.534 1.00 50.31 33 ASP A C 19
ATOM 22255 O O . ASP A 1 33 ? 2.990 26.311 7.499 1.00 54.23 33 ASP A O 19
ATOM 22264 N N . ASP A 1 34 ? 1.680 24.894 6.343 1.00 73.42 34 ASP A N 19
ATOM 22265 C CA . ASP A 1 34 ? 0.564 24.988 7.278 1.00 45.44 34 ASP A CA 19
ATOM 22266 C C . ASP A 1 34 ? 1.045 24.819 8.716 1.00 51.44 34 ASP A C 19
ATOM 22267 O O . ASP A 1 34 ? 0.840 25.696 9.557 1.00 62.41 34 ASP A O 19
ATOM 22276 N N . LEU A 1 35 ? 1.683 23.688 8.991 1.00 25.34 35 LEU A N 19
ATOM 22277 C CA . LEU A 1 35 ? 2.193 23.403 10.328 1.00 34.44 35 LEU A CA 19
ATOM 22278 C C . LEU A 1 35 ? 3.493 24.156 10.588 1.00 11.41 35 LEU A C 19
ATOM 22279 O O . LEU A 1 35 ? 3.898 24.338 11.735 1.00 11.34 35 LEU A O 19
ATOM 22295 N N . ASN A 1 36 ? 4.142 24.595 9.514 1.00 74.41 36 ASN A N 19
ATOM 22296 C CA . ASN A 1 36 ? 5.396 25.331 9.626 1.00 74.33 36 ASN A CA 19
ATOM 22297 C C . ASN A 1 36 ? 6.505 24.435 10.169 1.00 43.45 36 ASN A C 19
ATOM 22298 O O . ASN A 1 36 ? 7.452 24.913 10.794 1.00 72.43 36 ASN A O 19
ATOM 22309 N N . ALA A 1 37 ? 6.382 23.135 9.924 1.00 33.12 37 ALA A N 19
ATOM 22310 C CA . ALA A 1 37 ? 7.375 22.173 10.386 1.00 51.12 37 ALA A CA 19
ATOM 22311 C C . ALA A 1 37 ? 8.787 22.637 10.046 1.00 23.30 37 ALA A C 19
ATOM 22312 O O . ALA A 1 37 ? 9.020 23.229 8.992 1.00 12.12 37 ALA A O 19
ATOM 22319 N N . ASP A 1 38 ? 9.727 22.364 10.945 1.00 54.00 38 ASP A N 19
ATOM 22320 C CA . ASP A 1 38 ? 11.117 22.753 10.740 1.00 0.11 38 ASP A CA 19
ATOM 22321 C C . ASP A 1 38 ? 11.722 22.004 9.557 1.00 23.32 38 ASP A C 19
ATOM 22322 O O . ASP A 1 38 ? 11.085 21.128 8.973 1.00 70.42 38 ASP A O 19
ATOM 22331 N N . SER A 1 39 ? 12.956 22.355 9.209 1.00 1.21 39 SER A N 19
ATOM 22332 C CA . SER A 1 39 ? 13.646 21.719 8.093 1.00 52.43 39 SER A CA 19
ATOM 22333 C C . SER A 1 39 ? 14.211 20.363 8.504 1.00 14.24 39 SER A C 19
ATOM 22334 O O . SER A 1 39 ? 14.004 19.360 7.822 1.00 75.52 39 SER A O 19
ATOM 22342 N N . ILE A 1 40 ? 14.925 20.342 9.625 1.00 54.33 40 ILE A N 19
ATOM 22343 C CA . ILE A 1 40 ? 15.519 19.110 10.129 1.00 54.35 40 ILE A CA 19
ATOM 22344 C C . ILE A 1 40 ? 14.487 17.989 10.192 1.00 64.32 40 ILE A C 19
ATOM 22345 O O . ILE A 1 40 ? 14.759 16.859 9.786 1.00 33.54 40 ILE A O 19
ATOM 22361 N N . SER A 1 41 ? 13.303 18.310 10.702 1.00 74.42 41 SER A N 19
ATOM 22362 C CA . SER A 1 41 ? 12.230 17.329 10.820 1.00 22.51 41 SER A CA 19
ATOM 22363 C C . SER A 1 41 ? 12.008 16.605 9.496 1.00 72.53 41 SER A C 19
ATOM 22364 O O . SER A 1 41 ? 11.706 15.411 9.470 1.00 0.32 41 SER A O 19
ATOM 22372 N N . VAL A 1 42 ? 12.159 17.336 8.396 1.00 60.20 42 VAL A N 19
ATOM 22373 C CA . VAL A 1 42 ? 11.976 16.765 7.067 1.00 61.20 42 VAL A CA 19
ATOM 22374 C C . VAL A 1 42 ? 12.854 15.534 6.872 1.00 32.43 42 VAL A C 19
ATOM 22375 O O . VAL A 1 42 ? 12.435 14.551 6.261 1.00 20.35 42 VAL A O 19
ATOM 22388 N N . MET A 1 43 ? 14.074 15.594 7.396 1.00 14.44 43 MET A N 19
ATOM 22389 C CA . MET A 1 43 ? 15.011 14.483 7.282 1.00 75.24 43 MET A CA 19
ATOM 22390 C C . MET A 1 43 ? 14.460 13.235 7.966 1.00 44.24 43 MET A C 19
ATOM 22391 O O . MET A 1 43 ? 14.824 12.113 7.614 1.00 13.33 43 MET A O 19
ATOM 22405 N N . GLU A 1 44 ? 13.583 13.440 8.943 1.00 23.24 44 GLU A N 19
ATOM 22406 C CA . GLU A 1 44 ? 12.985 12.330 9.676 1.00 10.34 44 GLU A CA 19
ATOM 22407 C C . GLU A 1 44 ? 11.750 11.803 8.952 1.00 70.41 44 GLU A C 19
ATOM 22408 O O . GLU A 1 44 ? 11.634 10.605 8.690 1.00 3.12 44 GLU A O 19
ATOM 22420 N N . PHE A 1 45 ? 10.829 12.705 8.631 1.00 12.11 45 PHE A N 19
ATOM 22421 C CA . PHE A 1 45 ? 9.601 12.331 7.938 1.00 2.44 45 PHE A CA 19
ATOM 22422 C C . PHE A 1 45 ? 9.913 11.639 6.615 1.00 53.33 45 PHE A C 19
ATOM 22423 O O . PHE A 1 45 ? 9.243 10.681 6.230 1.00 62.43 45 PHE A O 19
ATOM 22440 N N . VAL A 1 46 ? 10.934 12.133 5.922 1.00 60.14 46 VAL A N 19
ATOM 22441 C CA . VAL A 1 46 ? 11.336 11.563 4.641 1.00 32.33 46 VAL A CA 19
ATOM 22442 C C . VAL A 1 46 ? 11.938 10.174 4.823 1.00 73.12 46 VAL A C 19
ATOM 22443 O O . VAL A 1 46 ? 11.971 9.373 3.888 1.00 62.41 46 VAL A O 19
ATOM 22456 N N . LEU A 1 47 ? 12.412 9.894 6.032 1.00 41.33 47 LEU A N 19
ATOM 22457 C CA . LEU A 1 47 ? 13.013 8.601 6.337 1.00 21.34 47 LEU A CA 19
ATOM 22458 C C . LEU A 1 47 ? 11.940 7.559 6.636 1.00 20.42 47 LEU A C 19
ATOM 22459 O O . LEU A 1 47 ? 11.939 6.472 6.058 1.00 12.41 47 LEU A O 19
ATOM 22475 N N . GLU A 1 48 ? 11.028 7.899 7.541 1.00 34.12 48 GLU A N 19
ATOM 22476 C CA . GLU A 1 48 ? 9.948 6.992 7.915 1.00 43.41 48 GLU A CA 19
ATOM 22477 C C . GLU A 1 48 ? 9.129 6.588 6.692 1.00 1.54 48 GLU A C 19
ATOM 22478 O O . GLU A 1 48 ? 8.739 5.429 6.548 1.00 42.15 48 GLU A O 19
ATOM 22490 N N . LEU A 1 49 ? 8.871 7.553 5.816 1.00 63.43 49 LEU A N 19
ATOM 22491 C CA . LEU A 1 49 ? 8.098 7.299 4.605 1.00 50.10 49 LEU A CA 19
ATOM 22492 C C . LEU A 1 49 ? 8.865 6.391 3.649 1.00 0.01 49 LEU A C 19
ATOM 22493 O O . LEU A 1 49 ? 8.392 5.314 3.288 1.00 40.11 49 LEU A O 19
ATOM 22509 N N . GLU A 1 50 ? 10.052 6.833 3.245 1.00 10.04 50 GLU A N 19
ATOM 22510 C CA . GLU A 1 50 ? 10.885 6.059 2.333 1.00 73.45 50 GLU A CA 19
ATOM 22511 C C . GLU A 1 50 ? 11.214 4.691 2.924 1.00 1.11 50 GLU A C 19
ATOM 22512 O O . GLU A 1 50 ? 11.552 3.755 2.200 1.00 74.52 50 GLU A O 19
ATOM 22524 N N . ASP A 1 51 ? 11.114 4.585 4.244 1.00 20.34 51 ASP A N 19
ATOM 22525 C CA . ASP A 1 51 ? 11.401 3.332 4.935 1.00 55.45 51 ASP A CA 19
ATOM 22526 C C . ASP A 1 51 ? 10.175 2.423 4.942 1.00 44.40 51 ASP A C 19
ATOM 22527 O O . ASP A 1 51 ? 10.196 1.334 4.370 1.00 41.33 51 ASP A O 19
ATOM 22536 N N . GLU A 1 52 ? 9.111 2.879 5.595 1.00 73.21 52 GLU A N 19
ATOM 22537 C CA . GLU A 1 52 ? 7.878 2.105 5.678 1.00 73.11 52 GLU A CA 19
ATOM 22538 C C . GLU A 1 52 ? 7.431 1.643 4.294 1.00 60.12 52 GLU A C 19
ATOM 22539 O O . GLU A 1 52 ? 7.249 0.449 4.054 1.00 25.02 52 GLU A O 19
ATOM 22551 N N . PHE A 1 53 ? 7.255 2.597 3.386 1.00 2.41 53 PHE A N 19
ATOM 22552 C CA . PHE A 1 53 ? 6.828 2.290 2.026 1.00 23.21 53 PHE A CA 19
ATOM 22553 C C . PHE A 1 53 ? 7.894 1.482 1.291 1.00 0.21 53 PHE A C 19
ATOM 22554 O O . PHE A 1 53 ? 7.588 0.711 0.383 1.00 34.21 53 PHE A O 19
ATOM 22571 N N . GLY A 1 54 ? 9.149 1.667 1.691 1.00 73.21 54 GLY A N 19
ATOM 22572 C CA . GLY A 1 54 ? 10.241 0.950 1.060 1.00 64.01 54 GLY A CA 19
ATOM 22573 C C . GLY A 1 54 ? 10.557 1.477 -0.326 1.00 0.12 54 GLY A C 19
ATOM 22574 O O . GLY A 1 54 ? 10.540 0.728 -1.303 1.00 20.31 54 GLY A O 19
ATOM 22578 N N . THR A 1 55 ? 10.845 2.772 -0.413 1.00 51.14 55 THR A N 19
ATOM 22579 C CA . THR A 1 55 ? 11.163 3.400 -1.690 1.00 32.23 55 THR A CA 19
ATOM 22580 C C . THR A 1 55 ? 12.308 4.396 -1.543 1.00 34.52 55 THR A C 19
ATOM 22581 O O . THR A 1 55 ? 12.678 4.768 -0.430 1.00 44.23 55 THR A O 19
ATOM 22592 N N . GLU A 1 56 ? 12.863 4.823 -2.672 1.00 70.25 56 GLU A N 19
ATOM 22593 C CA . GLU A 1 56 ? 13.966 5.776 -2.668 1.00 4.04 56 GLU A CA 19
ATOM 22594 C C . GLU A 1 56 ? 13.472 7.183 -2.992 1.00 33.31 56 GLU A C 19
ATOM 22595 O O . GLU A 1 56 ? 12.868 7.413 -4.040 1.00 13.21 56 GLU A O 19
ATOM 22607 N N . ILE A 1 57 ? 13.732 8.119 -2.085 1.00 72.53 57 ILE A N 19
ATOM 22608 C CA . ILE A 1 57 ? 13.314 9.502 -2.275 1.00 12.03 57 ILE A CA 19
ATOM 22609 C C . ILE A 1 57 ? 14.515 10.413 -2.505 1.00 61.42 57 ILE A C 19
ATOM 22610 O O . ILE A 1 57 ? 15.409 10.503 -1.664 1.00 12.34 57 ILE A O 19
ATOM 22626 N N . SER A 1 58 ? 14.529 11.087 -3.651 1.00 35.23 58 SER A N 19
ATOM 22627 C CA . SER A 1 58 ? 15.621 11.990 -3.993 1.00 61.35 58 SER A CA 19
ATOM 22628 C C . SER A 1 58 ? 15.829 13.032 -2.899 1.00 34.35 58 SER A C 19
ATOM 22629 O O . SER A 1 58 ? 14.954 13.249 -2.060 1.00 0.42 58 SER A O 19
ATOM 22637 N N . ASP A 1 59 ? 16.992 13.672 -2.913 1.00 41.45 59 ASP A N 19
ATOM 22638 C CA . ASP A 1 59 ? 17.316 14.693 -1.923 1.00 71.32 59 ASP A CA 19
ATOM 22639 C C . ASP A 1 59 ? 16.690 16.032 -2.298 1.00 54.23 59 ASP A C 19
ATOM 22640 O O . ASP A 1 59 ? 16.411 16.861 -1.433 1.00 3.51 59 ASP A O 19
ATOM 22649 N N . GLU A 1 60 ? 16.472 16.236 -3.594 1.00 20.01 60 GLU A N 19
ATOM 22650 C CA . GLU A 1 60 ? 15.880 17.476 -4.083 1.00 25.14 60 GLU A CA 19
ATOM 22651 C C . GLU A 1 60 ? 14.359 17.434 -3.970 1.00 42.40 60 GLU A C 19
ATOM 22652 O O . GLU A 1 60 ? 13.754 18.259 -3.285 1.00 40.55 60 GLU A O 19
ATOM 22664 N N . ASP A 1 61 ? 13.748 16.469 -4.647 1.00 61.50 61 ASP A N 19
ATOM 22665 C CA . ASP A 1 61 ? 12.298 16.318 -4.623 1.00 52.05 61 ASP A CA 19
ATOM 22666 C C . ASP A 1 61 ? 11.783 16.237 -3.190 1.00 21.13 61 ASP A C 19
ATOM 22667 O O . ASP A 1 61 ? 10.719 16.766 -2.871 1.00 1.51 61 ASP A O 19
ATOM 22676 N N . ALA A 1 62 ? 12.545 15.569 -2.330 1.00 3.33 62 ALA A N 19
ATOM 22677 C CA . ALA A 1 62 ? 12.167 15.420 -0.930 1.00 71.40 62 ALA A CA 19
ATOM 22678 C C . ALA A 1 62 ? 11.982 16.778 -0.263 1.00 1.31 62 ALA A C 19
ATOM 22679 O O . ALA A 1 62 ? 11.398 16.875 0.816 1.00 43.41 62 ALA A O 19
ATOM 22686 N N . GLU A 1 63 ? 12.484 17.824 -0.912 1.00 10.31 63 GLU A N 19
ATOM 22687 C CA . GLU A 1 63 ? 12.375 19.177 -0.379 1.00 53.32 63 GLU A CA 19
ATOM 22688 C C . GLU A 1 63 ? 11.046 19.813 -0.778 1.00 0.32 63 GLU A C 19
ATOM 22689 O O . GLU A 1 63 ? 10.586 20.765 -0.147 1.00 33.14 63 GLU A O 19
ATOM 22701 N N . LYS A 1 64 ? 10.434 19.281 -1.830 1.00 44.04 64 LYS A N 19
ATOM 22702 C CA . LYS A 1 64 ? 9.158 19.794 -2.315 1.00 5.21 64 LYS A CA 19
ATOM 22703 C C . LYS A 1 64 ? 8.016 18.859 -1.933 1.00 15.24 64 LYS A C 19
ATOM 22704 O O . LYS A 1 64 ? 6.969 19.304 -1.459 1.00 44.12 64 LYS A O 19
ATOM 22723 N N . ILE A 1 65 ? 8.223 17.563 -2.140 1.00 11.24 65 ILE A N 19
ATOM 22724 C CA . ILE A 1 65 ? 7.211 16.566 -1.814 1.00 15.51 65 ILE A CA 19
ATOM 22725 C C . ILE A 1 65 ? 7.055 16.413 -0.305 1.00 3.44 65 ILE A C 19
ATOM 22726 O O . ILE A 1 65 ? 7.456 15.402 0.270 1.00 12.05 65 ILE A O 19
ATOM 22742 N N . GLU A 1 66 ? 6.470 17.424 0.330 1.00 34.01 66 GLU A N 19
ATOM 22743 C CA . GLU A 1 66 ? 6.261 17.400 1.773 1.00 14.51 66 GLU A CA 19
ATOM 22744 C C . GLU A 1 66 ? 4.784 17.582 2.112 1.00 72.51 66 GLU A C 19
ATOM 22745 O O . GLU A 1 66 ? 4.392 17.534 3.278 1.00 35.34 66 GLU A O 19
ATOM 22757 N N . THR A 1 67 ? 3.968 17.791 1.083 1.00 32.53 67 THR A N 19
ATOM 22758 C CA . THR A 1 67 ? 2.535 17.981 1.271 1.00 61.35 67 THR A CA 19
ATOM 22759 C C . THR A 1 67 ? 1.785 16.659 1.149 1.00 14.41 67 THR A C 19
ATOM 22760 O O . THR A 1 67 ? 2.300 15.690 0.592 1.00 30.13 67 THR A O 19
ATOM 22771 N N . VAL A 1 68 ? 0.563 16.627 1.673 1.00 4.43 68 VAL A N 19
ATOM 22772 C CA . VAL A 1 68 ? -0.259 15.425 1.622 1.00 74.22 68 VAL A CA 19
ATOM 22773 C C . VAL A 1 68 ? -0.300 14.847 0.212 1.00 72.23 68 VAL A C 19
ATOM 22774 O O . VAL A 1 68 ? -0.137 13.643 0.018 1.00 74.10 68 VAL A O 19
ATOM 22787 N N . GLY A 1 69 ? -0.519 15.715 -0.772 1.00 25.32 69 GLY A N 19
ATOM 22788 C CA . GLY A 1 69 ? -0.577 15.272 -2.153 1.00 25.24 69 GLY A CA 19
ATOM 22789 C C . GLY A 1 69 ? 0.799 15.124 -2.772 1.00 51.44 69 GLY A C 19
ATOM 22790 O O . GLY A 1 69 ? 1.075 14.142 -3.460 1.00 60.02 69 GLY A O 19
ATOM 22794 N N . ALA A 1 70 ? 1.664 16.104 -2.530 1.00 54.10 70 ALA A N 19
ATOM 22795 C CA . ALA A 1 70 ? 3.018 16.079 -3.069 1.00 74.32 70 ALA A CA 19
ATOM 22796 C C . ALA A 1 70 ? 3.782 14.855 -2.576 1.00 2.14 70 ALA A C 19
ATOM 22797 O O . ALA A 1 70 ? 4.803 14.477 -3.149 1.00 61.40 70 ALA A O 19
ATOM 22804 N N . ALA A 1 71 ? 3.282 14.241 -1.508 1.00 53.15 71 ALA A N 19
ATOM 22805 C CA . ALA A 1 71 ? 3.917 13.060 -0.939 1.00 23.51 71 ALA A CA 19
ATOM 22806 C C . ALA A 1 71 ? 3.424 11.788 -1.621 1.00 41.13 71 ALA A C 19
ATOM 22807 O O . ALA A 1 71 ? 4.186 11.101 -2.302 1.00 1.03 71 ALA A O 19
ATOM 22814 N N . VAL A 1 72 ? 2.145 11.480 -1.434 1.00 73.24 72 VAL A N 19
ATOM 22815 C CA . VAL A 1 72 ? 1.550 10.291 -2.032 1.00 74.45 72 VAL A CA 19
ATOM 22816 C C . VAL A 1 72 ? 1.759 10.271 -3.542 1.00 44.24 72 VAL A C 19
ATOM 22817 O O . VAL A 1 72 ? 2.039 9.225 -4.127 1.00 61.42 72 VAL A O 19
ATOM 22830 N N . ASP A 1 73 ? 1.623 11.435 -4.168 1.00 10.11 73 ASP A N 19
ATOM 22831 C CA . ASP A 1 73 ? 1.799 11.553 -5.611 1.00 22.12 73 ASP A CA 19
ATOM 22832 C C . ASP A 1 73 ? 3.207 11.133 -6.022 1.00 51.24 73 ASP A C 19
ATOM 22833 O O . ASP A 1 73 ? 3.428 10.685 -7.148 1.00 11.13 73 ASP A O 19
ATOM 22842 N N . TYR A 1 74 ? 4.155 11.282 -5.104 1.00 42.43 74 TYR A N 19
ATOM 22843 C CA . TYR A 1 74 ? 5.542 10.922 -5.373 1.00 3.22 74 TYR A CA 19
ATOM 22844 C C . TYR A 1 74 ? 5.806 9.463 -5.013 1.00 12.21 74 TYR A C 19
ATOM 22845 O O . TYR A 1 74 ? 6.319 8.695 -5.827 1.00 32.42 74 TYR A O 19
ATOM 22863 N N . ILE A 1 75 ? 5.450 9.089 -3.788 1.00 45.44 75 ILE A N 19
ATOM 22864 C CA . ILE A 1 75 ? 5.646 7.723 -3.320 1.00 63.04 75 ILE A CA 19
ATOM 22865 C C . ILE A 1 75 ? 4.914 6.726 -4.212 1.00 41.13 75 ILE A C 19
ATOM 22866 O O . ILE A 1 75 ? 5.439 5.659 -4.531 1.00 2.22 75 ILE A O 19
ATOM 22882 N N . VAL A 1 76 ? 3.698 7.082 -4.614 1.00 70.01 76 VAL A N 19
ATOM 22883 C CA . VAL A 1 76 ? 2.894 6.220 -5.472 1.00 52.33 76 VAL A CA 19
ATOM 22884 C C . VAL A 1 76 ? 3.452 6.182 -6.891 1.00 13.24 76 VAL A C 19
ATOM 22885 O O . VAL A 1 76 ? 3.830 5.123 -7.392 1.00 14.42 76 VAL A O 19
ATOM 22898 N N . SER A 1 77 ? 3.501 7.345 -7.533 1.00 12.03 77 SER A N 19
ATOM 22899 C CA . SER A 1 77 ? 4.010 7.445 -8.896 1.00 32.25 77 SER A CA 19
ATOM 22900 C C . SER A 1 77 ? 5.379 6.782 -9.014 1.00 31.01 77 SER A C 19
ATOM 22901 O O . SER A 1 77 ? 5.740 6.264 -10.070 1.00 24.15 77 SER A O 19
ATOM 22909 N N . ASN A 1 78 ? 6.136 6.803 -7.922 1.00 0.22 78 ASN A N 19
ATOM 22910 C CA . ASN A 1 78 ? 7.466 6.205 -7.902 1.00 41.21 78 ASN A CA 19
ATOM 22911 C C . ASN A 1 78 ? 7.386 4.709 -7.614 1.00 54.04 78 ASN A C 19
ATOM 22912 O O . ASN A 1 78 ? 8.147 3.918 -8.171 1.00 31.34 78 ASN A O 19
ATOM 22923 N N . SER A 1 79 ? 6.457 4.329 -6.742 1.00 63.33 79 SER A N 19
ATOM 22924 C CA . SER A 1 79 ? 6.279 2.928 -6.378 1.00 11.10 79 SER A CA 19
ATOM 22925 C C . SER A 1 79 ? 7.583 2.332 -5.857 1.00 30.11 79 SER A C 19
ATOM 22926 O O . SER A 1 79 ? 7.732 1.111 -5.860 1.00 71.14 79 SER A O 19
ATOM 22934 N N . MET A 1 1 ? 2.458 0.624 0.576 1.00 1.44 1 MET A N 20
ATOM 22935 C CA . MET A 1 1 ? 2.662 -0.013 -0.719 1.00 52.25 1 MET A CA 20
ATOM 22936 C C . MET A 1 1 ? 1.931 0.749 -1.821 1.00 5.23 1 MET A C 20
ATOM 22937 O O . MET A 1 1 ? 2.557 1.337 -2.704 1.00 21.12 1 MET A O 20
ATOM 22951 N N . THR A 1 2 ? 0.603 0.735 -1.763 1.00 43.43 2 THR A N 20
ATOM 22952 C CA . THR A 1 2 ? -0.212 1.424 -2.756 1.00 61.53 2 THR A CA 20
ATOM 22953 C C . THR A 1 2 ? -0.478 2.867 -2.344 1.00 73.23 2 THR A C 20
ATOM 22954 O O . THR A 1 2 ? -0.097 3.291 -1.253 1.00 42.35 2 THR A O 20
ATOM 22965 N N . ARG A 1 3 ? -1.136 3.616 -3.223 1.00 43.40 3 ARG A N 20
ATOM 22966 C CA . ARG A 1 3 ? -1.453 5.013 -2.950 1.00 63.00 3 ARG A CA 20
ATOM 22967 C C . ARG A 1 3 ? -2.334 5.138 -1.711 1.00 0.33 3 ARG A C 20
ATOM 22968 O O . ARG A 1 3 ? -2.151 6.043 -0.897 1.00 33.00 3 ARG A O 20
ATOM 22989 N N . GLU A 1 4 ? -3.290 4.224 -1.576 1.00 3.25 4 GLU A N 20
ATOM 22990 C CA . GLU A 1 4 ? -4.200 4.234 -0.436 1.00 43.22 4 GLU A CA 20
ATOM 22991 C C . GLU A 1 4 ? -3.433 4.081 0.874 1.00 4.11 4 GLU A C 20
ATOM 22992 O O . GLU A 1 4 ? -3.448 4.973 1.721 1.00 11.25 4 GLU A O 20
ATOM 23004 N N . GLU A 1 5 ? -2.763 2.943 1.032 1.00 54.41 5 GLU A N 20
ATOM 23005 C CA . GLU A 1 5 ? -1.992 2.673 2.239 1.00 23.12 5 GLU A CA 20
ATOM 23006 C C . GLU A 1 5 ? -1.062 3.839 2.563 1.00 20.22 5 GLU A C 20
ATOM 23007 O O . GLU A 1 5 ? -1.027 4.324 3.694 1.00 23.53 5 GLU A O 20
ATOM 23019 N N . VAL A 1 6 ? -0.310 4.284 1.562 1.00 65.01 6 VAL A N 20
ATOM 23020 C CA . VAL A 1 6 ? 0.620 5.393 1.739 1.00 64.12 6 VAL A CA 20
ATOM 23021 C C . VAL A 1 6 ? -0.107 6.653 2.195 1.00 21.55 6 VAL A C 20
ATOM 23022 O O . VAL A 1 6 ? 0.251 7.257 3.207 1.00 43.51 6 VAL A O 20
ATOM 23035 N N . LEU A 1 7 ? -1.131 7.043 1.444 1.00 25.02 7 LEU A N 20
ATOM 23036 C CA . LEU A 1 7 ? -1.910 8.232 1.772 1.00 73.43 7 LEU A CA 20
ATOM 23037 C C . LEU A 1 7 ? -2.429 8.165 3.205 1.00 45.12 7 LEU A C 20
ATOM 23038 O O . LEU A 1 7 ? -2.332 9.136 3.955 1.00 50.13 7 LEU A O 20
ATOM 23054 N N . GLN A 1 8 ? -2.976 7.013 3.578 1.00 61.12 8 GLN A N 20
ATOM 23055 C CA . GLN A 1 8 ? -3.508 6.820 4.922 1.00 64.03 8 GLN A CA 20
ATOM 23056 C C . GLN A 1 8 ? -2.415 7.000 5.970 1.00 10.24 8 GLN A C 20
ATOM 23057 O O . GLN A 1 8 ? -2.502 7.879 6.828 1.00 22.05 8 GLN A O 20
ATOM 23071 N N . LYS A 1 9 ? -1.387 6.162 5.896 1.00 4.32 9 LYS A N 20
ATOM 23072 C CA . LYS A 1 9 ? -0.275 6.229 6.838 1.00 74.40 9 LYS A CA 20
ATOM 23073 C C . LYS A 1 9 ? 0.209 7.665 7.008 1.00 61.04 9 LYS A C 20
ATOM 23074 O O . LYS A 1 9 ? 0.186 8.212 8.110 1.00 2.30 9 LYS A O 20
ATOM 23093 N N . VAL A 1 10 ? 0.646 8.271 5.908 1.00 1.12 10 VAL A N 20
ATOM 23094 C CA . VAL A 1 10 ? 1.133 9.645 5.935 1.00 25.00 10 VAL A CA 20
ATOM 23095 C C . VAL A 1 10 ? 0.140 10.567 6.633 1.00 22.14 10 VAL A C 20
ATOM 23096 O O . VAL A 1 10 ? 0.521 11.392 7.463 1.00 43.32 10 VAL A O 20
ATOM 23109 N N . ALA A 1 11 ? -1.136 10.420 6.292 1.00 22.14 11 ALA A N 20
ATOM 23110 C CA . ALA A 1 11 ? -2.185 11.238 6.889 1.00 61.45 11 ALA A CA 20
ATOM 23111 C C . ALA A 1 11 ? -2.275 11.004 8.393 1.00 40.03 11 ALA A C 20
ATOM 23112 O O . ALA A 1 11 ? -2.485 11.939 9.165 1.00 14.15 11 ALA A O 20
ATOM 23119 N N . LYS A 1 12 ? -2.115 9.750 8.803 1.00 51.34 12 LYS A N 20
ATOM 23120 C CA . LYS A 1 12 ? -2.178 9.393 10.215 1.00 64.42 12 LYS A CA 20
ATOM 23121 C C . LYS A 1 12 ? -0.943 9.893 10.958 1.00 14.40 12 LYS A C 20
ATOM 23122 O O . LYS A 1 12 ? -1.049 10.700 11.883 1.00 71.42 12 LYS A O 20
ATOM 23141 N N . ILE A 1 13 ? 0.225 9.412 10.547 1.00 11.02 13 ILE A N 20
ATOM 23142 C CA . ILE A 1 13 ? 1.479 9.813 11.173 1.00 53.51 13 ILE A CA 20
ATOM 23143 C C . ILE A 1 13 ? 1.579 11.331 11.278 1.00 45.44 13 ILE A C 20
ATOM 23144 O O . ILE A 1 13 ? 2.064 11.864 12.276 1.00 22.15 13 ILE A O 20
ATOM 23160 N N . ILE A 1 14 ? 1.117 12.022 10.241 1.00 1.41 14 ILE A N 20
ATOM 23161 C CA . ILE A 1 14 ? 1.153 13.479 10.218 1.00 54.41 14 ILE A CA 20
ATOM 23162 C C . ILE A 1 14 ? 0.082 14.070 11.129 1.00 73.12 14 ILE A C 20
ATOM 23163 O O . ILE A 1 14 ? 0.321 15.053 11.829 1.00 2.42 14 ILE A O 20
ATOM 23179 N N . SER A 1 15 ? -1.100 13.462 11.115 1.00 31.43 15 SER A N 20
ATOM 23180 C CA . SER A 1 15 ? -2.209 13.928 11.939 1.00 54.22 15 SER A CA 20
ATOM 23181 C C . SER A 1 15 ? -1.933 13.674 13.417 1.00 5.45 15 SER A C 20
ATOM 23182 O O . SER A 1 15 ? -2.533 14.301 14.289 1.00 11.30 15 SER A O 20
ATOM 23190 N N . ASN A 1 16 ? -1.018 12.750 13.692 1.00 60.34 16 ASN A N 20
ATOM 23191 C CA . ASN A 1 16 ? -0.661 12.411 15.064 1.00 2.35 16 ASN A CA 20
ATOM 23192 C C . ASN A 1 16 ? 0.538 13.231 15.532 1.00 20.24 16 ASN A C 20
ATOM 23193 O O . ASN A 1 16 ? 0.548 13.757 16.646 1.00 54.24 16 ASN A O 20
ATOM 23204 N N . HIS A 1 17 ? 1.548 13.335 14.674 1.00 11.32 17 HIS A N 20
ATOM 23205 C CA . HIS A 1 17 ? 2.752 14.092 14.999 1.00 71.11 17 HIS A CA 20
ATOM 23206 C C . HIS A 1 17 ? 2.448 15.585 15.087 1.00 22.50 17 HIS A C 20
ATOM 23207 O O . HIS A 1 17 ? 2.859 16.257 16.033 1.00 44.33 17 HIS A O 20
ATOM 23221 N N . PHE A 1 18 ? 1.727 16.096 14.095 1.00 12.22 18 PHE A N 20
ATOM 23222 C CA . PHE A 1 18 ? 1.370 17.510 14.060 1.00 73.31 18 PHE A CA 20
ATOM 23223 C C . PHE A 1 18 ? -0.021 17.734 14.646 1.00 0.13 18 PHE A C 20
ATOM 23224 O O . PHE A 1 18 ? -0.683 16.791 15.079 1.00 34.02 18 PHE A O 20
ATOM 23241 N N . ASP A 1 19 ? -0.456 18.989 14.657 1.00 12.13 19 ASP A N 20
ATOM 23242 C CA . ASP A 1 19 ? -1.768 19.339 15.190 1.00 60.22 19 ASP A CA 20
ATOM 23243 C C . ASP A 1 19 ? -2.792 19.473 14.067 1.00 0.51 19 ASP A C 20
ATOM 23244 O O . ASP A 1 19 ? -3.849 20.080 14.247 1.00 24.31 19 ASP A O 20
ATOM 23253 N N . ILE A 1 20 ? -2.471 18.906 12.910 1.00 72.45 20 ILE A N 20
ATOM 23254 C CA . ILE A 1 20 ? -3.363 18.962 11.758 1.00 12.52 20 ILE A CA 20
ATOM 23255 C C . ILE A 1 20 ? -4.444 17.890 11.847 1.00 52.53 20 ILE A C 20
ATOM 23256 O O . ILE A 1 20 ? -4.301 16.910 12.577 1.00 40.34 20 ILE A O 20
ATOM 23272 N N . GLU A 1 21 ? -5.525 18.084 11.097 1.00 63.12 21 GLU A N 20
ATOM 23273 C CA . GLU A 1 21 ? -6.630 17.132 11.090 1.00 5.34 21 GLU A CA 20
ATOM 23274 C C . GLU A 1 21 ? -6.469 16.120 9.960 1.00 21.31 21 GLU A C 20
ATOM 23275 O O . GLU A 1 21 ? -6.225 16.489 8.812 1.00 63.01 21 GLU A O 20
ATOM 23287 N N . ALA A 1 22 ? -6.607 14.841 10.295 1.00 55.10 22 ALA A N 20
ATOM 23288 C CA . ALA A 1 22 ? -6.479 13.775 9.309 1.00 14.12 22 ALA A CA 20
ATOM 23289 C C . ALA A 1 22 ? -7.490 13.947 8.181 1.00 74.35 22 ALA A C 20
ATOM 23290 O O . ALA A 1 22 ? -7.336 13.371 7.103 1.00 1.31 22 ALA A O 20
ATOM 23297 N N . ASP A 1 23 ? -8.525 14.741 8.435 1.00 63.51 23 ASP A N 20
ATOM 23298 C CA . ASP A 1 23 ? -9.561 14.988 7.440 1.00 54.14 23 ASP A CA 20
ATOM 23299 C C . ASP A 1 23 ? -9.280 16.275 6.671 1.00 51.25 23 ASP A C 20
ATOM 23300 O O . ASP A 1 23 ? -9.669 16.414 5.511 1.00 21.52 23 ASP A O 20
ATOM 23309 N N . GLN A 1 24 ? -8.604 17.214 7.325 1.00 65.42 24 GLN A N 20
ATOM 23310 C CA . GLN A 1 24 ? -8.272 18.490 6.702 1.00 33.05 24 GLN A CA 20
ATOM 23311 C C . GLN A 1 24 ? -7.053 18.354 5.796 1.00 34.41 24 GLN A C 20
ATOM 23312 O O . GLN A 1 24 ? -6.944 19.038 4.779 1.00 63.04 24 GLN A O 20
ATOM 23326 N N . VAL A 1 25 ? -6.139 17.466 6.172 1.00 24.53 25 VAL A N 20
ATOM 23327 C CA . VAL A 1 25 ? -4.927 17.239 5.393 1.00 34.31 25 VAL A CA 20
ATOM 23328 C C . VAL A 1 25 ? -5.249 17.078 3.912 1.00 51.34 25 VAL A C 20
ATOM 23329 O O . VAL A 1 25 ? -5.751 16.039 3.482 1.00 22.31 25 VAL A O 20
ATOM 23342 N N . THR A 1 26 ? -4.957 18.115 3.132 1.00 4.03 26 THR A N 20
ATOM 23343 C CA . THR A 1 26 ? -5.215 18.090 1.698 1.00 0.12 26 THR A CA 20
ATOM 23344 C C . THR A 1 26 ? -3.956 18.426 0.907 1.00 71.11 26 THR A C 20
ATOM 23345 O O . THR A 1 26 ? -3.001 18.984 1.448 1.00 34.43 26 THR A O 20
ATOM 23356 N N . ASP A 1 27 ? -3.961 18.084 -0.377 1.00 31.33 27 ASP A N 20
ATOM 23357 C CA . ASP A 1 27 ? -2.819 18.351 -1.244 1.00 33.33 27 ASP A CA 20
ATOM 23358 C C . ASP A 1 27 ? -2.583 19.851 -1.385 1.00 14.32 27 ASP A C 20
ATOM 23359 O O . ASP A 1 27 ? -1.517 20.282 -1.822 1.00 2.43 27 ASP A O 20
ATOM 23368 N N . GLN A 1 28 ? -3.586 20.640 -1.013 1.00 12.41 28 GLN A N 20
ATOM 23369 C CA . GLN A 1 28 ? -3.488 22.093 -1.100 1.00 63.51 28 GLN A CA 20
ATOM 23370 C C . GLN A 1 28 ? -3.170 22.699 0.263 1.00 55.44 28 GLN A C 20
ATOM 23371 O O . GLN A 1 28 ? -3.333 23.903 0.471 1.00 22.52 28 GLN A O 20
ATOM 23385 N N . LEU A 1 29 ? -2.718 21.860 1.187 1.00 1.15 29 LEU A N 20
ATOM 23386 C CA . LEU A 1 29 ? -2.378 22.314 2.532 1.00 61.33 29 LEU A CA 20
ATOM 23387 C C . LEU A 1 29 ? -1.054 21.712 2.991 1.00 62.41 29 LEU A C 20
ATOM 23388 O O . LEU A 1 29 ? -1.029 20.790 3.805 1.00 12.04 29 LEU A O 20
ATOM 23404 N N . ASN A 1 30 ? 0.045 22.241 2.464 1.00 65.23 30 ASN A N 20
ATOM 23405 C CA . ASN A 1 30 ? 1.374 21.757 2.821 1.00 70.51 30 ASN A CA 20
ATOM 23406 C C . ASN A 1 30 ? 1.592 21.828 4.329 1.00 34.12 30 ASN A C 20
ATOM 23407 O O . ASN A 1 30 ? 1.413 22.880 4.943 1.00 1.40 30 ASN A O 20
ATOM 23418 N N . ILE A 1 31 ? 1.979 20.702 4.920 1.00 55.25 31 ILE A N 20
ATOM 23419 C CA . ILE A 1 31 ? 2.222 20.638 6.355 1.00 22.32 31 ILE A CA 20
ATOM 23420 C C . ILE A 1 31 ? 3.472 21.424 6.737 1.00 53.34 31 ILE A C 20
ATOM 23421 O O . ILE A 1 31 ? 3.471 22.180 7.708 1.00 13.33 31 ILE A O 20
ATOM 23437 N N . LYS A 1 32 ? 4.537 21.243 5.964 1.00 62.22 32 LYS A N 20
ATOM 23438 C CA . LYS A 1 32 ? 5.794 21.937 6.217 1.00 10.21 32 LYS A CA 20
ATOM 23439 C C . LYS A 1 32 ? 5.557 23.428 6.438 1.00 20.35 32 LYS A C 20
ATOM 23440 O O . LYS A 1 32 ? 6.154 24.035 7.328 1.00 55.33 32 LYS A O 20
ATOM 23459 N N . ASP A 1 33 ? 4.682 24.010 5.626 1.00 44.03 33 ASP A N 20
ATOM 23460 C CA . ASP A 1 33 ? 4.365 25.429 5.735 1.00 52.23 33 ASP A CA 20
ATOM 23461 C C . ASP A 1 33 ? 3.241 25.659 6.740 1.00 34.30 33 ASP A C 20
ATOM 23462 O O . ASP A 1 33 ? 3.407 26.390 7.716 1.00 1.41 33 ASP A O 20
ATOM 23471 N N . ASP A 1 34 ? 2.097 25.030 6.494 1.00 35.01 34 ASP A N 20
ATOM 23472 C CA . ASP A 1 34 ? 0.944 25.165 7.378 1.00 43.53 34 ASP A CA 20
ATOM 23473 C C . ASP A 1 34 ? 1.356 24.998 8.837 1.00 0.40 34 ASP A C 20
ATOM 23474 O O . ASP A 1 34 ? 1.129 25.884 9.663 1.00 75.33 34 ASP A O 20
ATOM 23483 N N . LEU A 1 35 ? 1.962 23.858 9.149 1.00 73.15 35 LEU A N 20
ATOM 23484 C CA . LEU A 1 35 ? 2.405 23.574 10.509 1.00 34.51 35 LEU A CA 20
ATOM 23485 C C . LEU A 1 35 ? 3.738 24.255 10.801 1.00 32.33 35 LEU A C 20
ATOM 23486 O O . LEU A 1 35 ? 4.131 24.401 11.958 1.00 71.22 35 LEU A O 20
ATOM 23502 N N . ASN A 1 36 ? 4.428 24.671 9.744 1.00 12.35 36 ASN A N 20
ATOM 23503 C CA . ASN A 1 36 ? 5.716 25.339 9.888 1.00 44.02 36 ASN A CA 20
ATOM 23504 C C . ASN A 1 36 ? 6.769 24.378 10.432 1.00 2.43 36 ASN A C 20
ATOM 23505 O O . ASN A 1 36 ? 7.707 24.791 11.114 1.00 62.12 36 ASN A O 20
ATOM 23516 N N . ALA A 1 37 ? 6.607 23.095 10.126 1.00 14.50 37 ALA A N 20
ATOM 23517 C CA . ALA A 1 37 ? 7.544 22.076 10.582 1.00 52.50 37 ALA A CA 20
ATOM 23518 C C . ALA A 1 37 ? 8.984 22.491 10.302 1.00 64.21 37 ALA A C 20
ATOM 23519 O O . ALA A 1 37 ? 9.273 23.115 9.281 1.00 4.30 37 ALA A O 20
ATOM 23526 N N . ASP A 1 38 ? 9.884 22.140 11.214 1.00 11.34 38 ASP A N 20
ATOM 23527 C CA . ASP A 1 38 ? 11.295 22.476 11.065 1.00 22.32 38 ASP A CA 20
ATOM 23528 C C . ASP A 1 38 ? 11.907 21.737 9.879 1.00 52.23 38 ASP A C 20
ATOM 23529 O O . ASP A 1 38 ? 11.290 20.835 9.312 1.00 42.35 38 ASP A O 20
ATOM 23538 N N . SER A 1 39 ? 13.122 22.127 9.508 1.00 23.03 39 SER A N 20
ATOM 23539 C CA . SER A 1 39 ? 13.815 21.505 8.386 1.00 45.40 39 SER A CA 20
ATOM 23540 C C . SER A 1 39 ? 14.359 20.134 8.775 1.00 33.13 39 SER A C 20
ATOM 23541 O O . SER A 1 39 ? 14.158 19.150 8.063 1.00 64.14 39 SER A O 20
ATOM 23549 N N . ILE A 1 40 ? 15.047 20.078 9.911 1.00 72.45 40 ILE A N 20
ATOM 23550 C CA . ILE A 1 40 ? 15.618 18.827 10.396 1.00 41.53 40 ILE A CA 20
ATOM 23551 C C . ILE A 1 40 ? 14.572 17.718 10.422 1.00 52.50 40 ILE A C 20
ATOM 23552 O O . ILE A 1 40 ? 14.841 16.588 10.017 1.00 74.34 40 ILE A O 20
ATOM 23568 N N . SER A 1 41 ? 13.377 18.051 10.900 1.00 20.23 41 SER A N 20
ATOM 23569 C CA . SER A 1 41 ? 12.290 17.083 10.981 1.00 32.54 41 SER A CA 20
ATOM 23570 C C . SER A 1 41 ? 12.089 16.378 9.643 1.00 13.11 41 SER A C 20
ATOM 23571 O O . SER A 1 41 ? 11.763 15.192 9.595 1.00 34.04 41 SER A O 20
ATOM 23579 N N . VAL A 1 42 ? 12.286 17.118 8.557 1.00 52.15 42 VAL A N 20
ATOM 23580 C CA . VAL A 1 42 ? 12.128 16.566 7.216 1.00 34.14 42 VAL A CA 20
ATOM 23581 C C . VAL A 1 42 ? 13.002 15.332 7.024 1.00 73.30 42 VAL A C 20
ATOM 23582 O O . VAL A 1 42 ? 12.595 14.365 6.381 1.00 35.52 42 VAL A O 20
ATOM 23595 N N . MET A 1 43 ? 14.205 15.372 7.586 1.00 44.41 43 MET A N 20
ATOM 23596 C CA . MET A 1 43 ? 15.137 14.256 7.477 1.00 22.14 43 MET A CA 20
ATOM 23597 C C . MET A 1 43 ? 14.552 12.996 8.108 1.00 10.21 43 MET A C 20
ATOM 23598 O O . MET A 1 43 ? 14.898 11.880 7.722 1.00 41.41 43 MET A O 20
ATOM 23612 N N . GLU A 1 44 ? 13.665 13.184 9.080 1.00 75.30 44 GLU A N 20
ATOM 23613 C CA . GLU A 1 44 ? 13.033 12.061 9.764 1.00 42.21 44 GLU A CA 20
ATOM 23614 C C . GLU A 1 44 ? 11.796 11.589 9.006 1.00 33.23 44 GLU A C 20
ATOM 23615 O O . GLU A 1 44 ? 11.656 10.404 8.700 1.00 12.45 44 GLU A O 20
ATOM 23627 N N . PHE A 1 45 ? 10.900 12.523 8.707 1.00 52.51 45 PHE A N 20
ATOM 23628 C CA . PHE A 1 45 ? 9.673 12.204 7.987 1.00 72.34 45 PHE A CA 20
ATOM 23629 C C . PHE A 1 45 ? 9.986 11.567 6.635 1.00 14.35 45 PHE A C 20
ATOM 23630 O O . PHE A 1 45 ? 9.280 10.666 6.183 1.00 53.03 45 PHE A O 20
ATOM 23647 N N . VAL A 1 46 ? 11.049 12.044 5.996 1.00 71.44 46 VAL A N 20
ATOM 23648 C CA . VAL A 1 46 ? 11.457 11.522 4.697 1.00 74.04 46 VAL A CA 20
ATOM 23649 C C . VAL A 1 46 ? 12.005 10.105 4.821 1.00 60.11 46 VAL A C 20
ATOM 23650 O O . VAL A 1 46 ? 12.013 9.343 3.853 1.00 52.20 46 VAL A O 20
ATOM 23663 N N . LEU A 1 47 ? 12.463 9.757 6.018 1.00 32.24 47 LEU A N 20
ATOM 23664 C CA . LEU A 1 47 ? 13.013 8.430 6.271 1.00 64.42 47 LEU A CA 20
ATOM 23665 C C . LEU A 1 47 ? 11.901 7.417 6.523 1.00 55.41 47 LEU A C 20
ATOM 23666 O O . LEU A 1 47 ? 11.842 6.372 5.877 1.00 62.21 47 LEU A O 20
ATOM 23682 N N . GLU A 1 48 ? 11.019 7.737 7.465 1.00 53.41 48 GLU A N 20
ATOM 23683 C CA . GLU A 1 48 ? 9.907 6.856 7.801 1.00 72.34 48 GLU A CA 20
ATOM 23684 C C . GLU A 1 48 ? 9.127 6.463 6.549 1.00 20.30 48 GLU A C 20
ATOM 23685 O O . GLU A 1 48 ? 8.719 5.311 6.394 1.00 30.10 48 GLU A O 20
ATOM 23697 N N . LEU A 1 49 ? 8.923 7.428 5.659 1.00 22.31 49 LEU A N 20
ATOM 23698 C CA . LEU A 1 49 ? 8.192 7.184 4.421 1.00 51.25 49 LEU A CA 20
ATOM 23699 C C . LEU A 1 49 ? 9.005 6.309 3.471 1.00 15.34 49 LEU A C 20
ATOM 23700 O O . LEU A 1 49 ? 8.450 5.487 2.743 1.00 42.23 49 LEU A O 20
ATOM 23716 N N . GLU A 1 50 ? 10.321 6.492 3.488 1.00 63.52 50 GLU A N 20
ATOM 23717 C CA . GLU A 1 50 ? 11.210 5.717 2.629 1.00 13.31 50 GLU A CA 20
ATOM 23718 C C . GLU A 1 50 ? 11.335 4.281 3.129 1.00 14.04 50 GLU A C 20
ATOM 23719 O O . GLU A 1 50 ? 11.496 3.349 2.341 1.00 52.52 50 GLU A O 20
ATOM 23731 N N . ASP A 1 51 ? 11.260 4.111 4.445 1.00 74.43 51 ASP A N 20
ATOM 23732 C CA . ASP A 1 51 ? 11.364 2.789 5.052 1.00 73.44 51 ASP A CA 20
ATOM 23733 C C . ASP A 1 51 ? 10.017 2.073 5.029 1.00 72.33 51 ASP A C 20
ATOM 23734 O O . ASP A 1 51 ? 9.905 0.958 4.520 1.00 71.10 51 ASP A O 20
ATOM 23743 N N . GLU A 1 52 ? 8.998 2.721 5.584 1.00 10.23 52 GLU A N 20
ATOM 23744 C CA . GLU A 1 52 ? 7.659 2.145 5.629 1.00 64.42 52 GLU A CA 20
ATOM 23745 C C . GLU A 1 52 ? 7.226 1.667 4.246 1.00 65.03 52 GLU A C 20
ATOM 23746 O O . GLU A 1 52 ? 6.942 0.486 4.045 1.00 23.13 52 GLU A O 20
ATOM 23758 N N . PHE A 1 53 ? 7.178 2.594 3.295 1.00 61.35 53 PHE A N 20
ATOM 23759 C CA . PHE A 1 53 ? 6.778 2.269 1.930 1.00 24.22 53 PHE A CA 20
ATOM 23760 C C . PHE A 1 53 ? 7.888 1.514 1.204 1.00 51.35 53 PHE A C 20
ATOM 23761 O O . PHE A 1 53 ? 7.627 0.732 0.291 1.00 52.14 53 PHE A O 20
ATOM 23778 N N . GLY A 1 54 ? 9.129 1.756 1.616 1.00 14.21 54 GLY A N 20
ATOM 23779 C CA . GLY A 1 54 ? 10.260 1.093 0.994 1.00 12.30 54 GLY A CA 20
ATOM 23780 C C . GLY A 1 54 ? 10.590 1.667 -0.370 1.00 35.41 54 GLY A C 20
ATOM 23781 O O . GLY A 1 54 ? 10.617 0.943 -1.366 1.00 54.54 54 GLY A O 20
ATOM 23785 N N . THR A 1 55 ? 10.840 2.971 -0.417 1.00 52.50 55 THR A N 20
ATOM 23786 C CA . THR A 1 55 ? 11.166 3.642 -1.669 1.00 3.41 55 THR A CA 20
ATOM 23787 C C . THR A 1 55 ? 12.279 4.665 -1.471 1.00 25.22 55 THR A C 20
ATOM 23788 O O . THR A 1 55 ? 12.436 5.222 -0.385 1.00 20.01 55 THR A O 20
ATOM 23799 N N . GLU A 1 56 ? 13.050 4.907 -2.527 1.00 75.31 56 GLU A N 20
ATOM 23800 C CA . GLU A 1 56 ? 14.149 5.863 -2.467 1.00 53.13 56 GLU A CA 20
ATOM 23801 C C . GLU A 1 56 ? 13.655 7.278 -2.753 1.00 14.31 56 GLU A C 20
ATOM 23802 O O . GLU A 1 56 ? 13.021 7.531 -3.778 1.00 70.42 56 GLU A O 20
ATOM 23814 N N . ILE A 1 57 ? 13.949 8.197 -1.839 1.00 74.10 57 ILE A N 20
ATOM 23815 C CA . ILE A 1 57 ? 13.535 9.586 -1.993 1.00 1.25 57 ILE A CA 20
ATOM 23816 C C . ILE A 1 57 ? 14.730 10.486 -2.290 1.00 30.31 57 ILE A C 20
ATOM 23817 O O . ILE A 1 57 ? 15.617 10.654 -1.453 1.00 61.43 57 ILE A O 20
ATOM 23833 N N . SER A 1 58 ? 14.745 11.064 -3.487 1.00 23.41 58 SER A N 20
ATOM 23834 C CA . SER A 1 58 ? 15.832 11.945 -3.896 1.00 43.22 58 SER A CA 20
ATOM 23835 C C . SER A 1 58 ? 16.023 13.076 -2.890 1.00 54.31 58 SER A C 20
ATOM 23836 O O . SER A 1 58 ? 15.149 13.340 -2.063 1.00 25.51 58 SER A O 20
ATOM 23844 N N . ASP A 1 59 ? 17.170 13.741 -2.967 1.00 52.45 59 ASP A N 20
ATOM 23845 C CA . ASP A 1 59 ? 17.476 14.845 -2.065 1.00 41.20 59 ASP A CA 20
ATOM 23846 C C . ASP A 1 59 ? 16.817 16.136 -2.542 1.00 20.22 59 ASP A C 20
ATOM 23847 O O . ASP A 1 59 ? 16.554 17.039 -1.748 1.00 60.25 59 ASP A O 20
ATOM 23856 N N . GLU A 1 60 ? 16.554 16.215 -3.843 1.00 23.34 60 GLU A N 20
ATOM 23857 C CA . GLU A 1 60 ? 15.928 17.396 -4.424 1.00 71.14 60 GLU A CA 20
ATOM 23858 C C . GLU A 1 60 ? 14.420 17.383 -4.191 1.00 31.21 60 GLU A C 20
ATOM 23859 O O . GLU A 1 60 ? 13.875 18.270 -3.534 1.00 10.01 60 GLU A O 20
ATOM 23871 N N . ASP A 1 61 ? 13.752 16.371 -4.734 1.00 40.11 61 ASP A N 20
ATOM 23872 C CA . ASP A 1 61 ? 12.307 16.241 -4.585 1.00 42.04 61 ASP A CA 20
ATOM 23873 C C . ASP A 1 61 ? 11.915 16.188 -3.112 1.00 62.30 61 ASP A C 20
ATOM 23874 O O . ASP A 1 61 ? 10.782 16.501 -2.749 1.00 51.24 61 ASP A O 20
ATOM 23883 N N . ALA A 1 62 ? 12.860 15.787 -2.268 1.00 3.33 62 ALA A N 20
ATOM 23884 C CA . ALA A 1 62 ? 12.614 15.694 -0.834 1.00 60.31 62 ALA A CA 20
ATOM 23885 C C . ALA A 1 62 ? 12.005 16.984 -0.296 1.00 43.22 62 ALA A C 20
ATOM 23886 O O . ALA A 1 62 ? 11.340 16.982 0.739 1.00 52.42 62 ALA A O 20
ATOM 23893 N N . GLU A 1 63 ? 12.239 18.084 -1.006 1.00 33.04 63 GLU A N 20
ATOM 23894 C CA . GLU A 1 63 ? 11.714 19.382 -0.597 1.00 32.40 63 GLU A CA 20
ATOM 23895 C C . GLU A 1 63 ? 10.311 19.601 -1.155 1.00 54.11 63 GLU A C 20
ATOM 23896 O O . GLU A 1 63 ? 9.479 20.263 -0.534 1.00 1.22 63 GLU A O 20
ATOM 23908 N N . LYS A 1 64 ? 10.054 19.041 -2.332 1.00 44.15 64 LYS A N 20
ATOM 23909 C CA . LYS A 1 64 ? 8.753 19.174 -2.976 1.00 71.52 64 LYS A CA 20
ATOM 23910 C C . LYS A 1 64 ? 7.912 17.918 -2.767 1.00 1.20 64 LYS A C 20
ATOM 23911 O O . LYS A 1 64 ? 7.141 17.524 -3.642 1.00 60.52 64 LYS A O 20
ATOM 23930 N N . ILE A 1 65 ? 8.065 17.296 -1.603 1.00 10.53 65 ILE A N 20
ATOM 23931 C CA . ILE A 1 65 ? 7.318 16.088 -1.279 1.00 35.23 65 ILE A CA 20
ATOM 23932 C C . ILE A 1 65 ? 7.016 16.011 0.214 1.00 3.32 65 ILE A C 20
ATOM 23933 O O . ILE A 1 65 ? 6.994 14.928 0.798 1.00 43.23 65 ILE A O 20
ATOM 23949 N N . GLU A 1 66 ? 6.783 17.169 0.825 1.00 21.45 66 GLU A N 20
ATOM 23950 C CA . GLU A 1 66 ? 6.482 17.232 2.251 1.00 71.22 66 GLU A CA 20
ATOM 23951 C C . GLU A 1 66 ? 5.000 17.512 2.482 1.00 73.03 66 GLU A C 20
ATOM 23952 O O . GLU A 1 66 ? 4.534 17.557 3.621 1.00 60.11 66 GLU A O 20
ATOM 23964 N N . THR A 1 67 ? 4.262 17.701 1.392 1.00 62.33 67 THR A N 20
ATOM 23965 C CA . THR A 1 67 ? 2.834 17.978 1.474 1.00 51.40 67 THR A CA 20
ATOM 23966 C C . THR A 1 67 ? 2.015 16.707 1.283 1.00 53.13 67 THR A C 20
ATOM 23967 O O . THR A 1 67 ? 2.508 15.713 0.750 1.00 50.04 67 THR A O 20
ATOM 23978 N N . VAL A 1 68 ? 0.760 16.745 1.720 1.00 2.44 68 VAL A N 20
ATOM 23979 C CA . VAL A 1 68 ? -0.129 15.596 1.596 1.00 44.35 68 VAL A CA 20
ATOM 23980 C C . VAL A 1 68 ? -0.106 15.036 0.178 1.00 73.11 68 VAL A C 20
ATOM 23981 O O . VAL A 1 68 ? 0.030 13.830 -0.022 1.00 21.30 68 VAL A O 20
ATOM 23994 N N . GLY A 1 69 ? -0.241 15.921 -0.805 1.00 1.30 69 GLY A N 20
ATOM 23995 C CA . GLY A 1 69 ? -0.233 15.496 -2.193 1.00 13.15 69 GLY A CA 20
ATOM 23996 C C . GLY A 1 69 ? 1.170 15.299 -2.731 1.00 10.32 69 GLY A C 20
ATOM 23997 O O . GLY A 1 69 ? 1.449 14.311 -3.409 1.00 53.23 69 GLY A O 20
ATOM 24001 N N . ALA A 1 70 ? 2.056 16.243 -2.429 1.00 54.33 70 ALA A N 20
ATOM 24002 C CA . ALA A 1 70 ? 3.437 16.169 -2.887 1.00 63.24 70 ALA A CA 20
ATOM 24003 C C . ALA A 1 70 ? 4.120 14.907 -2.370 1.00 10.21 70 ALA A C 20
ATOM 24004 O O . ALA A 1 70 ? 5.158 14.495 -2.887 1.00 0.33 70 ALA A O 20
ATOM 24011 N N . ALA A 1 71 ? 3.530 14.298 -1.346 1.00 44.51 71 ALA A N 20
ATOM 24012 C CA . ALA A 1 71 ? 4.081 13.083 -0.760 1.00 4.02 71 ALA A CA 20
ATOM 24013 C C . ALA A 1 71 ? 3.585 11.844 -1.497 1.00 61.02 71 ALA A C 20
ATOM 24014 O O . ALA A 1 71 ? 4.364 11.135 -2.135 1.00 11.03 71 ALA A O 20
ATOM 24021 N N . VAL A 1 72 ? 2.284 11.588 -1.405 1.00 70.14 72 VAL A N 20
ATOM 24022 C CA . VAL A 1 72 ? 1.684 10.434 -2.064 1.00 54.14 72 VAL A CA 20
ATOM 24023 C C . VAL A 1 72 ? 1.972 10.444 -3.561 1.00 40.53 72 VAL A C 20
ATOM 24024 O O . VAL A 1 72 ? 2.231 9.401 -4.161 1.00 42.12 72 VAL A O 20
ATOM 24037 N N . ASP A 1 73 ? 1.926 11.630 -4.159 1.00 13.02 73 ASP A N 20
ATOM 24038 C CA . ASP A 1 73 ? 2.184 11.777 -5.587 1.00 13.35 73 ASP A CA 20
ATOM 24039 C C . ASP A 1 73 ? 3.613 11.365 -5.926 1.00 12.22 73 ASP A C 20
ATOM 24040 O O . ASP A 1 73 ? 3.910 10.995 -7.062 1.00 34.31 73 ASP A O 20
ATOM 24049 N N . TYR A 1 74 ? 4.494 11.433 -4.934 1.00 52.41 74 TYR A N 20
ATOM 24050 C CA . TYR A 1 74 ? 5.893 11.071 -5.128 1.00 73.22 74 TYR A CA 20
ATOM 24051 C C . TYR A 1 74 ? 6.112 9.584 -4.864 1.00 51.34 74 TYR A C 20
ATOM 24052 O O . TYR A 1 74 ? 6.654 8.867 -5.706 1.00 34.43 74 TYR A O 20
ATOM 24070 N N . ILE A 1 75 ? 5.686 9.129 -3.691 1.00 3.53 75 ILE A N 20
ATOM 24071 C CA . ILE A 1 75 ? 5.834 7.729 -3.316 1.00 32.42 75 ILE A CA 20
ATOM 24072 C C . ILE A 1 75 ? 5.147 6.814 -4.325 1.00 1.34 75 ILE A C 20
ATOM 24073 O O . ILE A 1 75 ? 5.707 5.800 -4.742 1.00 1.34 75 ILE A O 20
ATOM 24089 N N . VAL A 1 76 ? 3.930 7.181 -4.715 1.00 24.21 76 VAL A N 20
ATOM 24090 C CA . VAL A 1 76 ? 3.167 6.395 -5.678 1.00 4.44 76 VAL A CA 20
ATOM 24091 C C . VAL A 1 76 ? 3.818 6.432 -7.056 1.00 1.42 76 VAL A C 20
ATOM 24092 O O . VAL A 1 76 ? 4.213 5.399 -7.595 1.00 70.21 76 VAL A O 20
ATOM 24105 N N . SER A 1 77 ? 3.927 7.631 -7.621 1.00 22.33 77 SER A N 20
ATOM 24106 C CA . SER A 1 77 ? 4.528 7.803 -8.938 1.00 74.34 77 SER A CA 20
ATOM 24107 C C . SER A 1 77 ? 5.892 7.124 -9.007 1.00 21.44 77 SER A C 20
ATOM 24108 O O . SER A 1 77 ? 6.317 6.666 -10.066 1.00 62.33 77 SER A O 20
ATOM 24116 N N . ASN A 1 78 ? 6.573 7.063 -7.867 1.00 45.11 78 ASN A N 20
ATOM 24117 C CA . ASN A 1 78 ? 7.891 6.441 -7.796 1.00 75.22 78 ASN A CA 20
ATOM 24118 C C . ASN A 1 78 ? 7.770 4.928 -7.636 1.00 53.33 78 ASN A C 20
ATOM 24119 O O . ASN A 1 78 ? 8.604 4.173 -8.135 1.00 34.52 78 ASN A O 20
ATOM 24130 N N . SER A 1 79 ? 6.725 4.494 -6.938 1.00 43.11 79 SER A N 20
ATOM 24131 C CA . SER A 1 79 ? 6.496 3.072 -6.710 1.00 4.35 79 SER A CA 20
ATOM 24132 C C . SER A 1 79 ? 7.669 2.447 -5.960 1.00 33.03 79 SER A C 20
ATOM 24133 O O . SER A 1 79 ? 7.565 1.301 -5.525 1.00 74.13 79 SER A O 20
#

B-factor: mean 37.93, std 23.18, range [0.01, 75.51]

InterPro domains:
  IPR003231 Acyl carrier protein [MF_01217] (5-79)
  IPR003231 Acyl carrier protein [PTHR20863] (2-78)
  IPR003231 Acyl carrier protein [TIGR00517] (4-78)
  IPR009081 Phosphopantetheine binding ACP domain [PF00550] (8-75)
  IPR009081 Phosphopantetheine binding ACP domain [PS50075] (1-79)
  IPR036736 ACP-like superfamily [G3DSA:1.10.1200.10] (1-79)
  IPR036736 ACP-like superfamily [SSF47336] (1-78)

Radius of gyration: 11.11 Å; Cα contacts (8 Å, |Δi|>4): 79; chains: 1; bounding box: 27×25×25 Å

CATH classification: 1.10.1200.10

Organism: Enterococcus faecalis (strain ATCC 700802 / V583) (NCBI:txid226185)

Solvent-accessible surface area: 5436 Å² total; per-residue (Å²): 182,64,170,100,95,0,80,103,85,3,15,106,45,21,21,104,104,30,142,20,112,53,138,102,18,52,83,155,72,37,5,90,105,78,45,123,19,104,88,124,20,24,142,94,28,25,117,53,17,48,111,120,37,55,10,138,12,55,136,137,68,12,113,143,19,29,22,14,8,32,5,22,99,42,6,51,97,69,115

Sequence (79 aa):
MTREEVLQKVAKIISNHFDIEADQVTDQLNIKDDLNADSISVMEFVLELEDEFGTEISDEDAEKIETVGAAVDYIVSNSMTREEVLQKVAKIISNHFDIEADQVTDQLNIKDDLNADSISVMEFVLELEDEFGTEISDEDAEKIETVGAAVDYIVSNSMTREEVLQKVAKIISNHFDIEADQVTDQLNIKDDLNADSISVMEFVLELEDEFGTEISDEDAEKIETVGAAVDYIVSNSMTREEVLQKVAKIISNHFDIEADQVTDQLNIKDDLNADSISVMEFVLELEDEFGTEISDEDAEKIETVGAAVDYIVSNSMTREEVLQKVAKIISNHFDIEADQVTDQLNIKDDLNADSISVMEFVLELEDEFGTEISDEDAEKIETVGAAVDYIVSNSMTREEVLQKVAKIISNHFDIEADQVTDQLNIKDDLNADSISVMEFVLELEDEFGTEISDEDAEKIETVGAAVDYIVSNSMTREEVLQKVAKIISNHFDIEADQVTDQLNIKDDLNADSISVMEFVLELEDEFGTEISDEDAEKIETVGAAVDYIVSNSMTREEVLQKVAKIISNHFDIEADQVTDQLNIKDDLNADSISVMEFVLELEDEFGTEISDEDAEKIETVGAAVDYIVSNSMTREEVLQKVAKIISNHFDIEADQVTDQLNIKDDLNADSISVMEFVLELEDEFGTEISDEDAEKIETVGAAVDYIVSNSMTREEVLQKVAKIISNHFDIEADQVTDQLNIKDDLNADSISVMEFVLELEDEFGTEISDEDAEKIETVGAAVDYIVSNSMTREEVLQKVAKIISNHFDIEADQVTDQLNIKDDLNADSISVMEFVLELEDEFGTEISDEDAEKIETVGAAVDYIVSNSMTREEVLQKVAKIISNHFDIEADQVTDQLNIKDDLNADSISVMEFVLELEDEFGTEISDEDAEKIETVGAAVDYIVSNSMTREEVLQKVAKIISNHFDIEADQVTDQLNIKDDLNADSISVMEFVLELEDEFGTEISDEDAEKIETVGAAVDYIVSNSMTREEVLQKVAKIISNHFDIEADQVTDQLNIKDDLNADSISVMEFVLELEDEFGTEISDEDAEKIETVGAAVDYIVSNSMTREEVLQKVAKIISNHFDIEADQVTDQLNIKDDLNADSISVMEFVLELEDEFGTEISDEDAEKIETVGAAVDYIVSNSMTREEVLQKVAKIISNHFDIEADQVTDQLNIKDDLNADSISVMEFVLELEDEFGTEISDEDAEKIETVGAAVDYIVSNSMTREEVLQKVAKIISNHFDIEADQVTDQLNIKDDLNADSISVMEFVLELEDEFGTEISDEDAEKIETVGAAVDYIVSNSMTREEVLQKVAKIISNHFDIEADQVTDQLNIKDDLNADSISVMEFVLELEDEFGTEISDEDAEKIETVGAAVDYIVSNSMTREEVLQKVAKIISNHFDIEADQVTDQLNIKDDLNADSISVMEFVLELEDEFGTEISDEDAEKIETVGAAVDYIVSNSMTREEVLQKVAKIISNHFDIEADQVTDQLNIKDDLNADSISVMEFVLELEDEFGTEISDEDAEKIETVGAAVDYIVSNS

Foldseek 3Di:
DALVVLLQVLLVVCVVVAVDHSVRQDQVQQCCVNRVDDPVVLVVSVVCSCVVLVHDDDPVLSVQQRGSCSPSVCSNVRD

Secondary structure (DSSP, 8-state):
--HHHHHHHHHHHHHHHSS--TTT--TTS-HHHHT---SHHHHHHHHHHHHHTT----TTGGGT--SHHHHHHHHHHH-